Protein 1BLJ (pdb70)

InterPro domains:
  IPR000719 Protein kinase domain [PS50011] (235-488)
  IPR000980 SH2 domain [PF00017] (118-199)
  IPR000980 SH2 domain [PS50001] (118-214)
  IPR000980 SH2 domain [SM00252] (116-205)
  IPR001245 Serine-threonine/tyrosine-protein kinase, catalytic domain [PF07714] (235-483)
  IPR001245 Serine-threonine/tyrosine-protein kinase, catalytic domain [PR00109] (306-319)
  IPR001245 Serine-threonine/tyrosine-protein kinase, catalytic domain [PR00109] (344-362)
 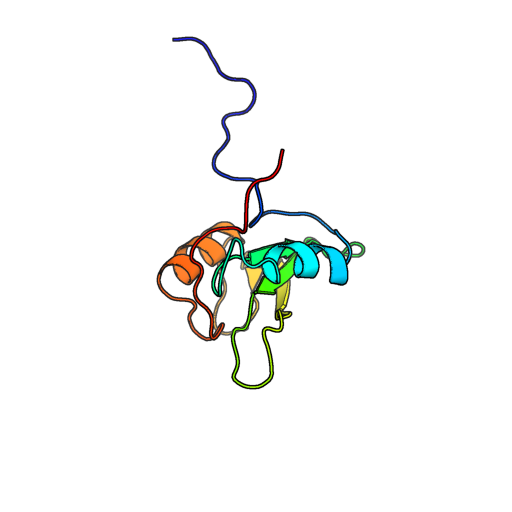 IPR001245 Serine-threonine/tyrosine-protein kinase, catalytic domain [PR00109] (391-401)
  IPR001245 Serine-threonine/tyrosine-protein kinase, catalytic domain [PR00109] (410-432)
  IPR001245 Serine-threonine/tyrosine-protein kinase, catalytic domain [PR00109] (455-477)
  IPR001452 SH3 domain [PF00018] (58-104)
  IPR001452 SH3 domain [PR00452] (55-65)
  IPR001452 SH3 domain [PR00452] (69-84)
  IPR001452 SH3 domain [PR00452] (85-94)
  IPR001452 SH3 domain [PR00452] (98-110)
  IPR001452 SH3 domain [PS50002] (52-112)
  IPR001452 SH3 domain [SM00326] (55-111)
  IPR011009 Protein kinase-like domain superfamily [SSF56112] (222-487)
  IPR017441 Protein kinase, ATP binding site [PS00107] (241-263)
  IPR020635 Tyrosine-protein kinase, catalytic domain [SM00219] (235-484)

GO terms:
  GO:0005515 protein binding (F, IPI)
  GO:0004713 protein tyrosine kinase activity (F, TAS)
  GO:0005829 cytosol (C, TAS)

Solvent-accessible surface area: 7079 Å² total; per-residue (Å²): 128,119,133,50,126,127,124,89,157,77,91,83,10,30,77,47,177,55,39,49,147,133,28,0,16,128,20,0,70,14,130,117,24,99,28,0,0,2,0,1,43,41,28,131,94,48,134,35,9,28,26,4,3,0,1,18,98,32,140,146,48,71,56,16,63,99,40,124,1,102,21,41,147,132,19,12,33,59,22,38,110,177,19,62,35,110,41,2,109,11,1,10,121,65,0,34,167,113,5,23,79,5,84,27,90,8,55,108,40,8,31,107,113,159

Radius of gyration: 14.32 Å; Cα contacts (8 Å, |Δi|>4): 219; chains: 1; bounding box: 44×38×30 Å

Foldseek 3Di:
DPPDDPPDDCAFAQEDEQDPPVVQFVQCLDPQHAFQAWHWYCDPVDDLKTWIWGQQDDPVDGGIDIFTWDQDPPQGTDRPVVDTHVHVVRQLVCQCVPPVPDNGGHPGHGGDDD

Structure (mmCIF, N/CA/C/O backbone):
data_1BLJ
#
_entry.id   1BLJ
#
_cell.length_a   1.000
_cell.length_b   1.000
_cell.length_c   1.000
_cell.angle_alpha   90.00
_cell.angle_beta   90.00
_cell.angle_gamma   90.00
#
_symmetry.space_group_name_H-M   'P 1'
#
loop_
_atom_site.group_PDB
_atom_site.id
_atom_site.type_symbol
_atom_site.label_atom_id
_atom_site.label_alt_id
_atom_site.label_comp_id
_atom_site.label_asym_id
_atom_site.label_entity_id
_atom_site.label_seq_id
_atom_site.pdbx_PDB_ins_code
_atom_site.Cartn_x
_atom_site.Cartn_y
_atom_site.Cartn_z
_atom_site.occupancy
_atom_site.B_iso_or_equiv
_atom_site.auth_seq_id
_atom_site.auth_comp_id
_atom_site.auth_asym_id
_atom_site.auth_atom_id
_atom_site.pdbx_PDB_model_num
ATOM 1 N N . GLY A 1 1 ? -28.475 14.464 -20.010 1.00 0.00 1 GLY A N 1
ATOM 2 C CA . GLY A 1 1 ? -29.057 13.341 -19.277 1.00 0.00 1 GLY A CA 1
ATOM 3 C C . GLY A 1 1 ? -28.910 13.501 -17.764 1.00 0.00 1 GLY A C 1
ATOM 4 O O . GLY A 1 1 ? -28.595 14.579 -17.274 1.00 0.00 1 GLY A O 1
ATOM 10 N N . SER A 1 2 ? -29.150 12.370 -17.066 1.00 0.00 2 SER A N 1
ATOM 11 C CA . SER A 1 2 ? -29.038 12.365 -15.610 1.00 0.00 2 SER A CA 1
ATOM 12 C C . SER A 1 2 ? -27.570 12.447 -15.183 1.00 0.00 2 SER A C 1
ATOM 13 O O . SER A 1 2 ? -26.657 12.012 -15.873 1.00 0.00 2 SER A O 1
ATOM 21 N N . VAL A 1 3 ? -27.440 13.036 -13.981 1.00 0.00 3 VAL A N 1
ATOM 22 C CA . VAL A 1 3 ? -26.155 13.200 -13.322 1.00 0.00 3 VAL A CA 1
ATOM 23 C C . VAL A 1 3 ? -25.901 11.920 -12.510 1.00 0.00 3 VAL A C 1
ATOM 24 O O . VAL A 1 3 ? -26.750 11.505 -11.730 1.00 0.00 3 VAL A O 1
ATOM 37 N N . ALA A 1 4 ? -24.720 11.313 -12.753 1.00 0.00 4 ALA A N 1
ATOM 38 C CA . ALA A 1 4 ? -24.384 10.093 -12.029 1.00 0.00 4 ALA A CA 1
ATOM 39 C C . ALA A 1 4 ? -23.688 10.486 -10.706 1.00 0.00 4 ALA A C 1
ATOM 40 O O . ALA A 1 4 ? -22.946 11.461 -10.658 1.00 0.00 4 ALA A O 1
ATOM 47 N N . PRO A 1 5 ? -23.955 9.709 -9.619 1.00 0.00 5 PRO A N 1
ATOM 48 C CA . PRO A 1 5 ? -23.339 9.995 -8.323 1.00 0.00 5 PRO A CA 1
ATOM 49 C C . PRO A 1 5 ? -21.852 9.595 -8.312 1.00 0.00 5 PRO A C 1
ATOM 50 O O . PRO A 1 5 ? -21.504 8.421 -8.354 1.00 0.00 5 PRO A O 1
ATOM 61 N N . VAL A 1 6 ? -21.022 10.659 -8.238 1.00 0.00 6 VAL A N 1
ATOM 62 C CA . VAL A 1 6 ? -19.566 10.553 -8.214 1.00 0.00 6 VAL A CA 1
ATOM 63 C C . VAL A 1 6 ? -19.053 10.039 -9.575 1.00 0.00 6 VAL A C 1
ATOM 64 O O . VAL A 1 6 ? -19.013 8.842 -9.830 1.00 0.00 6 VAL A O 1
ATOM 77 N N . GLU A 1 7 ? -18.657 11.019 -10.418 1.00 0.00 7 GLU A N 1
ATOM 78 C CA . GLU A 1 7 ? -18.124 10.704 -11.744 1.00 0.00 7 GLU A CA 1
ATOM 79 C C . GLU A 1 7 ? -16.728 10.052 -11.608 1.00 0.00 7 GLU A C 1
ATOM 80 O O . GLU A 1 7 ? -15.708 10.707 -11.433 1.00 0.00 7 GLU A O 1
ATOM 92 N N . THR A 1 8 ? -16.796 8.710 -11.692 1.00 0.00 8 THR A N 1
ATOM 93 C CA . THR A 1 8 ? -15.658 7.815 -11.545 1.00 0.00 8 THR A CA 1
ATOM 94 C C . THR A 1 8 ? -14.821 7.661 -12.832 1.00 0.00 8 THR A C 1
ATOM 95 O O . THR A 1 8 ? -15.327 7.715 -13.945 1.00 0.00 8 THR A O 1
ATOM 106 N N . LEU A 1 9 ? -13.506 7.470 -12.572 1.00 0.00 9 LEU A N 1
ATOM 107 C CA . LEU A 1 9 ? -12.497 7.296 -13.616 1.00 0.00 9 LEU A CA 1
ATOM 108 C C . LEU A 1 9 ? -11.934 5.864 -13.525 1.00 0.00 9 LEU A C 1
ATOM 109 O O . LEU A 1 9 ? -11.894 5.126 -14.501 1.00 0.00 9 LEU A O 1
ATOM 125 N N . GLU A 1 10 ? -11.515 5.547 -12.278 1.00 0.00 10 GLU A N 1
ATOM 126 C CA . GLU A 1 10 ? -10.951 4.246 -11.929 1.00 0.00 10 GLU A CA 1
ATOM 127 C C . GLU A 1 10 ? -11.316 3.952 -10.461 1.00 0.00 10 GLU A C 1
ATOM 128 O O . GLU A 1 10 ? -12.359 3.380 -10.174 1.00 0.00 10 GLU A O 1
ATOM 140 N N . VAL A 1 11 ? -10.380 4.368 -9.569 1.00 0.00 11 VAL A N 1
ATOM 141 C CA . VAL A 1 11 ? -10.430 4.218 -8.109 1.00 0.00 11 VAL A CA 1
ATOM 142 C C . VAL A 1 11 ? -10.592 2.746 -7.652 1.00 0.00 11 VAL A C 1
ATOM 143 O O . VAL A 1 11 ? -10.928 2.477 -6.503 1.00 0.00 11 VAL A O 1
ATOM 156 N N . GLU A 1 12 ? -10.328 1.831 -8.609 1.00 0.00 12 GLU A N 1
ATOM 157 C CA . GLU A 1 12 ? -10.430 0.401 -8.370 1.00 0.00 12 GLU A CA 1
ATOM 158 C C . GLU A 1 12 ? -9.133 -0.288 -8.801 1.00 0.00 12 GLU A C 1
ATOM 159 O O . GLU A 1 12 ? -8.625 -0.115 -9.902 1.00 0.00 12 GLU A O 1
ATOM 171 N N . LYS A 1 13 ? -8.665 -1.089 -7.829 1.00 0.00 13 LYS A N 1
ATOM 172 C CA . LYS A 1 13 ? -7.483 -1.922 -7.910 1.00 0.00 13 LYS A CA 1
ATOM 173 C C . LYS A 1 13 ? -6.195 -1.117 -7.968 1.00 0.00 13 LYS A C 1
ATOM 174 O O . LYS A 1 13 ? -5.387 -1.261 -7.058 1.00 0.00 13 LYS A O 1
ATOM 193 N N . TRP A 1 14 ? -5.989 -0.280 -9.023 1.00 0.00 14 TRP A N 1
ATOM 194 C CA . TRP A 1 14 ? -4.719 0.444 -9.014 1.00 0.00 14 TRP A CA 1
ATOM 195 C C . TRP A 1 14 ? -4.680 1.366 -7.802 1.00 0.00 14 TRP A C 1
ATOM 196 O O . TRP A 1 14 ? -3.735 1.337 -7.030 1.00 0.00 14 TRP A O 1
ATOM 217 N N . PHE A 1 15 ? -5.778 2.145 -7.656 1.00 0.00 15 PHE A N 1
ATOM 218 C CA . PHE A 1 15 ? -5.838 3.057 -6.523 1.00 0.00 15 PHE A CA 1
ATOM 219 C C . PHE A 1 15 ? -6.625 2.430 -5.366 1.00 0.00 15 PHE A C 1
ATOM 220 O O . PHE A 1 15 ? -7.846 2.478 -5.301 1.00 0.00 15 PHE A O 1
ATOM 237 N N . PHE A 1 16 ? -5.810 1.837 -4.469 1.00 0.00 16 PHE A N 1
ATOM 238 C CA . PHE A 1 16 ? -6.268 1.168 -3.257 1.00 0.00 16 PHE A CA 1
ATOM 239 C C . PHE A 1 16 ? -5.699 1.930 -2.052 1.00 0.00 16 PHE A C 1
ATOM 240 O O . PHE A 1 16 ? -4.979 2.911 -2.176 1.00 0.00 16 PHE A O 1
ATOM 257 N N . ARG A 1 17 ? -6.109 1.415 -0.880 1.00 0.00 17 ARG A N 1
ATOM 258 C CA . ARG A 1 17 ? -5.681 1.945 0.410 1.00 0.00 17 ARG A CA 1
ATOM 259 C C . ARG A 1 17 ? -4.789 0.908 1.088 1.00 0.00 17 ARG A C 1
ATOM 260 O O . ARG A 1 17 ? -4.400 -0.078 0.478 1.00 0.00 17 ARG A O 1
ATOM 281 N N . THR A 1 18 ? -4.493 1.221 2.363 1.00 0.00 18 THR A N 1
ATOM 282 C CA . THR A 1 18 ? -3.665 0.456 3.280 1.00 0.00 18 THR A CA 1
ATOM 283 C C . THR A 1 18 ? -4.307 -0.871 3.671 1.00 0.00 18 THR A C 1
ATOM 284 O O . THR A 1 18 ? -4.740 -1.103 4.794 1.00 0.00 18 THR A O 1
ATOM 295 N N . ILE A 1 19 ? -4.313 -1.725 2.647 1.00 0.00 19 ILE A N 1
ATOM 296 C CA . ILE A 1 19 ? -4.766 -3.094 2.781 1.00 0.00 19 ILE A CA 1
ATOM 297 C C . ILE A 1 19 ? -3.513 -3.786 3.307 1.00 0.00 19 ILE A C 1
ATOM 298 O O . ILE A 1 19 ? -2.426 -3.227 3.190 1.00 0.00 19 ILE A O 1
ATOM 314 N N . SER A 1 20 ? -3.656 -4.986 3.892 1.00 0.00 20 SER A N 1
ATOM 315 C CA . SER A 1 20 ? -2.394 -5.567 4.367 1.00 0.00 20 SER A CA 1
ATOM 316 C C . SER A 1 20 ? -1.508 -5.885 3.155 1.00 0.00 20 SER A C 1
ATOM 317 O O . SER A 1 20 ? -1.973 -6.070 2.038 1.00 0.00 20 SER A O 1
ATOM 325 N N . ARG A 1 21 ? -0.203 -5.923 3.458 1.00 0.00 21 ARG A N 1
ATOM 326 C CA . ARG A 1 21 ? 0.796 -6.235 2.446 1.00 0.00 21 ARG A CA 1
ATOM 327 C C . ARG A 1 21 ? 0.423 -7.551 1.730 1.00 0.00 21 ARG A C 1
ATOM 328 O O . ARG A 1 21 ? 0.375 -7.607 0.514 1.00 0.00 21 ARG A O 1
ATOM 349 N N . LYS A 1 22 ? 0.088 -8.583 2.540 1.00 0.00 22 LYS A N 1
ATOM 350 C CA . LYS A 1 22 ? -0.283 -9.839 1.898 1.00 0.00 22 LYS A CA 1
ATOM 351 C C . LYS A 1 22 ? -1.632 -9.823 1.183 1.00 0.00 22 LYS A C 1
ATOM 352 O O . LYS A 1 22 ? -1.927 -10.713 0.396 1.00 0.00 22 LYS A O 1
ATOM 371 N N . ASP A 1 23 ? -2.431 -8.786 1.491 1.00 0.00 23 ASP A N 1
ATOM 372 C CA . ASP A 1 23 ? -3.767 -8.752 0.933 1.00 0.00 23 ASP A CA 1
ATOM 373 C C . ASP A 1 23 ? -3.749 -8.295 -0.527 1.00 0.00 23 ASP A C 1
ATOM 374 O O . ASP A 1 23 ? -4.385 -8.843 -1.410 1.00 0.00 23 ASP A O 1
ATOM 383 N N . ALA A 1 24 ? -2.989 -7.220 -0.697 1.00 0.00 24 ALA A N 1
ATOM 384 C CA . ALA A 1 24 ? -2.820 -6.615 -2.011 1.00 0.00 24 ALA A CA 1
ATOM 385 C C . ALA A 1 24 ? -2.142 -7.597 -2.981 1.00 0.00 24 ALA A C 1
ATOM 386 O O . ALA A 1 24 ? -2.385 -7.630 -4.181 1.00 0.00 24 ALA A O 1
ATOM 393 N N . GLU A 1 25 ? -1.307 -8.422 -2.336 1.00 0.00 25 GLU A N 1
ATOM 394 C CA . GLU A 1 25 ? -0.521 -9.428 -2.993 1.00 0.00 25 GLU A CA 1
ATOM 395 C C . GLU A 1 25 ? -1.427 -10.607 -3.379 1.00 0.00 25 GLU A C 1
ATOM 396 O O . GLU A 1 25 ? -1.213 -11.245 -4.400 1.00 0.00 25 GLU A O 1
ATOM 408 N N . ARG A 1 26 ? -2.464 -10.836 -2.532 1.00 0.00 26 ARG A N 1
ATOM 409 C CA . ARG A 1 26 ? -3.385 -11.951 -2.745 1.00 0.00 26 ARG A CA 1
ATOM 410 C C . ARG A 1 26 ? -4.175 -11.771 -4.051 1.00 0.00 26 ARG A C 1
ATOM 411 O O . ARG A 1 26 ? -4.498 -12.724 -4.748 1.00 0.00 26 ARG A O 1
ATOM 432 N N . GLN A 1 27 ? -4.439 -10.474 -4.328 1.00 0.00 27 GLN A N 1
ATOM 433 C CA . GLN A 1 27 ? -5.229 -10.117 -5.511 1.00 0.00 27 GLN A CA 1
ATOM 434 C C . GLN A 1 27 ? -4.432 -10.161 -6.829 1.00 0.00 27 GLN A C 1
ATOM 435 O O . GLN A 1 27 ? -5.005 -10.362 -7.893 1.00 0.00 27 GLN A O 1
ATOM 449 N N . LEU A 1 28 ? -3.098 -9.981 -6.708 1.00 0.00 28 LEU A N 1
ATOM 450 C CA . LEU A 1 28 ? -2.247 -10.010 -7.897 1.00 0.00 28 LEU A CA 1
ATOM 451 C C . LEU A 1 28 ? -1.852 -11.451 -8.250 1.00 0.00 28 LEU A C 1
ATOM 452 O O . LEU A 1 28 ? -1.903 -11.848 -9.406 1.00 0.00 28 LEU A O 1
ATOM 468 N N . LEU A 1 29 ? -1.499 -12.209 -7.184 1.00 0.00 29 LEU A N 1
ATOM 469 C CA . LEU A 1 29 ? -1.088 -13.608 -7.286 1.00 0.00 29 LEU A CA 1
ATOM 470 C C . LEU A 1 29 ? -2.204 -14.498 -7.884 1.00 0.00 29 LEU A C 1
ATOM 471 O O . LEU A 1 29 ? -1.957 -15.648 -8.225 1.00 0.00 29 LEU A O 1
ATOM 487 N N . ALA A 1 30 ? -3.429 -13.935 -7.989 1.00 0.00 30 ALA A N 1
ATOM 488 C CA . ALA A 1 30 ? -4.533 -14.684 -8.574 1.00 0.00 30 ALA A CA 1
ATOM 489 C C . ALA A 1 30 ? -4.265 -14.911 -10.084 1.00 0.00 30 ALA A C 1
ATOM 490 O O . ALA A 1 30 ? -3.757 -14.030 -10.771 1.00 0.00 30 ALA A O 1
ATOM 497 N N . PRO A 1 31 ? -4.651 -16.124 -10.581 1.00 0.00 31 PRO A N 1
ATOM 498 C CA . PRO A 1 31 ? -4.476 -16.497 -11.989 1.00 0.00 31 PRO A CA 1
ATOM 499 C C . PRO A 1 31 ? -5.399 -15.737 -12.970 1.00 0.00 31 PRO A C 1
ATOM 500 O O . PRO A 1 31 ? -5.368 -15.942 -14.177 1.00 0.00 31 PRO A O 1
ATOM 511 N N . MET A 1 32 ? -6.218 -14.853 -12.363 1.00 0.00 32 MET A N 1
ATOM 512 C CA . MET A 1 32 ? -7.164 -14.014 -13.054 1.00 0.00 32 MET A CA 1
ATOM 513 C C . MET A 1 32 ? -6.478 -12.829 -13.768 1.00 0.00 32 MET A C 1
ATOM 514 O O . MET A 1 32 ? -7.021 -12.266 -14.712 1.00 0.00 32 MET A O 1
ATOM 528 N N . ASN A 1 33 ? -5.262 -12.495 -13.262 1.00 0.00 33 ASN A N 1
ATOM 529 C CA . ASN A 1 33 ? -4.464 -11.386 -13.799 1.00 0.00 33 ASN A CA 1
ATOM 530 C C . ASN A 1 33 ? -3.038 -11.846 -14.163 1.00 0.00 33 ASN A C 1
ATOM 531 O O . ASN A 1 33 ? -2.753 -13.032 -14.265 1.00 0.00 33 ASN A O 1
ATOM 542 N N . LYS A 1 34 ? -2.173 -10.826 -14.362 1.00 0.00 34 LYS A N 1
ATOM 543 C CA . LYS A 1 34 ? -0.778 -11.050 -14.733 1.00 0.00 34 LYS A CA 1
ATOM 544 C C . LYS A 1 34 ? -0.008 -9.728 -14.704 1.00 0.00 34 LYS A C 1
ATOM 545 O O . LYS A 1 34 ? -0.585 -8.654 -14.809 1.00 0.00 34 LYS A O 1
ATOM 564 N N . ALA A 1 35 ? 1.325 -9.901 -14.564 1.00 0.00 35 ALA A N 1
ATOM 565 C CA . ALA A 1 35 ? 2.353 -8.860 -14.522 1.00 0.00 35 ALA A CA 1
ATOM 566 C C . ALA A 1 35 ? 1.896 -7.578 -15.235 1.00 0.00 35 ALA A C 1
ATOM 567 O O . ALA A 1 35 ? 1.745 -7.534 -16.450 1.00 0.00 35 ALA A O 1
ATOM 574 N N . GLY A 1 36 ? 1.661 -6.564 -14.376 1.00 0.00 36 GLY A N 1
ATOM 575 C CA . GLY A 1 36 ? 1.181 -5.272 -14.826 1.00 0.00 36 GLY A CA 1
ATOM 576 C C . GLY A 1 36 ? -0.068 -4.856 -14.039 1.00 0.00 36 GLY A C 1
ATOM 577 O O . GLY A 1 36 ? -0.343 -3.682 -13.830 1.00 0.00 36 GLY A O 1
ATOM 581 N N . SER A 1 37 ? -0.810 -5.890 -13.601 1.00 0.00 37 SER A N 1
ATOM 582 C CA . SER A 1 37 ? -1.944 -5.686 -12.706 1.00 0.00 37 SER A CA 1
ATOM 583 C C . SER A 1 37 ? -1.266 -5.250 -11.392 1.00 0.00 37 SER A C 1
ATOM 584 O O . SER A 1 37 ? -0.332 -5.910 -10.942 1.00 0.00 37 SER A O 1
ATOM 592 N N . PHE A 1 38 ? -1.720 -4.101 -10.839 1.00 0.00 38 PHE A N 1
ATOM 593 C CA . PHE A 1 38 ? -1.095 -3.570 -9.621 1.00 0.00 38 PHE A CA 1
ATOM 594 C C . PHE A 1 38 ? -2.196 -3.151 -8.590 1.00 0.00 38 PHE A C 1
ATOM 595 O O . PHE A 1 38 ? -3.391 -3.113 -8.860 1.00 0.00 38 PHE A O 1
ATOM 612 N N . LEU A 1 39 ? -1.623 -2.806 -7.409 1.00 0.00 39 LEU A N 1
ATOM 613 C CA . LEU A 1 39 ? -2.191 -2.313 -6.147 1.00 0.00 39 LEU A CA 1
ATOM 614 C C . LEU A 1 39 ? -1.347 -1.153 -5.640 1.00 0.00 39 LEU A C 1
ATOM 615 O O . LEU A 1 39 ? -0.158 -1.367 -5.480 1.00 0.00 39 LEU A O 1
ATOM 631 N N . ILE A 1 40 ? -1.959 0.022 -5.317 1.00 0.00 40 ILE A N 1
ATOM 632 C CA . ILE A 1 40 ? -1.081 1.084 -4.806 1.00 0.00 40 ILE A CA 1
ATOM 633 C C . ILE A 1 40 ? -1.693 1.361 -3.387 1.00 0.00 40 ILE A C 1
ATOM 634 O O . ILE A 1 40 ? -2.574 2.186 -3.202 1.00 0.00 40 ILE A O 1
ATOM 650 N N . ARG A 1 41 ? -1.229 0.563 -2.398 1.00 0.00 41 ARG A N 1
ATOM 651 C CA . ARG A 1 41 ? -1.744 0.675 -1.033 1.00 0.00 41 ARG A CA 1
ATOM 652 C C . ARG A 1 41 ? -1.082 1.878 -0.325 1.00 0.00 41 ARG A C 1
ATOM 653 O O . ARG A 1 41 ? 0.030 2.245 -0.666 1.00 0.00 41 ARG A O 1
ATOM 674 N N . GLU A 1 42 ? -1.796 2.482 0.659 1.00 0.00 42 GLU A N 1
ATOM 675 C CA . GLU A 1 42 ? -1.225 3.650 1.352 1.00 0.00 42 GLU A CA 1
ATOM 676 C C . GLU A 1 42 ? -0.331 3.255 2.537 1.00 0.00 42 GLU A C 1
ATOM 677 O O . GLU A 1 42 ? -0.455 2.159 3.072 1.00 0.00 42 GLU A O 1
ATOM 689 N N . SER A 1 43 ? 0.583 4.193 2.926 1.00 0.00 43 SER A N 1
ATOM 690 C CA . SER A 1 43 ? 1.360 3.893 4.135 1.00 0.00 43 SER A CA 1
ATOM 691 C C . SER A 1 43 ? 0.401 4.311 5.288 1.00 0.00 43 SER A C 1
ATOM 692 O O . SER A 1 43 ? -0.079 5.430 5.301 1.00 0.00 43 SER A O 1
ATOM 700 N N . GLU A 1 44 ? 0.081 3.424 6.245 1.00 0.00 44 GLU A N 1
ATOM 701 C CA . GLU A 1 44 ? -0.890 3.880 7.262 1.00 0.00 44 GLU A CA 1
ATOM 702 C C . GLU A 1 44 ? -0.348 4.937 8.259 1.00 0.00 44 GLU A C 1
ATOM 703 O O . GLU A 1 44 ? -1.074 5.427 9.113 1.00 0.00 44 GLU A O 1
ATOM 715 N N . SER A 1 45 ? 0.942 5.269 8.082 1.00 0.00 45 SER A N 1
ATOM 716 C CA . SER A 1 45 ? 1.668 6.265 8.861 1.00 0.00 45 SER A CA 1
ATOM 717 C C . SER A 1 45 ? 2.205 7.347 7.903 1.00 0.00 45 SER A C 1
ATOM 718 O O . SER A 1 45 ? 3.156 8.059 8.202 1.00 0.00 45 SER A O 1
ATOM 726 N N . ASN A 1 46 ? 1.546 7.397 6.728 1.00 0.00 46 ASN A N 1
ATOM 727 C CA . ASN A 1 46 ? 1.961 8.257 5.642 1.00 0.00 46 ASN A CA 1
ATOM 728 C C . ASN A 1 46 ? 1.761 9.759 5.811 1.00 0.00 46 ASN A C 1
ATOM 729 O O . ASN A 1 46 ? 0.816 10.267 6.401 1.00 0.00 46 ASN A O 1
ATOM 740 N N . LYS A 1 47 ? 2.780 10.397 5.200 1.00 0.00 47 LYS A N 1
ATOM 741 C CA . LYS A 1 47 ? 2.890 11.826 4.992 1.00 0.00 47 LYS A CA 1
ATOM 742 C C . LYS A 1 47 ? 2.491 12.134 3.521 1.00 0.00 47 LYS A C 1
ATOM 743 O O . LYS A 1 47 ? 3.156 12.851 2.780 1.00 0.00 47 LYS A O 1
ATOM 762 N N . GLY A 1 48 ? 1.360 11.456 3.189 1.00 0.00 48 GLY A N 1
ATOM 763 C CA . GLY A 1 48 ? 0.670 11.426 1.900 1.00 0.00 48 GLY A CA 1
ATOM 764 C C . GLY A 1 48 ? 1.216 10.329 0.953 1.00 0.00 48 GLY A C 1
ATOM 765 O O . GLY A 1 48 ? 0.894 10.294 -0.229 1.00 0.00 48 GLY A O 1
ATOM 769 N N . ALA A 1 49 ? 2.053 9.446 1.554 1.00 0.00 49 ALA A N 1
ATOM 770 C CA . ALA A 1 49 ? 2.758 8.365 0.865 1.00 0.00 49 ALA A CA 1
ATOM 771 C C . ALA A 1 49 ? 1.880 7.138 0.610 1.00 0.00 49 ALA A C 1
ATOM 772 O O . ALA A 1 49 ? 0.896 6.879 1.290 1.00 0.00 49 ALA A O 1
ATOM 779 N N . PHE A 1 50 ? 2.360 6.400 -0.413 1.00 0.00 50 PHE A N 1
ATOM 780 C CA . PHE A 1 50 ? 1.741 5.165 -0.870 1.00 0.00 50 PHE A CA 1
ATOM 781 C C . PHE A 1 50 ? 2.839 4.060 -0.925 1.00 0.00 50 PHE A C 1
ATOM 782 O O . PHE A 1 50 ? 3.957 4.235 -0.458 1.00 0.00 50 PHE A O 1
ATOM 799 N N . SER A 1 51 ? 2.445 2.922 -1.525 1.00 0.00 51 SER A N 1
ATOM 800 C CA . SER A 1 51 ? 3.270 1.729 -1.728 1.00 0.00 51 SER A CA 1
ATOM 801 C C . SER A 1 51 ? 2.724 1.029 -2.975 1.00 0.00 51 SER A C 1
ATOM 802 O O . SER A 1 51 ? 1.682 1.442 -3.460 1.00 0.00 51 SER A O 1
ATOM 810 N N . LEU A 1 52 ? 3.411 -0.024 -3.478 1.00 0.00 52 LEU A N 1
ATOM 811 C CA . LEU A 1 52 ? 2.890 -0.633 -4.712 1.00 0.00 52 LEU A CA 1
ATOM 812 C C . LEU A 1 52 ? 3.370 -2.090 -4.872 1.00 0.00 52 LEU A C 1
ATOM 813 O O . LEU A 1 52 ? 4.535 -2.422 -4.700 1.00 0.00 52 LEU A O 1
ATOM 829 N N . SER A 1 53 ? 2.366 -2.915 -5.220 1.00 0.00 53 SER A N 1
ATOM 830 C CA . SER A 1 53 ? 2.488 -4.351 -5.423 1.00 0.00 53 SER A CA 1
ATOM 831 C C . SER A 1 53 ? 2.291 -4.641 -6.925 1.00 0.00 53 SER A C 1
ATOM 832 O O . SER A 1 53 ? 1.418 -4.057 -7.555 1.00 0.00 53 SER A O 1
ATOM 840 N N . VAL A 1 54 ? 3.136 -5.555 -7.464 1.00 0.00 54 VAL A N 1
ATOM 841 C CA . VAL A 1 54 ? 3.045 -5.901 -8.898 1.00 0.00 54 VAL A CA 1
ATOM 842 C C . VAL A 1 54 ? 3.271 -7.392 -9.038 1.00 0.00 54 VAL A C 1
ATOM 843 O O . VAL A 1 54 ? 4.086 -7.947 -8.323 1.00 0.00 54 VAL A O 1
ATOM 856 N N . LYS A 1 55 ? 2.560 -8.021 -9.996 1.00 0.00 55 LYS A N 1
ATOM 857 C CA . LYS A 1 55 ? 2.709 -9.468 -10.089 1.00 0.00 55 LYS A CA 1
ATOM 858 C C . LYS A 1 55 ? 3.986 -9.858 -10.881 1.00 0.00 55 LYS A C 1
ATOM 859 O O . LYS A 1 55 ? 3.955 -9.944 -12.102 1.00 0.00 55 LYS A O 1
ATOM 878 N N . ASP A 1 56 ? 5.099 -10.105 -10.147 1.00 0.00 56 ASP A N 1
ATOM 879 C CA . ASP A 1 56 ? 6.322 -10.507 -10.837 1.00 0.00 56 ASP A CA 1
ATOM 880 C C . ASP A 1 56 ? 6.265 -12.003 -11.200 1.00 0.00 56 ASP A C 1
ATOM 881 O O . ASP A 1 56 ? 6.237 -12.892 -10.365 1.00 0.00 56 ASP A O 1
ATOM 890 N N . ILE A 1 57 ? 6.237 -12.201 -12.532 1.00 0.00 57 ILE A N 1
ATOM 891 C CA . ILE A 1 57 ? 6.203 -13.540 -13.109 1.00 0.00 57 ILE A CA 1
ATOM 892 C C . ILE A 1 57 ? 7.619 -13.887 -13.594 1.00 0.00 57 ILE A C 1
ATOM 893 O O . ILE A 1 57 ? 7.970 -13.850 -14.767 1.00 0.00 57 ILE A O 1
ATOM 909 N N . THR A 1 58 ? 8.379 -14.207 -12.534 1.00 0.00 58 THR A N 1
ATOM 910 C CA . THR A 1 58 ? 9.785 -14.578 -12.568 1.00 0.00 58 THR A CA 1
ATOM 911 C C . THR A 1 58 ? 9.934 -16.098 -12.669 1.00 0.00 58 THR A C 1
ATOM 912 O O . THR A 1 58 ? 8.988 -16.852 -12.476 1.00 0.00 58 THR A O 1
ATOM 923 N N . THR A 1 59 ? 11.195 -16.497 -12.962 1.00 0.00 59 THR A N 1
ATOM 924 C CA . THR A 1 59 ? 11.501 -17.922 -13.080 1.00 0.00 59 THR A CA 1
ATOM 925 C C . THR A 1 59 ? 11.561 -18.620 -11.707 1.00 0.00 59 THR A C 1
ATOM 926 O O . THR A 1 59 ? 11.720 -19.832 -11.647 1.00 0.00 59 THR A O 1
ATOM 937 N N . GLN A 1 60 ? 11.434 -17.824 -10.617 1.00 0.00 60 GLN A N 1
ATOM 938 C CA . GLN A 1 60 ? 11.453 -18.434 -9.289 1.00 0.00 60 GLN A CA 1
ATOM 939 C C . GLN A 1 60 ? 10.075 -19.043 -8.953 1.00 0.00 60 GLN A C 1
ATOM 940 O O . GLN A 1 60 ? 9.983 -20.186 -8.521 1.00 0.00 60 GLN A O 1
ATOM 954 N N . GLY A 1 61 ? 9.022 -18.224 -9.181 1.00 0.00 61 GLY A N 1
ATOM 955 C CA . GLY A 1 61 ? 7.666 -18.702 -8.919 1.00 0.00 61 GLY A CA 1
ATOM 956 C C . GLY A 1 61 ? 6.717 -17.599 -8.441 1.00 0.00 61 GLY A C 1
ATOM 957 O O . GLY A 1 61 ? 6.661 -17.284 -7.261 1.00 0.00 61 GLY A O 1
ATOM 961 N N . GLU A 1 62 ? 5.978 -17.074 -9.449 1.00 0.00 62 GLU A N 1
ATOM 962 C CA . GLU A 1 62 ? 4.943 -16.029 -9.417 1.00 0.00 62 GLU A CA 1
ATOM 963 C C . GLU A 1 62 ? 4.889 -15.324 -8.022 1.00 0.00 62 GLU A C 1
ATOM 964 O O . GLU A 1 62 ? 4.188 -15.746 -7.111 1.00 0.00 62 GLU A O 1
ATOM 976 N N . VAL A 1 63 ? 5.683 -14.240 -7.920 1.00 0.00 63 VAL A N 1
ATOM 977 C CA . VAL A 1 63 ? 5.855 -13.463 -6.697 1.00 0.00 63 VAL A CA 1
ATOM 978 C C . VAL A 1 63 ? 5.305 -12.073 -6.960 1.00 0.00 63 VAL A C 1
ATOM 979 O O . VAL A 1 63 ? 5.313 -11.676 -8.105 1.00 0.00 63 VAL A O 1
ATOM 992 N N . VAL A 1 64 ? 4.844 -11.325 -5.936 1.00 0.00 64 VAL A N 1
ATOM 993 C CA . VAL A 1 64 ? 4.411 -9.957 -6.270 1.00 0.00 64 VAL A CA 1
ATOM 994 C C . VAL A 1 64 ? 5.728 -9.128 -6.364 1.00 0.00 64 VAL A C 1
ATOM 995 O O . VAL A 1 64 ? 6.755 -9.617 -6.787 1.00 0.00 64 VAL A O 1
ATOM 1008 N N . LYS A 1 65 ? 5.639 -7.871 -5.974 1.00 0.00 65 LYS A N 1
ATOM 1009 C CA . LYS A 1 65 ? 6.706 -6.877 -5.913 1.00 0.00 65 LYS A CA 1
ATOM 1010 C C . LYS A 1 65 ? 6.305 -5.869 -4.837 1.00 0.00 65 LYS A C 1
ATOM 1011 O O . LYS A 1 65 ? 5.173 -5.882 -4.381 1.00 0.00 65 LYS A O 1
ATOM 1030 N N . HIS A 1 66 ? 7.282 -5.014 -4.454 1.00 0.00 66 HIS A N 1
ATOM 1031 C CA . HIS A 1 66 ? 7.058 -3.977 -3.452 1.00 0.00 66 HIS A CA 1
ATOM 1032 C C . HIS A 1 66 ? 7.867 -2.710 -3.851 1.00 0.00 66 HIS A C 1
ATOM 1033 O O . HIS A 1 66 ? 9.052 -2.808 -4.147 1.00 0.00 66 HIS A O 1
ATOM 1047 N N . TYR A 1 67 ? 7.195 -1.530 -3.829 1.00 0.00 67 TYR A N 1
ATOM 1048 C CA . TYR A 1 67 ? 7.852 -0.247 -4.147 1.00 0.00 67 TYR A CA 1
ATOM 1049 C C . TYR A 1 67 ? 7.410 0.785 -3.091 1.00 0.00 67 TYR A C 1
ATOM 1050 O O . TYR A 1 67 ? 6.375 0.644 -2.450 1.00 0.00 67 TYR A O 1
ATOM 1068 N N . LYS A 1 68 ? 8.269 1.821 -2.962 1.00 0.00 68 LYS A N 1
ATOM 1069 C CA . LYS A 1 68 ? 8.082 2.902 -2.001 1.00 0.00 68 LYS A CA 1
ATOM 1070 C C . LYS A 1 68 ? 7.939 4.275 -2.693 1.00 0.00 68 LYS A C 1
ATOM 1071 O O . LYS A 1 68 ? 8.891 4.931 -3.095 1.00 0.00 68 LYS A O 1
ATOM 1090 N N . ILE A 1 69 ? 6.649 4.639 -2.779 1.00 0.00 69 ILE A N 1
ATOM 1091 C CA . ILE A 1 69 ? 6.175 5.902 -3.347 1.00 0.00 69 ILE A CA 1
ATOM 1092 C C . ILE A 1 69 ? 6.005 6.959 -2.254 1.00 0.00 69 ILE A C 1
ATOM 1093 O O . ILE A 1 69 ? 5.138 6.874 -1.395 1.00 0.00 69 ILE A O 1
ATOM 1109 N N . ARG A 1 70 ? 6.897 7.956 -2.366 1.00 0.00 70 ARG A N 1
ATOM 1110 C CA . ARG A 1 70 ? 6.883 9.095 -1.463 1.00 0.00 70 ARG A CA 1
ATOM 1111 C C . ARG A 1 70 ? 6.209 10.205 -2.227 1.00 0.00 70 ARG A C 1
ATOM 1112 O O . ARG A 1 70 ? 6.526 10.450 -3.376 1.00 0.00 70 ARG A O 1
ATOM 1133 N N . SER A 1 71 ? 5.281 10.833 -1.504 1.00 0.00 71 SER A N 1
ATOM 1134 C CA . SER A 1 71 ? 4.497 11.927 -2.034 1.00 0.00 71 SER A CA 1
ATOM 1135 C C . SER A 1 71 ? 5.216 13.238 -1.733 1.00 0.00 71 SER A C 1
ATOM 1136 O O . SER A 1 71 ? 5.415 13.608 -0.583 1.00 0.00 71 SER A O 1
ATOM 1144 N N . LEU A 1 72 ? 5.592 13.905 -2.831 1.00 0.00 72 LEU A N 1
ATOM 1145 C CA . LEU A 1 72 ? 6.304 15.162 -2.759 1.00 0.00 72 LEU A CA 1
ATOM 1146 C C . LEU A 1 72 ? 5.332 16.300 -3.015 1.00 0.00 72 LEU A C 1
ATOM 1147 O O . LEU A 1 72 ? 4.432 16.228 -3.841 1.00 0.00 72 LEU A O 1
ATOM 1163 N N . ASP A 1 73 ? 5.606 17.347 -2.233 1.00 0.00 73 ASP A N 1
ATOM 1164 C CA . ASP A 1 73 ? 4.822 18.574 -2.333 1.00 0.00 73 ASP A CA 1
ATOM 1165 C C . ASP A 1 73 ? 5.153 19.334 -3.633 1.00 0.00 73 ASP A C 1
ATOM 1166 O O . ASP A 1 73 ? 4.323 20.020 -4.216 1.00 0.00 73 ASP A O 1
ATOM 1175 N N . ASN A 1 74 ? 6.427 19.132 -4.032 1.00 0.00 74 ASN A N 1
ATOM 1176 C CA . ASN A 1 74 ? 7.000 19.756 -5.214 1.00 0.00 74 ASN A CA 1
ATOM 1177 C C . ASN A 1 74 ? 7.190 18.776 -6.393 1.00 0.00 74 ASN A C 1
ATOM 1178 O O . ASN A 1 74 ? 7.749 19.145 -7.419 1.00 0.00 74 ASN A O 1
ATOM 1189 N N . GLY A 1 75 ? 6.707 17.530 -6.208 1.00 0.00 75 GLY A N 1
ATOM 1190 C CA . GLY A 1 75 ? 6.892 16.565 -7.292 1.00 0.00 75 GLY A CA 1
ATOM 1191 C C . GLY A 1 75 ? 5.908 15.399 -7.348 1.00 0.00 75 GLY A C 1
ATOM 1192 O O . GLY A 1 75 ? 6.148 14.424 -8.036 1.00 0.00 75 GLY A O 1
ATOM 1196 N N . GLY A 1 76 ? 4.805 15.521 -6.603 1.00 0.00 76 GLY A N 1
ATOM 1197 C CA . GLY A 1 76 ? 3.779 14.489 -6.628 1.00 0.00 76 GLY A CA 1
ATOM 1198 C C . GLY A 1 76 ? 4.131 13.158 -5.965 1.00 0.00 76 GLY A C 1
ATOM 1199 O O . GLY A 1 76 ? 3.775 12.946 -4.818 1.00 0.00 76 GLY A O 1
ATOM 1203 N N . TYR A 1 77 ? 4.802 12.269 -6.749 1.00 0.00 77 TYR A N 1
ATOM 1204 C CA . TYR A 1 77 ? 5.189 10.939 -6.267 1.00 0.00 77 TYR A CA 1
ATOM 1205 C C . TYR A 1 77 ? 6.435 10.464 -7.003 1.00 0.00 77 TYR A C 1
ATOM 1206 O O . TYR A 1 77 ? 6.623 10.739 -8.179 1.00 0.00 77 TYR A O 1
ATOM 1224 N N . TYR A 1 78 ? 7.263 9.723 -6.234 1.00 0.00 78 TYR A N 1
ATOM 1225 C CA . TYR A 1 78 ? 8.462 9.148 -6.831 1.00 0.00 78 TYR A CA 1
ATOM 1226 C C . TYR A 1 78 ? 8.766 7.798 -6.152 1.00 0.00 78 TYR A C 1
ATOM 1227 O O . TYR A 1 78 ? 8.578 7.633 -4.955 1.00 0.00 78 TYR A O 1
ATOM 1245 N N . ILE A 1 79 ? 9.245 6.870 -6.998 1.00 0.00 79 ILE A N 1
ATOM 1246 C CA . ILE A 1 79 ? 9.677 5.519 -6.590 1.00 0.00 79 ILE A CA 1
ATOM 1247 C C . ILE A 1 79 ? 11.180 5.424 -6.808 1.00 0.00 79 ILE A C 1
ATOM 1248 O O . ILE A 1 79 ? 11.936 5.003 -5.941 1.00 0.00 79 ILE A O 1
ATOM 1264 N N . SER A 1 80 ? 11.540 5.884 -8.014 1.00 0.00 80 SER A N 1
ATOM 1265 C CA . SER A 1 80 ? 12.932 6.010 -8.390 1.00 0.00 80 SER A CA 1
ATOM 1266 C C . SER A 1 80 ? 13.071 7.536 -8.411 1.00 0.00 80 SER A C 1
ATOM 1267 O O . SER A 1 80 ? 12.267 8.192 -9.055 1.00 0.00 80 SER A O 1
ATOM 1275 N N . PRO A 1 81 ? 14.072 8.125 -7.705 1.00 0.00 81 PRO A N 1
ATOM 1276 C CA . PRO A 1 81 ? 14.191 9.585 -7.684 1.00 0.00 81 PRO A CA 1
ATOM 1277 C C . PRO A 1 81 ? 14.397 10.239 -9.064 1.00 0.00 81 PRO A C 1
ATOM 1278 O O . PRO A 1 81 ? 14.186 11.433 -9.239 1.00 0.00 81 PRO A O 1
ATOM 1289 N N . ARG A 1 82 ? 14.768 9.370 -10.030 1.00 0.00 82 ARG A N 1
ATOM 1290 C CA . ARG A 1 82 ? 14.962 9.783 -11.415 1.00 0.00 82 ARG A CA 1
ATOM 1291 C C . ARG A 1 82 ? 13.586 10.004 -12.092 1.00 0.00 82 ARG A C 1
ATOM 1292 O O . ARG A 1 82 ? 13.423 10.932 -12.873 1.00 0.00 82 ARG A O 1
ATOM 1313 N N . ILE A 1 83 ? 12.618 9.113 -11.740 1.00 0.00 83 ILE A N 1
ATOM 1314 C CA . ILE A 1 83 ? 11.245 9.223 -12.244 1.00 0.00 83 ILE A CA 1
ATOM 1315 C C . ILE A 1 83 ? 10.269 9.616 -11.122 1.00 0.00 83 ILE A C 1
ATOM 1316 O O . ILE A 1 83 ? 9.999 8.909 -10.151 1.00 0.00 83 ILE A O 1
ATOM 1332 N N . THR A 1 84 ? 9.757 10.823 -11.414 1.00 0.00 84 THR A N 1
ATOM 1333 C CA . THR A 1 84 ? 8.815 11.554 -10.596 1.00 0.00 84 THR A CA 1
ATOM 1334 C C . THR A 1 84 ? 7.639 11.959 -11.505 1.00 0.00 84 THR A C 1
ATOM 1335 O O . THR A 1 84 ? 7.793 12.155 -12.705 1.00 0.00 84 THR A O 1
ATOM 1346 N N . PHE A 1 85 ? 6.479 12.080 -10.838 1.00 0.00 85 PHE A N 1
ATOM 1347 C CA . PHE A 1 85 ? 5.218 12.413 -11.534 1.00 0.00 85 PHE A CA 1
ATOM 1348 C C . PHE A 1 85 ? 4.356 13.272 -10.590 1.00 0.00 85 PHE A C 1
ATOM 1349 O O . PHE A 1 85 ? 4.389 13.058 -9.392 1.00 0.00 85 PHE A O 1
ATOM 1366 N N . PRO A 1 86 ? 3.547 14.227 -11.150 1.00 0.00 86 PRO A N 1
ATOM 1367 C CA . PRO A 1 86 ? 2.729 15.147 -10.338 1.00 0.00 86 PRO A CA 1
ATOM 1368 C C . PRO A 1 86 ? 1.631 14.488 -9.476 1.00 0.00 86 PRO A C 1
ATOM 1369 O O . PRO A 1 86 ? 1.025 15.131 -8.628 1.00 0.00 86 PRO A O 1
ATOM 1380 N N . THR A 1 87 ? 1.427 13.183 -9.722 1.00 0.00 87 THR A N 1
ATOM 1381 C CA . THR A 1 87 ? 0.450 12.395 -8.980 1.00 0.00 87 THR A CA 1
ATOM 1382 C C . THR A 1 87 ? 0.714 10.942 -9.340 1.00 0.00 87 THR A C 1
ATOM 1383 O O . THR A 1 87 ? 1.434 10.645 -10.286 1.00 0.00 87 THR A O 1
ATOM 1394 N N . LEU A 1 88 ? 0.079 10.047 -8.546 1.00 0.00 88 LEU A N 1
ATOM 1395 C CA . LEU A 1 88 ? 0.257 8.644 -8.856 1.00 0.00 88 LEU A CA 1
ATOM 1396 C C . LEU A 1 88 ? -0.377 8.359 -10.216 1.00 0.00 88 LEU A C 1
ATOM 1397 O O . LEU A 1 88 ? 0.153 7.558 -10.954 1.00 0.00 88 LEU A O 1
ATOM 1413 N N . GLN A 1 89 ? -1.491 9.050 -10.557 1.00 0.00 89 GLN A N 1
ATOM 1414 C CA . GLN A 1 89 ? -2.143 8.672 -11.819 1.00 0.00 89 GLN A CA 1
ATOM 1415 C C . GLN A 1 89 ? -1.289 8.904 -13.074 1.00 0.00 89 GLN A C 1
ATOM 1416 O O . GLN A 1 89 ? -1.388 8.165 -14.041 1.00 0.00 89 GLN A O 1
ATOM 1430 N N . ALA A 1 90 ? -0.430 9.935 -12.984 1.00 0.00 90 ALA A N 1
ATOM 1431 C CA . ALA A 1 90 ? 0.489 10.234 -14.089 1.00 0.00 90 ALA A CA 1
ATOM 1432 C C . ALA A 1 90 ? 1.641 9.189 -14.136 1.00 0.00 90 ALA A C 1
ATOM 1433 O O . ALA A 1 90 ? 2.298 8.979 -15.146 1.00 0.00 90 ALA A O 1
ATOM 1440 N N . LEU A 1 91 ? 1.821 8.550 -12.966 1.00 0.00 91 LEU A N 1
ATOM 1441 C CA . LEU A 1 91 ? 2.791 7.489 -12.722 1.00 0.00 91 LEU A CA 1
ATOM 1442 C C . LEU A 1 91 ? 2.221 6.159 -13.267 1.00 0.00 91 LEU A C 1
ATOM 1443 O O . LEU A 1 91 ? 2.928 5.355 -13.858 1.00 0.00 91 LEU A O 1
ATOM 1459 N N . VAL A 1 92 ? 0.889 6.014 -13.089 1.00 0.00 92 VAL A N 1
ATOM 1460 C CA . VAL A 1 92 ? 0.148 4.840 -13.511 1.00 0.00 92 VAL A CA 1
ATOM 1461 C C . VAL A 1 92 ? -0.262 4.931 -15.004 1.00 0.00 92 VAL A C 1
ATOM 1462 O O . VAL A 1 92 ? -0.781 3.972 -15.550 1.00 0.00 92 VAL A O 1
ATOM 1475 N N . GLN A 1 93 ? 0.000 6.107 -15.635 1.00 0.00 93 GLN A N 1
ATOM 1476 C CA . GLN A 1 93 ? -0.357 6.342 -17.041 1.00 0.00 93 GLN A CA 1
ATOM 1477 C C . GLN A 1 93 ? 0.831 5.897 -17.916 1.00 0.00 93 GLN A C 1
ATOM 1478 O O . GLN A 1 93 ? 0.715 5.122 -18.860 1.00 0.00 93 GLN A O 1
ATOM 1492 N N . HIS A 1 94 ? 1.994 6.434 -17.480 1.00 0.00 94 HIS A N 1
ATOM 1493 C CA . HIS A 1 94 ? 3.269 6.188 -18.127 1.00 0.00 94 HIS A CA 1
ATOM 1494 C C . HIS A 1 94 ? 3.649 4.712 -17.996 1.00 0.00 94 HIS A C 1
ATOM 1495 O O . HIS A 1 94 ? 4.058 4.078 -18.959 1.00 0.00 94 HIS A O 1
ATOM 1509 N N . TYR A 1 95 ? 3.463 4.206 -16.756 1.00 0.00 95 TYR A N 1
ATOM 1510 C CA . TYR A 1 95 ? 3.796 2.809 -16.500 1.00 0.00 95 TYR A CA 1
ATOM 1511 C C . TYR A 1 95 ? 2.899 1.852 -17.285 1.00 0.00 95 TYR A C 1
ATOM 1512 O O . TYR A 1 95 ? 3.332 0.758 -17.619 1.00 0.00 95 TYR A O 1
ATOM 1530 N N . SER A 1 96 ? 1.655 2.314 -17.588 1.00 0.00 96 SER A N 1
ATOM 1531 C CA . SER A 1 96 ? 0.766 1.428 -18.351 1.00 0.00 96 SER A CA 1
ATOM 1532 C C . SER A 1 96 ? 1.381 0.975 -19.679 1.00 0.00 96 SER A C 1
ATOM 1533 O O . SER A 1 96 ? 1.254 -0.186 -20.044 1.00 0.00 96 SER A O 1
ATOM 1541 N N . LYS A 1 97 ? 2.036 1.928 -20.377 1.00 0.00 97 LYS A N 1
ATOM 1542 C CA . LYS A 1 97 ? 2.621 1.561 -21.678 1.00 0.00 97 LYS A CA 1
ATOM 1543 C C . LYS A 1 97 ? 4.120 1.359 -21.659 1.00 0.00 97 LYS A C 1
ATOM 1544 O O . LYS A 1 97 ? 4.706 0.840 -22.602 1.00 0.00 97 LYS A O 1
ATOM 1563 N N . LYS A 1 98 ? 4.690 1.757 -20.521 1.00 0.00 98 LYS A N 1
ATOM 1564 C CA . LYS A 1 98 ? 6.108 1.639 -20.345 1.00 0.00 98 LYS A CA 1
ATOM 1565 C C . LYS A 1 98 ? 6.411 1.791 -18.849 1.00 0.00 98 LYS A C 1
ATOM 1566 O O . LYS A 1 98 ? 6.519 2.893 -18.329 1.00 0.00 98 LYS A O 1
ATOM 1585 N N . GLY A 1 99 ? 6.578 0.605 -18.215 1.00 0.00 99 GLY A N 1
ATOM 1586 C CA . GLY A 1 99 ? 6.861 0.453 -16.784 1.00 0.00 99 GLY A CA 1
ATOM 1587 C C . GLY A 1 99 ? 8.025 1.320 -16.312 1.00 0.00 99 GLY A C 1
ATOM 1588 O O . GLY A 1 99 ? 8.086 1.787 -15.183 1.00 0.00 99 GLY A O 1
ATOM 1592 N N . ASP A 1 100 ? 8.946 1.467 -17.279 1.00 0.00 100 ASP A N 1
ATOM 1593 C CA . ASP A 1 100 ? 10.135 2.300 -17.137 1.00 0.00 100 ASP A CA 1
ATOM 1594 C C . ASP A 1 100 ? 10.982 1.990 -15.888 1.00 0.00 100 ASP A C 1
ATOM 1595 O O . ASP A 1 100 ? 11.142 2.798 -14.981 1.00 0.00 100 ASP A O 1
ATOM 1604 N N . GLY A 1 101 ? 11.520 0.762 -15.934 1.00 0.00 101 GLY A N 1
ATOM 1605 C CA . GLY A 1 101 ? 12.398 0.302 -14.856 1.00 0.00 101 GLY A CA 1
ATOM 1606 C C . GLY A 1 101 ? 11.697 -0.480 -13.740 1.00 0.00 101 GLY A C 1
ATOM 1607 O O . GLY A 1 101 ? 12.348 -1.093 -12.903 1.00 0.00 101 GLY A O 1
ATOM 1611 N N . LEU A 1 102 ? 10.347 -0.447 -13.777 1.00 0.00 102 LEU A N 1
ATOM 1612 C CA . LEU A 1 102 ? 9.552 -1.179 -12.790 1.00 0.00 102 LEU A CA 1
ATOM 1613 C C . LEU A 1 102 ? 9.636 -2.705 -13.032 1.00 0.00 102 LEU A C 1
ATOM 1614 O O . LEU A 1 102 ? 9.178 -3.491 -12.213 1.00 0.00 102 LEU A O 1
ATOM 1630 N N . CYS A 1 103 ? 10.212 -3.058 -14.210 1.00 0.00 103 CYS A N 1
ATOM 1631 C CA . CYS A 1 103 ? 10.395 -4.426 -14.697 1.00 0.00 103 CYS A CA 1
ATOM 1632 C C . CYS A 1 103 ? 9.056 -5.124 -15.015 1.00 0.00 103 CYS A C 1
ATOM 1633 O O . CYS A 1 103 ? 9.018 -6.283 -15.408 1.00 0.00 103 CYS A O 1
ATOM 1641 N N . GLN A 1 104 ? 7.975 -4.338 -14.846 1.00 0.00 104 GLN A N 1
ATOM 1642 C CA . GLN A 1 104 ? 6.619 -4.773 -15.085 1.00 0.00 104 GLN A CA 1
ATOM 1643 C C . GLN A 1 104 ? 5.804 -3.497 -15.247 1.00 0.00 104 GLN A C 1
ATOM 1644 O O . GLN A 1 104 ? 5.537 -2.750 -14.315 1.00 0.00 104 GLN A O 1
ATOM 1658 N N . LYS A 1 105 ? 5.450 -3.335 -16.522 1.00 0.00 105 LYS A N 1
ATOM 1659 C CA . LYS A 1 105 ? 4.642 -2.256 -17.021 1.00 0.00 105 LYS A CA 1
ATOM 1660 C C . LYS A 1 105 ? 3.201 -2.693 -16.801 1.00 0.00 105 LYS A C 1
ATOM 1661 O O . LYS A 1 105 ? 2.888 -3.873 -16.896 1.00 0.00 105 LYS A O 1
ATOM 1680 N N . LEU A 1 106 ? 2.355 -1.703 -16.486 1.00 0.00 106 LEU A N 1
ATOM 1681 C CA . LEU A 1 106 ? 0.980 -2.061 -16.148 1.00 0.00 106 LEU A CA 1
ATOM 1682 C C . LEU A 1 106 ? 0.190 -2.625 -17.327 1.00 0.00 106 LEU A C 1
ATOM 1683 O O . LEU A 1 106 ? 0.534 -2.440 -18.487 1.00 0.00 106 LEU A O 1
ATOM 1699 N N . THR A 1 107 ? -0.895 -3.322 -16.943 1.00 0.00 107 THR A N 1
ATOM 1700 C CA . THR A 1 107 ? -1.756 -3.914 -17.956 1.00 0.00 107 THR A CA 1
ATOM 1701 C C . THR A 1 107 ? -3.215 -3.733 -17.577 1.00 0.00 107 THR A C 1
ATOM 1702 O O . THR A 1 107 ? -3.942 -2.970 -18.201 1.00 0.00 107 THR A O 1
ATOM 1713 N N . LEU A 1 108 ? -3.579 -4.472 -16.513 1.00 0.00 108 LEU A N 1
ATOM 1714 C CA . LEU A 1 108 ? -4.967 -4.401 -16.068 1.00 0.00 108 LEU A CA 1
ATOM 1715 C C . LEU A 1 108 ? -5.022 -4.421 -14.534 1.00 0.00 108 LEU A C 1
ATOM 1716 O O . LEU A 1 108 ? -4.692 -5.434 -13.947 1.00 0.00 108 LEU A O 1
ATOM 1732 N N . PRO A 1 109 ? -5.449 -3.307 -13.893 1.00 0.00 109 PRO A N 1
ATOM 1733 C CA . PRO A 1 109 ? -5.564 -3.225 -12.433 1.00 0.00 109 PRO A CA 1
ATOM 1734 C C . PRO A 1 109 ? -6.476 -4.339 -11.878 1.00 0.00 109 PRO A C 1
ATOM 1735 O O . PRO A 1 109 ? -7.696 -4.239 -11.800 1.00 0.00 109 PRO A O 1
ATOM 1746 N N . CYS A 1 110 ? -5.729 -5.392 -11.491 1.00 0.00 110 CYS A N 1
ATOM 1747 C CA . CYS A 1 110 ? -6.209 -6.668 -10.967 1.00 0.00 110 CYS A CA 1
ATOM 1748 C C . CYS A 1 110 ? -7.531 -7.125 -11.633 1.00 0.00 110 CYS A C 1
ATOM 1749 O O . CYS A 1 110 ? -7.761 -6.913 -12.817 1.00 0.00 110 CYS A O 1
ATOM 1757 N N . VAL A 1 111 ? -8.359 -7.772 -10.792 1.00 0.00 111 VAL A N 1
ATOM 1758 C CA . VAL A 1 111 ? -9.669 -8.271 -11.178 1.00 0.00 111 VAL A CA 1
ATOM 1759 C C . VAL A 1 111 ? -10.675 -7.569 -10.257 1.00 0.00 111 VAL A C 1
ATOM 1760 O O . VAL A 1 111 ? -10.711 -7.814 -9.059 1.00 0.00 111 VAL A O 1
ATOM 1773 N N . ASN A 1 112 ? -11.474 -6.668 -10.875 1.00 0.00 112 ASN A N 1
ATOM 1774 C CA . ASN A 1 112 ? -12.479 -5.938 -10.099 1.00 0.00 112 ASN A CA 1
ATOM 1775 C C . ASN A 1 112 ? -13.527 -6.923 -9.531 1.00 0.00 112 ASN A C 1
ATOM 1776 O O . ASN A 1 112 ? -14.178 -7.662 -10.258 1.00 0.00 112 ASN A O 1
ATOM 1787 N N . LEU A 1 113 ? -13.599 -6.901 -8.184 1.00 0.00 113 LEU A N 1
ATOM 1788 C CA . LEU A 1 113 ? -14.509 -7.760 -7.431 1.00 0.00 113 LEU A CA 1
ATOM 1789 C C . LEU A 1 113 ? -15.271 -6.911 -6.403 1.00 0.00 113 LEU A C 1
ATOM 1790 O O . LEU A 1 113 ? -14.810 -6.665 -5.295 1.00 0.00 113 LEU A O 1
ATOM 1806 N N . ALA A 1 114 ? -16.460 -6.483 -6.873 1.00 0.00 114 ALA A N 1
ATOM 1807 C CA . ALA A 1 114 ? -17.357 -5.656 -6.074 1.00 0.00 114 ALA A CA 1
ATOM 1808 C C . ALA A 1 114 ? -18.775 -5.697 -6.686 1.00 0.00 114 ALA A C 1
ATOM 1809 O O . ALA A 1 114 ? -19.742 -5.764 -5.927 1.00 0.00 114 ALA A O 1
ATOM 1817 N N . GLY A 1 1 ? -23.772 9.986 -22.358 1.00 0.00 1 GLY A N 2
ATOM 1818 C CA . GLY A 1 1 ? -24.670 9.399 -21.369 1.00 0.00 1 GLY A CA 2
ATOM 1819 C C . GLY A 1 1 ? -24.580 7.877 -21.335 1.00 0.00 1 GLY A C 2
ATOM 1820 O O . GLY A 1 1 ? -23.929 7.271 -22.175 1.00 0.00 1 GLY A O 2
ATOM 1826 N N . SER A 1 2 ? -25.245 7.324 -20.294 1.00 0.00 2 SER A N 2
ATOM 1827 C CA . SER A 1 2 ? -25.326 5.884 -20.034 1.00 0.00 2 SER A CA 2
ATOM 1828 C C . SER A 1 2 ? -23.971 5.253 -19.643 1.00 0.00 2 SER A C 2
ATOM 1829 O O . SER A 1 2 ? -23.901 4.052 -19.413 1.00 0.00 2 SER A O 2
ATOM 1837 N N . VAL A 1 3 ? -22.915 6.095 -19.570 1.00 0.00 3 VAL A N 2
ATOM 1838 C CA . VAL A 1 3 ? -21.581 5.604 -19.227 1.00 0.00 3 VAL A CA 2
ATOM 1839 C C . VAL A 1 3 ? -21.366 5.557 -17.701 1.00 0.00 3 VAL A C 2
ATOM 1840 O O . VAL A 1 3 ? -20.749 4.635 -17.182 1.00 0.00 3 VAL A O 2
ATOM 1853 N N . ALA A 1 4 ? -21.918 6.601 -17.031 1.00 0.00 4 ALA A N 2
ATOM 1854 C CA . ALA A 1 4 ? -21.822 6.764 -15.580 1.00 0.00 4 ALA A CA 2
ATOM 1855 C C . ALA A 1 4 ? -20.357 7.105 -15.187 1.00 0.00 4 ALA A C 2
ATOM 1856 O O . ALA A 1 4 ? -19.417 6.736 -15.880 1.00 0.00 4 ALA A O 2
ATOM 1863 N N . PRO A 1 5 ? -20.177 7.827 -14.039 1.00 0.00 5 PRO A N 2
ATOM 1864 C CA . PRO A 1 5 ? -18.832 8.210 -13.586 1.00 0.00 5 PRO A CA 2
ATOM 1865 C C . PRO A 1 5 ? -17.950 7.026 -13.130 1.00 0.00 5 PRO A C 2
ATOM 1866 O O . PRO A 1 5 ? -16.756 7.179 -12.906 1.00 0.00 5 PRO A O 2
ATOM 1877 N N . VAL A 1 6 ? -18.607 5.848 -13.019 1.00 0.00 6 VAL A N 2
ATOM 1878 C CA . VAL A 1 6 ? -17.913 4.621 -12.639 1.00 0.00 6 VAL A CA 2
ATOM 1879 C C . VAL A 1 6 ? -17.238 4.028 -13.891 1.00 0.00 6 VAL A C 2
ATOM 1880 O O . VAL A 1 6 ? -16.101 3.578 -13.843 1.00 0.00 6 VAL A O 2
ATOM 1893 N N . GLU A 1 7 ? -18.020 4.080 -14.997 1.00 0.00 7 GLU A N 2
ATOM 1894 C CA . GLU A 1 7 ? -17.640 3.600 -16.326 1.00 0.00 7 GLU A CA 2
ATOM 1895 C C . GLU A 1 7 ? -17.048 2.179 -16.297 1.00 0.00 7 GLU A C 2
ATOM 1896 O O . GLU A 1 7 ? -17.768 1.197 -16.435 1.00 0.00 7 GLU A O 2
ATOM 1908 N N . THR A 1 8 ? -15.712 2.123 -16.119 1.00 0.00 8 THR A N 2
ATOM 1909 C CA . THR A 1 8 ? -15.043 0.826 -16.065 1.00 0.00 8 THR A CA 2
ATOM 1910 C C . THR A 1 8 ? -13.651 0.907 -15.402 1.00 0.00 8 THR A C 2
ATOM 1911 O O . THR A 1 8 ? -13.230 -0.023 -14.727 1.00 0.00 8 THR A O 2
ATOM 1922 N N . LEU A 1 9 ? -12.968 2.055 -15.616 1.00 0.00 9 LEU A N 2
ATOM 1923 C CA . LEU A 1 9 ? -11.640 2.238 -15.034 1.00 0.00 9 LEU A CA 2
ATOM 1924 C C . LEU A 1 9 ? -11.414 3.726 -14.712 1.00 0.00 9 LEU A C 2
ATOM 1925 O O . LEU A 1 9 ? -11.100 4.536 -15.576 1.00 0.00 9 LEU A O 2
ATOM 1941 N N . GLU A 1 10 ? -11.578 3.996 -13.400 1.00 0.00 10 GLU A N 2
ATOM 1942 C CA . GLU A 1 10 ? -11.404 5.323 -12.812 1.00 0.00 10 GLU A CA 2
ATOM 1943 C C . GLU A 1 10 ? -10.214 5.229 -11.834 1.00 0.00 10 GLU A C 2
ATOM 1944 O O . GLU A 1 10 ? -9.213 5.927 -11.948 1.00 0.00 10 GLU A O 2
ATOM 1956 N N . VAL A 1 11 ? -10.412 4.278 -10.897 1.00 0.00 11 VAL A N 2
ATOM 1957 C CA . VAL A 1 11 ? -9.446 3.949 -9.846 1.00 0.00 11 VAL A CA 2
ATOM 1958 C C . VAL A 1 11 ? -9.249 2.419 -9.731 1.00 0.00 11 VAL A C 2
ATOM 1959 O O . VAL A 1 11 ? -8.206 1.946 -9.299 1.00 0.00 11 VAL A O 2
ATOM 1972 N N . GLU A 1 12 ? -10.327 1.706 -10.136 1.00 0.00 12 GLU A N 2
ATOM 1973 C CA . GLU A 1 12 ? -10.559 0.269 -10.160 1.00 0.00 12 GLU A CA 2
ATOM 1974 C C . GLU A 1 12 ? -9.277 -0.574 -10.048 1.00 0.00 12 GLU A C 2
ATOM 1975 O O . GLU A 1 12 ? -8.545 -0.813 -11.000 1.00 0.00 12 GLU A O 2
ATOM 1987 N N . LYS A 1 13 ? -9.104 -0.989 -8.776 1.00 0.00 13 LYS A N 2
ATOM 1988 C CA . LYS A 1 13 ? -8.060 -1.838 -8.246 1.00 0.00 13 LYS A CA 2
ATOM 1989 C C . LYS A 1 13 ? -6.675 -1.196 -8.236 1.00 0.00 13 LYS A C 2
ATOM 1990 O O . LYS A 1 13 ? -5.876 -1.609 -7.408 1.00 0.00 13 LYS A O 2
ATOM 2009 N N . TRP A 1 14 ? -6.381 -0.208 -9.129 1.00 0.00 14 TRP A N 2
ATOM 2010 C CA . TRP A 1 14 ? -5.033 0.371 -9.060 1.00 0.00 14 TRP A CA 2
ATOM 2011 C C . TRP A 1 14 ? -4.840 1.138 -7.743 1.00 0.00 14 TRP A C 2
ATOM 2012 O O . TRP A 1 14 ? -3.764 1.129 -7.169 1.00 0.00 14 TRP A O 2
ATOM 2033 N N . PHE A 1 15 ? -5.939 1.772 -7.288 1.00 0.00 15 PHE A N 2
ATOM 2034 C CA . PHE A 1 15 ? -5.939 2.489 -6.013 1.00 0.00 15 PHE A CA 2
ATOM 2035 C C . PHE A 1 15 ? -6.696 1.587 -5.023 1.00 0.00 15 PHE A C 2
ATOM 2036 O O . PHE A 1 15 ? -7.849 1.256 -5.277 1.00 0.00 15 PHE A O 2
ATOM 2053 N N . PHE A 1 16 ? -6.027 1.201 -3.900 1.00 0.00 16 PHE A N 2
ATOM 2054 C CA . PHE A 1 16 ? -6.712 0.273 -2.988 1.00 0.00 16 PHE A CA 2
ATOM 2055 C C . PHE A 1 16 ? -6.451 0.532 -1.486 1.00 0.00 16 PHE A C 2
ATOM 2056 O O . PHE A 1 16 ? -6.840 -0.292 -0.666 1.00 0.00 16 PHE A O 2
ATOM 2073 N N . ARG A 1 17 ? -5.804 1.675 -1.150 1.00 0.00 17 ARG A N 2
ATOM 2074 C CA . ARG A 1 17 ? -5.531 2.000 0.262 1.00 0.00 17 ARG A CA 2
ATOM 2075 C C . ARG A 1 17 ? -4.620 0.956 0.939 1.00 0.00 17 ARG A C 2
ATOM 2076 O O . ARG A 1 17 ? -4.238 -0.052 0.365 1.00 0.00 17 ARG A O 2
ATOM 2097 N N . THR A 1 18 ? -4.309 1.309 2.203 1.00 0.00 18 THR A N 2
ATOM 2098 C CA . THR A 1 18 ? -3.470 0.583 3.144 1.00 0.00 18 THR A CA 2
ATOM 2099 C C . THR A 1 18 ? -4.079 -0.743 3.604 1.00 0.00 18 THR A C 2
ATOM 2100 O O . THR A 1 18 ? -4.429 -0.941 4.761 1.00 0.00 18 THR A O 2
ATOM 2111 N N . ILE A 1 19 ? -4.151 -1.642 2.614 1.00 0.00 19 ILE A N 2
ATOM 2112 C CA . ILE A 1 19 ? -4.598 -3.010 2.829 1.00 0.00 19 ILE A CA 2
ATOM 2113 C C . ILE A 1 19 ? -3.344 -3.696 3.375 1.00 0.00 19 ILE A C 2
ATOM 2114 O O . ILE A 1 19 ? -2.252 -3.156 3.228 1.00 0.00 19 ILE A O 2
ATOM 2130 N N . SER A 1 20 ? -3.497 -4.873 3.997 1.00 0.00 20 SER A N 2
ATOM 2131 C CA . SER A 1 20 ? -2.254 -5.474 4.490 1.00 0.00 20 SER A CA 2
ATOM 2132 C C . SER A 1 20 ? -1.354 -5.837 3.296 1.00 0.00 20 SER A C 2
ATOM 2133 O O . SER A 1 20 ? -1.802 -6.067 2.182 1.00 0.00 20 SER A O 2
ATOM 2141 N N . ARG A 1 21 ? -0.054 -5.875 3.624 1.00 0.00 21 ARG A N 2
ATOM 2142 C CA . ARG A 1 21 ? 0.971 -6.224 2.648 1.00 0.00 21 ARG A CA 2
ATOM 2143 C C . ARG A 1 21 ? 0.711 -7.635 2.083 1.00 0.00 21 ARG A C 2
ATOM 2144 O O . ARG A 1 21 ? 1.091 -7.953 0.973 1.00 0.00 21 ARG A O 2
ATOM 2165 N N . LYS A 1 22 ? 0.043 -8.473 2.900 1.00 0.00 22 LYS A N 2
ATOM 2166 C CA . LYS A 1 22 ? -0.278 -9.803 2.406 1.00 0.00 22 LYS A CA 2
ATOM 2167 C C . LYS A 1 22 ? -1.569 -9.813 1.606 1.00 0.00 22 LYS A C 2
ATOM 2168 O O . LYS A 1 22 ? -1.775 -10.676 0.764 1.00 0.00 22 LYS A O 2
ATOM 2187 N N . ASP A 1 23 ? -2.420 -8.815 1.923 1.00 0.00 23 ASP A N 2
ATOM 2188 C CA . ASP A 1 23 ? -3.725 -8.767 1.310 1.00 0.00 23 ASP A CA 2
ATOM 2189 C C . ASP A 1 23 ? -3.667 -8.339 -0.144 1.00 0.00 23 ASP A C 2
ATOM 2190 O O . ASP A 1 23 ? -4.185 -8.984 -1.039 1.00 0.00 23 ASP A O 2
ATOM 2199 N N . ALA A 1 24 ? -3.021 -7.195 -0.312 1.00 0.00 24 ALA A N 2
ATOM 2200 C CA . ALA A 1 24 ? -2.865 -6.626 -1.642 1.00 0.00 24 ALA A CA 2
ATOM 2201 C C . ALA A 1 24 ? -2.197 -7.643 -2.579 1.00 0.00 24 ALA A C 2
ATOM 2202 O O . ALA A 1 24 ? -2.619 -7.905 -3.699 1.00 0.00 24 ALA A O 2
ATOM 2209 N N . GLU A 1 25 ? -1.148 -8.230 -1.985 1.00 0.00 25 GLU A N 2
ATOM 2210 C CA . GLU A 1 25 ? -0.338 -9.219 -2.639 1.00 0.00 25 GLU A CA 2
ATOM 2211 C C . GLU A 1 25 ? -1.186 -10.474 -2.920 1.00 0.00 25 GLU A C 2
ATOM 2212 O O . GLU A 1 25 ? -0.947 -11.161 -3.899 1.00 0.00 25 GLU A O 2
ATOM 2224 N N . ARG A 1 26 ? -2.214 -10.716 -2.061 1.00 0.00 26 ARG A N 2
ATOM 2225 C CA . ARG A 1 26 ? -3.073 -11.891 -2.255 1.00 0.00 26 ARG A CA 2
ATOM 2226 C C . ARG A 1 26 ? -3.867 -11.739 -3.561 1.00 0.00 26 ARG A C 2
ATOM 2227 O O . ARG A 1 26 ? -4.139 -12.696 -4.275 1.00 0.00 26 ARG A O 2
ATOM 2248 N N . GLN A 1 27 ? -4.194 -10.446 -3.800 1.00 0.00 27 GLN A N 2
ATOM 2249 C CA . GLN A 1 27 ? -5.003 -10.092 -4.963 1.00 0.00 27 GLN A CA 2
ATOM 2250 C C . GLN A 1 27 ? -4.244 -10.221 -6.281 1.00 0.00 27 GLN A C 2
ATOM 2251 O O . GLN A 1 27 ? -4.791 -10.709 -7.264 1.00 0.00 27 GLN A O 2
ATOM 2265 N N . LEU A 1 28 ? -2.970 -9.774 -6.268 1.00 0.00 28 LEU A N 2
ATOM 2266 C CA . LEU A 1 28 ? -2.220 -9.861 -7.513 1.00 0.00 28 LEU A CA 2
ATOM 2267 C C . LEU A 1 28 ? -1.754 -11.300 -7.772 1.00 0.00 28 LEU A C 2
ATOM 2268 O O . LEU A 1 28 ? -1.817 -11.768 -8.898 1.00 0.00 28 LEU A O 2
ATOM 2284 N N . LEU A 1 29 ? -1.351 -11.992 -6.673 1.00 0.00 29 LEU A N 2
ATOM 2285 C CA . LEU A 1 29 ? -0.911 -13.385 -6.747 1.00 0.00 29 LEU A CA 2
ATOM 2286 C C . LEU A 1 29 ? -2.053 -14.309 -7.207 1.00 0.00 29 LEU A C 2
ATOM 2287 O O . LEU A 1 29 ? -1.802 -15.405 -7.694 1.00 0.00 29 LEU A O 2
ATOM 2303 N N . ALA A 1 30 ? -3.302 -13.816 -7.042 1.00 0.00 30 ALA A N 2
ATOM 2304 C CA . ALA A 1 30 ? -4.470 -14.586 -7.451 1.00 0.00 30 ALA A CA 2
ATOM 2305 C C . ALA A 1 30 ? -4.356 -14.960 -8.948 1.00 0.00 30 ALA A C 2
ATOM 2306 O O . ALA A 1 30 ? -3.876 -14.174 -9.760 1.00 0.00 30 ALA A O 2
ATOM 2313 N N . PRO A 1 31 ? -4.827 -16.196 -9.286 1.00 0.00 31 PRO A N 2
ATOM 2314 C CA . PRO A 1 31 ? -4.784 -16.713 -10.659 1.00 0.00 31 PRO A CA 2
ATOM 2315 C C . PRO A 1 31 ? -5.686 -15.962 -11.663 1.00 0.00 31 PRO A C 2
ATOM 2316 O O . PRO A 1 31 ? -5.723 -16.262 -12.849 1.00 0.00 31 PRO A O 2
ATOM 2327 N N . MET A 1 32 ? -6.402 -14.972 -11.096 1.00 0.00 32 MET A N 2
ATOM 2328 C CA . MET A 1 32 ? -7.319 -14.100 -11.790 1.00 0.00 32 MET A CA 2
ATOM 2329 C C . MET A 1 32 ? -6.587 -13.042 -12.643 1.00 0.00 32 MET A C 2
ATOM 2330 O O . MET A 1 32 ? -7.059 -12.640 -13.699 1.00 0.00 32 MET A O 2
ATOM 2344 N N . ASN A 1 33 ? -5.411 -12.627 -12.100 1.00 0.00 33 ASN A N 2
ATOM 2345 C CA . ASN A 1 33 ? -4.574 -11.588 -12.714 1.00 0.00 33 ASN A CA 2
ATOM 2346 C C . ASN A 1 33 ? -3.127 -12.078 -12.970 1.00 0.00 33 ASN A C 2
ATOM 2347 O O . ASN A 1 33 ? -2.740 -13.175 -12.587 1.00 0.00 33 ASN A O 2
ATOM 2358 N N . LYS A 1 34 ? -2.362 -11.177 -13.637 1.00 0.00 34 LYS A N 2
ATOM 2359 C CA . LYS A 1 34 ? -0.961 -11.431 -13.989 1.00 0.00 34 LYS A CA 2
ATOM 2360 C C . LYS A 1 34 ? -0.179 -10.109 -14.087 1.00 0.00 34 LYS A C 2
ATOM 2361 O O . LYS A 1 34 ? -0.765 -9.038 -14.119 1.00 0.00 34 LYS A O 2
ATOM 2380 N N . ALA A 1 35 ? 1.169 -10.248 -14.140 1.00 0.00 35 ALA A N 2
ATOM 2381 C CA . ALA A 1 35 ? 2.121 -9.131 -14.236 1.00 0.00 35 ALA A CA 2
ATOM 2382 C C . ALA A 1 35 ? 1.556 -7.956 -15.052 1.00 0.00 35 ALA A C 2
ATOM 2383 O O . ALA A 1 35 ? 1.183 -8.099 -16.210 1.00 0.00 35 ALA A O 2
ATOM 2390 N N . GLY A 1 36 ? 1.504 -6.808 -14.348 1.00 0.00 36 GLY A N 2
ATOM 2391 C CA . GLY A 1 36 ? 0.973 -5.574 -14.899 1.00 0.00 36 GLY A CA 2
ATOM 2392 C C . GLY A 1 36 ? -0.278 -5.132 -14.124 1.00 0.00 36 GLY A C 2
ATOM 2393 O O . GLY A 1 36 ? -0.621 -3.960 -14.046 1.00 0.00 36 GLY A O 2
ATOM 2397 N N . SER A 1 37 ? -0.938 -6.152 -13.541 1.00 0.00 37 SER A N 2
ATOM 2398 C CA . SER A 1 37 ? -2.063 -5.927 -12.644 1.00 0.00 37 SER A CA 2
ATOM 2399 C C . SER A 1 37 ? -1.409 -5.416 -11.340 1.00 0.00 37 SER A C 2
ATOM 2400 O O . SER A 1 37 ? -0.572 -6.091 -10.742 1.00 0.00 37 SER A O 2
ATOM 2408 N N . PHE A 1 38 ? -1.807 -4.169 -10.985 1.00 0.00 38 PHE A N 2
ATOM 2409 C CA . PHE A 1 38 ? -1.243 -3.479 -9.824 1.00 0.00 38 PHE A CA 2
ATOM 2410 C C . PHE A 1 38 ? -2.383 -2.945 -8.909 1.00 0.00 38 PHE A C 2
ATOM 2411 O O . PHE A 1 38 ? -3.545 -2.880 -9.289 1.00 0.00 38 PHE A O 2
ATOM 2428 N N . LEU A 1 39 ? -1.914 -2.521 -7.704 1.00 0.00 39 LEU A N 2
ATOM 2429 C CA . LEU A 1 39 ? -2.714 -1.892 -6.635 1.00 0.00 39 LEU A CA 2
ATOM 2430 C C . LEU A 1 39 ? -1.769 -0.808 -6.084 1.00 0.00 39 LEU A C 2
ATOM 2431 O O . LEU A 1 39 ? -0.609 -0.797 -6.474 1.00 0.00 39 LEU A O 2
ATOM 2447 N N . ILE A 1 40 ? -2.244 0.074 -5.164 1.00 0.00 40 ILE A N 2
ATOM 2448 C CA . ILE A 1 40 ? -1.216 1.003 -4.685 1.00 0.00 40 ILE A CA 2
ATOM 2449 C C . ILE A 1 40 ? -1.711 1.319 -3.250 1.00 0.00 40 ILE A C 2
ATOM 2450 O O . ILE A 1 40 ? -2.575 2.158 -3.013 1.00 0.00 40 ILE A O 2
ATOM 2466 N N . ARG A 1 41 ? -1.156 0.515 -2.313 1.00 0.00 41 ARG A N 2
ATOM 2467 C CA . ARG A 1 41 ? -1.548 0.618 -0.924 1.00 0.00 41 ARG A CA 2
ATOM 2468 C C . ARG A 1 41 ? -0.895 1.838 -0.278 1.00 0.00 41 ARG A C 2
ATOM 2469 O O . ARG A 1 41 ? 0.295 2.076 -0.435 1.00 0.00 41 ARG A O 2
ATOM 2490 N N . GLU A 1 42 ? -1.742 2.596 0.453 1.00 0.00 42 GLU A N 2
ATOM 2491 C CA . GLU A 1 42 ? -1.220 3.787 1.122 1.00 0.00 42 GLU A CA 2
ATOM 2492 C C . GLU A 1 42 ? -0.362 3.390 2.321 1.00 0.00 42 GLU A C 2
ATOM 2493 O O . GLU A 1 42 ? -0.511 2.308 2.865 1.00 0.00 42 GLU A O 2
ATOM 2505 N N . SER A 1 43 ? 0.562 4.298 2.678 1.00 0.00 43 SER A N 2
ATOM 2506 C CA . SER A 1 43 ? 1.340 4.029 3.871 1.00 0.00 43 SER A CA 2
ATOM 2507 C C . SER A 1 43 ? 0.538 4.685 5.006 1.00 0.00 43 SER A C 2
ATOM 2508 O O . SER A 1 43 ? 0.374 5.896 5.057 1.00 0.00 43 SER A O 2
ATOM 2516 N N . GLU A 1 44 ? 0.054 3.828 5.904 1.00 0.00 44 GLU A N 2
ATOM 2517 C CA . GLU A 1 44 ? -0.748 4.311 7.018 1.00 0.00 44 GLU A CA 2
ATOM 2518 C C . GLU A 1 44 ? 0.072 5.069 8.084 1.00 0.00 44 GLU A C 2
ATOM 2519 O O . GLU A 1 44 ? -0.440 5.899 8.823 1.00 0.00 44 GLU A O 2
ATOM 2531 N N . SER A 1 45 ? 1.369 4.729 8.094 1.00 0.00 45 SER A N 2
ATOM 2532 C CA . SER A 1 45 ? 2.353 5.250 9.028 1.00 0.00 45 SER A CA 2
ATOM 2533 C C . SER A 1 45 ? 2.932 6.634 8.643 1.00 0.00 45 SER A C 2
ATOM 2534 O O . SER A 1 45 ? 3.654 7.197 9.457 1.00 0.00 45 SER A O 2
ATOM 2542 N N . ASN A 1 46 ? 2.627 7.181 7.433 1.00 0.00 46 ASN A N 2
ATOM 2543 C CA . ASN A 1 46 ? 3.211 8.483 7.082 1.00 0.00 46 ASN A CA 2
ATOM 2544 C C . ASN A 1 46 ? 2.105 9.542 6.744 1.00 0.00 46 ASN A C 2
ATOM 2545 O O . ASN A 1 46 ? 0.916 9.353 6.965 1.00 0.00 46 ASN A O 2
ATOM 2556 N N . LYS A 1 47 ? 2.644 10.646 6.158 1.00 0.00 47 LYS A N 2
ATOM 2557 C CA . LYS A 1 47 ? 1.929 11.792 5.629 1.00 0.00 47 LYS A CA 2
ATOM 2558 C C . LYS A 1 47 ? 1.756 11.783 4.070 1.00 0.00 47 LYS A C 2
ATOM 2559 O O . LYS A 1 47 ? 2.470 12.453 3.335 1.00 0.00 47 LYS A O 2
ATOM 2578 N N . GLY A 1 48 ? 0.771 10.978 3.602 1.00 0.00 48 GLY A N 2
ATOM 2579 C CA . GLY A 1 48 ? 0.448 10.933 2.163 1.00 0.00 48 GLY A CA 2
ATOM 2580 C C . GLY A 1 48 ? 1.248 9.991 1.235 1.00 0.00 48 GLY A C 2
ATOM 2581 O O . GLY A 1 48 ? 1.027 9.993 0.030 1.00 0.00 48 GLY A O 2
ATOM 2585 N N . ALA A 1 49 ? 2.146 9.182 1.827 1.00 0.00 49 ALA A N 2
ATOM 2586 C CA . ALA A 1 49 ? 2.990 8.236 1.064 1.00 0.00 49 ALA A CA 2
ATOM 2587 C C . ALA A 1 49 ? 2.159 6.994 0.731 1.00 0.00 49 ALA A C 2
ATOM 2588 O O . ALA A 1 49 ? 1.132 6.751 1.346 1.00 0.00 49 ALA A O 2
ATOM 2595 N N . PHE A 1 50 ? 2.662 6.254 -0.278 1.00 0.00 50 PHE A N 2
ATOM 2596 C CA . PHE A 1 50 ? 2.020 5.043 -0.780 1.00 0.00 50 PHE A CA 2
ATOM 2597 C C . PHE A 1 50 ? 3.087 3.929 -0.958 1.00 0.00 50 PHE A C 2
ATOM 2598 O O . PHE A 1 50 ? 4.222 4.035 -0.508 1.00 0.00 50 PHE A O 2
ATOM 2615 N N . SER A 1 51 ? 2.639 2.860 -1.654 1.00 0.00 51 SER A N 2
ATOM 2616 C CA . SER A 1 51 ? 3.446 1.684 -2.001 1.00 0.00 51 SER A CA 2
ATOM 2617 C C . SER A 1 51 ? 2.773 1.008 -3.203 1.00 0.00 51 SER A C 2
ATOM 2618 O O . SER A 1 51 ? 1.566 1.123 -3.349 1.00 0.00 51 SER A O 2
ATOM 2626 N N . LEU A 1 52 ? 3.574 0.308 -4.031 1.00 0.00 52 LEU A N 2
ATOM 2627 C CA . LEU A 1 52 ? 3.026 -0.295 -5.247 1.00 0.00 52 LEU A CA 2
ATOM 2628 C C . LEU A 1 52 ? 3.335 -1.793 -5.371 1.00 0.00 52 LEU A C 2
ATOM 2629 O O . LEU A 1 52 ? 4.477 -2.227 -5.352 1.00 0.00 52 LEU A O 2
ATOM 2645 N N . SER A 1 53 ? 2.215 -2.533 -5.525 1.00 0.00 53 SER A N 2
ATOM 2646 C CA . SER A 1 53 ? 2.224 -3.979 -5.651 1.00 0.00 53 SER A CA 2
ATOM 2647 C C . SER A 1 53 ? 2.060 -4.336 -7.142 1.00 0.00 53 SER A C 2
ATOM 2648 O O . SER A 1 53 ? 1.206 -3.780 -7.817 1.00 0.00 53 SER A O 2
ATOM 2656 N N . VAL A 1 54 ? 2.913 -5.271 -7.620 1.00 0.00 54 VAL A N 2
ATOM 2657 C CA . VAL A 1 54 ? 2.847 -5.723 -9.022 1.00 0.00 54 VAL A CA 2
ATOM 2658 C C . VAL A 1 54 ? 3.180 -7.206 -9.037 1.00 0.00 54 VAL A C 2
ATOM 2659 O O . VAL A 1 54 ? 4.072 -7.602 -8.309 1.00 0.00 54 VAL A O 2
ATOM 2672 N N . LYS A 1 55 ? 2.508 -8.007 -9.897 1.00 0.00 55 LYS A N 2
ATOM 2673 C CA . LYS A 1 55 ? 2.872 -9.428 -9.844 1.00 0.00 55 LYS A CA 2
ATOM 2674 C C . LYS A 1 55 ? 4.178 -9.738 -10.612 1.00 0.00 55 LYS A C 2
ATOM 2675 O O . LYS A 1 55 ? 4.157 -9.757 -11.836 1.00 0.00 55 LYS A O 2
ATOM 2694 N N . ASP A 1 56 ? 5.304 -9.986 -9.871 1.00 0.00 56 ASP A N 2
ATOM 2695 C CA . ASP A 1 56 ? 6.502 -10.361 -10.641 1.00 0.00 56 ASP A CA 2
ATOM 2696 C C . ASP A 1 56 ? 6.360 -11.854 -10.991 1.00 0.00 56 ASP A C 2
ATOM 2697 O O . ASP A 1 56 ? 5.982 -12.662 -10.155 1.00 0.00 56 ASP A O 2
ATOM 2706 N N . ILE A 1 57 ? 6.652 -12.158 -12.272 1.00 0.00 57 ILE A N 2
ATOM 2707 C CA . ILE A 1 57 ? 6.546 -13.537 -12.755 1.00 0.00 57 ILE A CA 2
ATOM 2708 C C . ILE A 1 57 ? 7.900 -13.995 -13.326 1.00 0.00 57 ILE A C 2
ATOM 2709 O O . ILE A 1 57 ? 8.594 -13.262 -14.021 1.00 0.00 57 ILE A O 2
ATOM 2725 N N . THR A 1 58 ? 8.211 -15.259 -12.967 1.00 0.00 58 THR A N 2
ATOM 2726 C CA . THR A 1 58 ? 9.452 -15.915 -13.373 1.00 0.00 58 THR A CA 2
ATOM 2727 C C . THR A 1 58 ? 9.255 -17.436 -13.361 1.00 0.00 58 THR A C 2
ATOM 2728 O O . THR A 1 58 ? 8.255 -17.939 -12.861 1.00 0.00 58 THR A O 2
ATOM 2739 N N . THR A 1 59 ? 10.276 -18.138 -13.912 1.00 0.00 59 THR A N 2
ATOM 2740 C CA . THR A 1 59 ? 10.226 -19.602 -13.955 1.00 0.00 59 THR A CA 2
ATOM 2741 C C . THR A 1 59 ? 10.727 -20.239 -12.643 1.00 0.00 59 THR A C 2
ATOM 2742 O O . THR A 1 59 ? 11.035 -21.425 -12.601 1.00 0.00 59 THR A O 2
ATOM 2753 N N . GLN A 1 60 ? 10.795 -19.403 -11.581 1.00 0.00 60 GLN A N 2
ATOM 2754 C CA . GLN A 1 60 ? 11.230 -19.902 -10.274 1.00 0.00 60 GLN A CA 2
ATOM 2755 C C . GLN A 1 60 ? 10.184 -19.612 -9.169 1.00 0.00 60 GLN A C 2
ATOM 2756 O O . GLN A 1 60 ? 10.484 -19.745 -7.989 1.00 0.00 60 GLN A O 2
ATOM 2770 N N . GLY A 1 61 ? 8.959 -19.223 -9.604 1.00 0.00 61 GLY A N 2
ATOM 2771 C CA . GLY A 1 61 ? 7.870 -18.947 -8.666 1.00 0.00 61 GLY A CA 2
ATOM 2772 C C . GLY A 1 61 ? 7.283 -17.539 -8.817 1.00 0.00 61 GLY A C 2
ATOM 2773 O O . GLY A 1 61 ? 7.996 -16.546 -8.881 1.00 0.00 61 GLY A O 2
ATOM 2777 N N . GLU A 1 62 ? 5.933 -17.528 -8.848 1.00 0.00 62 GLU A N 2
ATOM 2778 C CA . GLU A 1 62 ? 5.179 -16.294 -8.981 1.00 0.00 62 GLU A CA 2
ATOM 2779 C C . GLU A 1 62 ? 5.180 -15.543 -7.631 1.00 0.00 62 GLU A C 2
ATOM 2780 O O . GLU A 1 62 ? 5.022 -16.138 -6.571 1.00 0.00 62 GLU A O 2
ATOM 2792 N N . VAL A 1 63 ? 5.379 -14.215 -7.748 1.00 0.00 63 VAL A N 2
ATOM 2793 C CA . VAL A 1 63 ? 5.439 -13.330 -6.593 1.00 0.00 63 VAL A CA 2
ATOM 2794 C C . VAL A 1 63 ? 4.653 -12.050 -6.940 1.00 0.00 63 VAL A C 2
ATOM 2795 O O . VAL A 1 63 ? 3.856 -12.011 -7.866 1.00 0.00 63 VAL A O 2
ATOM 2808 N N . VAL A 1 64 ? 4.947 -11.026 -6.118 1.00 0.00 64 VAL A N 2
ATOM 2809 C CA . VAL A 1 64 ? 4.433 -9.674 -6.249 1.00 0.00 64 VAL A CA 2
ATOM 2810 C C . VAL A 1 64 ? 5.700 -8.785 -6.199 1.00 0.00 64 VAL A C 2
ATOM 2811 O O . VAL A 1 64 ? 6.793 -9.301 -6.374 1.00 0.00 64 VAL A O 2
ATOM 2824 N N . LYS A 1 65 ? 5.529 -7.467 -6.036 1.00 0.00 65 LYS A N 2
ATOM 2825 C CA . LYS A 1 65 ? 6.605 -6.478 -5.955 1.00 0.00 65 LYS A CA 2
ATOM 2826 C C . LYS A 1 65 ? 6.158 -5.371 -4.996 1.00 0.00 65 LYS A C 2
ATOM 2827 O O . LYS A 1 65 ? 5.008 -5.335 -4.589 1.00 0.00 65 LYS A O 2
ATOM 2846 N N . HIS A 1 66 ? 7.120 -4.486 -4.652 1.00 0.00 66 HIS A N 2
ATOM 2847 C CA . HIS A 1 66 ? 6.850 -3.364 -3.755 1.00 0.00 66 HIS A CA 2
ATOM 2848 C C . HIS A 1 66 ? 7.694 -2.137 -4.211 1.00 0.00 66 HIS A C 2
ATOM 2849 O O . HIS A 1 66 ? 8.909 -2.252 -4.304 1.00 0.00 66 HIS A O 2
ATOM 2863 N N . TYR A 1 67 ? 7.042 -0.980 -4.480 1.00 0.00 67 TYR A N 2
ATOM 2864 C CA . TYR A 1 67 ? 7.788 0.235 -4.868 1.00 0.00 67 TYR A CA 2
ATOM 2865 C C . TYR A 1 67 ? 7.310 1.348 -3.937 1.00 0.00 67 TYR A C 2
ATOM 2866 O O . TYR A 1 67 ? 6.121 1.612 -3.831 1.00 0.00 67 TYR A O 2
ATOM 2884 N N . LYS A 1 68 ? 8.303 1.965 -3.271 1.00 0.00 68 LYS A N 2
ATOM 2885 C CA . LYS A 1 68 ? 8.041 3.029 -2.309 1.00 0.00 68 LYS A CA 2
ATOM 2886 C C . LYS A 1 68 ? 7.876 4.413 -2.954 1.00 0.00 68 LYS A C 2
ATOM 2887 O O . LYS A 1 68 ? 8.822 5.122 -3.277 1.00 0.00 68 LYS A O 2
ATOM 2906 N N . ILE A 1 69 ? 6.580 4.739 -3.081 1.00 0.00 69 ILE A N 2
ATOM 2907 C CA . ILE A 1 69 ? 6.201 6.054 -3.592 1.00 0.00 69 ILE A CA 2
ATOM 2908 C C . ILE A 1 69 ? 6.091 7.028 -2.401 1.00 0.00 69 ILE A C 2
ATOM 2909 O O . ILE A 1 69 ? 5.134 6.979 -1.643 1.00 0.00 69 ILE A O 2
ATOM 2925 N N . ARG A 1 70 ? 7.108 7.904 -2.275 1.00 0.00 70 ARG A N 2
ATOM 2926 C CA . ARG A 1 70 ? 7.028 8.918 -1.227 1.00 0.00 70 ARG A CA 2
ATOM 2927 C C . ARG A 1 70 ? 6.114 10.003 -1.799 1.00 0.00 70 ARG A C 2
ATOM 2928 O O . ARG A 1 70 ? 5.853 10.016 -2.992 1.00 0.00 70 ARG A O 2
ATOM 2949 N N . SER A 1 71 ? 5.645 10.872 -0.896 1.00 0.00 71 SER A N 2
ATOM 2950 C CA . SER A 1 71 ? 4.762 11.953 -1.320 1.00 0.00 71 SER A CA 2
ATOM 2951 C C . SER A 1 71 ? 5.433 13.289 -1.017 1.00 0.00 71 SER A C 2
ATOM 2952 O O . SER A 1 71 ? 5.744 13.614 0.122 1.00 0.00 71 SER A O 2
ATOM 2960 N N . LEU A 1 72 ? 5.637 14.029 -2.128 1.00 0.00 72 LEU A N 2
ATOM 2961 C CA . LEU A 1 72 ? 6.291 15.318 -2.110 1.00 0.00 72 LEU A CA 2
ATOM 2962 C C . LEU A 1 72 ? 5.259 16.412 -2.294 1.00 0.00 72 LEU A C 2
ATOM 2963 O O . LEU A 1 72 ? 4.416 16.378 -3.182 1.00 0.00 72 LEU A O 2
ATOM 2979 N N . ASP A 1 73 ? 5.421 17.382 -1.383 1.00 0.00 73 ASP A N 2
ATOM 2980 C CA . ASP A 1 73 ? 4.553 18.555 -1.362 1.00 0.00 73 ASP A CA 2
ATOM 2981 C C . ASP A 1 73 ? 4.622 19.366 -2.671 1.00 0.00 73 ASP A C 2
ATOM 2982 O O . ASP A 1 73 ? 3.678 20.050 -3.042 1.00 0.00 73 ASP A O 2
ATOM 2991 N N . ASN A 1 74 ? 5.794 19.229 -3.331 1.00 0.00 74 ASN A N 2
ATOM 2992 C CA . ASN A 1 74 ? 6.053 19.950 -4.570 1.00 0.00 74 ASN A CA 2
ATOM 2993 C C . ASN A 1 74 ? 6.385 19.025 -5.762 1.00 0.00 74 ASN A C 2
ATOM 2994 O O . ASN A 1 74 ? 6.778 19.499 -6.821 1.00 0.00 74 ASN A O 2
ATOM 3005 N N . GLY A 1 75 ? 6.213 17.703 -5.543 1.00 0.00 75 GLY A N 2
ATOM 3006 C CA . GLY A 1 75 ? 6.543 16.767 -6.623 1.00 0.00 75 GLY A CA 2
ATOM 3007 C C . GLY A 1 75 ? 5.695 15.498 -6.711 1.00 0.00 75 GLY A C 2
ATOM 3008 O O . GLY A 1 75 ? 6.084 14.540 -7.353 1.00 0.00 75 GLY A O 2
ATOM 3012 N N . GLY A 1 76 ? 4.533 15.515 -6.052 1.00 0.00 76 GLY A N 2
ATOM 3013 C CA . GLY A 1 76 ? 3.627 14.378 -6.121 1.00 0.00 76 GLY A CA 2
ATOM 3014 C C . GLY A 1 76 ? 4.122 13.088 -5.482 1.00 0.00 76 GLY A C 2
ATOM 3015 O O . GLY A 1 76 ? 3.893 12.846 -4.306 1.00 0.00 76 GLY A O 2
ATOM 3019 N N . TYR A 1 77 ? 4.790 12.269 -6.342 1.00 0.00 77 TYR A N 2
ATOM 3020 C CA . TYR A 1 77 ? 5.309 10.979 -5.911 1.00 0.00 77 TYR A CA 2
ATOM 3021 C C . TYR A 1 77 ? 6.559 10.618 -6.701 1.00 0.00 77 TYR A C 2
ATOM 3022 O O . TYR A 1 77 ? 6.692 10.890 -7.886 1.00 0.00 77 TYR A O 2
ATOM 3040 N N . TYR A 1 78 ? 7.456 9.957 -5.935 1.00 0.00 78 TYR A N 2
ATOM 3041 C CA . TYR A 1 78 ? 8.716 9.469 -6.504 1.00 0.00 78 TYR A CA 2
ATOM 3042 C C . TYR A 1 78 ? 8.991 8.033 -6.003 1.00 0.00 78 TYR A C 2
ATOM 3043 O O . TYR A 1 78 ? 8.866 7.746 -4.820 1.00 0.00 78 TYR A O 2
ATOM 3061 N N . ILE A 1 79 ? 9.367 7.169 -6.976 1.00 0.00 79 ILE A N 2
ATOM 3062 C CA . ILE A 1 79 ? 9.749 5.759 -6.734 1.00 0.00 79 ILE A CA 2
ATOM 3063 C C . ILE A 1 79 ? 11.277 5.595 -6.889 1.00 0.00 79 ILE A C 2
ATOM 3064 O O . ILE A 1 79 ? 11.870 4.569 -6.578 1.00 0.00 79 ILE A O 2
ATOM 3080 N N . SER A 1 80 ? 11.850 6.706 -7.377 1.00 0.00 80 SER A N 2
ATOM 3081 C CA . SER A 1 80 ? 13.258 6.968 -7.590 1.00 0.00 80 SER A CA 2
ATOM 3082 C C . SER A 1 80 ? 13.242 8.503 -7.647 1.00 0.00 80 SER A C 2
ATOM 3083 O O . SER A 1 80 ? 12.473 9.060 -8.418 1.00 0.00 80 SER A O 2
ATOM 3091 N N . PRO A 1 81 ? 14.062 9.200 -6.822 1.00 0.00 81 PRO A N 2
ATOM 3092 C CA . PRO A 1 81 ? 13.994 10.659 -6.789 1.00 0.00 81 PRO A CA 2
ATOM 3093 C C . PRO A 1 81 ? 14.252 11.397 -8.113 1.00 0.00 81 PRO A C 2
ATOM 3094 O O . PRO A 1 81 ? 13.866 12.551 -8.261 1.00 0.00 81 PRO A O 2
ATOM 3105 N N . ARG A 1 82 ? 14.873 10.671 -9.073 1.00 0.00 82 ARG A N 2
ATOM 3106 C CA . ARG A 1 82 ? 15.135 11.267 -10.382 1.00 0.00 82 ARG A CA 2
ATOM 3107 C C . ARG A 1 82 ? 13.856 11.275 -11.253 1.00 0.00 82 ARG A C 2
ATOM 3108 O O . ARG A 1 82 ? 13.641 12.171 -12.057 1.00 0.00 82 ARG A O 2
ATOM 3129 N N . ILE A 1 83 ? 13.035 10.221 -11.037 1.00 0.00 83 ILE A N 2
ATOM 3130 C CA . ILE A 1 83 ? 11.761 10.055 -11.736 1.00 0.00 83 ILE A CA 2
ATOM 3131 C C . ILE A 1 83 ? 10.603 10.232 -10.740 1.00 0.00 83 ILE A C 2
ATOM 3132 O O . ILE A 1 83 ? 10.230 9.366 -9.950 1.00 0.00 83 ILE A O 2
ATOM 3148 N N . THR A 1 84 ? 10.081 11.450 -10.907 1.00 0.00 84 THR A N 2
ATOM 3149 C CA . THR A 1 84 ? 8.991 11.976 -10.121 1.00 0.00 84 THR A CA 2
ATOM 3150 C C . THR A 1 84 ? 7.787 12.209 -11.056 1.00 0.00 84 THR A C 2
ATOM 3151 O O . THR A 1 84 ? 7.922 12.325 -12.268 1.00 0.00 84 THR A O 2
ATOM 3162 N N . PHE A 1 85 ? 6.614 12.260 -10.396 1.00 0.00 85 PHE A N 2
ATOM 3163 C CA . PHE A 1 85 ? 5.332 12.407 -11.095 1.00 0.00 85 PHE A CA 2
ATOM 3164 C C . PHE A 1 85 ? 4.409 13.227 -10.173 1.00 0.00 85 PHE A C 2
ATOM 3165 O O . PHE A 1 85 ? 4.480 13.058 -8.971 1.00 0.00 85 PHE A O 2
ATOM 3182 N N . PRO A 1 86 ? 3.524 14.104 -10.729 1.00 0.00 86 PRO A N 2
ATOM 3183 C CA . PRO A 1 86 ? 2.653 14.957 -9.897 1.00 0.00 86 PRO A CA 2
ATOM 3184 C C . PRO A 1 86 ? 1.594 14.209 -9.057 1.00 0.00 86 PRO A C 2
ATOM 3185 O O . PRO A 1 86 ? 1.018 14.767 -8.131 1.00 0.00 86 PRO A O 2
ATOM 3196 N N . THR A 1 87 ? 1.392 12.927 -9.411 1.00 0.00 87 THR A N 2
ATOM 3197 C CA . THR A 1 87 ? 0.437 12.080 -8.706 1.00 0.00 87 THR A CA 2
ATOM 3198 C C . THR A 1 87 ? 0.709 10.653 -9.154 1.00 0.00 87 THR A C 2
ATOM 3199 O O . THR A 1 87 ? 1.404 10.435 -10.142 1.00 0.00 87 THR A O 2
ATOM 3210 N N . LEU A 1 88 ? 0.112 9.682 -8.410 1.00 0.00 88 LEU A N 2
ATOM 3211 C CA . LEU A 1 88 ? 0.303 8.317 -8.857 1.00 0.00 88 LEU A CA 2
ATOM 3212 C C . LEU A 1 88 ? -0.307 8.169 -10.264 1.00 0.00 88 LEU A C 2
ATOM 3213 O O . LEU A 1 88 ? 0.261 7.457 -11.063 1.00 0.00 88 LEU A O 2
ATOM 3229 N N . GLN A 1 89 ? -1.437 8.861 -10.572 1.00 0.00 89 GLN A N 2
ATOM 3230 C CA . GLN A 1 89 ? -2.050 8.577 -11.889 1.00 0.00 89 GLN A CA 2
ATOM 3231 C C . GLN A 1 89 ? -1.148 8.869 -13.101 1.00 0.00 89 GLN A C 2
ATOM 3232 O O . GLN A 1 89 ? -1.216 8.175 -14.102 1.00 0.00 89 GLN A O 2
ATOM 3246 N N . ALA A 1 90 ? -0.281 9.884 -12.937 1.00 0.00 90 ALA A N 2
ATOM 3247 C CA . ALA A 1 90 ? 0.651 10.287 -14.000 1.00 0.00 90 ALA A CA 2
ATOM 3248 C C . ALA A 1 90 ? 1.865 9.330 -14.100 1.00 0.00 90 ALA A C 2
ATOM 3249 O O . ALA A 1 90 ? 2.684 9.395 -15.009 1.00 0.00 90 ALA A O 2
ATOM 3256 N N . LEU A 1 91 ? 1.909 8.450 -13.095 1.00 0.00 91 LEU A N 2
ATOM 3257 C CA . LEU A 1 91 ? 2.892 7.404 -12.912 1.00 0.00 91 LEU A CA 2
ATOM 3258 C C . LEU A 1 91 ? 2.267 6.072 -13.397 1.00 0.00 91 LEU A C 2
ATOM 3259 O O . LEU A 1 91 ? 2.936 5.243 -13.996 1.00 0.00 91 LEU A O 2
ATOM 3275 N N . VAL A 1 92 ? 0.942 5.928 -13.153 1.00 0.00 92 VAL A N 2
ATOM 3276 C CA . VAL A 1 92 ? 0.190 4.751 -13.548 1.00 0.00 92 VAL A CA 2
ATOM 3277 C C . VAL A 1 92 ? -0.191 4.842 -15.051 1.00 0.00 92 VAL A C 2
ATOM 3278 O O . VAL A 1 92 ? -0.640 3.873 -15.641 1.00 0.00 92 VAL A O 2
ATOM 3291 N N . GLN A 1 93 ? 0.034 6.058 -15.616 1.00 0.00 93 GLN A N 2
ATOM 3292 C CA . GLN A 1 93 ? -0.230 6.387 -17.013 1.00 0.00 93 GLN A CA 2
ATOM 3293 C C . GLN A 1 93 ? 1.034 5.995 -17.794 1.00 0.00 93 GLN A C 2
ATOM 3294 O O . GLN A 1 93 ? 1.006 5.325 -18.819 1.00 0.00 93 GLN A O 2
ATOM 3308 N N . HIS A 1 94 ? 2.144 6.462 -17.171 1.00 0.00 94 HIS A N 2
ATOM 3309 C CA . HIS A 1 94 ? 3.508 6.287 -17.634 1.00 0.00 94 HIS A CA 2
ATOM 3310 C C . HIS A 1 94 ? 3.790 4.800 -17.869 1.00 0.00 94 HIS A C 2
ATOM 3311 O O . HIS A 1 94 ? 4.157 4.380 -18.960 1.00 0.00 94 HIS A O 2
ATOM 3325 N N . TYR A 1 95 ? 3.547 4.036 -16.783 1.00 0.00 95 TYR A N 2
ATOM 3326 C CA . TYR A 1 95 ? 3.791 2.605 -16.859 1.00 0.00 95 TYR A CA 2
ATOM 3327 C C . TYR A 1 95 ? 2.729 1.851 -17.641 1.00 0.00 95 TYR A C 2
ATOM 3328 O O . TYR A 1 95 ? 2.960 0.700 -17.977 1.00 0.00 95 TYR A O 2
ATOM 3346 N N . SER A 1 96 ? 1.576 2.501 -17.946 1.00 0.00 96 SER A N 2
ATOM 3347 C CA . SER A 1 96 ? 0.631 1.734 -18.780 1.00 0.00 96 SER A CA 2
ATOM 3348 C C . SER A 1 96 ? 1.244 1.446 -20.178 1.00 0.00 96 SER A C 2
ATOM 3349 O O . SER A 1 96 ? 0.848 0.505 -20.852 1.00 0.00 96 SER A O 2
ATOM 3357 N N . LYS A 1 97 ? 2.235 2.293 -20.556 1.00 0.00 97 LYS A N 2
ATOM 3358 C CA . LYS A 1 97 ? 2.896 2.120 -21.851 1.00 0.00 97 LYS A CA 2
ATOM 3359 C C . LYS A 1 97 ? 4.064 1.106 -21.822 1.00 0.00 97 LYS A C 2
ATOM 3360 O O . LYS A 1 97 ? 4.224 0.330 -22.756 1.00 0.00 97 LYS A O 2
ATOM 3379 N N . LYS A 1 98 ? 4.875 1.151 -20.736 1.00 0.00 98 LYS A N 2
ATOM 3380 C CA . LYS A 1 98 ? 6.029 0.241 -20.671 1.00 0.00 98 LYS A CA 2
ATOM 3381 C C . LYS A 1 98 ? 6.559 0.088 -19.226 1.00 0.00 98 LYS A C 2
ATOM 3382 O O . LYS A 1 98 ? 6.011 0.618 -18.271 1.00 0.00 98 LYS A O 2
ATOM 3401 N N . GLY A 1 99 ? 7.649 -0.710 -19.137 1.00 0.00 99 GLY A N 2
ATOM 3402 C CA . GLY A 1 99 ? 8.336 -1.001 -17.878 1.00 0.00 99 GLY A CA 2
ATOM 3403 C C . GLY A 1 99 ? 9.716 -0.326 -17.860 1.00 0.00 99 GLY A C 2
ATOM 3404 O O . GLY A 1 99 ? 10.748 -0.950 -17.656 1.00 0.00 99 GLY A O 2
ATOM 3408 N N . ASP A 1 100 ? 9.630 1.005 -18.064 1.00 0.00 100 ASP A N 2
ATOM 3409 C CA . ASP A 1 100 ? 10.767 1.943 -18.140 1.00 0.00 100 ASP A CA 2
ATOM 3410 C C . ASP A 1 100 ? 11.562 2.134 -16.820 1.00 0.00 100 ASP A C 2
ATOM 3411 O O . ASP A 1 100 ? 12.459 2.962 -16.724 1.00 0.00 100 ASP A O 2
ATOM 3420 N N . GLY A 1 101 ? 11.196 1.329 -15.821 1.00 0.00 101 GLY A N 2
ATOM 3421 C CA . GLY A 1 101 ? 11.876 1.417 -14.534 1.00 0.00 101 GLY A CA 2
ATOM 3422 C C . GLY A 1 101 ? 11.360 0.387 -13.530 1.00 0.00 101 GLY A C 2
ATOM 3423 O O . GLY A 1 101 ? 12.050 0.000 -12.597 1.00 0.00 101 GLY A O 2
ATOM 3427 N N . LEU A 1 102 ? 10.106 -0.028 -13.792 1.00 0.00 102 LEU A N 2
ATOM 3428 C CA . LEU A 1 102 ? 9.422 -1.007 -12.964 1.00 0.00 102 LEU A CA 2
ATOM 3429 C C . LEU A 1 102 ? 9.979 -2.420 -13.206 1.00 0.00 102 LEU A C 2
ATOM 3430 O O . LEU A 1 102 ? 10.994 -2.804 -12.640 1.00 0.00 102 LEU A O 2
ATOM 3446 N N . CYS A 1 103 ? 9.253 -3.169 -14.057 1.00 0.00 103 CYS A N 2
ATOM 3447 C CA . CYS A 1 103 ? 9.643 -4.545 -14.363 1.00 0.00 103 CYS A CA 2
ATOM 3448 C C . CYS A 1 103 ? 8.751 -5.105 -15.479 1.00 0.00 103 CYS A C 2
ATOM 3449 O O . CYS A 1 103 ? 9.199 -5.743 -16.424 1.00 0.00 103 CYS A O 2
ATOM 3457 N N . GLN A 1 104 ? 7.453 -4.813 -15.278 1.00 0.00 104 GLN A N 2
ATOM 3458 C CA . GLN A 1 104 ? 6.388 -5.235 -16.151 1.00 0.00 104 GLN A CA 2
ATOM 3459 C C . GLN A 1 104 ? 5.319 -4.159 -16.026 1.00 0.00 104 GLN A C 2
ATOM 3460 O O . GLN A 1 104 ? 4.682 -3.968 -14.998 1.00 0.00 104 GLN A O 2
ATOM 3474 N N . LYS A 1 105 ? 5.191 -3.482 -17.180 1.00 0.00 105 LYS A N 2
ATOM 3475 C CA . LYS A 1 105 ? 4.246 -2.412 -17.421 1.00 0.00 105 LYS A CA 2
ATOM 3476 C C . LYS A 1 105 ? 2.859 -2.901 -17.032 1.00 0.00 105 LYS A C 2
ATOM 3477 O O . LYS A 1 105 ? 2.582 -4.092 -16.964 1.00 0.00 105 LYS A O 2
ATOM 3496 N N . LEU A 1 106 ? 2.012 -1.902 -16.817 1.00 0.00 106 LEU A N 2
ATOM 3497 C CA . LEU A 1 106 ? 0.668 -2.237 -16.383 1.00 0.00 106 LEU A CA 2
ATOM 3498 C C . LEU A 1 106 ? -0.106 -2.899 -17.530 1.00 0.00 106 LEU A C 2
ATOM 3499 O O . LEU A 1 106 ? 0.151 -2.636 -18.697 1.00 0.00 106 LEU A O 2
ATOM 3515 N N . THR A 1 107 ? -1.040 -3.776 -17.130 1.00 0.00 107 THR A N 2
ATOM 3516 C CA . THR A 1 107 ? -1.842 -4.479 -18.126 1.00 0.00 107 THR A CA 2
ATOM 3517 C C . THR A 1 107 ? -3.311 -4.321 -17.793 1.00 0.00 107 THR A C 2
ATOM 3518 O O . THR A 1 107 ? -4.072 -3.682 -18.507 1.00 0.00 107 THR A O 2
ATOM 3529 N N . LEU A 1 108 ? -3.646 -4.947 -16.650 1.00 0.00 108 LEU A N 2
ATOM 3530 C CA . LEU A 1 108 ? -5.033 -4.883 -16.201 1.00 0.00 108 LEU A CA 2
ATOM 3531 C C . LEU A 1 108 ? -5.049 -4.741 -14.674 1.00 0.00 108 LEU A C 2
ATOM 3532 O O . LEU A 1 108 ? -4.724 -5.686 -13.974 1.00 0.00 108 LEU A O 2
ATOM 3548 N N . PRO A 1 109 ? -5.451 -3.554 -14.160 1.00 0.00 109 PRO A N 2
ATOM 3549 C CA . PRO A 1 109 ? -5.490 -3.328 -12.722 1.00 0.00 109 PRO A CA 2
ATOM 3550 C C . PRO A 1 109 ? -6.683 -4.098 -12.122 1.00 0.00 109 PRO A C 2
ATOM 3551 O O . PRO A 1 109 ? -7.831 -3.674 -12.130 1.00 0.00 109 PRO A O 2
ATOM 3562 N N . CYS A 1 110 ? -6.219 -5.260 -11.622 1.00 0.00 110 CYS A N 2
ATOM 3563 C CA . CYS A 1 110 ? -6.812 -6.411 -10.943 1.00 0.00 110 CYS A CA 2
ATOM 3564 C C . CYS A 1 110 ? -8.349 -6.584 -11.057 1.00 0.00 110 CYS A C 2
ATOM 3565 O O . CYS A 1 110 ? -9.039 -5.983 -11.869 1.00 0.00 110 CYS A O 2
ATOM 3573 N N . VAL A 1 111 ? -8.825 -7.489 -10.173 1.00 0.00 111 VAL A N 2
ATOM 3574 C CA . VAL A 1 111 ? -10.239 -7.834 -10.071 1.00 0.00 111 VAL A CA 2
ATOM 3575 C C . VAL A 1 111 ? -10.418 -8.556 -8.722 1.00 0.00 111 VAL A C 2
ATOM 3576 O O . VAL A 1 111 ? -9.509 -9.215 -8.236 1.00 0.00 111 VAL A O 2
ATOM 3589 N N . ASN A 1 112 ? -11.622 -8.365 -8.146 1.00 0.00 112 ASN A N 2
ATOM 3590 C CA . ASN A 1 112 ? -11.965 -8.966 -6.855 1.00 0.00 112 ASN A CA 2
ATOM 3591 C C . ASN A 1 112 ? -12.659 -10.339 -7.031 1.00 0.00 112 ASN A C 2
ATOM 3592 O O . ASN A 1 112 ? -12.502 -11.239 -6.215 1.00 0.00 112 ASN A O 2
ATOM 3603 N N . LEU A 1 113 ? -13.424 -10.420 -8.145 1.00 0.00 113 LEU A N 2
ATOM 3604 C CA . LEU A 1 113 ? -14.185 -11.611 -8.526 1.00 0.00 113 LEU A CA 2
ATOM 3605 C C . LEU A 1 113 ? -15.231 -11.978 -7.449 1.00 0.00 113 LEU A C 2
ATOM 3606 O O . LEU A 1 113 ? -15.188 -13.032 -6.825 1.00 0.00 113 LEU A O 2
ATOM 3622 N N . ALA A 1 114 ? -16.167 -11.019 -7.288 1.00 0.00 114 ALA A N 2
ATOM 3623 C CA . ALA A 1 114 ? -17.249 -11.165 -6.319 1.00 0.00 114 ALA A CA 2
ATOM 3624 C C . ALA A 1 114 ? -18.364 -10.138 -6.614 1.00 0.00 114 ALA A C 2
ATOM 3625 O O . ALA A 1 114 ? -18.045 -8.985 -6.910 1.00 0.00 114 ALA A O 2
ATOM 3633 N N . GLY A 1 1 ? -29.410 12.434 -15.336 1.00 0.00 1 GLY A N 3
ATOM 3634 C CA . GLY A 1 1 ? -29.226 11.012 -15.065 1.00 0.00 1 GLY A CA 3
ATOM 3635 C C . GLY A 1 1 ? -29.366 10.151 -16.321 1.00 0.00 1 GLY A C 3
ATOM 3636 O O . GLY A 1 1 ? -29.556 10.660 -17.418 1.00 0.00 1 GLY A O 3
ATOM 3642 N N . SER A 1 2 ? -29.257 8.826 -16.070 1.00 0.00 2 SER A N 3
ATOM 3643 C CA . SER A 1 2 ? -29.355 7.766 -17.077 1.00 0.00 2 SER A CA 3
ATOM 3644 C C . SER A 1 2 ? -28.208 7.848 -18.102 1.00 0.00 2 SER A C 3
ATOM 3645 O O . SER A 1 2 ? -27.212 7.148 -17.998 1.00 0.00 2 SER A O 3
ATOM 3653 N N . VAL A 1 3 ? -28.422 8.740 -19.094 1.00 0.00 3 VAL A N 3
ATOM 3654 C CA . VAL A 1 3 ? -27.464 8.972 -20.173 1.00 0.00 3 VAL A CA 3
ATOM 3655 C C . VAL A 1 3 ? -26.140 9.576 -19.636 1.00 0.00 3 VAL A C 3
ATOM 3656 O O . VAL A 1 3 ? -25.076 9.401 -20.220 1.00 0.00 3 VAL A O 3
ATOM 3669 N N . ALA A 1 4 ? -26.281 10.288 -18.494 1.00 0.00 4 ALA A N 3
ATOM 3670 C CA . ALA A 1 4 ? -25.161 10.951 -17.834 1.00 0.00 4 ALA A CA 3
ATOM 3671 C C . ALA A 1 4 ? -24.069 9.926 -17.429 1.00 0.00 4 ALA A C 3
ATOM 3672 O O . ALA A 1 4 ? -24.374 8.791 -17.084 1.00 0.00 4 ALA A O 3
ATOM 3679 N N . PRO A 1 5 ? -22.778 10.376 -17.472 1.00 0.00 5 PRO A N 3
ATOM 3680 C CA . PRO A 1 5 ? -21.643 9.518 -17.122 1.00 0.00 5 PRO A CA 3
ATOM 3681 C C . PRO A 1 5 ? -21.591 9.207 -15.612 1.00 0.00 5 PRO A C 3
ATOM 3682 O O . PRO A 1 5 ? -21.505 10.099 -14.777 1.00 0.00 5 PRO A O 3
ATOM 3693 N N . VAL A 1 6 ? -21.656 7.886 -15.341 1.00 0.00 6 VAL A N 3
ATOM 3694 C CA . VAL A 1 6 ? -21.632 7.369 -13.976 1.00 0.00 6 VAL A CA 3
ATOM 3695 C C . VAL A 1 6 ? -20.182 7.083 -13.541 1.00 0.00 6 VAL A C 3
ATOM 3696 O O . VAL A 1 6 ? -19.329 6.692 -14.330 1.00 0.00 6 VAL A O 3
ATOM 3709 N N . GLU A 1 7 ? -19.984 7.315 -12.227 1.00 0.00 7 GLU A N 3
ATOM 3710 C CA . GLU A 1 7 ? -18.696 7.091 -11.579 1.00 0.00 7 GLU A CA 3
ATOM 3711 C C . GLU A 1 7 ? -18.442 5.575 -11.409 1.00 0.00 7 GLU A C 3
ATOM 3712 O O . GLU A 1 7 ? -19.150 4.879 -10.691 1.00 0.00 7 GLU A O 3
ATOM 3724 N N . THR A 1 8 ? -17.409 5.116 -12.148 1.00 0.00 8 THR A N 3
ATOM 3725 C CA . THR A 1 8 ? -17.026 3.701 -12.138 1.00 0.00 8 THR A CA 3
ATOM 3726 C C . THR A 1 8 ? -16.169 3.324 -10.919 1.00 0.00 8 THR A C 3
ATOM 3727 O O . THR A 1 8 ? -15.589 4.163 -10.246 1.00 0.00 8 THR A O 3
ATOM 3738 N N . LEU A 1 9 ? -16.104 1.989 -10.722 1.00 0.00 9 LEU A N 3
ATOM 3739 C CA . LEU A 1 9 ? -15.345 1.403 -9.626 1.00 0.00 9 LEU A CA 3
ATOM 3740 C C . LEU A 1 9 ? -13.856 1.201 -9.994 1.00 0.00 9 LEU A C 3
ATOM 3741 O O . LEU A 1 9 ? -13.156 0.443 -9.332 1.00 0.00 9 LEU A O 3
ATOM 3757 N N . GLU A 1 10 ? -13.392 1.906 -11.064 1.00 0.00 10 GLU A N 3
ATOM 3758 C CA . GLU A 1 10 ? -11.980 1.787 -11.444 1.00 0.00 10 GLU A CA 3
ATOM 3759 C C . GLU A 1 10 ? -11.097 2.613 -10.485 1.00 0.00 10 GLU A C 3
ATOM 3760 O O . GLU A 1 10 ? -9.878 2.602 -10.590 1.00 0.00 10 GLU A O 3
ATOM 3772 N N . VAL A 1 11 ? -11.764 3.323 -9.547 1.00 0.00 11 VAL A N 3
ATOM 3773 C CA . VAL A 1 11 ? -11.052 4.104 -8.540 1.00 0.00 11 VAL A CA 3
ATOM 3774 C C . VAL A 1 11 ? -10.288 3.161 -7.574 1.00 0.00 11 VAL A C 3
ATOM 3775 O O . VAL A 1 11 ? -9.356 3.559 -6.890 1.00 0.00 11 VAL A O 3
ATOM 3788 N N . GLU A 1 12 ? -10.760 1.896 -7.584 1.00 0.00 12 GLU A N 3
ATOM 3789 C CA . GLU A 1 12 ? -10.214 0.811 -6.792 1.00 0.00 12 GLU A CA 3
ATOM 3790 C C . GLU A 1 12 ? -9.097 0.127 -7.595 1.00 0.00 12 GLU A C 3
ATOM 3791 O O . GLU A 1 12 ? -8.744 0.512 -8.701 1.00 0.00 12 GLU A O 3
ATOM 3803 N N . LYS A 1 13 ? -8.586 -0.925 -6.930 1.00 0.00 13 LYS A N 3
ATOM 3804 C CA . LYS A 1 13 ? -7.598 -1.843 -7.454 1.00 0.00 13 LYS A CA 3
ATOM 3805 C C . LYS A 1 13 ? -6.242 -1.189 -7.684 1.00 0.00 13 LYS A C 3
ATOM 3806 O O . LYS A 1 13 ? -5.346 -1.459 -6.895 1.00 0.00 13 LYS A O 3
ATOM 3825 N N . TRP A 1 14 ? -6.061 -0.347 -8.745 1.00 0.00 14 TRP A N 3
ATOM 3826 C CA . TRP A 1 14 ? -4.720 0.258 -8.847 1.00 0.00 14 TRP A CA 3
ATOM 3827 C C . TRP A 1 14 ? -4.497 1.170 -7.635 1.00 0.00 14 TRP A C 3
ATOM 3828 O O . TRP A 1 14 ? -3.414 1.244 -7.082 1.00 0.00 14 TRP A O 3
ATOM 3849 N N . PHE A 1 15 ? -5.613 1.809 -7.239 1.00 0.00 15 PHE A N 3
ATOM 3850 C CA . PHE A 1 15 ? -5.627 2.665 -6.066 1.00 0.00 15 PHE A CA 3
ATOM 3851 C C . PHE A 1 15 ? -6.553 2.001 -5.034 1.00 0.00 15 PHE A C 3
ATOM 3852 O O . PHE A 1 15 ? -7.649 2.469 -4.745 1.00 0.00 15 PHE A O 3
ATOM 3869 N N . PHE A 1 16 ? -6.036 0.862 -4.502 1.00 0.00 16 PHE A N 3
ATOM 3870 C CA . PHE A 1 16 ? -6.798 0.079 -3.522 1.00 0.00 16 PHE A CA 3
ATOM 3871 C C . PHE A 1 16 ? -6.521 0.579 -2.090 1.00 0.00 16 PHE A C 3
ATOM 3872 O O . PHE A 1 16 ? -6.032 -0.161 -1.247 1.00 0.00 16 PHE A O 3
ATOM 3889 N N . ARG A 1 17 ? -6.874 1.876 -1.894 1.00 0.00 17 ARG A N 3
ATOM 3890 C CA . ARG A 1 17 ? -6.739 2.632 -0.645 1.00 0.00 17 ARG A CA 3
ATOM 3891 C C . ARG A 1 17 ? -5.474 2.285 0.150 1.00 0.00 17 ARG A C 3
ATOM 3892 O O . ARG A 1 17 ? -4.416 2.853 -0.063 1.00 0.00 17 ARG A O 3
ATOM 3913 N N . THR A 1 18 ? -5.693 1.351 1.092 1.00 0.00 18 THR A N 3
ATOM 3914 C CA . THR A 1 18 ? -4.677 0.855 1.996 1.00 0.00 18 THR A CA 3
ATOM 3915 C C . THR A 1 18 ? -5.195 -0.421 2.662 1.00 0.00 18 THR A C 3
ATOM 3916 O O . THR A 1 18 ? -5.931 -0.400 3.642 1.00 0.00 18 THR A O 3
ATOM 3927 N N . ILE A 1 19 ? -4.745 -1.522 2.058 1.00 0.00 19 ILE A N 3
ATOM 3928 C CA . ILE A 1 19 ? -5.039 -2.865 2.537 1.00 0.00 19 ILE A CA 3
ATOM 3929 C C . ILE A 1 19 ? -3.756 -3.261 3.298 1.00 0.00 19 ILE A C 3
ATOM 3930 O O . ILE A 1 19 ? -2.947 -2.388 3.585 1.00 0.00 19 ILE A O 3
ATOM 3946 N N . SER A 1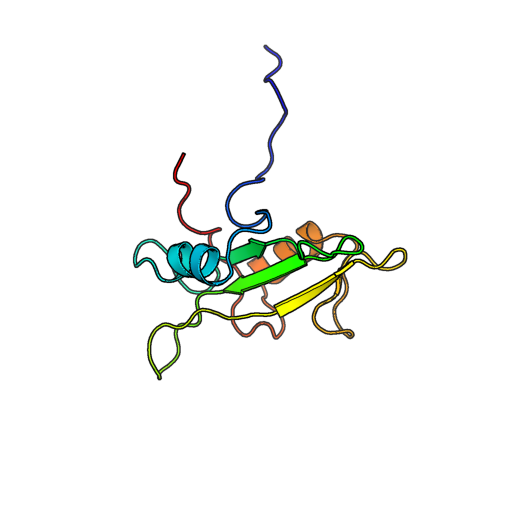 20 ? -3.575 -4.552 3.647 1.00 0.00 20 SER A N 3
ATOM 3947 C CA . SER A 1 20 ? -2.274 -4.886 4.249 1.00 0.00 20 SER A CA 3
ATOM 3948 C C . SER A 1 20 ? -1.360 -5.226 3.068 1.00 0.00 20 SER A C 3
ATOM 3949 O O . SER A 1 20 ? -1.846 -5.526 1.989 1.00 0.00 20 SER A O 3
ATOM 3957 N N . ARG A 1 21 ? -0.034 -5.201 3.300 1.00 0.00 21 ARG A N 3
ATOM 3958 C CA . ARG A 1 21 ? 0.865 -5.546 2.197 1.00 0.00 21 ARG A CA 3
ATOM 3959 C C . ARG A 1 21 ? 0.514 -6.953 1.644 1.00 0.00 21 ARG A C 3
ATOM 3960 O O . ARG A 1 21 ? 0.378 -7.155 0.447 1.00 0.00 21 ARG A O 3
ATOM 3981 N N . LYS A 1 22 ? 0.310 -7.873 2.612 1.00 0.00 22 LYS A N 3
ATOM 3982 C CA . LYS A 1 22 ? -0.045 -9.255 2.304 1.00 0.00 22 LYS A CA 3
ATOM 3983 C C . LYS A 1 22 ? -1.393 -9.403 1.592 1.00 0.00 22 LYS A C 3
ATOM 3984 O O . LYS A 1 22 ? -1.575 -10.273 0.749 1.00 0.00 22 LYS A O 3
ATOM 4003 N N . ASP A 1 23 ? -2.323 -8.502 1.979 1.00 0.00 23 ASP A N 3
ATOM 4004 C CA . ASP A 1 23 ? -3.652 -8.581 1.404 1.00 0.00 23 ASP A CA 3
ATOM 4005 C C . ASP A 1 23 ? -3.693 -8.024 -0.011 1.00 0.00 23 ASP A C 3
ATOM 4006 O O . ASP A 1 23 ? -4.505 -8.403 -0.839 1.00 0.00 23 ASP A O 3
ATOM 4015 N N . ALA A 1 24 ? -2.784 -7.089 -0.239 1.00 0.00 24 ALA A N 3
ATOM 4016 C CA . ALA A 1 24 ? -2.726 -6.487 -1.557 1.00 0.00 24 ALA A CA 3
ATOM 4017 C C . ALA A 1 24 ? -2.163 -7.520 -2.550 1.00 0.00 24 ALA A C 3
ATOM 4018 O O . ALA A 1 24 ? -2.698 -7.778 -3.617 1.00 0.00 24 ALA A O 3
ATOM 4025 N N . GLU A 1 25 ? -1.079 -8.133 -2.062 1.00 0.00 25 GLU A N 3
ATOM 4026 C CA . GLU A 1 25 ? -0.336 -9.152 -2.773 1.00 0.00 25 GLU A CA 3
ATOM 4027 C C . GLU A 1 25 ? -1.246 -10.357 -3.085 1.00 0.00 25 GLU A C 3
ATOM 4028 O O . GLU A 1 25 ? -1.061 -11.014 -4.097 1.00 0.00 25 GLU A O 3
ATOM 4040 N N . ARG A 1 26 ? -2.258 -10.585 -2.204 1.00 0.00 26 ARG A N 3
ATOM 4041 C CA . ARG A 1 26 ? -3.163 -11.721 -2.401 1.00 0.00 26 ARG A CA 3
ATOM 4042 C C . ARG A 1 26 ? -3.986 -11.528 -3.692 1.00 0.00 26 ARG A C 3
ATOM 4043 O O . ARG A 1 26 ? -4.369 -12.474 -4.367 1.00 0.00 26 ARG A O 3
ATOM 4064 N N . GLN A 1 27 ? -4.217 -10.225 -3.972 1.00 0.00 27 GLN A N 3
ATOM 4065 C CA . GLN A 1 27 ? -5.028 -9.840 -5.131 1.00 0.00 27 GLN A CA 3
ATOM 4066 C C . GLN A 1 27 ? -4.331 -10.077 -6.481 1.00 0.00 27 GLN A C 3
ATOM 4067 O O . GLN A 1 27 ? -4.961 -10.428 -7.472 1.00 0.00 27 GLN A O 3
ATOM 4081 N N . LEU A 1 28 ? -3.001 -9.857 -6.446 1.00 0.00 28 LEU A N 3
ATOM 4082 C CA . LEU A 1 28 ? -2.178 -9.970 -7.648 1.00 0.00 28 LEU A CA 3
ATOM 4083 C C . LEU A 1 28 ? -1.727 -11.412 -7.894 1.00 0.00 28 LEU A C 3
ATOM 4084 O O . LEU A 1 28 ? -1.625 -11.857 -9.030 1.00 0.00 28 LEU A O 3
ATOM 4100 N N . LEU A 1 29 ? -1.498 -12.110 -6.756 1.00 0.00 29 LEU A N 3
ATOM 4101 C CA . LEU A 1 29 ? -1.098 -13.509 -6.753 1.00 0.00 29 LEU A CA 3
ATOM 4102 C C . LEU A 1 29 ? -2.257 -14.392 -7.262 1.00 0.00 29 LEU A C 3
ATOM 4103 O O . LEU A 1 29 ? -2.034 -15.479 -7.779 1.00 0.00 29 LEU A O 3
ATOM 4119 N N . ALA A 1 30 ? -3.486 -13.851 -7.101 1.00 0.00 30 ALA A N 3
ATOM 4120 C CA . ALA A 1 30 ? -4.687 -14.542 -7.548 1.00 0.00 30 ALA A CA 3
ATOM 4121 C C . ALA A 1 30 ? -4.669 -14.679 -9.088 1.00 0.00 30 ALA A C 3
ATOM 4122 O O . ALA A 1 30 ? -4.202 -13.794 -9.797 1.00 0.00 30 ALA A O 3
ATOM 4129 N N . PRO A 1 31 ? -5.230 -15.821 -9.583 1.00 0.00 31 PRO A N 3
ATOM 4130 C CA . PRO A 1 31 ? -5.299 -16.117 -11.017 1.00 0.00 31 PRO A CA 3
ATOM 4131 C C . PRO A 1 31 ? -6.254 -15.215 -11.832 1.00 0.00 31 PRO A C 3
ATOM 4132 O O . PRO A 1 31 ? -6.467 -15.424 -13.019 1.00 0.00 31 PRO A O 3
ATOM 4143 N N . MET A 1 32 ? -6.811 -14.214 -11.121 1.00 0.00 32 MET A N 3
ATOM 4144 C CA . MET A 1 32 ? -7.719 -13.226 -11.660 1.00 0.00 32 MET A CA 3
ATOM 4145 C C . MET A 1 32 ? -7.063 -12.410 -12.802 1.00 0.00 32 MET A C 3
ATOM 4146 O O . MET A 1 32 ? -7.636 -12.201 -13.865 1.00 0.00 32 MET A O 3
ATOM 4160 N N . ASN A 1 33 ? -5.820 -11.987 -12.480 1.00 0.00 33 ASN A N 3
ATOM 4161 C CA . ASN A 1 33 ? -4.957 -11.202 -13.366 1.00 0.00 33 ASN A CA 3
ATOM 4162 C C . ASN A 1 33 ? -3.514 -11.736 -13.241 1.00 0.00 33 ASN A C 3
ATOM 4163 O O . ASN A 1 33 ? -3.285 -12.817 -12.713 1.00 0.00 33 ASN A O 3
ATOM 4174 N N . LYS A 1 34 ? -2.568 -10.920 -13.751 1.00 0.00 34 LYS A N 3
ATOM 4175 C CA . LYS A 1 34 ? -1.153 -11.275 -13.704 1.00 0.00 34 LYS A CA 3
ATOM 4176 C C . LYS A 1 34 ? -0.288 -10.013 -13.811 1.00 0.00 34 LYS A C 3
ATOM 4177 O O . LYS A 1 34 ? -0.786 -8.912 -13.634 1.00 0.00 34 LYS A O 3
ATOM 4196 N N . ALA A 1 35 ? 1.007 -10.238 -14.148 1.00 0.00 35 ALA A N 3
ATOM 4197 C CA . ALA A 1 35 ? 2.000 -9.176 -14.313 1.00 0.00 35 ALA A CA 3
ATOM 4198 C C . ALA A 1 35 ? 1.404 -7.969 -15.063 1.00 0.00 35 ALA A C 3
ATOM 4199 O O . ALA A 1 35 ? 0.989 -8.060 -16.212 1.00 0.00 35 ALA A O 3
ATOM 4206 N N . GLY A 1 36 ? 1.363 -6.853 -14.303 1.00 0.00 36 GLY A N 3
ATOM 4207 C CA . GLY A 1 36 ? 0.819 -5.603 -14.799 1.00 0.00 36 GLY A CA 3
ATOM 4208 C C . GLY A 1 36 ? -0.372 -5.114 -13.980 1.00 0.00 36 GLY A C 3
ATOM 4209 O O . GLY A 1 36 ? -0.613 -3.919 -13.862 1.00 0.00 36 GLY A O 3
ATOM 4213 N N . SER A 1 37 ? -1.095 -6.102 -13.409 1.00 0.00 37 SER A N 3
ATOM 4214 C CA . SER A 1 37 ? -2.137 -5.770 -12.444 1.00 0.00 37 SER A CA 3
ATOM 4215 C C . SER A 1 37 ? -1.312 -5.281 -11.239 1.00 0.00 37 SER A C 3
ATOM 4216 O O . SER A 1 37 ? -0.332 -5.922 -10.859 1.00 0.00 37 SER A O 3
ATOM 4224 N N . PHE A 1 38 ? -1.715 -4.092 -10.737 1.00 0.00 38 PHE A N 3
ATOM 4225 C CA . PHE A 1 38 ? -1.011 -3.460 -9.626 1.00 0.00 38 PHE A CA 3
ATOM 4226 C C . PHE A 1 38 ? -2.061 -2.948 -8.593 1.00 0.00 38 PHE A C 3
ATOM 4227 O O . PHE A 1 38 ? -3.269 -2.996 -8.802 1.00 0.00 38 PHE A O 3
ATOM 4244 N N . LEU A 1 39 ? -1.468 -2.429 -7.486 1.00 0.00 39 LEU A N 3
ATOM 4245 C CA . LEU A 1 39 ? -2.168 -1.813 -6.352 1.00 0.00 39 LEU A CA 3
ATOM 4246 C C . LEU A 1 39 ? -1.162 -0.803 -5.806 1.00 0.00 39 LEU A C 3
ATOM 4247 O O . LEU A 1 39 ? 0.025 -1.091 -5.825 1.00 0.00 39 LEU A O 3
ATOM 4263 N N . ILE A 1 40 ? -1.647 0.340 -5.287 1.00 0.00 40 ILE A N 3
ATOM 4264 C CA . ILE A 1 40 ? -0.680 1.312 -4.789 1.00 0.00 40 ILE A CA 3
ATOM 4265 C C . ILE A 1 40 ? -1.245 1.551 -3.353 1.00 0.00 40 ILE A C 3
ATOM 4266 O O . ILE A 1 40 ? -1.671 2.622 -2.941 1.00 0.00 40 ILE A O 3
ATOM 4282 N N . ARG A 1 41 ? -1.202 0.419 -2.611 1.00 0.00 41 ARG A N 3
ATOM 4283 C CA . ARG A 1 41 ? -1.794 0.382 -1.279 1.00 0.00 41 ARG A CA 3
ATOM 4284 C C . ARG A 1 41 ? -0.967 1.259 -0.334 1.00 0.00 41 ARG A C 3
ATOM 4285 O O . ARG A 1 41 ? 0.241 1.105 -0.221 1.00 0.00 41 ARG A O 3
ATOM 4306 N N . GLU A 1 42 ? -1.691 2.192 0.323 1.00 0.00 42 GLU A N 3
ATOM 4307 C CA . GLU A 1 42 ? -1.013 3.125 1.210 1.00 0.00 42 GLU A CA 3
ATOM 4308 C C . GLU A 1 42 ? -0.745 2.542 2.595 1.00 0.00 42 GLU A C 3
ATOM 4309 O O . GLU A 1 42 ? -1.307 1.543 3.026 1.00 0.00 42 GLU A O 3
ATOM 4321 N N . SER A 1 43 ? 0.197 3.257 3.228 1.00 0.00 43 SER A N 3
ATOM 4322 C CA . SER A 1 43 ? 0.599 2.981 4.592 1.00 0.00 43 SER A CA 3
ATOM 4323 C C . SER A 1 43 ? -0.246 3.981 5.394 1.00 0.00 43 SER A C 3
ATOM 4324 O O . SER A 1 43 ? 0.106 5.139 5.513 1.00 0.00 43 SER A O 3
ATOM 4332 N N . GLU A 1 44 ? -1.389 3.496 5.906 1.00 0.00 44 GLU A N 3
ATOM 4333 C CA . GLU A 1 44 ? -2.364 4.329 6.613 1.00 0.00 44 GLU A CA 3
ATOM 4334 C C . GLU A 1 44 ? -1.797 5.268 7.720 1.00 0.00 44 GLU A C 3
ATOM 4335 O O . GLU A 1 44 ? -2.435 6.242 8.100 1.00 0.00 44 GLU A O 3
ATOM 4347 N N . SER A 1 45 ? -0.582 4.942 8.194 1.00 0.00 45 SER A N 3
ATOM 4348 C CA . SER A 1 45 ? 0.123 5.668 9.241 1.00 0.00 45 SER A CA 3
ATOM 4349 C C . SER A 1 45 ? 0.629 7.063 8.813 1.00 0.00 45 SER A C 3
ATOM 4350 O O . SER A 1 45 ? 0.795 7.951 9.640 1.00 0.00 45 SER A O 3
ATOM 4358 N N . ASN A 1 46 ? 0.877 7.196 7.498 1.00 0.00 46 ASN A N 3
ATOM 4359 C CA . ASN A 1 46 ? 1.421 8.413 6.892 1.00 0.00 46 ASN A CA 3
ATOM 4360 C C . ASN A 1 46 ? 0.481 9.010 5.830 1.00 0.00 46 ASN A C 3
ATOM 4361 O O . ASN A 1 46 ? -0.468 8.388 5.370 1.00 0.00 46 ASN A O 3
ATOM 4372 N N . LYS A 1 47 ? 0.830 10.271 5.500 1.00 0.00 47 LYS A N 3
ATOM 4373 C CA . LYS A 1 47 ? 0.160 11.034 4.453 1.00 0.00 47 LYS A CA 3
ATOM 4374 C C . LYS A 1 47 ? 0.957 11.045 3.142 1.00 0.00 47 LYS A C 3
ATOM 4375 O O . LYS A 1 47 ? 0.533 11.618 2.146 1.00 0.00 47 LYS A O 3
ATOM 4394 N N . GLY A 1 48 ? 2.143 10.402 3.230 1.00 0.00 48 GLY A N 3
ATOM 4395 C CA . GLY A 1 48 ? 3.050 10.364 2.097 1.00 0.00 48 GLY A CA 3
ATOM 4396 C C . GLY A 1 48 ? 3.870 9.086 2.000 1.00 0.00 48 GLY A C 3
ATOM 4397 O O . GLY A 1 48 ? 5.084 9.118 1.847 1.00 0.00 48 GLY A O 3
ATOM 4401 N N . ALA A 1 49 ? 3.135 7.966 2.101 1.00 0.00 49 ALA A N 3
ATOM 4402 C CA . ALA A 1 49 ? 3.794 6.661 1.941 1.00 0.00 49 ALA A CA 3
ATOM 4403 C C . ALA A 1 49 ? 2.795 5.636 1.356 1.00 0.00 49 ALA A C 3
ATOM 4404 O O . ALA A 1 49 ? 1.768 5.324 1.941 1.00 0.00 49 ALA A O 3
ATOM 4411 N N . PHE A 1 50 ? 3.165 5.171 0.144 1.00 0.00 50 PHE A N 3
ATOM 4412 C CA . PHE A 1 50 ? 2.407 4.221 -0.662 1.00 0.00 50 PHE A CA 3
ATOM 4413 C C . PHE A 1 50 ? 3.353 3.049 -1.000 1.00 0.00 50 PHE A C 3
ATOM 4414 O O . PHE A 1 50 ? 4.571 3.194 -0.982 1.00 0.00 50 PHE A O 3
ATOM 4431 N N . SER A 1 51 ? 2.728 1.886 -1.288 1.00 0.00 51 SER A N 3
ATOM 4432 C CA . SER A 1 51 ? 3.471 0.665 -1.603 1.00 0.00 51 SER A CA 3
ATOM 4433 C C . SER A 1 51 ? 2.883 0.088 -2.912 1.00 0.00 51 SER A C 3
ATOM 4434 O O . SER A 1 51 ? 1.704 -0.244 -2.962 1.00 0.00 51 SER A O 3
ATOM 4442 N N . LEU A 1 52 ? 3.749 -0.029 -3.941 1.00 0.00 52 LEU A N 3
ATOM 4443 C CA . LEU A 1 52 ? 3.295 -0.519 -5.245 1.00 0.00 52 LEU A CA 3
ATOM 4444 C C . LEU A 1 52 ? 3.604 -2.010 -5.472 1.00 0.00 52 LEU A C 3
ATOM 4445 O O . LEU A 1 52 ? 4.729 -2.415 -5.737 1.00 0.00 52 LEU A O 3
ATOM 4461 N N . SER A 1 53 ? 2.497 -2.780 -5.371 1.00 0.00 53 SER A N 3
ATOM 4462 C CA . SER A 1 53 ? 2.481 -4.226 -5.538 1.00 0.00 53 SER A CA 3
ATOM 4463 C C . SER A 1 53 ? 2.254 -4.533 -7.033 1.00 0.00 53 SER A C 3
ATOM 4464 O O . SER A 1 53 ? 1.386 -3.943 -7.659 1.00 0.00 53 SER A O 3
ATOM 4472 N N . VAL A 1 54 ? 3.074 -5.470 -7.568 1.00 0.00 54 VAL A N 3
ATOM 4473 C CA . VAL A 1 54 ? 2.949 -5.866 -8.996 1.00 0.00 54 VAL A CA 3
ATOM 4474 C C . VAL A 1 54 ? 3.226 -7.352 -9.097 1.00 0.00 54 VAL A C 3
ATOM 4475 O O . VAL A 1 54 ? 4.100 -7.806 -8.398 1.00 0.00 54 VAL A O 3
ATOM 4488 N N . LYS A 1 55 ? 2.549 -8.101 -9.990 1.00 0.00 55 LYS A N 3
ATOM 4489 C CA . LYS A 1 55 ? 2.854 -9.542 -10.008 1.00 0.00 55 LYS A CA 3
ATOM 4490 C C . LYS A 1 55 ? 4.160 -9.884 -10.783 1.00 0.00 55 LYS A C 3
ATOM 4491 O O . LYS A 1 55 ? 4.133 -9.861 -12.007 1.00 0.00 55 LYS A O 3
ATOM 4510 N N . ASP A 1 56 ? 5.300 -10.200 -10.076 1.00 0.00 56 ASP A N 3
ATOM 4511 C CA . ASP A 1 56 ? 6.451 -10.578 -10.934 1.00 0.00 56 ASP A CA 3
ATOM 4512 C C . ASP A 1 56 ? 6.322 -12.042 -11.381 1.00 0.00 56 ASP A C 3
ATOM 4513 O O . ASP A 1 56 ? 6.132 -12.951 -10.582 1.00 0.00 56 ASP A O 3
ATOM 4522 N N . ILE A 1 57 ? 6.437 -12.175 -12.716 1.00 0.00 57 ILE A N 3
ATOM 4523 C CA . ILE A 1 57 ? 6.392 -13.476 -13.371 1.00 0.00 57 ILE A CA 3
ATOM 4524 C C . ILE A 1 57 ? 7.762 -13.707 -14.018 1.00 0.00 57 ILE A C 3
ATOM 4525 O O . ILE A 1 57 ? 8.026 -13.344 -15.156 1.00 0.00 57 ILE A O 3
ATOM 4541 N N . THR A 1 58 ? 8.599 -14.328 -13.169 1.00 0.00 58 THR A N 3
ATOM 4542 C CA . THR A 1 58 ? 9.976 -14.670 -13.504 1.00 0.00 58 THR A CA 3
ATOM 4543 C C . THR A 1 58 ? 9.961 -15.953 -14.352 1.00 0.00 58 THR A C 3
ATOM 4544 O O . THR A 1 58 ? 10.079 -15.936 -15.568 1.00 0.00 58 THR A O 3
ATOM 4555 N N . THR A 1 59 ? 9.785 -17.042 -13.593 1.00 0.00 59 THR A N 3
ATOM 4556 C CA . THR A 1 59 ? 9.677 -18.432 -14.025 1.00 0.00 59 THR A CA 3
ATOM 4557 C C . THR A 1 59 ? 10.018 -19.363 -12.860 1.00 0.00 59 THR A C 3
ATOM 4558 O O . THR A 1 59 ? 9.793 -20.565 -12.936 1.00 0.00 59 THR A O 3
ATOM 4569 N N . GLN A 1 60 ? 10.564 -18.752 -11.781 1.00 0.00 60 GLN A N 3
ATOM 4570 C CA . GLN A 1 60 ? 10.925 -19.528 -10.596 1.00 0.00 60 GLN A CA 3
ATOM 4571 C C . GLN A 1 60 ? 10.011 -19.177 -9.402 1.00 0.00 60 GLN A C 3
ATOM 4572 O O . GLN A 1 60 ? 10.265 -19.598 -8.282 1.00 0.00 60 GLN A O 3
ATOM 4586 N N . GLY A 1 61 ? 8.945 -18.392 -9.689 1.00 0.00 61 GLY A N 3
ATOM 4587 C CA . GLY A 1 61 ? 8.033 -18.029 -8.611 1.00 0.00 61 GLY A CA 3
ATOM 4588 C C . GLY A 1 61 ? 7.118 -16.855 -8.974 1.00 0.00 61 GLY A C 3
ATOM 4589 O O . GLY A 1 61 ? 7.567 -15.762 -9.293 1.00 0.00 61 GLY A O 3
ATOM 4593 N N . GLU A 1 62 ? 5.804 -17.148 -8.886 1.00 0.00 62 GLU A N 3
ATOM 4594 C CA . GLU A 1 62 ? 4.769 -16.162 -9.156 1.00 0.00 62 GLU A CA 3
ATOM 4595 C C . GLU A 1 62 ? 4.648 -15.295 -7.875 1.00 0.00 62 GLU A C 3
ATOM 4596 O O . GLU A 1 62 ? 3.924 -15.633 -6.948 1.00 0.00 62 GLU A O 3
ATOM 4608 N N . VAL A 1 63 ? 5.419 -14.186 -7.859 1.00 0.00 63 VAL A N 3
ATOM 4609 C CA . VAL A 1 63 ? 5.461 -13.310 -6.687 1.00 0.00 63 VAL A CA 3
ATOM 4610 C C . VAL A 1 63 ? 4.673 -12.027 -6.985 1.00 0.00 63 VAL A C 3
ATOM 4611 O O . VAL A 1 63 ? 3.792 -11.988 -7.833 1.00 0.00 63 VAL A O 3
ATOM 4624 N N . VAL A 1 64 ? 5.055 -10.992 -6.207 1.00 0.00 64 VAL A N 3
ATOM 4625 C CA . VAL A 1 64 ? 4.547 -9.641 -6.351 1.00 0.00 64 VAL A CA 3
ATOM 4626 C C . VAL A 1 64 ? 5.832 -8.763 -6.454 1.00 0.00 64 VAL A C 3
ATOM 4627 O O . VAL A 1 64 ? 6.912 -9.245 -6.763 1.00 0.00 64 VAL A O 3
ATOM 4640 N N . LYS A 1 65 ? 5.618 -7.466 -6.230 1.00 0.00 65 LYS A N 3
ATOM 4641 C CA . LYS A 1 65 ? 6.571 -6.351 -6.174 1.00 0.00 65 LYS A CA 3
ATOM 4642 C C . LYS A 1 65 ? 6.176 -5.445 -5.029 1.00 0.00 65 LYS A C 3
ATOM 4643 O O . LYS A 1 65 ? 5.154 -5.637 -4.394 1.00 0.00 65 LYS A O 3
ATOM 4662 N N . HIS A 1 66 ? 7.070 -4.449 -4.865 1.00 0.00 66 HIS A N 3
ATOM 4663 C CA . HIS A 1 66 ? 6.952 -3.388 -3.885 1.00 0.00 66 HIS A CA 3
ATOM 4664 C C . HIS A 1 66 ? 7.824 -2.172 -4.318 1.00 0.00 66 HIS A C 3
ATOM 4665 O O . HIS A 1 66 ? 9.013 -2.334 -4.561 1.00 0.00 66 HIS A O 3
ATOM 4679 N N . TYR A 1 67 ? 7.205 -0.970 -4.396 1.00 0.00 67 TYR A N 3
ATOM 4680 C CA . TYR A 1 67 ? 7.949 0.261 -4.716 1.00 0.00 67 TYR A CA 3
ATOM 4681 C C . TYR A 1 67 ? 7.421 1.350 -3.773 1.00 0.00 67 TYR A C 3
ATOM 4682 O O . TYR A 1 67 ? 6.223 1.589 -3.692 1.00 0.00 67 TYR A O 3
ATOM 4700 N N . LYS A 1 68 ? 8.384 1.973 -3.059 1.00 0.00 68 LYS A N 3
ATOM 4701 C CA . LYS A 1 68 ? 8.056 3.016 -2.091 1.00 0.00 68 LYS A CA 3
ATOM 4702 C C . LYS A 1 68 ? 7.984 4.431 -2.727 1.00 0.00 68 LYS A C 3
ATOM 4703 O O . LYS A 1 68 ? 8.948 5.071 -3.126 1.00 0.00 68 LYS A O 3
ATOM 4722 N N . ILE A 1 69 ? 6.712 4.833 -2.725 1.00 0.00 69 ILE A N 3
ATOM 4723 C CA . ILE A 1 69 ? 6.117 6.073 -3.191 1.00 0.00 69 ILE A CA 3
ATOM 4724 C C . ILE A 1 69 ? 5.715 7.018 -2.087 1.00 0.00 69 ILE A C 3
ATOM 4725 O O . ILE A 1 69 ? 4.849 6.748 -1.274 1.00 0.00 69 ILE A O 3
ATOM 4741 N N . ARG A 1 70 ? 6.420 8.151 -2.130 1.00 0.00 70 ARG A N 3
ATOM 4742 C CA . ARG A 1 70 ? 6.155 9.206 -1.183 1.00 0.00 70 ARG A CA 3
ATOM 4743 C C . ARG A 1 70 ? 5.305 10.198 -1.933 1.00 0.00 70 ARG A C 3
ATOM 4744 O O . ARG A 1 70 ? 5.246 10.162 -3.151 1.00 0.00 70 ARG A O 3
ATOM 4765 N N . SER A 1 71 ? 4.637 11.039 -1.133 1.00 0.00 71 SER A N 3
ATOM 4766 C CA . SER A 1 71 ? 3.777 12.072 -1.713 1.00 0.00 71 SER A CA 3
ATOM 4767 C C . SER A 1 71 ? 4.410 13.430 -1.402 1.00 0.00 71 SER A C 3
ATOM 4768 O O . SER A 1 71 ? 4.557 13.813 -0.246 1.00 0.00 71 SER A O 3
ATOM 4776 N N . LEU A 1 72 ? 4.772 14.121 -2.499 1.00 0.00 72 LEU A N 3
ATOM 4777 C CA . LEU A 1 72 ? 5.439 15.401 -2.419 1.00 0.00 72 LEU A CA 3
ATOM 4778 C C . LEU A 1 72 ? 4.488 16.513 -2.826 1.00 0.00 72 LEU A C 3
ATOM 4779 O O . LEU A 1 72 ? 3.737 16.419 -3.789 1.00 0.00 72 LEU A O 3
ATOM 4795 N N . ASP A 1 73 ? 4.604 17.571 -2.010 1.00 0.00 73 ASP A N 3
ATOM 4796 C CA . ASP A 1 73 ? 3.807 18.777 -2.232 1.00 0.00 73 ASP A CA 3
ATOM 4797 C C . ASP A 1 73 ? 4.287 19.530 -3.491 1.00 0.00 73 ASP A C 3
ATOM 4798 O O . ASP A 1 73 ? 3.527 20.203 -4.175 1.00 0.00 73 ASP A O 3
ATOM 4807 N N . ASN A 1 74 ? 5.600 19.337 -3.734 1.00 0.00 74 ASN A N 3
ATOM 4808 C CA . ASN A 1 74 ? 6.296 19.947 -4.854 1.00 0.00 74 ASN A CA 3
ATOM 4809 C C . ASN A 1 74 ? 6.593 18.947 -5.992 1.00 0.00 74 ASN A C 3
ATOM 4810 O O . ASN A 1 74 ? 7.271 19.286 -6.954 1.00 0.00 74 ASN A O 3
ATOM 4821 N N . GLY A 1 75 ? 6.076 17.710 -5.840 1.00 0.00 75 GLY A N 3
ATOM 4822 C CA . GLY A 1 75 ? 6.376 16.730 -6.885 1.00 0.00 75 GLY A CA 3
ATOM 4823 C C . GLY A 1 75 ? 5.532 15.449 -6.889 1.00 0.00 75 GLY A C 3
ATOM 4824 O O . GLY A 1 75 ? 6.035 14.390 -7.230 1.00 0.00 75 GLY A O 3
ATOM 4828 N N . GLY A 1 76 ? 4.255 15.579 -6.483 1.00 0.00 76 GLY A N 3
ATOM 4829 C CA . GLY A 1 76 ? 3.281 14.493 -6.496 1.00 0.00 76 GLY A CA 3
ATOM 4830 C C . GLY A 1 76 ? 3.679 13.179 -5.846 1.00 0.00 76 GLY A C 3
ATOM 4831 O O . GLY A 1 76 ? 3.359 12.948 -4.694 1.00 0.00 76 GLY A O 3
ATOM 4835 N N . TYR A 1 77 ? 4.348 12.319 -6.661 1.00 0.00 77 TYR A N 3
ATOM 4836 C CA . TYR A 1 77 ? 4.786 11.020 -6.160 1.00 0.00 77 TYR A CA 3
ATOM 4837 C C . TYR A 1 77 ? 6.067 10.597 -6.854 1.00 0.00 77 TYR A C 3
ATOM 4838 O O . TYR A 1 77 ? 6.227 10.736 -8.061 1.00 0.00 77 TYR A O 3
ATOM 4856 N N . TYR A 1 78 ? 6.952 10.044 -5.993 1.00 0.00 78 TYR A N 3
ATOM 4857 C CA . TYR A 1 78 ? 8.223 9.536 -6.502 1.00 0.00 78 TYR A CA 3
ATOM 4858 C C . TYR A 1 78 ? 8.464 8.110 -5.964 1.00 0.00 78 TYR A C 3
ATOM 4859 O O . TYR A 1 78 ? 8.464 7.886 -4.761 1.00 0.00 78 TYR A O 3
ATOM 4877 N N . ILE A 1 79 ? 8.643 7.164 -6.917 1.00 0.00 79 ILE A N 3
ATOM 4878 C CA . ILE A 1 79 ? 8.973 5.770 -6.553 1.00 0.00 79 ILE A CA 3
ATOM 4879 C C . ILE A 1 79 ? 10.499 5.743 -6.358 1.00 0.00 79 ILE A C 3
ATOM 4880 O O . ILE A 1 79 ? 11.021 5.408 -5.301 1.00 0.00 79 ILE A O 3
ATOM 4896 N N . SER A 1 80 ? 11.150 6.170 -7.457 1.00 0.00 80 SER A N 3
ATOM 4897 C CA . SER A 1 80 ? 12.593 6.342 -7.520 1.00 0.00 80 SER A CA 3
ATOM 4898 C C . SER A 1 80 ? 12.719 7.877 -7.562 1.00 0.00 80 SER A C 3
ATOM 4899 O O . SER A 1 80 ? 11.968 8.513 -8.288 1.00 0.00 80 SER A O 3
ATOM 4907 N N . PRO A 1 81 ? 13.652 8.491 -6.785 1.00 0.00 81 PRO A N 3
ATOM 4908 C CA . PRO A 1 81 ? 13.762 9.953 -6.786 1.00 0.00 81 PRO A CA 3
ATOM 4909 C C . PRO A 1 81 ? 14.135 10.583 -8.147 1.00 0.00 81 PRO A C 3
ATOM 4910 O O . PRO A 1 81 ? 13.925 11.767 -8.370 1.00 0.00 81 PRO A O 3
ATOM 4921 N N . ARG A 1 82 ? 14.649 9.710 -9.045 1.00 0.00 82 ARG A N 3
ATOM 4922 C CA . ARG A 1 82 ? 15.045 10.113 -10.394 1.00 0.00 82 ARG A CA 3
ATOM 4923 C C . ARG A 1 82 ? 13.818 10.281 -11.327 1.00 0.00 82 ARG A C 3
ATOM 4924 O O . ARG A 1 82 ? 13.906 10.889 -12.386 1.00 0.00 82 ARG A O 3
ATOM 4945 N N . ILE A 1 83 ? 12.680 9.718 -10.859 1.00 0.00 83 ILE A N 3
ATOM 4946 C CA . ILE A 1 83 ? 11.393 9.775 -11.547 1.00 0.00 83 ILE A CA 3
ATOM 4947 C C . ILE A 1 83 ? 10.257 10.080 -10.561 1.00 0.00 83 ILE A C 3
ATOM 4948 O O . ILE A 1 83 ? 9.806 9.274 -9.751 1.00 0.00 83 ILE A O 3
ATOM 4964 N N . THR A 1 84 ? 9.848 11.336 -10.775 1.00 0.00 84 THR A N 3
ATOM 4965 C CA . THR A 1 84 ? 8.809 12.019 -10.043 1.00 0.00 84 THR A CA 3
ATOM 4966 C C . THR A 1 84 ? 7.669 12.312 -11.037 1.00 0.00 84 THR A C 3
ATOM 4967 O O . THR A 1 84 ? 7.864 12.366 -12.246 1.00 0.00 84 THR A O 3
ATOM 4978 N N . PHE A 1 85 ? 6.483 12.492 -10.433 1.00 0.00 85 PHE A N 3
ATOM 4979 C CA . PHE A 1 85 ? 5.248 12.708 -11.199 1.00 0.00 85 PHE A CA 3
ATOM 4980 C C . PHE A 1 85 ? 4.343 13.681 -10.418 1.00 0.00 85 PHE A C 3
ATOM 4981 O O . PHE A 1 85 ? 4.513 13.825 -9.223 1.00 0.00 85 PHE A O 3
ATOM 4998 N N . PRO A 1 86 ? 3.370 14.351 -11.109 1.00 0.00 86 PRO A N 3
ATOM 4999 C CA . PRO A 1 86 ? 2.452 15.299 -10.445 1.00 0.00 86 PRO A CA 3
ATOM 5000 C C . PRO A 1 86 ? 1.402 14.606 -9.547 1.00 0.00 86 PRO A C 3
ATOM 5001 O O . PRO A 1 86 ? 0.776 15.226 -8.695 1.00 0.00 86 PRO A O 3
ATOM 5012 N N . THR A 1 87 ? 1.277 13.288 -9.773 1.00 0.00 87 THR A N 3
ATOM 5013 C CA . THR A 1 87 ? 0.396 12.407 -9.013 1.00 0.00 87 THR A CA 3
ATOM 5014 C C . THR A 1 87 ? 0.735 11.002 -9.486 1.00 0.00 87 THR A C 3
ATOM 5015 O O . THR A 1 87 ? 1.450 10.824 -10.466 1.00 0.00 87 THR A O 3
ATOM 5026 N N . LEU A 1 88 ? 0.169 10.009 -8.772 1.00 0.00 88 LEU A N 3
ATOM 5027 C CA . LEU A 1 88 ? 0.440 8.662 -9.216 1.00 0.00 88 LEU A CA 3
ATOM 5028 C C . LEU A 1 88 ? -0.235 8.422 -10.577 1.00 0.00 88 LEU A C 3
ATOM 5029 O O . LEU A 1 88 ? 0.269 7.606 -11.315 1.00 0.00 88 LEU A O 3
ATOM 5045 N N . GLN A 1 89 ? -1.336 9.132 -10.956 1.00 0.00 89 GLN A N 3
ATOM 5046 C CA . GLN A 1 89 ? -1.894 8.686 -12.259 1.00 0.00 89 GLN A CA 3
ATOM 5047 C C . GLN A 1 89 ? -0.914 8.763 -13.449 1.00 0.00 89 GLN A C 3
ATOM 5048 O O . GLN A 1 89 ? -0.952 7.911 -14.319 1.00 0.00 89 GLN A O 3
ATOM 5062 N N . ALA A 1 90 ? -0.040 9.785 -13.435 1.00 0.00 90 ALA A N 3
ATOM 5063 C CA . ALA A 1 90 ? 0.915 9.944 -14.537 1.00 0.00 90 ALA A CA 3
ATOM 5064 C C . ALA A 1 90 ? 1.994 8.842 -14.518 1.00 0.00 90 ALA A C 3
ATOM 5065 O O . ALA A 1 90 ? 2.579 8.480 -15.529 1.00 0.00 90 ALA A O 3
ATOM 5072 N N . LEU A 1 91 ? 2.202 8.335 -13.295 1.00 0.00 91 LEU A N 3
ATOM 5073 C CA . LEU A 1 91 ? 3.148 7.272 -13.016 1.00 0.00 91 LEU A CA 3
ATOM 5074 C C . LEU A 1 91 ? 2.554 5.946 -13.533 1.00 0.00 91 LEU A C 3
ATOM 5075 O O . LEU A 1 91 ? 3.240 5.124 -14.120 1.00 0.00 91 LEU A O 3
ATOM 5091 N N . VAL A 1 92 ? 1.229 5.823 -13.316 1.00 0.00 92 VAL A N 3
ATOM 5092 C CA . VAL A 1 92 ? 0.441 4.660 -13.684 1.00 0.00 92 VAL A CA 3
ATOM 5093 C C . VAL A 1 92 ? -0.092 4.763 -15.137 1.00 0.00 92 VAL A C 3
ATOM 5094 O O . VAL A 1 92 ? -0.705 3.827 -15.628 1.00 0.00 92 VAL A O 3
ATOM 5107 N N . GLN A 1 93 ? 0.186 5.921 -15.800 1.00 0.00 93 GLN A N 3
ATOM 5108 C CA . GLN A 1 93 ? -0.253 6.150 -17.184 1.00 0.00 93 GLN A CA 3
ATOM 5109 C C . GLN A 1 93 ? 0.889 5.681 -18.103 1.00 0.00 93 GLN A C 3
ATOM 5110 O O . GLN A 1 93 ? 0.749 4.863 -19.007 1.00 0.00 93 GLN A O 3
ATOM 5124 N N . HIS A 1 94 ? 2.049 6.265 -17.729 1.00 0.00 94 HIS A N 3
ATOM 5125 C CA . HIS A 1 94 ? 3.342 6.042 -18.349 1.00 0.00 94 HIS A CA 3
ATOM 5126 C C . HIS A 1 94 ? 3.673 4.549 -18.274 1.00 0.00 94 HIS A C 3
ATOM 5127 O O . HIS A 1 94 ? 4.240 3.966 -19.189 1.00 0.00 94 HIS A O 3
ATOM 5141 N N . TYR A 1 95 ? 3.242 3.979 -17.126 1.00 0.00 95 TYR A N 3
ATOM 5142 C CA . TYR A 1 95 ? 3.482 2.569 -16.885 1.00 0.00 95 TYR A CA 3
ATOM 5143 C C . TYR A 1 95 ? 2.527 1.666 -17.661 1.00 0.00 95 TYR A C 3
ATOM 5144 O O . TYR A 1 95 ? 2.870 0.530 -17.960 1.00 0.00 95 TYR A O 3
ATOM 5162 N N . SER A 1 96 ? 1.334 2.199 -18.003 1.00 0.00 96 SER A N 3
ATOM 5163 C CA . SER A 1 96 ? 0.422 1.362 -18.796 1.00 0.00 96 SER A CA 3
ATOM 5164 C C . SER A 1 96 ? 0.987 1.077 -20.207 1.00 0.00 96 SER A C 3
ATOM 5165 O O . SER A 1 96 ? 0.503 0.196 -20.909 1.00 0.00 96 SER A O 3
ATOM 5173 N N . LYS A 1 97 ? 2.032 1.857 -20.568 1.00 0.00 97 LYS A N 3
ATOM 5174 C CA . LYS A 1 97 ? 2.681 1.699 -21.865 1.00 0.00 97 LYS A CA 3
ATOM 5175 C C . LYS A 1 97 ? 4.046 1.010 -21.790 1.00 0.00 97 LYS A C 3
ATOM 5176 O O . LYS A 1 97 ? 4.313 0.054 -22.506 1.00 0.00 97 LYS A O 3
ATOM 5195 N N . LYS A 1 98 ? 4.884 1.570 -20.916 1.00 0.00 98 LYS A N 3
ATOM 5196 C CA . LYS A 1 98 ? 6.236 1.086 -20.696 1.00 0.00 98 LYS A CA 3
ATOM 5197 C C . LYS A 1 98 ? 6.394 0.600 -19.248 1.00 0.00 98 LYS A C 3
ATOM 5198 O O . LYS A 1 98 ? 5.559 0.856 -18.401 1.00 0.00 98 LYS A O 3
ATOM 5217 N N . GLY A 1 99 ? 7.498 -0.136 -19.017 1.00 0.00 99 GLY A N 3
ATOM 5218 C CA . GLY A 1 99 ? 7.808 -0.618 -17.671 1.00 0.00 99 GLY A CA 3
ATOM 5219 C C . GLY A 1 99 ? 8.548 0.481 -16.901 1.00 0.00 99 GLY A C 3
ATOM 5220 O O . GLY A 1 99 ? 8.267 0.802 -15.754 1.00 0.00 99 GLY A O 3
ATOM 5224 N N . ASP A 1 100 ? 9.512 1.018 -17.671 1.00 0.00 100 ASP A N 3
ATOM 5225 C CA . ASP A 1 100 ? 10.427 2.105 -17.337 1.00 0.00 100 ASP A CA 3
ATOM 5226 C C . ASP A 1 100 ? 10.940 2.056 -15.885 1.00 0.00 100 ASP A C 3
ATOM 5227 O O . ASP A 1 100 ? 10.684 2.920 -15.053 1.00 0.00 100 ASP A O 3
ATOM 5236 N N . GLY A 1 101 ? 11.685 0.960 -15.667 1.00 0.00 101 GLY A N 3
ATOM 5237 C CA . GLY A 1 101 ? 12.325 0.747 -14.371 1.00 0.00 101 GLY A CA 3
ATOM 5238 C C . GLY A 1 101 ? 11.719 -0.352 -13.501 1.00 0.00 101 GLY A C 3
ATOM 5239 O O . GLY A 1 101 ? 12.426 -0.950 -12.700 1.00 0.00 101 GLY A O 3
ATOM 5243 N N . LEU A 1 102 ? 10.402 -0.606 -13.682 1.00 0.00 102 LEU A N 3
ATOM 5244 C CA . LEU A 1 102 ? 9.797 -1.643 -12.840 1.00 0.00 102 LEU A CA 3
ATOM 5245 C C . LEU A 1 102 ? 10.109 -3.070 -13.328 1.00 0.00 102 LEU A C 3
ATOM 5246 O O . LEU A 1 102 ? 9.977 -4.031 -12.582 1.00 0.00 102 LEU A O 3
ATOM 5262 N N . CYS A 1 103 ? 10.483 -3.140 -14.626 1.00 0.00 103 CYS A N 3
ATOM 5263 C CA . CYS A 1 103 ? 10.794 -4.400 -15.311 1.00 0.00 103 CYS A CA 3
ATOM 5264 C C . CYS A 1 103 ? 9.512 -5.183 -15.685 1.00 0.00 103 CYS A C 3
ATOM 5265 O O . CYS A 1 103 ? 9.568 -6.206 -16.354 1.00 0.00 103 CYS A O 3
ATOM 5273 N N . GLN A 1 104 ? 8.370 -4.633 -15.211 1.00 0.00 104 GLN A N 3
ATOM 5274 C CA . GLN A 1 104 ? 7.041 -5.172 -15.422 1.00 0.00 104 GLN A CA 3
ATOM 5275 C C . GLN A 1 104 ? 6.105 -3.965 -15.352 1.00 0.00 104 GLN A C 3
ATOM 5276 O O . GLN A 1 104 ? 5.843 -3.384 -14.305 1.00 0.00 104 GLN A O 3
ATOM 5290 N N . LYS A 1 105 ? 5.653 -3.634 -16.569 1.00 0.00 105 LYS A N 3
ATOM 5291 C CA . LYS A 1 105 ? 4.740 -2.540 -16.839 1.00 0.00 105 LYS A CA 3
ATOM 5292 C C . LYS A 1 105 ? 3.350 -2.932 -16.350 1.00 0.00 105 LYS A C 3
ATOM 5293 O O . LYS A 1 105 ? 3.178 -3.994 -15.773 1.00 0.00 105 LYS A O 3
ATOM 5312 N N . LEU A 1 106 ? 2.382 -2.038 -16.633 1.00 0.00 106 LEU A N 3
ATOM 5313 C CA . LEU A 1 106 ? 1.001 -2.303 -16.222 1.00 0.00 106 LEU A CA 3
ATOM 5314 C C . LEU A 1 106 ? 0.215 -2.884 -17.390 1.00 0.00 106 LEU A C 3
ATOM 5315 O O . LEU A 1 106 ? 0.591 -2.749 -18.548 1.00 0.00 106 LEU A O 3
ATOM 5331 N N . THR A 1 107 ? -0.899 -3.522 -17.003 1.00 0.00 107 THR A N 3
ATOM 5332 C CA . THR A 1 107 ? -1.782 -4.102 -18.002 1.00 0.00 107 THR A CA 3
ATOM 5333 C C . THR A 1 107 ? -3.214 -3.818 -17.612 1.00 0.00 107 THR A C 3
ATOM 5334 O O . THR A 1 107 ? -3.879 -2.977 -18.201 1.00 0.00 107 THR A O 3
ATOM 5345 N N . LEU A 1 108 ? -3.627 -4.563 -16.569 1.00 0.00 108 LEU A N 3
ATOM 5346 C CA . LEU A 1 108 ? -4.993 -4.394 -16.093 1.00 0.00 108 LEU A CA 3
ATOM 5347 C C . LEU A 1 108 ? -4.989 -4.629 -14.585 1.00 0.00 108 LEU A C 3
ATOM 5348 O O . LEU A 1 108 ? -4.574 -5.696 -14.169 1.00 0.00 108 LEU A O 3
ATOM 5364 N N . PRO A 1 109 ? -5.458 -3.650 -13.768 1.00 0.00 109 PRO A N 3
ATOM 5365 C CA . PRO A 1 109 ? -5.491 -3.810 -12.316 1.00 0.00 109 PRO A CA 3
ATOM 5366 C C . PRO A 1 109 ? -6.366 -5.011 -11.907 1.00 0.00 109 PRO A C 3
ATOM 5367 O O . PRO A 1 109 ? -7.328 -5.362 -12.580 1.00 0.00 109 PRO A O 3
ATOM 5378 N N . CYS A 1 110 ? -5.928 -5.637 -10.793 1.00 0.00 110 CYS A N 3
ATOM 5379 C CA . CYS A 1 110 ? -6.604 -6.813 -10.233 1.00 0.00 110 CYS A CA 3
ATOM 5380 C C . CYS A 1 110 ? -8.136 -6.621 -10.170 1.00 0.00 110 CYS A C 3
ATOM 5381 O O . CYS A 1 110 ? -8.616 -5.617 -9.664 1.00 0.00 110 CYS A O 3
ATOM 5389 N N . VAL A 1 111 ? -8.870 -7.608 -10.727 1.00 0.00 111 VAL A N 3
ATOM 5390 C CA . VAL A 1 111 ? -10.327 -7.485 -10.750 1.00 0.00 111 VAL A CA 3
ATOM 5391 C C . VAL A 1 111 ? -10.902 -7.701 -9.340 1.00 0.00 111 VAL A C 3
ATOM 5392 O O . VAL A 1 111 ? -10.331 -8.359 -8.478 1.00 0.00 111 VAL A O 3
ATOM 5405 N N . ASN A 1 112 ? -12.085 -7.071 -9.187 1.00 0.00 112 ASN A N 3
ATOM 5406 C CA . ASN A 1 112 ? -12.825 -7.113 -7.935 1.00 0.00 112 ASN A CA 3
ATOM 5407 C C . ASN A 1 112 ? -13.460 -8.492 -7.699 1.00 0.00 112 ASN A C 3
ATOM 5408 O O . ASN A 1 112 ? -14.282 -8.978 -8.466 1.00 0.00 112 ASN A O 3
ATOM 5419 N N . LEU A 1 113 ? -13.005 -9.056 -6.562 1.00 0.00 113 LEU A N 3
ATOM 5420 C CA . LEU A 1 113 ? -13.455 -10.357 -6.087 1.00 0.00 113 LEU A CA 3
ATOM 5421 C C . LEU A 1 113 ? -13.162 -10.454 -4.576 1.00 0.00 113 LEU A C 3
ATOM 5422 O O . LEU A 1 113 ? -12.513 -11.374 -4.094 1.00 0.00 113 LEU A O 3
ATOM 5438 N N . ALA A 1 114 ? -13.679 -9.407 -3.890 1.00 0.00 114 ALA A N 3
ATOM 5439 C CA . ALA A 1 114 ? -13.551 -9.233 -2.441 1.00 0.00 114 ALA A CA 3
ATOM 5440 C C . ALA A 1 114 ? -12.105 -8.849 -2.039 1.00 0.00 114 ALA A C 3
ATOM 5441 O O . ALA A 1 114 ? -11.203 -9.674 -2.183 1.00 0.00 114 ALA A O 3
ATOM 5449 N N . GLY A 1 1 ? -27.142 14.853 -14.587 1.00 0.00 1 GLY A N 4
ATOM 5450 C CA . GLY A 1 1 ? -27.048 13.438 -14.243 1.00 0.00 1 GLY A CA 4
ATOM 5451 C C . GLY A 1 1 ? -28.414 12.751 -14.211 1.00 0.00 1 GLY A C 4
ATOM 5452 O O . GLY A 1 1 ? -29.436 13.375 -13.960 1.00 0.00 1 GLY A O 4
ATOM 5458 N N . SER A 1 2 ? -28.351 11.434 -14.487 1.00 0.00 2 SER A N 4
ATOM 5459 C CA . SER A 1 2 ? -29.547 10.596 -14.520 1.00 0.00 2 SER A CA 4
ATOM 5460 C C . SER A 1 2 ? -29.117 9.128 -14.646 1.00 0.00 2 SER A C 4
ATOM 5461 O O . SER A 1 2 ? -29.620 8.378 -15.473 1.00 0.00 2 SER A O 4
ATOM 5469 N N . VAL A 1 3 ? -28.143 8.777 -13.778 1.00 0.00 3 VAL A N 4
ATOM 5470 C CA . VAL A 1 3 ? -27.583 7.427 -13.779 1.00 0.00 3 VAL A CA 4
ATOM 5471 C C . VAL A 1 3 ? -27.575 6.838 -12.357 1.00 0.00 3 VAL A C 4
ATOM 5472 O O . VAL A 1 3 ? -27.874 7.497 -11.369 1.00 0.00 3 VAL A O 4
ATOM 5485 N N . ALA A 1 4 ? -27.197 5.542 -12.359 1.00 0.00 4 ALA A N 4
ATOM 5486 C CA . ALA A 1 4 ? -27.091 4.729 -11.152 1.00 0.00 4 ALA A CA 4
ATOM 5487 C C . ALA A 1 4 ? -25.814 3.856 -11.231 1.00 0.00 4 ALA A C 4
ATOM 5488 O O . ALA A 1 4 ? -24.911 4.039 -10.424 1.00 0.00 4 ALA A O 4
ATOM 5495 N N . PRO A 1 5 ? -25.727 2.899 -12.209 1.00 0.00 5 PRO A N 4
ATOM 5496 C CA . PRO A 1 5 ? -24.521 2.070 -12.326 1.00 0.00 5 PRO A CA 4
ATOM 5497 C C . PRO A 1 5 ? -23.331 2.878 -12.889 1.00 0.00 5 PRO A C 4
ATOM 5498 O O . PRO A 1 5 ? -23.342 3.326 -14.029 1.00 0.00 5 PRO A O 4
ATOM 5509 N N . VAL A 1 6 ? -22.322 3.022 -12.009 1.00 0.00 6 VAL A N 4
ATOM 5510 C CA . VAL A 1 6 ? -21.097 3.757 -12.321 1.00 0.00 6 VAL A CA 4
ATOM 5511 C C . VAL A 1 6 ? -19.931 2.768 -12.241 1.00 0.00 6 VAL A C 4
ATOM 5512 O O . VAL A 1 6 ? -19.287 2.464 -13.237 1.00 0.00 6 VAL A O 4
ATOM 5525 N N . GLU A 1 7 ? -19.721 2.285 -10.997 1.00 0.00 7 GLU A N 4
ATOM 5526 C CA . GLU A 1 7 ? -18.675 1.308 -10.701 1.00 0.00 7 GLU A CA 4
ATOM 5527 C C . GLU A 1 7 ? -17.287 1.777 -11.174 1.00 0.00 7 GLU A C 4
ATOM 5528 O O . GLU A 1 7 ? -16.691 1.232 -12.096 1.00 0.00 7 GLU A O 4
ATOM 5540 N N . THR A 1 8 ? -16.830 2.841 -10.486 1.00 0.00 8 THR A N 4
ATOM 5541 C CA . THR A 1 8 ? -15.534 3.430 -10.810 1.00 0.00 8 THR A CA 4
ATOM 5542 C C . THR A 1 8 ? -15.048 4.304 -9.632 1.00 0.00 8 THR A C 4
ATOM 5543 O O . THR A 1 8 ? -15.489 4.135 -8.503 1.00 0.00 8 THR A O 4
ATOM 5554 N N . LEU A 1 9 ? -14.131 5.235 -9.955 1.00 0.00 9 LEU A N 4
ATOM 5555 C CA . LEU A 1 9 ? -13.590 6.179 -8.985 1.00 0.00 9 LEU A CA 4
ATOM 5556 C C . LEU A 1 9 ? -12.607 5.493 -8.014 1.00 0.00 9 LEU A C 4
ATOM 5557 O O . LEU A 1 9 ? -11.404 5.496 -8.247 1.00 0.00 9 LEU A O 4
ATOM 5573 N N . GLU A 1 10 ? -13.174 4.923 -6.921 1.00 0.00 10 GLU A N 4
ATOM 5574 C CA . GLU A 1 10 ? -12.356 4.266 -5.902 1.00 0.00 10 GLU A CA 4
ATOM 5575 C C . GLU A 1 10 ? -12.877 2.857 -5.570 1.00 0.00 10 GLU A C 4
ATOM 5576 O O . GLU A 1 10 ? -12.327 2.192 -4.701 1.00 0.00 10 GLU A O 4
ATOM 5588 N N . VAL A 1 11 ? -13.940 2.413 -6.288 1.00 0.00 11 VAL A N 4
ATOM 5589 C CA . VAL A 1 11 ? -14.433 1.044 -6.067 1.00 0.00 11 VAL A CA 4
ATOM 5590 C C . VAL A 1 11 ? -13.348 0.026 -6.532 1.00 0.00 11 VAL A C 4
ATOM 5591 O O . VAL A 1 11 ? -13.267 -1.110 -6.080 1.00 0.00 11 VAL A O 4
ATOM 5604 N N . GLU A 1 12 ? -12.541 0.591 -7.465 1.00 0.00 12 GLU A N 4
ATOM 5605 C CA . GLU A 1 12 ? -11.392 0.094 -8.199 1.00 0.00 12 GLU A CA 4
ATOM 5606 C C . GLU A 1 12 ? -10.462 -0.768 -7.334 1.00 0.00 12 GLU A C 4
ATOM 5607 O O . GLU A 1 12 ? -10.492 -0.783 -6.109 1.00 0.00 12 GLU A O 4
ATOM 5619 N N . LYS A 1 13 ? -9.630 -1.489 -8.116 1.00 0.00 13 LYS A N 4
ATOM 5620 C CA . LYS A 1 13 ? -8.638 -2.394 -7.568 1.00 0.00 13 LYS A CA 4
ATOM 5621 C C . LYS A 1 13 ? -7.242 -1.792 -7.721 1.00 0.00 13 LYS A C 4
ATOM 5622 O O . LYS A 1 13 ? -6.381 -2.108 -6.905 1.00 0.00 13 LYS A O 4
ATOM 5641 N N . TRP A 1 14 ? -7.011 -0.922 -8.753 1.00 0.00 14 TRP A N 4
ATOM 5642 C CA . TRP A 1 14 ? -5.648 -0.363 -8.812 1.00 0.00 14 TRP A CA 4
ATOM 5643 C C . TRP A 1 14 ? -5.425 0.573 -7.610 1.00 0.00 14 TRP A C 4
ATOM 5644 O O . TRP A 1 14 ? -4.338 0.672 -7.063 1.00 0.00 14 TRP A O 4
ATOM 5665 N N . PHE A 1 15 ? -6.554 1.202 -7.216 1.00 0.00 15 PHE A N 4
ATOM 5666 C CA . PHE A 1 15 ? -6.582 2.145 -6.111 1.00 0.00 15 PHE A CA 4
ATOM 5667 C C . PHE A 1 15 ? -7.369 1.545 -4.925 1.00 0.00 15 PHE A C 4
ATOM 5668 O O . PHE A 1 15 ? -8.503 1.109 -5.066 1.00 0.00 15 PHE A O 4
ATOM 5685 N N . PHE A 1 16 ? -6.689 1.556 -3.758 1.00 0.00 16 PHE A N 4
ATOM 5686 C CA . PHE A 1 16 ? -7.230 1.067 -2.483 1.00 0.00 16 PHE A CA 4
ATOM 5687 C C . PHE A 1 16 ? -6.699 2.005 -1.385 1.00 0.00 16 PHE A C 4
ATOM 5688 O O . PHE A 1 16 ? -5.787 2.793 -1.608 1.00 0.00 16 PHE A O 4
ATOM 5705 N N . ARG A 1 17 ? -7.312 1.851 -0.185 1.00 0.00 17 ARG A N 4
ATOM 5706 C CA . ARG A 1 17 ? -6.885 2.673 0.942 1.00 0.00 17 ARG A CA 4
ATOM 5707 C C . ARG A 1 17 ? -5.494 2.295 1.456 1.00 0.00 17 ARG A C 4
ATOM 5708 O O . ARG A 1 17 ? -4.516 2.895 1.055 1.00 0.00 17 ARG A O 4
ATOM 5729 N N . THR A 1 18 ? -5.465 1.294 2.358 1.00 0.00 18 THR A N 4
ATOM 5730 C CA . THR A 1 18 ? -4.247 0.882 3.026 1.00 0.00 18 THR A CA 4
ATOM 5731 C C . THR A 1 18 ? -4.460 -0.518 3.605 1.00 0.00 18 THR A C 4
ATOM 5732 O O . THR A 1 18 ? -4.496 -0.738 4.808 1.00 0.00 18 THR A O 4
ATOM 5743 N N . ILE A 1 19 ? -4.628 -1.453 2.651 1.00 0.00 19 ILE A N 4
ATOM 5744 C CA . ILE A 1 19 ? -4.743 -2.866 3.003 1.00 0.00 19 ILE A CA 4
ATOM 5745 C C . ILE A 1 19 ? -3.310 -3.243 3.411 1.00 0.00 19 ILE A C 4
ATOM 5746 O O . ILE A 1 19 ? -2.385 -2.510 3.074 1.00 0.00 19 ILE A O 4
ATOM 5762 N N . SER A 1 20 ? -3.126 -4.367 4.124 1.00 0.00 20 SER A N 4
ATOM 5763 C CA . SER A 1 20 ? -1.720 -4.636 4.461 1.00 0.00 20 SER A CA 4
ATOM 5764 C C . SER A 1 20 ? -0.978 -5.059 3.182 1.00 0.00 20 SER A C 4
ATOM 5765 O O . SER A 1 20 ? -1.565 -5.510 2.207 1.00 0.00 20 SER A O 4
ATOM 5773 N N . ARG A 1 21 ? 0.351 -4.889 3.262 1.00 0.00 21 ARG A N 4
ATOM 5774 C CA . ARG A 1 21 ? 1.235 -5.214 2.153 1.00 0.00 21 ARG A CA 4
ATOM 5775 C C . ARG A 1 21 ? 1.021 -6.646 1.611 1.00 0.00 21 ARG A C 4
ATOM 5776 O O . ARG A 1 21 ? 1.051 -6.835 0.403 1.00 0.00 21 ARG A O 4
ATOM 5797 N N . LYS A 1 22 ? 0.775 -7.628 2.521 1.00 0.00 22 LYS A N 4
ATOM 5798 C CA . LYS A 1 22 ? 0.593 -9.003 2.068 1.00 0.00 22 LYS A CA 4
ATOM 5799 C C . LYS A 1 22 ? -0.757 -9.281 1.421 1.00 0.00 22 LYS A C 4
ATOM 5800 O O . LYS A 1 22 ? -0.913 -10.197 0.622 1.00 0.00 22 LYS A O 4
ATOM 5819 N N . ASP A 1 23 ? -1.730 -8.454 1.836 1.00 0.00 23 ASP A N 4
ATOM 5820 C CA . ASP A 1 23 ? -3.069 -8.654 1.338 1.00 0.00 23 ASP A CA 4
ATOM 5821 C C . ASP A 1 23 ? -3.161 -8.260 -0.131 1.00 0.00 23 ASP A C 4
ATOM 5822 O O . ASP A 1 23 ? -3.823 -8.872 -0.953 1.00 0.00 23 ASP A O 4
ATOM 5831 N N . ALA A 1 24 ? -2.437 -7.184 -0.402 1.00 0.00 24 ALA A N 4
ATOM 5832 C CA . ALA A 1 24 ? -2.406 -6.676 -1.756 1.00 0.00 24 ALA A CA 4
ATOM 5833 C C . ALA A 1 24 ? -1.685 -7.652 -2.710 1.00 0.00 24 ALA A C 4
ATOM 5834 O O . ALA A 1 24 ? -1.921 -7.675 -3.912 1.00 0.00 24 ALA A O 4
ATOM 5841 N N . GLU A 1 25 ? -0.818 -8.476 -2.094 1.00 0.00 25 GLU A N 4
ATOM 5842 C CA . GLU A 1 25 ? -0.094 -9.473 -2.859 1.00 0.00 25 GLU A CA 4
ATOM 5843 C C . GLU A 1 25 ? -1.022 -10.659 -3.174 1.00 0.00 25 GLU A C 4
ATOM 5844 O O . GLU A 1 25 ? -0.944 -11.259 -4.238 1.00 0.00 25 GLU A O 4
ATOM 5856 N N . ARG A 1 26 ? -1.934 -10.930 -2.206 1.00 0.00 26 ARG A N 4
ATOM 5857 C CA . ARG A 1 26 ? -2.845 -12.068 -2.318 1.00 0.00 26 ARG A CA 4
ATOM 5858 C C . ARG A 1 26 ? -3.757 -11.921 -3.549 1.00 0.00 26 ARG A C 4
ATOM 5859 O O . ARG A 1 26 ? -4.138 -12.881 -4.206 1.00 0.00 26 ARG A O 4
ATOM 5880 N N . GLN A 1 27 ? -4.039 -10.631 -3.801 1.00 0.00 27 GLN A N 4
ATOM 5881 C CA . GLN A 1 27 ? -4.900 -10.196 -4.886 1.00 0.00 27 GLN A CA 4
ATOM 5882 C C . GLN A 1 27 ? -4.312 -10.451 -6.268 1.00 0.00 27 GLN A C 4
ATOM 5883 O O . GLN A 1 27 ? -4.925 -11.079 -7.122 1.00 0.00 27 GLN A O 4
ATOM 5897 N N . LEU A 1 28 ? -3.092 -9.909 -6.431 1.00 0.00 28 LEU A N 4
ATOM 5898 C CA . LEU A 1 28 ? -2.435 -9.986 -7.721 1.00 0.00 28 LEU A CA 4
ATOM 5899 C C . LEU A 1 28 ? -2.058 -11.410 -8.078 1.00 0.00 28 LEU A C 4
ATOM 5900 O O . LEU A 1 28 ? -2.285 -11.837 -9.202 1.00 0.00 28 LEU A O 4
ATOM 5916 N N . LEU A 1 29 ? -1.547 -12.131 -7.049 1.00 0.00 29 LEU A N 4
ATOM 5917 C CA . LEU A 1 29 ? -1.111 -13.507 -7.225 1.00 0.00 29 LEU A CA 4
ATOM 5918 C C . LEU A 1 29 ? -2.260 -14.430 -7.681 1.00 0.00 29 LEU A C 4
ATOM 5919 O O . LEU A 1 29 ? -2.005 -15.536 -8.141 1.00 0.00 29 LEU A O 4
ATOM 5935 N N . ALA A 1 30 ? -3.523 -13.940 -7.553 1.00 0.00 30 ALA A N 4
ATOM 5936 C CA . ALA A 1 30 ? -4.661 -14.731 -8.024 1.00 0.00 30 ALA A CA 4
ATOM 5937 C C . ALA A 1 30 ? -4.465 -15.095 -9.522 1.00 0.00 30 ALA A C 4
ATOM 5938 O O . ALA A 1 30 ? -3.922 -14.314 -10.298 1.00 0.00 30 ALA A O 4
ATOM 5945 N N . PRO A 1 31 ? -4.945 -16.315 -9.903 1.00 0.00 31 PRO A N 4
ATOM 5946 C CA . PRO A 1 31 ? -4.839 -16.811 -11.279 1.00 0.00 31 PRO A CA 4
ATOM 5947 C C . PRO A 1 31 ? -5.723 -16.054 -12.292 1.00 0.00 31 PRO A C 4
ATOM 5948 O O . PRO A 1 31 ? -5.685 -16.294 -13.492 1.00 0.00 31 PRO A O 4
ATOM 5959 N N . MET A 1 32 ? -6.508 -15.128 -11.713 1.00 0.00 32 MET A N 4
ATOM 5960 C CA . MET A 1 32 ? -7.431 -14.276 -12.413 1.00 0.00 32 MET A CA 4
ATOM 5961 C C . MET A 1 32 ? -6.740 -13.077 -13.086 1.00 0.00 32 MET A C 4
ATOM 5962 O O . MET A 1 32 ? -7.189 -12.572 -14.108 1.00 0.00 32 MET A O 4
ATOM 5976 N N . ASN A 1 33 ? -5.630 -12.656 -12.430 1.00 0.00 33 ASN A N 4
ATOM 5977 C CA . ASN A 1 33 ? -4.854 -11.497 -12.876 1.00 0.00 33 ASN A CA 4
ATOM 5978 C C . ASN A 1 33 ? -3.415 -11.881 -13.254 1.00 0.00 33 ASN A C 4
ATOM 5979 O O . ASN A 1 33 ? -2.972 -13.012 -13.089 1.00 0.00 33 ASN A O 4
ATOM 5990 N N . LYS A 1 34 ? -2.727 -10.848 -13.784 1.00 0.00 34 LYS A N 4
ATOM 5991 C CA . LYS A 1 34 ? -1.361 -11.014 -14.259 1.00 0.00 34 LYS A CA 4
ATOM 5992 C C . LYS A 1 34 ? -0.579 -9.702 -14.194 1.00 0.00 34 LYS A C 4
ATOM 5993 O O . LYS A 1 34 ? -1.130 -8.622 -14.050 1.00 0.00 34 LYS A O 4
ATOM 6012 N N . ALA A 1 35 ? 0.747 -9.895 -14.338 1.00 0.00 35 ALA A N 4
ATOM 6013 C CA . ALA A 1 35 ? 1.771 -8.861 -14.340 1.00 0.00 35 ALA A CA 4
ATOM 6014 C C . ALA A 1 35 ? 1.279 -7.530 -14.918 1.00 0.00 35 ALA A C 4
ATOM 6015 O O . ALA A 1 35 ? 0.677 -7.436 -15.980 1.00 0.00 35 ALA A O 4
ATOM 6022 N N . GLY A 1 36 ? 1.590 -6.522 -14.090 1.00 0.00 36 GLY A N 4
ATOM 6023 C CA . GLY A 1 36 ? 1.237 -5.145 -14.351 1.00 0.00 36 GLY A CA 4
ATOM 6024 C C . GLY A 1 36 ? -0.053 -4.756 -13.637 1.00 0.00 36 GLY A C 4
ATOM 6025 O O . GLY A 1 36 ? -0.224 -3.603 -13.266 1.00 0.00 36 GLY A O 4
ATOM 6029 N N . SER A 1 37 ? -0.938 -5.775 -13.430 1.00 0.00 37 SER A N 4
ATOM 6030 C CA . SER A 1 37 ? -2.156 -5.574 -12.649 1.00 0.00 37 SER A CA 4
ATOM 6031 C C . SER A 1 37 ? -1.662 -5.069 -11.291 1.00 0.00 37 SER A C 4
ATOM 6032 O O . SER A 1 37 ? -0.523 -5.350 -10.906 1.00 0.00 37 SER A O 4
ATOM 6040 N N . PHE A 1 38 ? -2.576 -4.343 -10.597 1.00 0.00 38 PHE A N 4
ATOM 6041 C CA . PHE A 1 38 ? -2.060 -3.674 -9.420 1.00 0.00 38 PHE A CA 4
ATOM 6042 C C . PHE A 1 38 ? -3.091 -3.642 -8.270 1.00 0.00 38 PHE A C 4
ATOM 6043 O O . PHE A 1 38 ? -4.236 -4.076 -8.328 1.00 0.00 38 PHE A O 4
ATOM 6060 N N . LEU A 1 39 ? -2.491 -2.955 -7.273 1.00 0.00 39 LEU A N 4
ATOM 6061 C CA . LEU A 1 39 ? -2.861 -2.524 -5.939 1.00 0.00 39 LEU A CA 4
ATOM 6062 C C . LEU A 1 39 ? -2.016 -1.284 -5.603 1.00 0.00 39 LEU A C 4
ATOM 6063 O O . LEU A 1 39 ? -0.815 -1.350 -5.825 1.00 0.00 39 LEU A O 4
ATOM 6079 N N . ILE A 1 40 ? -2.618 -0.185 -5.050 1.00 0.00 40 ILE A N 4
ATOM 6080 C CA . ILE A 1 40 ? -1.660 0.858 -4.677 1.00 0.00 40 ILE A CA 4
ATOM 6081 C C . ILE A 1 40 ? -2.225 1.340 -3.282 1.00 0.00 40 ILE A C 4
ATOM 6082 O O . ILE A 1 40 ? -3.284 1.952 -3.210 1.00 0.00 40 ILE A O 4
ATOM 6098 N N . ARG A 1 41 ? -1.532 0.959 -2.177 1.00 0.00 41 ARG A N 4
ATOM 6099 C CA . ARG A 1 41 ? -1.911 1.341 -0.806 1.00 0.00 41 ARG A CA 4
ATOM 6100 C C . ARG A 1 41 ? -1.323 2.676 -0.413 1.00 0.00 41 ARG A C 4
ATOM 6101 O O . ARG A 1 41 ? -0.459 3.223 -1.075 1.00 0.00 41 ARG A O 4
ATOM 6122 N N . GLU A 1 42 ? -1.884 3.142 0.713 1.00 0.00 42 GLU A N 4
ATOM 6123 C CA . GLU A 1 42 ? -1.436 4.346 1.372 1.00 0.00 42 GLU A CA 4
ATOM 6124 C C . GLU A 1 42 ? -0.661 3.866 2.594 1.00 0.00 42 GLU A C 4
ATOM 6125 O O . GLU A 1 42 ? -0.951 2.814 3.150 1.00 0.00 42 GLU A O 4
ATOM 6137 N N . SER A 1 43 ? 0.372 4.632 2.941 1.00 0.00 43 SER A N 4
ATOM 6138 C CA . SER A 1 43 ? 1.093 4.287 4.150 1.00 0.00 43 SER A CA 4
ATOM 6139 C C . SER A 1 43 ? 0.241 4.957 5.233 1.00 0.00 43 SER A C 4
ATOM 6140 O O . SER A 1 43 ? 0.266 6.172 5.374 1.00 0.00 43 SER A O 4
ATOM 6148 N N . GLU A 1 44 ? -0.529 4.138 5.971 1.00 0.00 44 GLU A N 4
ATOM 6149 C CA . GLU A 1 44 ? -1.416 4.748 6.955 1.00 0.00 44 GLU A CA 4
ATOM 6150 C C . GLU A 1 44 ? -0.685 5.593 8.031 1.00 0.00 44 GLU A C 4
ATOM 6151 O O . GLU A 1 44 ? -1.300 6.398 8.718 1.00 0.00 44 GLU A O 4
ATOM 6163 N N . SER A 1 45 ? 0.644 5.381 8.123 1.00 0.00 45 SER A N 4
ATOM 6164 C CA . SER A 1 45 ? 1.472 6.067 9.101 1.00 0.00 45 SER A CA 4
ATOM 6165 C C . SER A 1 45 ? 2.079 7.406 8.620 1.00 0.00 45 SER A C 4
ATOM 6166 O O . SER A 1 45 ? 2.682 8.080 9.445 1.00 0.00 45 SER A O 4
ATOM 6174 N N . ASN A 1 46 ? 1.936 7.798 7.321 1.00 0.00 46 ASN A N 4
ATOM 6175 C CA . ASN A 1 46 ? 2.551 9.068 6.905 1.00 0.00 46 ASN A CA 4
ATOM 6176 C C . ASN A 1 46 ? 1.464 10.072 6.380 1.00 0.00 46 ASN A C 4
ATOM 6177 O O . ASN A 1 46 ? 0.267 9.876 6.549 1.00 0.00 46 ASN A O 4
ATOM 6188 N N . LYS A 1 47 ? 2.001 11.127 5.699 1.00 0.00 47 LYS A N 4
ATOM 6189 C CA . LYS A 1 47 ? 1.244 12.181 5.031 1.00 0.00 47 LYS A CA 4
ATOM 6190 C C . LYS A 1 47 ? 1.106 12.026 3.484 1.00 0.00 47 LYS A C 4
ATOM 6191 O O . LYS A 1 47 ? 1.649 12.826 2.731 1.00 0.00 47 LYS A O 4
ATOM 6210 N N . GLY A 1 48 ? 0.349 10.994 3.043 1.00 0.00 48 GLY A N 4
ATOM 6211 C CA . GLY A 1 48 ? 0.125 10.835 1.596 1.00 0.00 48 GLY A CA 4
ATOM 6212 C C . GLY A 1 48 ? 1.102 9.949 0.802 1.00 0.00 48 GLY A C 4
ATOM 6213 O O . GLY A 1 48 ? 0.992 9.864 -0.412 1.00 0.00 48 GLY A O 4
ATOM 6217 N N . ALA A 1 49 ? 2.007 9.268 1.527 1.00 0.00 49 ALA A N 4
ATOM 6218 C CA . ALA A 1 49 ? 3.010 8.367 0.899 1.00 0.00 49 ALA A CA 4
ATOM 6219 C C . ALA A 1 49 ? 2.297 7.060 0.582 1.00 0.00 49 ALA A C 4
ATOM 6220 O O . ALA A 1 49 ? 1.719 6.470 1.476 1.00 0.00 49 ALA A O 4
ATOM 6227 N N . PHE A 1 50 ? 2.315 6.650 -0.703 1.00 0.00 50 PHE A N 4
ATOM 6228 C CA . PHE A 1 50 ? 1.612 5.421 -1.089 1.00 0.00 50 PHE A CA 4
ATOM 6229 C C . PHE A 1 50 ? 2.617 4.233 -1.167 1.00 0.00 50 PHE A C 4
ATOM 6230 O O . PHE A 1 50 ? 3.755 4.335 -0.728 1.00 0.00 50 PHE A O 4
ATOM 6247 N N . SER A 1 51 ? 2.125 3.103 -1.730 1.00 0.00 51 SER A N 4
ATOM 6248 C CA . SER A 1 51 ? 2.876 1.853 -1.925 1.00 0.00 51 SER A CA 4
ATOM 6249 C C . SER A 1 51 ? 2.242 1.152 -3.151 1.00 0.00 51 SER A C 4
ATOM 6250 O O . SER A 1 51 ? 1.153 1.544 -3.545 1.00 0.00 51 SER A O 4
ATOM 6258 N N . LEU A 1 52 ? 2.907 0.121 -3.723 1.00 0.00 52 LEU A N 4
ATOM 6259 C CA . LEU A 1 52 ? 2.338 -0.539 -4.915 1.00 0.00 52 LEU A CA 4
ATOM 6260 C C . LEU A 1 52 ? 2.829 -1.987 -4.998 1.00 0.00 52 LEU A C 4
ATOM 6261 O O . LEU A 1 52 ? 3.999 -2.290 -4.824 1.00 0.00 52 LEU A O 4
ATOM 6277 N N . SER A 1 53 ? 1.825 -2.839 -5.267 1.00 0.00 53 SER A N 4
ATOM 6278 C CA . SER A 1 53 ? 1.972 -4.277 -5.427 1.00 0.00 53 SER A CA 4
ATOM 6279 C C . SER A 1 53 ? 1.552 -4.560 -6.877 1.00 0.00 53 SER A C 4
ATOM 6280 O O . SER A 1 53 ? 0.506 -4.110 -7.324 1.00 0.00 53 SER A O 4
ATOM 6288 N N . VAL A 1 54 ? 2.446 -5.275 -7.588 1.00 0.00 54 VAL A N 4
ATOM 6289 C CA . VAL A 1 54 ? 2.241 -5.644 -8.994 1.00 0.00 54 VAL A CA 4
ATOM 6290 C C . VAL A 1 54 ? 2.764 -7.072 -9.122 1.00 0.00 54 VAL A C 4
ATOM 6291 O O . VAL A 1 54 ? 3.765 -7.386 -8.498 1.00 0.00 54 VAL A O 4
ATOM 6304 N N . LYS A 1 55 ? 2.105 -7.906 -9.957 1.00 0.00 55 LYS A N 4
ATOM 6305 C CA . LYS A 1 55 ? 2.562 -9.304 -10.008 1.00 0.00 55 LYS A CA 4
ATOM 6306 C C . LYS A 1 55 ? 3.815 -9.554 -10.876 1.00 0.00 55 LYS A C 4
ATOM 6307 O O . LYS A 1 55 ? 3.701 -9.601 -12.094 1.00 0.00 55 LYS A O 4
ATOM 6326 N N . ASP A 1 56 ? 5.002 -9.766 -10.242 1.00 0.00 56 ASP A N 4
ATOM 6327 C CA . ASP A 1 56 ? 6.153 -10.050 -11.111 1.00 0.00 56 ASP A CA 4
ATOM 6328 C C . ASP A 1 56 ? 6.236 -11.559 -11.396 1.00 0.00 56 ASP A C 4
ATOM 6329 O O . ASP A 1 56 ? 6.493 -12.378 -10.527 1.00 0.00 56 ASP A O 4
ATOM 6338 N N . ILE A 1 57 ? 5.979 -11.858 -12.689 1.00 0.00 57 ILE A N 4
ATOM 6339 C CA . ILE A 1 57 ? 5.998 -13.232 -13.186 1.00 0.00 57 ILE A CA 4
ATOM 6340 C C . ILE A 1 57 ? 7.338 -13.503 -13.889 1.00 0.00 57 ILE A C 4
ATOM 6341 O O . ILE A 1 57 ? 7.848 -12.690 -14.651 1.00 0.00 57 ILE A O 4
ATOM 6357 N N . THR A 1 58 ? 7.863 -14.700 -13.560 1.00 0.00 58 THR A N 4
ATOM 6358 C CA . THR A 1 58 ? 9.149 -15.150 -14.085 1.00 0.00 58 THR A CA 4
ATOM 6359 C C . THR A 1 58 ? 9.208 -16.682 -14.070 1.00 0.00 58 THR A C 4
ATOM 6360 O O . THR A 1 58 ? 8.365 -17.341 -13.472 1.00 0.00 58 THR A O 4
ATOM 6371 N N . THR A 1 59 ? 10.265 -17.209 -14.737 1.00 0.00 59 THR A N 4
ATOM 6372 C CA . THR A 1 59 ? 10.448 -18.661 -14.789 1.00 0.00 59 THR A CA 4
ATOM 6373 C C . THR A 1 59 ? 11.088 -19.219 -13.505 1.00 0.00 59 THR A C 4
ATOM 6374 O O . THR A 1 59 ? 11.480 -20.379 -13.461 1.00 0.00 59 THR A O 4
ATOM 6385 N N . GLN A 1 60 ? 11.176 -18.355 -12.468 1.00 0.00 60 GLN A N 4
ATOM 6386 C CA . GLN A 1 60 ? 11.760 -18.801 -11.203 1.00 0.00 60 GLN A CA 4
ATOM 6387 C C . GLN A 1 60 ? 10.797 -18.602 -10.006 1.00 0.00 60 GLN A C 4
ATOM 6388 O O . GLN A 1 60 ? 11.228 -18.649 -8.861 1.00 0.00 60 GLN A O 4
ATOM 6402 N N . GLY A 1 61 ? 9.493 -18.390 -10.323 1.00 0.00 61 GLY A N 4
ATOM 6403 C CA . GLY A 1 61 ? 8.477 -18.230 -9.277 1.00 0.00 61 GLY A CA 4
ATOM 6404 C C . GLY A 1 61 ? 7.632 -16.948 -9.386 1.00 0.00 61 GLY A C 4
ATOM 6405 O O . GLY A 1 61 ? 8.135 -15.849 -9.580 1.00 0.00 61 GLY A O 4
ATOM 6409 N N . GLU A 1 62 ? 6.310 -17.176 -9.225 1.00 0.00 62 GLU A N 4
ATOM 6410 C CA . GLU A 1 62 ? 5.310 -16.127 -9.257 1.00 0.00 62 GLU A CA 4
ATOM 6411 C C . GLU A 1 62 ? 5.394 -15.302 -7.955 1.00 0.00 62 GLU A C 4
ATOM 6412 O O . GLU A 1 62 ? 5.340 -15.848 -6.858 1.00 0.00 62 GLU A O 4
ATOM 6424 N N . VAL A 1 63 ? 5.535 -13.971 -8.143 1.00 0.00 63 VAL A N 4
ATOM 6425 C CA . VAL A 1 63 ? 5.638 -13.059 -7.011 1.00 0.00 63 VAL A CA 4
ATOM 6426 C C . VAL A 1 63 ? 4.800 -11.815 -7.339 1.00 0.00 63 VAL A C 4
ATOM 6427 O O . VAL A 1 63 ? 3.963 -11.803 -8.234 1.00 0.00 63 VAL A O 4
ATOM 6440 N N . VAL A 1 64 ? 5.118 -10.781 -6.538 1.00 0.00 64 VAL A N 4
ATOM 6441 C CA . VAL A 1 64 ? 4.578 -9.439 -6.638 1.00 0.00 64 VAL A CA 4
ATOM 6442 C C . VAL A 1 64 ? 5.846 -8.564 -6.691 1.00 0.00 64 VAL A C 4
ATOM 6443 O O . VAL A 1 64 ? 6.915 -9.044 -7.035 1.00 0.00 64 VAL A O 4
ATOM 6456 N N . LYS A 1 65 ? 5.657 -7.284 -6.386 1.00 0.00 65 LYS A N 4
ATOM 6457 C CA . LYS A 1 65 ? 6.711 -6.268 -6.293 1.00 0.00 65 LYS A CA 4
ATOM 6458 C C . LYS A 1 65 ? 6.162 -5.116 -5.459 1.00 0.00 65 LYS A C 4
ATOM 6459 O O . LYS A 1 65 ? 5.198 -4.471 -5.845 1.00 0.00 65 LYS A O 4
ATOM 6478 N N . HIS A 1 66 ? 6.848 -4.892 -4.327 1.00 0.00 66 HIS A N 4
ATOM 6479 C CA . HIS A 1 66 ? 6.444 -3.868 -3.368 1.00 0.00 66 HIS A CA 4
ATOM 6480 C C . HIS A 1 66 ? 7.305 -2.604 -3.518 1.00 0.00 66 HIS A C 4
ATOM 6481 O O . HIS A 1 66 ? 8.332 -2.443 -2.871 1.00 0.00 66 HIS A O 4
ATOM 6495 N N . TYR A 1 67 ? 6.816 -1.723 -4.413 1.00 0.00 67 TYR A N 4
ATOM 6496 C CA . TYR A 1 67 ? 7.499 -0.463 -4.676 1.00 0.00 67 TYR A CA 4
ATOM 6497 C C . TYR A 1 67 ? 7.104 0.534 -3.573 1.00 0.00 67 TYR A C 4
ATOM 6498 O O . TYR A 1 67 ? 6.115 0.368 -2.870 1.00 0.00 67 TYR A O 4
ATOM 6516 N N . LYS A 1 68 ? 7.952 1.570 -3.489 1.00 0.00 68 LYS A N 4
ATOM 6517 C CA . LYS A 1 68 ? 7.809 2.619 -2.490 1.00 0.00 68 LYS A CA 4
ATOM 6518 C C . LYS A 1 68 ? 7.640 4.016 -3.128 1.00 0.00 68 LYS A C 4
ATOM 6519 O O . LYS A 1 68 ? 8.582 4.652 -3.586 1.00 0.00 68 LYS A O 4
ATOM 6538 N N . ILE A 1 69 ? 6.353 4.427 -3.131 1.00 0.00 69 ILE A N 4
ATOM 6539 C CA . ILE A 1 69 ? 5.915 5.723 -3.647 1.00 0.00 69 ILE A CA 4
ATOM 6540 C C . ILE A 1 69 ? 5.894 6.784 -2.531 1.00 0.00 69 ILE A C 4
ATOM 6541 O O . ILE A 1 69 ? 4.921 6.944 -1.808 1.00 0.00 69 ILE A O 4
ATOM 6557 N N . ARG A 1 70 ? 7.034 7.509 -2.452 1.00 0.00 70 ARG A N 4
ATOM 6558 C CA . ARG A 1 70 ? 7.140 8.581 -1.463 1.00 0.00 70 ARG A CA 4
ATOM 6559 C C . ARG A 1 70 ? 6.477 9.806 -2.064 1.00 0.00 70 ARG A C 4
ATOM 6560 O O . ARG A 1 70 ? 6.757 10.193 -3.187 1.00 0.00 70 ARG A O 4
ATOM 6581 N N . SER A 1 71 ? 5.588 10.360 -1.234 1.00 0.00 71 SER A N 4
ATOM 6582 C CA . SER A 1 71 ? 4.832 11.534 -1.620 1.00 0.00 71 SER A CA 4
ATOM 6583 C C . SER A 1 71 ? 5.635 12.792 -1.312 1.00 0.00 71 SER A C 4
ATOM 6584 O O . SER A 1 71 ? 5.958 13.081 -0.166 1.00 0.00 71 SER A O 4
ATOM 6592 N N . LEU A 1 72 ? 5.922 13.497 -2.421 1.00 0.00 72 LEU A N 4
ATOM 6593 C CA . LEU A 1 72 ? 6.671 14.736 -2.416 1.00 0.00 72 LEU A CA 4
ATOM 6594 C C . LEU A 1 72 ? 5.703 15.903 -2.498 1.00 0.00 72 LEU A C 4
ATOM 6595 O O . LEU A 1 72 ? 4.729 15.915 -3.243 1.00 0.00 72 LEU A O 4
ATOM 6611 N N . ASP A 1 73 ? 6.092 16.876 -1.667 1.00 0.00 73 ASP A N 4
ATOM 6612 C CA . ASP A 1 73 ? 5.360 18.127 -1.531 1.00 0.00 73 ASP A CA 4
ATOM 6613 C C . ASP A 1 73 ? 5.359 18.967 -2.823 1.00 0.00 73 ASP A C 4
ATOM 6614 O O . ASP A 1 73 ? 4.470 19.783 -3.036 1.00 0.00 73 ASP A O 4
ATOM 6623 N N . ASN A 1 74 ? 6.391 18.712 -3.659 1.00 0.00 74 ASN A N 4
ATOM 6624 C CA . ASN A 1 74 ? 6.550 19.471 -4.893 1.00 0.00 74 ASN A CA 4
ATOM 6625 C C . ASN A 1 74 ? 6.661 18.606 -6.163 1.00 0.00 74 ASN A C 4
ATOM 6626 O O . ASN A 1 74 ? 6.871 19.147 -7.241 1.00 0.00 74 ASN A O 4
ATOM 6637 N N . GLY A 1 75 ? 6.518 17.271 -6.008 1.00 0.00 75 GLY A N 4
ATOM 6638 C CA . GLY A 1 75 ? 6.661 16.427 -7.206 1.00 0.00 75 GLY A CA 4
ATOM 6639 C C . GLY A 1 75 ? 5.707 15.245 -7.349 1.00 0.00 75 GLY A C 4
ATOM 6640 O O . GLY A 1 75 ? 5.776 14.504 -8.317 1.00 0.00 75 GLY A O 4
ATOM 6644 N N . GLY A 1 76 ? 4.815 15.120 -6.363 1.00 0.00 76 GLY A N 4
ATOM 6645 C CA . GLY A 1 76 ? 3.824 14.056 -6.385 1.00 0.00 76 GLY A CA 4
ATOM 6646 C C . GLY A 1 76 ? 4.252 12.760 -5.711 1.00 0.00 76 GLY A C 4
ATOM 6647 O O . GLY A 1 76 ? 4.052 12.586 -4.519 1.00 0.00 76 GLY A O 4
ATOM 6651 N N . TYR A 1 77 ? 4.828 11.863 -6.550 1.00 0.00 77 TYR A N 4
ATOM 6652 C CA . TYR A 1 77 ? 5.268 10.549 -6.093 1.00 0.00 77 TYR A CA 4
ATOM 6653 C C . TYR A 1 77 ? 6.489 10.112 -6.875 1.00 0.00 77 TYR A C 4
ATOM 6654 O O . TYR A 1 77 ? 6.654 10.416 -8.048 1.00 0.00 77 TYR A O 4
ATOM 6672 N N . TYR A 1 78 ? 7.325 9.353 -6.130 1.00 0.00 78 TYR A N 4
ATOM 6673 C CA . TYR A 1 78 ? 8.521 8.794 -6.746 1.00 0.00 78 TYR A CA 4
ATOM 6674 C C . TYR A 1 78 ? 8.750 7.363 -6.247 1.00 0.00 78 TYR A C 4
ATOM 6675 O O . TYR A 1 78 ? 8.685 7.064 -5.063 1.00 0.00 78 TYR A O 4
ATOM 6693 N N . ILE A 1 79 ? 9.016 6.530 -7.268 1.00 0.00 79 ILE A N 4
ATOM 6694 C CA . ILE A 1 79 ? 9.331 5.101 -7.161 1.00 0.00 79 ILE A CA 4
ATOM 6695 C C . ILE A 1 79 ? 10.762 4.788 -7.605 1.00 0.00 79 ILE A C 4
ATOM 6696 O O . ILE A 1 79 ? 11.247 3.666 -7.527 1.00 0.00 79 ILE A O 4
ATOM 6712 N N . SER A 1 80 ? 11.387 5.888 -8.040 1.00 0.00 80 SER A N 4
ATOM 6713 C CA . SER A 1 80 ? 12.763 5.978 -8.452 1.00 0.00 80 SER A CA 4
ATOM 6714 C C . SER A 1 80 ? 13.016 7.487 -8.334 1.00 0.00 80 SER A C 4
ATOM 6715 O O . SER A 1 80 ? 12.232 8.258 -8.867 1.00 0.00 80 SER A O 4
ATOM 6723 N N . PRO A 1 81 ? 14.088 7.943 -7.634 1.00 0.00 81 PRO A N 4
ATOM 6724 C CA . PRO A 1 81 ? 14.296 9.386 -7.506 1.00 0.00 81 PRO A CA 4
ATOM 6725 C C . PRO A 1 81 ? 14.663 10.083 -8.838 1.00 0.00 81 PRO A C 4
ATOM 6726 O O . PRO A 1 81 ? 14.709 11.303 -8.932 1.00 0.00 81 PRO A O 4
ATOM 6737 N N . ARG A 1 82 ? 14.883 9.215 -9.852 1.00 0.00 82 ARG A N 4
ATOM 6738 C CA . ARG A 1 82 ? 15.197 9.618 -11.215 1.00 0.00 82 ARG A CA 4
ATOM 6739 C C . ARG A 1 82 ? 13.897 9.869 -12.024 1.00 0.00 82 ARG A C 4
ATOM 6740 O O . ARG A 1 82 ? 13.901 10.636 -12.979 1.00 0.00 82 ARG A O 4
ATOM 6761 N N . ILE A 1 83 ? 12.793 9.207 -11.579 1.00 0.00 83 ILE A N 4
ATOM 6762 C CA . ILE A 1 83 ? 11.476 9.368 -12.191 1.00 0.00 83 ILE A CA 4
ATOM 6763 C C . ILE A 1 83 ? 10.361 9.508 -11.125 1.00 0.00 83 ILE A C 4
ATOM 6764 O O . ILE A 1 83 ? 10.042 8.639 -10.313 1.00 0.00 83 ILE A O 4
ATOM 6780 N N . THR A 1 84 ? 9.808 10.726 -11.265 1.00 0.00 84 THR A N 4
ATOM 6781 C CA . THR A 1 84 ? 8.750 11.270 -10.438 1.00 0.00 84 THR A CA 4
ATOM 6782 C C . THR A 1 84 ? 7.568 11.628 -11.354 1.00 0.00 84 THR A C 4
ATOM 6783 O O . THR A 1 84 ? 7.718 11.841 -12.552 1.00 0.00 84 THR A O 4
ATOM 6794 N N . PHE A 1 85 ? 6.397 11.683 -10.692 1.00 0.00 85 PHE A N 4
ATOM 6795 C CA . PHE A 1 85 ? 5.121 11.956 -11.362 1.00 0.00 85 PHE A CA 4
ATOM 6796 C C . PHE A 1 85 ? 4.245 12.746 -10.362 1.00 0.00 85 PHE A C 4
ATOM 6797 O O . PHE A 1 85 ? 4.254 12.415 -9.188 1.00 0.00 85 PHE A O 4
ATOM 6814 N N . PRO A 1 86 ? 3.469 13.771 -10.833 1.00 0.00 86 PRO A N 4
ATOM 6815 C CA . PRO A 1 86 ? 2.655 14.635 -9.951 1.00 0.00 86 PRO A CA 4
ATOM 6816 C C . PRO A 1 86 ? 1.598 13.937 -9.064 1.00 0.00 86 PRO A C 4
ATOM 6817 O O . PRO A 1 86 ? 1.071 14.535 -8.135 1.00 0.00 86 PRO A O 4
ATOM 6828 N N . THR A 1 87 ? 1.343 12.657 -9.377 1.00 0.00 87 THR A N 4
ATOM 6829 C CA . THR A 1 87 ? 0.403 11.825 -8.627 1.00 0.00 87 THR A CA 4
ATOM 6830 C C . THR A 1 87 ? 0.583 10.415 -9.175 1.00 0.00 87 THR A C 4
ATOM 6831 O O . THR A 1 87 ? 1.326 10.203 -10.126 1.00 0.00 87 THR A O 4
ATOM 6842 N N . LEU A 1 88 ? -0.160 9.465 -8.564 1.00 0.00 88 LEU A N 4
ATOM 6843 C CA . LEU A 1 88 ? -0.051 8.126 -9.104 1.00 0.00 88 LEU A CA 4
ATOM 6844 C C . LEU A 1 88 ? -0.645 8.078 -10.526 1.00 0.00 88 LEU A C 4
ATOM 6845 O O . LEU A 1 88 ? -0.096 7.351 -11.327 1.00 0.00 88 LEU A O 4
ATOM 6861 N N . GLN A 1 89 ? -1.715 8.851 -10.872 1.00 0.00 89 GLN A N 4
ATOM 6862 C CA . GLN A 1 89 ? -2.253 8.572 -12.236 1.00 0.00 89 GLN A CA 4
ATOM 6863 C C . GLN A 1 89 ? -1.283 8.808 -13.418 1.00 0.00 89 GLN A C 4
ATOM 6864 O O . GLN A 1 89 ? -1.327 8.067 -14.389 1.00 0.00 89 GLN A O 4
ATOM 6878 N N . ALA A 1 90 ? -0.406 9.823 -13.308 1.00 0.00 90 ALA A N 4
ATOM 6879 C CA . ALA A 1 90 ? 0.547 10.075 -14.398 1.00 0.00 90 ALA A CA 4
ATOM 6880 C C . ALA A 1 90 ? 1.744 9.089 -14.352 1.00 0.00 90 ALA A C 4
ATOM 6881 O O . ALA A 1 90 ? 2.570 9.025 -15.254 1.00 0.00 90 ALA A O 4
ATOM 6888 N N . LEU A 1 91 ? 1.778 8.340 -13.237 1.00 0.00 91 LEU A N 4
ATOM 6889 C CA . LEU A 1 91 ? 2.775 7.315 -12.963 1.00 0.00 91 LEU A CA 4
ATOM 6890 C C . LEU A 1 91 ? 2.273 5.990 -13.574 1.00 0.00 91 LEU A C 4
ATOM 6891 O O . LEU A 1 91 ? 2.999 5.275 -14.249 1.00 0.00 91 LEU A O 4
ATOM 6907 N N . VAL A 1 92 ? 0.963 5.757 -13.345 1.00 0.00 92 VAL A N 4
ATOM 6908 C CA . VAL A 1 92 ? 0.236 4.591 -13.809 1.00 0.00 92 VAL A CA 4
ATOM 6909 C C . VAL A 1 92 ? -0.015 4.680 -15.337 1.00 0.00 92 VAL A C 4
ATOM 6910 O O . VAL A 1 92 ? -0.432 3.705 -15.936 1.00 0.00 92 VAL A O 4
ATOM 6923 N N . GLN A 1 93 ? 0.273 5.867 -15.939 1.00 0.00 93 GLN A N 4
ATOM 6924 C CA . GLN A 1 93 ? 0.034 6.088 -17.370 1.00 0.00 93 GLN A CA 4
ATOM 6925 C C . GLN A 1 93 ? 1.311 5.729 -18.153 1.00 0.00 93 GLN A C 4
ATOM 6926 O O . GLN A 1 93 ? 1.311 4.918 -19.076 1.00 0.00 93 GLN A O 4
ATOM 6940 N N . HIS A 1 94 ? 2.405 6.379 -17.696 1.00 0.00 94 HIS A N 4
ATOM 6941 C CA . HIS A 1 94 ? 3.720 6.209 -18.291 1.00 0.00 94 HIS A CA 4
ATOM 6942 C C . HIS A 1 94 ? 4.188 4.758 -18.139 1.00 0.00 94 HIS A C 4
ATOM 6943 O O . HIS A 1 94 ? 4.740 4.174 -19.063 1.00 0.00 94 HIS A O 4
ATOM 6957 N N . TYR A 1 95 ? 3.908 4.220 -16.933 1.00 0.00 95 TYR A N 4
ATOM 6958 C CA . TYR A 1 95 ? 4.312 2.850 -16.671 1.00 0.00 95 TYR A CA 4
ATOM 6959 C C . TYR A 1 95 ? 3.442 1.833 -17.417 1.00 0.00 95 TYR A C 4
ATOM 6960 O O . TYR A 1 95 ? 3.882 0.711 -17.625 1.00 0.00 95 TYR A O 4
ATOM 6978 N N . SER A 1 96 ? 2.216 2.239 -17.833 1.00 0.00 96 SER A N 4
ATOM 6979 C CA . SER A 1 96 ? 1.422 1.250 -18.574 1.00 0.00 96 SER A CA 4
ATOM 6980 C C . SER A 1 96 ? 2.089 0.817 -19.892 1.00 0.00 96 SER A C 4
ATOM 6981 O O . SER A 1 96 ? 1.985 -0.337 -20.280 1.00 0.00 96 SER A O 4
ATOM 6989 N N . LYS A 1 97 ? 2.761 1.783 -20.553 1.00 0.00 97 LYS A N 4
ATOM 6990 C CA . LYS A 1 97 ? 3.403 1.456 -21.833 1.00 0.00 97 LYS A CA 4
ATOM 6991 C C . LYS A 1 97 ? 4.940 1.293 -21.751 1.00 0.00 97 LYS A C 4
ATOM 6992 O O . LYS A 1 97 ? 5.531 0.622 -22.589 1.00 0.00 97 LYS A O 4
ATOM 7011 N N . LYS A 1 98 ? 5.551 1.901 -20.713 1.00 0.00 98 LYS A N 4
ATOM 7012 C CA . LYS A 1 98 ? 6.999 1.871 -20.580 1.00 0.00 98 LYS A CA 4
ATOM 7013 C C . LYS A 1 98 ? 7.391 1.838 -19.089 1.00 0.00 98 LYS A C 4
ATOM 7014 O O . LYS A 1 98 ? 7.259 2.816 -18.367 1.00 0.00 98 LYS A O 4
ATOM 7033 N N . GLY A 1 99 ? 7.915 0.649 -18.699 1.00 0.00 99 GLY A N 4
ATOM 7034 C CA . GLY A 1 99 ? 8.348 0.361 -17.329 1.00 0.00 99 GLY A CA 4
ATOM 7035 C C . GLY A 1 99 ? 9.412 1.314 -16.757 1.00 0.00 99 GLY A C 4
ATOM 7036 O O . GLY A 1 99 ? 9.377 1.653 -15.583 1.00 0.00 99 GLY A O 4
ATOM 7040 N N . ASP A 1 100 ? 10.364 1.695 -17.637 1.00 0.00 100 ASP A N 4
ATOM 7041 C CA . ASP A 1 100 ? 11.461 2.627 -17.339 1.00 0.00 100 ASP A CA 4
ATOM 7042 C C . ASP A 1 100 ? 12.184 2.375 -15.992 1.00 0.00 100 ASP A C 4
ATOM 7043 O O . ASP A 1 100 ? 12.661 3.303 -15.350 1.00 0.00 100 ASP A O 4
ATOM 7052 N N . GLY A 1 101 ? 12.241 1.088 -15.604 1.00 0.00 101 GLY A N 4
ATOM 7053 C CA . GLY A 1 101 ? 12.910 0.734 -14.347 1.00 0.00 101 GLY A CA 4
ATOM 7054 C C . GLY A 1 101 ? 12.163 -0.328 -13.536 1.00 0.00 101 GLY A C 4
ATOM 7055 O O . GLY A 1 101 ? 12.767 -1.161 -12.871 1.00 0.00 101 GLY A O 4
ATOM 7059 N N . LEU A 1 102 ? 10.819 -0.249 -13.651 1.00 0.00 102 LEU A N 4
ATOM 7060 C CA . LEU A 1 102 ? 9.908 -1.160 -12.959 1.00 0.00 102 LEU A CA 4
ATOM 7061 C C . LEU A 1 102 ? 10.250 -2.650 -13.214 1.00 0.00 102 LEU A C 4
ATOM 7062 O O . LEU A 1 102 ? 10.020 -3.486 -12.352 1.00 0.00 102 LEU A O 4
ATOM 7078 N N . CYS A 1 103 ? 10.797 -2.919 -14.424 1.00 0.00 103 CYS A N 4
ATOM 7079 C CA . CYS A 1 103 ? 11.208 -4.249 -14.901 1.00 0.00 103 CYS A CA 4
ATOM 7080 C C . CYS A 1 103 ? 10.026 -4.997 -15.550 1.00 0.00 103 CYS A C 4
ATOM 7081 O O . CYS A 1 103 ? 10.137 -5.598 -16.610 1.00 0.00 103 CYS A O 4
ATOM 7089 N N . GLN A 1 104 ? 8.898 -4.894 -14.825 1.00 0.00 104 GLN A N 4
ATOM 7090 C CA . GLN A 1 104 ? 7.604 -5.437 -15.171 1.00 0.00 104 GLN A CA 4
ATOM 7091 C C . GLN A 1 104 ? 6.676 -4.264 -14.909 1.00 0.00 104 GLN A C 4
ATOM 7092 O O . GLN A 1 104 ? 6.319 -3.932 -13.785 1.00 0.00 104 GLN A O 4
ATOM 7106 N N . LYS A 1 105 ? 6.373 -3.650 -16.060 1.00 0.00 105 LYS A N 4
ATOM 7107 C CA . LYS A 1 105 ? 5.543 -2.473 -16.142 1.00 0.00 105 LYS A CA 4
ATOM 7108 C C . LYS A 1 105 ? 4.133 -2.770 -15.599 1.00 0.00 105 LYS A C 4
ATOM 7109 O O . LYS A 1 105 ? 3.838 -3.826 -15.057 1.00 0.00 105 LYS A O 4
ATOM 7128 N N . LEU A 1 106 ? 3.294 -1.751 -15.806 1.00 0.00 106 LEU A N 4
ATOM 7129 C CA . LEU A 1 106 ? 1.908 -1.758 -15.363 1.00 0.00 106 LEU A CA 4
ATOM 7130 C C . LEU A 1 106 ? 0.942 -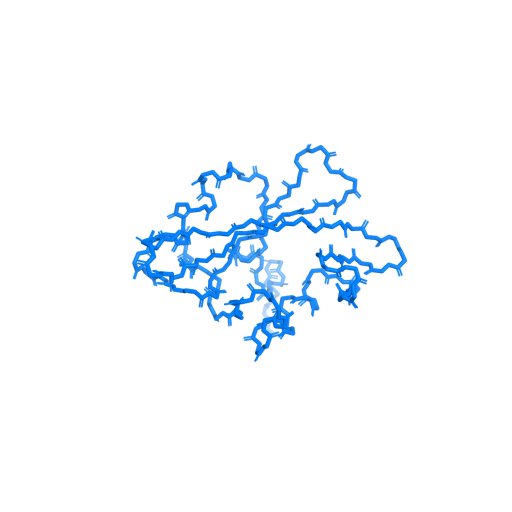2.108 -16.510 1.00 0.00 106 LEU A C 4
ATOM 7131 O O . LEU A 1 106 ? 1.263 -1.897 -17.670 1.00 0.00 106 LEU A O 4
ATOM 7147 N N . THR A 1 107 ? -0.237 -2.680 -16.153 1.00 0.00 107 THR A N 4
ATOM 7148 C CA . THR A 1 107 ? -1.177 -3.048 -17.221 1.00 0.00 107 THR A CA 4
ATOM 7149 C C . THR A 1 107 ? -2.651 -2.796 -16.855 1.00 0.00 107 THR A C 4
ATOM 7150 O O . THR A 1 107 ? -3.167 -1.721 -17.134 1.00 0.00 107 THR A O 4
ATOM 7161 N N . LEU A 1 108 ? -3.307 -3.812 -16.236 1.00 0.00 108 LEU A N 4
ATOM 7162 C CA . LEU A 1 108 ? -4.745 -3.681 -15.967 1.00 0.00 108 LEU A CA 4
ATOM 7163 C C . LEU A 1 108 ? -5.088 -4.028 -14.508 1.00 0.00 108 LEU A C 4
ATOM 7164 O O . LEU A 1 108 ? -4.691 -5.079 -14.037 1.00 0.00 108 LEU A O 4
ATOM 7180 N N . PRO A 1 109 ? -5.878 -3.156 -13.813 1.00 0.00 109 PRO A N 4
ATOM 7181 C CA . PRO A 1 109 ? -6.276 -3.381 -12.419 1.00 0.00 109 PRO A CA 4
ATOM 7182 C C . PRO A 1 109 ? -6.853 -4.780 -12.139 1.00 0.00 109 PRO A C 4
ATOM 7183 O O . PRO A 1 109 ? -7.577 -5.355 -12.943 1.00 0.00 109 PRO A O 4
ATOM 7194 N N . CYS A 1 110 ? -6.446 -5.278 -10.951 1.00 0.00 110 CYS A N 4
ATOM 7195 C CA . CYS A 1 110 ? -6.855 -6.596 -10.456 1.00 0.00 110 CYS A CA 4
ATOM 7196 C C . CYS A 1 110 ? -8.400 -6.754 -10.387 1.00 0.00 110 CYS A C 4
ATOM 7197 O O . CYS A 1 110 ? -9.137 -5.779 -10.455 1.00 0.00 110 CYS A O 4
ATOM 7205 N N . VAL A 1 111 ? -8.844 -8.026 -10.265 1.00 0.00 111 VAL A N 4
ATOM 7206 C CA . VAL A 1 111 ? -10.278 -8.309 -10.184 1.00 0.00 111 VAL A CA 4
ATOM 7207 C C . VAL A 1 111 ? -10.671 -8.354 -8.698 1.00 0.00 111 VAL A C 4
ATOM 7208 O O . VAL A 1 111 ? -9.838 -8.527 -7.815 1.00 0.00 111 VAL A O 4
ATOM 7221 N N . ASN A 1 112 ? -11.989 -8.182 -8.482 1.00 0.00 112 ASN A N 4
ATOM 7222 C CA . ASN A 1 112 ? -12.527 -8.199 -7.127 1.00 0.00 112 ASN A CA 4
ATOM 7223 C C . ASN A 1 112 ? -12.860 -9.646 -6.693 1.00 0.00 112 ASN A C 4
ATOM 7224 O O . ASN A 1 112 ? -12.238 -10.192 -5.792 1.00 0.00 112 ASN A O 4
ATOM 7235 N N . LEU A 1 113 ? -13.878 -10.197 -7.392 1.00 0.00 113 LEU A N 4
ATOM 7236 C CA . LEU A 1 113 ? -14.407 -11.545 -7.172 1.00 0.00 113 LEU A CA 4
ATOM 7237 C C . LEU A 1 113 ? -15.116 -11.667 -5.801 1.00 0.00 113 LEU A C 4
ATOM 7238 O O . LEU A 1 113 ? -14.534 -11.444 -4.747 1.00 0.00 113 LEU A O 4
ATOM 7254 N N . ALA A 1 114 ? -16.408 -12.050 -5.907 1.00 0.00 114 ALA A N 4
ATOM 7255 C CA . ALA A 1 114 ? -17.273 -12.247 -4.742 1.00 0.00 114 ALA A CA 4
ATOM 7256 C C . ALA A 1 114 ? -17.394 -10.966 -3.872 1.00 0.00 114 ALA A C 4
ATOM 7257 O O . ALA A 1 114 ? -17.252 -11.048 -2.651 1.00 0.00 114 ALA A O 4
ATOM 7265 N N . GLY A 1 1 ? -11.747 4.757 -22.835 1.00 0.00 1 GLY A N 5
ATOM 7266 C CA . GLY A 1 1 ? -13.155 5.027 -23.118 1.00 0.00 1 GLY A CA 5
ATOM 7267 C C . GLY A 1 1 ? -13.685 6.247 -22.366 1.00 0.00 1 GLY A C 5
ATOM 7268 O O . GLY A 1 1 ? -12.951 6.943 -21.677 1.00 0.00 1 GLY A O 5
ATOM 7274 N N . SER A 1 2 ? -15.009 6.445 -22.542 1.00 0.00 2 SER A N 5
ATOM 7275 C CA . SER A 1 2 ? -15.709 7.556 -21.899 1.00 0.00 2 SER A CA 5
ATOM 7276 C C . SER A 1 2 ? -15.857 7.320 -20.387 1.00 0.00 2 SER A C 5
ATOM 7277 O O . SER A 1 2 ? -15.937 8.250 -19.598 1.00 0.00 2 SER A O 5
ATOM 7285 N N . VAL A 1 3 ? -15.892 6.012 -20.049 1.00 0.00 3 VAL A N 5
ATOM 7286 C CA . VAL A 1 3 ? -16.033 5.551 -18.671 1.00 0.00 3 VAL A CA 5
ATOM 7287 C C . VAL A 1 3 ? -14.957 6.167 -17.759 1.00 0.00 3 VAL A C 5
ATOM 7288 O O . VAL A 1 3 ? -13.787 6.267 -18.102 1.00 0.00 3 VAL A O 5
ATOM 7301 N N . ALA A 1 4 ? -15.494 6.557 -16.587 1.00 0.00 4 ALA A N 5
ATOM 7302 C CA . ALA A 1 4 ? -14.827 7.197 -15.460 1.00 0.00 4 ALA A CA 5
ATOM 7303 C C . ALA A 1 4 ? -15.905 8.072 -14.781 1.00 0.00 4 ALA A C 5
ATOM 7304 O O . ALA A 1 4 ? -16.431 7.684 -13.746 1.00 0.00 4 ALA A O 5
ATOM 7311 N N . PRO A 1 5 ? -16.256 9.249 -15.389 1.00 0.00 5 PRO A N 5
ATOM 7312 C CA . PRO A 1 5 ? -17.324 10.082 -14.834 1.00 0.00 5 PRO A CA 5
ATOM 7313 C C . PRO A 1 5 ? -18.720 9.577 -15.269 1.00 0.00 5 PRO A C 5
ATOM 7314 O O . PRO A 1 5 ? -19.732 9.962 -14.700 1.00 0.00 5 PRO A O 5
ATOM 7325 N N . VAL A 1 6 ? -18.712 8.689 -16.296 1.00 0.00 6 VAL A N 5
ATOM 7326 C CA . VAL A 1 6 ? -19.950 8.113 -16.827 1.00 0.00 6 VAL A CA 5
ATOM 7327 C C . VAL A 1 6 ? -20.396 6.976 -15.888 1.00 0.00 6 VAL A C 5
ATOM 7328 O O . VAL A 1 6 ? -21.282 7.156 -15.062 1.00 0.00 6 VAL A O 5
ATOM 7341 N N . GLU A 1 7 ? -19.739 5.809 -16.066 1.00 0.00 7 GLU A N 5
ATOM 7342 C CA . GLU A 1 7 ? -19.998 4.645 -15.214 1.00 0.00 7 GLU A CA 5
ATOM 7343 C C . GLU A 1 7 ? -18.774 4.398 -14.333 1.00 0.00 7 GLU A C 5
ATOM 7344 O O . GLU A 1 7 ? -17.675 4.841 -14.648 1.00 0.00 7 GLU A O 5
ATOM 7356 N N . THR A 1 8 ? -19.049 3.681 -13.224 1.00 0.00 8 THR A N 5
ATOM 7357 C CA . THR A 1 8 ? -18.017 3.324 -12.253 1.00 0.00 8 THR A CA 5
ATOM 7358 C C . THR A 1 8 ? -17.342 4.578 -11.639 1.00 0.00 8 THR A C 5
ATOM 7359 O O . THR A 1 8 ? -18.011 5.564 -11.359 1.00 0.00 8 THR A O 5
ATOM 7370 N N . LEU A 1 9 ? -16.004 4.494 -11.450 1.00 0.00 9 LEU A N 5
ATOM 7371 C CA . LEU A 1 9 ? -15.267 5.611 -10.867 1.00 0.00 9 LEU A CA 5
ATOM 7372 C C . LEU A 1 9 ? -13.759 5.340 -11.023 1.00 0.00 9 LEU A C 5
ATOM 7373 O O . LEU A 1 9 ? -13.319 4.203 -11.141 1.00 0.00 9 LEU A O 5
ATOM 7389 N N . GLU A 1 10 ? -13.019 6.472 -11.012 1.00 0.00 10 GLU A N 5
ATOM 7390 C CA . GLU A 1 10 ? -11.567 6.470 -11.135 1.00 0.00 10 GLU A CA 5
ATOM 7391 C C . GLU A 1 10 ? -10.938 6.073 -9.784 1.00 0.00 10 GLU A C 5
ATOM 7392 O O . GLU A 1 10 ? -10.567 6.910 -8.970 1.00 0.00 10 GLU A O 5
ATOM 7404 N N . VAL A 1 11 ? -10.847 4.741 -9.621 1.00 0.00 11 VAL A N 5
ATOM 7405 C CA . VAL A 1 11 ? -10.273 4.133 -8.424 1.00 0.00 11 VAL A CA 5
ATOM 7406 C C . VAL A 1 11 ? -9.686 2.765 -8.814 1.00 0.00 11 VAL A C 5
ATOM 7407 O O . VAL A 1 11 ? -8.477 2.591 -8.906 1.00 0.00 11 VAL A O 5
ATOM 7420 N N . GLU A 1 12 ? -10.627 1.822 -9.044 1.00 0.00 12 GLU A N 5
ATOM 7421 C CA . GLU A 1 12 ? -10.309 0.456 -9.446 1.00 0.00 12 GLU A CA 5
ATOM 7422 C C . GLU A 1 12 ? -9.472 -0.243 -8.357 1.00 0.00 12 GLU A C 5
ATOM 7423 O O . GLU A 1 12 ? -9.465 0.133 -7.189 1.00 0.00 12 GLU A O 5
ATOM 7435 N N . LYS A 1 13 ? -8.774 -1.291 -8.835 1.00 0.00 13 LYS A N 5
ATOM 7436 C CA . LYS A 1 13 ? -7.905 -2.074 -7.976 1.00 0.00 13 LYS A CA 5
ATOM 7437 C C . LYS A 1 13 ? -6.503 -1.462 -7.978 1.00 0.00 13 LYS A C 5
ATOM 7438 O O . LYS A 1 13 ? -5.712 -1.777 -7.098 1.00 0.00 13 LYS A O 5
ATOM 7457 N N . TRP A 1 14 ? -6.218 -0.575 -8.974 1.00 0.00 14 TRP A N 5
ATOM 7458 C CA . TRP A 1 14 ? -4.889 0.032 -8.945 1.00 0.00 14 TRP A CA 5
ATOM 7459 C C . TRP A 1 14 ? -4.804 1.024 -7.769 1.00 0.00 14 TRP A C 5
ATOM 7460 O O . TRP A 1 14 ? -3.875 0.962 -6.978 1.00 0.00 14 TRP A O 5
ATOM 7481 N N . PHE A 1 15 ? -5.827 1.914 -7.663 1.00 0.00 15 PHE A N 5
ATOM 7482 C CA . PHE A 1 15 ? -5.806 2.889 -6.567 1.00 0.00 15 PHE A CA 5
ATOM 7483 C C . PHE A 1 15 ? -6.534 2.347 -5.318 1.00 0.00 15 PHE A C 5
ATOM 7484 O O . PHE A 1 15 ? -7.715 2.588 -5.092 1.00 0.00 15 PHE A O 5
ATOM 7501 N N . PHE A 1 16 ? -5.723 1.615 -4.519 1.00 0.00 16 PHE A N 5
ATOM 7502 C CA . PHE A 1 16 ? -6.170 1.001 -3.268 1.00 0.00 16 PHE A CA 5
ATOM 7503 C C . PHE A 1 16 ? -5.626 1.810 -2.084 1.00 0.00 16 PHE A C 5
ATOM 7504 O O . PHE A 1 16 ? -4.987 2.840 -2.249 1.00 0.00 16 PHE A O 5
ATOM 7521 N N . ARG A 1 17 ? -5.964 1.296 -0.885 1.00 0.00 17 ARG A N 5
ATOM 7522 C CA . ARG A 1 17 ? -5.531 1.889 0.379 1.00 0.00 17 ARG A CA 5
ATOM 7523 C C . ARG A 1 17 ? -4.628 0.891 1.108 1.00 0.00 17 ARG A C 5
ATOM 7524 O O . ARG A 1 17 ? -4.208 -0.112 0.550 1.00 0.00 17 ARG A O 5
ATOM 7545 N N . THR A 1 18 ? -4.359 1.276 2.373 1.00 0.00 18 THR A N 5
ATOM 7546 C CA . THR A 1 18 ? -3.538 0.593 3.350 1.00 0.00 18 THR A CA 5
ATOM 7547 C C . THR A 1 18 ? -4.127 -0.744 3.791 1.00 0.00 18 THR A C 5
ATOM 7548 O O . THR A 1 18 ? -4.566 -0.943 4.917 1.00 0.00 18 THR A O 5
ATOM 7559 N N . ILE A 1 19 ? -4.079 -1.641 2.809 1.00 0.00 19 ILE A N 5
ATOM 7560 C CA . ILE A 1 19 ? -4.475 -3.023 2.990 1.00 0.00 19 ILE A CA 5
ATOM 7561 C C . ILE A 1 19 ? -3.170 -3.666 3.434 1.00 0.00 19 ILE A C 5
ATOM 7562 O O . ILE A 1 19 ? -2.110 -3.109 3.165 1.00 0.00 19 ILE A O 5
ATOM 7578 N N . SER A 1 20 ? -3.238 -4.819 4.110 1.00 0.00 20 SER A N 5
ATOM 7579 C CA . SER A 1 20 ? -1.936 -5.368 4.508 1.00 0.00 20 SER A CA 5
ATOM 7580 C C . SER A 1 20 ? -1.144 -5.729 3.242 1.00 0.00 20 SER A C 5
ATOM 7581 O O . SER A 1 20 ? -1.696 -5.989 2.182 1.00 0.00 20 SER A O 5
ATOM 7589 N N . ARG A 1 21 ? 0.182 -5.710 3.431 1.00 0.00 21 ARG A N 5
ATOM 7590 C CA . ARG A 1 21 ? 1.112 -6.024 2.358 1.00 0.00 21 ARG A CA 5
ATOM 7591 C C . ARG A 1 21 ? 0.720 -7.330 1.641 1.00 0.00 21 ARG A C 5
ATOM 7592 O O . ARG A 1 21 ? 0.604 -7.363 0.426 1.00 0.00 21 ARG A O 5
ATOM 7613 N N . LYS A 1 22 ? 0.469 -8.376 2.464 1.00 0.00 22 LYS A N 5
ATOM 7614 C CA . LYS A 1 22 ? 0.101 -9.663 1.879 1.00 0.00 22 LYS A CA 5
ATOM 7615 C C . LYS A 1 22 ? -1.285 -9.716 1.240 1.00 0.00 22 LYS A C 5
ATOM 7616 O O . LYS A 1 22 ? -1.586 -10.623 0.476 1.00 0.00 22 LYS A O 5
ATOM 7635 N N . ASP A 1 23 ? -2.114 -8.719 1.599 1.00 0.00 23 ASP A N 5
ATOM 7636 C CA . ASP A 1 23 ? -3.479 -8.728 1.128 1.00 0.00 23 ASP A CA 5
ATOM 7637 C C . ASP A 1 23 ? -3.520 -8.307 -0.333 1.00 0.00 23 ASP A C 5
ATOM 7638 O O . ASP A 1 23 ? -4.103 -8.941 -1.194 1.00 0.00 23 ASP A O 5
ATOM 7647 N N . ALA A 1 24 ? -2.823 -7.191 -0.539 1.00 0.00 24 ALA A N 5
ATOM 7648 C CA . ALA A 1 24 ? -2.693 -6.605 -1.866 1.00 0.00 24 ALA A CA 5
ATOM 7649 C C . ALA A 1 24 ? -2.022 -7.594 -2.835 1.00 0.00 24 ALA A C 5
ATOM 7650 O O . ALA A 1 24 ? -2.299 -7.628 -4.030 1.00 0.00 24 ALA A O 5
ATOM 7657 N N . GLU A 1 25 ? -1.148 -8.408 -2.214 1.00 0.00 25 GLU A N 5
ATOM 7658 C CA . GLU A 1 25 ? -0.430 -9.430 -2.942 1.00 0.00 25 GLU A CA 5
ATOM 7659 C C . GLU A 1 25 ? -1.379 -10.592 -3.272 1.00 0.00 25 GLU A C 5
ATOM 7660 O O . GLU A 1 25 ? -1.273 -11.193 -4.328 1.00 0.00 25 GLU A O 5
ATOM 7672 N N . ARG A 1 26 ? -2.326 -10.861 -2.339 1.00 0.00 26 ARG A N 5
ATOM 7673 C CA . ARG A 1 26 ? -3.264 -11.973 -2.517 1.00 0.00 26 ARG A CA 5
ATOM 7674 C C . ARG A 1 26 ? -4.134 -11.763 -3.767 1.00 0.00 26 ARG A C 5
ATOM 7675 O O . ARG A 1 26 ? -4.475 -12.689 -4.494 1.00 0.00 26 ARG A O 5
ATOM 7696 N N . GLN A 1 27 ? -4.434 -10.460 -3.954 1.00 0.00 27 GLN A N 5
ATOM 7697 C CA . GLN A 1 27 ? -5.275 -10.015 -5.054 1.00 0.00 27 GLN A CA 5
ATOM 7698 C C . GLN A 1 27 ? -4.588 -10.179 -6.416 1.00 0.00 27 GLN A C 5
ATOM 7699 O O . GLN A 1 27 ? -5.185 -10.675 -7.366 1.00 0.00 27 GLN A O 5
ATOM 7713 N N . LEU A 1 28 ? -3.303 -9.768 -6.459 1.00 0.00 28 LEU A N 5
ATOM 7714 C CA . LEU A 1 28 ? -2.595 -9.853 -7.727 1.00 0.00 28 LEU A CA 5
ATOM 7715 C C . LEU A 1 28 ? -2.251 -11.293 -8.093 1.00 0.00 28 LEU A C 5
ATOM 7716 O O . LEU A 1 28 ? -2.458 -11.706 -9.226 1.00 0.00 28 LEU A O 5
ATOM 7732 N N . LEU A 1 29 ? -1.751 -12.027 -7.068 1.00 0.00 29 LEU A N 5
ATOM 7733 C CA . LEU A 1 29 ? -1.331 -13.417 -7.190 1.00 0.00 29 LEU A CA 5
ATOM 7734 C C . LEU A 1 29 ? -2.456 -14.331 -7.690 1.00 0.00 29 LEU A C 5
ATOM 7735 O O . LEU A 1 29 ? -2.187 -15.435 -8.152 1.00 0.00 29 LEU A O 5
ATOM 7751 N N . ALA A 1 30 ? -3.712 -13.838 -7.589 1.00 0.00 30 ALA A N 5
ATOM 7752 C CA . ALA A 1 30 ? -4.835 -14.618 -8.087 1.00 0.00 30 ALA A CA 5
ATOM 7753 C C . ALA A 1 30 ? -4.611 -14.932 -9.589 1.00 0.00 30 ALA A C 5
ATOM 7754 O O . ALA A 1 30 ? -4.099 -14.104 -10.334 1.00 0.00 30 ALA A O 5
ATOM 7761 N N . PRO A 1 31 ? -5.029 -16.162 -10.007 1.00 0.00 31 PRO A N 5
ATOM 7762 C CA . PRO A 1 31 ? -4.880 -16.620 -11.395 1.00 0.00 31 PRO A CA 5
ATOM 7763 C C . PRO A 1 31 ? -5.714 -15.830 -12.428 1.00 0.00 31 PRO A C 5
ATOM 7764 O O . PRO A 1 31 ? -5.679 -16.085 -13.625 1.00 0.00 31 PRO A O 5
ATOM 7775 N N . MET A 1 32 ? -6.456 -14.851 -11.876 1.00 0.00 32 MET A N 5
ATOM 7776 C CA . MET A 1 32 ? -7.312 -13.957 -12.608 1.00 0.00 32 MET A CA 5
ATOM 7777 C C . MET A 1 32 ? -6.520 -12.912 -13.422 1.00 0.00 32 MET A C 5
ATOM 7778 O O . MET A 1 32 ? -6.973 -12.454 -14.464 1.00 0.00 32 MET A O 5
ATOM 7792 N N . ASN A 1 33 ? -5.328 -12.566 -12.867 1.00 0.00 33 ASN A N 5
ATOM 7793 C CA . ASN A 1 33 ? -4.465 -11.539 -13.461 1.00 0.00 33 ASN A CA 5
ATOM 7794 C C . ASN A 1 33 ? -2.995 -11.992 -13.580 1.00 0.00 33 ASN A C 5
ATOM 7795 O O . ASN A 1 33 ? -2.626 -13.121 -13.277 1.00 0.00 33 ASN A O 5
ATOM 7806 N N . LYS A 1 34 ? -2.186 -11.010 -14.042 1.00 0.00 34 LYS A N 5
ATOM 7807 C CA . LYS A 1 34 ? -0.759 -11.227 -14.227 1.00 0.00 34 LYS A CA 5
ATOM 7808 C C . LYS A 1 34 ? -0.009 -9.896 -14.155 1.00 0.00 34 LYS A C 5
ATOM 7809 O O . LYS A 1 34 ? -0.601 -8.833 -14.033 1.00 0.00 34 LYS A O 5
ATOM 7828 N N . ALA A 1 35 ? 1.326 -10.048 -14.271 1.00 0.00 35 ALA A N 5
ATOM 7829 C CA . ALA A 1 35 ? 2.306 -8.969 -14.278 1.00 0.00 35 ALA A CA 5
ATOM 7830 C C . ALA A 1 35 ? 1.780 -7.755 -15.064 1.00 0.00 35 ALA A C 5
ATOM 7831 O O . ALA A 1 35 ? 1.510 -7.835 -16.257 1.00 0.00 35 ALA A O 5
ATOM 7838 N N . GLY A 1 36 ? 1.641 -6.647 -14.306 1.00 0.00 36 GLY A N 5
ATOM 7839 C CA . GLY A 1 36 ? 1.137 -5.399 -14.854 1.00 0.00 36 GLY A CA 5
ATOM 7840 C C . GLY A 1 36 ? -0.132 -4.951 -14.130 1.00 0.00 36 GLY A C 5
ATOM 7841 O O . GLY A 1 36 ? -0.421 -3.769 -14.000 1.00 0.00 36 GLY A O 5
ATOM 7845 N N . SER A 1 37 ? -0.876 -5.975 -13.664 1.00 0.00 37 SER A N 5
ATOM 7846 C CA . SER A 1 37 ? -2.034 -5.754 -12.813 1.00 0.00 37 SER A CA 5
ATOM 7847 C C . SER A 1 37 ? -1.385 -5.330 -11.481 1.00 0.00 37 SER A C 5
ATOM 7848 O O . SER A 1 37 ? -0.429 -5.972 -11.044 1.00 0.00 37 SER A O 5
ATOM 7856 N N . PHE A 1 38 ? -1.894 -4.203 -10.920 1.00 0.00 38 PHE A N 5
ATOM 7857 C CA . PHE A 1 38 ? -1.322 -3.624 -9.698 1.00 0.00 38 PHE A CA 5
ATOM 7858 C C . PHE A 1 38 ? -2.437 -3.331 -8.625 1.00 0.00 38 PHE A C 5
ATOM 7859 O O . PHE A 1 38 ? -3.632 -3.519 -8.828 1.00 0.00 38 PHE A O 5
ATOM 7876 N N . LEU A 1 39 ? -1.867 -2.833 -7.492 1.00 0.00 39 LEU A N 5
ATOM 7877 C CA . LEU A 1 39 ? -2.378 -2.340 -6.197 1.00 0.00 39 LEU A CA 5
ATOM 7878 C C . LEU A 1 39 ? -1.476 -1.184 -5.768 1.00 0.00 39 LEU A C 5
ATOM 7879 O O . LEU A 1 39 ? -0.273 -1.347 -5.885 1.00 0.00 39 LEU A O 5
ATOM 7895 N N . ILE A 1 40 ? -2.044 -0.078 -5.215 1.00 0.00 40 ILE A N 5
ATOM 7896 C CA . ILE A 1 40 ? -1.108 0.967 -4.777 1.00 0.00 40 ILE A CA 5
ATOM 7897 C C . ILE A 1 40 ? -1.684 1.283 -3.358 1.00 0.00 40 ILE A C 5
ATOM 7898 O O . ILE A 1 40 ? -2.647 2.021 -3.213 1.00 0.00 40 ILE A O 5
ATOM 7914 N N . ARG A 1 41 ? -1.107 0.627 -2.322 1.00 0.00 41 ARG A N 5
ATOM 7915 C CA . ARG A 1 41 ? -1.621 0.785 -0.964 1.00 0.00 41 ARG A CA 5
ATOM 7916 C C . ARG A 1 41 ? -1.047 2.046 -0.295 1.00 0.00 41 ARG A C 5
ATOM 7917 O O . ARG A 1 41 ? 0.109 2.381 -0.491 1.00 0.00 41 ARG A O 5
ATOM 7938 N N . GLU A 1 42 ? -1.914 2.729 0.493 1.00 0.00 42 GLU A N 5
ATOM 7939 C CA . GLU A 1 42 ? -1.467 3.946 1.188 1.00 0.00 42 GLU A CA 5
ATOM 7940 C C . GLU A 1 42 ? -0.608 3.575 2.398 1.00 0.00 42 GLU A C 5
ATOM 7941 O O . GLU A 1 42 ? -0.742 2.469 2.903 1.00 0.00 42 GLU A O 5
ATOM 7953 N N . SER A 1 43 ? 0.287 4.501 2.832 1.00 0.00 43 SER A N 5
ATOM 7954 C CA . SER A 1 43 ? 1.002 4.154 4.063 1.00 0.00 43 SER A CA 5
ATOM 7955 C C . SER A 1 43 ? 0.102 4.660 5.209 1.00 0.00 43 SER A C 5
ATOM 7956 O O . SER A 1 43 ? -0.493 5.726 5.136 1.00 0.00 43 SER A O 5
ATOM 7964 N N . GLU A 1 44 ? 0.030 3.840 6.260 1.00 0.00 44 GLU A N 5
ATOM 7965 C CA . GLU A 1 44 ? -0.814 4.166 7.405 1.00 0.00 44 GLU A CA 5
ATOM 7966 C C . GLU A 1 44 ? -0.002 4.814 8.561 1.00 0.00 44 GLU A C 5
ATOM 7967 O O . GLU A 1 44 ? -0.221 4.546 9.736 1.00 0.00 44 GLU A O 5
ATOM 7979 N N . SER A 1 45 ? 0.943 5.686 8.137 1.00 0.00 45 SER A N 5
ATOM 7980 C CA . SER A 1 45 ? 1.848 6.393 9.044 1.00 0.00 45 SER A CA 5
ATOM 7981 C C . SER A 1 45 ? 2.632 7.488 8.292 1.00 0.00 45 SER A C 5
ATOM 7982 O O . SER A 1 45 ? 3.689 7.926 8.730 1.00 0.00 45 SER A O 5
ATOM 7990 N N . ASN A 1 46 ? 2.069 7.886 7.137 1.00 0.00 46 ASN A N 5
ATOM 7991 C CA . ASN A 1 46 ? 2.723 8.837 6.249 1.00 0.00 46 ASN A CA 5
ATOM 7992 C C . ASN A 1 46 ? 2.150 10.257 6.222 1.00 0.00 46 ASN A C 5
ATOM 7993 O O . ASN A 1 46 ? 1.163 10.616 6.851 1.00 0.00 46 ASN A O 5
ATOM 8004 N N . LYS A 1 47 ? 2.912 11.011 5.401 1.00 0.00 47 LYS A N 5
ATOM 8005 C CA . LYS A 1 47 ? 2.643 12.379 5.007 1.00 0.00 47 LYS A CA 5
ATOM 8006 C C . LYS A 1 47 ? 2.022 12.465 3.590 1.00 0.00 47 LYS A C 5
ATOM 8007 O O . LYS A 1 47 ? 2.339 13.337 2.791 1.00 0.00 47 LYS A O 5
ATOM 8026 N N . GLY A 1 48 ? 1.115 11.488 3.348 1.00 0.00 48 GLY A N 5
ATOM 8027 C CA . GLY A 1 48 ? 0.402 11.357 2.076 1.00 0.00 48 GLY A CA 5
ATOM 8028 C C . GLY A 1 48 ? 1.045 10.344 1.115 1.00 0.00 48 GLY A C 5
ATOM 8029 O O . GLY A 1 48 ? 0.808 10.368 -0.089 1.00 0.00 48 GLY A O 5
ATOM 8033 N N . ALA A 1 49 ? 1.854 9.445 1.721 1.00 0.00 49 ALA A N 5
ATOM 8034 C CA . ALA A 1 49 ? 2.573 8.437 0.922 1.00 0.00 49 ALA A CA 5
ATOM 8035 C C . ALA A 1 49 ? 1.683 7.242 0.522 1.00 0.00 49 ALA A C 5
ATOM 8036 O O . ALA A 1 49 ? 0.532 7.111 0.913 1.00 0.00 49 ALA A O 5
ATOM 8043 N N . PHE A 1 50 ? 2.308 6.393 -0.314 1.00 0.00 50 PHE A N 5
ATOM 8044 C CA . PHE A 1 50 ? 1.685 5.182 -0.837 1.00 0.00 50 PHE A CA 5
ATOM 8045 C C . PHE A 1 50 ? 2.799 4.098 -0.944 1.00 0.00 50 PHE A C 5
ATOM 8046 O O . PHE A 1 50 ? 3.898 4.259 -0.429 1.00 0.00 50 PHE A O 5
ATOM 8063 N N . SER A 1 51 ? 2.441 2.992 -1.622 1.00 0.00 51 SER A N 5
ATOM 8064 C CA . SER A 1 51 ? 3.299 1.833 -1.891 1.00 0.00 51 SER A CA 5
ATOM 8065 C C . SER A 1 51 ? 2.701 1.126 -3.115 1.00 0.00 51 SER A C 5
ATOM 8066 O O . SER A 1 51 ? 1.687 1.591 -3.613 1.00 0.00 51 SER A O 5
ATOM 8074 N N . LEU A 1 52 ? 3.307 0.007 -3.578 1.00 0.00 52 LEU A N 5
ATOM 8075 C CA . LEU A 1 52 ? 2.748 -0.604 -4.795 1.00 0.00 52 LEU A CA 5
ATOM 8076 C C . LEU A 1 52 ? 3.181 -2.076 -4.911 1.00 0.00 52 LEU A C 5
ATOM 8077 O O . LEU A 1 52 ? 4.347 -2.404 -4.771 1.00 0.00 52 LEU A O 5
ATOM 8093 N N . SER A 1 53 ? 2.159 -2.926 -5.157 1.00 0.00 53 SER A N 5
ATOM 8094 C CA . SER A 1 53 ? 2.273 -4.376 -5.310 1.00 0.00 53 SER A CA 5
ATOM 8095 C C . SER A 1 53 ? 2.005 -4.682 -6.811 1.00 0.00 53 SER A C 5
ATOM 8096 O O . SER A 1 53 ? 1.050 -4.167 -7.376 1.00 0.00 53 SER A O 5
ATOM 8104 N N . VAL A 1 54 ? 2.891 -5.504 -7.431 1.00 0.00 54 VAL A N 5
ATOM 8105 C CA . VAL A 1 54 ? 2.783 -5.858 -8.864 1.00 0.00 54 VAL A CA 5
ATOM 8106 C C . VAL A 1 54 ? 3.136 -7.333 -9.009 1.00 0.00 54 VAL A C 5
ATOM 8107 O O . VAL A 1 54 ? 4.058 -7.754 -8.341 1.00 0.00 54 VAL A O 5
ATOM 8120 N N . LYS A 1 55 ? 2.480 -8.098 -9.917 1.00 0.00 55 LYS A N 5
ATOM 8121 C CA . LYS A 1 55 ? 2.836 -9.533 -9.932 1.00 0.00 55 LYS A CA 5
ATOM 8122 C C . LYS A 1 55 ? 4.146 -9.869 -10.686 1.00 0.00 55 LYS A C 5
ATOM 8123 O O . LYS A 1 55 ? 4.152 -9.868 -11.909 1.00 0.00 55 LYS A O 5
ATOM 8142 N N . ASP A 1 56 ? 5.251 -10.173 -9.932 1.00 0.00 56 ASP A N 5
ATOM 8143 C CA . ASP A 1 56 ? 6.479 -10.547 -10.650 1.00 0.00 56 ASP A CA 5
ATOM 8144 C C . ASP A 1 56 ? 6.436 -12.045 -11.010 1.00 0.00 56 ASP A C 5
ATOM 8145 O O . ASP A 1 56 ? 6.617 -12.925 -10.180 1.00 0.00 56 ASP A O 5
ATOM 8154 N N . ILE A 1 57 ? 6.190 -12.242 -12.321 1.00 0.00 57 ILE A N 5
ATOM 8155 C CA . ILE A 1 57 ? 6.123 -13.577 -12.905 1.00 0.00 57 ILE A CA 5
ATOM 8156 C C . ILE A 1 57 ? 7.493 -13.914 -13.516 1.00 0.00 57 ILE A C 5
ATOM 8157 O O . ILE A 1 57 ? 7.922 -13.351 -14.516 1.00 0.00 57 ILE A O 5
ATOM 8173 N N . THR A 1 58 ? 8.129 -14.875 -12.821 1.00 0.00 58 THR A N 5
ATOM 8174 C CA . THR A 1 58 ? 9.463 -15.355 -13.162 1.00 0.00 58 THR A CA 5
ATOM 8175 C C . THR A 1 58 ? 9.543 -16.867 -12.939 1.00 0.00 58 THR A C 5
ATOM 8176 O O . THR A 1 58 ? 8.664 -17.471 -12.336 1.00 0.00 58 THR A O 5
ATOM 8187 N N . THR A 1 59 ? 10.661 -17.442 -13.452 1.00 0.00 59 THR A N 5
ATOM 8188 C CA . THR A 1 59 ? 10.872 -18.883 -13.302 1.00 0.00 59 THR A CA 5
ATOM 8189 C C . THR A 1 59 ? 11.219 -19.264 -11.850 1.00 0.00 59 THR A C 5
ATOM 8190 O O . THR A 1 59 ? 11.297 -20.442 -11.526 1.00 0.00 59 THR A O 5
ATOM 8201 N N . GLN A 1 60 ? 11.423 -18.229 -10.997 1.00 0.00 60 GLN A N 5
ATOM 8202 C CA . GLN A 1 60 ? 11.723 -18.508 -9.593 1.00 0.00 60 GLN A CA 5
ATOM 8203 C C . GLN A 1 60 ? 10.423 -18.649 -8.762 1.00 0.00 60 GLN A C 5
ATOM 8204 O O . GLN A 1 60 ? 10.434 -19.205 -7.670 1.00 0.00 60 GLN A O 5
ATOM 8218 N N . GLY A 1 61 ? 9.318 -18.120 -9.340 1.00 0.00 61 GLY A N 5
ATOM 8219 C CA . GLY A 1 61 ? 8.018 -18.188 -8.684 1.00 0.00 61 GLY A CA 5
ATOM 8220 C C . GLY A 1 61 ? 7.170 -16.943 -8.964 1.00 0.00 61 GLY A C 5
ATOM 8221 O O . GLY A 1 61 ? 7.674 -15.836 -9.112 1.00 0.00 61 GLY A O 5
ATOM 8225 N N . GLU A 1 62 ? 5.846 -17.203 -9.019 1.00 0.00 62 GLU A N 5
ATOM 8226 C CA . GLU A 1 62 ? 4.877 -16.149 -9.255 1.00 0.00 62 GLU A CA 5
ATOM 8227 C C . GLU A 1 62 ? 4.664 -15.390 -7.925 1.00 0.00 62 GLU A C 5
ATOM 8228 O O . GLU A 1 62 ? 3.924 -15.820 -7.049 1.00 0.00 62 GLU A O 5
ATOM 8240 N N . VAL A 1 63 ? 5.380 -14.254 -7.833 1.00 0.00 63 VAL A N 5
ATOM 8241 C CA . VAL A 1 63 ? 5.351 -13.407 -6.647 1.00 0.00 63 VAL A CA 5
ATOM 8242 C C . VAL A 1 63 ? 4.647 -12.093 -7.019 1.00 0.00 63 VAL A C 5
ATOM 8243 O O . VAL A 1 63 ? 3.911 -12.003 -7.994 1.00 0.00 63 VAL A O 5
ATOM 8256 N N . VAL A 1 64 ? 4.949 -11.088 -6.169 1.00 0.00 64 VAL A N 5
ATOM 8257 C CA . VAL A 1 64 ? 4.494 -9.718 -6.330 1.00 0.00 64 VAL A CA 5
ATOM 8258 C C . VAL A 1 64 ? 5.802 -8.894 -6.366 1.00 0.00 64 VAL A C 5
ATOM 8259 O O . VAL A 1 64 ? 6.866 -9.441 -6.605 1.00 0.00 64 VAL A O 5
ATOM 8272 N N . LYS A 1 65 ? 5.674 -7.582 -6.166 1.00 0.00 65 LYS A N 5
ATOM 8273 C CA . LYS A 1 65 ? 6.807 -6.639 -6.144 1.00 0.00 65 LYS A CA 5
ATOM 8274 C C . LYS A 1 65 ? 6.396 -5.379 -5.377 1.00 0.00 65 LYS A C 5
ATOM 8275 O O . LYS A 1 65 ? 5.402 -4.756 -5.715 1.00 0.00 65 LYS A O 5
ATOM 8294 N N . HIS A 1 66 ? 7.225 -5.024 -4.372 1.00 0.00 66 HIS A N 5
ATOM 8295 C CA . HIS A 1 66 ? 6.948 -3.841 -3.560 1.00 0.00 66 HIS A CA 5
ATOM 8296 C C . HIS A 1 66 ? 7.853 -2.659 -3.974 1.00 0.00 66 HIS A C 5
ATOM 8297 O O . HIS A 1 66 ? 9.045 -2.819 -4.207 1.00 0.00 66 HIS A O 5
ATOM 8311 N N . TYR A 1 67 ? 7.198 -1.475 -4.047 1.00 0.00 67 TYR A N 5
ATOM 8312 C CA . TYR A 1 67 ? 7.854 -0.208 -4.397 1.00 0.00 67 TYR A CA 5
ATOM 8313 C C . TYR A 1 67 ? 7.421 0.833 -3.352 1.00 0.00 67 TYR A C 5
ATOM 8314 O O . TYR A 1 67 ? 6.389 0.693 -2.706 1.00 0.00 67 TYR A O 5
ATOM 8332 N N . LYS A 1 68 ? 8.275 1.873 -3.240 1.00 0.00 68 LYS A N 5
ATOM 8333 C CA . LYS A 1 68 ? 8.054 2.952 -2.283 1.00 0.00 68 LYS A CA 5
ATOM 8334 C C . LYS A 1 68 ? 7.765 4.298 -2.976 1.00 0.00 68 LYS A C 5
ATOM 8335 O O . LYS A 1 68 ? 8.627 4.908 -3.592 1.00 0.00 68 LYS A O 5
ATOM 8354 N N . ILE A 1 69 ? 6.489 4.710 -2.841 1.00 0.00 69 ILE A N 5
ATOM 8355 C CA . ILE A 1 69 ? 6.019 5.994 -3.356 1.00 0.00 69 ILE A CA 5
ATOM 8356 C C . ILE A 1 69 ? 5.862 6.981 -2.196 1.00 0.00 69 ILE A C 5
ATOM 8357 O O . ILE A 1 69 ? 5.024 6.842 -1.319 1.00 0.00 69 ILE A O 5
ATOM 8373 N N . ARG A 1 70 ? 6.750 7.976 -2.268 1.00 0.00 70 ARG A N 5
ATOM 8374 C CA . ARG A 1 70 ? 6.768 9.056 -1.306 1.00 0.00 70 ARG A CA 5
ATOM 8375 C C . ARG A 1 70 ? 6.145 10.264 -1.979 1.00 0.00 70 ARG A C 5
ATOM 8376 O O . ARG A 1 70 ? 6.490 10.585 -3.103 1.00 0.00 70 ARG A O 5
ATOM 8397 N N . SER A 1 71 ? 5.237 10.896 -1.229 1.00 0.00 71 SER A N 5
ATOM 8398 C CA . SER A 1 71 ? 4.577 12.100 -1.720 1.00 0.00 71 SER A CA 5
ATOM 8399 C C . SER A 1 71 ? 5.406 13.285 -1.207 1.00 0.00 71 SER A C 5
ATOM 8400 O O . SER A 1 71 ? 5.470 13.547 -0.010 1.00 0.00 71 SER A O 5
ATOM 8408 N N . LEU A 1 72 ? 6.048 13.958 -2.179 1.00 0.00 72 LEU A N 5
ATOM 8409 C CA . LEU A 1 72 ? 6.940 15.067 -1.879 1.00 0.00 72 LEU A CA 5
ATOM 8410 C C . LEU A 1 72 ? 6.231 16.408 -1.960 1.00 0.00 72 LEU A C 5
ATOM 8411 O O . LEU A 1 72 ? 5.208 16.608 -2.605 1.00 0.00 72 LEU A O 5
ATOM 8427 N N . ASP A 1 73 ? 6.945 17.295 -1.255 1.00 0.00 73 ASP A N 5
ATOM 8428 C CA . ASP A 1 73 ? 6.607 18.699 -1.085 1.00 0.00 73 ASP A CA 5
ATOM 8429 C C . ASP A 1 73 ? 6.535 19.488 -2.411 1.00 0.00 73 ASP A C 5
ATOM 8430 O O . ASP A 1 73 ? 5.867 20.510 -2.493 1.00 0.00 73 ASP A O 5
ATOM 8439 N N . ASN A 1 74 ? 7.248 18.960 -3.437 1.00 0.00 74 ASN A N 5
ATOM 8440 C CA . ASN A 1 74 ? 7.281 19.637 -4.737 1.00 0.00 74 ASN A CA 5
ATOM 8441 C C . ASN A 1 74 ? 5.995 19.441 -5.554 1.00 0.00 74 ASN A C 5
ATOM 8442 O O . ASN A 1 74 ? 5.699 20.185 -6.481 1.00 0.00 74 ASN A O 5
ATOM 8453 N N . GLY A 1 75 ? 5.267 18.397 -5.129 1.00 0.00 75 GLY A N 5
ATOM 8454 C CA . GLY A 1 75 ? 4.012 18.033 -5.762 1.00 0.00 75 GLY A CA 5
ATOM 8455 C C . GLY A 1 75 ? 4.270 16.921 -6.765 1.00 0.00 75 GLY A C 5
ATOM 8456 O O . GLY A 1 75 ? 4.279 17.118 -7.973 1.00 0.00 75 GLY A O 5
ATOM 8460 N N . GLY A 1 76 ? 4.500 15.745 -6.149 1.00 0.00 76 GLY A N 5
ATOM 8461 C CA . GLY A 1 76 ? 4.774 14.533 -6.877 1.00 0.00 76 GLY A CA 5
ATOM 8462 C C . GLY A 1 76 ? 4.867 13.321 -5.956 1.00 0.00 76 GLY A C 5
ATOM 8463 O O . GLY A 1 76 ? 4.685 13.389 -4.748 1.00 0.00 76 GLY A O 5
ATOM 8467 N N . TYR A 1 77 ? 5.152 12.216 -6.661 1.00 0.00 77 TYR A N 5
ATOM 8468 C CA . TYR A 1 77 ? 5.321 10.877 -6.119 1.00 0.00 77 TYR A CA 5
ATOM 8469 C C . TYR A 1 77 ? 6.471 10.238 -6.877 1.00 0.00 77 TYR A C 5
ATOM 8470 O O . TYR A 1 77 ? 6.424 10.080 -8.093 1.00 0.00 77 TYR A O 5
ATOM 8488 N N . TYR A 1 78 ? 7.494 9.885 -6.074 1.00 0.00 78 TYR A N 5
ATOM 8489 C CA . TYR A 1 78 ? 8.683 9.258 -6.648 1.00 0.00 78 TYR A CA 5
ATOM 8490 C C . TYR A 1 78 ? 8.836 7.820 -6.120 1.00 0.00 78 TYR A C 5
ATOM 8491 O O . TYR A 1 78 ? 8.504 7.517 -4.984 1.00 0.00 78 TYR A O 5
ATOM 8509 N N . ILE A 1 79 ? 9.375 6.985 -7.029 1.00 0.00 79 ILE A N 5
ATOM 8510 C CA . ILE A 1 79 ? 9.727 5.575 -6.743 1.00 0.00 79 ILE A CA 5
ATOM 8511 C C . ILE A 1 79 ? 11.238 5.449 -6.906 1.00 0.00 79 ILE A C 5
ATOM 8512 O O . ILE A 1 79 ? 11.940 4.855 -6.097 1.00 0.00 79 ILE A O 5
ATOM 8528 N N . SER A 1 80 ? 11.664 6.104 -7.995 1.00 0.00 80 SER A N 5
ATOM 8529 C CA . SER A 1 80 ? 13.065 6.282 -8.309 1.00 0.00 80 SER A CA 5
ATOM 8530 C C . SER A 1 80 ? 13.131 7.809 -8.211 1.00 0.00 80 SER A C 5
ATOM 8531 O O . SER A 1 80 ? 12.322 8.471 -8.846 1.00 0.00 80 SER A O 5
ATOM 8539 N N . PRO A 1 81 ? 14.058 8.389 -7.408 1.00 0.00 81 PRO A N 5
ATOM 8540 C CA . PRO A 1 81 ? 14.094 9.845 -7.267 1.00 0.00 81 PRO A CA 5
ATOM 8541 C C . PRO A 1 81 ? 14.329 10.627 -8.574 1.00 0.00 81 PRO A C 5
ATOM 8542 O O . PRO A 1 81 ? 14.048 11.815 -8.656 1.00 0.00 81 PRO A O 5
ATOM 8553 N N . ARG A 1 82 ? 14.805 9.876 -9.594 1.00 0.00 82 ARG A N 5
ATOM 8554 C CA . ARG A 1 82 ? 15.052 10.461 -10.910 1.00 0.00 82 ARG A CA 5
ATOM 8555 C C . ARG A 1 82 ? 13.728 10.688 -11.693 1.00 0.00 82 ARG A C 5
ATOM 8556 O O . ARG A 1 82 ? 13.682 11.491 -12.617 1.00 0.00 82 ARG A O 5
ATOM 8577 N N . ILE A 1 83 ? 12.667 9.958 -11.264 1.00 0.00 83 ILE A N 5
ATOM 8578 C CA . ILE A 1 83 ? 11.324 10.069 -11.839 1.00 0.00 83 ILE A CA 5
ATOM 8579 C C . ILE A 1 83 ? 10.264 10.300 -10.748 1.00 0.00 83 ILE A C 5
ATOM 8580 O O . ILE A 1 83 ? 10.109 9.555 -9.781 1.00 0.00 83 ILE A O 5
ATOM 8596 N N . THR A 1 84 ? 9.538 11.398 -11.037 1.00 0.00 84 THR A N 5
ATOM 8597 C CA . THR A 1 84 ? 8.472 11.853 -10.172 1.00 0.00 84 THR A CA 5
ATOM 8598 C C . THR A 1 84 ? 7.341 12.367 -11.077 1.00 0.00 84 THR A C 5
ATOM 8599 O O . THR A 1 84 ? 7.564 12.850 -12.182 1.00 0.00 84 THR A O 5
ATOM 8610 N N . PHE A 1 85 ? 6.133 12.214 -10.517 1.00 0.00 85 PHE A N 5
ATOM 8611 C CA . PHE A 1 85 ? 4.873 12.589 -11.187 1.00 0.00 85 PHE A CA 5
ATOM 8612 C C . PHE A 1 85 ? 3.920 13.178 -10.118 1.00 0.00 85 PHE A C 5
ATOM 8613 O O . PHE A 1 85 ? 3.887 12.666 -9.012 1.00 0.00 85 PHE A O 5
ATOM 8630 N N . PRO A 1 86 ? 3.115 14.235 -10.473 1.00 0.00 86 PRO A N 5
ATOM 8631 C CA . PRO A 1 86 ? 2.224 14.939 -9.520 1.00 0.00 86 PRO A CA 5
ATOM 8632 C C . PRO A 1 86 ? 1.252 14.070 -8.709 1.00 0.00 86 PRO A C 5
ATOM 8633 O O . PRO A 1 86 ? 0.791 14.466 -7.646 1.00 0.00 86 PRO A O 5
ATOM 8644 N N . THR A 1 87 ? 0.989 12.870 -9.242 1.00 0.00 87 THR A N 5
ATOM 8645 C CA . THR A 1 87 ? 0.121 11.929 -8.556 1.00 0.00 87 THR A CA 5
ATOM 8646 C C . THR A 1 87 ? 0.430 10.580 -9.137 1.00 0.00 87 THR A C 5
ATOM 8647 O O . THR A 1 87 ? 1.129 10.459 -10.138 1.00 0.00 87 THR A O 5
ATOM 8658 N N . LEU A 1 88 ? -0.161 9.568 -8.468 1.00 0.00 88 LEU A N 5
ATOM 8659 C CA . LEU A 1 88 ? 0.051 8.246 -8.996 1.00 0.00 88 LEU A CA 5
ATOM 8660 C C . LEU A 1 88 ? -0.536 8.168 -10.423 1.00 0.00 88 LEU A C 5
ATOM 8661 O O . LEU A 1 88 ? 0.075 7.523 -11.247 1.00 0.00 88 LEU A O 5
ATOM 8677 N N . GLN A 1 89 ? -1.659 8.870 -10.754 1.00 0.00 89 GLN A N 5
ATOM 8678 C CA . GLN A 1 89 ? -2.162 8.584 -12.128 1.00 0.00 89 GLN A CA 5
ATOM 8679 C C . GLN A 1 89 ? -1.167 8.867 -13.281 1.00 0.00 89 GLN A C 5
ATOM 8680 O O . GLN A 1 89 ? -1.146 8.125 -14.252 1.00 0.00 89 GLN A O 5
ATOM 8694 N N . ALA A 1 90 ? -0.349 9.929 -13.138 1.00 0.00 90 ALA A N 5
ATOM 8695 C CA . ALA A 1 90 ? 0.608 10.261 -14.201 1.00 0.00 90 ALA A CA 5
ATOM 8696 C C . ALA A 1 90 ? 1.819 9.297 -14.220 1.00 0.00 90 ALA A C 5
ATOM 8697 O O . ALA A 1 90 ? 2.561 9.211 -15.190 1.00 0.00 90 ALA A O 5
ATOM 8704 N N . LEU A 1 91 ? 1.956 8.580 -13.095 1.00 0.00 91 LEU A N 5
ATOM 8705 C CA . LEU A 1 91 ? 2.992 7.583 -12.868 1.00 0.00 91 LEU A CA 5
ATOM 8706 C C . LEU A 1 91 ? 2.541 6.233 -13.485 1.00 0.00 91 LEU A C 5
ATOM 8707 O O . LEU A 1 91 ? 3.292 5.553 -14.171 1.00 0.00 91 LEU A O 5
ATOM 8723 N N . VAL A 1 92 ? 1.246 5.936 -13.246 1.00 0.00 92 VAL A N 5
ATOM 8724 C CA . VAL A 1 92 ? 0.559 4.742 -13.706 1.00 0.00 92 VAL A CA 5
ATOM 8725 C C . VAL A 1 92 ? 0.113 4.891 -15.190 1.00 0.00 92 VAL A C 5
ATOM 8726 O O . VAL A 1 92 ? -0.420 3.961 -15.782 1.00 0.00 92 VAL A O 5
ATOM 8739 N N . GLN A 1 93 ? 0.371 6.098 -15.762 1.00 0.00 93 GLN A N 5
ATOM 8740 C CA . GLN A 1 93 ? 0.009 6.370 -17.156 1.00 0.00 93 GLN A CA 5
ATOM 8741 C C . GLN A 1 93 ? 1.210 5.985 -18.039 1.00 0.00 93 GLN A C 5
ATOM 8742 O O . GLN A 1 93 ? 1.113 5.252 -19.018 1.00 0.00 93 GLN A O 5
ATOM 8756 N N . HIS A 1 94 ? 2.357 6.534 -17.573 1.00 0.00 94 HIS A N 5
ATOM 8757 C CA . HIS A 1 94 ? 3.650 6.356 -18.212 1.00 0.00 94 HIS A CA 5
ATOM 8758 C C . HIS A 1 94 ? 4.045 4.878 -18.195 1.00 0.00 94 HIS A C 5
ATOM 8759 O O . HIS A 1 94 ? 4.486 4.324 -19.195 1.00 0.00 94 HIS A O 5
ATOM 8773 N N . TYR A 1 95 ? 3.825 4.277 -17.004 1.00 0.00 95 TYR A N 5
ATOM 8774 C CA . TYR A 1 95 ? 4.169 2.872 -16.843 1.00 0.00 95 TYR A CA 5
ATOM 8775 C C . TYR A 1 95 ? 3.226 1.948 -17.635 1.00 0.00 95 TYR A C 5
ATOM 8776 O O . TYR A 1 95 ? 3.617 0.836 -17.969 1.00 0.00 95 TYR A O 5
ATOM 8794 N N . SER A 1 96 ? 1.986 2.440 -17.929 1.00 0.00 96 SER A N 5
ATOM 8795 C CA . SER A 1 96 ? 1.070 1.588 -18.709 1.00 0.00 96 SER A CA 5
ATOM 8796 C C . SER A 1 96 ? 1.703 1.140 -20.045 1.00 0.00 96 SER A C 5
ATOM 8797 O O . SER A 1 96 ? 1.630 -0.026 -20.414 1.00 0.00 96 SER A O 5
ATOM 8805 N N . LYS A 1 97 ? 2.326 2.123 -20.731 1.00 0.00 97 LYS A N 5
ATOM 8806 C CA . LYS A 1 97 ? 2.925 1.815 -22.033 1.00 0.00 97 LYS A CA 5
ATOM 8807 C C . LYS A 1 97 ? 4.413 1.434 -21.952 1.00 0.00 97 LYS A C 5
ATOM 8808 O O . LYS A 1 97 ? 4.904 0.677 -22.779 1.00 0.00 97 LYS A O 5
ATOM 8827 N N . LYS A 1 98 ? 5.103 1.984 -20.934 1.00 0.00 98 LYS A N 5
ATOM 8828 C CA . LYS A 1 98 ? 6.510 1.733 -20.745 1.00 0.00 98 LYS A CA 5
ATOM 8829 C C . LYS A 1 98 ? 6.805 1.820 -19.240 1.00 0.00 98 LYS A C 5
ATOM 8830 O O . LYS A 1 98 ? 6.984 2.893 -18.683 1.00 0.00 98 LYS A O 5
ATOM 8849 N N . GLY A 1 99 ? 6.843 0.591 -18.649 1.00 0.00 99 GLY A N 5
ATOM 8850 C CA . GLY A 1 99 ? 7.079 0.299 -17.228 1.00 0.00 99 GLY A CA 5
ATOM 8851 C C . GLY A 1 99 ? 8.114 1.197 -16.539 1.00 0.00 99 GLY A C 5
ATOM 8852 O O . GLY A 1 99 ? 7.974 1.572 -15.383 1.00 0.00 99 GLY A O 5
ATOM 8856 N N . ASP A 1 100 ? 9.165 1.486 -17.332 1.00 0.00 100 ASP A N 5
ATOM 8857 C CA . ASP A 1 100 ? 10.260 2.372 -16.943 1.00 0.00 100 ASP A CA 5
ATOM 8858 C C . ASP A 1 100 ? 10.952 1.954 -15.630 1.00 0.00 100 ASP A C 5
ATOM 8859 O O . ASP A 1 100 ? 10.943 2.654 -14.623 1.00 0.00 100 ASP A O 5
ATOM 8868 N N . GLY A 1 101 ? 11.551 0.756 -15.735 1.00 0.00 101 GLY A N 5
ATOM 8869 C CA . GLY A 1 101 ? 12.292 0.177 -14.618 1.00 0.00 101 GLY A CA 5
ATOM 8870 C C . GLY A 1 101 ? 11.454 -0.725 -13.701 1.00 0.00 101 GLY A C 5
ATOM 8871 O O . GLY A 1 101 ? 11.995 -1.518 -12.942 1.00 0.00 101 GLY A O 5
ATOM 8875 N N . LEU A 1 102 ? 10.113 -0.586 -13.820 1.00 0.00 102 LEU A N 5
ATOM 8876 C CA . LEU A 1 102 ? 9.206 -1.393 -13.007 1.00 0.00 102 LEU A CA 5
ATOM 8877 C C . LEU A 1 102 ? 9.270 -2.892 -13.385 1.00 0.00 102 LEU A C 5
ATOM 8878 O O . LEU A 1 102 ? 8.833 -3.736 -12.613 1.00 0.00 102 LEU A O 5
ATOM 8894 N N . CYS A 1 103 ? 9.820 -3.146 -14.603 1.00 0.00 103 CYS A N 5
ATOM 8895 C CA . CYS A 1 103 ? 10.029 -4.453 -15.235 1.00 0.00 103 CYS A CA 5
ATOM 8896 C C . CYS A 1 103 ? 8.722 -5.107 -15.732 1.00 0.00 103 CYS A C 5
ATOM 8897 O O . CYS A 1 103 ? 8.671 -5.652 -16.827 1.00 0.00 103 CYS A O 5
ATOM 8905 N N . GLN A 1 104 ? 7.680 -5.017 -14.884 1.00 0.00 104 GLN A N 5
ATOM 8906 C CA . GLN A 1 104 ? 6.365 -5.539 -15.189 1.00 0.00 104 GLN A CA 5
ATOM 8907 C C . GLN A 1 104 ? 5.477 -4.317 -15.318 1.00 0.00 104 GLN A C 5
ATOM 8908 O O . GLN A 1 104 ? 4.850 -3.821 -14.389 1.00 0.00 104 GLN A O 5
ATOM 8922 N N . LYS A 1 105 ? 5.508 -3.882 -16.584 1.00 0.00 105 LYS A N 5
ATOM 8923 C CA . LYS A 1 105 ? 4.760 -2.755 -17.076 1.00 0.00 105 LYS A CA 5
ATOM 8924 C C . LYS A 1 105 ? 3.292 -3.053 -16.809 1.00 0.00 105 LYS A C 5
ATOM 8925 O O . LYS A 1 105 ? 2.860 -4.199 -16.812 1.00 0.00 105 LYS A O 5
ATOM 8944 N N . LEU A 1 106 ? 2.582 -1.953 -16.582 1.00 0.00 106 LEU A N 5
ATOM 8945 C CA . LEU A 1 106 ? 1.174 -2.089 -16.234 1.00 0.00 106 LEU A CA 5
ATOM 8946 C C . LEU A 1 106 ? 0.350 -2.636 -17.397 1.00 0.00 106 LEU A C 5
ATOM 8947 O O . LEU A 1 106 ? 0.688 -2.448 -18.559 1.00 0.00 106 LEU A O 5
ATOM 8963 N N . THR A 1 107 ? -0.736 -3.324 -17.012 1.00 0.00 107 THR A N 5
ATOM 8964 C CA . THR A 1 107 ? -1.607 -3.883 -18.033 1.00 0.00 107 THR A CA 5
ATOM 8965 C C . THR A 1 107 ? -3.054 -3.679 -17.649 1.00 0.00 107 THR A C 5
ATOM 8966 O O . THR A 1 107 ? -3.746 -2.852 -18.227 1.00 0.00 107 THR A O 5
ATOM 8977 N N . LEU A 1 108 ? -3.460 -4.473 -16.638 1.00 0.00 108 LEU A N 5
ATOM 8978 C CA . LEU A 1 108 ? -4.858 -4.374 -16.227 1.00 0.00 108 LEU A CA 5
ATOM 8979 C C . LEU A 1 108 ? -4.958 -4.598 -14.716 1.00 0.00 108 LEU A C 5
ATOM 8980 O O . LEU A 1 108 ? -4.576 -5.657 -14.256 1.00 0.00 108 LEU A O 5
ATOM 8996 N N . PRO A 1 109 ? -5.501 -3.623 -13.941 1.00 0.00 109 PRO A N 5
ATOM 8997 C CA . PRO A 1 109 ? -5.638 -3.785 -12.495 1.00 0.00 109 PRO A CA 5
ATOM 8998 C C . PRO A 1 109 ? -6.478 -5.025 -12.160 1.00 0.00 109 PRO A C 5
ATOM 8999 O O . PRO A 1 109 ? -7.342 -5.435 -12.926 1.00 0.00 109 PRO A O 5
ATOM 9010 N N . CYS A 1 110 ? -6.134 -5.606 -10.992 1.00 0.00 110 CYS A N 5
ATOM 9011 C CA . CYS A 1 110 ? -6.801 -6.814 -10.501 1.00 0.00 110 CYS A CA 5
ATOM 9012 C C . CYS A 1 110 ? -8.349 -6.743 -10.574 1.00 0.00 110 CYS A C 5
ATOM 9013 O O . CYS A 1 110 ? -8.936 -5.676 -10.710 1.00 0.00 110 CYS A O 5
ATOM 9021 N N . VAL A 1 111 ? -8.972 -7.942 -10.489 1.00 0.00 111 VAL A N 5
ATOM 9022 C CA . VAL A 1 111 ? -10.431 -8.029 -10.526 1.00 0.00 111 VAL A CA 5
ATOM 9023 C C . VAL A 1 111 ? -10.963 -7.314 -9.268 1.00 0.00 111 VAL A C 5
ATOM 9024 O O . VAL A 1 111 ? -10.502 -7.550 -8.160 1.00 0.00 111 VAL A O 5
ATOM 9037 N N . ASN A 1 112 ? -11.944 -6.415 -9.521 1.00 0.00 112 ASN A N 5
ATOM 9038 C CA . ASN A 1 112 ? -12.529 -5.613 -8.449 1.00 0.00 112 ASN A CA 5
ATOM 9039 C C . ASN A 1 112 ? -13.308 -6.461 -7.421 1.00 0.00 112 ASN A C 5
ATOM 9040 O O . ASN A 1 112 ? -13.250 -6.200 -6.225 1.00 0.00 112 ASN A O 5
ATOM 9051 N N . LEU A 1 113 ? -14.010 -7.477 -7.973 1.00 0.00 113 LEU A N 5
ATOM 9052 C CA . LEU A 1 113 ? -14.828 -8.419 -7.205 1.00 0.00 113 LEU A CA 5
ATOM 9053 C C . LEU A 1 113 ? -16.165 -7.776 -6.783 1.00 0.00 113 LEU A C 5
ATOM 9054 O O . LEU A 1 113 ? -16.293 -6.563 -6.679 1.00 0.00 113 LEU A O 5
ATOM 9070 N N . ALA A 1 114 ? -17.137 -8.691 -6.563 1.00 0.00 114 ALA A N 5
ATOM 9071 C CA . ALA A 1 114 ? -18.499 -8.344 -6.155 1.00 0.00 114 ALA A CA 5
ATOM 9072 C C . ALA A 1 114 ? -19.262 -7.620 -7.292 1.00 0.00 114 ALA A C 5
ATOM 9073 O O . ALA A 1 114 ? -19.361 -6.392 -7.267 1.00 0.00 114 ALA A O 5
ATOM 9081 N N . GLY A 1 1 ? -30.383 -8.181 -2.008 1.00 0.00 1 GLY A N 6
ATOM 9082 C CA . GLY A 1 1 ? -31.718 -7.603 -2.131 1.00 0.00 1 GLY A CA 6
ATOM 9083 C C . GLY A 1 1 ? -31.985 -7.047 -3.525 1.00 0.00 1 GLY A C 6
ATOM 9084 O O . GLY A 1 1 ? -31.474 -7.538 -4.522 1.00 0.00 1 GLY A O 6
ATOM 9090 N N . SER A 1 2 ? -32.815 -5.988 -3.508 1.00 0.00 2 SER A N 6
ATOM 9091 C CA . SER A 1 2 ? -33.213 -5.295 -4.725 1.00 0.00 2 SER A CA 6
ATOM 9092 C C . SER A 1 2 ? -32.107 -4.313 -5.142 1.00 0.00 2 SER A C 6
ATOM 9093 O O . SER A 1 2 ? -31.539 -3.606 -4.319 1.00 0.00 2 SER A O 6
ATOM 9101 N N . VAL A 1 3 ? -31.845 -4.332 -6.466 1.00 0.00 3 VAL A N 6
ATOM 9102 C CA . VAL A 1 3 ? -30.820 -3.484 -7.070 1.00 0.00 3 VAL A CA 6
ATOM 9103 C C . VAL A 1 3 ? -29.417 -3.974 -6.629 1.00 0.00 3 VAL A C 6
ATOM 9104 O O . VAL A 1 3 ? -28.952 -5.010 -7.086 1.00 0.00 3 VAL A O 6
ATOM 9117 N N . ALA A 1 4 ? -28.786 -3.193 -5.722 1.00 0.00 4 ALA A N 6
ATOM 9118 C CA . ALA A 1 4 ? -27.458 -3.530 -5.213 1.00 0.00 4 ALA A CA 6
ATOM 9119 C C . ALA A 1 4 ? -27.101 -2.541 -4.077 1.00 0.00 4 ALA A C 6
ATOM 9120 O O . ALA A 1 4 ? -27.678 -1.463 -4.004 1.00 0.00 4 ALA A O 6
ATOM 9127 N N . PRO A 1 5 ? -26.138 -2.939 -3.182 1.00 0.00 5 PRO A N 6
ATOM 9128 C CA . PRO A 1 5 ? -25.701 -2.067 -2.077 1.00 0.00 5 PRO A CA 6
ATOM 9129 C C . PRO A 1 5 ? -24.912 -0.812 -2.552 1.00 0.00 5 PRO A C 6
ATOM 9130 O O . PRO A 1 5 ? -25.270 -0.168 -3.530 1.00 0.00 5 PRO A O 6
ATOM 9141 N N . VAL A 1 6 ? -23.810 -0.514 -1.827 1.00 0.00 6 VAL A N 6
ATOM 9142 C CA . VAL A 1 6 ? -22.941 0.614 -2.159 1.00 0.00 6 VAL A CA 6
ATOM 9143 C C . VAL A 1 6 ? -21.755 0.109 -2.996 1.00 0.00 6 VAL A C 6
ATOM 9144 O O . VAL A 1 6 ? -21.222 0.829 -3.831 1.00 0.00 6 VAL A O 6
ATOM 9157 N N . GLU A 1 7 ? -21.388 -1.170 -2.729 1.00 0.00 7 GLU A N 6
ATOM 9158 C CA . GLU A 1 7 ? -20.289 -1.836 -3.426 1.00 0.00 7 GLU A CA 6
ATOM 9159 C C . GLU A 1 7 ? -20.761 -2.394 -4.781 1.00 0.00 7 GLU A C 6
ATOM 9160 O O . GLU A 1 7 ? -20.824 -3.591 -5.037 1.00 0.00 7 GLU A O 6
ATOM 9172 N N . THR A 1 8 ? -21.080 -1.397 -5.615 1.00 0.00 8 THR A N 6
ATOM 9173 C CA . THR A 1 8 ? -21.572 -1.541 -6.973 1.00 0.00 8 THR A CA 6
ATOM 9174 C C . THR A 1 8 ? -20.406 -1.430 -7.962 1.00 0.00 8 THR A C 6
ATOM 9175 O O . THR A 1 8 ? -20.288 -0.485 -8.731 1.00 0.00 8 THR A O 6
ATOM 9186 N N . LEU A 1 9 ? -19.550 -2.472 -7.839 1.00 0.00 9 LEU A N 6
ATOM 9187 C CA . LEU A 1 9 ? -18.315 -2.671 -8.604 1.00 0.00 9 LEU A CA 6
ATOM 9188 C C . LEU A 1 9 ? -17.342 -1.472 -8.471 1.00 0.00 9 LEU A C 6
ATOM 9189 O O . LEU A 1 9 ? -16.408 -1.316 -9.248 1.00 0.00 9 LEU A O 6
ATOM 9205 N N . GLU A 1 10 ? -17.617 -0.665 -7.424 1.00 0.00 10 GLU A N 6
ATOM 9206 C CA . GLU A 1 10 ? -16.859 0.526 -7.082 1.00 0.00 10 GLU A CA 6
ATOM 9207 C C . GLU A 1 10 ? -15.745 0.098 -6.112 1.00 0.00 10 GLU A C 6
ATOM 9208 O O . GLU A 1 10 ? -15.973 -0.097 -4.925 1.00 0.00 10 GLU A O 6
ATOM 9220 N N . VAL A 1 11 ? -14.540 -0.052 -6.699 1.00 0.00 11 VAL A N 6
ATOM 9221 C CA . VAL A 1 11 ? -13.385 -0.491 -5.917 1.00 0.00 11 VAL A CA 6
ATOM 9222 C C . VAL A 1 11 ? -12.135 0.338 -6.245 1.00 0.00 11 VAL A C 6
ATOM 9223 O O . VAL A 1 11 ? -11.432 0.784 -5.349 1.00 0.00 11 VAL A O 6
ATOM 9236 N N . GLU A 1 12 ? -11.899 0.511 -7.566 1.00 0.00 12 GLU A N 6
ATOM 9237 C CA . GLU A 1 12 ? -10.740 1.254 -8.063 1.00 0.00 12 GLU A CA 6
ATOM 9238 C C . GLU A 1 12 ? -9.465 0.597 -7.512 1.00 0.00 12 GLU A C 6
ATOM 9239 O O . GLU A 1 12 ? -8.776 1.081 -6.626 1.00 0.00 12 GLU A O 6
ATOM 9251 N N . LYS A 1 13 ? -9.255 -0.571 -8.137 1.00 0.00 13 LYS A N 6
ATOM 9252 C CA . LYS A 1 13 ? -8.200 -1.512 -7.841 1.00 0.00 13 LYS A CA 6
ATOM 9253 C C . LYS A 1 13 ? -6.797 -0.942 -8.035 1.00 0.00 13 LYS A C 6
ATOM 9254 O O . LYS A 1 13 ? -5.958 -1.202 -7.179 1.00 0.00 13 LYS A O 6
ATOM 9273 N N . TRP A 1 14 ? -6.529 -0.174 -9.133 1.00 0.00 14 TRP A N 6
ATOM 9274 C CA . TRP A 1 14 ? -5.155 0.351 -9.214 1.00 0.00 14 TRP A CA 6
ATOM 9275 C C . TRP A 1 14 ? -4.891 1.281 -8.039 1.00 0.00 14 TRP A C 6
ATOM 9276 O O . TRP A 1 14 ? -3.845 1.218 -7.411 1.00 0.00 14 TRP A O 6
ATOM 9297 N N . PHE A 1 15 ? -5.916 2.112 -7.761 1.00 0.00 15 PHE A N 6
ATOM 9298 C CA . PHE A 1 15 ? -5.789 3.049 -6.660 1.00 0.00 15 PHE A CA 6
ATOM 9299 C C . PHE A 1 15 ? -6.361 2.444 -5.364 1.00 0.00 15 PHE A C 6
ATOM 9300 O O . PHE A 1 15 ? -7.419 2.846 -4.894 1.00 0.00 15 PHE A O 6
ATOM 9317 N N . PHE A 1 16 ? -5.598 1.467 -4.804 1.00 0.00 16 PHE A N 6
ATOM 9318 C CA . PHE A 1 16 ? -6.046 0.831 -3.558 1.00 0.00 16 PHE A CA 6
ATOM 9319 C C . PHE A 1 16 ? -5.692 1.758 -2.372 1.00 0.00 16 PHE A C 6
ATOM 9320 O O . PHE A 1 16 ? -5.417 2.941 -2.533 1.00 0.00 16 PHE A O 6
ATOM 9337 N N . ARG A 1 17 ? -5.732 1.139 -1.179 1.00 0.00 17 ARG A N 6
ATOM 9338 C CA . ARG A 1 17 ? -5.425 1.825 0.070 1.00 0.00 17 ARG A CA 6
ATOM 9339 C C . ARG A 1 17 ? -4.529 0.917 0.914 1.00 0.00 17 ARG A C 6
ATOM 9340 O O . ARG A 1 17 ? -4.082 -0.133 0.479 1.00 0.00 17 ARG A O 6
ATOM 9361 N N . THR A 1 18 ? -4.331 1.428 2.140 1.00 0.00 18 THR A N 6
ATOM 9362 C CA . THR A 1 18 ? -3.578 0.874 3.247 1.00 0.00 18 THR A CA 6
ATOM 9363 C C . THR A 1 18 ? -4.197 -0.456 3.702 1.00 0.00 18 THR A C 6
ATOM 9364 O O . THR A 1 18 ? -4.861 -0.591 4.724 1.00 0.00 18 THR A O 6
ATOM 9375 N N . ILE A 1 19 ? -3.897 -1.410 2.818 1.00 0.00 19 ILE A N 6
ATOM 9376 C CA . ILE A 1 19 ? -4.258 -2.808 2.921 1.00 0.00 19 ILE A CA 6
ATOM 9377 C C . ILE A 1 19 ? -2.973 -3.442 3.434 1.00 0.00 19 ILE A C 6
ATOM 9378 O O . ILE A 1 19 ? -1.908 -2.844 3.315 1.00 0.00 19 ILE A O 6
ATOM 9394 N N . SER A 1 20 ? -3.079 -4.645 4.011 1.00 0.00 20 SER A N 6
ATOM 9395 C CA . SER A 1 20 ? -1.803 -5.202 4.473 1.00 0.00 20 SER A CA 6
ATOM 9396 C C . SER A 1 20 ? -1.004 -5.663 3.251 1.00 0.00 20 SER A C 6
ATOM 9397 O O . SER A 1 20 ? -1.543 -5.913 2.181 1.00 0.00 20 SER A O 6
ATOM 9405 N N . ARG A 1 21 ? 0.316 -5.765 3.488 1.00 0.00 21 ARG A N 6
ATOM 9406 C CA . ARG A 1 21 ? 1.217 -6.241 2.446 1.00 0.00 21 ARG A CA 6
ATOM 9407 C C . ARG A 1 21 ? 0.784 -7.661 1.995 1.00 0.00 21 ARG A C 6
ATOM 9408 O O . ARG A 1 21 ? 0.925 -8.038 0.844 1.00 0.00 21 ARG A O 6
ATOM 9429 N N . LYS A 1 22 ? 0.212 -8.405 2.970 1.00 0.00 22 LYS A N 6
ATOM 9430 C CA . LYS A 1 22 ? -0.284 -9.748 2.695 1.00 0.00 22 LYS A CA 6
ATOM 9431 C C . LYS A 1 22 ? -1.568 -9.752 1.866 1.00 0.00 22 LYS A C 6
ATOM 9432 O O . LYS A 1 22 ? -1.842 -10.694 1.134 1.00 0.00 22 LYS A O 6
ATOM 9451 N N . ASP A 1 23 ? -2.330 -8.651 2.032 1.00 0.00 23 ASP A N 6
ATOM 9452 C CA . ASP A 1 23 ? -3.607 -8.544 1.361 1.00 0.00 23 ASP A CA 6
ATOM 9453 C C . ASP A 1 23 ? -3.441 -8.192 -0.105 1.00 0.00 23 ASP A C 6
ATOM 9454 O O . ASP A 1 23 ? -3.972 -8.829 -0.998 1.00 0.00 23 ASP A O 6
ATOM 9463 N N . ALA A 1 24 ? -2.671 -7.127 -0.284 1.00 0.00 24 ALA A N 6
ATOM 9464 C CA . ALA A 1 24 ? -2.395 -6.638 -1.625 1.00 0.00 24 ALA A CA 6
ATOM 9465 C C . ALA A 1 24 ? -1.689 -7.724 -2.455 1.00 0.00 24 ALA A C 6
ATOM 9466 O O . ALA A 1 24 ? -1.944 -7.924 -3.634 1.00 0.00 24 ALA A O 6
ATOM 9473 N N . GLU A 1 25 ? -0.815 -8.454 -1.748 1.00 0.00 25 GLU A N 6
ATOM 9474 C CA . GLU A 1 25 ? -0.091 -9.516 -2.411 1.00 0.00 25 GLU A CA 6
ATOM 9475 C C . GLU A 1 25 ? -1.044 -10.693 -2.671 1.00 0.00 25 GLU A C 6
ATOM 9476 O O . GLU A 1 25 ? -0.844 -11.444 -3.611 1.00 0.00 25 GLU A O 6
ATOM 9488 N N . ARG A 1 26 ? -2.120 -10.795 -1.843 1.00 0.00 26 ARG A N 6
ATOM 9489 C CA . ARG A 1 26 ? -3.083 -11.880 -2.074 1.00 0.00 26 ARG A CA 6
ATOM 9490 C C . ARG A 1 26 ? -3.823 -11.614 -3.404 1.00 0.00 26 ARG A C 6
ATOM 9491 O O . ARG A 1 26 ? -4.194 -12.519 -4.139 1.00 0.00 26 ARG A O 6
ATOM 9512 N N . GLN A 1 27 ? -3.979 -10.288 -3.637 1.00 0.00 27 GLN A N 6
ATOM 9513 C CA . GLN A 1 27 ? -4.695 -9.778 -4.803 1.00 0.00 27 GLN A CA 6
ATOM 9514 C C . GLN A 1 27 ? -3.975 -10.064 -6.122 1.00 0.00 27 GLN A C 6
ATOM 9515 O O . GLN A 1 27 ? -4.559 -10.588 -7.062 1.00 0.00 27 GLN A O 6
ATOM 9529 N N . LEU A 1 28 ? -2.679 -9.687 -6.134 1.00 0.00 28 LEU A N 6
ATOM 9530 C CA . LEU A 1 28 ? -1.910 -9.852 -7.357 1.00 0.00 28 LEU A CA 6
ATOM 9531 C C . LEU A 1 28 ? -1.439 -11.296 -7.573 1.00 0.00 28 LEU A C 6
ATOM 9532 O O . LEU A 1 28 ? -1.369 -11.750 -8.707 1.00 0.00 28 LEU A O 6
ATOM 9548 N N . LEU A 1 29 ? -1.166 -12.018 -6.460 1.00 0.00 29 LEU A N 6
ATOM 9549 C CA . LEU A 1 29 ? -0.770 -13.412 -6.611 1.00 0.00 29 LEU A CA 6
ATOM 9550 C C . LEU A 1 29 ? -1.983 -14.265 -7.042 1.00 0.00 29 LEU A C 6
ATOM 9551 O O . LEU A 1 29 ? -1.813 -15.396 -7.475 1.00 0.00 29 LEU A O 6
ATOM 9567 N N . ALA A 1 30 ? -3.203 -13.676 -6.928 1.00 0.00 30 ALA A N 6
ATOM 9568 C CA . ALA A 1 30 ? -4.394 -14.405 -7.346 1.00 0.00 30 ALA A CA 6
ATOM 9569 C C . ALA A 1 30 ? -4.284 -14.766 -8.848 1.00 0.00 30 ALA A C 6
ATOM 9570 O O . ALA A 1 30 ? -3.778 -13.990 -9.654 1.00 0.00 30 ALA A O 6
ATOM 9577 N N . PRO A 1 31 ? -4.786 -15.986 -9.194 1.00 0.00 31 PRO A N 6
ATOM 9578 C CA . PRO A 1 31 ? -4.762 -16.481 -10.572 1.00 0.00 31 PRO A CA 6
ATOM 9579 C C . PRO A 1 31 ? -5.728 -15.742 -11.522 1.00 0.00 31 PRO A C 6
ATOM 9580 O O . PRO A 1 31 ? -5.780 -16.005 -12.716 1.00 0.00 31 PRO A O 6
ATOM 9591 N N . MET A 1 32 ? -6.474 -14.800 -10.907 1.00 0.00 32 MET A N 6
ATOM 9592 C CA . MET A 1 32 ? -7.441 -13.979 -11.590 1.00 0.00 32 MET A CA 6
ATOM 9593 C C . MET A 1 32 ? -6.779 -12.874 -12.442 1.00 0.00 32 MET A C 6
ATOM 9594 O O . MET A 1 32 ? -7.388 -12.364 -13.377 1.00 0.00 32 MET A O 6
ATOM 9608 N N . ASN A 1 33 ? -5.520 -12.537 -12.067 1.00 0.00 33 ASN A N 6
ATOM 9609 C CA . ASN A 1 33 ? -4.768 -11.487 -12.764 1.00 0.00 33 ASN A CA 6
ATOM 9610 C C . ASN A 1 33 ? -3.329 -11.939 -13.086 1.00 0.00 33 ASN A C 6
ATOM 9611 O O . ASN A 1 33 ? -2.837 -12.932 -12.563 1.00 0.00 33 ASN A O 6
ATOM 9622 N N . LYS A 1 34 ? -2.703 -11.135 -13.982 1.00 0.00 34 LYS A N 6
ATOM 9623 C CA . LYS A 1 34 ? -1.332 -11.384 -14.441 1.00 0.00 34 LYS A CA 6
ATOM 9624 C C . LYS A 1 34 ? -0.489 -10.109 -14.425 1.00 0.00 34 LYS A C 6
ATOM 9625 O O . LYS A 1 34 ? -1.019 -9.009 -14.474 1.00 0.00 34 LYS A O 6
ATOM 9644 N N . ALA A 1 35 ? 0.850 -10.336 -14.379 1.00 0.00 35 ALA A N 6
ATOM 9645 C CA . ALA A 1 35 ? 1.891 -9.297 -14.382 1.00 0.00 35 ALA A CA 6
ATOM 9646 C C . ALA A 1 35 ? 1.486 -8.089 -15.248 1.00 0.00 35 ALA A C 6
ATOM 9647 O O . ALA A 1 35 ? 1.361 -8.175 -16.464 1.00 0.00 35 ALA A O 6
ATOM 9654 N N . GLY A 1 36 ? 1.292 -6.984 -14.503 1.00 0.00 36 GLY A N 6
ATOM 9655 C CA . GLY A 1 36 ? 0.853 -5.706 -15.031 1.00 0.00 36 GLY A CA 6
ATOM 9656 C C . GLY A 1 36 ? -0.356 -5.224 -14.219 1.00 0.00 36 GLY A C 6
ATOM 9657 O O . GLY A 1 36 ? -0.652 -4.042 -14.102 1.00 0.00 36 GLY A O 6
ATOM 9661 N N . SER A 1 37 ? -1.035 -6.234 -13.642 1.00 0.00 37 SER A N 6
ATOM 9662 C CA . SER A 1 37 ? -2.124 -5.995 -12.715 1.00 0.00 37 SER A CA 6
ATOM 9663 C C . SER A 1 37 ? -1.408 -5.502 -11.449 1.00 0.00 37 SER A C 6
ATOM 9664 O O . SER A 1 37 ? -0.516 -6.164 -10.925 1.00 0.00 37 SER A O 6
ATOM 9672 N N . PHE A 1 38 ? -1.812 -4.276 -11.052 1.00 0.00 38 PHE A N 6
ATOM 9673 C CA . PHE A 1 38 ? -1.213 -3.620 -9.896 1.00 0.00 38 PHE A CA 6
ATOM 9674 C C . PHE A 1 38 ? -2.348 -3.152 -8.939 1.00 0.00 38 PHE A C 6
ATOM 9675 O O . PHE A 1 38 ? -3.536 -3.318 -9.191 1.00 0.00 38 PHE A O 6
ATOM 9692 N N . LEU A 1 39 ? -1.836 -2.528 -7.848 1.00 0.00 39 LEU A N 6
ATOM 9693 C CA . LEU A 1 39 ? -2.596 -1.901 -6.759 1.00 0.00 39 LEU A CA 6
ATOM 9694 C C . LEU A 1 39 ? -1.695 -0.733 -6.309 1.00 0.00 39 LEU A C 6
ATOM 9695 O O . LEU A 1 39 ? -0.562 -0.654 -6.756 1.00 0.00 39 LEU A O 6
ATOM 9711 N N . ILE A 1 40 ? -2.185 0.140 -5.399 1.00 0.00 40 ILE A N 6
ATOM 9712 C CA . ILE A 1 40 ? -1.228 1.160 -4.959 1.00 0.00 40 ILE A CA 6
ATOM 9713 C C . ILE A 1 40 ? -1.740 1.432 -3.511 1.00 0.00 40 ILE A C 6
ATOM 9714 O O . ILE A 1 40 ? -2.577 2.284 -3.252 1.00 0.00 40 ILE A O 6
ATOM 9730 N N . ARG A 1 41 ? -1.255 0.573 -2.587 1.00 0.00 41 ARG A N 6
ATOM 9731 C CA . ARG A 1 41 ? -1.662 0.639 -1.191 1.00 0.00 41 ARG A CA 6
ATOM 9732 C C . ARG A 1 41 ? -0.972 1.822 -0.499 1.00 0.00 41 ARG A C 6
ATOM 9733 O O . ARG A 1 41 ? -0.349 2.638 -1.163 1.00 0.00 41 ARG A O 6
ATOM 9754 N N . GLU A 1 42 ? -1.110 1.903 0.845 1.00 0.00 42 GLU A N 6
ATOM 9755 C CA . GLU A 1 42 ? -0.420 3.018 1.515 1.00 0.00 42 GLU A CA 6
ATOM 9756 C C . GLU A 1 42 ? 0.003 2.699 2.946 1.00 0.00 42 GLU A C 6
ATOM 9757 O O . GLU A 1 42 ? -0.270 1.648 3.514 1.00 0.00 42 GLU A O 6
ATOM 9769 N N . SER A 1 43 ? 0.745 3.712 3.439 1.00 0.00 43 SER A N 6
ATOM 9770 C CA . SER A 1 43 ? 1.264 3.759 4.790 1.00 0.00 43 SER A CA 6
ATOM 9771 C C . SER A 1 43 ? 0.293 4.682 5.547 1.00 0.00 43 SER A C 6
ATOM 9772 O O . SER A 1 43 ? 0.162 5.857 5.230 1.00 0.00 43 SER A O 6
ATOM 9780 N N . GLU A 1 44 ? -0.388 4.099 6.546 1.00 0.00 44 GLU A N 6
ATOM 9781 C CA . GLU A 1 44 ? -1.401 4.836 7.303 1.00 0.00 44 GLU A CA 6
ATOM 9782 C C . GLU A 1 44 ? -0.840 5.697 8.464 1.00 0.00 44 GLU A C 6
ATOM 9783 O O . GLU A 1 44 ? -1.490 5.904 9.481 1.00 0.00 44 GLU A O 6
ATOM 9795 N N . SER A 1 45 ? 0.386 6.193 8.231 1.00 0.00 45 SER A N 6
ATOM 9796 C CA . SER A 1 45 ? 1.119 7.026 9.176 1.00 0.00 45 SER A CA 6
ATOM 9797 C C . SER A 1 45 ? 1.436 8.406 8.573 1.00 0.00 45 SER A C 6
ATOM 9798 O O . SER A 1 45 ? 1.531 9.406 9.275 1.00 0.00 45 SER A O 6
ATOM 9806 N N . ASN A 1 46 ? 1.612 8.388 7.237 1.00 0.00 46 ASN A N 6
ATOM 9807 C CA . ASN A 1 46 ? 1.960 9.571 6.445 1.00 0.00 46 ASN A CA 6
ATOM 9808 C C . ASN A 1 46 ? 0.769 10.073 5.615 1.00 0.00 46 ASN A C 6
ATOM 9809 O O . ASN A 1 46 ? -0.283 9.453 5.523 1.00 0.00 46 ASN A O 6
ATOM 9820 N N . LYS A 1 47 ? 1.052 11.249 5.010 1.00 0.00 47 LYS A N 6
ATOM 9821 C CA . LYS A 1 47 ? 0.127 11.993 4.175 1.00 0.00 47 LYS A CA 6
ATOM 9822 C C . LYS A 1 47 ? 0.335 11.814 2.665 1.00 0.00 47 LYS A C 6
ATOM 9823 O O . LYS A 1 47 ? 0.532 12.768 1.922 1.00 0.00 47 LYS A O 6
ATOM 9842 N N . GLY A 1 48 ? 0.239 10.538 2.258 1.00 0.00 48 GLY A N 6
ATOM 9843 C CA . GLY A 1 48 ? 0.383 10.224 0.843 1.00 0.00 48 GLY A CA 6
ATOM 9844 C C . GLY A 1 48 ? 1.546 9.298 0.518 1.00 0.00 48 GLY A C 6
ATOM 9845 O O . GLY A 1 48 ? 1.959 9.208 -0.633 1.00 0.00 48 GLY A O 6
ATOM 9849 N N . ALA A 1 49 ? 2.083 8.637 1.575 1.00 0.00 49 ALA A N 6
ATOM 9850 C CA . ALA A 1 49 ? 3.160 7.679 1.258 1.00 0.00 49 ALA A CA 6
ATOM 9851 C C . ALA A 1 49 ? 2.522 6.323 0.876 1.00 0.00 49 ALA A C 6
ATOM 9852 O O . ALA A 1 49 ? 2.321 5.439 1.697 1.00 0.00 49 ALA A O 6
ATOM 9859 N N . PHE A 1 50 ? 2.215 6.234 -0.433 1.00 0.00 50 PHE A N 6
ATOM 9860 C CA . PHE A 1 50 ? 1.595 5.046 -0.998 1.00 0.00 50 PHE A CA 6
ATOM 9861 C C . PHE A 1 50 ? 2.703 3.976 -1.218 1.00 0.00 50 PHE A C 6
ATOM 9862 O O . PHE A 1 50 ? 3.853 4.157 -0.837 1.00 0.00 50 PHE A O 6
ATOM 9879 N N . SER A 1 51 ? 2.300 2.854 -1.845 1.00 0.00 51 SER A N 6
ATOM 9880 C CA . SER A 1 51 ? 3.224 1.758 -2.133 1.00 0.00 51 SER A CA 6
ATOM 9881 C C . SER A 1 51 ? 2.620 0.892 -3.248 1.00 0.00 51 SER A C 6
ATOM 9882 O O . SER A 1 51 ? 1.491 0.441 -3.146 1.00 0.00 51 SER A O 6
ATOM 9890 N N . LEU A 1 52 ? 3.428 0.691 -4.303 1.00 0.00 52 LEU A N 6
ATOM 9891 C CA . LEU A 1 52 ? 2.986 -0.069 -5.469 1.00 0.00 52 LEU A CA 6
ATOM 9892 C C . LEU A 1 52 ? 3.320 -1.569 -5.342 1.00 0.00 52 LEU A C 6
ATOM 9893 O O . LEU A 1 52 ? 4.265 -1.967 -4.673 1.00 0.00 52 LEU A O 6
ATOM 9909 N N . SER A 1 53 ? 2.450 -2.352 -6.019 1.00 0.00 53 SER A N 6
ATOM 9910 C CA . SER A 1 53 ? 2.529 -3.811 -6.065 1.00 0.00 53 SER A CA 6
ATOM 9911 C C . SER A 1 53 ? 2.227 -4.248 -7.503 1.00 0.00 53 SER A C 6
ATOM 9912 O O . SER A 1 53 ? 1.361 -3.683 -8.156 1.00 0.00 53 SER A O 6
ATOM 9920 N N . VAL A 1 54 ? 2.990 -5.270 -7.951 1.00 0.00 54 VAL A N 6
ATOM 9921 C CA . VAL A 1 54 ? 2.822 -5.838 -9.295 1.00 0.00 54 VAL A CA 6
ATOM 9922 C C . VAL A 1 54 ? 3.139 -7.320 -9.184 1.00 0.00 54 VAL A C 6
ATOM 9923 O O . VAL A 1 54 ? 4.041 -7.661 -8.442 1.00 0.00 54 VAL A O 6
ATOM 9936 N N . LYS A 1 55 ? 2.424 -8.174 -9.949 1.00 0.00 55 LYS A N 6
ATOM 9937 C CA . LYS A 1 55 ? 2.727 -9.606 -9.855 1.00 0.00 55 LYS A CA 6
ATOM 9938 C C . LYS A 1 55 ? 3.986 -9.941 -10.699 1.00 0.00 55 LYS A C 6
ATOM 9939 O O . LYS A 1 55 ? 3.845 -10.032 -11.913 1.00 0.00 55 LYS A O 6
ATOM 9958 N N . ASP A 1 56 ? 5.201 -10.133 -10.086 1.00 0.00 56 ASP A N 6
ATOM 9959 C CA . ASP A 1 56 ? 6.303 -10.431 -11.025 1.00 0.00 56 ASP A CA 6
ATOM 9960 C C . ASP A 1 56 ? 6.255 -11.914 -11.447 1.00 0.00 56 ASP A C 6
ATOM 9961 O O . ASP A 1 56 ? 6.496 -12.824 -10.666 1.00 0.00 56 ASP A O 6
ATOM 9970 N N . ILE A 1 57 ? 5.904 -12.082 -12.738 1.00 0.00 57 ILE A N 6
ATOM 9971 C CA . ILE A 1 57 ? 5.835 -13.411 -13.336 1.00 0.00 57 ILE A CA 6
ATOM 9972 C C . ILE A 1 57 ? 7.156 -13.668 -14.078 1.00 0.00 57 ILE A C 6
ATOM 9973 O O . ILE A 1 57 ? 7.454 -13.072 -15.106 1.00 0.00 57 ILE A O 6
ATOM 9989 N N . THR A 1 58 ? 7.903 -14.602 -13.461 1.00 0.00 58 THR A N 6
ATOM 9990 C CA . THR A 1 58 ? 9.216 -15.031 -13.926 1.00 0.00 58 THR A CA 6
ATOM 9991 C C . THR A 1 58 ? 9.299 -16.558 -13.858 1.00 0.00 58 THR A C 6
ATOM 9992 O O . THR A 1 58 ? 8.435 -17.207 -13.283 1.00 0.00 58 THR A O 6
ATOM 10003 N N . THR A 1 59 ? 10.393 -17.102 -14.456 1.00 0.00 59 THR A N 6
ATOM 10004 C CA . THR A 1 59 ? 10.567 -18.558 -14.435 1.00 0.00 59 THR A CA 6
ATOM 10005 C C . THR A 1 59 ? 10.970 -19.080 -13.039 1.00 0.00 59 THR A C 6
ATOM 10006 O O . THR A 1 59 ? 11.051 -20.285 -12.834 1.00 0.00 59 THR A O 6
ATOM 10017 N N . GLN A 1 60 ? 11.211 -18.136 -12.094 1.00 0.00 60 GLN A N 6
ATOM 10018 C CA . GLN A 1 60 ? 11.556 -18.558 -10.733 1.00 0.00 60 GLN A CA 6
ATOM 10019 C C . GLN A 1 60 ? 10.272 -18.948 -9.960 1.00 0.00 60 GLN A C 6
ATOM 10020 O O . GLN A 1 60 ? 10.248 -19.905 -9.195 1.00 0.00 60 GLN A O 6
ATOM 10034 N N . GLY A 1 61 ? 9.221 -18.143 -10.220 1.00 0.00 61 GLY A N 6
ATOM 10035 C CA . GLY A 1 61 ? 7.934 -18.361 -9.579 1.00 0.00 61 GLY A CA 6
ATOM 10036 C C . GLY A 1 61 ? 7.081 -17.093 -9.627 1.00 0.00 61 GLY A C 6
ATOM 10037 O O . GLY A 1 61 ? 7.562 -15.999 -9.893 1.00 0.00 61 GLY A O 6
ATOM 10041 N N . GLU A 1 62 ? 5.782 -17.327 -9.345 1.00 0.00 62 GLU A N 6
ATOM 10042 C CA . GLU A 1 62 ? 4.797 -16.263 -9.334 1.00 0.00 62 GLU A CA 6
ATOM 10043 C C . GLU A 1 62 ? 4.917 -15.468 -8.020 1.00 0.00 62 GLU A C 6
ATOM 10044 O O . GLU A 1 62 ? 4.548 -15.945 -6.953 1.00 0.00 62 GLU A O 6
ATOM 10056 N N . VAL A 1 63 ? 5.461 -14.242 -8.163 1.00 0.00 63 VAL A N 6
ATOM 10057 C CA . VAL A 1 63 ? 5.634 -13.363 -7.014 1.00 0.00 63 VAL A CA 6
ATOM 10058 C C . VAL A 1 63 ? 4.828 -12.088 -7.290 1.00 0.00 63 VAL A C 6
ATOM 10059 O O . VAL A 1 63 ? 4.013 -12.010 -8.199 1.00 0.00 63 VAL A O 6
ATOM 10072 N N . VAL A 1 64 ? 5.134 -11.114 -6.420 1.00 0.00 64 VAL A N 6
ATOM 10073 C CA . VAL A 1 64 ? 4.615 -9.762 -6.471 1.00 0.00 64 VAL A CA 6
ATOM 10074 C C . VAL A 1 64 ? 5.882 -8.886 -6.459 1.00 0.00 64 VAL A C 6
ATOM 10075 O O . VAL A 1 64 ? 6.967 -9.399 -6.684 1.00 0.00 64 VAL A O 6
ATOM 10088 N N . LYS A 1 65 ? 5.709 -7.576 -6.274 1.00 0.00 65 LYS A N 6
ATOM 10089 C CA . LYS A 1 65 ? 6.779 -6.592 -6.193 1.00 0.00 65 LYS A CA 6
ATOM 10090 C C . LYS A 1 65 ? 6.312 -5.513 -5.225 1.00 0.00 65 LYS A C 6
ATOM 10091 O O . LYS A 1 65 ? 5.130 -5.418 -4.928 1.00 0.00 65 LYS A O 6
ATOM 10110 N N . HIS A 1 66 ? 7.293 -4.724 -4.739 1.00 0.00 66 HIS A N 6
ATOM 10111 C CA . HIS A 1 66 ? 6.977 -3.664 -3.792 1.00 0.00 66 HIS A CA 6
ATOM 10112 C C . HIS A 1 66 ? 7.821 -2.417 -4.110 1.00 0.00 66 HIS A C 6
ATOM 10113 O O . HIS A 1 66 ? 9.003 -2.508 -4.416 1.00 0.00 66 HIS A O 6
ATOM 10127 N N . TYR A 1 67 ? 7.130 -1.264 -4.019 1.00 0.00 67 TYR A N 6
ATOM 10128 C CA . TYR A 1 67 ? 7.733 0.050 -4.247 1.00 0.00 67 TYR A CA 6
ATOM 10129 C C . TYR A 1 67 ? 7.079 0.980 -3.221 1.00 0.00 67 TYR A C 6
ATOM 10130 O O . TYR A 1 67 ? 6.092 0.614 -2.600 1.00 0.00 67 TYR A O 6
ATOM 10148 N N . LYS A 1 68 ? 7.669 2.179 -3.071 1.00 0.00 68 LYS A N 6
ATOM 10149 C CA . LYS A 1 68 ? 7.127 3.137 -2.111 1.00 0.00 68 LYS A CA 6
ATOM 10150 C C . LYS A 1 68 ? 7.053 4.549 -2.717 1.00 0.00 68 LYS A C 6
ATOM 10151 O O . LYS A 1 68 ? 8.043 5.252 -2.882 1.00 0.00 68 LYS A O 6
ATOM 10170 N N . ILE A 1 69 ? 5.809 4.899 -3.082 1.00 0.00 69 ILE A N 6
ATOM 10171 C CA . ILE A 1 69 ? 5.554 6.226 -3.615 1.00 0.00 69 ILE A CA 6
ATOM 10172 C C . ILE A 1 69 ? 5.366 7.202 -2.448 1.00 0.00 69 ILE A C 6
ATOM 10173 O O . ILE A 1 69 ? 4.427 7.095 -1.676 1.00 0.00 69 ILE A O 6
ATOM 10189 N N . ARG A 1 70 ? 6.314 8.149 -2.375 1.00 0.00 70 ARG A N 6
ATOM 10190 C CA . ARG A 1 70 ? 6.254 9.196 -1.372 1.00 0.00 70 ARG A CA 6
ATOM 10191 C C . ARG A 1 70 ? 5.268 10.237 -1.885 1.00 0.00 70 ARG A C 6
ATOM 10192 O O . ARG A 1 70 ? 4.751 10.106 -2.982 1.00 0.00 70 ARG A O 6
ATOM 10213 N N . SER A 1 71 ? 5.054 11.263 -1.050 1.00 0.00 71 SER A N 6
ATOM 10214 C CA . SER A 1 71 ? 4.131 12.315 -1.423 1.00 0.00 71 SER A CA 6
ATOM 10215 C C . SER A 1 71 ? 4.812 13.668 -1.236 1.00 0.00 71 SER A C 6
ATOM 10216 O O . SER A 1 71 ? 5.187 14.046 -0.132 1.00 0.00 71 SER A O 6
ATOM 10224 N N . LEU A 1 72 ? 4.927 14.368 -2.387 1.00 0.00 72 LEU A N 6
ATOM 10225 C CA . LEU A 1 72 ? 5.563 15.667 -2.450 1.00 0.00 72 LEU A CA 6
ATOM 10226 C C . LEU A 1 72 ? 4.550 16.725 -2.844 1.00 0.00 72 LEU A C 6
ATOM 10227 O O . LEU A 1 72 ? 3.788 16.594 -3.795 1.00 0.00 72 LEU A O 6
ATOM 10243 N N . ASP A 1 73 ? 4.639 17.787 -2.033 1.00 0.00 73 ASP A N 6
ATOM 10244 C CA . ASP A 1 73 ? 3.792 18.959 -2.232 1.00 0.00 73 ASP A CA 6
ATOM 10245 C C . ASP A 1 73 ? 4.133 19.676 -3.555 1.00 0.00 73 ASP A C 6
ATOM 10246 O O . ASP A 1 73 ? 3.298 20.320 -4.179 1.00 0.00 73 ASP A O 6
ATOM 10255 N N . ASN A 1 74 ? 5.418 19.490 -3.922 1.00 0.00 74 ASN A N 6
ATOM 10256 C CA . ASN A 1 74 ? 6.002 20.082 -5.114 1.00 0.00 74 ASN A CA 6
ATOM 10257 C C . ASN A 1 74 ? 6.319 19.052 -6.222 1.00 0.00 74 ASN A C 6
ATOM 10258 O O . ASN A 1 74 ? 6.924 19.399 -7.230 1.00 0.00 74 ASN A O 6
ATOM 10269 N N . GLY A 1 75 ? 5.896 17.791 -6.001 1.00 0.00 75 GLY A N 6
ATOM 10270 C CA . GLY A 1 75 ? 6.219 16.788 -7.021 1.00 0.00 75 GLY A CA 6
ATOM 10271 C C . GLY A 1 75 ? 5.396 15.495 -7.010 1.00 0.00 75 GLY A C 6
ATOM 10272 O O . GLY A 1 75 ? 5.875 14.458 -7.436 1.00 0.00 75 GLY A O 6
ATOM 10276 N N . GLY A 1 76 ? 4.157 15.586 -6.503 1.00 0.00 76 GLY A N 6
ATOM 10277 C CA . GLY A 1 76 ? 3.234 14.460 -6.499 1.00 0.00 76 GLY A CA 6
ATOM 10278 C C . GLY A 1 76 ? 3.668 13.203 -5.750 1.00 0.00 76 GLY A C 6
ATOM 10279 O O . GLY A 1 76 ? 3.361 13.035 -4.579 1.00 0.00 76 GLY A O 6
ATOM 10283 N N . TYR A 1 77 ? 4.374 12.324 -6.513 1.00 0.00 77 TYR A N 6
ATOM 10284 C CA . TYR A 1 77 ? 4.825 11.059 -5.947 1.00 0.00 77 TYR A CA 6
ATOM 10285 C C . TYR A 1 77 ? 6.157 10.659 -6.570 1.00 0.00 77 TYR A C 6
ATOM 10286 O O . TYR A 1 77 ? 6.409 10.866 -7.750 1.00 0.00 77 TYR A O 6
ATOM 10304 N N . TYR A 1 78 ? 6.984 10.049 -5.682 1.00 0.00 78 TYR A N 6
ATOM 10305 C CA . TYR A 1 78 ? 8.294 9.562 -6.138 1.00 0.00 78 TYR A CA 6
ATOM 10306 C C . TYR A 1 78 ? 8.629 8.185 -5.523 1.00 0.00 78 TYR A C 6
ATOM 10307 O O . TYR A 1 78 ? 8.554 7.979 -4.318 1.00 0.00 78 TYR A O 6
ATOM 10325 N N . ILE A 1 79 ? 9.006 7.269 -6.443 1.00 0.00 79 ILE A N 6
ATOM 10326 C CA . ILE A 1 79 ? 9.412 5.884 -6.137 1.00 0.00 79 ILE A CA 6
ATOM 10327 C C . ILE A 1 79 ? 10.951 5.758 -6.121 1.00 0.00 79 ILE A C 6
ATOM 10328 O O . ILE A 1 79 ? 11.524 4.853 -5.528 1.00 0.00 79 ILE A O 6
ATOM 10344 N N . SER A 1 80 ? 11.561 6.759 -6.776 1.00 0.00 80 SER A N 6
ATOM 10345 C CA . SER A 1 80 ? 12.998 6.946 -6.907 1.00 0.00 80 SER A CA 6
ATOM 10346 C C . SER A 1 80 ? 13.068 8.485 -7.032 1.00 0.00 80 SER A C 6
ATOM 10347 O O . SER A 1 80 ? 12.287 9.053 -7.783 1.00 0.00 80 SER A O 6
ATOM 10355 N N . PRO A 1 81 ? 13.970 9.190 -6.282 1.00 0.00 81 PRO A N 6
ATOM 10356 C CA . PRO A 1 81 ? 13.914 10.653 -6.289 1.00 0.00 81 PRO A CA 6
ATOM 10357 C C . PRO A 1 81 ? 14.126 11.403 -7.607 1.00 0.00 81 PRO A C 6
ATOM 10358 O O . PRO A 1 81 ? 13.636 12.516 -7.749 1.00 0.00 81 PRO A O 6
ATOM 10369 N N . ARG A 1 82 ? 14.820 10.758 -8.571 1.00 0.00 82 ARG A N 6
ATOM 10370 C CA . ARG A 1 82 ? 15.000 11.442 -9.865 1.00 0.00 82 ARG A CA 6
ATOM 10371 C C . ARG A 1 82 ? 13.798 11.181 -10.803 1.00 0.00 82 ARG A C 6
ATOM 10372 O O . ARG A 1 82 ? 13.625 11.878 -11.793 1.00 0.00 82 ARG A O 6
ATOM 10393 N N . ILE A 1 83 ? 12.988 10.157 -10.441 1.00 0.00 83 ILE A N 6
ATOM 10394 C CA . ILE A 1 83 ? 11.776 9.825 -11.194 1.00 0.00 83 ILE A CA 6
ATOM 10395 C C . ILE A 1 83 ? 10.549 10.053 -10.289 1.00 0.00 83 ILE A C 6
ATOM 10396 O O . ILE A 1 83 ? 10.066 9.207 -9.537 1.00 0.00 83 ILE A O 6
ATOM 10412 N N . THR A 1 84 ? 10.123 11.306 -10.483 1.00 0.00 84 THR A N 6
ATOM 10413 C CA . THR A 1 84 ? 9.001 11.922 -9.818 1.00 0.00 84 THR A CA 6
ATOM 10414 C C . THR A 1 84 ? 7.878 12.076 -10.861 1.00 0.00 84 THR A C 6
ATOM 10415 O O . THR A 1 84 ? 8.115 12.080 -12.063 1.00 0.00 84 THR A O 6
ATOM 10426 N N . PHE A 1 85 ? 6.656 12.200 -10.311 1.00 0.00 85 PHE A N 6
ATOM 10427 C CA . PHE A 1 85 ? 5.447 12.293 -11.140 1.00 0.00 85 PHE A CA 6
ATOM 10428 C C . PHE A 1 85 ? 4.470 13.248 -10.425 1.00 0.00 85 PHE A C 6
ATOM 10429 O O . PHE A 1 85 ? 4.380 13.205 -9.212 1.00 0.00 85 PHE A O 6
ATOM 10446 N N . PRO A 1 86 ? 3.718 14.103 -11.179 1.00 0.00 86 PRO A N 6
ATOM 10447 C CA . PRO A 1 86 ? 2.802 15.082 -10.563 1.00 0.00 86 PRO A CA 6
ATOM 10448 C C . PRO A 1 86 ? 1.620 14.464 -9.785 1.00 0.00 86 PRO A C 6
ATOM 10449 O O . PRO A 1 86 ? 0.933 15.140 -9.030 1.00 0.00 86 PRO A O 6
ATOM 10460 N N . THR A 1 87 ? 1.453 13.148 -10.003 1.00 0.00 87 THR A N 6
ATOM 10461 C CA . THR A 1 87 ? 0.425 12.343 -9.355 1.00 0.00 87 THR A CA 6
ATOM 10462 C C . THR A 1 87 ? 0.732 10.901 -9.724 1.00 0.00 87 THR A C 6
ATOM 10463 O O . THR A 1 87 ? 1.518 10.628 -10.625 1.00 0.00 87 THR A O 6
ATOM 10474 N N . LEU A 1 88 ? 0.049 9.988 -8.999 1.00 0.00 88 LEU A N 6
ATOM 10475 C CA . LEU A 1 88 ? 0.267 8.596 -9.323 1.00 0.00 88 LEU A CA 6
ATOM 10476 C C . LEU A 1 88 ? -0.284 8.302 -10.707 1.00 0.00 88 LEU A C 6
ATOM 10477 O O . LEU A 1 88 ? 0.277 7.475 -11.391 1.00 0.00 88 LEU A O 6
ATOM 10493 N N . GLN A 1 89 ? -1.370 8.992 -11.126 1.00 0.00 89 GLN A N 6
ATOM 10494 C CA . GLN A 1 89 ? -1.928 8.586 -12.424 1.00 0.00 89 GLN A CA 6
ATOM 10495 C C . GLN A 1 89 ? -1.000 8.844 -13.627 1.00 0.00 89 GLN A C 6
ATOM 10496 O O . GLN A 1 89 ? -1.070 8.157 -14.634 1.00 0.00 89 GLN A O 6
ATOM 10510 N N . ALA A 1 90 ? -0.110 9.835 -13.432 1.00 0.00 90 ALA A N 6
ATOM 10511 C CA . ALA A 1 90 ? 0.905 10.184 -14.439 1.00 0.00 90 ALA A CA 6
ATOM 10512 C C . ALA A 1 90 ? 2.110 9.200 -14.381 1.00 0.00 90 ALA A C 6
ATOM 10513 O O . ALA A 1 90 ? 2.989 9.178 -15.232 1.00 0.00 90 ALA A O 6
ATOM 10520 N N . LEU A 1 91 ? 2.074 8.399 -13.305 1.00 0.00 91 LEU A N 6
ATOM 10521 C CA . LEU A 1 91 ? 3.027 7.354 -12.964 1.00 0.00 91 LEU A CA 6
ATOM 10522 C C . LEU A 1 91 ? 2.472 6.007 -13.487 1.00 0.00 91 LEU A C 6
ATOM 10523 O O . LEU A 1 91 ? 3.205 5.180 -14.008 1.00 0.00 91 LEU A O 6
ATOM 10539 N N . VAL A 1 92 ? 1.131 5.861 -13.376 1.00 0.00 92 VAL A N 6
ATOM 10540 C CA . VAL A 1 92 ? 0.406 4.681 -13.816 1.00 0.00 92 VAL A CA 6
ATOM 10541 C C . VAL A 1 92 ? 0.163 4.748 -15.351 1.00 0.00 92 VAL A C 6
ATOM 10542 O O . VAL A 1 92 ? -0.311 3.790 -15.942 1.00 0.00 92 VAL A O 6
ATOM 10555 N N . GLN A 1 93 ? 0.531 5.917 -15.951 1.00 0.00 93 GLN A N 6
ATOM 10556 C CA . GLN A 1 93 ? 0.383 6.174 -17.385 1.00 0.00 93 GLN A CA 6
ATOM 10557 C C . GLN A 1 93 ? 1.683 5.708 -18.073 1.00 0.00 93 GLN A C 6
ATOM 10558 O O . GLN A 1 93 ? 1.680 4.992 -19.068 1.00 0.00 93 GLN A O 6
ATOM 10572 N N . HIS A 1 94 ? 2.794 6.161 -17.433 1.00 0.00 94 HIS A N 6
ATOM 10573 C CA . HIS A 1 94 ? 4.157 5.860 -17.857 1.00 0.00 94 HIS A CA 6
ATOM 10574 C C . HIS A 1 94 ? 4.359 4.340 -17.893 1.00 0.00 94 HIS A C 6
ATOM 10575 O O . HIS A 1 94 ? 4.865 3.775 -18.857 1.00 0.00 94 HIS A O 6
ATOM 10589 N N . TYR A 1 95 ? 3.898 3.732 -16.780 1.00 0.00 95 TYR A N 6
ATOM 10590 C CA . TYR A 1 95 ? 4.030 2.293 -16.650 1.00 0.00 95 TYR A CA 6
ATOM 10591 C C . TYR A 1 95 ? 2.998 1.519 -17.471 1.00 0.00 95 TYR A C 6
ATOM 10592 O O . TYR A 1 95 ? 3.172 0.328 -17.653 1.00 0.00 95 TYR A O 6
ATOM 10610 N N . SER A 1 96 ? 1.940 2.197 -17.978 1.00 0.00 96 SER A N 6
ATOM 10611 C CA . SER A 1 96 ? 1.018 1.422 -18.832 1.00 0.00 96 SER A CA 6
ATOM 10612 C C . SER A 1 96 ? 1.677 1.085 -20.199 1.00 0.00 96 SER A C 6
ATOM 10613 O O . SER A 1 96 ? 1.256 0.168 -20.893 1.00 0.00 96 SER A O 6
ATOM 10621 N N . LYS A 1 97 ? 2.728 1.868 -20.528 1.00 0.00 97 LYS A N 6
ATOM 10622 C CA . LYS A 1 97 ? 3.442 1.725 -21.798 1.00 0.00 97 LYS A CA 6
ATOM 10623 C C . LYS A 1 97 ? 4.570 0.676 -21.813 1.00 0.00 97 LYS A C 6
ATOM 10624 O O . LYS A 1 97 ? 4.747 -0.073 -22.766 1.00 0.00 97 LYS A O 6
ATOM 10643 N N . LYS A 1 98 ? 5.327 0.720 -20.709 1.00 0.00 98 LYS A N 6
ATOM 10644 C CA . LYS A 1 98 ? 6.483 -0.146 -20.482 1.00 0.00 98 LYS A CA 6
ATOM 10645 C C . LYS A 1 98 ? 6.846 -0.109 -18.980 1.00 0.00 98 LYS A C 6
ATOM 10646 O O . LYS A 1 98 ? 6.606 0.876 -18.298 1.00 0.00 98 LYS A O 6
ATOM 10665 N N . GLY A 1 99 ? 7.446 -1.227 -18.508 1.00 0.00 99 GLY A N 6
ATOM 10666 C CA . GLY A 1 99 ? 7.856 -1.365 -17.105 1.00 0.00 99 GLY A CA 6
ATOM 10667 C C . GLY A 1 99 ? 9.306 -0.908 -16.887 1.00 0.00 99 GLY A C 6
ATOM 10668 O O . GLY A 1 99 ? 10.110 -1.564 -16.238 1.00 0.00 99 GLY A O 6
ATOM 10672 N N . ASP A 1 100 ? 9.535 0.273 -17.492 1.00 0.00 100 ASP A N 6
ATOM 10673 C CA . ASP A 1 100 ? 10.769 1.044 -17.556 1.00 0.00 100 ASP A CA 6
ATOM 10674 C C . ASP A 1 100 ? 11.635 0.918 -16.301 1.00 0.00 100 ASP A C 6
ATOM 10675 O O . ASP A 1 100 ? 12.704 0.320 -16.257 1.00 0.00 100 ASP A O 6
ATOM 10684 N N . GLY A 1 101 ? 11.027 1.555 -15.309 1.00 0.00 101 GLY A N 6
ATOM 10685 C CA . GLY A 1 101 ? 11.552 1.675 -13.962 1.00 0.00 101 GLY A CA 6
ATOM 10686 C C . GLY A 1 101 ? 10.751 0.880 -12.931 1.00 0.00 101 GLY A C 6
ATOM 10687 O O . GLY A 1 101 ? 10.694 1.249 -11.767 1.00 0.00 101 GLY A O 6
ATOM 10691 N N . LEU A 1 102 ? 10.149 -0.222 -13.430 1.00 0.00 102 LEU A N 6
ATOM 10692 C CA . LEU A 1 102 ? 9.349 -1.144 -12.635 1.00 0.00 102 LEU A CA 6
ATOM 10693 C C . LEU A 1 102 ? 9.805 -2.581 -12.910 1.00 0.00 102 LEU A C 6
ATOM 10694 O O . LEU A 1 102 ? 10.773 -3.053 -12.327 1.00 0.00 102 LEU A O 6
ATOM 10710 N N . CYS A 1 103 ? 9.053 -3.246 -13.813 1.00 0.00 103 CYS A N 6
ATOM 10711 C CA . CYS A 1 103 ? 9.359 -4.629 -14.145 1.00 0.00 103 CYS A CA 6
ATOM 10712 C C . CYS A 1 103 ? 8.531 -5.098 -15.349 1.00 0.00 103 CYS A C 6
ATOM 10713 O O . CYS A 1 103 ? 9.050 -5.717 -16.268 1.00 0.00 103 CYS A O 6
ATOM 10721 N N . GLN A 1 104 ? 7.224 -4.760 -15.293 1.00 0.00 104 GLN A N 6
ATOM 10722 C CA . GLN A 1 104 ? 6.297 -5.167 -16.334 1.00 0.00 104 GLN A CA 6
ATOM 10723 C C . GLN A 1 104 ? 5.099 -4.221 -16.263 1.00 0.00 104 GLN A C 6
ATOM 10724 O O . GLN A 1 104 ? 4.392 -4.116 -15.269 1.00 0.00 104 GLN A O 6
ATOM 10738 N N . LYS A 1 105 ? 4.946 -3.564 -17.423 1.00 0.00 105 LYS A N 6
ATOM 10739 C CA . LYS A 1 105 ? 3.899 -2.610 -17.729 1.00 0.00 105 LYS A CA 6
ATOM 10740 C C . LYS A 1 105 ? 2.540 -3.176 -17.342 1.00 0.00 105 LYS A C 6
ATOM 10741 O O . LYS A 1 105 ? 2.325 -4.380 -17.240 1.00 0.00 105 LYS A O 6
ATOM 10760 N N . LEU A 1 106 ? 1.651 -2.203 -17.154 1.00 0.00 106 LEU A N 6
ATOM 10761 C CA . LEU A 1 106 ? 0.319 -2.539 -16.686 1.00 0.00 106 LEU A CA 6
ATOM 10762 C C . LEU A 1 106 ? -0.498 -3.230 -17.778 1.00 0.00 106 LEU A C 6
ATOM 10763 O O . LEU A 1 106 ? -0.332 -2.976 -18.964 1.00 0.00 106 LEU A O 6
ATOM 10779 N N . THR A 1 107 ? -1.371 -4.125 -17.286 1.00 0.00 107 THR A N 6
ATOM 10780 C CA . THR A 1 107 ? -2.233 -4.888 -18.179 1.00 0.00 107 THR A CA 6
ATOM 10781 C C . THR A 1 107 ? -3.686 -4.691 -17.780 1.00 0.00 107 THR A C 6
ATOM 10782 O O . THR A 1 107 ? -4.477 -4.082 -18.490 1.00 0.00 107 THR A O 6
ATOM 10793 N N . LEU A 1 108 ? -3.966 -5.242 -16.582 1.00 0.00 108 LEU A N 6
ATOM 10794 C CA . LEU A 1 108 ? -5.323 -5.158 -16.054 1.00 0.00 108 LEU A CA 6
ATOM 10795 C C . LEU A 1 108 ? -5.246 -4.896 -14.543 1.00 0.00 108 LEU A C 6
ATOM 10796 O O . LEU A 1 108 ? -4.891 -5.780 -13.787 1.00 0.00 108 LEU A O 6
ATOM 10812 N N . PRO A 1 109 ? -5.613 -3.683 -14.089 1.00 0.00 109 PRO A N 6
ATOM 10813 C CA . PRO A 1 109 ? -5.541 -3.368 -12.669 1.00 0.00 109 PRO A CA 6
ATOM 10814 C C . PRO A 1 109 ? -6.621 -4.150 -11.899 1.00 0.00 109 PRO A C 6
ATOM 10815 O O . PRO A 1 109 ? -7.803 -3.843 -11.939 1.00 0.00 109 PRO A O 6
ATOM 10826 N N . CYS A 1 110 ? -6.045 -5.165 -11.217 1.00 0.00 110 CYS A N 6
ATOM 10827 C CA . CYS A 1 110 ? -6.602 -6.209 -10.350 1.00 0.00 110 CYS A CA 6
ATOM 10828 C C . CYS A 1 110 ? -8.145 -6.277 -10.270 1.00 0.00 110 CYS A C 6
ATOM 10829 O O . CYS A 1 110 ? -8.823 -5.278 -10.097 1.00 0.00 110 CYS A O 6
ATOM 10837 N N . VAL A 1 111 ? -8.655 -7.523 -10.384 1.00 0.00 111 VAL A N 6
ATOM 10838 C CA . VAL A 1 111 ? -10.100 -7.741 -10.325 1.00 0.00 111 VAL A CA 6
ATOM 10839 C C . VAL A 1 111 ? -10.482 -8.027 -8.863 1.00 0.00 111 VAL A C 6
ATOM 10840 O O . VAL A 1 111 ? -9.671 -8.471 -8.061 1.00 0.00 111 VAL A O 6
ATOM 10853 N N . ASN A 1 112 ? -11.766 -7.728 -8.574 1.00 0.00 112 ASN A N 6
ATOM 10854 C CA . ASN A 1 112 ? -12.294 -7.942 -7.228 1.00 0.00 112 ASN A CA 6
ATOM 10855 C C . ASN A 1 112 ? -12.587 -9.435 -6.993 1.00 0.00 112 ASN A C 6
ATOM 10856 O O . ASN A 1 112 ? -12.086 -10.048 -6.060 1.00 0.00 112 ASN A O 6
ATOM 10867 N N . LEU A 1 113 ? -13.426 -9.959 -7.911 1.00 0.00 113 LEU A N 6
ATOM 10868 C CA . LEU A 1 113 ? -13.825 -11.363 -7.876 1.00 0.00 113 LEU A CA 6
ATOM 10869 C C . LEU A 1 113 ? -14.590 -11.714 -9.167 1.00 0.00 113 LEU A C 6
ATOM 10870 O O . LEU A 1 113 ? -15.729 -11.305 -9.365 1.00 0.00 113 LEU A O 6
ATOM 10886 N N . ALA A 1 114 ? -13.894 -12.492 -10.022 1.00 0.00 114 ALA A N 6
ATOM 10887 C CA . ALA A 1 114 ? -14.480 -12.921 -11.292 1.00 0.00 114 ALA A CA 6
ATOM 10888 C C . ALA A 1 114 ? -13.728 -14.152 -11.844 1.00 0.00 114 ALA A C 6
ATOM 10889 O O . ALA A 1 114 ? -14.355 -14.976 -12.510 1.00 0.00 114 ALA A O 6
ATOM 10897 N N . GLY A 1 1 ? -23.516 8.725 -14.382 1.00 0.00 1 GLY A N 7
ATOM 10898 C CA . GLY A 1 1 ? -23.771 8.504 -12.962 1.00 0.00 1 GLY A CA 7
ATOM 10899 C C . GLY A 1 1 ? -24.261 9.762 -12.245 1.00 0.00 1 GLY A C 7
ATOM 10900 O O . GLY A 1 1 ? -24.444 10.813 -12.845 1.00 0.00 1 GLY A O 7
ATOM 10906 N N . SER A 1 2 ? -24.462 9.563 -10.928 1.00 0.00 2 SER A N 7
ATOM 10907 C CA . SER A 1 2 ? -24.904 10.606 -10.009 1.00 0.00 2 SER A CA 7
ATOM 10908 C C . SER A 1 2 ? -26.399 10.933 -10.143 1.00 0.00 2 SER A C 7
ATOM 10909 O O . SER A 1 2 ? -26.837 12.013 -9.767 1.00 0.00 2 SER A O 7
ATOM 10917 N N . VAL A 1 3 ? -27.156 9.956 -10.689 1.00 0.00 3 VAL A N 7
ATOM 10918 C CA . VAL A 1 3 ? -28.611 10.118 -10.788 1.00 0.00 3 VAL A CA 7
ATOM 10919 C C . VAL A 1 3 ? -29.203 9.827 -9.383 1.00 0.00 3 VAL A C 7
ATOM 10920 O O . VAL A 1 3 ? -30.189 10.400 -8.936 1.00 0.00 3 VAL A O 7
ATOM 10933 N N . ALA A 1 4 ? -28.465 8.899 -8.740 1.00 0.00 4 ALA A N 7
ATOM 10934 C CA . ALA A 1 4 ? -28.658 8.403 -7.390 1.00 0.00 4 ALA A CA 7
ATOM 10935 C C . ALA A 1 4 ? -27.234 8.074 -6.881 1.00 0.00 4 ALA A C 7
ATOM 10936 O O . ALA A 1 4 ? -26.843 6.916 -6.817 1.00 0.00 4 ALA A O 7
ATOM 10943 N N . PRO A 1 5 ? -26.451 9.144 -6.542 1.00 0.00 5 PRO A N 7
ATOM 10944 C CA . PRO A 1 5 ? -25.064 8.973 -6.113 1.00 0.00 5 PRO A CA 7
ATOM 10945 C C . PRO A 1 5 ? -24.901 8.287 -4.744 1.00 0.00 5 PRO A C 7
ATOM 10946 O O . PRO A 1 5 ? -25.283 8.802 -3.702 1.00 0.00 5 PRO A O 7
ATOM 10957 N N . VAL A 1 6 ? -24.281 7.095 -4.863 1.00 0.00 6 VAL A N 7
ATOM 10958 C CA . VAL A 1 6 ? -23.946 6.191 -3.766 1.00 0.00 6 VAL A CA 7
ATOM 10959 C C . VAL A 1 6 ? -23.208 4.988 -4.392 1.00 0.00 6 VAL A C 7
ATOM 10960 O O . VAL A 1 6 ? -23.752 3.907 -4.571 1.00 0.00 6 VAL A O 7
ATOM 10973 N N . GLU A 1 7 ? -21.928 5.285 -4.722 1.00 0.00 7 GLU A N 7
ATOM 10974 C CA . GLU A 1 7 ? -21.006 4.344 -5.362 1.00 0.00 7 GLU A CA 7
ATOM 10975 C C . GLU A 1 7 ? -21.333 4.202 -6.865 1.00 0.00 7 GLU A C 7
ATOM 10976 O O . GLU A 1 7 ? -22.438 3.848 -7.256 1.00 0.00 7 GLU A O 7
ATOM 10988 N N . THR A 1 8 ? -20.300 4.529 -7.674 1.00 0.00 8 THR A N 7
ATOM 10989 C CA . THR A 1 8 ? -20.437 4.464 -9.130 1.00 0.00 8 THR A CA 7
ATOM 10990 C C . THR A 1 8 ? -19.065 4.389 -9.825 1.00 0.00 8 THR A C 7
ATOM 10991 O O . THR A 1 8 ? -18.653 5.283 -10.557 1.00 0.00 8 THR A O 7
ATOM 11002 N N . LEU A 1 9 ? -18.397 3.257 -9.536 1.00 0.00 9 LEU A N 7
ATOM 11003 C CA . LEU A 1 9 ? -17.079 2.994 -10.099 1.00 0.00 9 LEU A CA 7
ATOM 11004 C C . LEU A 1 9 ? -16.755 1.497 -9.914 1.00 0.00 9 LEU A C 7
ATOM 11005 O O . LEU A 1 9 ? -16.188 1.059 -8.922 1.00 0.00 9 LEU A O 7
ATOM 11021 N N . GLU A 1 10 ? -17.141 0.758 -10.974 1.00 0.00 10 GLU A N 7
ATOM 11022 C CA . GLU A 1 10 ? -16.977 -0.690 -11.057 1.00 0.00 10 GLU A CA 7
ATOM 11023 C C . GLU A 1 10 ? -15.538 -1.104 -11.449 1.00 0.00 10 GLU A C 7
ATOM 11024 O O . GLU A 1 10 ? -15.249 -2.288 -11.580 1.00 0.00 10 GLU A O 7
ATOM 11036 N N . VAL A 1 11 ? -14.663 -0.090 -11.632 1.00 0.00 11 VAL A N 7
ATOM 11037 C CA . VAL A 1 11 ? -13.275 -0.327 -12.011 1.00 0.00 11 VAL A CA 7
ATOM 11038 C C . VAL A 1 11 ? -12.425 -0.619 -10.755 1.00 0.00 11 VAL A C 7
ATOM 11039 O O . VAL A 1 11 ? -12.284 -1.766 -10.351 1.00 0.00 11 VAL A O 7
ATOM 11052 N N . GLU A 1 12 ? -11.869 0.471 -10.180 1.00 0.00 12 GLU A N 7
ATOM 11053 C CA . GLU A 1 12 ? -11.032 0.392 -8.983 1.00 0.00 12 GLU A CA 7
ATOM 11054 C C . GLU A 1 12 ? -9.782 -0.477 -9.245 1.00 0.00 12 GLU A C 7
ATOM 11055 O O . GLU A 1 12 ? -9.280 -0.624 -10.354 1.00 0.00 12 GLU A O 7
ATOM 11067 N N . LYS A 1 13 ? -9.338 -1.012 -8.094 1.00 0.00 13 LYS A N 7
ATOM 11068 C CA . LYS A 1 13 ? -8.279 -1.962 -7.928 1.00 0.00 13 LYS A CA 7
ATOM 11069 C C . LYS A 1 13 ? -6.892 -1.390 -8.065 1.00 0.00 13 LYS A C 7
ATOM 11070 O O . LYS A 1 13 ? -6.056 -1.757 -7.253 1.00 0.00 13 LYS A O 7
ATOM 11089 N N . TRP A 1 14 ? -6.636 -0.491 -9.056 1.00 0.00 14 TRP A N 7
ATOM 11090 C CA . TRP A 1 14 ? -5.265 0.018 -9.101 1.00 0.00 14 TRP A CA 7
ATOM 11091 C C . TRP A 1 14 ? -4.962 0.831 -7.847 1.00 0.00 14 TRP A C 7
ATOM 11092 O O . TRP A 1 14 ? -3.887 0.726 -7.278 1.00 0.00 14 TRP A O 7
ATOM 11113 N N . PHE A 1 15 ? -5.984 1.609 -7.435 1.00 0.00 15 PHE A N 7
ATOM 11114 C CA . PHE A 1 15 ? -5.850 2.429 -6.242 1.00 0.00 15 PHE A CA 7
ATOM 11115 C C . PHE A 1 15 ? -6.467 1.710 -5.023 1.00 0.00 15 PHE A C 7
ATOM 11116 O O . PHE A 1 15 ? -7.666 1.458 -4.977 1.00 0.00 15 PHE A O 7
ATOM 11133 N N . PHE A 1 16 ? -5.570 1.395 -4.055 1.00 0.00 16 PHE A N 7
ATOM 11134 C CA . PHE A 1 16 ? -5.942 0.719 -2.804 1.00 0.00 16 PHE A CA 7
ATOM 11135 C C . PHE A 1 16 ? -5.536 1.597 -1.608 1.00 0.00 16 PHE A C 7
ATOM 11136 O O . PHE A 1 16 ? -5.010 2.696 -1.739 1.00 0.00 16 PHE A O 7
ATOM 11153 N N . ARG A 1 17 ? -5.856 1.018 -0.435 1.00 0.00 17 ARG A N 7
ATOM 11154 C CA . ARG A 1 17 ? -5.578 1.613 0.867 1.00 0.00 17 ARG A CA 7
ATOM 11155 C C . ARG A 1 17 ? -4.578 0.725 1.624 1.00 0.00 17 ARG A C 7
ATOM 11156 O O . ARG A 1 17 ? -4.028 -0.226 1.090 1.00 0.00 17 ARG A O 7
ATOM 11177 N N . THR A 1 18 ? -4.391 1.132 2.890 1.00 0.00 18 THR A N 7
ATOM 11178 C CA . THR A 1 18 ? -3.522 0.524 3.882 1.00 0.00 18 THR A CA 7
ATOM 11179 C C . THR A 1 18 ? -4.049 -0.853 4.301 1.00 0.00 18 THR A C 7
ATOM 11180 O O . THR A 1 18 ? -4.643 -1.060 5.352 1.00 0.00 18 THR A O 7
ATOM 11191 N N . ILE A 1 19 ? -3.752 -1.759 3.365 1.00 0.00 19 ILE A N 7
ATOM 11192 C CA . ILE A 1 19 ? -4.037 -3.176 3.482 1.00 0.00 19 ILE A CA 7
ATOM 11193 C C . ILE A 1 19 ? -2.707 -3.772 3.934 1.00 0.00 19 ILE A C 7
ATOM 11194 O O . ILE A 1 19 ? -1.666 -3.142 3.782 1.00 0.00 19 ILE A O 7
ATOM 11210 N N . SER A 1 20 ? -2.761 -4.991 4.497 1.00 0.00 20 SER A N 7
ATOM 11211 C CA . SER A 1 20 ? -1.473 -5.551 4.911 1.00 0.00 20 SER A CA 7
ATOM 11212 C C . SER A 1 20 ? -0.710 -5.970 3.650 1.00 0.00 20 SER A C 7
ATOM 11213 O O . SER A 1 20 ? -1.274 -6.192 2.588 1.00 0.00 20 SER A O 7
ATOM 11221 N N . ARG A 1 21 ? 0.612 -6.069 3.851 1.00 0.00 21 ARG A N 7
ATOM 11222 C CA . ARG A 1 21 ? 1.512 -6.463 2.777 1.00 0.00 21 ARG A CA 7
ATOM 11223 C C . ARG A 1 21 ? 1.036 -7.762 2.096 1.00 0.00 21 ARG A C 7
ATOM 11224 O O . ARG A 1 21 ? 0.964 -7.835 0.879 1.00 0.00 21 ARG A O 7
ATOM 11245 N N . LYS A 1 22 ? 0.679 -8.755 2.948 1.00 0.00 22 LYS A N 7
ATOM 11246 C CA . LYS A 1 22 ? 0.225 -10.032 2.397 1.00 0.00 22 LYS A CA 7
ATOM 11247 C C . LYS A 1 22 ? -1.186 -10.021 1.832 1.00 0.00 22 LYS A C 7
ATOM 11248 O O . LYS A 1 22 ? -1.571 -10.908 1.081 1.00 0.00 22 LYS A O 7
ATOM 11267 N N . ASP A 1 23 ? -1.934 -8.977 2.232 1.00 0.00 23 ASP A N 7
ATOM 11268 C CA . ASP A 1 23 ? -3.310 -8.899 1.789 1.00 0.00 23 ASP A CA 7
ATOM 11269 C C . ASP A 1 23 ? -3.364 -8.431 0.340 1.00 0.00 23 ASP A C 7
ATOM 11270 O O . ASP A 1 23 ? -4.090 -8.939 -0.498 1.00 0.00 23 ASP A O 7
ATOM 11279 N N . ALA A 1 24 ? -2.540 -7.415 0.107 1.00 0.00 24 ALA A N 7
ATOM 11280 C CA . ALA A 1 24 ? -2.456 -6.863 -1.236 1.00 0.00 24 ALA A CA 7
ATOM 11281 C C . ALA A 1 24 ? -1.887 -7.940 -2.185 1.00 0.00 24 ALA A C 7
ATOM 11282 O O . ALA A 1 24 ? -2.332 -8.136 -3.307 1.00 0.00 24 ALA A O 7
ATOM 11289 N N . GLU A 1 25 ? -0.916 -8.677 -1.619 1.00 0.00 25 GLU A N 7
ATOM 11290 C CA . GLU A 1 25 ? -0.301 -9.757 -2.367 1.00 0.00 25 GLU A CA 7
ATOM 11291 C C . GLU A 1 25 ? -1.350 -10.848 -2.658 1.00 0.00 25 GLU A C 7
ATOM 11292 O O . GLU A 1 25 ? -1.320 -11.454 -3.715 1.00 0.00 25 GLU A O 7
ATOM 11304 N N . ARG A 1 26 ? -2.313 -11.031 -1.716 1.00 0.00 26 ARG A N 7
ATOM 11305 C CA . ARG A 1 26 ? -3.319 -12.080 -1.910 1.00 0.00 26 ARG A CA 7
ATOM 11306 C C . ARG A 1 26 ? -4.199 -11.754 -3.128 1.00 0.00 26 ARG A C 7
ATOM 11307 O O . ARG A 1 26 ? -4.740 -12.626 -3.795 1.00 0.00 26 ARG A O 7
ATOM 11328 N N . GLN A 1 27 ? -4.294 -10.427 -3.352 1.00 0.00 27 GLN A N 7
ATOM 11329 C CA . GLN A 1 27 ? -5.114 -9.917 -4.446 1.00 0.00 27 GLN A CA 7
ATOM 11330 C C . GLN A 1 27 ? -4.483 -10.144 -5.825 1.00 0.00 27 GLN A C 7
ATOM 11331 O O . GLN A 1 27 ? -5.031 -10.860 -6.655 1.00 0.00 27 GLN A O 7
ATOM 11345 N N . LEU A 1 28 ? -3.308 -9.508 -6.023 1.00 0.00 28 LEU A N 7
ATOM 11346 C CA . LEU A 1 28 ? -2.613 -9.612 -7.300 1.00 0.00 28 LEU A CA 7
ATOM 11347 C C . LEU A 1 28 ? -2.163 -11.038 -7.621 1.00 0.00 28 LEU A C 7
ATOM 11348 O O . LEU A 1 28 ? -2.124 -11.399 -8.790 1.00 0.00 28 LEU A O 7
ATOM 11364 N N . LEU A 1 29 ? -1.868 -11.853 -6.573 1.00 0.00 29 LEU A N 7
ATOM 11365 C CA . LEU A 1 29 ? -1.444 -13.216 -6.864 1.00 0.00 29 LEU A CA 7
ATOM 11366 C C . LEU A 1 29 ? -2.600 -14.059 -7.440 1.00 0.00 29 LEU A C 7
ATOM 11367 O O . LEU A 1 29 ? -2.355 -15.145 -7.948 1.00 0.00 29 LEU A O 7
ATOM 11383 N N . ALA A 1 30 ? -3.850 -13.531 -7.366 1.00 0.00 30 ALA A N 7
ATOM 11384 C CA . ALA A 1 30 ? -4.980 -14.266 -7.945 1.00 0.00 30 ALA A CA 7
ATOM 11385 C C . ALA A 1 30 ? -4.665 -14.612 -9.427 1.00 0.00 30 ALA A C 7
ATOM 11386 O O . ALA A 1 30 ? -4.245 -13.747 -10.187 1.00 0.00 30 ALA A O 7
ATOM 11393 N N . PRO A 1 31 ? -4.899 -15.900 -9.816 1.00 0.00 31 PRO A N 7
ATOM 11394 C CA . PRO A 1 31 ? -4.619 -16.382 -11.176 1.00 0.00 31 PRO A CA 7
ATOM 11395 C C . PRO A 1 31 ? -5.465 -15.736 -12.294 1.00 0.00 31 PRO A C 7
ATOM 11396 O O . PRO A 1 31 ? -5.296 -16.018 -13.473 1.00 0.00 31 PRO A O 7
ATOM 11407 N N . MET A 1 32 ? -6.371 -14.851 -11.838 1.00 0.00 32 MET A N 7
ATOM 11408 C CA . MET A 1 32 ? -7.277 -14.104 -12.670 1.00 0.00 32 MET A CA 7
ATOM 11409 C C . MET A 1 32 ? -6.600 -12.900 -13.367 1.00 0.00 32 MET A C 7
ATOM 11410 O O . MET A 1 32 ? -7.163 -12.322 -14.288 1.00 0.00 32 MET A O 7
ATOM 11424 N N . ASN A 1 33 ? -5.384 -12.549 -12.881 1.00 0.00 33 ASN A N 7
ATOM 11425 C CA . ASN A 1 33 ? -4.626 -11.423 -13.445 1.00 0.00 33 ASN A CA 7
ATOM 11426 C C . ASN A 1 33 ? -3.147 -11.804 -13.652 1.00 0.00 33 ASN A C 7
ATOM 11427 O O . ASN A 1 33 ? -2.736 -12.923 -13.371 1.00 0.00 33 ASN A O 7
ATOM 11438 N N . LYS A 1 34 ? -2.379 -10.805 -14.150 1.00 0.00 34 LYS A N 7
ATOM 11439 C CA . LYS A 1 34 ? -0.969 -11.040 -14.455 1.00 0.00 34 LYS A CA 7
ATOM 11440 C C . LYS A 1 34 ? -0.119 -9.773 -14.307 1.00 0.00 34 LYS A C 7
ATOM 11441 O O . LYS A 1 34 ? -0.622 -8.679 -14.103 1.00 0.00 34 LYS A O 7
ATOM 11460 N N . ALA A 1 35 ? 1.203 -10.012 -14.459 1.00 0.00 35 ALA A N 7
ATOM 11461 C CA . ALA A 1 35 ? 2.247 -8.995 -14.421 1.00 0.00 35 ALA A CA 7
ATOM 11462 C C . ALA A 1 35 ? 1.821 -7.734 -15.172 1.00 0.00 35 ALA A C 7
ATOM 11463 O O . ALA A 1 35 ? 1.512 -7.735 -16.359 1.00 0.00 35 ALA A O 7
ATOM 11470 N N . GLY A 1 36 ? 1.823 -6.670 -14.356 1.00 0.00 36 GLY A N 7
ATOM 11471 C CA . GLY A 1 36 ? 1.440 -5.361 -14.815 1.00 0.00 36 GLY A CA 7
ATOM 11472 C C . GLY A 1 36 ? 0.201 -4.882 -14.061 1.00 0.00 36 GLY A C 7
ATOM 11473 O O . GLY A 1 36 ? 0.138 -3.719 -13.731 1.00 0.00 36 GLY A O 7
ATOM 11477 N N . SER A 1 37 ? -0.771 -5.788 -13.774 1.00 0.00 37 SER A N 7
ATOM 11478 C CA . SER A 1 37 ? -1.962 -5.464 -12.979 1.00 0.00 37 SER A CA 7
ATOM 11479 C C . SER A 1 37 ? -1.485 -4.973 -11.600 1.00 0.00 37 SER A C 7
ATOM 11480 O O . SER A 1 37 ? -0.361 -5.285 -11.204 1.00 0.00 37 SER A O 7
ATOM 11488 N N . PHE A 1 38 ? -2.396 -4.230 -10.883 1.00 0.00 38 PHE A N 7
ATOM 11489 C CA . PHE A 1 38 ? -1.844 -3.625 -9.660 1.00 0.00 38 PHE A CA 7
ATOM 11490 C C . PHE A 1 38 ? -2.925 -3.501 -8.535 1.00 0.00 38 PHE A C 7
ATOM 11491 O O . PHE A 1 38 ? -4.060 -3.960 -8.610 1.00 0.00 38 PHE A O 7
ATOM 11508 N N . LEU A 1 39 ? -2.394 -2.709 -7.546 1.00 0.00 39 LEU A N 7
ATOM 11509 C CA . LEU A 1 39 ? -2.956 -2.131 -6.312 1.00 0.00 39 LEU A CA 7
ATOM 11510 C C . LEU A 1 39 ? -1.967 -1.021 -5.924 1.00 0.00 39 LEU A C 7
ATOM 11511 O O . LEU A 1 39 ? -0.852 -0.996 -6.435 1.00 0.00 39 LEU A O 7
ATOM 11527 N N . ILE A 1 40 ? -2.387 -0.123 -4.997 1.00 0.00 40 ILE A N 7
ATOM 11528 C CA . ILE A 1 40 ? -1.355 0.842 -4.622 1.00 0.00 40 ILE A CA 7
ATOM 11529 C C . ILE A 1 40 ? -1.806 1.153 -3.166 1.00 0.00 40 ILE A C 7
ATOM 11530 O O . ILE A 1 40 ? -2.585 2.052 -2.885 1.00 0.00 40 ILE A O 7
ATOM 11546 N N . ARG A 1 41 ? -1.332 0.262 -2.268 1.00 0.00 41 ARG A N 7
ATOM 11547 C CA . ARG A 1 41 ? -1.697 0.324 -0.858 1.00 0.00 41 ARG A CA 7
ATOM 11548 C C . ARG A 1 41 ? -1.042 1.546 -0.201 1.00 0.00 41 ARG A C 7
ATOM 11549 O O . ARG A 1 41 ? 0.044 1.937 -0.600 1.00 0.00 41 ARG A O 7
ATOM 11570 N N . GLU A 1 42 ? -1.730 2.136 0.810 1.00 0.00 42 GLU A N 7
ATOM 11571 C CA . GLU A 1 42 ? -1.138 3.320 1.445 1.00 0.00 42 GLU A CA 7
ATOM 11572 C C . GLU A 1 42 ? -0.378 2.946 2.721 1.00 0.00 42 GLU A C 7
ATOM 11573 O O . GLU A 1 42 ? -0.548 1.874 3.289 1.00 0.00 42 GLU A O 7
ATOM 11585 N N . SER A 1 43 ? 0.476 3.907 3.111 1.00 0.00 43 SER A N 7
ATOM 11586 C CA . SER A 1 43 ? 1.242 3.802 4.343 1.00 0.00 43 SER A CA 7
ATOM 11587 C C . SER A 1 43 ? 0.444 4.659 5.336 1.00 0.00 43 SER A C 7
ATOM 11588 O O . SER A 1 43 ? 0.412 5.872 5.245 1.00 0.00 43 SER A O 7
ATOM 11596 N N . GLU A 1 44 ? -0.217 3.966 6.272 1.00 0.00 44 GLU A N 7
ATOM 11597 C CA . GLU A 1 44 ? -1.092 4.607 7.249 1.00 0.00 44 GLU A CA 7
ATOM 11598 C C . GLU A 1 44 ? -0.429 5.659 8.181 1.00 0.00 44 GLU A C 7
ATOM 11599 O O . GLU A 1 44 ? -1.115 6.315 8.956 1.00 0.00 44 GLU A O 7
ATOM 11611 N N . SER A 1 45 ? 0.903 5.812 8.064 1.00 0.00 45 SER A N 7
ATOM 11612 C CA . SER A 1 45 ? 1.668 6.752 8.877 1.00 0.00 45 SER A CA 7
ATOM 11613 C C . SER A 1 45 ? 1.748 8.170 8.269 1.00 0.00 45 SER A C 7
ATOM 11614 O O . SER A 1 45 ? 2.010 9.139 8.969 1.00 0.00 45 SER A O 7
ATOM 11622 N N . ASN A 1 46 ? 1.526 8.233 6.944 1.00 0.00 46 ASN A N 7
ATOM 11623 C CA . ASN A 1 46 ? 1.625 9.465 6.157 1.00 0.00 46 ASN A CA 7
ATOM 11624 C C . ASN A 1 46 ? 0.350 9.743 5.339 1.00 0.00 46 ASN A C 7
ATOM 11625 O O . ASN A 1 46 ? -0.515 8.892 5.180 1.00 0.00 46 ASN A O 7
ATOM 11636 N N . LYS A 1 47 ? 0.315 10.997 4.836 1.00 0.00 47 LYS A N 7
ATOM 11637 C CA . LYS A 1 47 ? -0.766 11.474 3.979 1.00 0.00 47 LYS A CA 7
ATOM 11638 C C . LYS A 1 47 ? -0.433 11.489 2.473 1.00 0.00 47 LYS A C 7
ATOM 11639 O O . LYS A 1 47 ? -1.178 12.050 1.680 1.00 0.00 47 LYS A O 7
ATOM 11658 N N . GLY A 1 48 ? 0.711 10.869 2.114 1.00 0.00 48 GLY A N 7
ATOM 11659 C CA . GLY A 1 48 ? 1.074 10.857 0.700 1.00 0.00 48 GLY A CA 7
ATOM 11660 C C . GLY A 1 48 ? 2.045 9.741 0.303 1.00 0.00 48 GLY A C 7
ATOM 11661 O O . GLY A 1 48 ? 2.560 9.724 -0.807 1.00 0.00 48 GLY A O 7
ATOM 11665 N N . ALA A 1 49 ? 2.276 8.818 1.260 1.00 0.00 49 ALA A N 7
ATOM 11666 C CA . ALA A 1 49 ? 3.169 7.677 0.980 1.00 0.00 49 ALA A CA 7
ATOM 11667 C C . ALA A 1 49 ? 2.306 6.424 0.723 1.00 0.00 49 ALA A C 7
ATOM 11668 O O . ALA A 1 49 ? 1.380 6.119 1.462 1.00 0.00 49 ALA A O 7
ATOM 11675 N N . PHE A 1 50 ? 2.664 5.748 -0.384 1.00 0.00 50 PHE A N 7
ATOM 11676 C CA . PHE A 1 50 ? 1.969 4.561 -0.864 1.00 0.00 50 PHE A CA 7
ATOM 11677 C C . PHE A 1 50 ? 2.999 3.437 -1.146 1.00 0.00 50 PHE A C 7
ATOM 11678 O O . PHE A 1 50 ? 4.174 3.551 -0.818 1.00 0.00 50 PHE A O 7
ATOM 11695 N N . SER A 1 51 ? 2.486 2.346 -1.766 1.00 0.00 51 SER A N 7
ATOM 11696 C CA . SER A 1 51 ? 3.290 1.176 -2.130 1.00 0.00 51 SER A CA 7
ATOM 11697 C C . SER A 1 51 ? 2.566 0.386 -3.249 1.00 0.00 51 SER A C 7
ATOM 11698 O O . SER A 1 51 ? 1.566 -0.286 -3.027 1.00 0.00 51 SER A O 7
ATOM 11706 N N . LEU A 1 52 ? 3.151 0.511 -4.453 1.00 0.00 52 LEU A N 7
ATOM 11707 C CA . LEU A 1 52 ? 2.626 -0.111 -5.666 1.00 0.00 52 LEU A CA 7
ATOM 11708 C C . LEU A 1 52 ? 2.998 -1.590 -5.760 1.00 0.00 52 LEU A C 7
ATOM 11709 O O . LEU A 1 52 ? 4.151 -1.991 -5.797 1.00 0.00 52 LEU A O 7
ATOM 11725 N N . SER A 1 53 ? 1.895 -2.358 -5.803 1.00 0.00 53 SER A N 7
ATOM 11726 C CA . SER A 1 53 ? 1.944 -3.796 -5.915 1.00 0.00 53 SER A CA 7
ATOM 11727 C C . SER A 1 53 ? 1.683 -4.122 -7.380 1.00 0.00 53 SER A C 7
ATOM 11728 O O . SER A 1 53 ? 0.766 -3.593 -7.988 1.00 0.00 53 SER A O 7
ATOM 11736 N N . VAL A 1 54 ? 2.570 -4.993 -7.905 1.00 0.00 54 VAL A N 7
ATOM 11737 C CA . VAL A 1 54 ? 2.481 -5.439 -9.301 1.00 0.00 54 VAL A CA 7
ATOM 11738 C C . VAL A 1 54 ? 2.879 -6.916 -9.294 1.00 0.00 54 VAL A C 7
ATOM 11739 O O . VAL A 1 54 ? 3.713 -7.296 -8.490 1.00 0.00 54 VAL A O 7
ATOM 11752 N N . LYS A 1 55 ? 2.283 -7.734 -10.194 1.00 0.00 55 LYS A N 7
ATOM 11753 C CA . LYS A 1 55 ? 2.647 -9.160 -10.137 1.00 0.00 55 LYS A CA 7
ATOM 11754 C C . LYS A 1 55 ? 4.004 -9.487 -10.820 1.00 0.00 55 LYS A C 7
ATOM 11755 O O . LYS A 1 55 ? 4.058 -9.559 -12.041 1.00 0.00 55 LYS A O 7
ATOM 11774 N N . ASP A 1 56 ? 5.097 -9.703 -10.027 1.00 0.00 56 ASP A N 7
ATOM 11775 C CA . ASP A 1 56 ? 6.335 -10.052 -10.747 1.00 0.00 56 ASP A CA 7
ATOM 11776 C C . ASP A 1 56 ? 6.357 -11.567 -11.033 1.00 0.00 56 ASP A C 7
ATOM 11777 O O . ASP A 1 56 ? 6.517 -12.399 -10.153 1.00 0.00 56 ASP A O 7
ATOM 11786 N N . ILE A 1 57 ? 6.167 -11.861 -12.333 1.00 0.00 57 ILE A N 7
ATOM 11787 C CA . ILE A 1 57 ? 6.169 -13.244 -12.802 1.00 0.00 57 ILE A CA 7
ATOM 11788 C C . ILE A 1 57 ? 7.575 -13.598 -13.315 1.00 0.00 57 ILE A C 7
ATOM 11789 O O . ILE A 1 57 ? 7.906 -13.489 -14.489 1.00 0.00 57 ILE A O 7
ATOM 11805 N N . THR A 1 58 ? 8.354 -14.020 -12.305 1.00 0.00 58 THR A N 7
ATOM 11806 C CA . THR A 1 58 ? 9.743 -14.436 -12.451 1.00 0.00 58 THR A CA 7
ATOM 11807 C C . THR A 1 58 ? 9.801 -15.945 -12.709 1.00 0.00 58 THR A C 7
ATOM 11808 O O . THR A 1 58 ? 8.813 -16.650 -12.548 1.00 0.00 58 THR A O 7
ATOM 11819 N N . THR A 1 59 ? 11.014 -16.411 -13.101 1.00 0.00 59 THR A N 7
ATOM 11820 C CA . THR A 1 59 ? 11.158 -17.847 -13.359 1.00 0.00 59 THR A CA 7
ATOM 11821 C C . THR A 1 59 ? 11.107 -18.675 -12.056 1.00 0.00 59 THR A C 7
ATOM 11822 O O . THR A 1 59 ? 10.989 -19.892 -12.119 1.00 0.00 59 THR A O 7
ATOM 11833 N N . GLN A 1 60 ? 11.190 -17.982 -10.888 1.00 0.00 60 GLN A N 7
ATOM 11834 C CA . GLN A 1 60 ? 11.115 -18.715 -9.618 1.00 0.00 60 GLN A CA 7
ATOM 11835 C C . GLN A 1 60 ? 9.640 -18.978 -9.209 1.00 0.00 60 GLN A C 7
ATOM 11836 O O . GLN A 1 60 ? 9.367 -19.830 -8.373 1.00 0.00 60 GLN A O 7
ATOM 11850 N N . GLY A 1 61 ? 8.721 -18.207 -9.839 1.00 0.00 61 GLY A N 7
ATOM 11851 C CA . GLY A 1 61 ? 7.294 -18.346 -9.568 1.00 0.00 61 GLY A CA 7
ATOM 11852 C C . GLY A 1 61 ? 6.549 -17.017 -9.740 1.00 0.00 61 GLY A C 7
ATOM 11853 O O . GLY A 1 61 ? 7.128 -15.988 -10.062 1.00 0.00 61 GLY A O 7
ATOM 11857 N N . GLU A 1 62 ? 5.225 -17.110 -9.500 1.00 0.00 62 GLU A N 7
ATOM 11858 C CA . GLU A 1 62 ? 4.360 -15.950 -9.600 1.00 0.00 62 GLU A CA 7
ATOM 11859 C C . GLU A 1 62 ? 4.384 -15.195 -8.253 1.00 0.00 62 GLU A C 7
ATOM 11860 O O . GLU A 1 62 ? 3.938 -15.719 -7.239 1.00 0.00 62 GLU A O 7
ATOM 11872 N N . VAL A 1 63 ? 4.929 -13.959 -8.293 1.00 0.00 63 VAL A N 7
ATOM 11873 C CA . VAL A 1 63 ? 5.017 -13.144 -7.083 1.00 0.00 63 VAL A CA 7
ATOM 11874 C C . VAL A 1 63 ? 4.275 -11.818 -7.336 1.00 0.00 63 VAL A C 7
ATOM 11875 O O . VAL A 1 63 ? 3.541 -11.658 -8.300 1.00 0.00 63 VAL A O 7
ATOM 11888 N N . VAL A 1 64 ? 4.527 -10.897 -6.390 1.00 0.00 64 VAL A N 7
ATOM 11889 C CA . VAL A 1 64 ? 4.016 -9.535 -6.400 1.00 0.00 64 VAL A CA 7
ATOM 11890 C C . VAL A 1 64 ? 5.275 -8.645 -6.308 1.00 0.00 64 VAL A C 7
ATOM 11891 O O . VAL A 1 64 ? 6.379 -9.150 -6.446 1.00 0.00 64 VAL A O 7
ATOM 11904 N N . LYS A 1 65 ? 5.081 -7.329 -6.158 1.00 0.00 65 LYS A N 7
ATOM 11905 C CA . LYS A 1 65 ? 6.162 -6.348 -6.051 1.00 0.00 65 LYS A CA 7
ATOM 11906 C C . LYS A 1 65 ? 5.692 -5.233 -5.123 1.00 0.00 65 LYS A C 7
ATOM 11907 O O . LYS A 1 65 ? 4.537 -5.216 -4.730 1.00 0.00 65 LYS A O 7
ATOM 11926 N N . HIS A 1 66 ? 6.641 -4.334 -4.788 1.00 0.00 66 HIS A N 7
ATOM 11927 C CA . HIS A 1 66 ? 6.370 -3.195 -3.914 1.00 0.00 66 HIS A CA 7
ATOM 11928 C C . HIS A 1 66 ? 7.332 -2.045 -4.291 1.00 0.00 66 HIS A C 7
ATOM 11929 O O . HIS A 1 66 ? 8.544 -2.211 -4.225 1.00 0.00 66 HIS A O 7
ATOM 11943 N N . TYR A 1 67 ? 6.746 -0.895 -4.698 1.00 0.00 67 TYR A N 7
ATOM 11944 C CA . TYR A 1 67 ? 7.543 0.280 -5.071 1.00 0.00 67 TYR A CA 7
ATOM 11945 C C . TYR A 1 67 ? 7.082 1.422 -4.164 1.00 0.00 67 TYR A C 7
ATOM 11946 O O . TYR A 1 67 ? 5.908 1.762 -4.119 1.00 0.00 67 TYR A O 7
ATOM 11964 N N . LYS A 1 68 ? 8.081 1.987 -3.466 1.00 0.00 68 LYS A N 7
ATOM 11965 C CA . LYS A 1 68 ? 7.846 3.051 -2.498 1.00 0.00 68 LYS A CA 7
ATOM 11966 C C . LYS A 1 68 ? 7.549 4.433 -3.111 1.00 0.00 68 LYS A C 7
ATOM 11967 O O . LYS A 1 68 ? 8.412 5.272 -3.326 1.00 0.00 68 LYS A O 7
ATOM 11986 N N . ILE A 1 69 ? 6.242 4.620 -3.366 1.00 0.00 69 ILE A N 7
ATOM 11987 C CA . ILE A 1 69 ? 5.782 5.925 -3.846 1.00 0.00 69 ILE A CA 7
ATOM 11988 C C . ILE A 1 69 ? 5.779 6.929 -2.672 1.00 0.00 69 ILE A C 7
ATOM 11989 O O . ILE A 1 69 ? 4.931 6.865 -1.794 1.00 0.00 69 ILE A O 7
ATOM 12005 N N . ARG A 1 70 ? 6.775 7.840 -2.696 1.00 0.00 70 ARG A N 7
ATOM 12006 C CA . ARG A 1 70 ? 6.836 8.876 -1.668 1.00 0.00 70 ARG A CA 7
ATOM 12007 C C . ARG A 1 70 ? 5.974 10.028 -2.179 1.00 0.00 70 ARG A C 7
ATOM 12008 O O . ARG A 1 70 ? 5.432 9.973 -3.272 1.00 0.00 70 ARG A O 7
ATOM 12029 N N . SER A 1 71 ? 5.895 11.062 -1.329 1.00 0.00 71 SER A N 7
ATOM 12030 C CA . SER A 1 71 ? 5.137 12.251 -1.650 1.00 0.00 71 SER A CA 7
ATOM 12031 C C . SER A 1 71 ? 6.055 13.467 -1.504 1.00 0.00 71 SER A C 7
ATOM 12032 O O . SER A 1 71 ? 6.567 13.769 -0.432 1.00 0.00 71 SER A O 7
ATOM 12040 N N . LEU A 1 72 ? 6.208 14.140 -2.663 1.00 0.00 72 LEU A N 7
ATOM 12041 C CA . LEU A 1 72 ? 7.045 15.317 -2.802 1.00 0.00 72 LEU A CA 7
ATOM 12042 C C . LEU A 1 72 ? 6.166 16.548 -2.906 1.00 0.00 72 LEU A C 7
ATOM 12043 O O . LEU A 1 72 ? 5.172 16.591 -3.622 1.00 0.00 72 LEU A O 7
ATOM 12059 N N . ASP A 1 73 ? 6.630 17.534 -2.127 1.00 0.00 73 ASP A N 7
ATOM 12060 C CA . ASP A 1 73 ? 5.965 18.827 -2.036 1.00 0.00 73 ASP A CA 7
ATOM 12061 C C . ASP A 1 73 ? 5.842 19.551 -3.385 1.00 0.00 73 ASP A C 7
ATOM 12062 O O . ASP A 1 73 ? 4.951 20.372 -3.570 1.00 0.00 73 ASP A O 7
ATOM 12071 N N . ASN A 1 74 ? 6.772 19.202 -4.301 1.00 0.00 74 ASN A N 7
ATOM 12072 C CA . ASN A 1 74 ? 6.773 19.860 -5.600 1.00 0.00 74 ASN A CA 7
ATOM 12073 C C . ASN A 1 74 ? 7.017 18.908 -6.783 1.00 0.00 74 ASN A C 7
ATOM 12074 O O . ASN A 1 74 ? 7.623 19.278 -7.781 1.00 0.00 74 ASN A O 7
ATOM 12085 N N . GLY A 1 75 ? 6.499 17.674 -6.618 1.00 0.00 75 GLY A N 7
ATOM 12086 C CA . GLY A 1 75 ? 6.673 16.712 -7.717 1.00 0.00 75 GLY A CA 7
ATOM 12087 C C . GLY A 1 75 ? 5.627 15.601 -7.844 1.00 0.00 75 GLY A C 7
ATOM 12088 O O . GLY A 1 75 ? 5.539 14.928 -8.862 1.00 0.00 75 GLY A O 7
ATOM 12092 N N . GLY A 1 76 ? 4.840 15.475 -6.773 1.00 0.00 76 GLY A N 7
ATOM 12093 C CA . GLY A 1 76 ? 3.788 14.476 -6.682 1.00 0.00 76 GLY A CA 7
ATOM 12094 C C . GLY A 1 76 ? 4.209 13.228 -5.920 1.00 0.00 76 GLY A C 7
ATOM 12095 O O . GLY A 1 76 ? 4.170 13.184 -4.700 1.00 0.00 76 GLY A O 7
ATOM 12099 N N . TYR A 1 77 ? 4.600 12.220 -6.736 1.00 0.00 77 TYR A N 7
ATOM 12100 C CA . TYR A 1 77 ? 5.027 10.928 -6.218 1.00 0.00 77 TYR A CA 7
ATOM 12101 C C . TYR A 1 77 ? 6.145 10.385 -7.099 1.00 0.00 77 TYR A C 7
ATOM 12102 O O . TYR A 1 77 ? 6.133 10.514 -8.316 1.00 0.00 77 TYR A O 7
ATOM 12120 N N . TYR A 1 78 ? 7.087 9.743 -6.378 1.00 0.00 78 TYR A N 7
ATOM 12121 C CA . TYR A 1 78 ? 8.230 9.106 -7.042 1.00 0.00 78 TYR A CA 7
ATOM 12122 C C . TYR A 1 78 ? 8.442 7.704 -6.462 1.00 0.00 78 TYR A C 7
ATOM 12123 O O . TYR A 1 78 ? 8.277 7.505 -5.268 1.00 0.00 78 TYR A O 7
ATOM 12141 N N . ILE A 1 79 ? 8.827 6.763 -7.355 1.00 0.00 79 ILE A N 7
ATOM 12142 C CA . ILE A 1 79 ? 9.158 5.396 -6.866 1.00 0.00 79 ILE A CA 7
ATOM 12143 C C . ILE A 1 79 ? 10.672 5.237 -7.004 1.00 0.00 79 ILE A C 7
ATOM 12144 O O . ILE A 1 79 ? 11.368 4.765 -6.112 1.00 0.00 79 ILE A O 7
ATOM 12160 N N . SER A 1 80 ? 11.107 5.707 -8.188 1.00 0.00 80 SER A N 7
ATOM 12161 C CA . SER A 1 80 ? 12.504 5.766 -8.562 1.00 0.00 80 SER A CA 7
ATOM 12162 C C . SER A 1 80 ? 12.776 7.268 -8.416 1.00 0.00 80 SER A C 7
ATOM 12163 O O . SER A 1 80 ? 12.052 8.057 -9.004 1.00 0.00 80 SER A O 7
ATOM 12171 N N . PRO A 1 81 ? 13.800 7.689 -7.618 1.00 0.00 81 PRO A N 7
ATOM 12172 C CA . PRO A 1 81 ? 14.016 9.121 -7.404 1.00 0.00 81 PRO A CA 7
ATOM 12173 C C . PRO A 1 81 ? 14.395 9.957 -8.635 1.00 0.00 81 PRO A C 7
ATOM 12174 O O . PRO A 1 81 ? 14.321 11.178 -8.601 1.00 0.00 81 PRO A O 7
ATOM 12185 N N . ARG A 1 82 ? 14.760 9.248 -9.726 1.00 0.00 82 ARG A N 7
ATOM 12186 C CA . ARG A 1 82 ? 15.108 9.958 -10.963 1.00 0.00 82 ARG A CA 7
ATOM 12187 C C . ARG A 1 82 ? 13.829 10.351 -11.749 1.00 0.00 82 ARG A C 7
ATOM 12188 O O . ARG A 1 82 ? 13.889 11.095 -12.718 1.00 0.00 82 ARG A O 7
ATOM 12209 N N . ILE A 1 83 ? 12.679 9.812 -11.268 1.00 0.00 83 ILE A N 7
ATOM 12210 C CA . ILE A 1 83 ? 11.382 10.013 -11.904 1.00 0.00 83 ILE A CA 7
ATOM 12211 C C . ILE A 1 83 ? 10.222 10.121 -10.899 1.00 0.00 83 ILE A C 7
ATOM 12212 O O . ILE A 1 83 ? 9.947 9.277 -10.042 1.00 0.00 83 ILE A O 7
ATOM 12228 N N . THR A 1 84 ? 9.554 11.251 -11.187 1.00 0.00 84 THR A N 7
ATOM 12229 C CA . THR A 1 84 ? 8.396 11.726 -10.456 1.00 0.00 84 THR A CA 7
ATOM 12230 C C . THR A 1 84 ? 7.291 12.055 -11.474 1.00 0.00 84 THR A C 7
ATOM 12231 O O . THR A 1 84 ? 7.536 12.320 -12.646 1.00 0.00 84 THR A O 7
ATOM 12242 N N . PHE A 1 85 ? 6.071 12.015 -10.910 1.00 0.00 85 PHE A N 7
ATOM 12243 C CA . PHE A 1 85 ? 4.811 12.257 -11.613 1.00 0.00 85 PHE A CA 7
ATOM 12244 C C . PHE A 1 85 ? 3.923 13.021 -10.613 1.00 0.00 85 PHE A C 7
ATOM 12245 O O . PHE A 1 85 ? 3.953 12.696 -9.437 1.00 0.00 85 PHE A O 7
ATOM 12262 N N . PRO A 1 86 ? 3.118 14.023 -11.075 1.00 0.00 86 PRO A N 7
ATOM 12263 C CA . PRO A 1 86 ? 2.295 14.845 -10.169 1.00 0.00 86 PRO A CA 7
ATOM 12264 C C . PRO A 1 86 ? 1.221 14.074 -9.370 1.00 0.00 86 PRO A C 7
ATOM 12265 O O . PRO A 1 86 ? 0.598 14.614 -8.466 1.00 0.00 86 PRO A O 7
ATOM 12276 N N . THR A 1 87 ? 1.053 12.792 -9.742 1.00 0.00 87 THR A N 7
ATOM 12277 C CA . THR A 1 87 ? 0.099 11.929 -9.065 1.00 0.00 87 THR A CA 7
ATOM 12278 C C . THR A 1 87 ? 0.404 10.504 -9.490 1.00 0.00 87 THR A C 7
ATOM 12279 O O . THR A 1 87 ? 1.054 10.279 -10.506 1.00 0.00 87 THR A O 7
ATOM 12290 N N . LEU A 1 88 ? -0.126 9.545 -8.683 1.00 0.00 88 LEU A N 7
ATOM 12291 C CA . LEU A 1 88 ? 0.066 8.160 -9.070 1.00 0.00 88 LEU A CA 7
ATOM 12292 C C . LEU A 1 88 ? -0.546 7.938 -10.463 1.00 0.00 88 LEU A C 7
ATOM 12293 O O . LEU A 1 88 ? 0.034 7.227 -11.254 1.00 0.00 88 LEU A O 7
ATOM 12309 N N . GLN A 1 89 ? -1.704 8.568 -10.762 1.00 0.00 89 GLN A N 7
ATOM 12310 C CA . GLN A 1 89 ? -2.324 8.225 -12.052 1.00 0.00 89 GLN A CA 7
ATOM 12311 C C . GLN A 1 89 ? -1.468 8.562 -13.285 1.00 0.00 89 GLN A C 7
ATOM 12312 O O . GLN A 1 89 ? -1.469 7.821 -14.256 1.00 0.00 89 GLN A O 7
ATOM 12326 N N . ALA A 1 90 ? -0.715 9.677 -13.181 1.00 0.00 90 ALA A N 7
ATOM 12327 C CA . ALA A 1 90 ? 0.172 10.079 -14.283 1.00 0.00 90 ALA A CA 7
ATOM 12328 C C . ALA A 1 90 ? 1.440 9.186 -14.336 1.00 0.00 90 ALA A C 7
ATOM 12329 O O . ALA A 1 90 ? 2.209 9.192 -15.288 1.00 0.00 90 ALA A O 7
ATOM 12336 N N . LEU A 1 91 ? 1.599 8.437 -13.235 1.00 0.00 91 LEU A N 7
ATOM 12337 C CA . LEU A 1 91 ? 2.669 7.477 -13.030 1.00 0.00 91 LEU A CA 7
ATOM 12338 C C . LEU A 1 91 ? 2.217 6.117 -13.605 1.00 0.00 91 LEU A C 7
ATOM 12339 O O . LEU A 1 91 ? 2.975 5.430 -14.269 1.00 0.00 91 LEU A O 7
ATOM 12355 N N . VAL A 1 92 ? 0.925 5.795 -13.362 1.00 0.00 92 VAL A N 7
ATOM 12356 C CA . VAL A 1 92 ? 0.302 4.566 -13.811 1.00 0.00 92 VAL A CA 7
ATOM 12357 C C . VAL A 1 92 ? -0.029 4.641 -15.328 1.00 0.00 92 VAL A C 7
ATOM 12358 O O . VAL A 1 92 ? -0.338 3.632 -15.939 1.00 0.00 92 VAL A O 7
ATOM 12371 N N . GLN A 1 93 ? 0.080 5.870 -15.902 1.00 0.00 93 GLN A N 7
ATOM 12372 C CA . GLN A 1 93 ? -0.246 6.117 -17.309 1.00 0.00 93 GLN A CA 7
ATOM 12373 C C . GLN A 1 93 ? 1.019 5.906 -18.168 1.00 0.00 93 GLN A C 7
ATOM 12374 O O . GLN A 1 93 ? 1.051 5.100 -19.091 1.00 0.00 93 GLN A O 7
ATOM 12388 N N . HIS A 1 94 ? 2.059 6.677 -17.774 1.00 0.00 94 HIS A N 7
ATOM 12389 C CA . HIS A 1 94 ? 3.359 6.694 -18.427 1.00 0.00 94 HIS A CA 7
ATOM 12390 C C . HIS A 1 94 ? 3.972 5.297 -18.409 1.00 0.00 94 HIS A C 7
ATOM 12391 O O . HIS A 1 94 ? 4.488 4.804 -19.406 1.00 0.00 94 HIS A O 7
ATOM 12405 N N . TYR A 1 95 ? 3.853 4.701 -17.205 1.00 0.00 95 TYR A N 7
ATOM 12406 C CA . TYR A 1 95 ? 4.406 3.371 -17.028 1.00 0.00 95 TYR A CA 7
ATOM 12407 C C . TYR A 1 95 ? 3.623 2.306 -17.781 1.00 0.00 95 TYR A C 7
ATOM 12408 O O . TYR A 1 95 ? 4.180 1.255 -18.077 1.00 0.00 95 TYR A O 7
ATOM 12426 N N . SER A 1 96 ? 2.334 2.603 -18.098 1.00 0.00 96 SER A N 7
ATOM 12427 C CA . SER A 1 96 ? 1.621 1.589 -18.882 1.00 0.00 96 SER A CA 7
ATOM 12428 C C . SER A 1 96 ? 2.277 1.381 -20.259 1.00 0.00 96 SER A C 7
ATOM 12429 O O . SER A 1 96 ? 2.150 0.316 -20.849 1.00 0.00 96 SER A O 7
ATOM 12437 N N . LYS A 1 97 ? 2.978 2.440 -20.726 1.00 0.00 97 LYS A N 7
ATOM 12438 C CA . LYS A 1 97 ? 3.653 2.352 -22.019 1.00 0.00 97 LYS A CA 7
ATOM 12439 C C . LYS A 1 97 ? 5.104 1.846 -21.889 1.00 0.00 97 LYS A C 7
ATOM 12440 O O . LYS A 1 97 ? 5.597 1.151 -22.771 1.00 0.00 97 LYS A O 7
ATOM 12459 N N . LYS A 1 98 ? 5.759 2.212 -20.764 1.00 0.00 98 LYS A N 7
ATOM 12460 C CA . LYS A 1 98 ? 7.130 1.797 -20.541 1.00 0.00 98 LYS A CA 7
ATOM 12461 C C . LYS A 1 98 ? 7.426 1.878 -19.034 1.00 0.00 98 LYS A C 7
ATOM 12462 O O . LYS A 1 98 ? 7.572 2.956 -18.476 1.00 0.00 98 LYS A O 7
ATOM 12481 N N . GLY A 1 99 ? 7.533 0.671 -18.430 1.00 0.00 99 GLY A N 7
ATOM 12482 C CA . GLY A 1 99 ? 7.793 0.522 -16.998 1.00 0.00 99 GLY A CA 7
ATOM 12483 C C . GLY A 1 99 ? 9.045 1.250 -16.479 1.00 0.00 99 GLY A C 7
ATOM 12484 O O . GLY A 1 99 ? 9.015 1.892 -15.440 1.00 0.00 99 GLY A O 7
ATOM 12488 N N . ASP A 1 100 ? 10.142 1.098 -17.248 1.00 0.00 100 ASP A N 7
ATOM 12489 C CA . ASP A 1 100 ? 11.420 1.729 -16.910 1.00 0.00 100 ASP A CA 7
ATOM 12490 C C . ASP A 1 100 ? 11.939 1.307 -15.518 1.00 0.00 100 ASP A C 7
ATOM 12491 O O . ASP A 1 100 ? 12.031 2.091 -14.581 1.00 0.00 100 ASP A O 7
ATOM 12500 N N . GLY A 1 101 ? 12.276 0.005 -15.481 1.00 0.00 101 GLY A N 7
ATOM 12501 C CA . GLY A 1 101 ? 12.816 -0.603 -14.266 1.00 0.00 101 GLY A CA 7
ATOM 12502 C C . GLY A 1 101 ? 11.758 -1.125 -13.282 1.00 0.00 101 GLY A C 7
ATOM 12503 O O . GLY A 1 101 ? 12.073 -1.473 -12.151 1.00 0.00 101 GLY A O 7
ATOM 12507 N N . LEU A 1 102 ? 10.499 -1.189 -13.769 1.00 0.00 102 LEU A N 7
ATOM 12508 C CA . LEU A 1 102 ? 9.394 -1.671 -12.947 1.00 0.00 102 LEU A CA 7
ATOM 12509 C C . LEU A 1 102 ? 9.205 -3.201 -13.054 1.00 0.00 102 LEU A C 7
ATOM 12510 O O . LEU A 1 102 ? 8.197 -3.720 -12.601 1.00 0.00 102 LEU A O 7
ATOM 12526 N N . CYS A 1 103 ? 10.200 -3.885 -13.666 1.00 0.00 103 CYS A N 7
ATOM 12527 C CA . CYS A 1 103 ? 10.221 -5.344 -13.861 1.00 0.00 103 CYS A CA 7
ATOM 12528 C C . CYS A 1 103 ? 9.396 -5.796 -15.082 1.00 0.00 103 CYS A C 7
ATOM 12529 O O . CYS A 1 103 ? 9.867 -6.519 -15.952 1.00 0.00 103 CYS A O 7
ATOM 12537 N N . GLN A 1 104 ? 8.143 -5.311 -15.068 1.00 0.00 104 GLN A N 7
ATOM 12538 C CA . GLN A 1 104 ? 7.137 -5.571 -16.071 1.00 0.00 104 GLN A CA 7
ATOM 12539 C C . GLN A 1 104 ? 6.197 -4.387 -15.943 1.00 0.00 104 GLN A C 7
ATOM 12540 O O . GLN A 1 104 ? 5.550 -4.173 -14.926 1.00 0.00 104 GLN A O 7
ATOM 12554 N N . LYS A 1 105 ? 6.218 -3.632 -17.052 1.00 0.00 105 LYS A N 7
ATOM 12555 C CA . LYS A 1 105 ? 5.446 -2.428 -17.264 1.00 0.00 105 LYS A CA 7
ATOM 12556 C C . LYS A 1 105 ? 4.026 -2.599 -16.733 1.00 0.00 105 LYS A C 7
ATOM 12557 O O . LYS A 1 105 ? 3.441 -3.672 -16.750 1.00 0.00 105 LYS A O 7
ATOM 12576 N N . LEU A 1 106 ? 3.545 -1.455 -16.255 1.00 0.00 106 LEU A N 7
ATOM 12577 C CA . LEU A 1 106 ? 2.203 -1.379 -15.704 1.00 0.00 106 LEU A CA 7
ATOM 12578 C C . LEU A 1 106 ? 1.156 -1.720 -16.796 1.00 0.00 106 LEU A C 7
ATOM 12579 O O . LEU A 1 106 ? 1.413 -1.483 -17.967 1.00 0.00 106 LEU A O 7
ATOM 12595 N N . THR A 1 107 ? 0.008 -2.342 -16.401 1.00 0.00 107 THR A N 7
ATOM 12596 C CA . THR A 1 107 ? -0.983 -2.688 -17.438 1.00 0.00 107 THR A CA 7
ATOM 12597 C C . THR A 1 107 ? -2.439 -2.444 -17.034 1.00 0.00 107 THR A C 7
ATOM 12598 O O . THR A 1 107 ? -2.942 -1.343 -17.222 1.00 0.00 107 THR A O 7
ATOM 12609 N N . LEU A 1 108 ? -3.096 -3.502 -16.495 1.00 0.00 108 LEU A N 7
ATOM 12610 C CA . LEU A 1 108 ? -4.532 -3.373 -16.221 1.00 0.00 108 LEU A CA 7
ATOM 12611 C C . LEU A 1 108 ? -4.864 -3.729 -14.770 1.00 0.00 108 LEU A C 7
ATOM 12612 O O . LEU A 1 108 ? -4.465 -4.784 -14.309 1.00 0.00 108 LEU A O 7
ATOM 12628 N N . PRO A 1 109 ? -5.647 -2.864 -14.065 1.00 0.00 109 PRO A N 7
ATOM 12629 C CA . PRO A 1 109 ? -6.016 -3.114 -12.674 1.00 0.00 109 PRO A CA 7
ATOM 12630 C C . PRO A 1 109 ? -6.590 -4.521 -12.443 1.00 0.00 109 PRO A C 7
ATOM 12631 O O . PRO A 1 109 ? -7.431 -5.015 -13.183 1.00 0.00 109 PRO A O 7
ATOM 12642 N N . CYS A 1 110 ? -6.031 -5.123 -11.376 1.00 0.00 110 CYS A N 7
ATOM 12643 C CA . CYS A 1 110 ? -6.406 -6.475 -10.964 1.00 0.00 110 CYS A CA 7
ATOM 12644 C C . CYS A 1 110 ? -7.911 -6.600 -10.650 1.00 0.00 110 CYS A C 7
ATOM 12645 O O . CYS A 1 110 ? -8.585 -5.621 -10.360 1.00 0.00 110 CYS A O 7
ATOM 12653 N N . VAL A 1 111 ? -8.396 -7.857 -10.742 1.00 0.00 111 VAL A N 7
ATOM 12654 C CA . VAL A 1 111 ? -9.805 -8.112 -10.467 1.00 0.00 111 VAL A CA 7
ATOM 12655 C C . VAL A 1 111 ? -10.049 -7.967 -8.956 1.00 0.00 111 VAL A C 7
ATOM 12656 O O . VAL A 1 111 ? -11.101 -7.506 -8.531 1.00 0.00 111 VAL A O 7
ATOM 12669 N N . ASN A 1 112 ? -9.006 -8.378 -8.180 1.00 0.00 112 ASN A N 7
ATOM 12670 C CA . ASN A 1 112 ? -9.039 -8.297 -6.715 1.00 0.00 112 ASN A CA 7
ATOM 12671 C C . ASN A 1 112 ? -10.249 -9.074 -6.149 1.00 0.00 112 ASN A C 7
ATOM 12672 O O . ASN A 1 112 ? -10.904 -8.656 -5.204 1.00 0.00 112 ASN A O 7
ATOM 12683 N N . LEU A 1 113 ? -10.483 -10.224 -6.821 1.00 0.00 113 LEU A N 7
ATOM 12684 C CA . LEU A 1 113 ? -11.580 -11.155 -6.549 1.00 0.00 113 LEU A CA 7
ATOM 12685 C C . LEU A 1 113 ? -12.898 -10.633 -7.166 1.00 0.00 113 LEU A C 7
ATOM 12686 O O . LEU A 1 113 ? -13.519 -11.280 -7.999 1.00 0.00 113 LEU A O 7
ATOM 12702 N N . ALA A 1 114 ? -13.256 -9.418 -6.704 1.00 0.00 114 ALA A N 7
ATOM 12703 C CA . ALA A 1 114 ? -14.441 -8.699 -7.148 1.00 0.00 114 ALA A CA 7
ATOM 12704 C C . ALA A 1 114 ? -14.195 -7.183 -6.954 1.00 0.00 114 ALA A C 7
ATOM 12705 O O . ALA A 1 114 ? -14.095 -6.459 -7.946 1.00 0.00 114 ALA A O 7
ATOM 12713 N N . GLY A 1 1 ? -14.623 21.528 -23.357 1.00 0.00 1 GLY A N 8
ATOM 12714 C CA . GLY A 1 1 ? -15.053 22.309 -22.200 1.00 0.00 1 GLY A CA 8
ATOM 12715 C C . GLY A 1 1 ? -16.524 22.088 -21.853 1.00 0.00 1 GLY A C 8
ATOM 12716 O O . GLY A 1 1 ? -17.393 22.182 -22.709 1.00 0.00 1 GLY A O 8
ATOM 12722 N N . SER A 1 2 ? -16.735 21.773 -20.553 1.00 0.00 2 SER A N 8
ATOM 12723 C CA . SER A 1 2 ? -18.076 21.545 -20.014 1.00 0.00 2 SER A CA 8
ATOM 12724 C C . SER A 1 2 ? -18.734 20.299 -20.645 1.00 0.00 2 SER A C 8
ATOM 12725 O O . SER A 1 2 ? -19.891 20.310 -21.047 1.00 0.00 2 SER A O 8
ATOM 12733 N N . VAL A 1 3 ? -17.913 19.232 -20.695 1.00 0.00 3 VAL A N 8
ATOM 12734 C CA . VAL A 1 3 ? -18.347 17.960 -21.265 1.00 0.00 3 VAL A CA 8
ATOM 12735 C C . VAL A 1 3 ? -17.433 16.840 -20.735 1.00 0.00 3 VAL A C 8
ATOM 12736 O O . VAL A 1 3 ? -16.261 17.067 -20.459 1.00 0.00 3 VAL A O 8
ATOM 12749 N N . ALA A 1 4 ? -18.069 15.649 -20.613 1.00 0.00 4 ALA A N 8
ATOM 12750 C CA . ALA A 1 4 ? -17.498 14.384 -20.138 1.00 0.00 4 ALA A CA 8
ATOM 12751 C C . ALA A 1 4 ? -18.143 14.037 -18.777 1.00 0.00 4 ALA A C 8
ATOM 12752 O O . ALA A 1 4 ? -18.482 14.929 -18.011 1.00 0.00 4 ALA A O 8
ATOM 12759 N N . PRO A 1 5 ? -18.309 12.705 -18.507 1.00 0.00 5 PRO A N 8
ATOM 12760 C CA . PRO A 1 5 ? -18.900 12.231 -17.254 1.00 0.00 5 PRO A CA 8
ATOM 12761 C C . PRO A 1 5 ? -17.940 12.433 -16.058 1.00 0.00 5 PRO A C 8
ATOM 12762 O O . PRO A 1 5 ? -17.781 13.541 -15.560 1.00 0.00 5 PRO A O 8
ATOM 12773 N N . VAL A 1 6 ? -17.326 11.307 -15.629 1.00 0.00 6 VAL A N 8
ATOM 12774 C CA . VAL A 1 6 ? -16.396 11.281 -14.499 1.00 0.00 6 VAL A CA 8
ATOM 12775 C C . VAL A 1 6 ? -17.180 11.569 -13.195 1.00 0.00 6 VAL A C 8
ATOM 12776 O O . VAL A 1 6 ? -16.759 12.292 -12.301 1.00 0.00 6 VAL A O 8
ATOM 12789 N N . GLU A 1 7 ? -18.374 10.939 -13.202 1.00 0.00 7 GLU A N 8
ATOM 12790 C CA . GLU A 1 7 ? -19.348 10.993 -12.116 1.00 0.00 7 GLU A CA 8
ATOM 12791 C C . GLU A 1 7 ? -19.072 9.896 -11.066 1.00 0.00 7 GLU A C 8
ATOM 12792 O O . GLU A 1 7 ? -19.343 10.037 -9.881 1.00 0.00 7 GLU A O 8
ATOM 12804 N N . THR A 1 8 ? -18.507 8.804 -11.616 1.00 0.00 8 THR A N 8
ATOM 12805 C CA . THR A 1 8 ? -18.111 7.617 -10.873 1.00 0.00 8 THR A CA 8
ATOM 12806 C C . THR A 1 8 ? -16.644 7.732 -10.434 1.00 0.00 8 THR A C 8
ATOM 12807 O O . THR A 1 8 ? -15.831 8.361 -11.098 1.00 0.00 8 THR A O 8
ATOM 12818 N N . LEU A 1 9 ? -16.374 7.091 -9.278 1.00 0.00 9 LEU A N 8
ATOM 12819 C CA . LEU A 1 9 ? -15.027 7.078 -8.721 1.00 0.00 9 LEU A CA 8
ATOM 12820 C C . LEU A 1 9 ? -14.323 5.807 -9.235 1.00 0.00 9 LEU A C 8
ATOM 12821 O O . LEU A 1 9 ? -14.251 4.779 -8.572 1.00 0.00 9 LEU A O 8
ATOM 12837 N N . GLU A 1 10 ? -13.828 5.979 -10.477 1.00 0.00 10 GLU A N 8
ATOM 12838 C CA . GLU A 1 10 ? -13.121 4.954 -11.234 1.00 0.00 10 GLU A CA 8
ATOM 12839 C C . GLU A 1 10 ? -11.642 4.907 -10.790 1.00 0.00 10 GLU A C 8
ATOM 12840 O O . GLU A 1 10 ? -10.717 5.330 -11.472 1.00 0.00 10 GLU A O 8
ATOM 12852 N N . VAL A 1 11 ? -11.527 4.329 -9.579 1.00 0.00 11 VAL A N 8
ATOM 12853 C CA . VAL A 1 11 ? -10.271 4.129 -8.866 1.00 0.00 11 VAL A CA 8
ATOM 12854 C C . VAL A 1 11 ? -9.600 2.808 -9.288 1.00 0.00 11 VAL A C 8
ATOM 12855 O O . VAL A 1 11 ? -8.381 2.705 -9.359 1.00 0.00 11 VAL A O 8
ATOM 12868 N N . GLU A 1 12 ? -10.487 1.815 -9.547 1.00 0.00 12 GLU A N 8
ATOM 12869 C CA . GLU A 1 12 ? -10.096 0.465 -9.945 1.00 0.00 12 GLU A CA 8
ATOM 12870 C C . GLU A 1 12 ? -9.300 -0.192 -8.805 1.00 0.00 12 GLU A C 8
ATOM 12871 O O . GLU A 1 12 ? -9.361 0.226 -7.653 1.00 0.00 12 GLU A O 8
ATOM 12883 N N . LYS A 1 13 ? -8.544 -1.242 -9.190 1.00 0.00 13 LYS A N 8
ATOM 12884 C CA . LYS A 1 13 ? -7.719 -1.913 -8.196 1.00 0.00 13 LYS A CA 8
ATOM 12885 C C . LYS A 1 13 ? -6.354 -1.234 -8.136 1.00 0.00 13 LYS A C 8
ATOM 12886 O O . LYS A 1 13 ? -5.574 -1.539 -7.243 1.00 0.00 13 LYS A O 8
ATOM 12905 N N . TRP A 1 14 ? -6.084 -0.307 -9.101 1.00 0.00 14 TRP A N 8
ATOM 12906 C CA . TRP A 1 14 ? -4.790 0.363 -9.031 1.00 0.00 14 TRP A CA 8
ATOM 12907 C C . TRP A 1 14 ? -4.746 1.266 -7.804 1.00 0.00 14 TRP A C 8
ATOM 12908 O O . TRP A 1 14 ? -3.813 1.200 -7.018 1.00 0.00 14 TRP A O 8
ATOM 12929 N N . PHE A 1 15 ? -5.813 2.086 -7.657 1.00 0.00 15 PHE A N 8
ATOM 12930 C CA . PHE A 1 15 ? -5.839 2.984 -6.510 1.00 0.00 15 PHE A CA 8
ATOM 12931 C C . PHE A 1 15 ? -6.549 2.333 -5.308 1.00 0.00 15 PHE A C 8
ATOM 12932 O O . PHE A 1 15 ? -7.770 2.254 -5.251 1.00 0.00 15 PHE A O 8
ATOM 12949 N N . PHE A 1 16 ? -5.689 1.880 -4.359 1.00 0.00 16 PHE A N 8
ATOM 12950 C CA . PHE A 1 16 ? -6.108 1.234 -3.110 1.00 0.00 16 PHE A CA 8
ATOM 12951 C C . PHE A 1 16 ? -5.579 2.056 -1.921 1.00 0.00 16 PHE A C 8
ATOM 12952 O O . PHE A 1 16 ? -4.978 3.112 -2.065 1.00 0.00 16 PHE A O 8
ATOM 12969 N N . ARG A 1 17 ? -5.889 1.503 -0.736 1.00 0.00 17 ARG A N 8
ATOM 12970 C CA . ARG A 1 17 ? -5.479 2.057 0.547 1.00 0.00 17 ARG A CA 8
ATOM 12971 C C . ARG A 1 17 ? -4.535 1.050 1.207 1.00 0.00 17 ARG A C 8
ATOM 12972 O O . ARG A 1 17 ? -4.199 0.036 0.615 1.00 0.00 17 ARG A O 8
ATOM 12993 N N . THR A 1 18 ? -4.135 1.417 2.440 1.00 0.00 18 THR A N 8
ATOM 12994 C CA . THR A 1 18 ? -3.250 0.681 3.323 1.00 0.00 18 THR A CA 8
ATOM 12995 C C . THR A 1 18 ? -3.858 -0.635 3.800 1.00 0.00 18 THR A C 8
ATOM 12996 O O . THR A 1 18 ? -4.195 -0.834 4.961 1.00 0.00 18 THR A O 8
ATOM 13007 N N . ILE A 1 19 ? -3.947 -1.518 2.804 1.00 0.00 19 ILE A N 8
ATOM 13008 C CA . ILE A 1 19 ? -4.408 -2.876 2.998 1.00 0.00 19 ILE A CA 8
ATOM 13009 C C . ILE A 1 19 ? -3.163 -3.581 3.513 1.00 0.00 19 ILE A C 8
ATOM 13010 O O . ILE A 1 19 ? -2.064 -3.064 3.343 1.00 0.00 19 ILE A O 8
ATOM 13026 N N . SER A 1 20 ? -3.333 -4.751 4.144 1.00 0.00 20 SER A N 8
ATOM 13027 C CA . SER A 1 20 ? -2.092 -5.368 4.614 1.00 0.00 20 SER A CA 8
ATOM 13028 C C . SER A 1 20 ? -1.261 -5.779 3.390 1.00 0.00 20 SER A C 8
ATOM 13029 O O . SER A 1 20 ? -1.763 -5.985 2.293 1.00 0.00 20 SER A O 8
ATOM 13037 N N . ARG A 1 21 ? 0.042 -5.871 3.668 1.00 0.00 21 ARG A N 8
ATOM 13038 C CA . ARG A 1 21 ? 1.027 -6.247 2.671 1.00 0.00 21 ARG A CA 8
ATOM 13039 C C . ARG A 1 21 ? 0.600 -7.526 1.931 1.00 0.00 21 ARG A C 8
ATOM 13040 O O . ARG A 1 21 ? 0.590 -7.562 0.708 1.00 0.00 21 ARG A O 8
ATOM 13061 N N . LYS A 1 22 ? 0.205 -8.547 2.732 1.00 0.00 22 LYS A N 8
ATOM 13062 C CA . LYS A 1 22 ? -0.204 -9.801 2.107 1.00 0.00 22 LYS A CA 8
ATOM 13063 C C . LYS A 1 22 ? -1.579 -9.784 1.470 1.00 0.00 22 LYS A C 8
ATOM 13064 O O . LYS A 1 22 ? -1.925 -10.680 0.715 1.00 0.00 22 LYS A O 8
ATOM 13083 N N . ASP A 1 23 ? -2.340 -8.732 1.814 1.00 0.00 23 ASP A N 8
ATOM 13084 C CA . ASP A 1 23 ? -3.687 -8.645 1.287 1.00 0.00 23 ASP A CA 8
ATOM 13085 C C . ASP A 1 23 ? -3.659 -8.136 -0.154 1.00 0.00 23 ASP A C 8
ATOM 13086 O O . ASP A 1 23 ? -4.488 -8.467 -0.983 1.00 0.00 23 ASP A O 8
ATOM 13095 N N . ALA A 1 24 ? -2.663 -7.287 -0.391 1.00 0.00 24 ALA A N 8
ATOM 13096 C CA . ALA A 1 24 ? -2.488 -6.735 -1.726 1.00 0.00 24 ALA A CA 8
ATOM 13097 C C . ALA A 1 24 ? -1.795 -7.766 -2.634 1.00 0.00 24 ALA A C 8
ATOM 13098 O O . ALA A 1 24 ? -1.991 -7.793 -3.843 1.00 0.00 24 ALA A O 8
ATOM 13105 N N . GLU A 1 25 ? -1.005 -8.629 -1.953 1.00 0.00 25 GLU A N 8
ATOM 13106 C CA . GLU A 1 25 ? -0.309 -9.709 -2.630 1.00 0.00 25 GLU A CA 8
ATOM 13107 C C . GLU A 1 25 ? -1.328 -10.796 -3.006 1.00 0.00 25 GLU A C 8
ATOM 13108 O O . GLU A 1 25 ? -1.186 -11.454 -4.021 1.00 0.00 25 GLU A O 8
ATOM 13120 N N . ARG A 1 26 ? -2.377 -10.934 -2.156 1.00 0.00 26 ARG A N 8
ATOM 13121 C CA . ARG A 1 26 ? -3.387 -11.969 -2.392 1.00 0.00 26 ARG A CA 8
ATOM 13122 C C . ARG A 1 26 ? -4.157 -11.694 -3.691 1.00 0.00 26 ARG A C 8
ATOM 13123 O O . ARG A 1 26 ? -4.600 -12.593 -4.394 1.00 0.00 26 ARG A O 8
ATOM 13144 N N . GLN A 1 27 ? -4.261 -10.376 -3.945 1.00 0.00 27 GLN A N 8
ATOM 13145 C CA . GLN A 1 27 ? -4.986 -9.893 -5.108 1.00 0.00 27 GLN A CA 8
ATOM 13146 C C . GLN A 1 27 ? -4.272 -10.162 -6.424 1.00 0.00 27 GLN A C 8
ATOM 13147 O O . GLN A 1 27 ? -4.852 -10.654 -7.385 1.00 0.00 27 GLN A O 8
ATOM 13161 N N . LEU A 1 28 ? -2.974 -9.802 -6.395 1.00 0.00 28 LEU A N 8
ATOM 13162 C CA . LEU A 1 28 ? -2.191 -9.932 -7.606 1.00 0.00 28 LEU A CA 8
ATOM 13163 C C . LEU A 1 28 ? -1.801 -11.384 -7.886 1.00 0.00 28 LEU A C 8
ATOM 13164 O O . LEU A 1 28 ? -1.894 -11.818 -9.026 1.00 0.00 28 LEU A O 8
ATOM 13180 N N . LEU A 1 29 ? -1.426 -12.129 -6.813 1.00 0.00 29 LEU A N 8
ATOM 13181 C CA . LEU A 1 29 ? -1.060 -13.535 -6.961 1.00 0.00 29 LEU A CA 8
ATOM 13182 C C . LEU A 1 29 ? -2.260 -14.361 -7.465 1.00 0.00 29 LEU A C 8
ATOM 13183 O O . LEU A 1 29 ? -2.081 -15.459 -7.977 1.00 0.00 29 LEU A O 8
ATOM 13199 N N . ALA A 1 30 ? -3.482 -13.791 -7.313 1.00 0.00 30 ALA A N 8
ATOM 13200 C CA . ALA A 1 30 ? -4.655 -14.500 -7.801 1.00 0.00 30 ALA A CA 8
ATOM 13201 C C . ALA A 1 30 ? -4.513 -14.745 -9.324 1.00 0.00 30 ALA A C 8
ATOM 13202 O O . ALA A 1 30 ? -3.991 -13.907 -10.053 1.00 0.00 30 ALA A O 8
ATOM 13209 N N . PRO A 1 31 ? -5.003 -15.931 -9.782 1.00 0.00 31 PRO A N 8
ATOM 13210 C CA . PRO A 1 31 ? -4.947 -16.317 -11.196 1.00 0.00 31 PRO A CA 8
ATOM 13211 C C . PRO A 1 31 ? -5.866 -15.491 -12.127 1.00 0.00 31 PRO A C 8
ATOM 13212 O O . PRO A 1 31 ? -5.982 -15.760 -13.317 1.00 0.00 31 PRO A O 8
ATOM 13223 N N . MET A 1 32 ? -6.510 -14.480 -11.507 1.00 0.00 32 MET A N 8
ATOM 13224 C CA . MET A 1 32 ? -7.422 -13.572 -12.154 1.00 0.00 32 MET A CA 8
ATOM 13225 C C . MET A 1 32 ? -6.723 -12.658 -13.182 1.00 0.00 32 MET A C 8
ATOM 13226 O O . MET A 1 32 ? -7.269 -12.357 -14.236 1.00 0.00 32 MET A O 8
ATOM 13240 N N . ASN A 1 33 ? -5.485 -12.248 -12.803 1.00 0.00 33 ASN A N 8
ATOM 13241 C CA . ASN A 1 33 ? -4.660 -11.374 -13.644 1.00 0.00 33 ASN A CA 8
ATOM 13242 C C . ASN A 1 33 ? -3.189 -11.844 -13.634 1.00 0.00 33 ASN A C 8
ATOM 13243 O O . ASN A 1 33 ? -2.830 -12.865 -13.059 1.00 0.00 33 ASN A O 8
ATOM 13254 N N . LYS A 1 34 ? -2.382 -11.010 -14.322 1.00 0.00 34 LYS A N 8
ATOM 13255 C CA . LYS A 1 34 ? -0.947 -11.206 -14.485 1.00 0.00 34 LYS A CA 8
ATOM 13256 C C . LYS A 1 34 ? -0.220 -9.858 -14.378 1.00 0.00 34 LYS A C 8
ATOM 13257 O O . LYS A 1 34 ? -0.848 -8.808 -14.347 1.00 0.00 34 LYS A O 8
ATOM 13276 N N . ALA A 1 35 ? 1.130 -9.964 -14.332 1.00 0.00 35 ALA A N 8
ATOM 13277 C CA . ALA A 1 35 ? 2.066 -8.844 -14.256 1.00 0.00 35 ALA A CA 8
ATOM 13278 C C . ALA A 1 35 ? 1.533 -7.601 -14.988 1.00 0.00 35 ALA A C 8
ATOM 13279 O O . ALA A 1 35 ? 1.260 -7.620 -16.182 1.00 0.00 35 ALA A O 8
ATOM 13286 N N . GLY A 1 36 ? 1.385 -6.547 -14.164 1.00 0.00 36 GLY A N 8
ATOM 13287 C CA . GLY A 1 36 ? 0.857 -5.266 -14.603 1.00 0.00 36 GLY A CA 8
ATOM 13288 C C . GLY A 1 36 ? -0.402 -4.896 -13.818 1.00 0.00 36 GLY A C 8
ATOM 13289 O O . GLY A 1 36 ? -0.747 -3.735 -13.638 1.00 0.00 36 GLY A O 8
ATOM 13293 N N . SER A 1 37 ? -1.063 -5.965 -13.339 1.00 0.00 37 SER A N 8
ATOM 13294 C CA . SER A 1 37 ? -2.189 -5.802 -12.430 1.00 0.00 37 SER A CA 8
ATOM 13295 C C . SER A 1 37 ? -1.522 -5.364 -11.106 1.00 0.00 37 SER A C 8
ATOM 13296 O O . SER A 1 37 ? -0.677 -6.076 -10.569 1.00 0.00 37 SER A O 8
ATOM 13304 N N . PHE A 1 38 ? -1.911 -4.140 -10.662 1.00 0.00 38 PHE A N 8
ATOM 13305 C CA . PHE A 1 38 ? -1.312 -3.540 -9.466 1.00 0.00 38 PHE A CA 8
ATOM 13306 C C . PHE A 1 38 ? -2.387 -3.246 -8.369 1.00 0.00 38 PHE A C 8
ATOM 13307 O O . PHE A 1 38 ? -3.588 -3.416 -8.542 1.00 0.00 38 PHE A O 8
ATOM 13324 N N . LEU A 1 39 ? -1.786 -2.769 -7.249 1.00 0.00 39 LEU A N 8
ATOM 13325 C CA . LEU A 1 39 ? -2.286 -2.310 -5.947 1.00 0.00 39 LEU A CA 8
ATOM 13326 C C . LEU A 1 39 ? -1.440 -1.132 -5.482 1.00 0.00 39 LEU A C 8
ATOM 13327 O O . LEU A 1 39 ? -0.250 -1.343 -5.324 1.00 0.00 39 LEU A O 8
ATOM 13343 N N . ILE A 1 40 ? -2.038 0.053 -5.193 1.00 0.00 40 ILE A N 8
ATOM 13344 C CA . ILE A 1 40 ? -1.138 1.119 -4.727 1.00 0.00 40 ILE A CA 8
ATOM 13345 C C . ILE A 1 40 ? -1.714 1.379 -3.295 1.00 0.00 40 ILE A C 8
ATOM 13346 O O . ILE A 1 40 ? -2.678 2.106 -3.112 1.00 0.00 40 ILE A O 8
ATOM 13362 N N . ARG A 1 41 ? -1.127 0.677 -2.294 1.00 0.00 41 ARG A N 8
ATOM 13363 C CA . ARG A 1 41 ? -1.608 0.778 -0.920 1.00 0.00 41 ARG A CA 8
ATOM 13364 C C . ARG A 1 41 ? -0.944 1.964 -0.204 1.00 0.00 41 ARG A C 8
ATOM 13365 O O . ARG A 1 41 ? 0.238 2.211 -0.396 1.00 0.00 41 ARG A O 8
ATOM 13386 N N . GLU A 1 42 ? -1.745 2.687 0.622 1.00 0.00 42 GLU A N 8
ATOM 13387 C CA . GLU A 1 42 ? -1.150 3.833 1.328 1.00 0.00 42 GLU A CA 8
ATOM 13388 C C . GLU A 1 42 ? -0.164 3.347 2.408 1.00 0.00 42 GLU A C 8
ATOM 13389 O O . GLU A 1 42 ? -0.249 2.228 2.894 1.00 0.00 42 GLU A O 8
ATOM 13401 N N . SER A 1 43 ? 0.767 4.251 2.745 1.00 0.00 43 SER A N 8
ATOM 13402 C CA . SER A 1 43 ? 1.785 3.955 3.743 1.00 0.00 43 SER A CA 8
ATOM 13403 C C . SER A 1 43 ? 1.334 4.556 5.076 1.00 0.00 43 SER A C 8
ATOM 13404 O O . SER A 1 43 ? 2.029 5.417 5.574 1.00 0.00 43 SER A O 8
ATOM 13412 N N . GLU A 1 44 ? 0.232 4.026 5.663 1.00 0.00 44 GLU A N 8
ATOM 13413 C CA . GLU A 1 44 ? -0.478 4.457 6.892 1.00 0.00 44 GLU A CA 8
ATOM 13414 C C . GLU A 1 44 ? 0.322 5.368 7.872 1.00 0.00 44 GLU A C 8
ATOM 13415 O O . GLU A 1 44 ? -0.203 6.326 8.423 1.00 0.00 44 GLU A O 8
ATOM 13427 N N . SER A 1 45 ? 1.599 5.018 8.034 1.00 0.00 45 SER A N 8
ATOM 13428 C CA . SER A 1 45 ? 2.642 5.661 8.822 1.00 0.00 45 SER A CA 8
ATOM 13429 C C . SER A 1 45 ? 3.217 6.914 8.092 1.00 0.00 45 SER A C 8
ATOM 13430 O O . SER A 1 45 ? 4.337 7.328 8.361 1.00 0.00 45 SER A O 8
ATOM 13438 N N . ASN A 1 46 ? 2.406 7.487 7.180 1.00 0.00 46 ASN A N 8
ATOM 13439 C CA . ASN A 1 46 ? 2.841 8.582 6.315 1.00 0.00 46 ASN A CA 8
ATOM 13440 C C . ASN A 1 46 ? 2.087 9.913 6.367 1.00 0.00 46 ASN A C 8
ATOM 13441 O O . ASN A 1 46 ? 1.080 10.140 7.026 1.00 0.00 46 ASN A O 8
ATOM 13452 N N . LYS A 1 47 ? 2.734 10.743 5.514 1.00 0.00 47 LYS A N 8
ATOM 13453 C CA . LYS A 1 47 ? 2.366 12.059 5.063 1.00 0.00 47 LYS A CA 8
ATOM 13454 C C . LYS A 1 47 ? 1.743 11.997 3.647 1.00 0.00 47 LYS A C 8
ATOM 13455 O O . LYS A 1 47 ? 2.125 12.730 2.744 1.00 0.00 47 LYS A O 8
ATOM 13474 N N . GLY A 1 48 ? 0.781 11.049 3.531 1.00 0.00 48 GLY A N 8
ATOM 13475 C CA . GLY A 1 48 ? 0.031 10.790 2.301 1.00 0.00 48 GLY A CA 8
ATOM 13476 C C . GLY A 1 48 ? 0.755 9.894 1.275 1.00 0.00 48 GLY A C 8
ATOM 13477 O O . GLY A 1 48 ? 0.409 9.865 0.099 1.00 0.00 48 GLY A O 8
ATOM 13481 N N . ALA A 1 49 ? 1.755 9.150 1.791 1.00 0.00 49 ALA A N 8
ATOM 13482 C CA . ALA A 1 49 ? 2.558 8.254 0.942 1.00 0.00 49 ALA A CA 8
ATOM 13483 C C . ALA A 1 49 ? 1.830 6.907 0.645 1.00 0.00 49 ALA A C 8
ATOM 13484 O O . ALA A 1 49 ? 0.714 6.671 1.081 1.00 0.00 49 ALA A O 8
ATOM 13491 N N . PHE A 1 50 ? 2.514 6.064 -0.168 1.00 0.00 50 PHE A N 8
ATOM 13492 C CA . PHE A 1 50 ? 2.000 4.766 -0.626 1.00 0.00 50 PHE A CA 8
ATOM 13493 C C . PHE A 1 50 ? 3.180 3.763 -0.796 1.00 0.00 50 PHE A C 8
ATOM 13494 O O . PHE A 1 50 ? 4.314 4.001 -0.400 1.00 0.00 50 PHE A O 8
ATOM 13511 N N . SER A 1 51 ? 2.799 2.623 -1.421 1.00 0.00 51 SER A N 8
ATOM 13512 C CA . SER A 1 51 ? 3.621 1.473 -1.813 1.00 0.00 51 SER A CA 8
ATOM 13513 C C . SER A 1 51 ? 2.962 0.896 -3.077 1.00 0.00 51 SER A C 8
ATOM 13514 O O . SER A 1 51 ? 1.915 1.393 -3.469 1.00 0.00 51 SER A O 8
ATOM 13522 N N . LEU A 1 52 ? 3.552 -0.153 -3.694 1.00 0.00 52 LEU A N 8
ATOM 13523 C CA . LEU A 1 52 ? 2.890 -0.639 -4.912 1.00 0.00 52 LEU A CA 8
ATOM 13524 C C . LEU A 1 52 ? 3.272 -2.093 -5.221 1.00 0.00 52 LEU A C 8
ATOM 13525 O O . LEU A 1 52 ? 4.418 -2.433 -5.496 1.00 0.00 52 LEU A O 8
ATOM 13541 N N . SER A 1 53 ? 2.199 -2.908 -5.164 1.00 0.00 53 SER A N 8
ATOM 13542 C CA . SER A 1 53 ? 2.273 -4.330 -5.413 1.00 0.00 53 SER A CA 8
ATOM 13543 C C . SER A 1 53 ? 1.943 -4.573 -6.880 1.00 0.00 53 SER A C 8
ATOM 13544 O O . SER A 1 53 ? 1.009 -4.005 -7.425 1.00 0.00 53 SER A O 8
ATOM 13552 N N . VAL A 1 54 ? 2.800 -5.425 -7.476 1.00 0.00 54 VAL A N 8
ATOM 13553 C CA . VAL A 1 54 ? 2.695 -5.808 -8.882 1.00 0.00 54 VAL A CA 8
ATOM 13554 C C . VAL A 1 54 ? 3.039 -7.279 -8.954 1.00 0.00 54 VAL A C 8
ATOM 13555 O O . VAL A 1 54 ? 3.898 -7.711 -8.205 1.00 0.00 54 VAL A O 8
ATOM 13568 N N . LYS A 1 55 ? 2.395 -8.027 -9.874 1.00 0.00 55 LYS A N 8
ATOM 13569 C CA . LYS A 1 55 ? 2.770 -9.439 -9.915 1.00 0.00 55 LYS A CA 8
ATOM 13570 C C . LYS A 1 55 ? 4.087 -9.675 -10.687 1.00 0.00 55 LYS A C 8
ATOM 13571 O O . LYS A 1 55 ? 4.076 -9.607 -11.909 1.00 0.00 55 LYS A O 8
ATOM 13590 N N . ASP A 1 56 ? 5.215 -9.943 -9.961 1.00 0.00 56 ASP A N 8
ATOM 13591 C CA . ASP A 1 56 ? 6.416 -10.251 -10.756 1.00 0.00 56 ASP A CA 8
ATOM 13592 C C . ASP A 1 56 ? 6.321 -11.748 -11.129 1.00 0.00 56 ASP A C 8
ATOM 13593 O O . ASP A 1 56 ? 6.024 -12.593 -10.295 1.00 0.00 56 ASP A O 8
ATOM 13602 N N . ILE A 1 57 ? 6.531 -11.996 -12.438 1.00 0.00 57 ILE A N 8
ATOM 13603 C CA . ILE A 1 57 ? 6.455 -13.350 -12.989 1.00 0.00 57 ILE A CA 8
ATOM 13604 C C . ILE A 1 57 ? 7.819 -13.746 -13.576 1.00 0.00 57 ILE A C 8
ATOM 13605 O O . ILE A 1 57 ? 8.496 -12.960 -14.227 1.00 0.00 57 ILE A O 8
ATOM 13621 N N . THR A 1 58 ? 8.163 -15.018 -13.283 1.00 0.00 58 THR A N 8
ATOM 13622 C CA . THR A 1 58 ? 9.426 -15.610 -13.721 1.00 0.00 58 THR A CA 8
ATOM 13623 C C . THR A 1 58 ? 9.300 -17.140 -13.715 1.00 0.00 58 THR A C 8
ATOM 13624 O O . THR A 1 58 ? 8.340 -17.687 -13.183 1.00 0.00 58 THR A O 8
ATOM 13635 N N . THR A 1 59 ? 10.320 -17.809 -14.313 1.00 0.00 59 THR A N 8
ATOM 13636 C CA . THR A 1 59 ? 10.283 -19.275 -14.340 1.00 0.00 59 THR A CA 8
ATOM 13637 C C . THR A 1 59 ? 10.614 -19.895 -12.966 1.00 0.00 59 THR A C 8
ATOM 13638 O O . THR A 1 59 ? 10.542 -21.108 -12.805 1.00 0.00 59 THR A O 8
ATOM 13649 N N . GLN A 1 60 ? 10.971 -19.026 -11.987 1.00 0.00 60 GLN A N 8
ATOM 13650 C CA . GLN A 1 60 ? 11.267 -19.545 -10.648 1.00 0.00 60 GLN A CA 8
ATOM 13651 C C . GLN A 1 60 ? 9.954 -19.817 -9.873 1.00 0.00 60 GLN A C 8
ATOM 13652 O O . GLN A 1 60 ? 9.818 -20.807 -9.167 1.00 0.00 60 GLN A O 8
ATOM 13666 N N . GLY A 1 61 ? 9.010 -18.871 -10.062 1.00 0.00 61 GLY A N 8
ATOM 13667 C CA . GLY A 1 61 ? 7.707 -18.949 -9.415 1.00 0.00 61 GLY A CA 8
ATOM 13668 C C . GLY A 1 61 ? 7.010 -17.585 -9.440 1.00 0.00 61 GLY A C 8
ATOM 13669 O O . GLY A 1 61 ? 7.645 -16.551 -9.610 1.00 0.00 61 GLY A O 8
ATOM 13673 N N . GLU A 1 62 ? 5.671 -17.646 -9.264 1.00 0.00 62 GLU A N 8
ATOM 13674 C CA . GLU A 1 62 ? 4.865 -16.443 -9.258 1.00 0.00 62 GLU A CA 8
ATOM 13675 C C . GLU A 1 62 ? 5.002 -15.712 -7.910 1.00 0.00 62 GLU A C 8
ATOM 13676 O O . GLU A 1 62 ? 4.916 -16.319 -6.848 1.00 0.00 62 GLU A O 8
ATOM 13688 N N . VAL A 1 63 ? 5.224 -14.383 -8.025 1.00 0.00 63 VAL A N 8
ATOM 13689 C CA . VAL A 1 63 ? 5.386 -13.534 -6.854 1.00 0.00 63 VAL A CA 8
ATOM 13690 C C . VAL A 1 63 ? 4.625 -12.229 -7.126 1.00 0.00 63 VAL A C 8
ATOM 13691 O O . VAL A 1 63 ? 3.841 -12.115 -8.056 1.00 0.00 63 VAL A O 8
ATOM 13704 N N . VAL A 1 64 ? 4.936 -11.265 -6.245 1.00 0.00 64 VAL A N 8
ATOM 13705 C CA . VAL A 1 64 ? 4.436 -9.904 -6.301 1.00 0.00 64 VAL A CA 8
ATOM 13706 C C . VAL A 1 64 ? 5.713 -9.028 -6.243 1.00 0.00 64 VAL A C 8
ATOM 13707 O O . VAL A 1 64 ? 6.795 -9.532 -6.503 1.00 0.00 64 VAL A O 8
ATOM 13720 N N . LYS A 1 65 ? 5.550 -7.731 -5.964 1.00 0.00 65 LYS A N 8
ATOM 13721 C CA . LYS A 1 65 ? 6.612 -6.722 -5.840 1.00 0.00 65 LYS A CA 8
ATOM 13722 C C . LYS A 1 65 ? 6.114 -5.671 -4.845 1.00 0.00 65 LYS A C 8
ATOM 13723 O O . LYS A 1 65 ? 4.949 -5.713 -4.509 1.00 0.00 65 LYS A O 8
ATOM 13742 N N . HIS A 1 66 ? 7.004 -4.759 -4.383 1.00 0.00 66 HIS A N 8
ATOM 13743 C CA . HIS A 1 66 ? 6.654 -3.696 -3.435 1.00 0.00 66 HIS A CA 8
ATOM 13744 C C . HIS A 1 66 ? 7.572 -2.469 -3.662 1.00 0.00 66 HIS A C 8
ATOM 13745 O O . HIS A 1 66 ? 8.739 -2.490 -3.288 1.00 0.00 66 HIS A O 8
ATOM 13759 N N . TYR A 1 67 ? 6.998 -1.405 -4.275 1.00 0.00 67 TYR A N 8
ATOM 13760 C CA . TYR A 1 67 ? 7.773 -0.180 -4.513 1.00 0.00 67 TYR A CA 8
ATOM 13761 C C . TYR A 1 67 ? 7.515 0.800 -3.352 1.00 0.00 67 TYR A C 8
ATOM 13762 O O . TYR A 1 67 ? 6.682 0.559 -2.487 1.00 0.00 67 TYR A O 8
ATOM 13780 N N . LYS A 1 68 ? 8.290 1.910 -3.401 1.00 0.00 68 LYS A N 8
ATOM 13781 C CA . LYS A 1 68 ? 8.255 2.944 -2.365 1.00 0.00 68 LYS A CA 8
ATOM 13782 C C . LYS A 1 68 ? 7.917 4.359 -2.913 1.00 0.00 68 LYS A C 8
ATOM 13783 O O . LYS A 1 68 ? 8.761 5.196 -3.203 1.00 0.00 68 LYS A O 8
ATOM 13802 N N . ILE A 1 69 ? 6.594 4.560 -3.021 1.00 0.00 69 ILE A N 8
ATOM 13803 C CA . ILE A 1 69 ? 6.022 5.823 -3.480 1.00 0.00 69 ILE A CA 8
ATOM 13804 C C . ILE A 1 69 ? 5.759 6.789 -2.331 1.00 0.00 69 ILE A C 8
ATOM 13805 O O . ILE A 1 69 ? 4.969 6.543 -1.436 1.00 0.00 69 ILE A O 8
ATOM 13821 N N . ARG A 1 70 ? 6.481 7.908 -2.438 1.00 0.00 70 ARG A N 8
ATOM 13822 C CA . ARG A 1 70 ? 6.318 8.988 -1.485 1.00 0.00 70 ARG A CA 8
ATOM 13823 C C . ARG A 1 70 ? 5.341 9.972 -2.114 1.00 0.00 70 ARG A C 8
ATOM 13824 O O . ARG A 1 70 ? 4.997 9.840 -3.277 1.00 0.00 70 ARG A O 8
ATOM 13845 N N . SER A 1 71 ? 4.913 10.935 -1.285 1.00 0.00 71 SER A N 8
ATOM 13846 C CA . SER A 1 71 ? 4.025 11.987 -1.763 1.00 0.00 71 SER A CA 8
ATOM 13847 C C . SER A 1 71 ? 4.628 13.299 -1.251 1.00 0.00 71 SER A C 8
ATOM 13848 O O . SER A 1 71 ? 4.685 13.562 -0.055 1.00 0.00 71 SER A O 8
ATOM 13856 N N . LEU A 1 72 ? 5.111 14.056 -2.257 1.00 0.00 72 LEU A N 8
ATOM 13857 C CA . LEU A 1 72 ? 5.830 15.305 -2.061 1.00 0.00 72 LEU A CA 8
ATOM 13858 C C . LEU A 1 72 ? 4.941 16.517 -2.267 1.00 0.00 72 LEU A C 8
ATOM 13859 O O . LEU A 1 72 ? 3.871 16.474 -2.859 1.00 0.00 72 LEU A O 8
ATOM 13875 N N . ASP A 1 73 ? 5.567 17.588 -1.745 1.00 0.00 73 ASP A N 8
ATOM 13876 C CA . ASP A 1 73 ? 5.099 18.971 -1.697 1.00 0.00 73 ASP A CA 8
ATOM 13877 C C . ASP A 1 73 ? 4.395 19.459 -2.984 1.00 0.00 73 ASP A C 8
ATOM 13878 O O . ASP A 1 73 ? 3.389 20.154 -2.918 1.00 0.00 73 ASP A O 8
ATOM 13887 N N . ASN A 1 74 ? 4.963 19.060 -4.142 1.00 0.00 74 ASN A N 8
ATOM 13888 C CA . ASN A 1 74 ? 4.388 19.461 -5.432 1.00 0.00 74 ASN A CA 8
ATOM 13889 C C . ASN A 1 74 ? 2.981 18.870 -5.666 1.00 0.00 74 ASN A C 8
ATOM 13890 O O . ASN A 1 74 ? 2.119 19.457 -6.307 1.00 0.00 74 ASN A O 8
ATOM 13901 N N . GLY A 1 75 ? 2.848 17.680 -5.068 1.00 0.00 75 GLY A N 8
ATOM 13902 C CA . GLY A 1 75 ? 1.650 16.848 -5.082 1.00 0.00 75 GLY A CA 8
ATOM 13903 C C . GLY A 1 75 ? 1.887 15.579 -5.898 1.00 0.00 75 GLY A C 8
ATOM 13904 O O . GLY A 1 75 ? 0.971 14.871 -6.301 1.00 0.00 75 GLY A O 8
ATOM 13908 N N . GLY A 1 76 ? 3.197 15.356 -6.109 1.00 0.00 76 GLY A N 8
ATOM 13909 C CA . GLY A 1 76 ? 3.690 14.251 -6.873 1.00 0.00 76 GLY A CA 8
ATOM 13910 C C . GLY A 1 76 ? 3.971 13.029 -6.031 1.00 0.00 76 GLY A C 8
ATOM 13911 O O . GLY A 1 76 ? 3.660 12.955 -4.851 1.00 0.00 76 GLY A O 8
ATOM 13915 N N . TYR A 1 77 ? 4.594 12.089 -6.758 1.00 0.00 77 TYR A N 8
ATOM 13916 C CA . TYR A 1 77 ? 4.979 10.801 -6.212 1.00 0.00 77 TYR A CA 8
ATOM 13917 C C . TYR A 1 77 ? 6.251 10.345 -6.910 1.00 0.00 77 TYR A C 8
ATOM 13918 O O . TYR A 1 77 ? 6.367 10.395 -8.130 1.00 0.00 77 TYR A O 8
ATOM 13936 N N . TYR A 1 78 ? 7.183 9.886 -6.042 1.00 0.00 78 TYR A N 8
ATOM 13937 C CA . TYR A 1 78 ? 8.470 9.392 -6.540 1.00 0.00 78 TYR A CA 8
ATOM 13938 C C . TYR A 1 78 ? 8.763 7.978 -5.979 1.00 0.00 78 TYR A C 8
ATOM 13939 O O . TYR A 1 78 ? 8.539 7.692 -4.810 1.00 0.00 78 TYR A O 8
ATOM 13957 N N . ILE A 1 79 ? 9.278 7.140 -6.910 1.00 0.00 79 ILE A N 8
ATOM 13958 C CA . ILE A 1 79 ? 9.715 5.748 -6.694 1.00 0.00 79 ILE A CA 8
ATOM 13959 C C . ILE A 1 79 ? 11.256 5.623 -6.804 1.00 0.00 79 ILE A C 8
ATOM 13960 O O . ILE A 1 79 ? 11.867 4.624 -6.441 1.00 0.00 79 ILE A O 8
ATOM 13976 N N . SER A 1 80 ? 11.806 6.742 -7.294 1.00 0.00 80 SER A N 8
ATOM 13977 C CA . SER A 1 80 ? 13.206 7.091 -7.460 1.00 0.00 80 SER A CA 8
ATOM 13978 C C . SER A 1 80 ? 13.092 8.614 -7.562 1.00 0.00 80 SER A C 8
ATOM 13979 O O . SER A 1 80 ? 12.228 9.093 -8.284 1.00 0.00 80 SER A O 8
ATOM 13987 N N . PRO A 1 81 ? 13.935 9.402 -6.850 1.00 0.00 81 PRO A N 8
ATOM 13988 C CA . PRO A 1 81 ? 13.732 10.843 -6.902 1.00 0.00 81 PRO A CA 8
ATOM 13989 C C . PRO A 1 81 ? 13.884 11.531 -8.271 1.00 0.00 81 PRO A C 8
ATOM 13990 O O . PRO A 1 81 ? 13.402 12.642 -8.448 1.00 0.00 81 PRO A O 8
ATOM 14001 N N . ARG A 1 82 ? 14.524 10.818 -9.231 1.00 0.00 82 ARG A N 8
ATOM 14002 C CA . ARG A 1 82 ? 14.640 11.435 -10.569 1.00 0.00 82 ARG A CA 8
ATOM 14003 C C . ARG A 1 82 ? 13.307 11.276 -11.344 1.00 0.00 82 ARG A C 8
ATOM 14004 O O . ARG A 1 82 ? 12.869 12.172 -12.055 1.00 0.00 82 ARG A O 8
ATOM 14025 N N . ILE A 1 83 ? 12.698 10.085 -11.147 1.00 0.00 83 ILE A N 8
ATOM 14026 C CA . ILE A 1 83 ? 11.423 9.752 -11.777 1.00 0.00 83 ILE A CA 8
ATOM 14027 C C . ILE A 1 83 ? 10.267 10.066 -10.817 1.00 0.00 83 ILE A C 8
ATOM 14028 O O . ILE A 1 83 ? 9.790 9.249 -10.034 1.00 0.00 83 ILE A O 8
ATOM 14044 N N . THR A 1 84 ? 9.875 11.340 -10.985 1.00 0.00 84 THR A N 8
ATOM 14045 C CA . THR A 1 84 ? 8.786 11.945 -10.238 1.00 0.00 84 THR A CA 8
ATOM 14046 C C . THR A 1 84 ? 7.664 12.258 -11.239 1.00 0.00 84 THR A C 8
ATOM 14047 O O . THR A 1 84 ? 7.875 12.440 -12.434 1.00 0.00 84 THR A O 8
ATOM 14058 N N . PHE A 1 85 ? 6.469 12.300 -10.634 1.00 0.00 85 PHE A N 8
ATOM 14059 C CA . PHE A 1 85 ? 5.216 12.542 -11.352 1.00 0.00 85 PHE A CA 8
ATOM 14060 C C . PHE A 1 85 ? 4.370 13.493 -10.492 1.00 0.00 85 PHE A C 8
ATOM 14061 O O . PHE A 1 85 ? 4.565 13.510 -9.293 1.00 0.00 85 PHE A O 8
ATOM 14078 N N . PRO A 1 86 ? 3.441 14.288 -11.105 1.00 0.00 86 PRO A N 8
ATOM 14079 C CA . PRO A 1 86 ? 2.581 15.235 -10.364 1.00 0.00 86 PRO A CA 8
ATOM 14080 C C . PRO A 1 86 ? 1.402 14.570 -9.623 1.00 0.00 86 PRO A C 8
ATOM 14081 O O . PRO A 1 86 ? 0.594 15.241 -8.995 1.00 0.00 86 PRO A O 8
ATOM 14092 N N . THR A 1 87 ? 1.348 13.235 -9.752 1.00 0.00 87 THR A N 8
ATOM 14093 C CA . THR A 1 87 ? 0.345 12.394 -9.112 1.00 0.00 87 THR A CA 8
ATOM 14094 C C . THR A 1 87 ? 0.680 10.973 -9.533 1.00 0.00 87 THR A C 8
ATOM 14095 O O . THR A 1 87 ? 1.479 10.756 -10.437 1.00 0.00 87 THR A O 8
ATOM 14106 N N . LEU A 1 88 ? 0.017 10.014 -8.857 1.00 0.00 88 LEU A N 8
ATOM 14107 C CA . LEU A 1 88 ? 0.277 8.644 -9.240 1.00 0.00 88 LEU A CA 8
ATOM 14108 C C . LEU A 1 88 ? -0.301 8.378 -10.629 1.00 0.00 88 LEU A C 8
ATOM 14109 O O . LEU A 1 88 ? 0.240 7.529 -11.304 1.00 0.00 88 LEU A O 8
ATOM 14125 N N . GLN A 1 89 ? -1.371 9.099 -11.077 1.00 0.00 89 GLN A N 8
ATOM 14126 C CA . GLN A 1 89 ? -1.874 8.663 -12.399 1.00 0.00 89 GLN A CA 8
ATOM 14127 C C . GLN A 1 89 ? -0.859 8.783 -13.541 1.00 0.00 89 GLN A C 8
ATOM 14128 O O . GLN A 1 89 ? -0.835 7.943 -14.422 1.00 0.00 89 GLN A O 8
ATOM 14142 N N . ALA A 1 90 ? -0.018 9.831 -13.473 1.00 0.00 90 ALA A N 8
ATOM 14143 C CA . ALA A 1 90 ? 0.990 10.021 -14.522 1.00 0.00 90 ALA A CA 8
ATOM 14144 C C . ALA A 1 90 ? 2.122 8.963 -14.445 1.00 0.00 90 ALA A C 8
ATOM 14145 O O . ALA A 1 90 ? 2.950 8.828 -15.337 1.00 0.00 90 ALA A O 8
ATOM 14152 N N . LEU A 1 91 ? 2.094 8.238 -13.319 1.00 0.00 91 LEU A N 8
ATOM 14153 C CA . LEU A 1 91 ? 2.994 7.147 -12.992 1.00 0.00 91 LEU A CA 8
ATOM 14154 C C . LEU A 1 91 ? 2.339 5.832 -13.476 1.00 0.00 91 LEU A C 8
ATOM 14155 O O . LEU A 1 91 ? 3.000 4.962 -14.023 1.00 0.00 91 LEU A O 8
ATOM 14171 N N . VAL A 1 92 ? 1.000 5.763 -13.296 1.00 0.00 92 VAL A N 8
ATOM 14172 C CA . VAL A 1 92 ? 0.192 4.611 -13.679 1.00 0.00 92 VAL A CA 8
ATOM 14173 C C . VAL A 1 92 ? -0.094 4.614 -15.211 1.00 0.00 92 VAL A C 8
ATOM 14174 O O . VAL A 1 92 ? -0.410 3.584 -15.789 1.00 0.00 92 VAL A O 8
ATOM 14187 N N . GLN A 1 93 ? 0.063 5.822 -15.820 1.00 0.00 93 GLN A N 8
ATOM 14188 C CA . GLN A 1 93 ? -0.150 6.090 -17.247 1.00 0.00 93 GLN A CA 8
ATOM 14189 C C . GLN A 1 93 ? 1.122 5.663 -17.992 1.00 0.00 93 GLN A C 8
ATOM 14190 O O . GLN A 1 93 ? 1.099 5.014 -19.030 1.00 0.00 93 GLN A O 8
ATOM 14204 N N . HIS A 1 94 ? 2.232 6.086 -17.341 1.00 0.00 94 HIS A N 8
ATOM 14205 C CA . HIS A 1 94 ? 3.591 5.840 -17.778 1.00 0.00 94 HIS A CA 8
ATOM 14206 C C . HIS A 1 94 ? 3.809 4.332 -17.857 1.00 0.00 94 HIS A C 8
ATOM 14207 O O . HIS A 1 94 ? 4.349 3.816 -18.826 1.00 0.00 94 HIS A O 8
ATOM 14221 N N . TYR A 1 95 ? 3.311 3.667 -16.789 1.00 0.00 95 TYR A N 8
ATOM 14222 C CA . TYR A 1 95 ? 3.428 2.218 -16.739 1.00 0.00 95 TYR A CA 8
ATOM 14223 C C . TYR A 1 95 ? 2.381 1.528 -17.610 1.00 0.00 95 TYR A C 8
ATOM 14224 O O . TYR A 1 95 ? 2.553 0.372 -17.955 1.00 0.00 95 TYR A O 8
ATOM 14242 N N . SER A 1 96 ? 1.308 2.255 -17.992 1.00 0.00 96 SER A N 8
ATOM 14243 C CA . SER A 1 96 ? 0.357 1.591 -18.893 1.00 0.00 96 SER A CA 8
ATOM 14244 C C . SER A 1 96 ? 0.970 1.388 -20.310 1.00 0.00 96 SER A C 8
ATOM 14245 O O . SER A 1 96 ? 0.416 0.649 -21.112 1.00 0.00 96 SER A O 8
ATOM 14253 N N . LYS A 1 97 ? 2.132 2.055 -20.567 1.00 0.00 97 LYS A N 8
ATOM 14254 C CA . LYS A 1 97 ? 2.811 1.960 -21.863 1.00 0.00 97 LYS A CA 8
ATOM 14255 C C . LYS A 1 97 ? 4.214 1.303 -21.810 1.00 0.00 97 LYS A C 8
ATOM 14256 O O . LYS A 1 97 ? 4.502 0.380 -22.565 1.00 0.00 97 LYS A O 8
ATOM 14275 N N . LYS A 1 98 ? 5.071 1.819 -20.905 1.00 0.00 98 LYS A N 8
ATOM 14276 C CA . LYS A 1 98 ? 6.450 1.372 -20.760 1.00 0.00 98 LYS A CA 8
ATOM 14277 C C . LYS A 1 98 ? 6.740 0.931 -19.317 1.00 0.00 98 LYS A C 8
ATOM 14278 O O . LYS A 1 98 ? 6.184 1.470 -18.379 1.00 0.00 98 LYS A O 8
ATOM 14297 N N . GLY A 1 99 ? 7.659 -0.050 -19.199 1.00 0.00 99 GLY A N 8
ATOM 14298 C CA . GLY A 1 99 ? 8.113 -0.577 -17.910 1.00 0.00 99 GLY A CA 8
ATOM 14299 C C . GLY A 1 99 ? 9.559 -0.099 -17.728 1.00 0.00 99 GLY A C 8
ATOM 14300 O O . GLY A 1 99 ? 10.504 -0.863 -17.591 1.00 0.00 99 GLY A O 8
ATOM 14304 N N . ASP A 1 100 ? 9.621 1.246 -17.760 1.00 0.00 100 ASP A N 8
ATOM 14305 C CA . ASP A 1 100 ? 10.824 2.068 -17.718 1.00 0.00 100 ASP A CA 8
ATOM 14306 C C . ASP A 1 100 ? 11.535 2.152 -16.356 1.00 0.00 100 ASP A C 8
ATOM 14307 O O . ASP A 1 100 ? 12.393 3.003 -16.158 1.00 0.00 100 ASP A O 8
ATOM 14316 N N . GLY A 1 101 ? 11.158 1.257 -15.435 1.00 0.00 101 GLY A N 8
ATOM 14317 C CA . GLY A 1 101 ? 11.832 1.335 -14.138 1.00 0.00 101 GLY A CA 8
ATOM 14318 C C . GLY A 1 101 ? 11.398 0.278 -13.129 1.00 0.00 101 GLY A C 8
ATOM 14319 O O . GLY A 1 101 ? 12.107 -0.009 -12.172 1.00 0.00 101 GLY A O 8
ATOM 14323 N N . LEU A 1 102 ? 10.204 -0.283 -13.389 1.00 0.00 102 LEU A N 8
ATOM 14324 C CA . LEU A 1 102 ? 9.668 -1.295 -12.488 1.00 0.00 102 LEU A CA 8
ATOM 14325 C C . LEU A 1 102 ? 10.300 -2.676 -12.766 1.00 0.00 102 LEU A C 8
ATOM 14326 O O . LEU A 1 102 ? 11.366 -3.010 -12.264 1.00 0.00 102 LEU A O 8
ATOM 14342 N N . CYS A 1 103 ? 9.566 -3.443 -13.588 1.00 0.00 103 CYS A N 8
ATOM 14343 C CA . CYS A 1 103 ? 9.956 -4.793 -13.980 1.00 0.00 103 CYS A CA 8
ATOM 14344 C C . CYS A 1 103 ? 8.952 -5.332 -15.011 1.00 0.00 103 CYS A C 8
ATOM 14345 O O . CYS A 1 103 ? 9.312 -6.003 -15.969 1.00 0.00 103 CYS A O 8
ATOM 14353 N N . GLN A 1 104 ? 7.679 -4.977 -14.744 1.00 0.00 104 GLN A N 8
ATOM 14354 C CA . GLN A 1 104 ? 6.548 -5.343 -15.573 1.00 0.00 104 GLN A CA 8
ATOM 14355 C C . GLN A 1 104 ? 5.535 -4.228 -15.353 1.00 0.00 104 GLN A C 8
ATOM 14356 O O . GLN A 1 104 ? 4.949 -4.066 -14.290 1.00 0.00 104 GLN A O 8
ATOM 14370 N N . LYS A 1 105 ? 5.398 -3.471 -16.449 1.00 0.00 105 LYS A N 8
ATOM 14371 C CA . LYS A 1 105 ? 4.511 -2.334 -16.503 1.00 0.00 105 LYS A CA 8
ATOM 14372 C C . LYS A 1 105 ? 3.069 -2.836 -16.296 1.00 0.00 105 LYS A C 8
ATOM 14373 O O . LYS A 1 105 ? 2.784 -4.026 -16.284 1.00 0.00 105 LYS A O 8
ATOM 14392 N N . LEU A 1 106 ? 2.202 -1.829 -16.187 1.00 0.00 106 LEU A N 8
ATOM 14393 C CA . LEU A 1 106 ? 0.781 -2.051 -15.978 1.00 0.00 106 LEU A CA 8
ATOM 14394 C C . LEU A 1 106 ? 0.142 -2.730 -17.202 1.00 0.00 106 LEU A C 8
ATOM 14395 O O . LEU A 1 106 ? 0.622 -2.641 -18.324 1.00 0.00 106 LEU A O 8
ATOM 14411 N N . THR A 1 107 ? -0.975 -3.412 -16.904 1.00 0.00 107 THR A N 8
ATOM 14412 C CA . THR A 1 107 ? -1.722 -4.083 -17.962 1.00 0.00 107 THR A CA 8
ATOM 14413 C C . THR A 1 107 ? -3.204 -3.887 -17.704 1.00 0.00 107 THR A C 8
ATOM 14414 O O . THR A 1 107 ? -3.904 -3.186 -18.425 1.00 0.00 107 THR A O 8
ATOM 14425 N N . LEU A 1 108 ? -3.613 -4.554 -16.609 1.00 0.00 108 LEU A N 8
ATOM 14426 C CA . LEU A 1 108 ? -5.009 -4.484 -16.195 1.00 0.00 108 LEU A CA 8
ATOM 14427 C C . LEU A 1 108 ? -5.020 -4.455 -14.666 1.00 0.00 108 LEU A C 8
ATOM 14428 O O . LEU A 1 108 ? -4.660 -5.444 -14.051 1.00 0.00 108 LEU A O 8
ATOM 14444 N N . PRO A 1 109 ? -5.448 -3.329 -14.052 1.00 0.00 109 PRO A N 8
ATOM 14445 C CA . PRO A 1 109 ? -5.447 -3.219 -12.599 1.00 0.00 109 PRO A CA 8
ATOM 14446 C C . PRO A 1 109 ? -6.563 -4.075 -11.982 1.00 0.00 109 PRO A C 8
ATOM 14447 O O . PRO A 1 109 ? -7.704 -3.660 -11.813 1.00 0.00 109 PRO A O 8
ATOM 14458 N N . CYS A 1 110 ? -6.061 -5.286 -11.651 1.00 0.00 110 CYS A N 8
ATOM 14459 C CA . CYS A 1 110 ? -6.695 -6.458 -11.049 1.00 0.00 110 CYS A CA 8
ATOM 14460 C C . CYS A 1 110 ? -8.228 -6.541 -11.275 1.00 0.00 110 CYS A C 8
ATOM 14461 O O . CYS A 1 110 ? -8.774 -6.023 -12.241 1.00 0.00 110 CYS A O 8
ATOM 14469 N N . VAL A 1 111 ? -8.876 -7.244 -10.329 1.00 0.00 111 VAL A N 8
ATOM 14470 C CA . VAL A 1 111 ? -10.322 -7.411 -10.337 1.00 0.00 111 VAL A CA 8
ATOM 14471 C C . VAL A 1 111 ? -10.734 -7.480 -8.862 1.00 0.00 111 VAL A C 8
ATOM 14472 O O . VAL A 1 111 ? -10.216 -8.280 -8.093 1.00 0.00 111 VAL A O 8
ATOM 14485 N N . ASN A 1 112 ? -11.667 -6.574 -8.503 1.00 0.00 112 ASN A N 8
ATOM 14486 C CA . ASN A 1 112 ? -12.135 -6.534 -7.119 1.00 0.00 112 ASN A CA 8
ATOM 14487 C C . ASN A 1 112 ? -13.087 -7.708 -6.821 1.00 0.00 112 ASN A C 8
ATOM 14488 O O . ASN A 1 112 ? -13.135 -8.225 -5.712 1.00 0.00 112 ASN A O 8
ATOM 14499 N N . LEU A 1 113 ? -13.823 -8.080 -7.895 1.00 0.00 113 LEU A N 8
ATOM 14500 C CA . LEU A 1 113 ? -14.799 -9.166 -7.867 1.00 0.00 113 LEU A CA 8
ATOM 14501 C C . LEU A 1 113 ? -15.911 -8.873 -6.838 1.00 0.00 113 LEU A C 8
ATOM 14502 O O . LEU A 1 113 ? -15.923 -9.390 -5.728 1.00 0.00 113 LEU A O 8
ATOM 14518 N N . ALA A 1 114 ? -16.825 -7.999 -7.316 1.00 0.00 114 ALA A N 8
ATOM 14519 C CA . ALA A 1 114 ? -17.978 -7.523 -6.551 1.00 0.00 114 ALA A CA 8
ATOM 14520 C C . ALA A 1 114 ? -17.546 -6.487 -5.482 1.00 0.00 114 ALA A C 8
ATOM 14521 O O . ALA A 1 114 ? -16.547 -5.795 -5.697 1.00 0.00 114 ALA A O 8
ATOM 14529 N N . GLY A 1 1 ? -24.139 1.335 -29.364 1.00 0.00 1 GLY A N 9
ATOM 14530 C CA . GLY A 1 1 ? -23.916 1.349 -27.921 1.00 0.00 1 GLY A CA 9
ATOM 14531 C C . GLY A 1 1 ? -24.617 0.196 -27.204 1.00 0.00 1 GLY A C 9
ATOM 14532 O O . GLY A 1 1 ? -25.009 -0.787 -27.820 1.00 0.00 1 GLY A O 9
ATOM 14538 N N . SER A 1 2 ? -24.745 0.390 -25.875 1.00 0.00 2 SER A N 9
ATOM 14539 C CA . SER A 1 2 ? -25.384 -0.603 -25.015 1.00 0.00 2 SER A CA 9
ATOM 14540 C C . SER A 1 2 ? -25.764 0.067 -23.681 1.00 0.00 2 SER A C 9
ATOM 14541 O O . SER A 1 2 ? -25.216 1.097 -23.309 1.00 0.00 2 SER A O 9
ATOM 14549 N N . VAL A 1 3 ? -26.729 -0.592 -23.002 1.00 0.00 3 VAL A N 9
ATOM 14550 C CA . VAL A 1 3 ? -27.244 -0.133 -21.708 1.00 0.00 3 VAL A CA 9
ATOM 14551 C C . VAL A 1 3 ? -26.774 -1.077 -20.577 1.00 0.00 3 VAL A C 9
ATOM 14552 O O . VAL A 1 3 ? -27.509 -1.393 -19.647 1.00 0.00 3 VAL A O 9
ATOM 14565 N N . ALA A 1 4 ? -25.501 -1.501 -20.733 1.00 0.00 4 ALA A N 9
ATOM 14566 C CA . ALA A 1 4 ? -24.875 -2.407 -19.780 1.00 0.00 4 ALA A CA 9
ATOM 14567 C C . ALA A 1 4 ? -24.329 -1.605 -18.575 1.00 0.00 4 ALA A C 9
ATOM 14568 O O . ALA A 1 4 ? -23.883 -0.473 -18.728 1.00 0.00 4 ALA A O 9
ATOM 14575 N N . PRO A 1 5 ? -24.374 -2.231 -17.363 1.00 0.00 5 PRO A N 9
ATOM 14576 C CA . PRO A 1 5 ? -23.879 -1.589 -16.144 1.00 0.00 5 PRO A CA 9
ATOM 14577 C C . PRO A 1 5 ? -22.338 -1.558 -16.118 1.00 0.00 5 PRO A C 9
ATOM 14578 O O . PRO A 1 5 ? -21.679 -2.585 -16.220 1.00 0.00 5 PRO A O 9
ATOM 14589 N N . VAL A 1 6 ? -21.820 -0.318 -15.992 1.00 0.00 6 VAL A N 9
ATOM 14590 C CA . VAL A 1 6 ? -20.379 -0.083 -15.956 1.00 0.00 6 VAL A CA 9
ATOM 14591 C C . VAL A 1 6 ? -20.098 1.055 -14.962 1.00 0.00 6 VAL A C 9
ATOM 14592 O O . VAL A 1 6 ? -20.943 1.907 -14.716 1.00 0.00 6 VAL A O 9
ATOM 14605 N N . GLU A 1 7 ? -18.867 0.986 -14.409 1.00 0.00 7 GLU A N 9
ATOM 14606 C CA . GLU A 1 7 ? -18.365 1.946 -13.425 1.00 0.00 7 GLU A CA 9
ATOM 14607 C C . GLU A 1 7 ? -18.982 1.662 -12.042 1.00 0.00 7 GLU A C 9
ATOM 14608 O O . GLU A 1 7 ? -18.397 0.967 -11.220 1.00 0.00 7 GLU A O 9
ATOM 14620 N N . THR A 1 8 ? -20.201 2.224 -11.868 1.00 0.00 8 THR A N 9
ATOM 14621 C CA . THR A 1 8 ? -21.033 2.121 -10.667 1.00 0.00 8 THR A CA 9
ATOM 14622 C C . THR A 1 8 ? -20.252 1.897 -9.360 1.00 0.00 8 THR A C 9
ATOM 14623 O O . THR A 1 8 ? -20.228 0.800 -8.815 1.00 0.00 8 THR A O 9
ATOM 14634 N N . LEU A 1 9 ? -19.633 3.005 -8.897 1.00 0.00 9 LEU A N 9
ATOM 14635 C CA . LEU A 1 9 ? -18.846 2.983 -7.665 1.00 0.00 9 LEU A CA 9
ATOM 14636 C C . LEU A 1 9 ? -17.577 2.134 -7.887 1.00 0.00 9 LEU A C 9
ATOM 14637 O O . LEU A 1 9 ? -17.326 1.145 -7.209 1.00 0.00 9 LEU A O 9
ATOM 14653 N N . GLU A 1 10 ? -16.814 2.610 -8.894 1.00 0.00 10 GLU A N 9
ATOM 14654 C CA . GLU A 1 10 ? -15.577 1.964 -9.310 1.00 0.00 10 GLU A CA 9
ATOM 14655 C C . GLU A 1 10 ? -14.425 2.368 -8.357 1.00 0.00 10 GLU A C 9
ATOM 14656 O O . GLU A 1 10 ? -14.506 2.164 -7.152 1.00 0.00 10 GLU A O 9
ATOM 14668 N N . VAL A 1 11 ? -13.343 2.912 -8.973 1.00 0.00 11 VAL A N 9
ATOM 14669 C CA . VAL A 1 11 ? -12.105 3.373 -8.332 1.00 0.00 11 VAL A CA 9
ATOM 14670 C C . VAL A 1 11 ? -11.380 2.269 -7.517 1.00 0.00 11 VAL A C 9
ATOM 14671 O O . VAL A 1 11 ? -10.409 2.542 -6.818 1.00 0.00 11 VAL A O 9
ATOM 14684 N N . GLU A 1 12 ? -11.882 1.021 -7.658 1.00 0.00 12 GLU A N 9
ATOM 14685 C CA . GLU A 1 12 ? -11.324 -0.117 -6.946 1.00 0.00 12 GLU A CA 9
ATOM 14686 C C . GLU A 1 12 ? -10.092 -0.681 -7.667 1.00 0.00 12 GLU A C 9
ATOM 14687 O O . GLU A 1 12 ? -9.765 -0.393 -8.813 1.00 0.00 12 GLU A O 9
ATOM 14699 N N . LYS A 1 13 ? -9.478 -1.537 -6.834 1.00 0.00 13 LYS A N 9
ATOM 14700 C CA . LYS A 1 13 ? -8.329 -2.362 -7.079 1.00 0.00 13 LYS A CA 9
ATOM 14701 C C . LYS A 1 13 ? -7.043 -1.566 -7.240 1.00 0.00 13 LYS A C 9
ATOM 14702 O O . LYS A 1 13 ? -6.179 -1.692 -6.380 1.00 0.00 13 LYS A O 9
ATOM 14721 N N . TRP A 1 14 ? -6.905 -0.745 -8.319 1.00 0.00 14 TRP A N 9
ATOM 14722 C CA . TRP A 1 14 ? -5.605 -0.072 -8.385 1.00 0.00 14 TRP A CA 9
ATOM 14723 C C . TRP A 1 14 ? -5.384 0.978 -7.289 1.00 0.00 14 TRP A C 9
ATOM 14724 O O . TRP A 1 14 ? -4.278 1.110 -6.783 1.00 0.00 14 TRP A O 9
ATOM 14745 N N . PHE A 1 15 ? -6.480 1.684 -6.932 1.00 0.00 15 PHE A N 9
ATOM 14746 C CA . PHE A 1 15 ? -6.350 2.761 -5.953 1.00 0.00 15 PHE A CA 9
ATOM 14747 C C . PHE A 1 15 ? -7.130 2.469 -4.649 1.00 0.00 15 PHE A C 9
ATOM 14748 O O . PHE A 1 15 ? -8.262 2.894 -4.452 1.00 0.00 15 PHE A O 9
ATOM 14765 N N . PHE A 1 16 ? -6.419 1.720 -3.775 1.00 0.00 16 PHE A N 9
ATOM 14766 C CA . PHE A 1 16 ? -6.903 1.334 -2.446 1.00 0.00 16 PHE A CA 9
ATOM 14767 C C . PHE A 1 16 ? -6.267 2.290 -1.420 1.00 0.00 16 PHE A C 9
ATOM 14768 O O . PHE A 1 16 ? -5.275 2.949 -1.707 1.00 0.00 16 PHE A O 9
ATOM 14785 N N . ARG A 1 17 ? -6.896 2.321 -0.216 1.00 0.00 17 ARG A N 9
ATOM 14786 C CA . ARG A 1 17 ? -6.352 3.156 0.854 1.00 0.00 17 ARG A CA 9
ATOM 14787 C C . ARG A 1 17 ? -4.996 2.599 1.297 1.00 0.00 17 ARG A C 9
ATOM 14788 O O . ARG A 1 17 ? -3.947 3.107 0.933 1.00 0.00 17 ARG A O 9
ATOM 14809 N N . THR A 1 18 ? -5.110 1.537 2.116 1.00 0.00 18 THR A N 9
ATOM 14810 C CA . THR A 1 18 ? -3.945 0.881 2.671 1.00 0.00 18 THR A CA 9
ATOM 14811 C C . THR A 1 18 ? -4.341 -0.474 3.260 1.00 0.00 18 THR A C 9
ATOM 14812 O O . THR A 1 18 ? -4.569 -0.638 4.453 1.00 0.00 18 THR A O 9
ATOM 14823 N N . ILE A 1 19 ? -4.405 -1.431 2.317 1.00 0.00 19 ILE A N 9
ATOM 14824 C CA . ILE A 1 19 ? -4.682 -2.821 2.656 1.00 0.00 19 ILE A CA 9
ATOM 14825 C C . ILE A 1 19 ? -3.333 -3.359 3.158 1.00 0.00 19 ILE A C 9
ATOM 14826 O O . ILE A 1 19 ? -2.315 -2.701 2.979 1.00 0.00 19 ILE A O 9
ATOM 14842 N N . SER A 1 20 ? -3.324 -4.549 3.781 1.00 0.00 20 SER A N 9
ATOM 14843 C CA . SER A 1 20 ? -2.000 -5.005 4.223 1.00 0.00 20 SER A CA 9
ATOM 14844 C C . SER A 1 20 ? -1.182 -5.428 2.991 1.00 0.00 20 SER A C 9
ATOM 14845 O O . SER A 1 20 ? -1.715 -5.745 1.937 1.00 0.00 20 SER A O 9
ATOM 14853 N N . ARG A 1 21 ? 0.144 -5.423 3.211 1.00 0.00 21 ARG A N 9
ATOM 14854 C CA . ARG A 1 21 ? 1.112 -5.813 2.189 1.00 0.00 21 ARG A CA 9
ATOM 14855 C C . ARG A 1 21 ? 0.727 -7.181 1.581 1.00 0.00 21 ARG A C 9
ATOM 14856 O O . ARG A 1 21 ? 0.702 -7.364 0.373 1.00 0.00 21 ARG A O 9
ATOM 14877 N N . LYS A 1 22 ? 0.380 -8.092 2.518 1.00 0.00 22 LYS A N 9
ATOM 14878 C CA . LYS A 1 22 ? -0.026 -9.450 2.179 1.00 0.00 22 LYS A CA 9
ATOM 14879 C C . LYS A 1 22 ? -1.369 -9.540 1.451 1.00 0.00 22 LYS A C 9
ATOM 14880 O O . LYS A 1 22 ? -1.599 -10.435 0.646 1.00 0.00 22 LYS A O 9
ATOM 14899 N N . ASP A 1 23 ? -2.242 -8.568 1.785 1.00 0.00 23 ASP A N 9
ATOM 14900 C CA . ASP A 1 23 ? -3.571 -8.576 1.208 1.00 0.00 23 ASP A CA 9
ATOM 14901 C C . ASP A 1 23 ? -3.580 -8.039 -0.221 1.00 0.00 23 ASP A C 9
ATOM 14902 O O . ASP A 1 23 ? -4.453 -8.343 -1.017 1.00 0.00 23 ASP A O 9
ATOM 14911 N N . ALA A 1 24 ? -2.573 -7.220 -0.500 1.00 0.00 24 ALA A N 9
ATOM 14912 C CA . ALA A 1 24 ? -2.454 -6.650 -1.832 1.00 0.00 24 ALA A CA 9
ATOM 14913 C C . ALA A 1 24 ? -1.791 -7.653 -2.791 1.00 0.00 24 ALA A C 9
ATOM 14914 O O . ALA A 1 24 ? -2.015 -7.653 -3.997 1.00 0.00 24 ALA A O 9
ATOM 14921 N N . GLU A 1 25 ? -0.987 -8.523 -2.146 1.00 0.00 25 GLU A N 9
ATOM 14922 C CA . GLU A 1 25 ? -0.280 -9.580 -2.841 1.00 0.00 25 GLU A CA 9
ATOM 14923 C C . GLU A 1 25 ? -1.264 -10.714 -3.156 1.00 0.00 25 GLU A C 9
ATOM 14924 O O . GLU A 1 25 ? -1.153 -11.367 -4.181 1.00 0.00 25 GLU A O 9
ATOM 14936 N N . ARG A 1 26 ? -2.258 -10.887 -2.251 1.00 0.00 26 ARG A N 9
ATOM 14937 C CA . ARG A 1 26 ? -3.236 -11.961 -2.422 1.00 0.00 26 ARG A CA 9
ATOM 14938 C C . ARG A 1 26 ? -4.028 -11.801 -3.732 1.00 0.00 26 ARG A C 9
ATOM 14939 O O . ARG A 1 26 ? -4.350 -12.766 -4.417 1.00 0.00 26 ARG A O 9
ATOM 14960 N N . GLN A 1 27 ? -4.290 -10.507 -4.024 1.00 0.00 27 GLN A N 9
ATOM 14961 C CA . GLN A 1 27 ? -5.074 -10.155 -5.207 1.00 0.00 27 GLN A CA 9
ATOM 14962 C C . GLN A 1 27 ? -4.277 -10.271 -6.519 1.00 0.00 27 GLN A C 9
ATOM 14963 O O . GLN A 1 27 ? -4.790 -10.751 -7.524 1.00 0.00 27 GLN A O 9
ATOM 14977 N N . LEU A 1 28 ? -3.000 -9.824 -6.454 1.00 0.00 28 LEU A N 9
ATOM 14978 C CA . LEU A 1 28 ? -2.182 -9.845 -7.661 1.00 0.00 28 LEU A CA 9
ATOM 14979 C C . LEU A 1 28 ? -1.617 -11.221 -7.980 1.00 0.00 28 LEU A C 9
ATOM 14980 O O . LEU A 1 28 ? -1.328 -11.484 -9.133 1.00 0.00 28 LEU A O 9
ATOM 14996 N N . LEU A 1 29 ? -1.499 -12.091 -6.956 1.00 0.00 29 LEU A N 9
ATOM 14997 C CA . LEU A 1 29 ? -1.012 -13.442 -7.210 1.00 0.00 29 LEU A CA 9
ATOM 14998 C C . LEU A 1 29 ? -2.153 -14.310 -7.797 1.00 0.00 29 LEU A C 9
ATOM 14999 O O . LEU A 1 29 ? -1.935 -15.443 -8.201 1.00 0.00 29 LEU A O 9
ATOM 15015 N N . ALA A 1 30 ? -3.372 -13.726 -7.827 1.00 0.00 30 ALA A N 9
ATOM 15016 C CA . ALA A 1 30 ? -4.524 -14.436 -8.363 1.00 0.00 30 ALA A CA 9
ATOM 15017 C C . ALA A 1 30 ? -4.360 -14.651 -9.888 1.00 0.00 30 ALA A C 9
ATOM 15018 O O . ALA A 1 30 ? -3.839 -13.798 -10.600 1.00 0.00 30 ALA A O 9
ATOM 15025 N N . PRO A 1 31 ? -4.843 -15.835 -10.363 1.00 0.00 31 PRO A N 9
ATOM 15026 C CA . PRO A 1 31 ? -4.780 -16.195 -11.780 1.00 0.00 31 PRO A CA 9
ATOM 15027 C C . PRO A 1 31 ? -5.760 -15.399 -12.669 1.00 0.00 31 PRO A C 9
ATOM 15028 O O . PRO A 1 31 ? -5.767 -15.529 -13.886 1.00 0.00 31 PRO A O 9
ATOM 15039 N N . MET A 1 32 ? -6.575 -14.566 -11.987 1.00 0.00 32 MET A N 9
ATOM 15040 C CA . MET A 1 32 ? -7.558 -13.714 -12.618 1.00 0.00 32 MET A CA 9
ATOM 15041 C C . MET A 1 32 ? -6.899 -12.604 -13.457 1.00 0.00 32 MET A C 9
ATOM 15042 O O . MET A 1 32 ? -7.451 -12.117 -14.436 1.00 0.00 32 MET A O 9
ATOM 15056 N N . ASN A 1 33 ? -5.690 -12.249 -12.978 1.00 0.00 33 ASN A N 9
ATOM 15057 C CA . ASN A 1 33 ? -4.872 -11.207 -13.599 1.00 0.00 33 ASN A CA 9
ATOM 15058 C C . ASN A 1 33 ? -3.478 -11.747 -13.960 1.00 0.00 33 ASN A C 9
ATOM 15059 O O . ASN A 1 33 ? -3.225 -12.945 -13.940 1.00 0.00 33 ASN A O 9
ATOM 15070 N N . LYS A 1 34 ? -2.594 -10.786 -14.294 1.00 0.00 34 LYS A N 9
ATOM 15071 C CA . LYS A 1 34 ? -1.227 -11.124 -14.669 1.00 0.00 34 LYS A CA 9
ATOM 15072 C C . LYS A 1 34 ? -0.335 -9.881 -14.637 1.00 0.00 34 LYS A C 9
ATOM 15073 O O . LYS A 1 34 ? -0.802 -8.751 -14.646 1.00 0.00 34 LYS A O 9
ATOM 15092 N N . ALA A 1 35 ? 0.978 -10.198 -14.613 1.00 0.00 35 ALA A N 9
ATOM 15093 C CA . ALA A 1 35 ? 2.101 -9.276 -14.599 1.00 0.00 35 ALA A CA 9
ATOM 15094 C C . ALA A 1 35 ? 1.757 -7.918 -15.210 1.00 0.00 35 ALA A C 9
ATOM 15095 O O . ALA A 1 35 ? 1.569 -7.744 -16.408 1.00 0.00 35 ALA A O 9
ATOM 15102 N N . GLY A 1 36 ? 1.678 -6.997 -14.247 1.00 0.00 36 GLY A N 9
ATOM 15103 C CA . GLY A 1 36 ? 1.371 -5.624 -14.529 1.00 0.00 36 GLY A CA 9
ATOM 15104 C C . GLY A 1 36 ? 0.082 -5.149 -13.861 1.00 0.00 36 GLY A C 9
ATOM 15105 O O . GLY A 1 36 ? -0.106 -3.958 -13.756 1.00 0.00 36 GLY A O 9
ATOM 15109 N N . SER A 1 37 ? -0.790 -6.086 -13.414 1.00 0.00 37 SER A N 9
ATOM 15110 C CA . SER A 1 37 ? -2.002 -5.799 -12.634 1.00 0.00 37 SER A CA 9
ATOM 15111 C C . SER A 1 37 ? -1.502 -5.174 -11.314 1.00 0.00 37 SER A C 9
ATOM 15112 O O . SER A 1 37 ? -0.429 -5.568 -10.863 1.00 0.00 37 SER A O 9
ATOM 15120 N N . PHE A 1 38 ? -2.289 -4.214 -10.720 1.00 0.00 38 PHE A N 9
ATOM 15121 C CA . PHE A 1 38 ? -1.722 -3.541 -9.526 1.00 0.00 38 PHE A CA 9
ATOM 15122 C C . PHE A 1 38 ? -2.737 -3.571 -8.332 1.00 0.00 38 PHE A C 9
ATOM 15123 O O . PHE A 1 38 ? -3.854 -4.063 -8.373 1.00 0.00 38 PHE A O 9
ATOM 15140 N N . LEU A 1 39 ? -2.174 -2.851 -7.329 1.00 0.00 39 LEU A N 9
ATOM 15141 C CA . LEU A 1 39 ? -2.511 -2.377 -5.997 1.00 0.00 39 LEU A CA 9
ATOM 15142 C C . LEU A 1 39 ? -1.649 -1.133 -5.769 1.00 0.00 39 LEU A C 9
ATOM 15143 O O . LEU A 1 39 ? -0.563 -1.077 -6.328 1.00 0.00 39 LEU A O 9
ATOM 15159 N N . ILE A 1 40 ? -2.123 -0.145 -4.956 1.00 0.00 40 ILE A N 9
ATOM 15160 C CA . ILE A 1 40 ? -1.151 0.941 -4.783 1.00 0.00 40 ILE A CA 9
ATOM 15161 C C . ILE A 1 40 ? -1.482 1.473 -3.349 1.00 0.00 40 ILE A C 9
ATOM 15162 O O . ILE A 1 40 ? -1.718 2.643 -3.077 1.00 0.00 40 ILE A O 9
ATOM 15178 N N . ARG A 1 41 ? -1.450 0.465 -2.442 1.00 0.00 41 ARG A N 9
ATOM 15179 C CA . ARG A 1 41 ? -1.797 0.609 -1.031 1.00 0.00 41 ARG A CA 9
ATOM 15180 C C . ARG A 1 41 ? -0.743 1.446 -0.294 1.00 0.00 41 ARG A C 9
ATOM 15181 O O . ARG A 1 41 ? 0.446 1.258 -0.487 1.00 0.00 41 ARG A O 9
ATOM 15202 N N . GLU A 1 42 ? -1.239 2.354 0.574 1.00 0.00 42 GLU A N 9
ATOM 15203 C CA . GLU A 1 42 ? -0.368 3.253 1.331 1.00 0.00 42 GLU A CA 9
ATOM 15204 C C . GLU A 1 42 ? 0.156 2.626 2.626 1.00 0.00 42 GLU A C 9
ATOM 15205 O O . GLU A 1 42 ? -0.258 1.559 3.057 1.00 0.00 42 GLU A O 9
ATOM 15217 N N . SER A 1 43 ? 1.125 3.370 3.192 1.00 0.00 43 SER A N 9
ATOM 15218 C CA . SER A 1 43 ? 1.753 3.011 4.456 1.00 0.00 43 SER A CA 9
ATOM 15219 C C . SER A 1 43 ? 1.066 3.884 5.504 1.00 0.00 43 SER A C 9
ATOM 15220 O O . SER A 1 43 ? 1.701 4.797 5.984 1.00 0.00 43 SER A O 9
ATOM 15228 N N . GLU A 1 44 ? -0.203 3.576 5.853 1.00 0.00 44 GLU A N 9
ATOM 15229 C CA . GLU A 1 44 ? -1.095 4.318 6.767 1.00 0.00 44 GLU A CA 9
ATOM 15230 C C . GLU A 1 44 ? -0.413 5.308 7.768 1.00 0.00 44 GLU A C 9
ATOM 15231 O O . GLU A 1 44 ? -0.890 6.412 7.996 1.00 0.00 44 GLU A O 9
ATOM 15243 N N . SER A 1 45 ? 0.707 4.834 8.327 1.00 0.00 45 SER A N 9
ATOM 15244 C CA . SER A 1 45 ? 1.635 5.451 9.268 1.00 0.00 45 SER A CA 9
ATOM 15245 C C . SER A 1 45 ? 2.614 6.439 8.570 1.00 0.00 45 SER A C 9
ATOM 15246 O O . SER A 1 45 ? 3.684 6.734 9.089 1.00 0.00 45 SER A O 9
ATOM 15254 N N . ASN A 1 46 ? 2.203 6.930 7.387 1.00 0.00 46 ASN A N 9
ATOM 15255 C CA . ASN A 1 46 ? 3.024 7.792 6.540 1.00 0.00 46 ASN A CA 9
ATOM 15256 C C . ASN A 1 46 ? 2.593 9.266 6.469 1.00 0.00 46 ASN A C 9
ATOM 15257 O O . ASN A 1 46 ? 1.697 9.766 7.136 1.00 0.00 46 ASN A O 9
ATOM 15268 N N . LYS A 1 47 ? 3.369 9.872 5.541 1.00 0.00 47 LYS A N 9
ATOM 15269 C CA . LYS A 1 47 ? 3.282 11.232 5.050 1.00 0.00 47 LYS A CA 9
ATOM 15270 C C . LYS A 1 47 ? 2.572 11.304 3.691 1.00 0.00 47 LYS A C 9
ATOM 15271 O O . LYS A 1 47 ? 2.798 12.217 2.909 1.00 0.00 47 LYS A O 9
ATOM 15290 N N . GLY A 1 48 ? 1.714 10.289 3.481 1.00 0.00 48 GLY A N 9
ATOM 15291 C CA . GLY A 1 48 ? 0.982 10.114 2.237 1.00 0.00 48 GLY A CA 9
ATOM 15292 C C . GLY A 1 48 ? 1.780 9.206 1.284 1.00 0.00 48 GLY A C 9
ATOM 15293 O O . GLY A 1 48 ? 1.667 9.281 0.069 1.00 0.00 48 GLY A O 9
ATOM 15297 N N . ALA A 1 49 ? 2.570 8.314 1.930 1.00 0.00 49 ALA A N 9
ATOM 15298 C CA . ALA A 1 49 ? 3.413 7.381 1.157 1.00 0.00 49 ALA A CA 9
ATOM 15299 C C . ALA A 1 49 ? 2.613 6.178 0.614 1.00 0.00 49 ALA A C 9
ATOM 15300 O O . ALA A 1 49 ? 2.282 5.258 1.347 1.00 0.00 49 ALA A O 9
ATOM 15307 N N . PHE A 1 50 ? 2.356 6.214 -0.711 1.00 0.00 50 PHE A N 9
ATOM 15308 C CA . PHE A 1 50 ? 1.598 5.122 -1.333 1.00 0.00 50 PHE A CA 9
ATOM 15309 C C . PHE A 1 50 ? 2.571 3.937 -1.562 1.00 0.00 50 PHE A C 9
ATOM 15310 O O . PHE A 1 50 ? 3.767 4.087 -1.345 1.00 0.00 50 PHE A O 9
ATOM 15327 N N . SER A 1 51 ? 2.044 2.763 -1.991 1.00 0.00 51 SER A N 9
ATOM 15328 C CA . SER A 1 51 ? 2.939 1.617 -2.215 1.00 0.00 51 SER A CA 9
ATOM 15329 C C . SER A 1 51 ? 2.280 0.563 -3.144 1.00 0.00 51 SER A C 9
ATOM 15330 O O . SER A 1 51 ? 1.327 -0.126 -2.803 1.00 0.00 51 SER A O 9
ATOM 15338 N N . LEU A 1 52 ? 2.903 0.491 -4.332 1.00 0.00 52 LEU A N 9
ATOM 15339 C CA . LEU A 1 52 ? 2.516 -0.357 -5.452 1.00 0.00 52 LEU A CA 9
ATOM 15340 C C . LEU A 1 52 ? 3.024 -1.795 -5.313 1.00 0.00 52 LEU A C 9
ATOM 15341 O O . LEU A 1 52 ? 4.144 -2.069 -4.911 1.00 0.00 52 LEU A O 9
ATOM 15357 N N . SER A 1 53 ? 2.076 -2.677 -5.686 1.00 0.00 53 SER A N 9
ATOM 15358 C CA . SER A 1 53 ? 2.252 -4.119 -5.723 1.00 0.00 53 SER A CA 9
ATOM 15359 C C . SER A 1 53 ? 1.866 -4.501 -7.150 1.00 0.00 53 SER A C 9
ATOM 15360 O O . SER A 1 53 ? 0.865 -4.019 -7.656 1.00 0.00 53 SER A O 9
ATOM 15368 N N . VAL A 1 54 ? 2.720 -5.331 -7.778 1.00 0.00 54 VAL A N 9
ATOM 15369 C CA . VAL A 1 54 ? 2.488 -5.768 -9.164 1.00 0.00 54 VAL A CA 9
ATOM 15370 C C . VAL A 1 54 ? 2.801 -7.269 -9.198 1.00 0.00 54 VAL A C 9
ATOM 15371 O O . VAL A 1 54 ? 3.675 -7.672 -8.453 1.00 0.00 54 VAL A O 9
ATOM 15384 N N . LYS A 1 55 ? 2.132 -8.086 -10.061 1.00 0.00 55 LYS A N 9
ATOM 15385 C CA . LYS A 1 55 ? 2.478 -9.523 -10.016 1.00 0.00 55 LYS A CA 9
ATOM 15386 C C . LYS A 1 55 ? 3.786 -9.829 -10.788 1.00 0.00 55 LYS A C 9
ATOM 15387 O O . LYS A 1 55 ? 3.748 -9.919 -12.005 1.00 0.00 55 LYS A O 9
ATOM 15406 N N . ASP A 1 56 ? 4.936 -10.018 -10.084 1.00 0.00 56 ASP A N 9
ATOM 15407 C CA . ASP A 1 56 ? 6.114 -10.340 -10.899 1.00 0.00 56 ASP A CA 9
ATOM 15408 C C . ASP A 1 56 ? 6.077 -11.837 -11.278 1.00 0.00 56 ASP A C 9
ATOM 15409 O O . ASP A 1 56 ? 5.825 -12.711 -10.463 1.00 0.00 56 ASP A O 9
ATOM 15418 N N . ILE A 1 57 ? 6.283 -12.050 -12.594 1.00 0.00 57 ILE A N 9
ATOM 15419 C CA . ILE A 1 57 ? 6.297 -13.395 -13.160 1.00 0.00 57 ILE A CA 9
ATOM 15420 C C . ILE A 1 57 ? 7.682 -13.648 -13.777 1.00 0.00 57 ILE A C 9
ATOM 15421 O O . ILE A 1 57 ? 7.970 -13.307 -14.918 1.00 0.00 57 ILE A O 9
ATOM 15437 N N . THR A 1 58 ? 8.494 -14.275 -12.909 1.00 0.00 58 THR A N 9
ATOM 15438 C CA . THR A 1 58 ? 9.874 -14.653 -13.186 1.00 0.00 58 THR A CA 9
ATOM 15439 C C . THR A 1 58 ? 9.956 -16.171 -13.389 1.00 0.00 58 THR A C 9
ATOM 15440 O O . THR A 1 58 ? 9.000 -16.890 -13.123 1.00 0.00 58 THR A O 9
ATOM 15451 N N . THR A 1 59 ? 11.147 -16.634 -13.851 1.00 0.00 59 THR A N 9
ATOM 15452 C CA . THR A 1 59 ? 11.305 -18.078 -14.057 1.00 0.00 59 THR A CA 9
ATOM 15453 C C . THR A 1 59 ? 11.415 -18.850 -12.721 1.00 0.00 59 THR A C 9
ATOM 15454 O O . THR A 1 59 ? 11.456 -20.075 -12.719 1.00 0.00 59 THR A O 9
ATOM 15465 N N . GLN A 1 60 ? 11.456 -18.093 -11.598 1.00 0.00 60 GLN A N 9
ATOM 15466 C CA . GLN A 1 60 ? 11.528 -18.731 -10.280 1.00 0.00 60 GLN A CA 9
ATOM 15467 C C . GLN A 1 60 ? 10.126 -19.207 -9.821 1.00 0.00 60 GLN A C 9
ATOM 15468 O O . GLN A 1 60 ? 9.982 -20.196 -9.113 1.00 0.00 60 GLN A O 9
ATOM 15482 N N . GLY A 1 61 ? 9.119 -18.428 -10.271 1.00 0.00 61 GLY A N 9
ATOM 15483 C CA . GLY A 1 61 ? 7.723 -18.687 -9.950 1.00 0.00 61 GLY A CA 9
ATOM 15484 C C . GLY A 1 61 ? 6.972 -17.366 -9.770 1.00 0.00 61 GLY A C 9
ATOM 15485 O O . GLY A 1 61 ? 7.560 -16.292 -9.792 1.00 0.00 61 GLY A O 9
ATOM 15489 N N . GLU A 1 62 ? 5.642 -17.513 -9.584 1.00 0.00 62 GLU A N 9
ATOM 15490 C CA . GLU A 1 62 ? 4.768 -16.371 -9.400 1.00 0.00 62 GLU A CA 9
ATOM 15491 C C . GLU A 1 62 ? 5.042 -15.697 -8.049 1.00 0.00 62 GLU A C 9
ATOM 15492 O O . GLU A 1 62 ? 5.226 -16.335 -7.018 1.00 0.00 62 GLU A O 9
ATOM 15504 N N . VAL A 1 63 ? 5.052 -14.359 -8.159 1.00 0.00 63 VAL A N 9
ATOM 15505 C CA . VAL A 1 63 ? 5.323 -13.488 -7.036 1.00 0.00 63 VAL A CA 9
ATOM 15506 C C . VAL A 1 63 ? 4.655 -12.137 -7.368 1.00 0.00 63 VAL A C 9
ATOM 15507 O O . VAL A 1 63 ? 4.017 -11.984 -8.402 1.00 0.00 63 VAL A O 9
ATOM 15520 N N . VAL A 1 64 ? 4.805 -11.198 -6.420 1.00 0.00 64 VAL A N 9
ATOM 15521 C CA . VAL A 1 64 ? 4.310 -9.830 -6.544 1.00 0.00 64 VAL A CA 9
ATOM 15522 C C . VAL A 1 64 ? 5.579 -8.949 -6.511 1.00 0.00 64 VAL A C 9
ATOM 15523 O O . VAL A 1 64 ? 6.656 -9.472 -6.748 1.00 0.00 64 VAL A O 9
ATOM 15536 N N . LYS A 1 65 ? 5.444 -7.636 -6.285 1.00 0.00 65 LYS A N 9
ATOM 15537 C CA . LYS A 1 65 ? 6.569 -6.706 -6.197 1.00 0.00 65 LYS A CA 9
ATOM 15538 C C . LYS A 1 65 ? 6.153 -5.593 -5.233 1.00 0.00 65 LYS A C 9
ATOM 15539 O O . LYS A 1 65 ? 4.997 -5.522 -4.849 1.00 0.00 65 LYS A O 9
ATOM 15558 N N . HIS A 1 66 ? 7.141 -4.747 -4.858 1.00 0.00 66 HIS A N 9
ATOM 15559 C CA . HIS A 1 66 ? 6.870 -3.646 -3.938 1.00 0.00 66 HIS A CA 9
ATOM 15560 C C . HIS A 1 66 ? 7.697 -2.404 -4.324 1.00 0.00 66 HIS A C 9
ATOM 15561 O O . HIS A 1 66 ? 8.906 -2.468 -4.512 1.00 0.00 66 HIS A O 9
ATOM 15575 N N . TYR A 1 67 ? 6.954 -1.282 -4.426 1.00 0.00 67 TYR A N 9
ATOM 15576 C CA . TYR A 1 67 ? 7.522 0.024 -4.757 1.00 0.00 67 TYR A CA 9
ATOM 15577 C C . TYR A 1 67 ? 6.931 1.012 -3.744 1.00 0.00 67 TYR A C 9
ATOM 15578 O O . TYR A 1 67 ? 5.782 0.903 -3.339 1.00 0.00 67 TYR A O 9
ATOM 15596 N N . LYS A 1 68 ? 7.801 1.957 -3.368 1.00 0.00 68 LYS A N 9
ATOM 15597 C CA . LYS A 1 68 ? 7.500 2.965 -2.369 1.00 0.00 68 LYS A CA 9
ATOM 15598 C C . LYS A 1 68 ? 7.287 4.358 -2.966 1.00 0.00 68 LYS A C 9
ATOM 15599 O O . LYS A 1 68 ? 8.151 5.225 -2.937 1.00 0.00 68 LYS A O 9
ATOM 15618 N N . ILE A 1 69 ? 6.061 4.515 -3.501 1.00 0.00 69 ILE A N 9
ATOM 15619 C CA . ILE A 1 69 ? 5.695 5.830 -4.037 1.00 0.00 69 ILE A CA 9
ATOM 15620 C C . ILE A 1 69 ? 5.552 6.840 -2.877 1.00 0.00 69 ILE A C 9
ATOM 15621 O O . ILE A 1 69 ? 4.536 6.943 -2.207 1.00 0.00 69 ILE A O 9
ATOM 15637 N N . ARG A 1 70 ? 6.663 7.576 -2.726 1.00 0.00 70 ARG A N 9
ATOM 15638 C CA . ARG A 1 70 ? 6.799 8.607 -1.721 1.00 0.00 70 ARG A CA 9
ATOM 15639 C C . ARG A 1 70 ? 6.158 9.874 -2.238 1.00 0.00 70 ARG A C 9
ATOM 15640 O O . ARG A 1 70 ? 6.479 10.329 -3.320 1.00 0.00 70 ARG A O 9
ATOM 15661 N N . SER A 1 71 ? 5.255 10.394 -1.403 1.00 0.00 71 SER A N 9
ATOM 15662 C CA . SER A 1 71 ? 4.552 11.623 -1.733 1.00 0.00 71 SER A CA 9
ATOM 15663 C C . SER A 1 71 ? 5.379 12.783 -1.184 1.00 0.00 71 SER A C 9
ATOM 15664 O O . SER A 1 71 ? 5.692 12.844 0.000 1.00 0.00 71 SER A O 9
ATOM 15672 N N . LEU A 1 72 ? 5.706 13.683 -2.125 1.00 0.00 72 LEU A N 9
ATOM 15673 C CA . LEU A 1 72 ? 6.528 14.844 -1.842 1.00 0.00 72 LEU A CA 9
ATOM 15674 C C . LEU A 1 72 ? 5.726 16.135 -1.881 1.00 0.00 72 LEU A C 9
ATOM 15675 O O . LEU A 1 72 ? 4.682 16.278 -2.506 1.00 0.00 72 LEU A O 9
ATOM 15691 N N . ASP A 1 73 ? 6.397 17.061 -1.178 1.00 0.00 73 ASP A N 9
ATOM 15692 C CA . ASP A 1 73 ? 5.985 18.442 -0.995 1.00 0.00 73 ASP A CA 9
ATOM 15693 C C . ASP A 1 73 ? 5.968 19.240 -2.316 1.00 0.00 73 ASP A C 9
ATOM 15694 O O . ASP A 1 73 ? 5.298 20.257 -2.434 1.00 0.00 73 ASP A O 9
ATOM 15703 N N . ASN A 1 74 ? 6.739 18.711 -3.295 1.00 0.00 74 ASN A N 9
ATOM 15704 C CA . ASN A 1 74 ? 6.837 19.355 -4.605 1.00 0.00 74 ASN A CA 9
ATOM 15705 C C . ASN A 1 74 ? 5.563 19.173 -5.446 1.00 0.00 74 ASN A C 9
ATOM 15706 O O . ASN A 1 74 ? 5.279 19.928 -6.368 1.00 0.00 74 ASN A O 9
ATOM 15717 N N . GLY A 1 75 ? 4.831 18.126 -5.039 1.00 0.00 75 GLY A N 9
ATOM 15718 C CA . GLY A 1 75 ? 3.583 17.767 -5.681 1.00 0.00 75 GLY A CA 9
ATOM 15719 C C . GLY A 1 75 ? 3.836 16.675 -6.707 1.00 0.00 75 GLY A C 9
ATOM 15720 O O . GLY A 1 75 ? 3.847 16.902 -7.910 1.00 0.00 75 GLY A O 9
ATOM 15724 N N . GLY A 1 76 ? 4.056 15.482 -6.118 1.00 0.00 76 GLY A N 9
ATOM 15725 C CA . GLY A 1 76 ? 4.309 14.285 -6.878 1.00 0.00 76 GLY A CA 9
ATOM 15726 C C . GLY A 1 76 ? 4.490 13.055 -5.996 1.00 0.00 76 GLY A C 9
ATOM 15727 O O . GLY A 1 76 ? 4.251 13.050 -4.795 1.00 0.00 76 GLY A O 9
ATOM 15731 N N . TYR A 1 77 ? 4.928 12.026 -6.736 1.00 0.00 77 TYR A N 9
ATOM 15732 C CA . TYR A 1 77 ? 5.209 10.684 -6.263 1.00 0.00 77 TYR A CA 9
ATOM 15733 C C . TYR A 1 77 ? 6.452 10.208 -6.978 1.00 0.00 77 TYR A C 9
ATOM 15734 O O . TYR A 1 77 ? 6.544 10.286 -8.195 1.00 0.00 77 TYR A O 9
ATOM 15752 N N . TYR A 1 78 ? 7.378 9.683 -6.149 1.00 0.00 78 TYR A N 9
ATOM 15753 C CA . TYR A 1 78 ? 8.631 9.173 -6.697 1.00 0.00 78 TYR A CA 9
ATOM 15754 C C . TYR A 1 78 ? 8.880 7.737 -6.206 1.00 0.00 78 TYR A C 9
ATOM 15755 O O . TYR A 1 78 ? 8.644 7.402 -5.053 1.00 0.00 78 TYR A O 9
ATOM 15773 N N . ILE A 1 79 ? 9.371 6.941 -7.175 1.00 0.00 79 ILE A N 9
ATOM 15774 C CA . ILE A 1 79 ? 9.745 5.524 -6.959 1.00 0.00 79 ILE A CA 9
ATOM 15775 C C . ILE A 1 79 ? 11.262 5.340 -7.174 1.00 0.00 79 ILE A C 9
ATOM 15776 O O . ILE A 1 79 ? 11.880 4.391 -6.702 1.00 0.00 79 ILE A O 9
ATOM 15792 N N . SER A 1 80 ? 11.785 6.347 -7.891 1.00 0.00 80 SER A N 9
ATOM 15793 C CA . SER A 1 80 ? 13.177 6.570 -8.221 1.00 0.00 80 SER A CA 9
ATOM 15794 C C . SER A 1 80 ? 13.236 8.098 -8.094 1.00 0.00 80 SER A C 9
ATOM 15795 O O . SER A 1 80 ? 12.397 8.769 -8.676 1.00 0.00 80 SER A O 9
ATOM 15803 N N . PRO A 1 81 ? 14.193 8.673 -7.321 1.00 0.00 81 PRO A N 9
ATOM 15804 C CA . PRO A 1 81 ? 14.207 10.125 -7.144 1.00 0.00 81 PRO A CA 9
ATOM 15805 C C . PRO A 1 81 ? 14.451 10.941 -8.429 1.00 0.00 81 PRO A C 9
ATOM 15806 O O . PRO A 1 81 ? 14.248 12.148 -8.461 1.00 0.00 81 PRO A O 9
ATOM 15817 N N . ARG A 1 82 ? 14.853 10.197 -9.483 1.00 0.00 82 ARG A N 9
ATOM 15818 C CA . ARG A 1 82 ? 15.103 10.782 -10.795 1.00 0.00 82 ARG A CA 9
ATOM 15819 C C . ARG A 1 82 ? 13.784 10.961 -11.596 1.00 0.00 82 ARG A C 9
ATOM 15820 O O . ARG A 1 82 ? 13.728 11.754 -12.528 1.00 0.00 82 ARG A O 9
ATOM 15841 N N . ILE A 1 83 ? 12.735 10.201 -11.187 1.00 0.00 83 ILE A N 9
ATOM 15842 C CA . ILE A 1 83 ? 11.406 10.283 -11.801 1.00 0.00 83 ILE A CA 9
ATOM 15843 C C . ILE A 1 83 ? 10.313 10.436 -10.719 1.00 0.00 83 ILE A C 9
ATOM 15844 O O . ILE A 1 83 ? 10.144 9.638 -9.795 1.00 0.00 83 ILE A O 9
ATOM 15860 N N . THR A 1 84 ? 9.567 11.528 -10.978 1.00 0.00 84 THR A N 9
ATOM 15861 C CA . THR A 1 84 ? 8.461 11.929 -10.134 1.00 0.00 84 THR A CA 9
ATOM 15862 C C . THR A 1 84 ? 7.275 12.274 -11.054 1.00 0.00 84 THR A C 9
ATOM 15863 O O . THR A 1 84 ? 7.446 12.622 -12.216 1.00 0.00 84 THR A O 9
ATOM 15874 N N . PHE A 1 85 ? 6.083 12.150 -10.441 1.00 0.00 85 PHE A N 9
ATOM 15875 C CA . PHE A 1 85 ? 4.807 12.401 -11.137 1.00 0.00 85 PHE A CA 9
ATOM 15876 C C . PHE A 1 85 ? 3.775 12.958 -10.117 1.00 0.00 85 PHE A C 9
ATOM 15877 O O . PHE A 1 85 ? 3.666 12.415 -9.031 1.00 0.00 85 PHE A O 9
ATOM 15894 N N . PRO A 1 86 ? 2.978 14.011 -10.496 1.00 0.00 86 PRO A N 9
ATOM 15895 C CA . PRO A 1 86 ? 2.013 14.677 -9.587 1.00 0.00 86 PRO A CA 9
ATOM 15896 C C . PRO A 1 86 ? 1.012 13.778 -8.838 1.00 0.00 86 PRO A C 9
ATOM 15897 O O . PRO A 1 86 ? 0.509 14.137 -7.780 1.00 0.00 86 PRO A O 9
ATOM 15908 N N . THR A 1 87 ? 0.774 12.597 -9.422 1.00 0.00 87 THR A N 9
ATOM 15909 C CA . THR A 1 87 ? -0.123 11.618 -8.822 1.00 0.00 87 THR A CA 9
ATOM 15910 C C . THR A 1 87 ? 0.312 10.285 -9.382 1.00 0.00 87 THR A C 9
ATOM 15911 O O . THR A 1 87 ? 1.139 10.217 -10.285 1.00 0.00 87 THR A O 9
ATOM 15922 N N . LEU A 1 88 ? -0.308 9.225 -8.828 1.00 0.00 88 LEU A N 9
ATOM 15923 C CA . LEU A 1 88 ? 0.046 7.935 -9.368 1.00 0.00 88 LEU A CA 9
ATOM 15924 C C . LEU A 1 88 ? -0.377 7.859 -10.853 1.00 0.00 88 LEU A C 9
ATOM 15925 O O . LEU A 1 88 ? 0.355 7.245 -11.601 1.00 0.00 88 LEU A O 9
ATOM 15941 N N . GLN A 1 89 ? -1.502 8.495 -11.297 1.00 0.00 89 GLN A N 9
ATOM 15942 C CA . GLN A 1 89 ? -1.873 8.225 -12.716 1.00 0.00 89 GLN A CA 9
ATOM 15943 C C . GLN A 1 89 ? -0.865 8.666 -13.783 1.00 0.00 89 GLN A C 9
ATOM 15944 O O . GLN A 1 89 ? -0.705 7.977 -14.778 1.00 0.00 89 GLN A O 9
ATOM 15958 N N . ALA A 1 90 ? -0.197 9.810 -13.555 1.00 0.00 90 ALA A N 9
ATOM 15959 C CA . ALA A 1 90 ? 0.790 10.262 -14.546 1.00 0.00 90 ALA A CA 9
ATOM 15960 C C . ALA A 1 90 ? 2.017 9.315 -14.577 1.00 0.00 90 ALA A C 9
ATOM 15961 O O . ALA A 1 90 ? 2.782 9.259 -15.531 1.00 0.00 90 ALA A O 9
ATOM 15968 N N . LEU A 1 91 ? 2.121 8.569 -13.463 1.00 0.00 91 LEU A N 9
ATOM 15969 C CA . LEU A 1 91 ? 3.131 7.556 -13.240 1.00 0.00 91 LEU A CA 9
ATOM 15970 C C . LEU A 1 91 ? 2.651 6.238 -13.875 1.00 0.00 91 LEU A C 9
ATOM 15971 O O . LEU A 1 91 ? 3.435 5.489 -14.445 1.00 0.00 91 LEU A O 9
ATOM 15987 N N . VAL A 1 92 ? 1.317 6.015 -13.770 1.00 0.00 92 VAL A N 9
ATOM 15988 C CA . VAL A 1 92 ? 0.725 4.810 -14.300 1.00 0.00 92 VAL A CA 9
ATOM 15989 C C . VAL A 1 92 ? 0.463 4.920 -15.824 1.00 0.00 92 VAL A C 9
ATOM 15990 O O . VAL A 1 92 ? 0.168 3.924 -16.463 1.00 0.00 92 VAL A O 9
ATOM 16003 N N . GLN A 1 93 ? 0.583 6.158 -16.363 1.00 0.00 93 GLN A N 9
ATOM 16004 C CA . GLN A 1 93 ? 0.348 6.438 -17.783 1.00 0.00 93 GLN A CA 9
ATOM 16005 C C . GLN A 1 93 ? 1.576 5.966 -18.578 1.00 0.00 93 GLN A C 9
ATOM 16006 O O . GLN A 1 93 ? 1.490 5.239 -19.561 1.00 0.00 93 GLN A O 9
ATOM 16020 N N . HIS A 1 94 ? 2.727 6.418 -18.036 1.00 0.00 94 HIS A N 9
ATOM 16021 C CA . HIS A 1 94 ? 4.045 6.111 -18.568 1.00 0.00 94 HIS A CA 9
ATOM 16022 C C . HIS A 1 94 ? 4.272 4.591 -18.494 1.00 0.00 94 HIS A C 9
ATOM 16023 O O . HIS A 1 94 ? 4.795 3.964 -19.409 1.00 0.00 94 HIS A O 9
ATOM 16037 N N . TYR A 1 95 ? 3.800 4.059 -17.350 1.00 0.00 95 TYR A N 9
ATOM 16038 C CA . TYR A 1 95 ? 3.935 2.641 -17.078 1.00 0.00 95 TYR A CA 9
ATOM 16039 C C . TYR A 1 95 ? 2.894 1.797 -17.796 1.00 0.00 95 TYR A C 9
ATOM 16040 O O . TYR A 1 95 ? 3.123 0.610 -17.998 1.00 0.00 95 TYR A O 9
ATOM 16058 N N . SER A 1 96 ? 1.762 2.434 -18.192 1.00 0.00 96 SER A N 9
ATOM 16059 C CA . SER A 1 96 ? 0.775 1.645 -18.941 1.00 0.00 96 SER A CA 9
ATOM 16060 C C . SER A 1 96 ? 1.413 1.137 -20.262 1.00 0.00 96 SER A C 9
ATOM 16061 O O . SER A 1 96 ? 1.013 0.120 -20.814 1.00 0.00 96 SER A O 9
ATOM 16069 N N . LYS A 1 97 ? 2.440 1.905 -20.698 1.00 0.00 97 LYS A N 9
ATOM 16070 C CA . LYS A 1 97 ? 3.218 1.564 -21.882 1.00 0.00 97 LYS A CA 9
ATOM 16071 C C . LYS A 1 97 ? 4.403 0.647 -21.504 1.00 0.00 97 LYS A C 9
ATOM 16072 O O . LYS A 1 97 ? 4.441 -0.531 -21.837 1.00 0.00 97 LYS A O 9
ATOM 16091 N N . LYS A 1 98 ? 5.350 1.281 -20.783 1.00 0.00 98 LYS A N 9
ATOM 16092 C CA . LYS A 1 98 ? 6.573 0.626 -20.317 1.00 0.00 98 LYS A CA 9
ATOM 16093 C C . LYS A 1 98 ? 6.902 1.094 -18.880 1.00 0.00 98 LYS A C 9
ATOM 16094 O O . LYS A 1 98 ? 6.923 2.270 -18.542 1.00 0.00 98 LYS A O 9
ATOM 16113 N N . GLY A 1 99 ? 7.186 0.045 -18.092 1.00 0.00 99 GLY A N 9
ATOM 16114 C CA . GLY A 1 99 ? 7.489 0.100 -16.663 1.00 0.00 99 GLY A CA 9
ATOM 16115 C C . GLY A 1 99 ? 8.666 0.991 -16.246 1.00 0.00 99 GLY A C 9
ATOM 16116 O O . GLY A 1 99 ? 8.735 1.464 -15.120 1.00 0.00 99 GLY A O 9
ATOM 16120 N N . ASP A 1 100 ? 9.601 1.151 -17.197 1.00 0.00 100 ASP A N 9
ATOM 16121 C CA . ASP A 1 100 ? 10.793 1.980 -17.004 1.00 0.00 100 ASP A CA 9
ATOM 16122 C C . ASP A 1 100 ? 11.545 1.698 -15.680 1.00 0.00 100 ASP A C 9
ATOM 16123 O O . ASP A 1 100 ? 11.854 2.594 -14.904 1.00 0.00 100 ASP A O 9
ATOM 16132 N N . GLY A 1 101 ? 11.809 0.392 -15.493 1.00 0.00 101 GLY A N 9
ATOM 16133 C CA . GLY A 1 101 ? 12.533 -0.073 -14.304 1.00 0.00 101 GLY A CA 9
ATOM 16134 C C . GLY A 1 101 ? 11.703 -0.963 -13.371 1.00 0.00 101 GLY A C 9
ATOM 16135 O O . GLY A 1 101 ? 12.241 -1.678 -12.533 1.00 0.00 101 GLY A O 9
ATOM 16139 N N . LEU A 1 102 ? 10.370 -0.906 -13.580 1.00 0.00 102 LEU A N 9
ATOM 16140 C CA . LEU A 1 102 ? 9.414 -1.688 -12.793 1.00 0.00 102 LEU A CA 9
ATOM 16141 C C . LEU A 1 102 ? 9.646 -3.217 -12.922 1.00 0.00 102 LEU A C 9
ATOM 16142 O O . LEU A 1 102 ? 9.174 -3.971 -12.081 1.00 0.00 102 LEU A O 9
ATOM 16158 N N . CYS A 1 103 ? 10.378 -3.620 -13.995 1.00 0.00 103 CYS A N 9
ATOM 16159 C CA . CYS A 1 103 ? 10.733 -5.010 -14.335 1.00 0.00 103 CYS A CA 9
ATOM 16160 C C . CYS A 1 103 ? 9.642 -5.674 -15.200 1.00 0.00 103 CYS A C 9
ATOM 16161 O O . CYS A 1 103 ? 9.901 -6.401 -16.149 1.00 0.00 103 CYS A O 9
ATOM 16169 N N . GLN A 1 104 ? 8.416 -5.338 -14.776 1.00 0.00 104 GLN A N 9
ATOM 16170 C CA . GLN A 1 104 ? 7.144 -5.730 -15.329 1.00 0.00 104 GLN A CA 9
ATOM 16171 C C . GLN A 1 104 ? 6.294 -4.496 -15.066 1.00 0.00 104 GLN A C 9
ATOM 16172 O O . GLN A 1 104 ? 5.991 -4.148 -13.932 1.00 0.00 104 GLN A O 9
ATOM 16186 N N . LYS A 1 105 ? 6.002 -3.857 -16.206 1.00 0.00 105 LYS A N 9
ATOM 16187 C CA . LYS A 1 105 ? 5.229 -2.635 -16.304 1.00 0.00 105 LYS A CA 9
ATOM 16188 C C . LYS A 1 105 ? 3.861 -2.789 -15.649 1.00 0.00 105 LYS A C 9
ATOM 16189 O O . LYS A 1 105 ? 3.582 -3.723 -14.919 1.00 0.00 105 LYS A O 9
ATOM 16208 N N . LEU A 1 106 ? 3.021 -1.811 -16.003 1.00 0.00 106 LEU A N 9
ATOM 16209 C CA . LEU A 1 106 ? 1.650 -1.756 -15.533 1.00 0.00 106 LEU A CA 9
ATOM 16210 C C . LEU A 1 106 ? 0.697 -2.070 -16.706 1.00 0.00 106 LEU A C 9
ATOM 16211 O O . LEU A 1 106 ? 0.891 -1.587 -17.811 1.00 0.00 106 LEU A O 9
ATOM 16227 N N . THR A 1 107 ? -0.303 -2.937 -16.419 1.00 0.00 107 THR A N 9
ATOM 16228 C CA . THR A 1 107 ? -1.272 -3.368 -17.426 1.00 0.00 107 THR A CA 9
ATOM 16229 C C . THR A 1 107 ? -2.713 -3.123 -16.966 1.00 0.00 107 THR A C 9
ATOM 16230 O O . THR A 1 107 ? -3.412 -2.271 -17.498 1.00 0.00 107 THR A O 9
ATOM 16241 N N . LEU A 1 108 ? -3.112 -3.922 -15.956 1.00 0.00 108 LEU A N 9
ATOM 16242 C CA . LEU A 1 108 ? -4.481 -3.825 -15.423 1.00 0.00 108 LEU A CA 9
ATOM 16243 C C . LEU A 1 108 ? -4.427 -3.312 -13.971 1.00 0.00 108 LEU A C 9
ATOM 16244 O O . LEU A 1 108 ? -3.351 -3.138 -13.433 1.00 0.00 108 LEU A O 9
ATOM 16260 N N . PRO A 1 109 ? -5.586 -3.027 -13.321 1.00 0.00 109 PRO A N 9
ATOM 16261 C CA . PRO A 1 109 ? -5.556 -2.576 -11.932 1.00 0.00 109 PRO A CA 9
ATOM 16262 C C . PRO A 1 109 ? -5.976 -3.677 -10.937 1.00 0.00 109 PRO A C 9
ATOM 16263 O O . PRO A 1 109 ? -6.195 -3.407 -9.767 1.00 0.00 109 PRO A O 9
ATOM 16274 N N . CYS A 1 110 ? -6.081 -4.906 -11.493 1.00 0.00 110 CYS A N 9
ATOM 16275 C CA . CYS A 1 110 ? -6.479 -6.133 -10.797 1.00 0.00 110 CYS A CA 9
ATOM 16276 C C . CYS A 1 110 ? -8.005 -6.327 -10.862 1.00 0.00 110 CYS A C 9
ATOM 16277 O O . CYS A 1 110 ? -8.764 -5.377 -11.000 1.00 0.00 110 CYS A O 9
ATOM 16285 N N . VAL A 1 111 ? -8.384 -7.620 -10.761 1.00 0.00 111 VAL A N 9
ATOM 16286 C CA . VAL A 1 111 ? -9.771 -8.067 -10.836 1.00 0.00 111 VAL A CA 9
ATOM 16287 C C . VAL A 1 111 ? -10.615 -7.325 -9.784 1.00 0.00 111 VAL A C 9
ATOM 16288 O O . VAL A 1 111 ? -10.364 -7.390 -8.590 1.00 0.00 111 VAL A O 9
ATOM 16301 N N . ASN A 1 112 ? -11.618 -6.612 -10.341 1.00 0.00 112 ASN A N 9
ATOM 16302 C CA . ASN A 1 112 ? -12.559 -5.786 -9.588 1.00 0.00 112 ASN A CA 9
ATOM 16303 C C . ASN A 1 112 ? -13.768 -6.577 -9.077 1.00 0.00 112 ASN A C 9
ATOM 16304 O O . ASN A 1 112 ? -14.397 -6.177 -8.106 1.00 0.00 112 ASN A O 9
ATOM 16315 N N . LEU A 1 113 ? -14.045 -7.701 -9.779 1.00 0.00 113 LEU A N 9
ATOM 16316 C CA . LEU A 1 113 ? -15.197 -8.550 -9.464 1.00 0.00 113 LEU A CA 9
ATOM 16317 C C . LEU A 1 113 ? -16.512 -7.792 -9.782 1.00 0.00 113 LEU A C 9
ATOM 16318 O O . LEU A 1 113 ? -17.556 -8.030 -9.186 1.00 0.00 113 LEU A O 9
ATOM 16334 N N . ALA A 1 114 ? -16.375 -6.865 -10.755 1.00 0.00 114 ALA A N 9
ATOM 16335 C CA . ALA A 1 114 ? -17.481 -6.025 -11.204 1.00 0.00 114 ALA A CA 9
ATOM 16336 C C . ALA A 1 114 ? -17.177 -5.446 -12.606 1.00 0.00 114 ALA A C 9
ATOM 16337 O O . ALA A 1 114 ? -18.068 -4.830 -13.194 1.00 0.00 114 ALA A O 9
ATOM 16345 N N . GLY A 1 1 ? -23.384 5.655 -22.427 1.00 0.00 1 GLY A N 10
ATOM 16346 C CA . GLY A 1 1 ? -22.640 6.909 -22.496 1.00 0.00 1 GLY A CA 10
ATOM 16347 C C . GLY A 1 1 ? -21.186 6.759 -22.053 1.00 0.00 1 GLY A C 10
ATOM 16348 O O . GLY A 1 1 ? -20.667 5.660 -21.910 1.00 0.00 1 GLY A O 10
ATOM 16354 N N . SER A 1 2 ? -20.586 7.946 -21.845 1.00 0.00 2 SER A N 10
ATOM 16355 C CA . SER A 1 2 ? -19.196 8.053 -21.429 1.00 0.00 2 SER A CA 10
ATOM 16356 C C . SER A 1 2 ? -19.102 7.984 -19.895 1.00 0.00 2 SER A C 10
ATOM 16357 O O . SER A 1 2 ? -19.760 8.729 -19.180 1.00 0.00 2 SER A O 10
ATOM 16365 N N . VAL A 1 3 ? -18.248 7.039 -19.445 1.00 0.00 3 VAL A N 10
ATOM 16366 C CA . VAL A 1 3 ? -18.036 6.839 -18.012 1.00 0.00 3 VAL A CA 10
ATOM 16367 C C . VAL A 1 3 ? -17.160 7.968 -17.429 1.00 0.00 3 VAL A C 10
ATOM 16368 O O . VAL A 1 3 ? -16.275 8.504 -18.081 1.00 0.00 3 VAL A O 10
ATOM 16381 N N . ALA A 1 4 ? -17.492 8.282 -16.162 1.00 0.00 4 ALA A N 10
ATOM 16382 C CA . ALA A 1 4 ? -16.799 9.323 -15.410 1.00 0.00 4 ALA A CA 10
ATOM 16383 C C . ALA A 1 4 ? -17.073 9.161 -13.897 1.00 0.00 4 ALA A C 10
ATOM 16384 O O . ALA A 1 4 ? -16.138 9.215 -13.107 1.00 0.00 4 ALA A O 10
ATOM 16391 N N . PRO A 1 5 ? -18.363 8.942 -13.481 1.00 0.00 5 PRO A N 10
ATOM 16392 C CA . PRO A 1 5 ? -18.673 8.757 -12.058 1.00 0.00 5 PRO A CA 10
ATOM 16393 C C . PRO A 1 5 ? -18.227 7.392 -11.479 1.00 0.00 5 PRO A C 10
ATOM 16394 O O . PRO A 1 5 ? -18.464 7.098 -10.315 1.00 0.00 5 PRO A O 10
ATOM 16405 N N . VAL A 1 6 ? -17.585 6.581 -12.353 1.00 0.00 6 VAL A N 10
ATOM 16406 C CA . VAL A 1 6 ? -17.115 5.248 -11.991 1.00 0.00 6 VAL A CA 10
ATOM 16407 C C . VAL A 1 6 ? -16.037 5.316 -10.887 1.00 0.00 6 VAL A C 10
ATOM 16408 O O . VAL A 1 6 ? -16.260 4.829 -9.786 1.00 0.00 6 VAL A O 10
ATOM 16421 N N . GLU A 1 7 ? -14.883 5.941 -11.226 1.00 0.00 7 GLU A N 10
ATOM 16422 C CA . GLU A 1 7 ? -13.756 6.111 -10.298 1.00 0.00 7 GLU A CA 10
ATOM 16423 C C . GLU A 1 7 ? -13.125 4.763 -9.859 1.00 0.00 7 GLU A C 10
ATOM 16424 O O . GLU A 1 7 ? -13.717 3.694 -9.949 1.00 0.00 7 GLU A O 10
ATOM 16436 N N . THR A 1 8 ? -11.869 4.898 -9.377 1.00 0.00 8 THR A N 10
ATOM 16437 C CA . THR A 1 8 ? -11.083 3.763 -8.889 1.00 0.00 8 THR A CA 10
ATOM 16438 C C . THR A 1 8 ? -11.370 3.443 -7.399 1.00 0.00 8 THR A C 10
ATOM 16439 O O . THR A 1 8 ? -10.561 2.835 -6.707 1.00 0.00 8 THR A O 10
ATOM 16450 N N . LEU A 1 9 ? -12.564 3.890 -6.953 1.00 0.00 9 LEU A N 10
ATOM 16451 C CA . LEU A 1 9 ? -13.006 3.715 -5.575 1.00 0.00 9 LEU A CA 10
ATOM 16452 C C . LEU A 1 9 ? -13.394 2.248 -5.298 1.00 0.00 9 LEU A C 10
ATOM 16453 O O . LEU A 1 9 ? -12.971 1.652 -4.313 1.00 0.00 9 LEU A O 10
ATOM 16469 N N . GLU A 1 10 ? -14.229 1.724 -6.220 1.00 0.00 10 GLU A N 10
ATOM 16470 C CA . GLU A 1 10 ? -14.718 0.351 -6.130 1.00 0.00 10 GLU A CA 10
ATOM 16471 C C . GLU A 1 10 ? -14.542 -0.314 -7.503 1.00 0.00 10 GLU A C 10
ATOM 16472 O O . GLU A 1 10 ? -14.547 0.345 -8.532 1.00 0.00 10 GLU A O 10
ATOM 16484 N N . VAL A 1 11 ? -14.348 -1.648 -7.416 1.00 0.00 11 VAL A N 10
ATOM 16485 C CA . VAL A 1 11 ? -14.147 -2.598 -8.516 1.00 0.00 11 VAL A CA 10
ATOM 16486 C C . VAL A 1 11 ? -12.705 -2.573 -9.068 1.00 0.00 11 VAL A C 10
ATOM 16487 O O . VAL A 1 11 ? -12.206 -3.584 -9.549 1.00 0.00 11 VAL A O 10
ATOM 16500 N N . GLU A 1 12 ? -12.069 -1.387 -8.961 1.00 0.00 12 GLU A N 10
ATOM 16501 C CA . GLU A 1 12 ? -10.695 -1.180 -9.420 1.00 0.00 12 GLU A CA 10
ATOM 16502 C C . GLU A 1 12 ? -9.724 -1.589 -8.306 1.00 0.00 12 GLU A C 10
ATOM 16503 O O . GLU A 1 12 ? -10.114 -1.793 -7.161 1.00 0.00 12 GLU A O 10
ATOM 16515 N N . LYS A 1 13 ? -8.442 -1.697 -8.732 1.00 0.00 13 LYS A N 10
ATOM 16516 C CA . LYS A 1 13 ? -7.407 -2.106 -7.796 1.00 0.00 13 LYS A CA 10
ATOM 16517 C C . LYS A 1 13 ? -6.106 -1.330 -7.998 1.00 0.00 13 LYS A C 10
ATOM 16518 O O . LYS A 1 13 ? -5.208 -1.522 -7.185 1.00 0.00 13 LYS A O 10
ATOM 16537 N N . TRP A 1 14 ? -5.976 -0.462 -9.051 1.00 0.00 14 TRP A N 10
ATOM 16538 C CA . TRP A 1 14 ? -4.670 0.231 -9.123 1.00 0.00 14 TRP A CA 10
ATOM 16539 C C . TRP A 1 14 ? -4.480 1.081 -7.869 1.00 0.00 14 TRP A C 10
ATOM 16540 O O . TRP A 1 14 ? -3.409 1.130 -7.282 1.00 0.00 14 TRP A O 10
ATOM 16561 N N . PHE A 1 15 ? -5.622 1.689 -7.486 1.00 0.00 15 PHE A N 10
ATOM 16562 C CA . PHE A 1 15 ? -5.667 2.535 -6.312 1.00 0.00 15 PHE A CA 10
ATOM 16563 C C . PHE A 1 15 ? -6.494 1.874 -5.195 1.00 0.00 15 PHE A C 10
ATOM 16564 O O . PHE A 1 15 ? -7.544 1.285 -5.417 1.00 0.00 15 PHE A O 10
ATOM 16581 N N . PHE A 1 16 ? -5.926 2.021 -3.983 1.00 0.00 16 PHE A N 10
ATOM 16582 C CA . PHE A 1 16 ? -6.527 1.529 -2.746 1.00 0.00 16 PHE A CA 10
ATOM 16583 C C . PHE A 1 16 ? -6.084 2.488 -1.634 1.00 0.00 16 PHE A C 10
ATOM 16584 O O . PHE A 1 16 ? -5.123 3.231 -1.798 1.00 0.00 16 PHE A O 10
ATOM 16601 N N . ARG A 1 17 ? -6.837 2.442 -0.508 1.00 0.00 17 ARG A N 10
ATOM 16602 C CA . ARG A 1 17 ? -6.457 3.291 0.623 1.00 0.00 17 ARG A CA 10
ATOM 16603 C C . ARG A 1 17 ? -5.092 2.842 1.145 1.00 0.00 17 ARG A C 10
ATOM 16604 O O . ARG A 1 17 ? -4.075 3.456 0.873 1.00 0.00 17 ARG A O 10
ATOM 16625 N N . THR A 1 18 ? -5.161 1.730 1.899 1.00 0.00 18 THR A N 10
ATOM 16626 C CA . THR A 1 18 ? -3.990 1.132 2.507 1.00 0.00 18 THR A CA 10
ATOM 16627 C C . THR A 1 18 ? -4.331 -0.277 2.979 1.00 0.00 18 THR A C 10
ATOM 16628 O O . THR A 1 18 ? -4.555 -0.537 4.156 1.00 0.00 18 THR A O 10
ATOM 16639 N N . ILE A 1 19 ? -4.361 -1.166 1.971 1.00 0.00 19 ILE A N 10
ATOM 16640 C CA . ILE A 1 19 ? -4.589 -2.571 2.271 1.00 0.00 19 ILE A CA 10
ATOM 16641 C C . ILE A 1 19 ? -3.225 -3.080 2.727 1.00 0.00 19 ILE A C 10
ATOM 16642 O O . ILE A 1 19 ? -2.199 -2.495 2.394 1.00 0.00 19 ILE A O 10
ATOM 16658 N N . SER A 1 20 ? -3.242 -4.176 3.494 1.00 0.00 20 SER A N 10
ATOM 16659 C CA . SER A 1 20 ? -1.929 -4.672 3.895 1.00 0.00 20 SER A CA 10
ATOM 16660 C C . SER A 1 20 ? -1.190 -5.167 2.645 1.00 0.00 20 SER A C 10
ATOM 16661 O O . SER A 1 20 ? -1.778 -5.505 1.628 1.00 0.00 20 SER A O 10
ATOM 16669 N N . ARG A 1 21 ? 0.141 -5.183 2.790 1.00 0.00 21 ARG A N 10
ATOM 16670 C CA . ARG A 1 21 ? 0.993 -5.622 1.694 1.00 0.00 21 ARG A CA 10
ATOM 16671 C C . ARG A 1 21 ? 0.603 -7.053 1.262 1.00 0.00 21 ARG A C 10
ATOM 16672 O O . ARG A 1 21 ? 0.393 -7.298 0.084 1.00 0.00 21 ARG A O 10
ATOM 16693 N N . LYS A 1 22 ? 0.454 -7.953 2.273 1.00 0.00 22 LYS A N 10
ATOM 16694 C CA . LYS A 1 22 ? 0.057 -9.327 1.941 1.00 0.00 22 LYS A CA 10
ATOM 16695 C C . LYS A 1 22 ? -1.306 -9.425 1.288 1.00 0.00 22 LYS A C 10
ATOM 16696 O O . LYS A 1 22 ? -1.589 -10.371 0.563 1.00 0.00 22 LYS A O 10
ATOM 16715 N N . ASP A 1 23 ? -2.140 -8.409 1.594 1.00 0.00 23 ASP A N 10
ATOM 16716 C CA . ASP A 1 23 ? -3.484 -8.468 1.062 1.00 0.00 23 ASP A CA 10
ATOM 16717 C C . ASP A 1 23 ? -3.466 -8.161 -0.432 1.00 0.00 23 ASP A C 10
ATOM 16718 O O . ASP A 1 23 ? -4.042 -8.849 -1.251 1.00 0.00 23 ASP A O 10
ATOM 16727 N N . ALA A 1 24 ? -2.743 -7.082 -0.723 1.00 0.00 24 ALA A N 10
ATOM 16728 C CA . ALA A 1 24 ? -2.552 -6.608 -2.090 1.00 0.00 24 ALA A CA 10
ATOM 16729 C C . ALA A 1 24 ? -1.847 -7.679 -2.936 1.00 0.00 24 ALA A C 10
ATOM 16730 O O . ALA A 1 24 ? -2.093 -7.829 -4.126 1.00 0.00 24 ALA A O 10
ATOM 16737 N N . GLU A 1 25 ? -0.981 -8.428 -2.222 1.00 0.00 25 GLU A N 10
ATOM 16738 C CA . GLU A 1 25 ? -0.271 -9.525 -2.840 1.00 0.00 25 GLU A CA 10
ATOM 16739 C C . GLU A 1 25 ? -1.274 -10.647 -3.150 1.00 0.00 25 GLU A C 10
ATOM 16740 O O . GLU A 1 25 ? -1.175 -11.284 -4.184 1.00 0.00 25 GLU A O 10
ATOM 16752 N N . ARG A 1 26 ? -2.262 -10.830 -2.239 1.00 0.00 26 ARG A N 10
ATOM 16753 C CA . ARG A 1 26 ? -3.241 -11.902 -2.428 1.00 0.00 26 ARG A CA 10
ATOM 16754 C C . ARG A 1 26 ? -4.069 -11.639 -3.708 1.00 0.00 26 ARG A C 10
ATOM 16755 O O . ARG A 1 26 ? -4.462 -12.545 -4.432 1.00 0.00 26 ARG A O 10
ATOM 16776 N N . GLN A 1 27 ? -4.266 -10.316 -3.923 1.00 0.00 27 GLN A N 10
ATOM 16777 C CA . GLN A 1 27 ? -5.055 -9.817 -5.043 1.00 0.00 27 GLN A CA 10
ATOM 16778 C C . GLN A 1 27 ? -4.396 -10.073 -6.401 1.00 0.00 27 GLN A C 10
ATOM 16779 O O . GLN A 1 27 ? -5.029 -10.549 -7.335 1.00 0.00 27 GLN A O 10
ATOM 16793 N N . LEU A 1 28 ? -3.088 -9.729 -6.441 1.00 0.00 28 LEU A N 10
ATOM 16794 C CA . LEU A 1 28 ? -2.347 -9.876 -7.686 1.00 0.00 28 LEU A CA 10
ATOM 16795 C C . LEU A 1 28 ? -1.978 -11.339 -7.968 1.00 0.00 28 LEU A C 10
ATOM 16796 O O . LEU A 1 28 ? -2.022 -11.772 -9.111 1.00 0.00 28 LEU A O 10
ATOM 16812 N N . LEU A 1 29 ? -1.662 -12.079 -6.873 1.00 0.00 29 LEU A N 10
ATOM 16813 C CA . LEU A 1 29 ? -1.328 -13.497 -6.950 1.00 0.00 29 LEU A CA 10
ATOM 16814 C C . LEU A 1 29 ? -2.527 -14.299 -7.498 1.00 0.00 29 LEU A C 10
ATOM 16815 O O . LEU A 1 29 ? -2.354 -15.415 -7.972 1.00 0.00 29 LEU A O 10
ATOM 16831 N N . ALA A 1 30 ? -3.735 -13.686 -7.412 1.00 0.00 30 ALA A N 10
ATOM 16832 C CA . ALA A 1 30 ? -4.924 -14.347 -7.923 1.00 0.00 30 ALA A CA 10
ATOM 16833 C C . ALA A 1 30 ? -4.794 -14.565 -9.452 1.00 0.00 30 ALA A C 10
ATOM 16834 O O . ALA A 1 30 ? -4.259 -13.725 -10.166 1.00 0.00 30 ALA A O 10
ATOM 16841 N N . PRO A 1 31 ? -5.334 -15.725 -9.931 1.00 0.00 31 PRO A N 10
ATOM 16842 C CA . PRO A 1 31 ? -5.295 -16.096 -11.349 1.00 0.00 31 PRO A CA 10
ATOM 16843 C C . PRO A 1 31 ? -6.182 -15.241 -12.281 1.00 0.00 31 PRO A C 10
ATOM 16844 O O . PRO A 1 31 ? -6.299 -15.507 -13.472 1.00 0.00 31 PRO A O 10
ATOM 16855 N N . MET A 1 32 ? -6.801 -14.213 -11.667 1.00 0.00 32 MET A N 10
ATOM 16856 C CA . MET A 1 32 ? -7.668 -13.283 -12.353 1.00 0.00 32 MET A CA 10
ATOM 16857 C C . MET A 1 32 ? -6.913 -12.448 -13.403 1.00 0.00 32 MET A C 10
ATOM 16858 O O . MET A 1 32 ? -7.400 -12.214 -14.503 1.00 0.00 32 MET A O 10
ATOM 16872 N N . ASN A 1 33 ? -5.707 -12.016 -12.973 1.00 0.00 33 ASN A N 10
ATOM 16873 C CA . ASN A 1 33 ? -4.838 -11.192 -13.815 1.00 0.00 33 ASN A CA 10
ATOM 16874 C C . ASN A 1 33 ? -3.402 -11.767 -13.840 1.00 0.00 33 ASN A C 10
ATOM 16875 O O . ASN A 1 33 ? -3.162 -12.911 -13.477 1.00 0.00 33 ASN A O 10
ATOM 16886 N N . LYS A 1 34 ? -2.475 -10.902 -14.302 1.00 0.00 34 LYS A N 10
ATOM 16887 C CA . LYS A 1 34 ? -1.067 -11.273 -14.420 1.00 0.00 34 LYS A CA 10
ATOM 16888 C C . LYS A 1 34 ? -0.194 -10.008 -14.408 1.00 0.00 34 LYS A C 10
ATOM 16889 O O . LYS A 1 34 ? -0.718 -8.905 -14.414 1.00 0.00 34 LYS A O 10
ATOM 16908 N N . ALA A 1 35 ? 1.147 -10.227 -14.403 1.00 0.00 35 ALA A N 10
ATOM 16909 C CA . ALA A 1 35 ? 2.170 -9.172 -14.406 1.00 0.00 35 ALA A CA 10
ATOM 16910 C C . ALA A 1 35 ? 1.711 -7.917 -15.177 1.00 0.00 35 ALA A C 10
ATOM 16911 O O . ALA A 1 35 ? 1.557 -7.927 -16.393 1.00 0.00 35 ALA A O 10
ATOM 16918 N N . GLY A 1 36 ? 1.498 -6.859 -14.362 1.00 0.00 36 GLY A N 10
ATOM 16919 C CA . GLY A 1 36 ? 1.025 -5.565 -14.830 1.00 0.00 36 GLY A CA 10
ATOM 16920 C C . GLY A 1 36 ? -0.199 -5.106 -14.026 1.00 0.00 36 GLY A C 10
ATOM 16921 O O . GLY A 1 36 ? -0.474 -3.924 -13.865 1.00 0.00 36 GLY A O 10
ATOM 16925 N N . SER A 1 37 ? -0.930 -6.118 -13.524 1.00 0.00 37 SER A N 10
ATOM 16926 C CA . SER A 1 37 ? -2.038 -5.854 -12.617 1.00 0.00 37 SER A CA 10
ATOM 16927 C C . SER A 1 37 ? -1.330 -5.433 -11.312 1.00 0.00 37 SER A C 10
ATOM 16928 O O . SER A 1 37 ? -0.505 -6.175 -10.779 1.00 0.00 37 SER A O 10
ATOM 16936 N N . PHE A 1 38 ? -1.658 -4.187 -10.888 1.00 0.00 38 PHE A N 10
ATOM 16937 C CA . PHE A 1 38 ? -1.035 -3.589 -9.704 1.00 0.00 38 PHE A CA 10
ATOM 16938 C C . PHE A 1 38 ? -2.111 -3.220 -8.635 1.00 0.00 38 PHE A C 10
ATOM 16939 O O . PHE A 1 38 ? -3.316 -3.311 -8.834 1.00 0.00 38 PHE A O 10
ATOM 16956 N N . LEU A 1 39 ? -1.500 -2.782 -7.506 1.00 0.00 39 LEU A N 10
ATOM 16957 C CA . LEU A 1 39 ? -2.001 -2.303 -6.213 1.00 0.00 39 LEU A CA 10
ATOM 16958 C C . LEU A 1 39 ? -1.118 -1.177 -5.695 1.00 0.00 39 LEU A C 10
ATOM 16959 O O . LEU A 1 39 ? 0.065 -1.429 -5.552 1.00 0.00 39 LEU A O 10
ATOM 16975 N N . ILE A 1 40 ? -1.686 0.009 -5.342 1.00 0.00 40 ILE A N 10
ATOM 16976 C CA . ILE A 1 40 ? -0.778 1.041 -4.816 1.00 0.00 40 ILE A CA 10
ATOM 16977 C C . ILE A 1 40 ? -1.420 1.363 -3.415 1.00 0.00 40 ILE A C 10
ATOM 16978 O O . ILE A 1 40 ? -2.288 2.213 -3.265 1.00 0.00 40 ILE A O 10
ATOM 16994 N N . ARG A 1 41 ? -1.008 0.571 -2.399 1.00 0.00 41 ARG A N 10
ATOM 16995 C CA . ARG A 1 41 ? -1.541 0.712 -1.044 1.00 0.00 41 ARG A CA 10
ATOM 16996 C C . ARG A 1 41 ? -0.752 1.789 -0.284 1.00 0.00 41 ARG A C 10
ATOM 16997 O O . ARG A 1 41 ? 0.458 1.867 -0.441 1.00 0.00 41 ARG A O 10
ATOM 17018 N N . GLU A 1 42 ? -1.466 2.599 0.541 1.00 0.00 42 GLU A N 10
ATOM 17019 C CA . GLU A 1 42 ? -0.749 3.653 1.266 1.00 0.00 42 GLU A CA 10
ATOM 17020 C C . GLU A 1 42 ? -0.083 3.116 2.531 1.00 0.00 42 GLU A C 10
ATOM 17021 O O . GLU A 1 42 ? -0.444 2.082 3.072 1.00 0.00 42 GLU A O 10
ATOM 17033 N N . SER A 1 43 ? 0.926 3.895 2.940 1.00 0.00 43 SER A N 10
ATOM 17034 C CA . SER A 1 43 ? 1.612 3.627 4.184 1.00 0.00 43 SER A CA 10
ATOM 17035 C C . SER A 1 43 ? 0.752 4.344 5.226 1.00 0.00 43 SER A C 10
ATOM 17036 O O . SER A 1 43 ? 0.830 5.559 5.357 1.00 0.00 43 SER A O 10
ATOM 17044 N N . GLU A 1 44 ? -0.066 3.569 5.961 1.00 0.00 44 GLU A N 10
ATOM 17045 C CA . GLU A 1 44 ? -0.941 4.236 6.917 1.00 0.00 44 GLU A CA 10
ATOM 17046 C C . GLU A 1 44 ? -0.185 5.007 8.034 1.00 0.00 44 GLU A C 10
ATOM 17047 O O . GLU A 1 44 ? -0.769 5.822 8.734 1.00 0.00 44 GLU A O 10
ATOM 17059 N N . SER A 1 45 ? 1.130 4.721 8.148 1.00 0.00 45 SER A N 10
ATOM 17060 C CA . SER A 1 45 ? 1.970 5.350 9.161 1.00 0.00 45 SER A CA 10
ATOM 17061 C C . SER A 1 45 ? 2.503 6.747 8.762 1.00 0.00 45 SER A C 10
ATOM 17062 O O . SER A 1 45 ? 2.982 7.457 9.639 1.00 0.00 45 SER A O 10
ATOM 17070 N N . ASN A 1 46 ? 2.432 7.139 7.460 1.00 0.00 46 ASN A N 10
ATOM 17071 C CA . ASN A 1 46 ? 2.945 8.457 7.085 1.00 0.00 46 ASN A CA 10
ATOM 17072 C C . ASN A 1 46 ? 1.785 9.315 6.472 1.00 0.00 46 ASN A C 10
ATOM 17073 O O . ASN A 1 46 ? 0.638 8.899 6.391 1.00 0.00 46 ASN A O 10
ATOM 17084 N N . LYS A 1 47 ? 2.221 10.520 6.033 1.00 0.00 47 LYS A N 10
ATOM 17085 C CA . LYS A 1 47 ? 1.416 11.510 5.332 1.00 0.00 47 LYS A CA 10
ATOM 17086 C C . LYS A 1 47 ? 1.621 11.547 3.787 1.00 0.00 47 LYS A C 10
ATOM 17087 O O . LYS A 1 47 ? 2.299 12.438 3.289 1.00 0.00 47 LYS A O 10
ATOM 17106 N N . GLY A 1 48 ? 1.012 10.579 3.054 1.00 0.00 48 GLY A N 10
ATOM 17107 C CA . GLY A 1 48 ? 1.099 10.600 1.578 1.00 0.00 48 GLY A CA 10
ATOM 17108 C C . GLY A 1 48 ? 2.015 9.575 0.879 1.00 0.00 48 GLY A C 10
ATOM 17109 O O . GLY A 1 48 ? 2.055 9.513 -0.342 1.00 0.00 48 GLY A O 10
ATOM 17113 N N . ALA A 1 49 ? 2.743 8.790 1.687 1.00 0.00 49 ALA A N 10
ATOM 17114 C CA . ALA A 1 49 ? 3.657 7.762 1.146 1.00 0.00 49 ALA A CA 10
ATOM 17115 C C . ALA A 1 49 ? 2.818 6.534 0.793 1.00 0.00 49 ALA A C 10
ATOM 17116 O O . ALA A 1 49 ? 1.956 6.147 1.567 1.00 0.00 49 ALA A O 10
ATOM 17123 N N . PHE A 1 50 ? 3.073 5.979 -0.404 1.00 0.00 50 PHE A N 10
ATOM 17124 C CA . PHE A 1 50 ? 2.355 4.799 -0.861 1.00 0.00 50 PHE A CA 10
ATOM 17125 C C . PHE A 1 50 ? 3.369 3.649 -1.039 1.00 0.00 50 PHE A C 10
ATOM 17126 O O . PHE A 1 50 ? 4.526 3.750 -0.651 1.00 0.00 50 PHE A O 10
ATOM 17143 N N . SER A 1 51 ? 2.858 2.550 -1.629 1.00 0.00 51 SER A N 10
ATOM 17144 C CA . SER A 1 51 ? 3.650 1.349 -1.881 1.00 0.00 51 SER A CA 10
ATOM 17145 C C . SER A 1 51 ? 2.938 0.541 -2.965 1.00 0.00 51 SER A C 10
ATOM 17146 O O . SER A 1 51 ? 1.723 0.443 -2.942 1.00 0.00 51 SER A O 10
ATOM 17154 N N . LEU A 1 52 ? 3.726 -0.048 -3.890 1.00 0.00 52 LEU A N 10
ATOM 17155 C CA . LEU A 1 52 ? 3.133 -0.753 -5.033 1.00 0.00 52 LEU A CA 10
ATOM 17156 C C . LEU A 1 52 ? 3.582 -2.225 -5.150 1.00 0.00 52 LEU A C 10
ATOM 17157 O O . LEU A 1 52 ? 4.750 -2.568 -5.030 1.00 0.00 52 LEU A O 10
ATOM 17173 N N . SER A 1 53 ? 2.538 -3.054 -5.379 1.00 0.00 53 SER A N 10
ATOM 17174 C CA . SER A 1 53 ? 2.633 -4.499 -5.562 1.00 0.00 53 SER A CA 10
ATOM 17175 C C . SER A 1 53 ? 2.307 -4.774 -7.032 1.00 0.00 53 SER A C 10
ATOM 17176 O O . SER A 1 53 ? 1.413 -4.166 -7.603 1.00 0.00 53 SER A O 10
ATOM 17184 N N . VAL A 1 54 ? 3.099 -5.708 -7.597 1.00 0.00 54 VAL A N 10
ATOM 17185 C CA . VAL A 1 54 ? 2.925 -6.112 -9.000 1.00 0.00 54 VAL A CA 10
ATOM 17186 C C . VAL A 1 54 ? 3.147 -7.617 -9.054 1.00 0.00 54 VAL A C 10
ATOM 17187 O O . VAL A 1 54 ? 3.906 -8.133 -8.258 1.00 0.00 54 VAL A O 10
ATOM 17200 N N . LYS A 1 55 ? 2.493 -8.306 -10.002 1.00 0.00 55 LYS A N 10
ATOM 17201 C CA . LYS A 1 55 ? 2.696 -9.758 -10.045 1.00 0.00 55 LYS A CA 10
ATOM 17202 C C . LYS A 1 55 ? 4.010 -10.180 -10.780 1.00 0.00 55 LYS A C 10
ATOM 17203 O O . LYS A 1 55 ? 4.052 -10.115 -12.002 1.00 0.00 55 LYS A O 10
ATOM 17222 N N . ASP A 1 56 ? 5.079 -10.605 -10.029 1.00 0.00 56 ASP A N 10
ATOM 17223 C CA . ASP A 1 56 ? 6.283 -11.086 -10.736 1.00 0.00 56 ASP A CA 10
ATOM 17224 C C . ASP A 1 56 ? 6.070 -12.537 -11.207 1.00 0.00 56 ASP A C 10
ATOM 17225 O O . ASP A 1 56 ? 5.949 -13.464 -10.416 1.00 0.00 56 ASP A O 10
ATOM 17234 N N . ILE A 1 57 ? 6.031 -12.665 -12.552 1.00 0.00 57 ILE A N 10
ATOM 17235 C CA . ILE A 1 57 ? 5.872 -13.977 -13.186 1.00 0.00 57 ILE A CA 10
ATOM 17236 C C . ILE A 1 57 ? 7.223 -14.370 -13.804 1.00 0.00 57 ILE A C 10
ATOM 17237 O O . ILE A 1 57 ? 7.460 -14.359 -15.004 1.00 0.00 57 ILE A O 10
ATOM 17253 N N . THR A 1 58 ? 8.067 -14.700 -12.810 1.00 0.00 58 THR A N 10
ATOM 17254 C CA . THR A 1 58 ? 9.460 -15.100 -12.946 1.00 0.00 58 THR A CA 10
ATOM 17255 C C . THR A 1 58 ? 9.586 -16.626 -12.883 1.00 0.00 58 THR A C 10
ATOM 17256 O O . THR A 1 58 ? 8.652 -17.325 -12.509 1.00 0.00 58 THR A O 10
ATOM 17267 N N . THR A 1 59 ? 10.811 -17.097 -13.236 1.00 0.00 59 THR A N 10
ATOM 17268 C CA . THR A 1 59 ? 11.066 -18.541 -13.210 1.00 0.00 59 THR A CA 10
ATOM 17269 C C . THR A 1 59 ? 11.156 -19.098 -11.773 1.00 0.00 59 THR A C 10
ATOM 17270 O O . THR A 1 59 ? 11.277 -20.303 -11.588 1.00 0.00 59 THR A O 10
ATOM 17281 N N . GLN A 1 60 ? 11.089 -18.188 -10.770 1.00 0.00 60 GLN A N 10
ATOM 17282 C CA . GLN A 1 60 ? 11.121 -18.646 -9.378 1.00 0.00 60 GLN A CA 10
ATOM 17283 C C . GLN A 1 60 ? 9.721 -19.155 -8.957 1.00 0.00 60 GLN A C 10
ATOM 17284 O O . GLN A 1 60 ? 9.586 -20.079 -8.166 1.00 0.00 60 GLN A O 10
ATOM 17298 N N . GLY A 1 61 ? 8.708 -18.486 -9.549 1.00 0.00 61 GLY A N 10
ATOM 17299 C CA . GLY A 1 61 ? 7.311 -18.806 -9.297 1.00 0.00 61 GLY A CA 10
ATOM 17300 C C . GLY A 1 61 ? 6.457 -17.539 -9.358 1.00 0.00 61 GLY A C 10
ATOM 17301 O O . GLY A 1 61 ? 6.940 -16.448 -9.637 1.00 0.00 61 GLY A O 10
ATOM 17305 N N . GLU A 1 62 ? 5.157 -17.755 -9.072 1.00 0.00 62 GLU A N 10
ATOM 17306 C CA . GLU A 1 62 ? 4.173 -16.693 -9.067 1.00 0.00 62 GLU A CA 10
ATOM 17307 C C . GLU A 1 62 ? 4.269 -15.959 -7.709 1.00 0.00 62 GLU A C 10
ATOM 17308 O O . GLU A 1 62 ? 3.701 -16.373 -6.706 1.00 0.00 62 GLU A O 10
ATOM 17320 N N . VAL A 1 63 ? 5.043 -14.853 -7.760 1.00 0.00 63 VAL A N 10
ATOM 17321 C CA . VAL A 1 63 ? 5.335 -13.995 -6.619 1.00 0.00 63 VAL A CA 10
ATOM 17322 C C . VAL A 1 63 ? 4.932 -12.590 -7.040 1.00 0.00 63 VAL A C 10
ATOM 17323 O O . VAL A 1 63 ? 4.869 -12.351 -8.225 1.00 0.00 63 VAL A O 10
ATOM 17336 N N . VAL A 1 64 ? 4.669 -11.689 -6.083 1.00 0.00 64 VAL A N 10
ATOM 17337 C CA . VAL A 1 64 ? 4.319 -10.302 -6.412 1.00 0.00 64 VAL A CA 10
ATOM 17338 C C . VAL A 1 64 ? 5.651 -9.488 -6.341 1.00 0.00 64 VAL A C 10
ATOM 17339 O O . VAL A 1 64 ? 6.693 -10.083 -6.564 1.00 0.00 64 VAL A O 10
ATOM 17352 N N . LYS A 1 65 ? 5.597 -8.151 -6.136 1.00 0.00 65 LYS A N 10
ATOM 17353 C CA . LYS A 1 65 ? 6.751 -7.246 -5.907 1.00 0.00 65 LYS A CA 10
ATOM 17354 C C . LYS A 1 65 ? 6.290 -6.188 -4.907 1.00 0.00 65 LYS A C 10
ATOM 17355 O O . LYS A 1 65 ? 5.137 -6.174 -4.502 1.00 0.00 65 LYS A O 10
ATOM 17374 N N . HIS A 1 66 ? 7.250 -5.309 -4.575 1.00 0.00 66 HIS A N 10
ATOM 17375 C CA . HIS A 1 66 ? 7.086 -4.213 -3.635 1.00 0.00 66 HIS A CA 10
ATOM 17376 C C . HIS A 1 66 ? 7.927 -2.993 -4.073 1.00 0.00 66 HIS A C 10
ATOM 17377 O O . HIS A 1 66 ? 9.044 -3.127 -4.554 1.00 0.00 66 HIS A O 10
ATOM 17391 N N . TYR A 1 67 ? 7.317 -1.811 -3.847 1.00 0.00 67 TYR A N 10
ATOM 17392 C CA . TYR A 1 67 ? 7.928 -0.505 -4.108 1.00 0.00 67 TYR A CA 10
ATOM 17393 C C . TYR A 1 67 ? 7.350 0.441 -3.049 1.00 0.00 67 TYR A C 10
ATOM 17394 O O . TYR A 1 67 ? 6.398 0.088 -2.363 1.00 0.00 67 TYR A O 10
ATOM 17412 N N . LYS A 1 68 ? 7.952 1.647 -2.953 1.00 0.00 68 LYS A N 10
ATOM 17413 C CA . LYS A 1 68 ? 7.482 2.622 -1.983 1.00 0.00 68 LYS A CA 10
ATOM 17414 C C . LYS A 1 68 ? 7.547 4.070 -2.498 1.00 0.00 68 LYS A C 10
ATOM 17415 O O . LYS A 1 68 ? 8.553 4.761 -2.417 1.00 0.00 68 LYS A O 10
ATOM 17434 N N . ILE A 1 69 ? 6.380 4.471 -3.041 1.00 0.00 69 ILE A N 10
ATOM 17435 C CA . ILE A 1 69 ? 6.188 5.833 -3.524 1.00 0.00 69 ILE A CA 10
ATOM 17436 C C . ILE A 1 69 ? 6.171 6.801 -2.326 1.00 0.00 69 ILE A C 10
ATOM 17437 O O . ILE A 1 69 ? 5.644 6.514 -1.262 1.00 0.00 69 ILE A O 10
ATOM 17453 N N . ARG A 1 70 ? 6.814 7.949 -2.570 1.00 0.00 70 ARG A N 10
ATOM 17454 C CA . ARG A 1 70 ? 6.879 9.004 -1.567 1.00 0.00 70 ARG A CA 10
ATOM 17455 C C . ARG A 1 70 ? 5.833 10.052 -1.929 1.00 0.00 70 ARG A C 10
ATOM 17456 O O . ARG A 1 70 ? 5.070 9.872 -2.867 1.00 0.00 70 ARG A O 10
ATOM 17477 N N . SER A 1 71 ? 5.849 11.141 -1.138 1.00 0.00 71 SER A N 10
ATOM 17478 C CA . SER A 1 71 ? 4.922 12.225 -1.355 1.00 0.00 71 SER A CA 10
ATOM 17479 C C . SER A 1 71 ? 5.678 13.549 -1.260 1.00 0.00 71 SER A C 10
ATOM 17480 O O . SER A 1 71 ? 6.240 13.886 -0.226 1.00 0.00 71 SER A O 10
ATOM 17488 N N . LEU A 1 72 ? 5.637 14.272 -2.400 1.00 0.00 72 LEU A N 10
ATOM 17489 C CA . LEU A 1 72 ? 6.300 15.554 -2.536 1.00 0.00 72 LEU A CA 10
ATOM 17490 C C . LEU A 1 72 ? 5.272 16.651 -2.768 1.00 0.00 72 LEU A C 10
ATOM 17491 O O . LEU A 1 72 ? 4.335 16.530 -3.547 1.00 0.00 72 LEU A O 10
ATOM 17507 N N . ASP A 1 73 ? 5.559 17.728 -2.024 1.00 0.00 73 ASP A N 10
ATOM 17508 C CA . ASP A 1 73 ? 4.745 18.939 -2.062 1.00 0.00 73 ASP A CA 10
ATOM 17509 C C . ASP A 1 73 ? 4.779 19.613 -3.447 1.00 0.00 73 ASP A C 10
ATOM 17510 O O . ASP A 1 73 ? 3.830 20.259 -3.872 1.00 0.00 73 ASP A O 10
ATOM 17519 N N . ASN A 1 74 ? 5.937 19.401 -4.105 1.00 0.00 74 ASN A N 10
ATOM 17520 C CA . ASN A 1 74 ? 6.211 19.973 -5.415 1.00 0.00 74 ASN A CA 10
ATOM 17521 C C . ASN A 1 74 ? 6.379 18.912 -6.520 1.00 0.00 74 ASN A C 10
ATOM 17522 O O . ASN A 1 74 ? 6.710 19.241 -7.653 1.00 0.00 74 ASN A O 10
ATOM 17533 N N . GLY A 1 75 ? 6.137 17.640 -6.143 1.00 0.00 75 GLY A N 10
ATOM 17534 C CA . GLY A 1 75 ? 6.322 16.574 -7.125 1.00 0.00 75 GLY A CA 10
ATOM 17535 C C . GLY A 1 75 ? 5.465 15.324 -6.928 1.00 0.00 75 GLY A C 10
ATOM 17536 O O . GLY A 1 75 ? 5.844 14.251 -7.368 1.00 0.00 75 GLY A O 10
ATOM 17540 N N . GLY A 1 76 ? 4.324 15.502 -6.242 1.00 0.00 76 GLY A N 10
ATOM 17541 C CA . GLY A 1 76 ? 3.347 14.433 -6.031 1.00 0.00 76 GLY A CA 10
ATOM 17542 C C . GLY A 1 76 ? 3.830 13.114 -5.421 1.00 0.00 76 GLY A C 10
ATOM 17543 O O . GLY A 1 76 ? 3.649 12.890 -4.235 1.00 0.00 76 GLY A O 10
ATOM 17547 N N . TYR A 1 77 ? 4.412 12.250 -6.296 1.00 0.00 77 TYR A N 10
ATOM 17548 C CA . TYR A 1 77 ? 4.909 10.945 -5.871 1.00 0.00 77 TYR A CA 10
ATOM 17549 C C . TYR A 1 77 ? 6.155 10.592 -6.669 1.00 0.00 77 TYR A C 10
ATOM 17550 O O . TYR A 1 77 ? 6.276 10.899 -7.847 1.00 0.00 77 TYR A O 10
ATOM 17568 N N . TYR A 1 78 ? 7.061 9.900 -5.944 1.00 0.00 78 TYR A N 10
ATOM 17569 C CA . TYR A 1 78 ? 8.287 9.437 -6.608 1.00 0.00 78 TYR A CA 10
ATOM 17570 C C . TYR A 1 78 ? 8.704 8.047 -6.075 1.00 0.00 78 TYR A C 10
ATOM 17571 O O . TYR A 1 78 ? 8.664 7.786 -4.881 1.00 0.00 78 TYR A O 10
ATOM 17589 N N . ILE A 1 79 ? 9.101 7.194 -7.049 1.00 0.00 79 ILE A N 10
ATOM 17590 C CA . ILE A 1 79 ? 9.592 5.811 -6.830 1.00 0.00 79 ILE A CA 10
ATOM 17591 C C . ILE A 1 79 ? 11.040 5.629 -7.319 1.00 0.00 79 ILE A C 10
ATOM 17592 O O . ILE A 1 79 ? 11.633 4.563 -7.216 1.00 0.00 79 ILE A O 10
ATOM 17608 N N . SER A 1 80 ? 11.547 6.754 -7.827 1.00 0.00 80 SER A N 10
ATOM 17609 C CA . SER A 1 80 ? 12.897 6.939 -8.310 1.00 0.00 80 SER A CA 10
ATOM 17610 C C . SER A 1 80 ? 13.026 8.463 -8.227 1.00 0.00 80 SER A C 10
ATOM 17611 O O . SER A 1 80 ? 12.175 9.158 -8.760 1.00 0.00 80 SER A O 10
ATOM 17619 N N . PRO A 1 81 ? 14.061 9.015 -7.540 1.00 0.00 81 PRO A N 10
ATOM 17620 C CA . PRO A 1 81 ? 14.146 10.472 -7.431 1.00 0.00 81 PRO A CA 10
ATOM 17621 C C . PRO A 1 81 ? 14.395 11.193 -8.777 1.00 0.00 81 PRO A C 10
ATOM 17622 O O . PRO A 1 81 ? 14.259 12.404 -8.892 1.00 0.00 81 PRO A O 10
ATOM 17633 N N . ARG A 1 82 ? 14.715 10.345 -9.781 1.00 0.00 82 ARG A N 10
ATOM 17634 C CA . ARG A 1 82 ? 14.949 10.763 -11.157 1.00 0.00 82 ARG A CA 10
ATOM 17635 C C . ARG A 1 82 ? 13.602 10.926 -11.911 1.00 0.00 82 ARG A C 10
ATOM 17636 O O . ARG A 1 82 ? 13.504 11.709 -12.849 1.00 0.00 82 ARG A O 10
ATOM 17657 N N . ILE A 1 83 ? 12.578 10.167 -11.435 1.00 0.00 83 ILE A N 10
ATOM 17658 C CA . ILE A 1 83 ? 11.216 10.220 -11.974 1.00 0.00 83 ILE A CA 10
ATOM 17659 C C . ILE A 1 83 ? 10.169 10.341 -10.841 1.00 0.00 83 ILE A C 10
ATOM 17660 O O . ILE A 1 83 ? 9.861 9.441 -10.058 1.00 0.00 83 ILE A O 10
ATOM 17676 N N . THR A 1 84 ? 9.658 11.578 -10.900 1.00 0.00 84 THR A N 10
ATOM 17677 C CA . THR A 1 84 ? 8.659 12.158 -10.034 1.00 0.00 84 THR A CA 10
ATOM 17678 C C . THR A 1 84 ? 7.422 12.415 -10.914 1.00 0.00 84 THR A C 10
ATOM 17679 O O . THR A 1 84 ? 7.525 12.515 -12.131 1.00 0.00 84 THR A O 10
ATOM 17690 N N . PHE A 1 85 ? 6.267 12.516 -10.229 1.00 0.00 85 PHE A N 10
ATOM 17691 C CA . PHE A 1 85 ? 4.990 12.693 -10.948 1.00 0.00 85 PHE A CA 10
ATOM 17692 C C . PHE A 1 85 ? 4.027 13.540 -10.090 1.00 0.00 85 PHE A C 10
ATOM 17693 O O . PHE A 1 85 ? 3.998 13.380 -8.883 1.00 0.00 85 PHE A O 10
ATOM 17710 N N . PRO A 1 86 ? 3.191 14.415 -10.729 1.00 0.00 86 PRO A N 10
ATOM 17711 C CA . PRO A 1 86 ? 2.265 15.295 -9.989 1.00 0.00 86 PRO A CA 10
ATOM 17712 C C . PRO A 1 86 ? 1.205 14.558 -9.137 1.00 0.00 86 PRO A C 10
ATOM 17713 O O . PRO A 1 86 ? 0.602 15.130 -8.239 1.00 0.00 86 PRO A O 10
ATOM 17724 N N . THR A 1 87 ? 1.051 13.259 -9.460 1.0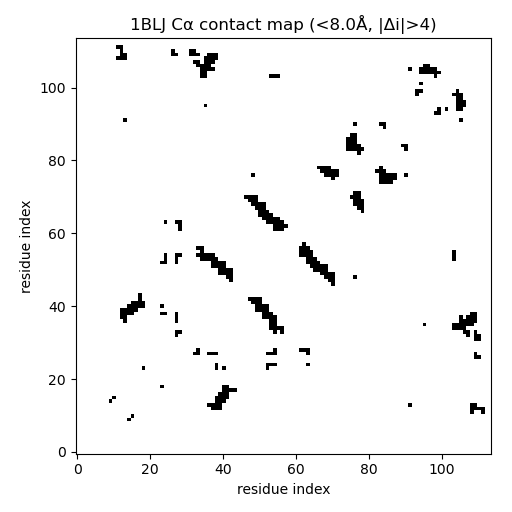0 0.00 87 THR A N 10
ATOM 17725 C CA . THR A 1 87 ? 0.140 12.344 -8.777 1.00 0.00 87 THR A CA 10
ATOM 17726 C C . THR A 1 87 ? 0.522 10.955 -9.261 1.00 0.00 87 THR A C 10
ATOM 17727 O O . THR A 1 87 ? 1.279 10.798 -10.212 1.00 0.00 87 THR A O 10
ATOM 17738 N N . LEU A 1 88 ? -0.070 9.950 -8.583 1.00 0.00 88 LEU A N 10
ATOM 17739 C CA . LEU A 1 88 ? 0.231 8.604 -9.012 1.00 0.00 88 LEU A CA 10
ATOM 17740 C C . LEU A 1 88 ? -0.384 8.334 -10.381 1.00 0.00 88 LEU A C 10
ATOM 17741 O O . LEU A 1 88 ? 0.169 7.523 -11.093 1.00 0.00 88 LEU A O 10
ATOM 17757 N N . GLN A 1 89 ? -1.496 9.012 -10.775 1.00 0.00 89 GLN A N 10
ATOM 17758 C CA . GLN A 1 89 ? -2.032 8.581 -12.086 1.00 0.00 89 GLN A CA 10
ATOM 17759 C C . GLN A 1 89 ? -1.044 8.759 -13.253 1.00 0.00 89 GLN A C 10
ATOM 17760 O O . GLN A 1 89 ? -0.994 7.935 -14.151 1.00 0.00 89 GLN A O 10
ATOM 17774 N N . ALA A 1 90 ? -0.258 9.853 -13.178 1.00 0.00 90 ALA A N 10
ATOM 17775 C CA . ALA A 1 90 ? 0.718 10.123 -14.236 1.00 0.00 90 ALA A CA 10
ATOM 17776 C C . ALA A 1 90 ? 1.899 9.129 -14.196 1.00 0.00 90 ALA A C 10
ATOM 17777 O O . ALA A 1 90 ? 2.677 9.009 -15.132 1.00 0.00 90 ALA A O 10
ATOM 17784 N N . LEU A 1 91 ? 1.976 8.437 -13.053 1.00 0.00 91 LEU A N 10
ATOM 17785 C CA . LEU A 1 91 ? 2.964 7.404 -12.804 1.00 0.00 91 LEU A CA 10
ATOM 17786 C C . LEU A 1 91 ? 2.411 6.080 -13.372 1.00 0.00 91 LEU A C 10
ATOM 17787 O O . LEU A 1 91 ? 3.123 5.319 -14.007 1.00 0.00 91 LEU A O 10
ATOM 17803 N N . VAL A 1 92 ? 1.090 5.880 -13.164 1.00 0.00 92 VAL A N 10
ATOM 17804 C CA . VAL A 1 92 ? 0.391 4.682 -13.606 1.00 0.00 92 VAL A CA 10
ATOM 17805 C C . VAL A 1 92 ? 0.131 4.721 -15.143 1.00 0.00 92 VAL A C 10
ATOM 17806 O O . VAL A 1 92 ? -0.059 3.687 -15.768 1.00 0.00 92 VAL A O 10
ATOM 17819 N N . GLN A 1 93 ? 0.175 5.962 -15.704 1.00 0.00 93 GLN A N 10
ATOM 17820 C CA . GLN A 1 93 ? -0.059 6.233 -17.128 1.00 0.00 93 GLN A CA 10
ATOM 17821 C C . GLN A 1 93 ? 1.253 5.956 -17.884 1.00 0.00 93 GLN A C 10
ATOM 17822 O O . GLN A 1 93 ? 1.315 5.259 -18.893 1.00 0.00 93 GLN A O 10
ATOM 17836 N N . HIS A 1 94 ? 2.318 6.542 -17.290 1.00 0.00 94 HIS A N 10
ATOM 17837 C CA . HIS A 1 94 ? 3.659 6.411 -17.834 1.00 0.00 94 HIS A CA 10
ATOM 17838 C C . HIS A 1 94 ? 4.081 4.936 -17.789 1.00 0.00 94 HIS A C 10
ATOM 17839 O O . HIS A 1 94 ? 4.794 4.446 -18.655 1.00 0.00 94 HIS A O 10
ATOM 17853 N N . TYR A 1 95 ? 3.547 4.263 -16.745 1.00 0.00 95 TYR A N 10
ATOM 17854 C CA . TYR A 1 95 ? 3.827 2.843 -16.550 1.00 0.00 95 TYR A CA 10
ATOM 17855 C C . TYR A 1 95 ? 2.938 1.980 -17.450 1.00 0.00 95 TYR A C 10
ATOM 17856 O O . TYR A 1 95 ? 3.298 0.854 -17.767 1.00 0.00 95 TYR A O 10
ATOM 17874 N N . SER A 1 96 ? 1.791 2.569 -17.879 1.00 0.00 96 SER A N 10
ATOM 17875 C CA . SER A 1 96 ? 0.923 1.836 -18.808 1.00 0.00 96 SER A CA 10
ATOM 17876 C C . SER A 1 96 ? 1.572 1.704 -20.205 1.00 0.00 96 SER A C 10
ATOM 17877 O O . SER A 1 96 ? 0.988 1.104 -21.096 1.00 0.00 96 SER A O 10
ATOM 17885 N N . LYS A 1 97 ? 2.789 2.279 -20.354 1.00 0.00 97 LYS A N 10
ATOM 17886 C CA . LYS A 1 97 ? 3.511 2.168 -21.629 1.00 0.00 97 LYS A CA 10
ATOM 17887 C C . LYS A 1 97 ? 4.720 1.215 -21.559 1.00 0.00 97 LYS A C 10
ATOM 17888 O O . LYS A 1 97 ? 4.878 0.385 -22.445 1.00 0.00 97 LYS A O 10
ATOM 17907 N N . LYS A 1 98 ? 5.556 1.332 -20.504 1.00 0.00 98 LYS A N 10
ATOM 17908 C CA . LYS A 1 98 ? 6.703 0.407 -20.461 1.00 0.00 98 LYS A CA 10
ATOM 17909 C C . LYS A 1 98 ? 7.256 0.203 -19.057 1.00 0.00 98 LYS A C 10
ATOM 17910 O O . LYS A 1 98 ? 8.340 -0.338 -18.873 1.00 0.00 98 LYS A O 10
ATOM 17929 N N . GLY A 1 99 ? 6.471 0.674 -18.078 1.00 0.00 99 GLY A N 10
ATOM 17930 C CA . GLY A 1 99 ? 6.847 0.577 -16.664 1.00 0.00 99 GLY A CA 10
ATOM 17931 C C . GLY A 1 99 ? 7.925 1.599 -16.250 1.00 0.00 99 GLY A C 10
ATOM 17932 O O . GLY A 1 99 ? 8.128 1.886 -15.079 1.00 0.00 99 GLY A O 10
ATOM 17936 N N . ASP A 1 100 ? 8.608 2.100 -17.300 1.00 0.00 100 ASP A N 10
ATOM 17937 C CA . ASP A 1 100 ? 9.680 3.096 -17.281 1.00 0.00 100 ASP A CA 10
ATOM 17938 C C . ASP A 1 100 ? 10.829 2.801 -16.289 1.00 0.00 100 ASP A C 10
ATOM 17939 O O . ASP A 1 100 ? 11.587 3.697 -15.937 1.00 0.00 100 ASP A O 10
ATOM 17948 N N . GLY A 1 101 ? 10.936 1.530 -15.862 1.00 0.00 101 GLY A N 10
ATOM 17949 C CA . GLY A 1 101 ? 12.022 1.216 -14.927 1.00 0.00 101 GLY A CA 10
ATOM 17950 C C . GLY A 1 101 ? 11.672 0.195 -13.847 1.00 0.00 101 GLY A C 10
ATOM 17951 O O . GLY A 1 101 ? 12.547 -0.224 -13.098 1.00 0.00 101 GLY A O 10
ATOM 17955 N N . LEU A 1 102 ? 10.375 -0.180 -13.788 1.00 0.00 102 LEU A N 10
ATOM 17956 C CA . LEU A 1 102 ? 9.966 -1.162 -12.785 1.00 0.00 102 LEU A CA 10
ATOM 17957 C C . LEU A 1 102 ? 10.548 -2.551 -13.111 1.00 0.00 102 LEU A C 10
ATOM 17958 O O . LEU A 1 102 ? 11.624 -2.909 -12.648 1.00 0.00 102 LEU A O 10
ATOM 17974 N N . CYS A 1 103 ? 9.776 -3.301 -13.927 1.00 0.00 103 CYS A N 10
ATOM 17975 C CA . CYS A 1 103 ? 10.177 -4.657 -14.297 1.00 0.00 103 CYS A CA 10
ATOM 17976 C C . CYS A 1 103 ? 9.149 -5.262 -15.271 1.00 0.00 103 CYS A C 10
ATOM 17977 O O . CYS A 1 103 ? 9.498 -5.851 -16.287 1.00 0.00 103 CYS A O 10
ATOM 17985 N N . GLN A 1 104 ? 7.866 -5.075 -14.893 1.00 0.00 104 GLN A N 10
ATOM 17986 C CA . GLN A 1 104 ? 6.742 -5.564 -15.676 1.00 0.00 104 GLN A CA 10
ATOM 17987 C C . GLN A 1 104 ? 5.653 -4.513 -15.545 1.00 0.00 104 GLN A C 10
ATOM 17988 O O . GLN A 1 104 ? 4.966 -4.368 -14.543 1.00 0.00 104 GLN A O 10
ATOM 18002 N N . LYS A 1 105 ? 5.573 -3.816 -16.683 1.00 0.00 105 LYS A N 10
ATOM 18003 C CA . LYS A 1 105 ? 4.651 -2.741 -16.923 1.00 0.00 105 LYS A CA 10
ATOM 18004 C C . LYS A 1 105 ? 3.200 -3.217 -16.754 1.00 0.00 105 LYS A C 10
ATOM 18005 O O . LYS A 1 105 ? 2.864 -4.391 -16.856 1.00 0.00 105 LYS A O 10
ATOM 18024 N N . LEU A 1 106 ? 2.397 -2.181 -16.467 1.00 0.00 106 LEU A N 10
ATOM 18025 C CA . LEU A 1 106 ? 0.968 -2.292 -16.188 1.00 0.00 106 LEU A CA 10
ATOM 18026 C C . LEU A 1 106 ? 0.185 -2.959 -17.339 1.00 0.00 106 LEU A C 10
ATOM 18027 O O . LEU A 1 106 ? 0.526 -2.819 -18.505 1.00 0.00 106 LEU A O 10
ATOM 18043 N N . THR A 1 107 ? -0.886 -3.682 -16.945 1.00 0.00 107 THR A N 10
ATOM 18044 C CA . THR A 1 107 ? -1.734 -4.346 -17.941 1.00 0.00 107 THR A CA 10
ATOM 18045 C C . THR A 1 107 ? -3.200 -4.104 -17.635 1.00 0.00 107 THR A C 10
ATOM 18046 O O . THR A 1 107 ? -3.890 -3.363 -18.324 1.00 0.00 107 THR A O 10
ATOM 18057 N N . LEU A 1 108 ? -3.614 -4.789 -16.557 1.00 0.00 108 LEU A N 10
ATOM 18058 C CA . LEU A 1 108 ? -5.003 -4.682 -16.135 1.00 0.00 108 LEU A CA 10
ATOM 18059 C C . LEU A 1 108 ? -5.011 -4.524 -14.616 1.00 0.00 108 LEU A C 10
ATOM 18060 O O . LEU A 1 108 ? -4.707 -5.465 -13.909 1.00 0.00 108 LEU A O 10
ATOM 18076 N N . PRO A 1 109 ? -5.382 -3.335 -14.106 1.00 0.00 109 PRO A N 10
ATOM 18077 C CA . PRO A 1 109 ? -5.391 -3.115 -12.665 1.00 0.00 109 PRO A CA 10
ATOM 18078 C C . PRO A 1 109 ? -6.555 -3.907 -12.052 1.00 0.00 109 PRO A C 10
ATOM 18079 O O . PRO A 1 109 ? -7.707 -3.503 -12.099 1.00 0.00 109 PRO A O 10
ATOM 18090 N N . CYS A 1 110 ? -6.097 -5.052 -11.499 1.00 0.00 110 CYS A N 10
ATOM 18091 C CA . CYS A 1 110 ? -6.810 -6.146 -10.831 1.00 0.00 110 CYS A CA 10
ATOM 18092 C C . CYS A 1 110 ? -8.334 -5.942 -10.630 1.00 0.00 110 CYS A C 10
ATOM 18093 O O . CYS A 1 110 ? -8.802 -4.868 -10.282 1.00 0.00 110 CYS A O 10
ATOM 18101 N N . VAL A 1 111 ? -9.074 -7.051 -10.863 1.00 0.00 111 VAL A N 10
ATOM 18102 C CA . VAL A 1 111 ? -10.532 -7.034 -10.722 1.00 0.00 111 VAL A CA 10
ATOM 18103 C C . VAL A 1 111 ? -10.899 -6.979 -9.220 1.00 0.00 111 VAL A C 10
ATOM 18104 O O . VAL A 1 111 ? -10.695 -5.963 -8.574 1.00 0.00 111 VAL A O 10
ATOM 18117 N N . ASN A 1 112 ? -11.462 -8.086 -8.687 1.00 0.00 112 ASN A N 10
ATOM 18118 C CA . ASN A 1 112 ? -11.825 -8.093 -7.268 1.00 0.00 112 ASN A CA 10
ATOM 18119 C C . ASN A 1 112 ? -11.859 -9.534 -6.729 1.00 0.00 112 ASN A C 10
ATOM 18120 O O . ASN A 1 112 ? -11.112 -9.891 -5.826 1.00 0.00 112 ASN A O 10
ATOM 18131 N N . LEU A 1 113 ? -12.776 -10.321 -7.333 1.00 0.00 113 LEU A N 10
ATOM 18132 C CA . LEU A 1 113 ? -12.942 -11.717 -6.938 1.00 0.00 113 LEU A CA 10
ATOM 18133 C C . LEU A 1 113 ? -13.614 -12.513 -8.075 1.00 0.00 113 LEU A C 10
ATOM 18134 O O . LEU A 1 113 ? -14.495 -12.021 -8.770 1.00 0.00 113 LEU A O 10
ATOM 18150 N N . ALA A 1 114 ? -13.128 -13.764 -8.210 1.00 0.00 114 ALA A N 10
ATOM 18151 C CA . ALA A 1 114 ? -13.628 -14.692 -9.223 1.00 0.00 114 ALA A CA 10
ATOM 18152 C C . ALA A 1 114 ? -13.441 -16.150 -8.746 1.00 0.00 114 ALA A C 10
ATOM 18153 O O . ALA A 1 114 ? -12.506 -16.413 -7.987 1.00 0.00 114 ALA A O 10
ATOM 18161 N N . GLY A 1 1 ? -21.290 9.725 -18.352 1.00 0.00 1 GLY A N 11
ATOM 18162 C CA . GLY A 1 1 ? -20.426 10.669 -17.649 1.00 0.00 1 GLY A CA 11
ATOM 18163 C C . GLY A 1 1 ? -20.902 12.111 -17.797 1.00 0.00 1 GLY A C 11
ATOM 18164 O O . GLY A 1 1 ? -21.815 12.406 -18.557 1.00 0.00 1 GLY A O 11
ATOM 18170 N N . SER A 1 2 ? -20.220 12.973 -17.019 1.00 0.00 2 SER A N 11
ATOM 18171 C CA . SER A 1 2 ? -20.532 14.399 -16.997 1.00 0.00 2 SER A CA 11
ATOM 18172 C C . SER A 1 2 ? -19.563 15.102 -16.040 1.00 0.00 2 SER A C 11
ATOM 18173 O O . SER A 1 2 ? -18.845 16.031 -16.382 1.00 0.00 2 SER A O 11
ATOM 18181 N N . VAL A 1 3 ? -19.632 14.551 -14.813 1.00 0.00 3 VAL A N 11
ATOM 18182 C CA . VAL A 1 3 ? -18.863 14.981 -13.660 1.00 0.00 3 VAL A CA 11
ATOM 18183 C C . VAL A 1 3 ? -19.089 13.977 -12.514 1.00 0.00 3 VAL A C 11
ATOM 18184 O O . VAL A 1 3 ? -18.145 13.454 -11.939 1.00 0.00 3 VAL A O 11
ATOM 18197 N N . ALA A 1 4 ? -20.400 13.743 -12.257 1.00 0.00 4 ALA A N 11
ATOM 18198 C CA . ALA A 1 4 ? -20.888 12.835 -11.219 1.00 0.00 4 ALA A CA 11
ATOM 18199 C C . ALA A 1 4 ? -20.715 13.485 -9.823 1.00 0.00 4 ALA A C 11
ATOM 18200 O O . ALA A 1 4 ? -19.795 14.260 -9.593 1.00 0.00 4 ALA A O 11
ATOM 18207 N N . PRO A 1 5 ? -21.651 13.148 -8.882 1.00 0.00 5 PRO A N 11
ATOM 18208 C CA . PRO A 1 5 ? -21.617 13.697 -7.521 1.00 0.00 5 PRO A CA 11
ATOM 18209 C C . PRO A 1 5 ? -20.531 13.079 -6.613 1.00 0.00 5 PRO A C 11
ATOM 18210 O O . PRO A 1 5 ? -20.385 13.461 -5.458 1.00 0.00 5 PRO A O 11
ATOM 18221 N N . VAL A 1 6 ? -19.795 12.110 -7.196 1.00 0.00 6 VAL A N 11
ATOM 18222 C CA . VAL A 1 6 ? -18.727 11.424 -6.482 1.00 0.00 6 VAL A CA 11
ATOM 18223 C C . VAL A 1 6 ? -17.674 10.980 -7.507 1.00 0.00 6 VAL A C 11
ATOM 18224 O O . VAL A 1 6 ? -17.984 10.640 -8.644 1.00 0.00 6 VAL A O 11
ATOM 18237 N N . GLU A 1 7 ? -16.418 11.018 -7.014 1.00 0.00 7 GLU A N 11
ATOM 18238 C CA . GLU A 1 7 ? -15.254 10.633 -7.806 1.00 0.00 7 GLU A CA 11
ATOM 18239 C C . GLU A 1 7 ? -15.030 9.106 -7.729 1.00 0.00 7 GLU A C 11
ATOM 18240 O O . GLU A 1 7 ? -15.971 8.319 -7.745 1.00 0.00 7 GLU A O 11
ATOM 18252 N N . THR A 1 8 ? -13.738 8.736 -7.633 1.00 0.00 8 THR A N 11
ATOM 18253 C CA . THR A 1 8 ? -13.349 7.334 -7.541 1.00 0.00 8 THR A CA 11
ATOM 18254 C C . THR A 1 8 ? -13.547 6.783 -6.116 1.00 0.00 8 THR A C 11
ATOM 18255 O O . THR A 1 8 ? -13.160 7.394 -5.127 1.00 0.00 8 THR A O 11
ATOM 18266 N N . LEU A 1 9 ? -14.192 5.602 -6.099 1.00 0.00 9 LEU A N 11
ATOM 18267 C CA . LEU A 1 9 ? -14.456 4.887 -4.855 1.00 0.00 9 LEU A CA 11
ATOM 18268 C C . LEU A 1 9 ? -13.281 3.915 -4.653 1.00 0.00 9 LEU A C 11
ATOM 18269 O O . LEU A 1 9 ? -12.333 3.903 -5.429 1.00 0.00 9 LEU A O 11
ATOM 18285 N N . GLU A 1 10 ? -13.400 3.082 -3.599 1.00 0.00 10 GLU A N 11
ATOM 18286 C CA . GLU A 1 10 ? -12.356 2.105 -3.295 1.00 0.00 10 GLU A CA 11
ATOM 18287 C C . GLU A 1 10 ? -12.552 0.817 -4.133 1.00 0.00 10 GLU A C 11
ATOM 18288 O O . GLU A 1 10 ? -12.048 -0.244 -3.789 1.00 0.00 10 GLU A O 11
ATOM 18300 N N . VAL A 1 11 ? -13.304 0.972 -5.250 1.00 0.00 11 VAL A N 11
ATOM 18301 C CA . VAL A 1 11 ? -13.596 -0.112 -6.183 1.00 0.00 11 VAL A CA 11
ATOM 18302 C C . VAL A 1 11 ? -12.386 -0.371 -7.101 1.00 0.00 11 VAL A C 11
ATOM 18303 O O . VAL A 1 11 ? -12.041 -1.509 -7.396 1.00 0.00 11 VAL A O 11
ATOM 18316 N N . GLU A 1 12 ? -11.774 0.765 -7.514 1.00 0.00 12 GLU A N 11
ATOM 18317 C CA . GLU A 1 12 ? -10.598 0.749 -8.375 1.00 0.00 12 GLU A CA 11
ATOM 18318 C C . GLU A 1 12 ? -9.432 0.157 -7.582 1.00 0.00 12 GLU A C 11
ATOM 18319 O O . GLU A 1 12 ? -9.091 0.601 -6.495 1.00 0.00 12 GLU A O 11
ATOM 18331 N N . LYS A 1 13 ? -8.860 -0.877 -8.221 1.00 0.00 13 LYS A N 11
ATOM 18332 C CA . LYS A 1 13 ? -7.768 -1.623 -7.628 1.00 0.00 13 LYS A CA 11
ATOM 18333 C C . LYS A 1 13 ? -6.462 -0.846 -7.623 1.00 0.00 13 LYS A C 11
ATOM 18334 O O . LYS A 1 13 ? -5.731 -0.953 -6.645 1.00 0.00 13 LYS A O 11
ATOM 18353 N N . TRP A 1 14 ? -6.178 -0.067 -8.706 1.00 0.00 14 TRP A N 11
ATOM 18354 C CA . TRP A 1 14 ? -4.882 0.619 -8.679 1.00 0.00 14 TRP A CA 11
ATOM 18355 C C . TRP A 1 14 ? -4.748 1.553 -7.476 1.00 0.00 14 TRP A C 11
ATOM 18356 O O . TRP A 1 14 ? -3.688 1.604 -6.872 1.00 0.00 14 TRP A O 11
ATOM 18377 N N . PHE A 1 15 ? -5.863 2.236 -7.130 1.00 0.00 15 PHE A N 11
ATOM 18378 C CA . PHE A 1 15 ? -5.810 3.156 -5.998 1.00 0.00 15 PHE A CA 11
ATOM 18379 C C . PHE A 1 15 ? -6.617 2.637 -4.793 1.00 0.00 15 PHE A C 11
ATOM 18380 O O . PHE A 1 15 ? -7.712 3.093 -4.485 1.00 0.00 15 PHE A O 11
ATOM 18397 N N . PHE A 1 16 ? -5.959 1.656 -4.132 1.00 0.00 16 PHE A N 11
ATOM 18398 C CA . PHE A 1 16 ? -6.468 1.011 -2.922 1.00 0.00 16 PHE A CA 11
ATOM 18399 C C . PHE A 1 16 ? -5.939 1.814 -1.719 1.00 0.00 16 PHE A C 11
ATOM 18400 O O . PHE A 1 16 ? -4.771 2.177 -1.687 1.00 0.00 16 PHE A O 11
ATOM 18417 N N . ARG A 1 17 ? -6.866 2.081 -0.762 1.00 0.00 17 ARG A N 11
ATOM 18418 C CA . ARG A 1 17 ? -6.560 2.845 0.456 1.00 0.00 17 ARG A CA 11
ATOM 18419 C C . ARG A 1 17 ? -5.217 2.442 1.078 1.00 0.00 17 ARG A C 11
ATOM 18420 O O . ARG A 1 17 ? -4.221 3.132 0.945 1.00 0.00 17 ARG A O 11
ATOM 18441 N N . THR A 1 18 ? -5.288 1.294 1.767 1.00 0.00 18 THR A N 11
ATOM 18442 C CA . THR A 1 18 ? -4.149 0.699 2.439 1.00 0.00 18 THR A CA 11
ATOM 18443 C C . THR A 1 18 ? -4.572 -0.663 2.986 1.00 0.00 18 THR A C 11
ATOM 18444 O O . THR A 1 18 ? -4.854 -0.831 4.167 1.00 0.00 18 THR A O 11
ATOM 18455 N N . ILE A 1 19 ? -4.604 -1.620 2.049 1.00 0.00 19 ILE A N 11
ATOM 18456 C CA . ILE A 1 19 ? -4.939 -2.983 2.430 1.00 0.00 19 ILE A CA 11
ATOM 18457 C C . ILE A 1 19 ? -3.676 -3.552 3.096 1.00 0.00 19 ILE A C 11
ATOM 18458 O O . ILE A 1 19 ? -2.590 -3.000 2.950 1.00 0.00 19 ILE A O 11
ATOM 18474 N N . SER A 1 20 ? -3.850 -4.675 3.813 1.00 0.00 20 SER A N 11
ATOM 18475 C CA . SER A 1 20 ? -2.654 -5.246 4.432 1.00 0.00 20 SER A CA 11
ATOM 18476 C C . SER A 1 20 ? -1.703 -5.724 3.325 1.00 0.00 20 SER A C 11
ATOM 18477 O O . SER A 1 20 ? -2.103 -6.045 2.216 1.00 0.00 20 SER A O 11
ATOM 18485 N N . ARG A 1 21 ? -0.419 -5.750 3.708 1.00 0.00 21 ARG A N 11
ATOM 18486 C CA . ARG A 1 21 ? 0.644 -6.175 2.802 1.00 0.00 21 ARG A CA 11
ATOM 18487 C C . ARG A 1 21 ? 0.299 -7.535 2.163 1.00 0.00 21 ARG A C 11
ATOM 18488 O O . ARG A 1 21 ? 0.315 -7.687 0.949 1.00 0.00 21 ARG A O 11
ATOM 18509 N N . LYS A 1 22 ? -0.051 -8.483 3.062 1.00 0.00 22 LYS A N 11
ATOM 18510 C CA . LYS A 1 22 ? -0.409 -9.823 2.607 1.00 0.00 22 LYS A CA 11
ATOM 18511 C C . LYS A 1 22 ? -1.674 -9.857 1.757 1.00 0.00 22 LYS A C 11
ATOM 18512 O O . LYS A 1 22 ? -1.842 -10.726 0.913 1.00 0.00 22 LYS A O 11
ATOM 18531 N N . ASP A 1 23 ? -2.551 -8.869 2.031 1.00 0.00 23 ASP A N 11
ATOM 18532 C CA . ASP A 1 23 ? -3.821 -8.849 1.343 1.00 0.00 23 ASP A CA 11
ATOM 18533 C C . ASP A 1 23 ? -3.663 -8.457 -0.118 1.00 0.00 23 ASP A C 11
ATOM 18534 O O . ASP A 1 23 ? -4.150 -9.110 -1.023 1.00 0.00 23 ASP A O 11
ATOM 18543 N N . ALA A 1 24 ? -2.942 -7.355 -0.281 1.00 0.00 24 ALA A N 11
ATOM 18544 C CA . ALA A 1 24 ? -2.643 -6.820 -1.604 1.00 0.00 24 ALA A CA 11
ATOM 18545 C C . ALA A 1 24 ? -1.892 -7.880 -2.434 1.00 0.00 24 ALA A C 11
ATOM 18546 O O . ALA A 1 24 ? -2.106 -8.057 -3.628 1.00 0.00 24 ALA A O 11
ATOM 18553 N N . GLU A 1 25 ? -1.037 -8.608 -1.693 1.00 0.00 25 GLU A N 11
ATOM 18554 C CA . GLU A 1 25 ? -0.276 -9.678 -2.302 1.00 0.00 25 GLU A CA 11
ATOM 18555 C C . GLU A 1 25 ? -1.230 -10.837 -2.664 1.00 0.00 25 GLU A C 11
ATOM 18556 O O . GLU A 1 25 ? -1.035 -11.487 -3.675 1.00 0.00 25 GLU A O 11
ATOM 18568 N N . ARG A 1 26 ? -2.297 -11.036 -1.848 1.00 0.00 26 ARG A N 11
ATOM 18569 C CA . ARG A 1 26 ? -3.221 -12.146 -2.110 1.00 0.00 26 ARG A CA 11
ATOM 18570 C C . ARG A 1 26 ? -3.992 -11.914 -3.427 1.00 0.00 26 ARG A C 11
ATOM 18571 O O . ARG A 1 26 ? -4.303 -12.835 -4.172 1.00 0.00 26 ARG A O 11
ATOM 18592 N N . GLN A 1 27 ? -4.259 -10.603 -3.635 1.00 0.00 27 GLN A N 11
ATOM 18593 C CA . GLN A 1 27 ? -5.026 -10.139 -4.787 1.00 0.00 27 GLN A CA 11
ATOM 18594 C C . GLN A 1 27 ? -4.259 -10.273 -6.102 1.00 0.00 27 GLN A C 11
ATOM 18595 O O . GLN A 1 27 ? -4.802 -10.729 -7.102 1.00 0.00 27 GLN A O 11
ATOM 18609 N N . LEU A 1 28 ? -2.975 -9.853 -6.044 1.00 0.00 28 LEU A N 11
ATOM 18610 C CA . LEU A 1 28 ? -2.178 -9.918 -7.257 1.00 0.00 28 LEU A CA 11
ATOM 18611 C C . LEU A 1 28 ? -1.735 -11.349 -7.561 1.00 0.00 28 LEU A C 11
ATOM 18612 O O . LEU A 1 28 ? -1.723 -11.739 -8.717 1.00 0.00 28 LEU A O 11
ATOM 18628 N N . LEU A 1 29 ? -1.442 -12.122 -6.487 1.00 0.00 29 LEU A N 11
ATOM 18629 C CA . LEU A 1 29 ? -1.048 -13.521 -6.632 1.00 0.00 29 LEU A CA 11
ATOM 18630 C C . LEU A 1 29 ? -2.228 -14.385 -7.121 1.00 0.00 29 LEU A C 11
ATOM 18631 O O . LEU A 1 29 ? -2.036 -15.524 -7.526 1.00 0.00 29 LEU A O 11
ATOM 18647 N N . ALA A 1 30 ? -3.445 -13.795 -7.068 1.00 0.00 30 ALA A N 11
ATOM 18648 C CA . ALA A 1 30 ? -4.631 -14.500 -7.531 1.00 0.00 30 ALA A CA 11
ATOM 18649 C C . ALA A 1 30 ? -4.479 -14.826 -9.033 1.00 0.00 30 ALA A C 11
ATOM 18650 O O . ALA A 1 30 ? -3.871 -14.075 -9.787 1.00 0.00 30 ALA A O 11
ATOM 18657 N N . PRO A 1 31 ? -5.070 -15.978 -9.447 1.00 0.00 31 PRO A N 11
ATOM 18658 C CA . PRO A 1 31 ? -5.013 -16.429 -10.837 1.00 0.00 31 PRO A CA 11
ATOM 18659 C C . PRO A 1 31 ? -5.810 -15.572 -11.838 1.00 0.00 31 PRO A C 11
ATOM 18660 O O . PRO A 1 31 ? -5.877 -15.883 -13.020 1.00 0.00 31 PRO A O 11
ATOM 18671 N N . MET A 1 32 ? -6.399 -14.482 -11.302 1.00 0.00 32 MET A N 11
ATOM 18672 C CA . MET A 1 32 ? -7.177 -13.547 -12.082 1.00 0.00 32 MET A CA 11
ATOM 18673 C C . MET A 1 32 ? -6.340 -12.871 -13.188 1.00 0.00 32 MET A C 11
ATOM 18674 O O . MET A 1 32 ? -6.755 -12.794 -14.337 1.00 0.00 32 MET A O 11
ATOM 18688 N N . ASN A 1 33 ? -5.146 -12.403 -12.756 1.00 0.00 33 ASN A N 11
ATOM 18689 C CA . ASN A 1 33 ? -4.222 -11.703 -13.659 1.00 0.00 33 ASN A CA 11
ATOM 18690 C C . ASN A 1 33 ? -2.788 -12.253 -13.534 1.00 0.00 33 ASN A C 11
ATOM 18691 O O . ASN A 1 33 ? -2.480 -13.138 -12.744 1.00 0.00 33 ASN A O 11
ATOM 18702 N N . LYS A 1 34 ? -1.954 -11.637 -14.398 1.00 0.00 34 LYS A N 11
ATOM 18703 C CA . LYS A 1 34 ? -0.529 -11.911 -14.545 1.00 0.00 34 LYS A CA 11
ATOM 18704 C C . LYS A 1 34 ? 0.286 -10.628 -14.318 1.00 0.00 34 LYS A C 11
ATOM 18705 O O . LYS A 1 34 ? -0.262 -9.540 -14.202 1.00 0.00 34 LYS A O 11
ATOM 18724 N N . ALA A 1 35 ? 1.624 -10.846 -14.284 1.00 0.00 35 ALA A N 11
ATOM 18725 C CA . ALA A 1 35 ? 2.667 -9.839 -14.129 1.00 0.00 35 ALA A CA 11
ATOM 18726 C C . ALA A 1 35 ? 2.248 -8.541 -14.789 1.00 0.00 35 ALA A C 11
ATOM 18727 O O . ALA A 1 35 ? 1.972 -8.446 -15.978 1.00 0.00 35 ALA A O 11
ATOM 18734 N N . GLY A 1 36 ? 2.214 -7.574 -13.872 1.00 0.00 36 GLY A N 11
ATOM 18735 C CA . GLY A 1 36 ? 1.758 -6.258 -14.147 1.00 0.00 36 GLY A CA 11
ATOM 18736 C C . GLY A 1 36 ? 0.698 -6.107 -13.078 1.00 0.00 36 GLY A C 11
ATOM 18737 O O . GLY A 1 36 ? 1.017 -5.529 -12.062 1.00 0.00 36 GLY A O 11
ATOM 18741 N N . SER A 1 37 ? -0.537 -6.650 -13.299 1.00 0.00 37 SER A N 11
ATOM 18742 C CA . SER A 1 37 ? -1.659 -6.669 -12.312 1.00 0.00 37 SER A CA 11
ATOM 18743 C C . SER A 1 37 ? -1.285 -5.835 -11.049 1.00 0.00 37 SER A C 11
ATOM 18744 O O . SER A 1 37 ? -0.434 -6.264 -10.265 1.00 0.00 37 SER A O 11
ATOM 18752 N N . PHE A 1 38 ? -1.938 -4.674 -10.875 1.00 0.00 38 PHE A N 11
ATOM 18753 C CA . PHE A 1 38 ? -1.491 -3.770 -9.798 1.00 0.00 38 PHE A CA 11
ATOM 18754 C C . PHE A 1 38 ? -2.571 -3.341 -8.777 1.00 0.00 38 PHE A C 11
ATOM 18755 O O . PHE A 1 38 ? -3.766 -3.591 -8.881 1.00 0.00 38 PHE A O 11
ATOM 18772 N N . LEU A 1 39 ? -1.954 -2.586 -7.822 1.00 0.00 39 LEU A N 11
ATOM 18773 C CA . LEU A 1 39 ? -2.544 -1.877 -6.678 1.00 0.00 39 LEU A CA 11
ATOM 18774 C C . LEU A 1 39 ? -1.535 -0.759 -6.317 1.00 0.00 39 LEU A C 11
ATOM 18775 O O . LEU A 1 39 ? -0.455 -0.698 -6.889 1.00 0.00 39 LEU A O 11
ATOM 18791 N N . ILE A 1 40 ? -1.908 0.094 -5.324 1.00 0.00 40 ILE A N 11
ATOM 18792 C CA . ILE A 1 40 ? -0.901 1.081 -4.922 1.00 0.00 40 ILE A CA 11
ATOM 18793 C C . ILE A 1 40 ? -1.417 1.426 -3.470 1.00 0.00 40 ILE A C 11
ATOM 18794 O O . ILE A 1 40 ? -2.009 2.459 -3.189 1.00 0.00 40 ILE A O 11
ATOM 18810 N N . ARG A 1 41 ? -1.218 0.426 -2.576 1.00 0.00 41 ARG A N 11
ATOM 18811 C CA . ARG A 1 41 ? -1.685 0.482 -1.182 1.00 0.00 41 ARG A CA 11
ATOM 18812 C C . ARG A 1 41 ? -0.886 1.518 -0.355 1.00 0.00 41 ARG A C 11
ATOM 18813 O O . ARG A 1 41 ? 0.331 1.574 -0.469 1.00 0.00 41 ARG A O 11
ATOM 18834 N N . GLU A 1 42 ? -1.601 2.319 0.488 1.00 0.00 42 GLU A N 11
ATOM 18835 C CA . GLU A 1 42 ? -0.888 3.344 1.274 1.00 0.00 42 GLU A CA 11
ATOM 18836 C C . GLU A 1 42 ? -0.248 2.750 2.525 1.00 0.00 42 GLU A C 11
ATOM 18837 O O . GLU A 1 42 ? -0.621 1.678 2.981 1.00 0.00 42 GLU A O 11
ATOM 18849 N N . SER A 1 43 ? 0.745 3.508 3.040 1.00 0.00 43 SER A N 11
ATOM 18850 C CA . SER A 1 43 ? 1.336 3.082 4.304 1.00 0.00 43 SER A CA 11
ATOM 18851 C C . SER A 1 43 ? 0.390 3.693 5.348 1.00 0.00 43 SER A C 11
ATOM 18852 O O . SER A 1 43 ? 0.221 4.902 5.362 1.00 0.00 43 SER A O 11
ATOM 18860 N N . GLU A 1 44 ? -0.239 2.867 6.201 1.00 0.00 44 GLU A N 11
ATOM 18861 C CA . GLU A 1 44 ? -1.180 3.464 7.156 1.00 0.00 44 GLU A CA 11
ATOM 18862 C C . GLU A 1 44 ? -0.485 4.133 8.385 1.00 0.00 44 GLU A C 11
ATOM 18863 O O . GLU A 1 44 ? -0.934 4.008 9.519 1.00 0.00 44 GLU A O 11
ATOM 18875 N N . SER A 1 45 ? 0.618 4.856 8.099 1.00 0.00 45 SER A N 11
ATOM 18876 C CA . SER A 1 45 ? 1.415 5.547 9.105 1.00 0.00 45 SER A CA 11
ATOM 18877 C C . SER A 1 45 ? 2.304 6.623 8.453 1.00 0.00 45 SER A C 11
ATOM 18878 O O . SER A 1 45 ? 3.260 7.099 9.054 1.00 0.00 45 SER A O 11
ATOM 18886 N N . ASN A 1 46 ? 1.954 6.970 7.196 1.00 0.00 46 ASN A N 11
ATOM 18887 C CA . ASN A 1 46 ? 2.742 7.909 6.407 1.00 0.00 46 ASN A CA 11
ATOM 18888 C C . ASN A 1 46 ? 2.168 9.325 6.285 1.00 0.00 46 ASN A C 11
ATOM 18889 O O . ASN A 1 46 ? 1.113 9.682 6.792 1.00 0.00 46 ASN A O 11
ATOM 18900 N N . LYS A 1 47 ? 3.009 10.080 5.542 1.00 0.00 47 LYS A N 11
ATOM 18901 C CA . LYS A 1 47 ? 2.781 11.451 5.126 1.00 0.00 47 LYS A CA 11
ATOM 18902 C C . LYS A 1 47 ? 2.303 11.588 3.669 1.00 0.00 47 LYS A C 11
ATOM 18903 O O . LYS A 1 47 ? 2.544 12.589 3.007 1.00 0.00 47 LYS A O 11
ATOM 18922 N N . GLY A 1 48 ? 1.595 10.533 3.225 1.00 0.00 48 GLY A N 11
ATOM 18923 C CA . GLY A 1 48 ? 1.074 10.465 1.865 1.00 0.00 48 GLY A CA 11
ATOM 18924 C C . GLY A 1 48 ? 1.849 9.454 1.014 1.00 0.00 48 GLY A C 11
ATOM 18925 O O . GLY A 1 48 ? 1.892 9.543 -0.208 1.00 0.00 48 GLY A O 11
ATOM 18929 N N . ALA A 1 49 ? 2.461 8.491 1.747 1.00 0.00 49 ALA A N 11
ATOM 18930 C CA . ALA A 1 49 ? 3.230 7.431 1.074 1.00 0.00 49 ALA A CA 11
ATOM 18931 C C . ALA A 1 49 ? 2.300 6.331 0.516 1.00 0.00 49 ALA A C 11
ATOM 18932 O O . ALA A 1 49 ? 1.132 6.215 0.860 1.00 0.00 49 ALA A O 11
ATOM 18939 N N . PHE A 1 50 ? 2.900 5.541 -0.391 1.00 0.00 50 PHE A N 11
ATOM 18940 C CA . PHE A 1 50 ? 2.179 4.458 -1.055 1.00 0.00 50 PHE A CA 11
ATOM 18941 C C . PHE A 1 50 ? 3.139 3.263 -1.294 1.00 0.00 50 PHE A C 11
ATOM 18942 O O . PHE A 1 50 ? 4.316 3.318 -0.963 1.00 0.00 50 PHE A O 11
ATOM 18959 N N . SER A 1 51 ? 2.568 2.187 -1.888 1.00 0.00 51 SER A N 11
ATOM 18960 C CA . SER A 1 51 ? 3.328 0.965 -2.169 1.00 0.00 51 SER A CA 11
ATOM 18961 C C . SER A 1 51 ? 2.705 0.207 -3.365 1.00 0.00 51 SER A C 11
ATOM 18962 O O . SER A 1 51 ? 1.640 -0.394 -3.267 1.00 0.00 51 SER A O 11
ATOM 18970 N N . LEU A 1 52 ? 3.460 0.266 -4.482 1.00 0.00 52 LEU A N 11
ATOM 18971 C CA . LEU A 1 52 ? 3.069 -0.349 -5.748 1.00 0.00 52 LEU A CA 11
ATOM 18972 C C . LEU A 1 52 ? 3.404 -1.852 -5.796 1.00 0.00 52 LEU A C 11
ATOM 18973 O O . LEU A 1 52 ? 4.552 -2.276 -5.838 1.00 0.00 52 LEU A O 11
ATOM 18989 N N . SER A 1 53 ? 2.293 -2.613 -5.808 1.00 0.00 53 SER A N 11
ATOM 18990 C CA . SER A 1 53 ? 2.325 -4.064 -5.851 1.00 0.00 53 SER A CA 11
ATOM 18991 C C . SER A 1 53 ? 2.089 -4.482 -7.299 1.00 0.00 53 SER A C 11
ATOM 18992 O O . SER A 1 53 ? 1.162 -3.995 -7.928 1.00 0.00 53 SER A O 11
ATOM 19000 N N . VAL A 1 54 ? 2.978 -5.385 -7.790 1.00 0.00 54 VAL A N 11
ATOM 19001 C CA . VAL A 1 54 ? 2.892 -5.863 -9.185 1.00 0.00 54 VAL A CA 11
ATOM 19002 C C . VAL A 1 54 ? 3.149 -7.407 -9.164 1.00 0.00 54 VAL A C 11
ATOM 19003 O O . VAL A 1 54 ? 3.887 -7.809 -8.287 1.00 0.00 54 VAL A O 11
ATOM 19016 N N . LYS A 1 55 ? 2.593 -8.292 -10.053 1.00 0.00 55 LYS A N 11
ATOM 19017 C CA . LYS A 1 55 ? 2.940 -9.739 -9.875 1.00 0.00 55 LYS A CA 11
ATOM 19018 C C . LYS A 1 55 ? 4.339 -10.162 -10.460 1.00 0.00 55 LYS A C 11
ATOM 19019 O O . LYS A 1 55 ? 4.434 -10.205 -11.679 1.00 0.00 55 LYS A O 11
ATOM 19038 N N . ASP A 1 56 ? 5.416 -10.515 -9.645 1.00 0.00 56 ASP A N 11
ATOM 19039 C CA . ASP A 1 56 ? 6.580 -11.000 -10.455 1.00 0.00 56 ASP A CA 11
ATOM 19040 C C . ASP A 1 56 ? 6.302 -12.467 -10.863 1.00 0.00 56 ASP A C 11
ATOM 19041 O O . ASP A 1 56 ? 5.696 -13.245 -10.136 1.00 0.00 56 ASP A O 11
ATOM 19050 N N . ILE A 1 57 ? 6.777 -12.748 -12.093 1.00 0.00 57 ILE A N 11
ATOM 19051 C CA . ILE A 1 57 ? 6.667 -14.075 -12.690 1.00 0.00 57 ILE A CA 11
ATOM 19052 C C . ILE A 1 57 ? 8.030 -14.425 -13.303 1.00 0.00 57 ILE A C 11
ATOM 19053 O O . ILE A 1 57 ? 8.355 -14.095 -14.436 1.00 0.00 57 ILE A O 11
ATOM 19069 N N . THR A 1 58 ? 8.782 -15.114 -12.426 1.00 0.00 58 THR A N 11
ATOM 19070 C CA . THR A 1 58 ? 10.140 -15.591 -12.656 1.00 0.00 58 THR A CA 11
ATOM 19071 C C . THR A 1 58 ? 10.161 -17.122 -12.589 1.00 0.00 58 THR A C 11
ATOM 19072 O O . THR A 1 58 ? 9.186 -17.751 -12.193 1.00 0.00 58 THR A O 11
ATOM 19083 N N . THR A 1 59 ? 11.333 -17.688 -12.968 1.00 0.00 59 THR A N 11
ATOM 19084 C CA . THR A 1 59 ? 11.466 -19.147 -12.934 1.00 0.00 59 THR A CA 11
ATOM 19085 C C . THR A 1 59 ? 11.688 -19.684 -11.502 1.00 0.00 59 THR A C 11
ATOM 19086 O O . THR A 1 59 ? 11.816 -20.887 -11.311 1.00 0.00 59 THR A O 11
ATOM 19097 N N . GLN A 1 60 ? 11.727 -18.756 -10.513 1.00 0.00 60 GLN A N 11
ATOM 19098 C CA . GLN A 1 60 ? 11.908 -19.170 -9.115 1.00 0.00 60 GLN A CA 11
ATOM 19099 C C . GLN A 1 60 ? 10.552 -19.300 -8.378 1.00 0.00 60 GLN A C 11
ATOM 19100 O O . GLN A 1 60 ? 10.506 -19.741 -7.236 1.00 0.00 60 GLN A O 11
ATOM 19114 N N . GLY A 1 61 ? 9.470 -18.896 -9.085 1.00 0.00 61 GLY A N 11
ATOM 19115 C CA . GLY A 1 61 ? 8.119 -18.956 -8.533 1.00 0.00 61 GLY A CA 11
ATOM 19116 C C . GLY A 1 61 ? 7.423 -17.591 -8.578 1.00 0.00 61 GLY A C 11
ATOM 19117 O O . GLY A 1 61 ? 8.051 -16.544 -8.670 1.00 0.00 61 GLY A O 11
ATOM 19121 N N . GLU A 1 62 ? 6.080 -17.683 -8.504 1.00 0.00 62 GLU A N 11
ATOM 19122 C CA . GLU A 1 62 ? 5.207 -16.535 -8.533 1.00 0.00 62 GLU A CA 11
ATOM 19123 C C . GLU A 1 62 ? 5.238 -15.816 -7.177 1.00 0.00 62 GLU A C 11
ATOM 19124 O O . GLU A 1 62 ? 5.234 -16.420 -6.109 1.00 0.00 62 GLU A O 11
ATOM 19136 N N . VAL A 1 63 ? 5.272 -14.485 -7.333 1.00 0.00 63 VAL A N 11
ATOM 19137 C CA . VAL A 1 63 ? 5.358 -13.545 -6.229 1.00 0.00 63 VAL A CA 11
ATOM 19138 C C . VAL A 1 63 ? 4.710 -12.224 -6.723 1.00 0.00 63 VAL A C 11
ATOM 19139 O O . VAL A 1 63 ? 4.091 -12.191 -7.775 1.00 0.00 63 VAL A O 11
ATOM 19152 N N . VAL A 1 64 ? 4.872 -11.164 -5.918 1.00 0.00 64 VAL A N 11
ATOM 19153 C CA . VAL A 1 64 ? 4.377 -9.817 -6.204 1.00 0.00 64 VAL A CA 11
ATOM 19154 C C . VAL A 1 64 ? 5.621 -8.895 -6.114 1.00 0.00 64 VAL A C 11
ATOM 19155 O O . VAL A 1 64 ? 6.718 -9.423 -6.113 1.00 0.00 64 VAL A O 11
ATOM 19168 N N . LYS A 1 65 ? 5.441 -7.554 -6.138 1.00 0.00 65 LYS A N 11
ATOM 19169 C CA . LYS A 1 65 ? 6.508 -6.548 -5.949 1.00 0.00 65 LYS A CA 11
ATOM 19170 C C . LYS A 1 65 ? 5.946 -5.548 -4.946 1.00 0.00 65 LYS A C 11
ATOM 19171 O O . LYS A 1 65 ? 4.793 -5.646 -4.565 1.00 0.00 65 LYS A O 11
ATOM 19190 N N . HIS A 1 66 ? 6.822 -4.599 -4.594 1.00 0.00 66 HIS A N 11
ATOM 19191 C CA . HIS A 1 66 ? 6.585 -3.511 -3.662 1.00 0.00 66 HIS A CA 11
ATOM 19192 C C . HIS A 1 66 ? 7.592 -2.355 -3.915 1.00 0.00 66 HIS A C 11
ATOM 19193 O O . HIS A 1 66 ? 8.667 -2.328 -3.324 1.00 0.00 66 HIS A O 11
ATOM 19207 N N . TYR A 1 67 ? 7.200 -1.417 -4.809 1.00 0.00 67 TYR A N 11
ATOM 19208 C CA . TYR A 1 67 ? 8.035 -0.243 -5.091 1.00 0.00 67 TYR A CA 11
ATOM 19209 C C . TYR A 1 67 ? 7.467 0.870 -4.194 1.00 0.00 67 TYR A C 11
ATOM 19210 O O . TYR A 1 67 ? 6.309 1.246 -4.317 1.00 0.00 67 TYR A O 11
ATOM 19228 N N . LYS A 1 68 ? 8.333 1.366 -3.298 1.00 0.00 68 LYS A N 11
ATOM 19229 C CA . LYS A 1 68 ? 7.908 2.376 -2.339 1.00 0.00 68 LYS A CA 11
ATOM 19230 C C . LYS A 1 68 ? 7.699 3.793 -2.929 1.00 0.00 68 LYS A C 11
ATOM 19231 O O . LYS A 1 68 ? 8.635 4.488 -3.302 1.00 0.00 68 LYS A O 11
ATOM 19250 N N . ILE A 1 69 ? 6.397 4.172 -2.991 1.00 0.00 69 ILE A N 11
ATOM 19251 C CA . ILE A 1 69 ? 6.027 5.529 -3.401 1.00 0.00 69 ILE A CA 11
ATOM 19252 C C . ILE A 1 69 ? 6.000 6.440 -2.168 1.00 0.00 69 ILE A C 11
ATOM 19253 O O . ILE A 1 69 ? 5.716 6.051 -1.043 1.00 0.00 69 ILE A O 11
ATOM 19269 N N . ARG A 1 70 ? 6.365 7.682 -2.500 1.00 0.00 70 ARG A N 11
ATOM 19270 C CA . ARG A 1 70 ? 6.431 8.766 -1.545 1.00 0.00 70 ARG A CA 11
ATOM 19271 C C . ARG A 1 70 ? 5.616 9.914 -2.114 1.00 0.00 70 ARG A C 11
ATOM 19272 O O . ARG A 1 70 ? 5.088 9.830 -3.209 1.00 0.00 70 ARG A O 11
ATOM 19293 N N . SER A 1 71 ? 5.575 10.975 -1.299 1.00 0.00 71 SER A N 11
ATOM 19294 C CA . SER A 1 71 ? 4.866 12.187 -1.639 1.00 0.00 71 SER A CA 11
ATOM 19295 C C . SER A 1 71 ? 5.799 13.344 -1.271 1.00 0.00 71 SER A C 11
ATOM 19296 O O . SER A 1 71 ? 6.132 13.562 -0.112 1.00 0.00 71 SER A O 11
ATOM 19304 N N . LEU A 1 72 ? 6.199 14.038 -2.357 1.00 0.00 72 LEU A N 11
ATOM 19305 C CA . LEU A 1 72 ? 7.150 15.137 -2.311 1.00 0.00 72 LEU A CA 11
ATOM 19306 C C . LEU A 1 72 ? 6.467 16.476 -2.503 1.00 0.00 72 LEU A C 11
ATOM 19307 O O . LEU A 1 72 ? 5.341 16.587 -2.972 1.00 0.00 72 LEU A O 11
ATOM 19323 N N . ASP A 1 73 ? 7.311 17.451 -2.122 1.00 0.00 73 ASP A N 11
ATOM 19324 C CA . ASP A 1 73 ? 7.076 18.892 -2.122 1.00 0.00 73 ASP A CA 11
ATOM 19325 C C . ASP A 1 73 ? 6.296 19.422 -3.344 1.00 0.00 73 ASP A C 11
ATOM 19326 O O . ASP A 1 73 ? 5.410 20.255 -3.201 1.00 0.00 73 ASP A O 11
ATOM 19335 N N . ASN A 1 74 ? 6.658 18.899 -4.536 1.00 0.00 74 ASN A N 11
ATOM 19336 C CA . ASN A 1 74 ? 5.991 19.330 -5.770 1.00 0.00 74 ASN A CA 11
ATOM 19337 C C . ASN A 1 74 ? 4.496 18.950 -5.804 1.00 0.00 74 ASN A C 11
ATOM 19338 O O . ASN A 1 74 ? 3.655 19.636 -6.373 1.00 0.00 74 ASN A O 11
ATOM 19349 N N . GLY A 1 75 ? 4.268 17.817 -5.130 1.00 0.00 75 GLY A N 11
ATOM 19350 C CA . GLY A 1 75 ? 2.966 17.179 -4.966 1.00 0.00 75 GLY A CA 11
ATOM 19351 C C . GLY A 1 75 ? 2.911 15.877 -5.765 1.00 0.00 75 GLY A C 11
ATOM 19352 O O . GLY A 1 75 ? 1.854 15.331 -6.059 1.00 0.00 75 GLY A O 11
ATOM 19356 N N . GLY A 1 76 ? 4.142 15.432 -6.091 1.00 0.00 76 GLY A N 11
ATOM 19357 C CA . GLY A 1 76 ? 4.338 14.245 -6.874 1.00 0.00 76 GLY A CA 11
ATOM 19358 C C . GLY A 1 76 ? 4.455 12.994 -6.032 1.00 0.00 76 GLY A C 11
ATOM 19359 O O . GLY A 1 76 ? 4.156 12.955 -4.846 1.00 0.00 76 GLY A O 11
ATOM 19363 N N . TYR A 1 77 ? 4.931 11.985 -6.771 1.00 0.00 77 TYR A N 11
ATOM 19364 C CA . TYR A 1 77 ? 5.121 10.665 -6.213 1.00 0.00 77 TYR A CA 11
ATOM 19365 C C . TYR A 1 77 ? 6.244 9.989 -6.972 1.00 0.00 77 TYR A C 11
ATOM 19366 O O . TYR A 1 77 ? 6.205 9.852 -8.190 1.00 0.00 77 TYR A O 11
ATOM 19384 N N . TYR A 1 78 ? 7.226 9.566 -6.154 1.00 0.00 78 TYR A N 11
ATOM 19385 C CA . TYR A 1 78 ? 8.375 8.877 -6.743 1.00 0.00 78 TYR A CA 11
ATOM 19386 C C . TYR A 1 78 ? 8.461 7.436 -6.225 1.00 0.00 78 TYR A C 11
ATOM 19387 O O . TYR A 1 78 ? 8.352 7.213 -5.028 1.00 0.00 78 TYR A O 11
ATOM 19405 N N . ILE A 1 79 ? 8.651 6.483 -7.169 1.00 0.00 79 ILE A N 11
ATOM 19406 C CA . ILE A 1 79 ? 8.862 5.078 -6.725 1.00 0.00 79 ILE A CA 11
ATOM 19407 C C . ILE A 1 79 ? 10.391 4.898 -6.694 1.00 0.00 79 ILE A C 11
ATOM 19408 O O . ILE A 1 79 ? 10.996 4.383 -5.759 1.00 0.00 79 ILE A O 11
ATOM 19424 N N . SER A 1 80 ? 10.939 5.424 -7.807 1.00 0.00 80 SER A N 11
ATOM 19425 C CA . SER A 1 80 ? 12.357 5.510 -8.085 1.00 0.00 80 SER A CA 11
ATOM 19426 C C . SER A 1 80 ? 12.525 7.035 -8.048 1.00 0.00 80 SER A C 11
ATOM 19427 O O . SER A 1 80 ? 11.833 7.732 -8.772 1.00 0.00 80 SER A O 11
ATOM 19435 N N . PRO A 1 81 ? 13.422 7.560 -7.173 1.00 0.00 81 PRO A N 11
ATOM 19436 C CA . PRO A 1 81 ? 13.605 9.005 -7.049 1.00 0.00 81 PRO A CA 11
ATOM 19437 C C . PRO A 1 81 ? 14.100 9.694 -8.328 1.00 0.00 81 PRO A C 11
ATOM 19438 O O . PRO A 1 81 ? 14.050 10.911 -8.445 1.00 0.00 81 PRO A O 11
ATOM 19449 N N . ARG A 1 82 ? 14.529 8.843 -9.287 1.00 0.00 82 ARG A N 11
ATOM 19450 C CA . ARG A 1 82 ? 14.980 9.343 -10.584 1.00 0.00 82 ARG A CA 11
ATOM 19451 C C . ARG A 1 82 ? 13.758 9.755 -11.453 1.00 0.00 82 ARG A C 11
ATOM 19452 O O . ARG A 1 82 ? 13.867 10.608 -12.324 1.00 0.00 82 ARG A O 11
ATOM 19473 N N . ILE A 1 83 ? 12.602 9.110 -11.146 1.00 0.00 83 ILE A N 11
ATOM 19474 C CA . ILE A 1 83 ? 11.325 9.372 -11.810 1.00 0.00 83 ILE A CA 11
ATOM 19475 C C . ILE A 1 83 ? 10.187 9.642 -10.803 1.00 0.00 83 ILE A C 11
ATOM 19476 O O . ILE A 1 83 ? 9.788 8.828 -9.969 1.00 0.00 83 ILE A O 11
ATOM 19492 N N . THR A 1 84 ? 9.698 10.878 -11.032 1.00 0.00 84 THR A N 11
ATOM 19493 C CA . THR A 1 84 ? 8.614 11.468 -10.275 1.00 0.00 84 THR A CA 11
ATOM 19494 C C . THR A 1 84 ? 7.633 12.090 -11.275 1.00 0.00 84 THR A C 11
ATOM 19495 O O . THR A 1 84 ? 7.991 12.569 -12.345 1.00 0.00 84 THR A O 11
ATOM 19506 N N . PHE A 1 85 ? 6.380 12.043 -10.811 1.00 0.00 85 PHE A N 11
ATOM 19507 C CA . PHE A 1 85 ? 5.217 12.550 -11.551 1.00 0.00 85 PHE A CA 11
ATOM 19508 C C . PHE A 1 85 ? 4.395 13.394 -10.561 1.00 0.00 85 PHE A C 11
ATOM 19509 O O . PHE A 1 85 ? 4.452 13.126 -9.373 1.00 0.00 85 PHE A O 11
ATOM 19526 N N . PRO A 1 86 ? 3.635 14.420 -11.057 1.00 0.00 86 PRO A N 11
ATOM 19527 C CA . PRO A 1 86 ? 2.850 15.326 -10.194 1.00 0.00 86 PRO A CA 11
ATOM 19528 C C . PRO A 1 86 ? 1.670 14.670 -9.456 1.00 0.00 86 PRO A C 11
ATOM 19529 O O . PRO A 1 86 ? 0.955 15.317 -8.704 1.00 0.00 86 PRO A O 11
ATOM 19540 N N . THR A 1 87 ? 1.504 13.370 -9.727 1.00 0.00 87 THR A N 11
ATOM 19541 C CA . THR A 1 87 ? 0.477 12.571 -9.090 1.00 0.00 87 THR A CA 11
ATOM 19542 C C . THR A 1 87 ? 0.766 11.135 -9.478 1.00 0.00 87 THR A C 11
ATOM 19543 O O . THR A 1 87 ? 1.482 10.877 -10.439 1.00 0.00 87 THR A O 11
ATOM 19554 N N . LEU A 1 88 ? 0.164 10.207 -8.701 1.00 0.00 88 LEU A N 11
ATOM 19555 C CA . LEU A 1 88 ? 0.393 8.822 -9.055 1.00 0.00 88 LEU A CA 11
ATOM 19556 C C . LEU A 1 88 ? -0.253 8.536 -10.401 1.00 0.00 88 LEU A C 11
ATOM 19557 O O . LEU A 1 88 ? 0.275 7.724 -11.127 1.00 0.00 88 LEU A O 11
ATOM 19573 N N . GLN A 1 89 ? -1.379 9.214 -10.735 1.00 0.00 89 GLN A N 11
ATOM 19574 C CA . GLN A 1 89 ? -2.023 8.840 -12.002 1.00 0.00 89 GLN A CA 11
ATOM 19575 C C . GLN A 1 89 ? -1.173 9.154 -13.236 1.00 0.00 89 GLN A C 11
ATOM 19576 O O . GLN A 1 89 ? -1.243 8.454 -14.230 1.00 0.00 89 GLN A O 11
ATOM 19590 N N . ALA A 1 90 ? -0.342 10.205 -13.087 1.00 0.00 90 ALA A N 11
ATOM 19591 C CA . ALA A 1 90 ? 0.590 10.580 -14.159 1.00 0.00 90 ALA A CA 11
ATOM 19592 C C . ALA A 1 90 ? 1.750 9.547 -14.244 1.00 0.00 90 ALA A C 11
ATOM 19593 O O . ALA A 1 90 ? 2.461 9.436 -15.235 1.00 0.00 90 ALA A O 11
ATOM 19600 N N . LEU A 1 91 ? 1.885 8.812 -13.127 1.00 0.00 91 LEU A N 11
ATOM 19601 C CA . LEU A 1 91 ? 2.847 7.734 -12.953 1.00 0.00 91 LEU A CA 11
ATOM 19602 C C . LEU A 1 91 ? 2.227 6.442 -13.537 1.00 0.00 91 LEU A C 11
ATOM 19603 O O . LEU A 1 91 ? 2.896 5.667 -14.206 1.00 0.00 91 LEU A O 11
ATOM 19619 N N . VAL A 1 92 ? 0.901 6.288 -13.302 1.00 0.00 92 VAL A N 11
ATOM 19620 C CA . VAL A 1 92 ? 0.150 5.138 -13.765 1.00 0.00 92 VAL A CA 11
ATOM 19621 C C . VAL A 1 92 ? -0.264 5.318 -15.257 1.00 0.00 92 VAL A C 11
ATOM 19622 O O . VAL A 1 92 ? -0.777 4.390 -15.865 1.00 0.00 92 VAL A O 11
ATOM 19635 N N . GLN A 1 93 ? -0.004 6.540 -15.808 1.00 0.00 93 GLN A N 11
ATOM 19636 C CA . GLN A 1 93 ? -0.335 6.873 -17.199 1.00 0.00 93 GLN A CA 11
ATOM 19637 C C . GLN A 1 93 ? 0.898 6.560 -18.071 1.00 0.00 93 GLN A C 11
ATOM 19638 O O . GLN A 1 93 ? 0.838 5.871 -19.086 1.00 0.00 93 GLN A O 11
ATOM 19652 N N . HIS A 1 94 ? 2.033 7.102 -17.568 1.00 0.00 94 HIS A N 11
ATOM 19653 C CA . HIS A 1 94 ? 3.321 6.947 -18.227 1.00 0.00 94 HIS A CA 11
ATOM 19654 C C . HIS A 1 94 ? 3.669 5.462 -18.327 1.00 0.00 94 HIS A C 11
ATOM 19655 O O . HIS A 1 94 ? 4.092 4.974 -19.366 1.00 0.00 94 HIS A O 11
ATOM 19669 N N . TYR A 1 95 ? 3.421 4.787 -17.188 1.00 0.00 95 TYR A N 11
ATOM 19670 C CA . TYR A 1 95 ? 3.701 3.364 -17.119 1.00 0.00 95 TYR A CA 11
ATOM 19671 C C . TYR A 1 95 ? 2.655 2.525 -17.884 1.00 0.00 95 TYR A C 11
ATOM 19672 O O . TYR A 1 95 ? 2.936 1.382 -18.230 1.00 0.00 95 TYR A O 11
ATOM 19690 N N . SER A 1 96 ? 1.454 3.124 -18.150 1.00 0.00 96 SER A N 11
ATOM 19691 C CA . SER A 1 96 ? 0.429 2.384 -18.912 1.00 0.00 96 SER A CA 11
ATOM 19692 C C . SER A 1 96 ? 0.961 1.979 -20.296 1.00 0.00 96 SER A C 11
ATOM 19693 O O . SER A 1 96 ? 0.468 1.020 -20.873 1.00 0.00 96 SER A O 11
ATOM 19701 N N . LYS A 1 97 ? 1.957 2.748 -20.795 1.00 0.00 97 LYS A N 11
ATOM 19702 C CA . LYS A 1 97 ? 2.569 2.422 -22.089 1.00 0.00 97 LYS A CA 11
ATOM 19703 C C . LYS A 1 97 ? 4.040 1.996 -21.955 1.00 0.00 97 LYS A C 11
ATOM 19704 O O . LYS A 1 97 ? 4.483 1.094 -22.656 1.00 0.00 97 LYS A O 11
ATOM 19723 N N . LYS A 1 98 ? 4.762 2.647 -21.022 1.00 0.00 98 LYS A N 11
ATOM 19724 C CA . LYS A 1 98 ? 6.164 2.332 -20.845 1.00 0.00 98 LYS A CA 11
ATOM 19725 C C . LYS A 1 98 ? 6.528 2.566 -19.366 1.00 0.00 98 LYS A C 11
ATOM 19726 O O . LYS A 1 98 ? 6.694 3.690 -18.909 1.00 0.00 98 LYS A O 11
ATOM 19745 N N . GLY A 1 99 ? 6.646 1.406 -18.675 1.00 0.00 99 GLY A N 11
ATOM 19746 C CA . GLY A 1 99 ? 6.961 1.298 -17.244 1.00 0.00 99 GLY A CA 11
ATOM 19747 C C . GLY A 1 99 ? 8.189 2.103 -16.825 1.00 0.00 99 GLY A C 11
ATOM 19748 O O . GLY A 1 99 ? 8.299 2.615 -15.720 1.00 0.00 99 GLY A O 11
ATOM 19752 N N . ASP A 1 100 ? 9.114 2.128 -17.799 1.00 0.00 100 ASP A N 11
ATOM 19753 C CA . ASP A 1 100 ? 10.371 2.876 -17.705 1.00 0.00 100 ASP A CA 11
ATOM 19754 C C . ASP A 1 100 ? 11.268 2.519 -16.487 1.00 0.00 100 ASP A C 11
ATOM 19755 O O . ASP A 1 100 ? 12.191 3.248 -16.144 1.00 0.00 100 ASP A O 11
ATOM 19764 N N . GLY A 1 101 ? 10.973 1.367 -15.861 1.00 0.00 101 GLY A N 11
ATOM 19765 C CA . GLY A 1 101 ? 11.776 0.977 -14.701 1.00 0.00 101 GLY A CA 11
ATOM 19766 C C . GLY A 1 101 ? 11.098 -0.056 -13.797 1.00 0.00 101 GLY A C 11
ATOM 19767 O O . GLY A 1 101 ? 11.728 -0.633 -12.919 1.00 0.00 101 GLY A O 11
ATOM 19771 N N . LEU A 1 102 ? 9.791 -0.270 -14.062 1.00 0.00 102 LEU A N 11
ATOM 19772 C CA . LEU A 1 102 ? 9.014 -1.230 -13.286 1.00 0.00 102 LEU A CA 11
ATOM 19773 C C . LEU A 1 102 ? 9.440 -2.685 -13.562 1.00 0.00 102 LEU A C 11
ATOM 19774 O O . LEU A 1 102 ? 9.224 -3.570 -12.743 1.00 0.00 102 LEU A O 11
ATOM 19790 N N . CYS A 1 103 ? 10.016 -2.863 -14.770 1.00 0.00 103 CYS A N 11
ATOM 19791 C CA . CYS A 1 103 ? 10.493 -4.140 -15.314 1.00 0.00 103 CYS A CA 11
ATOM 19792 C C . CYS A 1 103 ? 9.367 -4.861 -16.085 1.00 0.00 103 CYS A C 11
ATOM 19793 O O . CYS A 1 103 ? 9.600 -5.606 -17.027 1.00 0.00 103 CYS A O 11
ATOM 19801 N N . GLN A 1 104 ? 8.139 -4.566 -15.610 1.00 0.00 104 GLN A N 11
ATOM 19802 C CA . GLN A 1 104 ? 6.903 -5.087 -16.149 1.00 0.00 104 GLN A CA 11
ATOM 19803 C C . GLN A 1 104 ? 5.906 -3.953 -15.997 1.00 0.00 104 GLN A C 11
ATOM 19804 O O . GLN A 1 104 ? 5.329 -3.688 -14.948 1.00 0.00 104 GLN A O 11
ATOM 19818 N N . LYS A 1 105 ? 5.785 -3.314 -17.166 1.00 0.00 105 LYS A N 11
ATOM 19819 C CA . LYS A 1 105 ? 4.938 -2.180 -17.371 1.00 0.00 105 LYS A CA 11
ATOM 19820 C C . LYS A 1 105 ? 3.471 -2.586 -17.268 1.00 0.00 105 LYS A C 11
ATOM 19821 O O . LYS A 1 105 ? 3.085 -3.733 -17.464 1.00 0.00 105 LYS A O 11
ATOM 19840 N N . LEU A 1 106 ? 2.704 -1.545 -16.913 1.00 0.00 106 LEU A N 11
ATOM 19841 C CA . LEU A 1 106 ? 1.285 -1.715 -16.644 1.00 0.00 106 LEU A CA 11
ATOM 19842 C C . LEU A 1 106 ? 0.457 -2.368 -17.769 1.00 0.00 106 LEU A C 11
ATOM 19843 O O . LEU A 1 106 ? 0.399 -1.921 -18.908 1.00 0.00 106 LEU A O 11
ATOM 19859 N N . THR A 1 107 ? -0.181 -3.468 -17.308 1.00 0.00 107 THR A N 11
ATOM 19860 C CA . THR A 1 107 ? -1.066 -4.315 -18.091 1.00 0.00 107 THR A CA 11
ATOM 19861 C C . THR A 1 107 ? -2.510 -4.009 -17.713 1.00 0.00 107 THR A C 11
ATOM 19862 O O . THR A 1 107 ? -3.228 -3.327 -18.431 1.00 0.00 107 THR A O 11
ATOM 19873 N N . LEU A 1 108 ? -2.870 -4.543 -16.533 1.00 0.00 108 LEU A N 11
ATOM 19874 C CA . LEU A 1 108 ? -4.214 -4.363 -15.993 1.00 0.00 108 LEU A CA 11
ATOM 19875 C C . LEU A 1 108 ? -4.081 -4.161 -14.477 1.00 0.00 108 LEU A C 11
ATOM 19876 O O . LEU A 1 108 ? -3.269 -4.830 -13.862 1.00 0.00 108 LEU A O 11
ATOM 19892 N N . PRO A 1 109 ? -4.858 -3.232 -13.861 1.00 0.00 109 PRO A N 11
ATOM 19893 C CA . PRO A 1 109 ? -4.771 -3.060 -12.413 1.00 0.00 109 PRO A CA 11
ATOM 19894 C C . PRO A 1 109 ? -5.747 -4.029 -11.706 1.00 0.00 109 PRO A C 11
ATOM 19895 O O . PRO A 1 109 ? -6.898 -3.709 -11.441 1.00 0.00 109 PRO A O 11
ATOM 19906 N N . CYS A 1 110 ? -5.183 -5.222 -11.413 1.00 0.00 110 CYS A N 11
ATOM 19907 C CA . CYS A 1 110 ? -5.861 -6.341 -10.738 1.00 0.00 110 CYS A CA 11
ATOM 19908 C C . CYS A 1 110 ? -7.277 -6.618 -11.319 1.00 0.00 110 CYS A C 11
ATOM 19909 O O . CYS A 1 110 ? -7.523 -6.378 -12.495 1.00 0.00 110 CYS A O 11
ATOM 19917 N N . VAL A 1 111 ? -8.172 -7.134 -10.437 1.00 0.00 111 VAL A N 11
ATOM 19918 C CA . VAL A 1 111 ? -9.561 -7.462 -10.782 1.00 0.00 111 VAL A CA 11
ATOM 19919 C C . VAL A 1 111 ? -10.427 -7.187 -9.517 1.00 0.00 111 VAL A C 11
ATOM 19920 O O . VAL A 1 111 ? -10.635 -6.041 -9.140 1.00 0.00 111 VAL A O 11
ATOM 19933 N N . ASN A 1 112 ? -10.914 -8.282 -8.885 1.00 0.00 112 ASN A N 11
ATOM 19934 C CA . ASN A 1 112 ? -11.736 -8.209 -7.675 1.00 0.00 112 ASN A CA 11
ATOM 19935 C C . ASN A 1 112 ? -11.937 -9.623 -7.085 1.00 0.00 112 ASN A C 11
ATOM 19936 O O . ASN A 1 112 ? -12.552 -10.503 -7.673 1.00 0.00 112 ASN A O 11
ATOM 19947 N N . LEU A 1 113 ? -11.347 -9.753 -5.879 1.00 0.00 113 LEU A N 11
ATOM 19948 C CA . LEU A 1 113 ? -11.359 -10.982 -5.096 1.00 0.00 113 LEU A CA 11
ATOM 19949 C C . LEU A 1 113 ? -12.422 -10.891 -3.985 1.00 0.00 113 LEU A C 11
ATOM 19950 O O . LEU A 1 113 ? -12.647 -9.833 -3.409 1.00 0.00 113 LEU A O 11
ATOM 19966 N N . ALA A 1 114 ? -13.052 -12.058 -3.735 1.00 0.00 114 ALA A N 11
ATOM 19967 C CA . ALA A 1 114 ? -14.090 -12.150 -2.710 1.00 0.00 114 ALA A CA 11
ATOM 19968 C C . ALA A 1 114 ? -13.513 -11.999 -1.277 1.00 0.00 114 ALA A C 11
ATOM 19969 O O . ALA A 1 114 ? -12.351 -12.348 -1.050 1.00 0.00 114 ALA A O 11
ATOM 19977 N N . GLY A 1 1 ? -17.213 17.291 -17.946 1.00 0.00 1 GLY A N 12
ATOM 19978 C CA . GLY A 1 1 ? -18.300 16.600 -18.630 1.00 0.00 1 GLY A CA 12
ATOM 19979 C C . GLY A 1 1 ? -18.589 15.228 -18.021 1.00 0.00 1 GLY A C 12
ATOM 19980 O O . GLY A 1 1 ? -17.937 14.804 -17.076 1.00 0.00 1 GLY A O 12
ATOM 19986 N N . SER A 1 2 ? -19.603 14.574 -18.624 1.00 0.00 2 SER A N 12
ATOM 19987 C CA . SER A 1 2 ? -20.022 13.247 -18.180 1.00 0.00 2 SER A CA 12
ATOM 19988 C C . SER A 1 2 ? -20.752 12.565 -19.355 1.00 0.00 2 SER A C 12
ATOM 19989 O O . SER A 1 2 ? -20.236 12.549 -20.465 1.00 0.00 2 SER A O 12
ATOM 19997 N N . VAL A 1 3 ? -21.956 12.016 -19.058 1.00 0.00 3 VAL A N 12
ATOM 19998 C CA . VAL A 1 3 ? -22.827 11.330 -20.020 1.00 0.00 3 VAL A CA 12
ATOM 19999 C C . VAL A 1 3 ? -22.044 10.397 -20.970 1.00 0.00 3 VAL A C 12
ATOM 20000 O O . VAL A 1 3 ? -22.141 10.460 -22.189 1.00 0.00 3 VAL A O 12
ATOM 20013 N N . ALA A 1 4 ? -21.271 9.524 -20.293 1.00 0.00 4 ALA A N 12
ATOM 20014 C CA . ALA A 1 4 ? -20.428 8.547 -20.966 1.00 0.00 4 ALA A CA 12
ATOM 20015 C C . ALA A 1 4 ? -20.093 7.392 -19.993 1.00 0.00 4 ALA A C 12
ATOM 20016 O O . ALA A 1 4 ? -20.469 6.257 -20.256 1.00 0.00 4 ALA A O 12
ATOM 20023 N N . PRO A 1 5 ? -19.383 7.677 -18.853 1.00 0.00 5 PRO A N 12
ATOM 20024 C CA . PRO A 1 5 ? -19.059 6.616 -17.891 1.00 0.00 5 PRO A CA 12
ATOM 20025 C C . PRO A 1 5 ? -20.307 6.040 -17.190 1.00 0.00 5 PRO A C 12
ATOM 20026 O O . PRO A 1 5 ? -21.022 6.726 -16.470 1.00 0.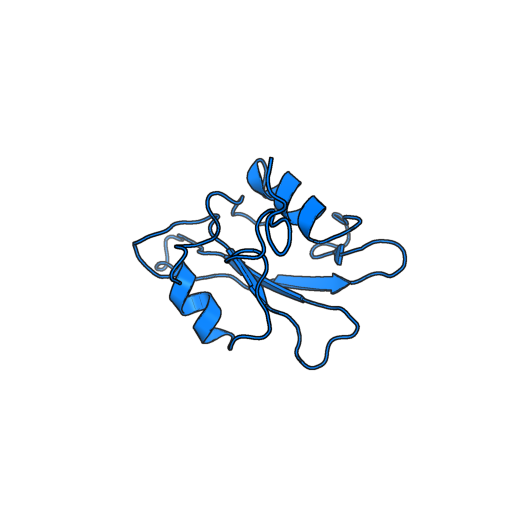00 5 PRO A O 12
ATOM 20037 N N . VAL A 1 6 ? -20.498 4.734 -17.460 1.00 0.00 6 VAL A N 12
ATOM 20038 C CA . VAL A 1 6 ? -21.606 3.964 -16.906 1.00 0.00 6 VAL A CA 12
ATOM 20039 C C . VAL A 1 6 ? -21.096 3.177 -15.684 1.00 0.00 6 VAL A C 12
ATOM 20040 O O . VAL A 1 6 ? -20.142 2.416 -15.776 1.00 0.00 6 VAL A O 12
ATOM 20053 N N . GLU A 1 7 ? -21.776 3.433 -14.542 1.00 0.00 7 GLU A N 12
ATOM 20054 C CA . GLU A 1 7 ? -21.482 2.805 -13.245 1.00 0.00 7 GLU A CA 12
ATOM 20055 C C . GLU A 1 7 ? -19.985 2.838 -12.842 1.00 0.00 7 GLU A C 12
ATOM 20056 O O . GLU A 1 7 ? -19.499 2.009 -12.081 1.00 0.00 7 GLU A O 12
ATOM 20068 N N . THR A 1 8 ? -19.304 3.859 -13.398 1.00 0.00 8 THR A N 12
ATOM 20069 C CA . THR A 1 8 ? -17.880 4.072 -13.180 1.00 0.00 8 THR A CA 12
ATOM 20070 C C . THR A 1 8 ? -17.632 5.087 -12.051 1.00 0.00 8 THR A C 12
ATOM 20071 O O . THR A 1 8 ? -18.266 6.133 -11.976 1.00 0.00 8 THR A O 12
ATOM 20082 N N . LEU A 1 9 ? -16.678 4.694 -11.185 1.00 0.00 9 LEU A N 12
ATOM 20083 C CA . LEU A 1 9 ? -16.303 5.515 -10.040 1.00 0.00 9 LEU A CA 12
ATOM 20084 C C . LEU A 1 9 ? -14.784 5.336 -9.850 1.00 0.00 9 LEU A C 12
ATOM 20085 O O . LEU A 1 9 ? -14.047 5.210 -10.819 1.00 0.00 9 LEU A O 12
ATOM 20101 N N . GLU A 1 10 ? -14.374 5.319 -8.568 1.00 0.00 10 GLU A N 12
ATOM 20102 C CA . GLU A 1 10 ? -12.982 5.129 -8.187 1.00 0.00 10 GLU A CA 12
ATOM 20103 C C . GLU A 1 10 ? -12.985 4.146 -7.009 1.00 0.00 10 GLU A C 12
ATOM 20104 O O . GLU A 1 10 ? -12.651 4.445 -5.869 1.00 0.00 10 GLU A O 12
ATOM 20116 N N . VAL A 1 11 ? -13.438 2.947 -7.414 1.00 0.00 11 VAL A N 12
ATOM 20117 C CA . VAL A 1 11 ? -13.555 1.785 -6.547 1.00 0.00 11 VAL A CA 12
ATOM 20118 C C . VAL A 1 11 ? -12.779 0.616 -7.184 1.00 0.00 11 VAL A C 12
ATOM 20119 O O . VAL A 1 11 ? -13.059 -0.549 -6.934 1.00 0.00 11 VAL A O 12
ATOM 20132 N N . GLU A 1 12 ? -11.799 1.035 -8.025 1.00 0.00 12 GLU A N 12
ATOM 20133 C CA . GLU A 1 12 ? -10.929 0.150 -8.786 1.00 0.00 12 GLU A CA 12
ATOM 20134 C C . GLU A 1 12 ? -9.961 -0.587 -7.837 1.00 0.00 12 GLU A C 12
ATOM 20135 O O . GLU A 1 12 ? -10.106 -0.560 -6.621 1.00 0.00 12 GLU A O 12
ATOM 20147 N N . LYS A 1 13 ? -8.965 -1.245 -8.468 1.00 0.00 13 LYS A N 12
ATOM 20148 C CA . LYS A 1 13 ? -7.981 -2.002 -7.704 1.00 0.00 13 LYS A CA 12
ATOM 20149 C C . LYS A 1 13 ? -6.621 -1.312 -7.704 1.00 0.00 13 LYS A C 12
ATOM 20150 O O . LYS A 1 13 ? -5.828 -1.590 -6.810 1.00 0.00 13 LYS A O 12
ATOM 20169 N N . TRP A 1 14 ? -6.348 -0.417 -8.696 1.00 0.00 14 TRP A N 12
ATOM 20170 C CA . TRP A 1 14 ? -5.015 0.192 -8.643 1.00 0.00 14 TRP A CA 12
ATOM 20171 C C . TRP A 1 14 ? -4.843 1.063 -7.387 1.00 0.00 14 TRP A C 12
ATOM 20172 O O . TRP A 1 14 ? -3.765 1.091 -6.814 1.00 0.00 14 TRP A O 12
ATOM 20193 N N . PHE A 1 15 ? -5.951 1.721 -6.960 1.00 0.00 15 PHE A N 12
ATOM 20194 C CA . PHE A 1 15 ? -5.891 2.580 -5.775 1.00 0.00 15 PHE A CA 12
ATOM 20195 C C . PHE A 1 15 ? -6.731 2.018 -4.610 1.00 0.00 15 PHE A C 12
ATOM 20196 O O . PHE A 1 15 ? -7.898 1.689 -4.761 1.00 0.00 15 PHE A O 12
ATOM 20213 N N . PHE A 1 16 ? -6.042 1.949 -3.446 1.00 0.00 16 PHE A N 12
ATOM 20214 C CA . PHE A 1 16 ? -6.603 1.472 -2.179 1.00 0.00 16 PHE A CA 12
ATOM 20215 C C . PHE A 1 16 ? -6.033 2.340 -1.049 1.00 0.00 16 PHE A C 12
ATOM 20216 O O . PHE A 1 16 ? -5.037 3.031 -1.219 1.00 0.00 16 PHE A O 12
ATOM 20233 N N . ARG A 1 17 ? -6.734 2.251 0.110 1.00 0.00 17 ARG A N 12
ATOM 20234 C CA . ARG A 1 17 ? -6.306 2.970 1.311 1.00 0.00 17 ARG A CA 12
ATOM 20235 C C . ARG A 1 17 ? -4.930 2.456 1.752 1.00 0.00 17 ARG A C 12
ATOM 20236 O O . ARG A 1 17 ? -3.911 3.075 1.497 1.00 0.00 17 ARG A O 12
ATOM 20257 N N . THR A 1 18 ? -4.995 1.295 2.428 1.00 0.00 18 THR A N 12
ATOM 20258 C CA . THR A 1 18 ? -3.818 0.617 2.943 1.00 0.00 18 THR A CA 12
ATOM 20259 C C . THR A 1 18 ? -4.207 -0.795 3.376 1.00 0.00 18 THR A C 12
ATOM 20260 O O . THR A 1 18 ? -4.350 -1.108 4.553 1.00 0.00 18 THR A O 12
ATOM 20271 N N . ILE A 1 19 ? -4.383 -1.630 2.335 1.00 0.00 19 ILE A N 12
ATOM 20272 C CA . ILE A 1 19 ? -4.680 -3.034 2.588 1.00 0.00 19 ILE A CA 12
ATOM 20273 C C . ILE A 1 19 ? -3.335 -3.618 3.022 1.00 0.00 19 ILE A C 12
ATOM 20274 O O . ILE A 1 19 ? -2.300 -3.083 2.651 1.00 0.00 19 ILE A O 12
ATOM 20290 N N . SER A 1 20 ? -3.355 -4.714 3.792 1.00 0.00 20 SER A N 12
ATOM 20291 C CA . SER A 1 20 ? -2.026 -5.197 4.192 1.00 0.00 20 SER A CA 12
ATOM 20292 C C . SER A 1 20 ? -1.319 -5.830 2.983 1.00 0.00 20 SER A C 12
ATOM 20293 O O . SER A 1 20 ? -1.912 -6.176 1.973 1.00 0.00 20 SER A O 12
ATOM 20301 N N . ARG A 1 21 ? 0.001 -5.944 3.177 1.00 0.00 21 ARG A N 12
ATOM 20302 C CA . ARG A 1 21 ? 0.903 -6.513 2.187 1.00 0.00 21 ARG A CA 12
ATOM 20303 C C . ARG A 1 21 ? 0.384 -7.868 1.663 1.00 0.00 21 ARG A C 12
ATOM 20304 O O . ARG A 1 21 ? 0.244 -8.066 0.467 1.00 0.00 21 ARG A O 12
ATOM 20325 N N . LYS A 1 22 ? 0.058 -8.778 2.609 1.00 0.00 22 LYS A N 12
ATOM 20326 C CA . LYS A 1 22 ? -0.402 -10.094 2.153 1.00 0.00 22 LYS A CA 12
ATOM 20327 C C . LYS A 1 22 ? -1.736 -10.071 1.401 1.00 0.00 22 LYS A C 12
ATOM 20328 O O . LYS A 1 22 ? -2.046 -10.977 0.641 1.00 0.00 22 LYS A O 12
ATOM 20347 N N . ASP A 1 23 ? -2.502 -8.996 1.673 1.00 0.00 23 ASP A N 12
ATOM 20348 C CA . ASP A 1 23 ? -3.821 -8.868 1.088 1.00 0.00 23 ASP A CA 12
ATOM 20349 C C . ASP A 1 23 ? -3.760 -8.416 -0.367 1.00 0.00 23 ASP A C 12
ATOM 20350 O O . ASP A 1 23 ? -4.425 -8.937 -1.249 1.00 0.00 23 ASP A O 12
ATOM 20359 N N . ALA A 1 24 ? -2.916 -7.409 -0.548 1.00 0.00 24 ALA A N 12
ATOM 20360 C CA . ALA A 1 24 ? -2.707 -6.830 -1.868 1.00 0.00 24 ALA A CA 12
ATOM 20361 C C . ALA A 1 24 ? -2.084 -7.858 -2.817 1.00 0.00 24 ALA A C 12
ATOM 20362 O O . ALA A 1 24 ? -2.359 -7.908 -4.009 1.00 0.00 24 ALA A O 12
ATOM 20369 N N . GLU A 1 25 ? -1.255 -8.694 -2.169 1.00 0.00 25 GLU A N 12
ATOM 20370 C CA . GLU A 1 25 ? -0.558 -9.762 -2.841 1.00 0.00 25 GLU A CA 12
ATOM 20371 C C . GLU A 1 25 ? -1.542 -10.899 -3.113 1.00 0.00 25 GLU A C 12
ATOM 20372 O O . GLU A 1 25 ? -1.388 -11.617 -4.086 1.00 0.00 25 GLU A O 12
ATOM 20384 N N . ARG A 1 26 ? -2.582 -11.021 -2.246 1.00 0.00 26 ARG A N 12
ATOM 20385 C CA . ARG A 1 26 ? -3.554 -12.094 -2.484 1.00 0.00 26 ARG A CA 12
ATOM 20386 C C . ARG A 1 26 ? -4.329 -11.782 -3.776 1.00 0.00 26 ARG A C 12
ATOM 20387 O O . ARG A 1 26 ? -4.761 -12.659 -4.512 1.00 0.00 26 ARG A O 12
ATOM 20408 N N . GLN A 1 27 ? -4.444 -10.450 -3.981 1.00 0.00 27 GLN A N 12
ATOM 20409 C CA . GLN A 1 27 ? -5.165 -9.924 -5.130 1.00 0.00 27 GLN A CA 12
ATOM 20410 C C . GLN A 1 27 ? -4.403 -10.083 -6.446 1.00 0.00 27 GLN A C 12
ATOM 20411 O O . GLN A 1 27 ? -4.955 -10.558 -7.431 1.00 0.00 27 GLN A O 12
ATOM 20425 N N . LEU A 1 28 ? -3.110 -9.677 -6.419 1.00 0.00 28 LEU A N 12
ATOM 20426 C CA . LEU A 1 28 ? -2.357 -9.766 -7.665 1.00 0.00 28 LEU A CA 12
ATOM 20427 C C . LEU A 1 28 ? -1.936 -11.205 -7.983 1.00 0.00 28 LEU A C 12
ATOM 20428 O O . LEU A 1 28 ? -1.968 -11.594 -9.142 1.00 0.00 28 LEU A O 12
ATOM 20444 N N . LEU A 1 29 ? -1.609 -11.999 -6.932 1.00 0.00 29 LEU A N 12
ATOM 20445 C CA . LEU A 1 29 ? -1.228 -13.390 -7.168 1.00 0.00 29 LEU A CA 12
ATOM 20446 C C . LEU A 1 29 ? -2.433 -14.228 -7.650 1.00 0.00 29 LEU A C 12
ATOM 20447 O O . LEU A 1 29 ? -2.267 -15.356 -8.097 1.00 0.00 29 LEU A O 12
ATOM 20463 N N . ALA A 1 30 ? -3.642 -13.631 -7.541 1.00 0.00 30 ALA A N 12
ATOM 20464 C CA . ALA A 1 30 ? -4.854 -14.302 -7.991 1.00 0.00 30 ALA A CA 12
ATOM 20465 C C . ALA A 1 30 ? -4.773 -14.549 -9.515 1.00 0.00 30 ALA A C 12
ATOM 20466 O O . ALA A 1 30 ? -4.137 -13.801 -10.249 1.00 0.00 30 ALA A O 12
ATOM 20473 N N . PRO A 1 31 ? -5.465 -15.632 -9.967 1.00 0.00 31 PRO A N 12
ATOM 20474 C CA . PRO A 1 31 ? -5.505 -16.008 -11.382 1.00 0.00 31 PRO A CA 12
ATOM 20475 C C . PRO A 1 31 ? -6.317 -15.049 -12.282 1.00 0.00 31 PRO A C 12
ATOM 20476 O O . PRO A 1 31 ? -6.498 -15.287 -13.470 1.00 0.00 31 PRO A O 12
ATOM 20487 N N . MET A 1 32 ? -6.792 -13.961 -11.643 1.00 0.00 32 MET A N 12
ATOM 20488 C CA . MET A 1 32 ? -7.581 -12.934 -12.271 1.00 0.00 32 MET A CA 12
ATOM 20489 C C . MET A 1 32 ? -6.780 -12.104 -13.299 1.00 0.00 32 MET A C 12
ATOM 20490 O O . MET A 1 32 ? -7.298 -11.745 -14.350 1.00 0.00 32 MET A O 12
ATOM 20504 N N . ASN A 1 33 ? -5.501 -11.825 -12.937 1.00 0.00 33 ASN A N 12
ATOM 20505 C CA . ASN A 1 33 ? -4.616 -11.021 -13.792 1.00 0.00 33 ASN A CA 12
ATOM 20506 C C . ASN A 1 33 ? -3.167 -11.591 -13.794 1.00 0.00 33 ASN A C 12
ATOM 20507 O O . ASN A 1 33 ? -2.945 -12.766 -13.533 1.00 0.00 33 ASN A O 12
ATOM 20518 N N . LYS A 1 34 ? -2.207 -10.688 -14.116 1.00 0.00 34 LYS A N 12
ATOM 20519 C CA . LYS A 1 34 ? -0.782 -11.016 -14.206 1.00 0.00 34 LYS A CA 12
ATOM 20520 C C . LYS A 1 34 ? 0.045 -9.714 -14.231 1.00 0.00 34 LYS A C 12
ATOM 20521 O O . LYS A 1 34 ? -0.515 -8.630 -14.132 1.00 0.00 34 LYS A O 12
ATOM 20540 N N . ALA A 1 35 ? 1.384 -9.873 -14.402 1.00 0.00 35 ALA A N 12
ATOM 20541 C CA . ALA A 1 35 ? 2.347 -8.768 -14.460 1.00 0.00 35 ALA A CA 12
ATOM 20542 C C . ALA A 1 35 ? 1.759 -7.534 -15.163 1.00 0.00 35 ALA A C 12
ATOM 20543 O O . ALA A 1 35 ? 1.409 -7.564 -16.335 1.00 0.00 35 ALA A O 12
ATOM 20550 N N . GLY A 1 36 ? 1.647 -6.475 -14.334 1.00 0.00 36 GLY A N 12
ATOM 20551 C CA . GLY A 1 36 ? 1.084 -5.204 -14.747 1.00 0.00 36 GLY A CA 12
ATOM 20552 C C . GLY A 1 36 ? -0.070 -4.834 -13.816 1.00 0.00 36 GLY A C 12
ATOM 20553 O O . GLY A 1 36 ? -0.156 -3.719 -13.339 1.00 0.00 36 GLY A O 12
ATOM 20557 N N . SER A 1 37 ? -0.960 -5.809 -13.543 1.00 0.00 37 SER A N 12
ATOM 20558 C CA . SER A 1 37 ? -2.045 -5.536 -12.599 1.00 0.00 37 SER A CA 12
ATOM 20559 C C . SER A 1 37 ? -1.413 -5.067 -11.265 1.00 0.00 37 SER A C 12
ATOM 20560 O O . SER A 1 37 ? -0.482 -5.686 -10.752 1.00 0.00 37 SER A O 12
ATOM 20568 N N . PHE A 1 38 ? -1.969 -3.927 -10.775 1.00 0.00 38 PHE A N 12
ATOM 20569 C CA . PHE A 1 38 ? -1.486 -3.329 -9.536 1.00 0.00 38 PHE A CA 12
ATOM 20570 C C . PHE A 1 38 ? -2.633 -3.231 -8.480 1.00 0.00 38 PHE A C 12
ATOM 20571 O O . PHE A 1 38 ? -3.811 -3.502 -8.680 1.00 0.00 38 PHE A O 12
ATOM 20588 N N . LEU A 1 39 ? -2.054 -2.727 -7.370 1.00 0.00 39 LEU A N 12
ATOM 20589 C CA . LEU A 1 39 ? -2.402 -2.286 -6.037 1.00 0.00 39 LEU A CA 12
ATOM 20590 C C . LEU A 1 39 ? -1.494 -1.106 -5.712 1.00 0.00 39 LEU A C 12
ATOM 20591 O O . LEU A 1 39 ? -0.351 -1.100 -6.146 1.00 0.00 39 LEU A O 12
ATOM 20607 N N . ILE A 1 40 ? -2.011 -0.137 -4.918 1.00 0.00 40 ILE A N 12
ATOM 20608 C CA . ILE A 1 40 ? -1.057 0.910 -4.550 1.00 0.00 40 ILE A CA 12
ATOM 20609 C C . ILE A 1 40 ? -1.618 1.230 -3.125 1.00 0.00 40 ILE A C 12
ATOM 20610 O O . ILE A 1 40 ? -2.513 2.043 -2.932 1.00 0.00 40 ILE A O 12
ATOM 20626 N N . ARG A 1 41 ? -1.109 0.436 -2.152 1.00 0.00 41 ARG A N 12
ATOM 20627 C CA . ARG A 1 41 ? -1.563 0.509 -0.766 1.00 0.00 41 ARG A CA 12
ATOM 20628 C C . ARG A 1 41 ? -0.699 1.507 0.012 1.00 0.00 41 ARG A C 12
ATOM 20629 O O . ARG A 1 41 ? 0.498 1.586 -0.218 1.00 0.00 41 ARG A O 12
ATOM 20650 N N . GLU A 1 42 ? -1.348 2.263 0.939 1.00 0.00 42 GLU A N 12
ATOM 20651 C CA . GLU A 1 42 ? -0.576 3.288 1.643 1.00 0.00 42 GLU A CA 12
ATOM 20652 C C . GLU A 1 42 ? 0.306 2.739 2.771 1.00 0.00 42 GLU A C 12
ATOM 20653 O O . GLU A 1 42 ? 0.050 1.700 3.368 1.00 0.00 42 GLU A O 12
ATOM 20665 N N . SER A 1 43 ? 1.364 3.541 3.013 1.00 0.00 43 SER A N 12
ATOM 20666 C CA . SER A 1 43 ? 2.286 3.264 4.105 1.00 0.00 43 SER A CA 12
ATOM 20667 C C . SER A 1 43 ? 1.571 3.881 5.315 1.00 0.00 43 SER A C 12
ATOM 20668 O O . SER A 1 43 ? 1.716 5.055 5.596 1.00 0.00 43 SER A O 12
ATOM 20676 N N . GLU A 1 44 ? 0.774 3.041 5.999 1.00 0.00 44 GLU A N 12
ATOM 20677 C CA . GLU A 1 44 ? -0.065 3.465 7.125 1.00 0.00 44 GLU A CA 12
ATOM 20678 C C . GLU A 1 44 ? 0.622 4.333 8.220 1.00 0.00 44 GLU A C 12
ATOM 20679 O O . GLU A 1 44 ? -0.061 4.893 9.066 1.00 0.00 44 GLU A O 12
ATOM 20691 N N . SER A 1 45 ? 1.965 4.443 8.174 1.00 0.00 45 SER A N 12
ATOM 20692 C CA . SER A 1 45 ? 2.750 5.247 9.105 1.00 0.00 45 SER A CA 12
ATOM 20693 C C . SER A 1 45 ? 2.631 6.766 8.828 1.00 0.00 45 SER A C 12
ATOM 20694 O O . SER A 1 45 ? 2.615 7.590 9.735 1.00 0.00 45 SER A O 12
ATOM 20702 N N . ASN A 1 46 ? 2.583 7.070 7.518 1.00 0.00 46 ASN A N 12
ATOM 20703 C CA . ASN A 1 46 ? 2.522 8.429 6.976 1.00 0.00 46 ASN A CA 12
ATOM 20704 C C . ASN A 1 46 ? 1.130 8.739 6.401 1.00 0.00 46 ASN A C 12
ATOM 20705 O O . ASN A 1 46 ? 0.348 7.853 6.088 1.00 0.00 46 ASN A O 12
ATOM 20716 N N . LYS A 1 47 ? 0.889 10.057 6.299 1.00 0.00 47 LYS A N 12
ATOM 20717 C CA . LYS A 1 47 ? -0.335 10.591 5.722 1.00 0.00 47 LYS A CA 12
ATOM 20718 C C . LYS A 1 47 ? -0.130 11.057 4.269 1.00 0.00 47 LYS A C 12
ATOM 20719 O O . LYS A 1 47 ? -0.289 12.233 3.963 1.00 0.00 47 LYS A O 12
ATOM 20738 N N . GLY A 1 48 ? 0.245 10.081 3.408 1.00 0.00 48 GLY A N 12
ATOM 20739 C CA . GLY A 1 48 ? 0.444 10.440 2.003 1.00 0.00 48 GLY A CA 12
ATOM 20740 C C . GLY A 1 48 ? 1.359 9.516 1.204 1.00 0.00 48 GLY A C 12
ATOM 20741 O O . GLY A 1 48 ? 1.273 9.472 -0.014 1.00 0.00 48 GLY A O 12
ATOM 20745 N N . ALA A 1 49 ? 2.229 8.793 1.935 1.00 0.00 49 ALA A N 12
ATOM 20746 C CA . ALA A 1 49 ? 3.179 7.864 1.291 1.00 0.00 49 ALA A CA 12
ATOM 20747 C C . ALA A 1 49 ? 2.472 6.529 1.015 1.00 0.00 49 ALA A C 12
ATOM 20748 O O . ALA A 1 49 ? 1.574 6.140 1.748 1.00 0.00 49 ALA A O 12
ATOM 20755 N N . PHE A 1 50 ? 2.911 5.873 -0.082 1.00 0.00 50 PHE A N 12
ATOM 20756 C CA . PHE A 1 50 ? 2.324 4.606 -0.505 1.00 0.00 50 PHE A CA 12
ATOM 20757 C C . PHE A 1 50 ? 3.421 3.532 -0.714 1.00 0.00 50 PHE A C 12
ATOM 20758 O O . PHE A 1 50 ? 4.588 3.701 -0.381 1.00 0.00 50 PHE A O 12
ATOM 20775 N N . SER A 1 51 ? 2.919 2.422 -1.300 1.00 0.00 51 SER A N 12
ATOM 20776 C CA . SER A 1 51 ? 3.628 1.211 -1.715 1.00 0.00 51 SER A CA 12
ATOM 20777 C C . SER A 1 51 ? 2.960 0.768 -3.032 1.00 0.00 51 SER A C 12
ATOM 20778 O O . SER A 1 51 ? 1.855 1.209 -3.313 1.00 0.00 51 SER A O 12
ATOM 20786 N N . LEU A 1 52 ? 3.623 -0.109 -3.812 1.00 0.00 52 LEU A N 12
ATOM 20787 C CA . LEU A 1 52 ? 3.005 -0.528 -5.076 1.00 0.00 52 LEU A CA 12
ATOM 20788 C C . LEU A 1 52 ? 3.352 -1.987 -5.375 1.00 0.00 52 LEU A C 12
ATOM 20789 O O . LEU A 1 52 ? 4.485 -2.355 -5.666 1.00 0.00 52 LEU A O 12
ATOM 20805 N N . SER A 1 53 ? 2.257 -2.766 -5.302 1.00 0.00 53 SER A N 12
ATOM 20806 C CA . SER A 1 53 ? 2.307 -4.184 -5.554 1.00 0.00 53 SER A CA 12
ATOM 20807 C C . SER A 1 53 ? 1.900 -4.413 -7.002 1.00 0.00 53 SER A C 12
ATOM 20808 O O . SER A 1 53 ? 0.885 -3.915 -7.466 1.00 0.00 53 SER A O 12
ATOM 20816 N N . VAL A 1 54 ? 2.783 -5.173 -7.678 1.00 0.00 54 VAL A N 12
ATOM 20817 C CA . VAL A 1 54 ? 2.598 -5.544 -9.088 1.00 0.00 54 VAL A CA 12
ATOM 20818 C C . VAL A 1 54 ? 2.952 -7.031 -9.163 1.00 0.00 54 VAL A C 12
ATOM 20819 O O . VAL A 1 54 ? 3.728 -7.464 -8.335 1.00 0.00 54 VAL A O 12
ATOM 20832 N N . LYS A 1 55 ? 2.424 -7.802 -10.133 1.00 0.00 55 LYS A N 12
ATOM 20833 C CA . LYS A 1 55 ? 2.778 -9.236 -10.139 1.00 0.00 55 LYS A CA 12
ATOM 20834 C C . LYS A 1 55 ? 4.133 -9.555 -10.835 1.00 0.00 55 LYS A C 12
ATOM 20835 O O . LYS A 1 55 ? 4.195 -9.444 -12.051 1.00 0.00 55 LYS A O 12
ATOM 20854 N N . ASP A 1 56 ? 5.222 -9.938 -10.090 1.00 0.00 56 ASP A N 12
ATOM 20855 C CA . ASP A 1 56 ? 6.453 -10.265 -10.835 1.00 0.00 56 ASP A CA 12
ATOM 20856 C C . ASP A 1 56 ? 6.425 -11.757 -11.214 1.00 0.00 56 ASP A C 12
ATOM 20857 O O . ASP A 1 56 ? 6.340 -12.639 -10.374 1.00 0.00 56 ASP A O 12
ATOM 20866 N N . ILE A 1 57 ? 6.477 -11.964 -12.546 1.00 0.00 57 ILE A N 12
ATOM 20867 C CA . ILE A 1 57 ? 6.474 -13.322 -13.081 1.00 0.00 57 ILE A CA 12
ATOM 20868 C C . ILE A 1 57 ? 7.927 -13.842 -13.056 1.00 0.00 57 ILE A C 12
ATOM 20869 O O . ILE A 1 57 ? 8.832 -13.238 -13.621 1.00 0.00 57 ILE A O 12
ATOM 20885 N N . THR A 1 58 ? 8.079 -14.998 -12.374 1.00 0.00 58 THR A N 12
ATOM 20886 C CA . THR A 1 58 ? 9.383 -15.644 -12.213 1.00 0.00 58 THR A CA 12
ATOM 20887 C C . THR A 1 58 ? 9.272 -17.156 -12.452 1.00 0.00 58 THR A C 12
ATOM 20888 O O . THR A 1 58 ? 8.191 -17.720 -12.566 1.00 0.00 58 THR A O 12
ATOM 20899 N N . THR A 1 59 ? 10.480 -17.765 -12.507 1.00 0.00 59 THR A N 12
ATOM 20900 C CA . THR A 1 59 ? 10.618 -19.204 -12.730 1.00 0.00 59 THR A CA 12
ATOM 20901 C C . THR A 1 59 ? 10.696 -20.001 -11.416 1.00 0.00 59 THR A C 12
ATOM 20902 O O . THR A 1 59 ? 10.850 -21.216 -11.455 1.00 0.00 59 THR A O 12
ATOM 20913 N N . GLN A 1 60 ? 10.595 -19.295 -10.263 1.00 0.00 60 GLN A N 12
ATOM 20914 C CA . GLN A 1 60 ? 10.660 -19.992 -8.974 1.00 0.00 60 GLN A CA 12
ATOM 20915 C C . GLN A 1 60 ? 9.474 -19.581 -8.086 1.00 0.00 60 GLN A C 12
ATOM 20916 O O . GLN A 1 60 ? 9.633 -19.056 -6.991 1.00 0.00 60 GLN A O 12
ATOM 20930 N N . GLY A 1 61 ? 8.280 -19.871 -8.646 1.00 0.00 61 GLY A N 12
ATOM 20931 C CA . GLY A 1 61 ? 7.027 -19.551 -7.972 1.00 0.00 61 GLY A CA 12
ATOM 20932 C C . GLY A 1 61 ? 6.715 -18.063 -8.142 1.00 0.00 61 GLY A C 12
ATOM 20933 O O . GLY A 1 61 ? 7.349 -17.215 -7.531 1.00 0.00 61 GLY A O 12
ATOM 20937 N N . GLU A 1 62 ? 5.705 -17.812 -9.004 1.00 0.00 62 GLU A N 12
ATOM 20938 C CA . GLU A 1 62 ? 5.233 -16.473 -9.382 1.00 0.00 62 GLU A CA 12
ATOM 20939 C C . GLU A 1 62 ? 5.043 -15.603 -8.114 1.00 0.00 62 GLU A C 12
ATOM 20940 O O . GLU A 1 62 ? 4.596 -16.098 -7.086 1.00 0.00 62 GLU A O 12
ATOM 20952 N N . VAL A 1 63 ? 5.404 -14.305 -8.232 1.00 0.00 63 VAL A N 12
ATOM 20953 C CA . VAL A 1 63 ? 5.320 -13.395 -7.094 1.00 0.00 63 VAL A CA 12
ATOM 20954 C C . VAL A 1 63 ? 4.556 -12.117 -7.512 1.00 0.00 63 VAL A C 12
ATOM 20955 O O . VAL A 1 63 ? 3.833 -12.064 -8.500 1.00 0.00 63 VAL A O 12
ATOM 20968 N N . VAL A 1 64 ? 4.815 -11.107 -6.659 1.00 0.00 64 VAL A N 12
ATOM 20969 C CA . VAL A 1 64 ? 4.359 -9.732 -6.714 1.00 0.00 64 VAL A CA 12
ATOM 20970 C C . VAL A 1 64 ? 5.652 -8.893 -6.501 1.00 0.00 64 VAL A C 12
ATOM 20971 O O . VAL A 1 64 ? 6.724 -9.466 -6.588 1.00 0.00 64 VAL A O 12
ATOM 20984 N N . LYS A 1 65 ? 5.548 -7.559 -6.316 1.00 0.00 65 LYS A N 12
ATOM 20985 C CA . LYS A 1 65 ? 6.681 -6.647 -6.017 1.00 0.00 65 LYS A CA 12
ATOM 20986 C C . LYS A 1 65 ? 6.178 -5.566 -5.064 1.00 0.00 65 LYS A C 12
ATOM 20987 O O . LYS A 1 65 ? 5.026 -5.591 -4.661 1.00 0.00 65 LYS A O 12
ATOM 21006 N N . HIS A 1 66 ? 7.097 -4.633 -4.751 1.00 0.00 66 HIS A N 12
ATOM 21007 C CA . HIS A 1 66 ? 6.836 -3.518 -3.854 1.00 0.00 66 HIS A CA 12
ATOM 21008 C C . HIS A 1 66 ? 7.728 -2.308 -4.233 1.00 0.00 66 HIS A C 12
ATOM 21009 O O . HIS A 1 66 ? 8.941 -2.388 -4.097 1.00 0.00 66 HIS A O 12
ATOM 21023 N N . TYR A 1 67 ? 7.103 -1.200 -4.697 1.00 0.00 67 TYR A N 12
ATOM 21024 C CA . TYR A 1 67 ? 7.880 0.001 -5.038 1.00 0.00 67 TYR A CA 12
ATOM 21025 C C . TYR A 1 67 ? 7.494 1.102 -4.045 1.00 0.00 67 TYR A C 12
ATOM 21026 O O . TYR A 1 67 ? 6.323 1.274 -3.725 1.00 0.00 67 TYR A O 12
ATOM 21044 N N . LYS A 1 68 ? 8.545 1.819 -3.578 1.00 0.00 68 LYS A N 12
ATOM 21045 C CA . LYS A 1 68 ? 8.333 2.894 -2.611 1.00 0.00 68 LYS A CA 12
ATOM 21046 C C . LYS A 1 68 ? 8.038 4.237 -3.305 1.00 0.00 68 LYS A C 12
ATOM 21047 O O . LYS A 1 68 ? 8.846 4.809 -4.022 1.00 0.00 68 LYS A O 12
ATOM 21066 N N . ILE A 1 69 ? 6.811 4.680 -3.010 1.00 0.00 69 ILE A N 12
ATOM 21067 C CA . ILE A 1 69 ? 6.202 5.920 -3.461 1.00 0.00 69 ILE A CA 12
ATOM 21068 C C . ILE A 1 69 ? 6.080 6.938 -2.325 1.00 0.00 69 ILE A C 12
ATOM 21069 O O . ILE A 1 69 ? 5.185 6.875 -1.496 1.00 0.00 69 ILE A O 12
ATOM 21085 N N . ARG A 1 70 ? 7.041 7.879 -2.337 1.00 0.00 70 ARG A N 12
ATOM 21086 C CA . ARG A 1 70 ? 7.012 8.965 -1.373 1.00 0.00 70 ARG A CA 12
ATOM 21087 C C . ARG A 1 70 ? 6.000 9.961 -1.912 1.00 0.00 70 ARG A C 12
ATOM 21088 O O . ARG A 1 70 ? 5.660 9.908 -3.082 1.00 0.00 70 ARG A O 12
ATOM 21109 N N . SER A 1 71 ? 5.540 10.837 -1.012 1.00 0.00 71 SER A N 12
ATOM 21110 C CA . SER A 1 71 ? 4.571 11.848 -1.407 1.00 0.00 71 SER A CA 12
ATOM 21111 C C . SER A 1 71 ? 5.178 13.223 -1.160 1.00 0.00 71 SER A C 12
ATOM 21112 O O . SER A 1 71 ? 5.451 13.608 -0.029 1.00 0.00 71 SER A O 12
ATOM 21120 N N . LEU A 1 72 ? 5.370 13.929 -2.290 1.00 0.00 72 LEU A N 12
ATOM 21121 C CA . LEU A 1 72 ? 5.979 15.240 -2.282 1.00 0.00 72 LEU A CA 12
ATOM 21122 C C . LEU A 1 72 ? 4.920 16.299 -2.516 1.00 0.00 72 LEU A C 12
ATOM 21123 O O . LEU A 1 72 ? 4.049 16.178 -3.369 1.00 0.00 72 LEU A O 12
ATOM 21139 N N . ASP A 1 73 ? 5.083 17.342 -1.691 1.00 0.00 73 ASP A N 12
ATOM 21140 C CA . ASP A 1 73 ? 4.190 18.494 -1.766 1.00 0.00 73 ASP A CA 12
ATOM 21141 C C . ASP A 1 73 ? 4.385 19.261 -3.089 1.00 0.00 73 ASP A C 12
ATOM 21142 O O . ASP A 1 73 ? 3.464 19.847 -3.643 1.00 0.00 73 ASP A O 12
ATOM 21151 N N . ASN A 1 74 ? 5.653 19.181 -3.546 1.00 0.00 74 ASN A N 12
ATOM 21152 C CA . ASN A 1 74 ? 6.096 19.843 -4.764 1.00 0.00 74 ASN A CA 12
ATOM 21153 C C . ASN A 1 74 ? 6.339 18.869 -5.936 1.00 0.00 74 ASN A C 12
ATOM 21154 O O . ASN A 1 74 ? 6.837 19.273 -6.980 1.00 0.00 74 ASN A O 12
ATOM 21165 N N . GLY A 1 75 ? 5.985 17.585 -5.721 1.00 0.00 75 GLY A N 12
ATOM 21166 C CA . GLY A 1 75 ? 6.239 16.625 -6.797 1.00 0.00 75 GLY A CA 12
ATOM 21167 C C . GLY A 1 75 ? 5.425 15.328 -6.764 1.00 0.00 75 GLY A C 12
ATOM 21168 O O . GLY A 1 75 ? 5.859 14.318 -7.295 1.00 0.00 75 GLY A O 12
ATOM 21172 N N . GLY A 1 76 ? 4.253 15.390 -6.112 1.00 0.00 76 GLY A N 12
ATOM 21173 C CA . GLY A 1 76 ? 3.328 14.263 -6.052 1.00 0.00 76 GLY A CA 12
ATOM 21174 C C . GLY A 1 76 ? 3.850 12.950 -5.480 1.00 0.00 76 GLY A C 12
ATOM 21175 O O . GLY A 1 76 ? 3.644 12.671 -4.311 1.00 0.00 76 GLY A O 12
ATOM 21179 N N . TYR A 1 77 ? 4.495 12.149 -6.375 1.00 0.00 77 TYR A N 12
ATOM 21180 C CA . TYR A 1 77 ? 5.043 10.853 -5.991 1.00 0.00 77 TYR A CA 12
ATOM 21181 C C . TYR A 1 77 ? 6.287 10.551 -6.808 1.00 0.00 77 TYR A C 12
ATOM 21182 O O . TYR A 1 77 ? 6.383 10.850 -7.991 1.00 0.00 77 TYR A O 12
ATOM 21200 N N . TYR A 1 78 ? 7.224 9.914 -6.071 1.00 0.00 78 TYR A N 12
ATOM 21201 C CA . TYR A 1 78 ? 8.485 9.507 -6.695 1.00 0.00 78 TYR A CA 12
ATOM 21202 C C . TYR A 1 78 ? 8.895 8.084 -6.238 1.00 0.00 78 TYR A C 12
ATOM 21203 O O . TYR A 1 78 ? 8.854 7.759 -5.056 1.00 0.00 78 TYR A O 12
ATOM 21221 N N . ILE A 1 79 ? 9.278 7.272 -7.259 1.00 0.00 79 ILE A N 12
ATOM 21222 C CA . ILE A 1 79 ? 9.763 5.886 -7.103 1.00 0.00 79 ILE A CA 12
ATOM 21223 C C . ILE A 1 79 ? 11.306 5.828 -7.210 1.00 0.00 79 ILE A C 12
ATOM 21224 O O . ILE A 1 79 ? 11.947 4.860 -6.817 1.00 0.00 79 ILE A O 12
ATOM 21240 N N . SER A 1 80 ? 11.844 6.943 -7.732 1.00 0.00 80 SER A N 12
ATOM 21241 C CA . SER A 1 80 ? 13.267 7.233 -7.884 1.00 0.00 80 SER A CA 12
ATOM 21242 C C . SER A 1 80 ? 13.179 8.777 -8.019 1.00 0.00 80 SER A C 12
ATOM 21243 O O . SER A 1 80 ? 12.279 9.269 -8.687 1.00 0.00 80 SER A O 12
ATOM 21251 N N . PRO A 1 81 ? 14.066 9.572 -7.360 1.00 0.00 81 PRO A N 12
ATOM 21252 C CA . PRO A 1 81 ? 13.873 11.023 -7.363 1.00 0.00 81 PRO A CA 12
ATOM 21253 C C . PRO A 1 81 ? 13.961 11.786 -8.691 1.00 0.00 81 PRO A C 12
ATOM 21254 O O . PRO A 1 81 ? 13.507 12.920 -8.778 1.00 0.00 81 PRO A O 12
ATOM 21265 N N . ARG A 1 82 ? 14.517 11.114 -9.720 1.00 0.00 82 ARG A N 12
ATOM 21266 C CA . ARG A 1 82 ? 14.627 11.752 -11.039 1.00 0.00 82 ARG A CA 12
ATOM 21267 C C . ARG A 1 82 ? 13.380 11.489 -11.919 1.00 0.00 82 ARG A C 12
ATOM 21268 O O . ARG A 1 82 ? 13.213 12.089 -12.973 1.00 0.00 82 ARG A O 12
ATOM 21289 N N . ILE A 1 83 ? 12.531 10.567 -11.420 1.00 0.00 83 ILE A N 12
ATOM 21290 C CA . ILE A 1 83 ? 11.271 10.179 -12.054 1.00 0.00 83 ILE A CA 12
ATOM 21291 C C . ILE A 1 83 ? 10.148 10.340 -11.014 1.00 0.00 83 ILE A C 12
ATOM 21292 O O . ILE A 1 83 ? 9.719 9.426 -10.316 1.00 0.00 83 ILE A O 12
ATOM 21308 N N . THR A 1 84 ? 9.748 11.622 -11.009 1.00 0.00 84 THR A N 12
ATOM 21309 C CA . THR A 1 84 ? 8.726 12.203 -10.159 1.00 0.00 84 THR A CA 12
ATOM 21310 C C . THR A 1 84 ? 7.471 12.426 -11.028 1.00 0.00 84 THR A C 12
ATOM 21311 O O . THR A 1 84 ? 7.555 12.517 -12.248 1.00 0.00 84 THR A O 12
ATOM 21322 N N . PHE A 1 85 ? 6.322 12.512 -10.325 1.00 0.00 85 PHE A N 12
ATOM 21323 C CA . PHE A 1 85 ? 5.025 12.656 -11.011 1.00 0.00 85 PHE A CA 12
ATOM 21324 C C . PHE A 1 85 ? 4.051 13.443 -10.115 1.00 0.00 85 PHE A C 12
ATOM 21325 O O . PHE A 1 85 ? 4.094 13.293 -8.911 1.00 0.00 85 PHE A O 12
ATOM 21342 N N . PRO A 1 86 ? 3.131 14.258 -10.717 1.00 0.00 86 PRO A N 12
ATOM 21343 C CA . PRO A 1 86 ? 2.174 15.070 -9.942 1.00 0.00 86 PRO A CA 12
ATOM 21344 C C . PRO A 1 86 ? 1.132 14.270 -9.123 1.00 0.00 86 PRO A C 12
ATOM 21345 O O . PRO A 1 86 ? 0.394 14.837 -8.327 1.00 0.00 86 PRO A O 12
ATOM 21356 N N . THR A 1 87 ? 1.119 12.944 -9.356 1.00 0.00 87 THR A N 12
ATOM 21357 C CA . THR A 1 87 ? 0.228 12.012 -8.665 1.00 0.00 87 THR A CA 12
ATOM 21358 C C . THR A 1 87 ? 0.589 10.621 -9.182 1.00 0.00 87 THR A C 12
ATOM 21359 O O . THR A 1 87 ? 1.398 10.483 -10.094 1.00 0.00 87 THR A O 12
ATOM 21370 N N . LEU A 1 88 ? -0.071 9.596 -8.592 1.00 0.00 88 LEU A N 12
ATOM 21371 C CA . LEU A 1 88 ? 0.206 8.258 -9.088 1.00 0.00 88 LEU A CA 12
ATOM 21372 C C . LEU A 1 88 ? -0.308 8.123 -10.527 1.00 0.00 88 LEU A C 12
ATOM 21373 O O . LEU A 1 88 ? 0.304 7.379 -11.266 1.00 0.00 88 LEU A O 12
ATOM 21389 N N . GLN A 1 89 ? -1.400 8.831 -10.937 1.00 0.00 89 GLN A N 12
ATOM 21390 C CA . GLN A 1 89 ? -1.867 8.498 -12.308 1.00 0.00 89 GLN A CA 12
ATOM 21391 C C . GLN A 1 89 ? -0.842 8.728 -13.427 1.00 0.00 89 GLN A C 12
ATOM 21392 O O . GLN A 1 89 ? -0.797 7.967 -14.381 1.00 0.00 89 GLN A O 12
ATOM 21406 N N . ALA A 1 90 ? -0.020 9.780 -13.264 1.00 0.00 90 ALA A N 12
ATOM 21407 C CA . ALA A 1 90 ? 0.979 10.081 -14.291 1.00 0.00 90 ALA A CA 12
ATOM 21408 C C . ALA A 1 90 ? 2.181 9.102 -14.248 1.00 0.00 90 ALA A C 12
ATOM 21409 O O . ALA A 1 90 ? 3.066 9.135 -15.090 1.00 0.00 90 ALA A O 12
ATOM 21416 N N . LEU A 1 91 ? 2.135 8.245 -13.216 1.00 0.00 91 LEU A N 12
ATOM 21417 C CA . LEU A 1 91 ? 3.087 7.185 -12.934 1.00 0.00 91 LEU A CA 12
ATOM 21418 C C . LEU A 1 91 ? 2.471 5.852 -13.436 1.00 0.00 91 LEU A C 12
ATOM 21419 O O . LEU A 1 91 ? 3.168 4.986 -13.953 1.00 0.00 91 LEU A O 12
ATOM 21435 N N . VAL A 1 92 ? 1.124 5.749 -13.293 1.00 0.00 92 VAL A N 12
ATOM 21436 C CA . VAL A 1 92 ? 0.355 4.595 -13.727 1.00 0.00 92 VAL A CA 12
ATOM 21437 C C . VAL A 1 92 ? 0.092 4.700 -15.259 1.00 0.00 92 VAL A C 12
ATOM 21438 O O . VAL A 1 92 ? -0.373 3.758 -15.886 1.00 0.00 92 VAL A O 12
ATOM 21451 N N . GLN A 1 93 ? 0.431 5.902 -15.809 1.00 0.00 93 GLN A N 12
ATOM 21452 C CA . GLN A 1 93 ? 0.302 6.208 -17.231 1.00 0.00 93 GLN A CA 12
ATOM 21453 C C . GLN A 1 93 ? 1.672 5.879 -17.857 1.00 0.00 93 GLN A C 12
ATOM 21454 O O . GLN A 1 93 ? 1.793 5.286 -18.926 1.00 0.00 93 GLN A O 12
ATOM 21468 N N . HIS A 1 94 ? 2.694 6.298 -17.056 1.00 0.00 94 HIS A N 12
ATOM 21469 C CA . HIS A 1 94 ? 4.101 6.118 -17.384 1.00 0.00 94 HIS A CA 12
ATOM 21470 C C . HIS A 1 94 ? 4.354 4.654 -17.746 1.00 0.00 94 HIS A C 12
ATOM 21471 O O . HIS A 1 94 ? 4.925 4.349 -18.785 1.00 0.00 94 HIS A O 12
ATOM 21485 N N . TYR A 1 95 ? 3.851 3.775 -16.844 1.00 0.00 95 TYR A N 12
ATOM 21486 C CA . TYR A 1 95 ? 4.029 2.346 -17.080 1.00 0.00 95 TYR A CA 12
ATOM 21487 C C . TYR A 1 95 ? 2.954 1.741 -17.972 1.00 0.00 95 TYR A C 12
ATOM 21488 O O . TYR A 1 95 ? 3.145 0.628 -18.434 1.00 0.00 95 TYR A O 12
ATOM 21506 N N . SER A 1 96 ? 1.842 2.480 -18.234 1.00 0.00 96 SER A N 12
ATOM 21507 C CA . SER A 1 96 ? 0.838 1.908 -19.150 1.00 0.00 96 SER A CA 12
ATOM 21508 C C . SER A 1 96 ? 1.417 1.692 -20.568 1.00 0.00 96 SER A C 12
ATOM 21509 O O . SER A 1 96 ? 0.792 1.004 -21.365 1.00 0.00 96 SER A O 12
ATOM 21517 N N . LYS A 1 97 ? 2.610 2.281 -20.849 1.00 0.00 97 LYS A N 12
ATOM 21518 C CA . LYS A 1 97 ? 3.230 2.095 -22.172 1.00 0.00 97 LYS A CA 12
ATOM 21519 C C . LYS A 1 97 ? 4.463 1.189 -22.144 1.00 0.00 97 LYS A C 12
ATOM 21520 O O . LYS A 1 97 ? 4.553 0.268 -22.948 1.00 0.00 97 LYS A O 12
ATOM 21539 N N . LYS A 1 98 ? 5.392 1.447 -21.207 1.00 0.00 98 LYS A N 12
ATOM 21540 C CA . LYS A 1 98 ? 6.570 0.581 -21.154 1.00 0.00 98 LYS A CA 12
ATOM 21541 C C . LYS A 1 98 ? 6.994 0.382 -19.698 1.00 0.00 98 LYS A C 12
ATOM 21542 O O . LYS A 1 98 ? 6.391 0.906 -18.774 1.00 0.00 98 LYS A O 12
ATOM 21561 N N . GLY A 1 99 ? 8.067 -0.417 -19.553 1.00 0.00 99 GLY A N 12
ATOM 21562 C CA . GLY A 1 99 ? 8.626 -0.732 -18.242 1.00 0.00 99 GLY A CA 12
ATOM 21563 C C . GLY A 1 99 ? 9.852 0.142 -18.023 1.00 0.00 99 GLY A C 12
ATOM 21564 O O . GLY A 1 99 ? 10.971 -0.307 -17.810 1.00 0.00 99 GLY A O 12
ATOM 21568 N N . ASP A 1 100 ? 9.502 1.441 -18.083 1.00 0.00 100 ASP A N 12
ATOM 21569 C CA . ASP A 1 100 ? 10.440 2.556 -17.951 1.00 0.00 100 ASP A CA 12
ATOM 21570 C C . ASP A 1 100 ? 10.874 2.832 -16.489 1.00 0.00 100 ASP A C 12
ATOM 21571 O O . ASP A 1 100 ? 11.317 3.920 -16.144 1.00 0.00 100 ASP A O 12
ATOM 21580 N N . GLY A 1 101 ? 10.697 1.797 -15.649 1.00 0.00 101 GLY A N 12
ATOM 21581 C CA . GLY A 1 101 ? 11.062 1.944 -14.247 1.00 0.00 101 GLY A CA 12
ATOM 21582 C C . GLY A 1 101 ? 10.756 0.698 -13.409 1.00 0.00 101 GLY A C 12
ATOM 21583 O O . GLY A 1 101 ? 11.327 0.516 -12.341 1.00 0.00 101 GLY A O 12
ATOM 21587 N N . LEU A 1 102 ? 9.842 -0.143 -13.946 1.00 0.00 102 LEU A N 12
ATOM 21588 C CA . LEU A 1 102 ? 9.421 -1.361 -13.271 1.00 0.00 102 LEU A CA 12
ATOM 21589 C C . LEU A 1 102 ? 9.872 -2.590 -14.054 1.00 0.00 102 LEU A C 12
ATOM 21590 O O . LEU A 1 102 ? 10.151 -2.554 -15.246 1.00 0.00 102 LEU A O 12
ATOM 21606 N N . CYS A 1 103 ? 9.876 -3.684 -13.271 1.00 0.00 103 CYS A N 12
ATOM 21607 C CA . CYS A 1 103 ? 10.233 -5.014 -13.748 1.00 0.00 103 CYS A CA 12
ATOM 21608 C C . CYS A 1 103 ? 8.972 -5.771 -14.225 1.00 0.00 103 CYS A C 12
ATOM 21609 O O . CYS A 1 103 ? 8.626 -6.843 -13.747 1.00 0.00 103 CYS A O 12
ATOM 21617 N N . GLN A 1 104 ? 8.337 -5.081 -15.203 1.00 0.00 104 GLN A N 12
ATOM 21618 C CA . GLN A 1 104 ? 7.138 -5.439 -15.953 1.00 0.00 104 GLN A CA 12
ATOM 21619 C C . GLN A 1 104 ? 6.164 -4.275 -15.833 1.00 0.00 104 GLN A C 12
ATOM 21620 O O . GLN A 1 104 ? 5.800 -3.814 -14.758 1.00 0.00 104 GLN A O 12
ATOM 21634 N N . LYS A 1 105 ? 5.792 -3.856 -17.059 1.00 0.00 105 LYS A N 12
ATOM 21635 C CA . LYS A 1 105 ? 4.896 -2.748 -17.274 1.00 0.00 105 LYS A CA 12
ATOM 21636 C C . LYS A 1 105 ? 3.429 -3.159 -17.062 1.00 0.00 105 LYS A C 12
ATOM 21637 O O . LYS A 1 105 ? 3.069 -4.322 -16.928 1.00 0.00 105 LYS A O 12
ATOM 21656 N N . LEU A 1 106 ? 2.636 -2.078 -17.037 1.00 0.00 106 LEU A N 12
ATOM 21657 C CA . LEU A 1 106 ? 1.201 -2.131 -16.798 1.00 0.00 106 LEU A CA 12
ATOM 21658 C C . LEU A 1 106 ? 0.377 -2.739 -17.942 1.00 0.00 106 LEU A C 12
ATOM 21659 O O . LEU A 1 106 ? 0.627 -2.554 -19.124 1.00 0.00 106 LEU A O 12
ATOM 21675 N N . THR A 1 107 ? -0.641 -3.488 -17.474 1.00 0.00 107 THR A N 12
ATOM 21676 C CA . THR A 1 107 ? -1.576 -4.141 -18.382 1.00 0.00 107 THR A CA 12
ATOM 21677 C C . THR A 1 107 ? -2.987 -3.705 -18.038 1.00 0.00 107 THR A C 12
ATOM 21678 O O . THR A 1 107 ? -3.587 -2.872 -18.704 1.00 0.00 107 THR A O 12
ATOM 21689 N N . LEU A 1 108 ? -3.455 -4.327 -16.939 1.00 0.00 108 LEU A N 12
ATOM 21690 C CA . LEU A 1 108 ? -4.798 -4.080 -16.451 1.00 0.00 108 LEU A CA 12
ATOM 21691 C C . LEU A 1 108 ? -4.791 -4.312 -14.938 1.00 0.00 108 LEU A C 12
ATOM 21692 O O . LEU A 1 108 ? -4.364 -5.373 -14.517 1.00 0.00 108 LEU A O 12
ATOM 21708 N N . PRO A 1 109 ? -5.273 -3.336 -14.125 1.00 0.00 109 PRO A N 12
ATOM 21709 C CA . PRO A 1 109 ? -5.329 -3.497 -12.671 1.00 0.00 109 PRO A CA 12
ATOM 21710 C C . PRO A 1 109 ? -6.419 -4.522 -12.324 1.00 0.00 109 PRO A C 12
ATOM 21711 O O . PRO A 1 109 ? -7.429 -4.615 -13.011 1.00 0.00 109 PRO A O 12
ATOM 21722 N N . CYS A 1 110 ? -6.120 -5.305 -11.264 1.00 0.00 110 CYS A N 12
ATOM 21723 C CA . CYS A 1 110 ? -7.003 -6.367 -10.768 1.00 0.00 110 CYS A CA 12
ATOM 21724 C C . CYS A 1 110 ? -8.514 -6.018 -10.806 1.00 0.00 110 CYS A C 12
ATOM 21725 O O . CYS A 1 110 ? -8.910 -4.861 -10.764 1.00 0.00 110 CYS A O 12
ATOM 21733 N N . VAL A 1 111 ? -9.332 -7.084 -10.891 1.00 0.00 111 VAL A N 12
ATOM 21734 C CA . VAL A 1 111 ? -10.783 -6.897 -10.909 1.00 0.00 111 VAL A CA 12
ATOM 21735 C C . VAL A 1 111 ? -11.251 -6.658 -9.460 1.00 0.00 111 VAL A C 12
ATOM 21736 O O . VAL A 1 111 ? -10.652 -7.161 -8.516 1.00 0.00 111 VAL A O 12
ATOM 21749 N N . ASN A 1 112 ? -12.342 -5.866 -9.341 1.00 0.00 112 ASN A N 12
ATOM 21750 C CA . ASN A 1 112 ? -12.894 -5.551 -8.021 1.00 0.00 112 ASN A CA 12
ATOM 21751 C C . ASN A 1 112 ? -13.442 -6.822 -7.334 1.00 0.00 112 ASN A C 12
ATOM 21752 O O . ASN A 1 112 ? -14.388 -7.458 -7.781 1.00 0.00 112 ASN A O 12
ATOM 21763 N N . LEU A 1 113 ? -12.751 -7.116 -6.215 1.00 0.00 113 LEU A N 12
ATOM 21764 C CA . LEU A 1 113 ? -13.016 -8.270 -5.367 1.00 0.00 113 LEU A CA 12
ATOM 21765 C C . LEU A 1 113 ? -12.399 -8.009 -3.981 1.00 0.00 113 LEU A C 12
ATOM 21766 O O . LEU A 1 113 ? -11.302 -7.479 -3.872 1.00 0.00 113 LEU A O 12
ATOM 21782 N N . ALA A 1 114 ? -13.161 -8.399 -2.936 1.00 0.00 114 ALA A N 12
ATOM 21783 C CA . ALA A 1 114 ? -12.699 -8.194 -1.560 1.00 0.00 114 ALA A CA 12
ATOM 21784 C C . ALA A 1 114 ? -11.442 -9.043 -1.231 1.00 0.00 114 ALA A C 12
ATOM 21785 O O . ALA A 1 114 ? -11.541 -10.270 -1.192 1.00 0.00 114 ALA A O 12
ATOM 21793 N N . GLY A 1 1 ? -25.463 5.064 -20.189 1.00 0.00 1 GLY A N 13
ATOM 21794 C CA . GLY A 1 1 ? -24.567 6.123 -19.735 1.00 0.00 1 GLY A CA 13
ATOM 21795 C C . GLY A 1 1 ? -24.948 6.670 -18.358 1.00 0.00 1 GLY A C 13
ATOM 21796 O O . GLY A 1 1 ? -25.887 6.200 -17.728 1.00 0.00 1 GLY A O 13
ATOM 21802 N N . SER A 1 2 ? -24.153 7.680 -17.943 1.00 0.00 2 SER A N 13
ATOM 21803 C CA . SER A 1 2 ? -24.361 8.330 -16.650 1.00 0.00 2 SER A CA 13
ATOM 21804 C C . SER A 1 2 ? -25.384 9.465 -16.779 1.00 0.00 2 SER A C 13
ATOM 21805 O O . SER A 1 2 ? -25.623 10.014 -17.848 1.00 0.00 2 SER A O 13
ATOM 21813 N N . VAL A 1 3 ? -25.954 9.766 -15.595 1.00 0.00 3 VAL A N 13
ATOM 21814 C CA . VAL A 1 3 ? -26.940 10.831 -15.448 1.00 0.00 3 VAL A CA 13
ATOM 21815 C C . VAL A 1 3 ? -26.199 12.171 -15.274 1.00 0.00 3 VAL A C 13
ATOM 21816 O O . VAL A 1 3 ? -26.344 13.107 -16.048 1.00 0.00 3 VAL A O 13
ATOM 21829 N N . ALA A 1 4 ? -25.390 12.159 -14.196 1.00 0.00 4 ALA A N 13
ATOM 21830 C CA . ALA A 1 4 ? -24.561 13.284 -13.794 1.00 0.00 4 ALA A CA 13
ATOM 21831 C C . ALA A 1 4 ? -23.161 12.719 -13.463 1.00 0.00 4 ALA A C 13
ATOM 21832 O O . ALA A 1 4 ? -22.970 12.130 -12.406 1.00 0.00 4 ALA A O 13
ATOM 21839 N N . PRO A 1 5 ? -22.181 12.897 -14.397 1.00 0.00 5 PRO A N 13
ATOM 21840 C CA . PRO A 1 5 ? -20.828 12.384 -14.173 1.00 0.00 5 PRO A CA 13
ATOM 21841 C C . PRO A 1 5 ? -20.099 13.198 -13.090 1.00 0.00 5 PRO A C 13
ATOM 21842 O O . PRO A 1 5 ? -19.788 14.370 -13.260 1.00 0.00 5 PRO A O 13
ATOM 21853 N N . VAL A 1 6 ? -19.871 12.475 -11.973 1.00 0.00 6 VAL A N 13
ATOM 21854 C CA . VAL A 1 6 ? -19.216 13.026 -10.794 1.00 0.00 6 VAL A CA 13
ATOM 21855 C C . VAL A 1 6 ? -18.343 11.926 -10.167 1.00 0.00 6 VAL A C 13
ATOM 21856 O O . VAL A 1 6 ? -18.762 10.786 -10.006 1.00 0.00 6 VAL A O 13
ATOM 21869 N N . GLU A 1 7 ? -17.110 12.357 -9.830 1.00 0.00 7 GLU A N 13
ATOM 21870 C CA . GLU A 1 7 ? -16.118 11.491 -9.191 1.00 0.00 7 GLU A CA 13
ATOM 21871 C C . GLU A 1 7 ? -16.361 11.441 -7.667 1.00 0.00 7 GLU A C 13
ATOM 21872 O O . GLU A 1 7 ? -16.716 12.438 -7.052 1.00 0.00 7 GLU A O 13
ATOM 21884 N N . THR A 1 8 ? -16.171 10.227 -7.102 1.00 0.00 8 THR A N 13
ATOM 21885 C CA . THR A 1 8 ? -16.404 10.069 -5.662 1.00 0.00 8 THR A CA 13
ATOM 21886 C C . THR A 1 8 ? -15.825 8.760 -5.094 1.00 0.00 8 THR A C 13
ATOM 21887 O O . THR A 1 8 ? -15.230 8.742 -4.022 1.00 0.00 8 THR A O 13
ATOM 21898 N N . LEU A 1 9 ? -16.046 7.675 -5.863 1.00 0.00 9 LEU A N 13
ATOM 21899 C CA . LEU A 1 9 ? -15.580 6.354 -5.459 1.00 0.00 9 LEU A CA 13
ATOM 21900 C C . LEU A 1 9 ? -14.126 6.146 -5.926 1.00 0.00 9 LEU A C 13
ATOM 21901 O O . LEU A 1 9 ? -13.517 6.993 -6.568 1.00 0.00 9 LEU A O 13
ATOM 21917 N N . GLU A 1 10 ? -13.638 4.949 -5.546 1.00 0.00 10 GLU A N 13
ATOM 21918 C CA . GLU A 1 10 ? -12.297 4.495 -5.876 1.00 0.00 10 GLU A CA 13
ATOM 21919 C C . GLU A 1 10 ? -12.300 3.941 -7.303 1.00 0.00 10 GLU A C 13
ATOM 21920 O O . GLU A 1 10 ? -13.317 3.503 -7.826 1.00 0.00 10 GLU A O 13
ATOM 21932 N N . VAL A 1 11 ? -11.085 3.983 -7.887 1.00 0.00 11 VAL A N 13
ATOM 21933 C CA . VAL A 1 11 ? -10.895 3.471 -9.246 1.00 0.00 11 VAL A CA 13
ATOM 21934 C C . VAL A 1 11 ? -11.014 1.931 -9.255 1.00 0.00 11 VAL A C 13
ATOM 21935 O O . VAL A 1 11 ? -11.477 1.324 -10.211 1.00 0.00 11 VAL A O 13
ATOM 21948 N N . GLU A 1 12 ? -10.529 1.386 -8.113 1.00 0.00 12 GLU A N 13
ATOM 21949 C CA . GLU A 1 12 ? -10.476 -0.024 -7.778 1.00 0.00 12 GLU A CA 13
ATOM 21950 C C . GLU A 1 12 ? -9.234 -0.696 -8.358 1.00 0.00 12 GLU A C 13
ATOM 21951 O O . GLU A 1 12 ? -8.886 -0.598 -9.529 1.00 0.00 12 GLU A O 13
ATOM 21963 N N . LYS A 1 13 ? -8.601 -1.366 -7.377 1.00 0.00 13 LYS A N 13
ATOM 21964 C CA . LYS A 1 13 ? -7.407 -2.156 -7.512 1.00 0.00 13 LYS A CA 13
ATOM 21965 C C . LYS A 1 13 ? -6.163 -1.303 -7.721 1.00 0.00 13 LYS A C 13
ATOM 21966 O O . LYS A 1 13 ? -5.259 -1.442 -6.907 1.00 0.00 13 LYS A O 13
ATOM 21985 N N . TRP A 1 14 ? -6.082 -0.421 -8.771 1.00 0.00 14 TRP A N 13
ATOM 21986 C CA . TRP A 1 14 ? -4.812 0.334 -8.823 1.00 0.00 14 TRP A CA 13
ATOM 21987 C C . TRP A 1 14 ? -4.767 1.265 -7.600 1.00 0.00 14 TRP A C 13
ATOM 21988 O O . TRP A 1 14 ? -3.778 1.320 -6.888 1.00 0.00 14 TRP A O 13
ATOM 22009 N N . PHE A 1 15 ? -5.918 1.945 -7.396 1.00 0.00 15 PHE A N 13
ATOM 22010 C CA . PHE A 1 15 ? -6.103 2.819 -6.242 1.00 0.00 15 PHE A CA 13
ATOM 22011 C C . PHE A 1 15 ? -7.150 2.131 -5.345 1.00 0.00 15 PHE A C 13
ATOM 22012 O O . PHE A 1 15 ? -8.352 2.187 -5.571 1.00 0.00 15 PHE A O 13
ATOM 22029 N N . PHE A 1 16 ? -6.562 1.449 -4.337 1.00 0.00 16 PHE A N 13
ATOM 22030 C CA . PHE A 1 16 ? -7.300 0.639 -3.374 1.00 0.00 16 PHE A CA 13
ATOM 22031 C C . PHE A 1 16 ? -6.956 1.054 -1.926 1.00 0.00 16 PHE A C 13
ATOM 22032 O O . PHE A 1 16 ? -6.751 0.217 -1.053 1.00 0.00 16 PHE A O 13
ATOM 22049 N N . ARG A 1 17 ? -6.882 2.393 -1.766 1.00 0.00 17 ARG A N 13
ATOM 22050 C CA . ARG A 1 17 ? -6.626 3.107 -0.516 1.00 0.00 17 ARG A CA 13
ATOM 22051 C C . ARG A 1 17 ? -5.414 2.669 0.329 1.00 0.00 17 ARG A C 13
ATOM 22052 O O . ARG A 1 17 ? -4.393 3.337 0.326 1.00 0.00 17 ARG A O 13
ATOM 22073 N N . THR A 1 18 ? -5.604 1.569 1.099 1.00 0.00 18 THR A N 13
ATOM 22074 C CA . THR A 1 18 ? -4.591 1.105 2.039 1.00 0.00 18 THR A CA 13
ATOM 22075 C C . THR A 1 18 ? -5.033 -0.203 2.710 1.00 0.00 18 THR A C 13
ATOM 22076 O O . THR A 1 18 ? -5.393 -0.262 3.881 1.00 0.00 18 THR A O 13
ATOM 22087 N N . ILE A 1 19 ? -4.986 -1.244 1.868 1.00 0.00 19 ILE A N 13
ATOM 22088 C CA . ILE A 1 19 ? -5.241 -2.610 2.318 1.00 0.00 19 ILE A CA 13
ATOM 22089 C C . ILE A 1 19 ? -3.868 -3.027 2.869 1.00 0.00 19 ILE A C 13
ATOM 22090 O O . ILE A 1 19 ? -2.888 -2.338 2.590 1.00 0.00 19 ILE A O 13
ATOM 22106 N N . SER A 1 20 ? -3.783 -4.143 3.622 1.00 0.00 20 SER A N 13
ATOM 22107 C CA . SER A 1 20 ? -2.425 -4.447 4.100 1.00 0.00 20 SER A CA 13
ATOM 22108 C C . SER A 1 20 ? -1.555 -4.877 2.909 1.00 0.00 20 SER A C 13
ATOM 22109 O O . SER A 1 20 ? -2.025 -5.319 1.868 1.00 0.00 20 SER A O 13
ATOM 22117 N N . ARG A 1 21 ? -0.252 -4.704 3.156 1.00 0.00 21 ARG A N 13
ATOM 22118 C CA . ARG A 1 21 ? 0.790 -5.014 2.192 1.00 0.00 21 ARG A CA 13
ATOM 22119 C C . ARG A 1 21 ? 0.612 -6.411 1.552 1.00 0.00 21 ARG A C 13
ATOM 22120 O O . ARG A 1 21 ? 0.660 -6.537 0.337 1.00 0.00 21 ARG A O 13
ATOM 22141 N N . LYS A 1 22 ? 0.369 -7.438 2.410 1.00 0.00 22 LYS A N 13
ATOM 22142 C CA . LYS A 1 22 ? 0.215 -8.800 1.879 1.00 0.00 22 LYS A CA 13
ATOM 22143 C C . LYS A 1 22 ? -1.137 -9.071 1.223 1.00 0.00 22 LYS A C 13
ATOM 22144 O O . LYS A 1 22 ? -1.284 -10.005 0.445 1.00 0.00 22 LYS A O 13
ATOM 22163 N N . ASP A 1 23 ? -2.119 -8.233 1.598 1.00 0.00 23 ASP A N 13
ATOM 22164 C CA . ASP A 1 23 ? -3.451 -8.428 1.060 1.00 0.00 23 ASP A CA 13
ATOM 22165 C C . ASP A 1 23 ? -3.470 -8.142 -0.439 1.00 0.00 23 ASP A C 13
ATOM 22166 O O . ASP A 1 23 ? -3.959 -8.902 -1.255 1.00 0.00 23 ASP A O 13
ATOM 22175 N N . ALA A 1 24 ? -2.879 -7.000 -0.743 1.00 0.00 24 ALA A N 13
ATOM 22176 C CA . ALA A 1 24 ? -2.750 -6.535 -2.115 1.00 0.00 24 ALA A CA 13
ATOM 22177 C C . ALA A 1 24 ? -2.010 -7.557 -2.996 1.00 0.00 24 ALA A C 13
ATOM 22178 O O . ALA A 1 24 ? -2.310 -7.729 -4.170 1.00 0.00 24 ALA A O 13
ATOM 22185 N N . GLU A 1 25 ? -1.057 -8.237 -2.332 1.00 0.00 25 GLU A N 13
ATOM 22186 C CA . GLU A 1 25 ? -0.264 -9.263 -2.981 1.00 0.00 25 GLU A CA 13
ATOM 22187 C C . GLU A 1 25 ? -1.139 -10.506 -3.242 1.00 0.00 25 GLU A C 13
ATOM 22188 O O . GLU A 1 25 ? -0.998 -11.156 -4.267 1.00 0.00 25 GLU A O 13
ATOM 22200 N N . ARG A 1 26 ? -2.070 -10.771 -2.284 1.00 0.00 26 ARG A N 13
ATOM 22201 C CA . ARG A 1 26 ? -2.962 -11.935 -2.371 1.00 0.00 26 ARG A CA 13
ATOM 22202 C C . ARG A 1 26 ? -3.785 -11.881 -3.674 1.00 0.00 26 ARG A C 13
ATOM 22203 O O . ARG A 1 26 ? -4.047 -12.882 -4.330 1.00 0.00 26 ARG A O 13
ATOM 22224 N N . GLN A 1 27 ? -4.135 -10.616 -3.990 1.00 0.00 27 GLN A N 13
ATOM 22225 C CA . GLN A 1 27 ? -4.949 -10.317 -5.160 1.00 0.00 27 GLN A CA 13
ATOM 22226 C C . GLN A 1 27 ? -4.166 -10.434 -6.475 1.00 0.00 27 GLN A C 13
ATOM 22227 O O . GLN A 1 27 ? -4.662 -10.985 -7.449 1.00 0.00 27 GLN A O 13
ATOM 22241 N N . LEU A 1 28 ? -2.920 -9.907 -6.458 1.00 0.00 28 LEU A N 13
ATOM 22242 C CA . LEU A 1 28 ? -2.121 -9.966 -7.682 1.00 0.00 28 LEU A CA 13
ATOM 22243 C C . LEU A 1 28 ? -1.707 -11.405 -8.021 1.00 0.00 28 LEU A C 13
ATOM 22244 O O . LEU A 1 28 ? -1.601 -11.766 -9.183 1.00 0.00 28 LEU A O 13
ATOM 22260 N N . LEU A 1 29 ? -1.510 -12.193 -6.940 1.00 0.00 29 LEU A N 13
ATOM 22261 C CA . LEU A 1 29 ? -1.125 -13.598 -7.035 1.00 0.00 29 LEU A CA 13
ATOM 22262 C C . LEU A 1 29 ? -2.288 -14.460 -7.563 1.00 0.00 29 LEU A C 13
ATOM 22263 O O . LEU A 1 29 ? -2.091 -15.614 -7.918 1.00 0.00 29 LEU A O 13
ATOM 22279 N N . ALA A 1 30 ? -3.497 -13.852 -7.597 1.00 0.00 30 ALA A N 13
ATOM 22280 C CA . ALA A 1 30 ? -4.656 -14.562 -8.123 1.00 0.00 30 ALA A CA 13
ATOM 22281 C C . ALA A 1 30 ? -4.491 -14.700 -9.653 1.00 0.00 30 ALA A C 13
ATOM 22282 O O . ALA A 1 30 ? -3.976 -13.805 -10.311 1.00 0.00 30 ALA A O 13
ATOM 22289 N N . PRO A 1 31 ? -4.965 -15.853 -10.203 1.00 0.00 31 PRO A N 13
ATOM 22290 C CA . PRO A 1 31 ? -4.879 -16.130 -11.639 1.00 0.00 31 PRO A CA 13
ATOM 22291 C C . PRO A 1 31 ? -5.791 -15.262 -12.531 1.00 0.00 31 PRO A C 13
ATOM 22292 O O . PRO A 1 31 ? -5.854 -15.442 -13.741 1.00 0.00 31 PRO A O 13
ATOM 22303 N N . MET A 1 32 ? -6.495 -14.321 -11.866 1.00 0.00 32 MET A N 13
ATOM 22304 C CA . MET A 1 32 ? -7.398 -13.397 -12.515 1.00 0.00 32 MET A CA 13
ATOM 22305 C C . MET A 1 32 ? -6.654 -12.420 -13.449 1.00 0.00 32 MET A C 13
ATOM 22306 O O . MET A 1 32 ? -7.098 -12.122 -14.551 1.00 0.00 32 MET A O 13
ATOM 22320 N N . ASN A 1 33 ? -5.503 -11.954 -12.919 1.00 0.00 33 ASN A N 13
ATOM 22321 C CA . ASN A 1 33 ? -4.635 -11.017 -13.638 1.00 0.00 33 ASN A CA 13
ATOM 22322 C C . ASN A 1 33 ? -3.166 -11.475 -13.526 1.00 0.00 33 ASN A C 13
ATOM 22323 O O . ASN A 1 33 ? -2.804 -12.281 -12.676 1.00 0.00 33 ASN A O 13
ATOM 22334 N N . LYS A 1 34 ? -2.361 -10.905 -14.448 1.00 0.00 34 LYS A N 13
ATOM 22335 C CA . LYS A 1 34 ? -0.929 -11.200 -14.541 1.00 0.00 34 LYS A CA 13
ATOM 22336 C C . LYS A 1 34 ? -0.115 -9.898 -14.540 1.00 0.00 34 LYS A C 13
ATOM 22337 O O . LYS A 1 34 ? -0.682 -8.812 -14.576 1.00 0.00 34 LYS A O 13
ATOM 22356 N N . ALA A 1 35 ? 1.232 -10.083 -14.514 1.00 0.00 35 ALA A N 13
ATOM 22357 C CA . ALA A 1 35 ? 2.249 -9.032 -14.530 1.00 0.00 35 ALA A CA 13
ATOM 22358 C C . ALA A 1 35 ? 1.760 -7.754 -15.224 1.00 0.00 35 ALA A C 13
ATOM 22359 O O . ALA A 1 35 ? 1.524 -7.724 -16.423 1.00 0.00 35 ALA A O 13
ATOM 22366 N N . GLY A 1 36 ? 1.616 -6.722 -14.369 1.00 0.00 36 GLY A N 13
ATOM 22367 C CA . GLY A 1 36 ? 1.125 -5.425 -14.794 1.00 0.00 36 GLY A CA 13
ATOM 22368 C C . GLY A 1 36 ? -0.062 -4.995 -13.929 1.00 0.00 36 GLY A C 13
ATOM 22369 O O . GLY A 1 36 ? -0.317 -3.816 -13.717 1.00 0.00 36 GLY A O 13
ATOM 22373 N N . SER A 1 37 ? -0.780 -6.026 -13.440 1.00 0.00 37 SER A N 13
ATOM 22374 C CA . SER A 1 37 ? -1.845 -5.780 -12.476 1.00 0.00 37 SER A CA 13
ATOM 22375 C C . SER A 1 37 ? -1.090 -5.333 -11.208 1.00 0.00 37 SER A C 13
ATOM 22376 O O . SER A 1 37 ? -0.191 -6.022 -10.728 1.00 0.00 37 SER A O 13
ATOM 22384 N N . PHE A 1 38 ? -1.478 -4.128 -10.740 1.00 0.00 38 PHE A N 13
ATOM 22385 C CA . PHE A 1 38 ? -0.839 -3.546 -9.566 1.00 0.00 38 PHE A CA 13
ATOM 22386 C C . PHE A 1 38 ? -1.935 -3.188 -8.518 1.00 0.00 38 PHE A C 13
ATOM 22387 O O . PHE A 1 38 ? -3.135 -3.305 -8.744 1.00 0.00 38 PHE A O 13
ATOM 22404 N N . LEU A 1 39 ? -1.367 -2.719 -7.379 1.00 0.00 39 LEU A N 13
ATOM 22405 C CA . LEU A 1 39 ? -1.993 -2.267 -6.135 1.00 0.00 39 LEU A CA 13
ATOM 22406 C C . LEU A 1 39 ? -1.163 -1.118 -5.502 1.00 0.00 39 LEU A C 13
ATOM 22407 O O . LEU A 1 39 ? -0.060 -1.404 -5.075 1.00 0.00 39 LEU A O 13
ATOM 22423 N N . ILE A 1 40 ? -1.718 0.130 -5.352 1.00 0.00 40 ILE A N 13
ATOM 22424 C CA . ILE A 1 40 ? -0.921 1.211 -4.737 1.00 0.00 40 ILE A CA 13
ATOM 22425 C C . ILE A 1 40 ? -1.616 1.512 -3.325 1.00 0.00 40 ILE A C 13
ATOM 22426 O O . ILE A 1 40 ? -2.697 2.085 -3.261 1.00 0.00 40 ILE A O 13
ATOM 22442 N N . ARG A 1 41 ? -0.990 1.047 -2.209 1.00 0.00 41 ARG A N 13
ATOM 22443 C CA . ARG A 1 41 ? -1.446 1.165 -0.801 1.00 0.00 41 ARG A CA 13
ATOM 22444 C C . ARG A 1 41 ? -0.728 2.186 0.047 1.00 0.00 41 ARG A C 13
ATOM 22445 O O . ARG A 1 41 ? 0.473 2.114 0.251 1.00 0.00 41 ARG A O 13
ATOM 22466 N N . GLU A 1 42 ? -1.585 3.070 0.595 1.00 0.00 42 GLU A N 13
ATOM 22467 C CA . GLU A 1 42 ? -1.098 4.098 1.485 1.00 0.00 42 GLU A CA 13
ATOM 22468 C C . GLU A 1 42 ? -0.652 3.467 2.799 1.00 0.00 42 GLU A C 13
ATOM 22469 O O . GLU A 1 42 ? -1.250 2.532 3.313 1.00 0.00 42 GLU A O 13
ATOM 22481 N N . SER A 1 43 ? 0.480 4.006 3.268 1.00 0.00 43 SER A N 13
ATOM 22482 C CA . SER A 1 43 ? 1.014 3.584 4.552 1.00 0.00 43 SER A CA 13
ATOM 22483 C C . SER A 1 43 ? 0.241 4.448 5.548 1.00 0.00 43 SER A C 13
ATOM 22484 O O . SER A 1 43 ? 0.817 5.384 6.059 1.00 0.00 43 SER A O 13
ATOM 22492 N N . GLU A 1 44 ? -1.039 4.070 5.805 1.00 0.00 44 GLU A N 13
ATOM 22493 C CA . GLU A 1 44 ? -2.080 4.763 6.589 1.00 0.00 44 GLU A CA 13
ATOM 22494 C C . GLU A 1 44 ? -1.581 5.858 7.591 1.00 0.00 44 GLU A C 13
ATOM 22495 O O . GLU A 1 44 ? -2.175 6.921 7.709 1.00 0.00 44 GLU A O 13
ATOM 22507 N N . SER A 1 45 ? -0.470 5.543 8.268 1.00 0.00 45 SER A N 13
ATOM 22508 C CA . SER A 1 45 ? 0.283 6.322 9.248 1.00 0.00 45 SER A CA 13
ATOM 22509 C C . SER A 1 45 ? 1.169 7.437 8.610 1.00 0.00 45 SER A C 13
ATOM 22510 O O . SER A 1 45 ? 1.985 8.048 9.289 1.00 0.00 45 SER A O 13
ATOM 22518 N N . ASN A 1 46 ? 0.978 7.665 7.296 1.00 0.00 46 ASN A N 13
ATOM 22519 C CA . ASN A 1 46 ? 1.785 8.584 6.496 1.00 0.00 46 ASN A CA 13
ATOM 22520 C C . ASN A 1 46 ? 1.130 9.923 6.128 1.00 0.00 46 ASN A C 13
ATOM 22521 O O . ASN A 1 46 ? -0.005 10.236 6.463 1.00 0.00 46 ASN A O 13
ATOM 22532 N N . LYS A 1 47 ? 1.997 10.670 5.402 1.00 0.00 47 LYS A N 13
ATOM 22533 C CA . LYS A 1 47 ? 1.730 11.971 4.819 1.00 0.00 47 LYS A CA 13
ATOM 22534 C C . LYS A 1 47 ? 1.417 11.941 3.316 1.00 0.00 47 LYS A C 13
ATOM 22535 O O . LYS A 1 47 ? 1.754 12.867 2.591 1.00 0.00 47 LYS A O 13
ATOM 22554 N N . GLY A 1 48 ? 0.749 10.849 2.903 1.00 0.00 48 GLY A N 13
ATOM 22555 C CA . GLY A 1 48 ? 0.397 10.666 1.501 1.00 0.00 48 GLY A CA 13
ATOM 22556 C C . GLY A 1 48 ? 1.308 9.646 0.817 1.00 0.00 48 GLY A C 13
ATOM 22557 O O . GLY A 1 48 ? 1.413 9.606 -0.399 1.00 0.00 48 GLY A O 13
ATOM 22561 N N . ALA A 1 49 ? 1.949 8.810 1.662 1.00 0.00 49 ALA A N 13
ATOM 22562 C CA . ALA A 1 49 ? 2.836 7.780 1.093 1.00 0.00 49 ALA A CA 13
ATOM 22563 C C . ALA A 1 49 ? 2.005 6.581 0.570 1.00 0.00 49 ALA A C 13
ATOM 22564 O O . ALA A 1 49 ? 0.813 6.485 0.822 1.00 0.00 49 ALA A O 13
ATOM 22571 N N . PHE A 1 50 ? 2.698 5.710 -0.195 1.00 0.00 50 PHE A N 13
ATOM 22572 C CA . PHE A 1 50 ? 2.090 4.510 -0.786 1.00 0.00 50 PHE A CA 13
ATOM 22573 C C . PHE A 1 50 ? 3.134 3.363 -0.831 1.00 0.00 50 PHE A C 13
ATOM 22574 O O . PHE A 1 50 ? 4.271 3.509 -0.401 1.00 0.00 50 PHE A O 13
ATOM 22591 N N . SER A 1 51 ? 2.654 2.226 -1.387 1.00 0.00 51 SER A N 13
ATOM 22592 C CA . SER A 1 51 ? 3.410 0.988 -1.593 1.00 0.00 51 SER A CA 13
ATOM 22593 C C . SER A 1 51 ? 2.846 0.393 -2.894 1.00 0.00 51 SER A C 13
ATOM 22594 O O . SER A 1 51 ? 1.650 0.510 -3.087 1.00 0.00 51 SER A O 13
ATOM 22602 N N . LEU A 1 52 ? 3.670 -0.245 -3.751 1.00 0.00 52 LEU A N 13
ATOM 22603 C CA . LEU A 1 52 ? 3.097 -0.765 -5.003 1.00 0.00 52 LEU A CA 13
ATOM 22604 C C . LEU A 1 52 ? 3.587 -2.197 -5.280 1.00 0.00 52 LEU A C 13
ATOM 22605 O O . LEU A 1 52 ? 4.762 -2.474 -5.486 1.00 0.00 52 LEU A O 13
ATOM 22621 N N . SER A 1 53 ? 2.557 -3.063 -5.251 1.00 0.00 53 SER A N 13
ATOM 22622 C CA . SER A 1 53 ? 2.667 -4.491 -5.463 1.00 0.00 53 SER A CA 13
ATOM 22623 C C . SER A 1 53 ? 2.407 -4.757 -6.957 1.00 0.00 53 SER A C 13
ATOM 22624 O O . SER A 1 53 ? 1.478 -4.204 -7.527 1.00 0.00 53 SER A O 13
ATOM 22632 N N . VAL A 1 54 ? 3.291 -5.594 -7.559 1.00 0.00 54 VAL A N 13
ATOM 22633 C CA . VAL A 1 54 ? 3.170 -5.946 -8.991 1.00 0.00 54 VAL A CA 13
ATOM 22634 C C . VAL A 1 54 ? 3.485 -7.415 -9.135 1.00 0.00 54 VAL A C 13
ATOM 22635 O O . VAL A 1 54 ? 4.384 -7.904 -8.480 1.00 0.00 54 VAL A O 13
ATOM 22648 N N . LYS A 1 55 ? 2.788 -8.090 -10.059 1.00 0.00 55 LYS A N 13
ATOM 22649 C CA . LYS A 1 55 ? 3.021 -9.523 -10.184 1.00 0.00 55 LYS A CA 13
ATOM 22650 C C . LYS A 1 55 ? 4.302 -9.865 -10.981 1.00 0.00 55 LYS A C 13
ATOM 22651 O O . LYS A 1 55 ? 4.294 -9.796 -12.204 1.00 0.00 55 LYS A O 13
ATOM 22670 N N . ASP A 1 56 ? 5.402 -10.232 -10.248 1.00 0.00 56 ASP A N 13
ATOM 22671 C CA . ASP A 1 56 ? 6.579 -10.638 -11.039 1.00 0.00 56 ASP A CA 13
ATOM 22672 C C . ASP A 1 56 ? 6.426 -12.125 -11.386 1.00 0.00 56 ASP A C 13
ATOM 22673 O O . ASP A 1 56 ? 6.161 -12.958 -10.528 1.00 0.00 56 ASP A O 13
ATOM 22682 N N . ILE A 1 57 ? 6.592 -12.394 -12.692 1.00 0.00 57 ILE A N 13
ATOM 22683 C CA . ILE A 1 57 ? 6.476 -13.757 -13.202 1.00 0.00 57 ILE A CA 13
ATOM 22684 C C . ILE A 1 57 ? 7.846 -14.210 -13.717 1.00 0.00 57 ILE A C 13
ATOM 22685 O O . ILE A 1 57 ? 8.164 -14.203 -14.899 1.00 0.00 57 ILE A O 13
ATOM 22701 N N . THR A 1 58 ? 8.612 -14.587 -12.679 1.00 0.00 58 THR A N 13
ATOM 22702 C CA . THR A 1 58 ? 9.984 -15.064 -12.773 1.00 0.00 58 THR A CA 13
ATOM 22703 C C . THR A 1 58 ? 10.011 -16.600 -12.773 1.00 0.00 58 THR A C 13
ATOM 22704 O O . THR A 1 58 ? 9.010 -17.263 -12.531 1.00 0.00 58 THR A O 13
ATOM 22715 N N . THR A 1 59 ? 11.230 -17.119 -13.058 1.00 0.00 59 THR A N 13
ATOM 22716 C CA . THR A 1 59 ? 11.422 -18.567 -13.097 1.00 0.00 59 THR A CA 13
ATOM 22717 C C . THR A 1 59 ? 11.427 -19.194 -11.694 1.00 0.00 59 THR A C 13
ATOM 22718 O O . THR A 1 59 ? 11.405 -20.413 -11.580 1.00 0.00 59 THR A O 13
ATOM 22729 N N . GLN A 1 60 ? 11.456 -18.343 -10.639 1.00 0.00 60 GLN A N 13
ATOM 22730 C CA . GLN A 1 60 ? 11.468 -18.899 -9.279 1.00 0.00 60 GLN A CA 13
ATOM 22731 C C . GLN A 1 60 ? 10.091 -18.738 -8.597 1.00 0.00 60 GLN A C 13
ATOM 22732 O O . GLN A 1 60 ? 9.975 -18.299 -7.460 1.00 0.00 60 GLN A O 13
ATOM 22746 N N . GLY A 1 61 ? 9.070 -19.143 -9.386 1.00 0.00 61 GLY A N 13
ATOM 22747 C CA . GLY A 1 61 ? 7.680 -19.097 -8.944 1.00 0.00 61 GLY A CA 13
ATOM 22748 C C . GLY A 1 61 ? 7.051 -17.714 -9.131 1.00 0.00 61 GLY A C 13
ATOM 22749 O O . GLY A 1 61 ? 7.740 -16.711 -9.264 1.00 0.00 61 GLY A O 13
ATOM 22753 N N . GLU A 1 62 ? 5.700 -17.726 -9.130 1.00 0.00 62 GLU A N 13
ATOM 22754 C CA . GLU A 1 62 ? 4.944 -16.498 -9.294 1.00 0.00 62 GLU A CA 13
ATOM 22755 C C . GLU A 1 62 ? 4.925 -15.720 -7.956 1.00 0.00 62 GLU A C 13
ATOM 22756 O O . GLU A 1 62 ? 4.524 -16.240 -6.921 1.00 0.00 62 GLU A O 13
ATOM 22768 N N . VAL A 1 63 ? 5.390 -14.455 -8.054 1.00 0.00 63 VAL A N 13
ATOM 22769 C CA . VAL A 1 63 ? 5.488 -13.571 -6.897 1.00 0.00 63 VAL A CA 13
ATOM 22770 C C . VAL A 1 63 ? 4.797 -12.248 -7.242 1.00 0.00 63 VAL A C 13
ATOM 22771 O O . VAL A 1 63 ? 4.114 -12.113 -8.248 1.00 0.00 63 VAL A O 13
ATOM 22784 N N . VAL A 1 64 ? 5.037 -11.292 -6.321 1.00 0.00 64 VAL A N 13
ATOM 22785 C CA . VAL A 1 64 ? 4.595 -9.914 -6.461 1.00 0.00 64 VAL A CA 13
ATOM 22786 C C . VAL A 1 64 ? 5.924 -9.117 -6.503 1.00 0.00 64 VAL A C 13
ATOM 22787 O O . VAL A 1 64 ? 6.966 -9.666 -6.830 1.00 0.00 64 VAL A O 13
ATOM 22800 N N . LYS A 1 65 ? 5.817 -7.825 -6.203 1.00 0.00 65 LYS A N 13
ATOM 22801 C CA . LYS A 1 65 ? 6.920 -6.861 -6.127 1.00 0.00 65 LYS A CA 13
ATOM 22802 C C . LYS A 1 65 ? 6.556 -5.803 -5.088 1.00 0.00 65 LYS A C 13
ATOM 22803 O O . LYS A 1 65 ? 5.464 -5.829 -4.547 1.00 0.00 65 LYS A O 13
ATOM 22822 N N . HIS A 1 66 ? 7.523 -4.889 -4.834 1.00 0.00 66 HIS A N 13
ATOM 22823 C CA . HIS A 1 66 ? 7.311 -3.814 -3.876 1.00 0.00 66 HIS A CA 13
ATOM 22824 C C . HIS A 1 66 ? 8.202 -2.615 -4.234 1.00 0.00 66 HIS A C 13
ATOM 22825 O O . HIS A 1 66 ? 9.419 -2.735 -4.309 1.00 0.00 66 HIS A O 13
ATOM 22839 N N . TYR A 1 67 ? 7.521 -1.465 -4.433 1.00 0.00 67 TYR A N 13
ATOM 22840 C CA . TYR A 1 67 ? 8.200 -0.208 -4.749 1.00 0.00 67 TYR A CA 13
ATOM 22841 C C . TYR A 1 67 ? 7.666 0.843 -3.771 1.00 0.00 67 TYR A C 13
ATOM 22842 O O . TYR A 1 67 ? 6.460 0.999 -3.627 1.00 0.00 67 TYR A O 13
ATOM 22860 N N . LYS A 1 68 ? 8.613 1.536 -3.104 1.00 0.00 68 LYS A N 13
ATOM 22861 C CA . LYS A 1 68 ? 8.188 2.580 -2.175 1.00 0.00 68 LYS A CA 13
ATOM 22862 C C . LYS A 1 68 ? 7.720 3.812 -2.959 1.00 0.00 68 LYS A C 13
ATOM 22863 O O . LYS A 1 68 ? 8.123 4.051 -4.085 1.00 0.00 68 LYS A O 13
ATOM 22882 N N . ILE A 1 69 ? 6.832 4.549 -2.282 1.00 0.00 69 ILE A N 13
ATOM 22883 C CA . ILE A 1 69 ? 6.204 5.780 -2.744 1.00 0.00 69 ILE A CA 13
ATOM 22884 C C . ILE A 1 69 ? 5.998 6.782 -1.624 1.00 0.00 69 ILE A C 13
ATOM 22885 O O . ILE A 1 69 ? 5.482 6.501 -0.555 1.00 0.00 69 ILE A O 13
ATOM 22901 N N . ARG A 1 70 ? 6.503 7.970 -1.986 1.00 0.00 70 ARG A N 13
ATOM 22902 C CA . ARG A 1 70 ? 6.442 9.143 -1.155 1.00 0.00 70 ARG A CA 13
ATOM 22903 C C . ARG A 1 70 ? 5.651 10.153 -1.944 1.00 0.00 70 ARG A C 13
ATOM 22904 O O . ARG A 1 70 ? 5.498 10.065 -3.154 1.00 0.00 70 ARG A O 13
ATOM 22925 N N . SER A 1 71 ? 5.172 11.095 -1.140 1.00 0.00 71 SER A N 13
ATOM 22926 C CA . SER A 1 71 ? 4.363 12.196 -1.616 1.00 0.00 71 SER A CA 13
ATOM 22927 C C . SER A 1 71 ? 5.119 13.486 -1.319 1.00 0.00 71 SER A C 13
ATOM 22928 O O . SER A 1 71 ? 5.346 13.840 -0.168 1.00 0.00 71 SER A O 13
ATOM 22936 N N . LEU A 1 72 ? 5.498 14.150 -2.426 1.00 0.00 72 LEU A N 13
ATOM 22937 C CA . LEU A 1 72 ? 6.273 15.370 -2.362 1.00 0.00 72 LEU A CA 13
ATOM 22938 C C . LEU A 1 72 ? 5.372 16.565 -2.609 1.00 0.00 72 LEU A C 13
ATOM 22939 O O . LEU A 1 72 ? 4.507 16.568 -3.478 1.00 0.00 72 LEU A O 13
ATOM 22955 N N . ASP A 1 73 ? 5.664 17.575 -1.778 1.00 0.00 73 ASP A N 13
ATOM 22956 C CA . ASP A 1 73 ? 4.942 18.841 -1.854 1.00 0.00 73 ASP A CA 13
ATOM 22957 C C . ASP A 1 73 ? 5.266 19.593 -3.162 1.00 0.00 73 ASP A C 13
ATOM 22958 O O . ASP A 1 73 ? 4.447 20.314 -3.716 1.00 0.00 73 ASP A O 13
ATOM 22967 N N . ASN A 1 74 ? 6.517 19.341 -3.601 1.00 0.00 74 ASN A N 13
ATOM 22968 C CA . ASN A 1 74 ? 7.073 19.954 -4.796 1.00 0.00 74 ASN A CA 13
ATOM 22969 C C . ASN A 1 74 ? 7.250 18.967 -5.970 1.00 0.00 74 ASN A C 13
ATOM 22970 O O . ASN A 1 74 ? 7.801 19.329 -7.003 1.00 0.00 74 ASN A O 13
ATOM 22981 N N . GLY A 1 75 ? 6.766 17.722 -5.773 1.00 0.00 75 GLY A N 13
ATOM 22982 C CA . GLY A 1 75 ? 6.949 16.744 -6.849 1.00 0.00 75 GLY A CA 13
ATOM 22983 C C . GLY A 1 75 ? 5.966 15.572 -6.893 1.00 0.00 75 GLY A C 13
ATOM 22984 O O . GLY A 1 75 ? 6.289 14.522 -7.424 1.00 0.00 75 GLY A O 13
ATOM 22988 N N . GLY A 1 76 ? 4.772 15.778 -6.317 1.00 0.00 76 GLY A N 13
ATOM 22989 C CA . GLY A 1 76 ? 3.721 14.768 -6.355 1.00 0.00 76 GLY A CA 13
ATOM 22990 C C . GLY A 1 76 ? 4.036 13.436 -5.692 1.00 0.00 76 GLY A C 13
ATOM 22991 O O . GLY A 1 76 ? 3.718 13.225 -4.532 1.00 0.00 76 GLY A O 13
ATOM 22995 N N . TYR A 1 77 ? 4.642 12.546 -6.521 1.00 0.00 77 TYR A N 13
ATOM 22996 C CA . TYR A 1 77 ? 5.019 11.217 -6.065 1.00 0.00 77 TYR A CA 13
ATOM 22997 C C . TYR A 1 77 ? 6.227 10.765 -6.854 1.00 0.00 77 TYR A C 13
ATOM 22998 O O . TYR A 1 77 ? 6.408 11.082 -8.023 1.00 0.00 77 TYR A O 13
ATOM 23016 N N . TYR A 1 78 ? 7.024 9.979 -6.109 1.00 0.00 78 TYR A N 13
ATOM 23017 C CA . TYR A 1 78 ? 8.208 9.398 -6.726 1.00 0.00 78 TYR A CA 13
ATOM 23018 C C . TYR A 1 78 ? 8.389 7.959 -6.221 1.00 0.00 78 TYR A C 13
ATOM 23019 O O . TYR A 1 78 ? 8.349 7.706 -5.022 1.00 0.00 78 TYR A O 13
ATOM 23037 N N . ILE A 1 79 ? 8.557 7.032 -7.196 1.00 0.00 79 ILE A N 13
ATOM 23038 C CA . ILE A 1 79 ? 8.828 5.633 -6.828 1.00 0.00 79 ILE A CA 13
ATOM 23039 C C . ILE A 1 79 ? 10.354 5.524 -6.736 1.00 0.00 79 ILE A C 13
ATOM 23040 O O . ILE A 1 79 ? 10.924 5.350 -5.665 1.00 0.00 79 ILE A O 13
ATOM 23056 N N . SER A 1 80 ? 10.974 5.671 -7.926 1.00 0.00 80 SER A N 13
ATOM 23057 C CA . SER A 1 80 ? 12.428 5.707 -7.994 1.00 0.00 80 SER A CA 13
ATOM 23058 C C . SER A 1 80 ? 12.702 7.227 -7.879 1.00 0.00 80 SER A C 13
ATOM 23059 O O . SER A 1 80 ? 11.965 8.008 -8.464 1.00 0.00 80 SER A O 13
ATOM 23067 N N . PRO A 1 81 ? 13.739 7.670 -7.117 1.00 0.00 81 PRO A N 13
ATOM 23068 C CA . PRO A 1 81 ? 13.961 9.110 -6.941 1.00 0.00 81 PRO A CA 13
ATOM 23069 C C . PRO A 1 81 ? 14.287 9.920 -8.204 1.00 0.00 81 PRO A C 13
ATOM 23070 O O . PRO A 1 81 ? 14.085 11.127 -8.241 1.00 0.00 81 PRO A O 13
ATOM 23081 N N . ARG A 1 82 ? 14.748 9.192 -9.244 1.00 0.00 82 ARG A N 13
ATOM 23082 C CA . ARG A 1 82 ? 15.068 9.855 -10.511 1.00 0.00 82 ARG A CA 13
ATOM 23083 C C . ARG A 1 82 ? 13.818 10.009 -11.406 1.00 0.00 82 ARG A C 13
ATOM 23084 O O . ARG A 1 82 ? 13.871 10.657 -12.443 1.00 0.00 82 ARG A O 13
ATOM 23105 N N . ILE A 1 83 ? 12.703 9.389 -10.945 1.00 0.00 83 ILE A N 13
ATOM 23106 C CA . ILE A 1 83 ? 11.414 9.454 -11.624 1.00 0.00 83 ILE A CA 13
ATOM 23107 C C . ILE A 1 83 ? 10.338 9.978 -10.648 1.00 0.00 83 ILE A C 13
ATOM 23108 O O . ILE A 1 83 ? 9.957 9.340 -9.670 1.00 0.00 83 ILE A O 13
ATOM 23124 N N . THR A 1 84 ? 9.884 11.186 -11.028 1.00 0.00 84 THR A N 13
ATOM 23125 C CA . THR A 1 84 ? 8.899 11.946 -10.266 1.00 0.00 84 THR A CA 13
ATOM 23126 C C . THR A 1 84 ? 7.743 12.326 -11.212 1.00 0.00 84 THR A C 13
ATOM 23127 O O . THR A 1 84 ? 7.924 12.507 -12.410 1.00 0.00 84 THR A O 13
ATOM 23138 N N . PHE A 1 85 ? 6.555 12.419 -10.576 1.00 0.00 85 PHE A N 13
ATOM 23139 C CA . PHE A 1 85 ? 5.280 12.656 -11.282 1.00 0.00 85 PHE A CA 13
ATOM 23140 C C . PHE A 1 85 ? 4.411 13.541 -10.370 1.00 0.00 85 PHE A C 13
ATOM 23141 O O . PHE A 1 85 ? 4.514 13.424 -9.163 1.00 0.00 85 PHE A O 13
ATOM 23158 N N . PRO A 1 86 ? 3.542 14.423 -10.945 1.00 0.00 86 PRO A N 13
ATOM 23159 C CA . PRO A 1 86 ? 2.716 15.336 -10.134 1.00 0.00 86 PRO A CA 13
ATOM 23160 C C . PRO A 1 86 ? 1.612 14.647 -9.306 1.00 0.00 86 PRO A C 13
ATOM 23161 O O . PRO A 1 86 ? 1.022 15.248 -8.416 1.00 0.00 86 PRO A O 13
ATOM 23172 N N . THR A 1 87 ? 1.385 13.364 -9.635 1.00 0.00 87 THR A N 13
ATOM 23173 C CA . THR A 1 87 ? 0.393 12.557 -8.935 1.00 0.00 87 THR A CA 13
ATOM 23174 C C . THR A 1 87 ? 0.695 11.105 -9.267 1.00 0.00 87 THR A C 13
ATOM 23175 O O . THR A 1 87 ? 1.399 10.804 -10.226 1.00 0.00 87 THR A O 13
ATOM 23186 N N . LEU A 1 88 ? 0.098 10.216 -8.437 1.00 0.00 88 LEU A N 13
ATOM 23187 C CA . LEU A 1 88 ? 0.303 8.808 -8.708 1.00 0.00 88 LEU A CA 13
ATOM 23188 C C . LEU A 1 88 ? -0.307 8.478 -10.066 1.00 0.00 88 LEU A C 13
ATOM 23189 O O . LEU A 1 88 ? 0.261 7.700 -10.798 1.00 0.00 88 LEU A O 13
ATOM 23205 N N . GLN A 1 89 ? -1.453 9.100 -10.420 1.00 0.00 89 GLN A N 13
ATOM 23206 C CA . GLN A 1 89 ? -2.038 8.645 -11.685 1.00 0.00 89 GLN A CA 13
ATOM 23207 C C . GLN A 1 89 ? -1.146 8.908 -12.911 1.00 0.00 89 GLN A C 13
ATOM 23208 O O . GLN A 1 89 ? -1.141 8.126 -13.845 1.00 0.00 89 GLN A O 13
ATOM 23222 N N . ALA A 1 90 ? -0.363 10.004 -12.823 1.00 0.00 90 ALA A N 13
ATOM 23223 C CA . ALA A 1 90 ? 0.579 10.362 -13.893 1.00 0.00 90 ALA A CA 13
ATOM 23224 C C . ALA A 1 90 ? 1.793 9.386 -13.938 1.00 0.00 90 ALA A C 13
ATOM 23225 O O . ALA A 1 90 ? 2.566 9.346 -14.886 1.00 0.00 90 ALA A O 13
ATOM 23232 N N . LEU A 1 91 ? 1.888 8.621 -12.840 1.00 0.00 91 LEU A N 13
ATOM 23233 C CA . LEU A 1 91 ? 2.870 7.586 -12.566 1.00 0.00 91 LEU A CA 13
ATOM 23234 C C . LEU A 1 91 ? 2.352 6.240 -13.132 1.00 0.00 91 LEU A C 13
ATOM 23235 O O . LEU A 1 91 ? 3.053 5.543 -13.852 1.00 0.00 91 LEU A O 13
ATOM 23251 N N . VAL A 1 92 ? 1.070 5.952 -12.818 1.00 0.00 92 VAL A N 13
ATOM 23252 C CA . VAL A 1 92 ? 0.369 4.742 -13.223 1.00 0.00 92 VAL A CA 13
ATOM 23253 C C . VAL A 1 92 ? -0.080 4.821 -14.709 1.00 0.00 92 VAL A C 13
ATOM 23254 O O . VAL A 1 92 ? -0.502 3.828 -15.283 1.00 0.00 92 VAL A O 13
ATOM 23267 N N . GLN A 1 93 ? 0.068 6.042 -15.295 1.00 0.00 93 GLN A N 13
ATOM 23268 C CA . GLN A 1 93 ? -0.297 6.322 -16.683 1.00 0.00 93 GLN A CA 13
ATOM 23269 C C . GLN A 1 93 ? 0.895 5.904 -17.558 1.00 0.00 93 GLN A C 13
ATOM 23270 O O . GLN A 1 93 ? 0.785 5.221 -18.572 1.00 0.00 93 GLN A O 13
ATOM 23284 N N . HIS A 1 94 ? 2.062 6.366 -17.038 1.00 0.00 94 HIS A N 13
ATOM 23285 C CA . HIS A 1 94 ? 3.353 6.123 -17.650 1.00 0.00 94 HIS A CA 13
ATOM 23286 C C . HIS A 1 94 ? 3.567 4.618 -17.778 1.00 0.00 94 HIS A C 13
ATOM 23287 O O . HIS A 1 94 ? 3.932 4.121 -18.832 1.00 0.00 94 HIS A O 13
ATOM 23301 N N . TYR A 1 95 ? 3.257 3.931 -16.656 1.00 0.00 95 TYR A N 13
ATOM 23302 C CA . TYR A 1 95 ? 3.424 2.481 -16.633 1.00 0.00 95 TYR A CA 13
ATOM 23303 C C . TYR A 1 95 ? 2.340 1.765 -17.427 1.00 0.00 95 TYR A C 13
ATOM 23304 O O . TYR A 1 95 ? 2.504 0.595 -17.739 1.00 0.00 95 TYR A O 13
ATOM 23322 N N . SER A 1 96 ? 1.244 2.492 -17.758 1.00 0.00 96 SER A N 13
ATOM 23323 C CA . SER A 1 96 ? 0.228 1.843 -18.604 1.00 0.00 96 SER A CA 13
ATOM 23324 C C . SER A 1 96 ? 0.711 1.710 -20.062 1.00 0.00 96 SER A C 13
ATOM 23325 O O . SER A 1 96 ? 0.048 1.079 -20.877 1.00 0.00 96 SER A O 13
ATOM 23333 N N . LYS A 1 97 ? 1.893 2.307 -20.334 1.00 0.00 97 LYS A N 13
ATOM 23334 C CA . LYS A 1 97 ? 2.504 2.213 -21.661 1.00 0.00 97 LYS A CA 13
ATOM 23335 C C . LYS A 1 97 ? 3.928 1.670 -21.592 1.00 0.00 97 LYS A C 13
ATOM 23336 O O . LYS A 1 97 ? 4.251 0.631 -22.156 1.00 0.00 97 LYS A O 13
ATOM 23355 N N . LYS A 1 98 ? 4.735 2.435 -20.859 1.00 0.00 98 LYS A N 13
ATOM 23356 C CA . LYS A 1 98 ? 6.135 2.116 -20.661 1.00 0.00 98 LYS A CA 13
ATOM 23357 C C . LYS A 1 98 ? 6.432 2.142 -19.147 1.00 0.00 98 LYS A C 13
ATOM 23358 O O . LYS A 1 98 ? 6.502 3.196 -18.526 1.00 0.00 98 LYS A O 13
ATOM 23377 N N . GLY A 1 99 ? 6.627 0.915 -18.604 1.00 0.00 99 GLY A N 13
ATOM 23378 C CA . GLY A 1 99 ? 6.944 0.729 -17.181 1.00 0.00 99 GLY A CA 13
ATOM 23379 C C . GLY A 1 99 ? 8.174 1.518 -16.743 1.00 0.00 99 GLY A C 13
ATOM 23380 O O . GLY A 1 99 ? 8.322 1.950 -15.612 1.00 0.00 99 GLY A O 13
ATOM 23384 N N . ASP A 1 100 ? 9.056 1.638 -17.746 1.00 0.00 100 ASP A N 13
ATOM 23385 C CA . ASP A 1 100 ? 10.313 2.365 -17.613 1.00 0.00 100 ASP A CA 13
ATOM 23386 C C . ASP A 1 100 ? 11.146 1.900 -16.401 1.00 0.00 100 ASP A C 13
ATOM 23387 O O . ASP A 1 100 ? 11.542 2.671 -15.535 1.00 0.00 100 ASP A O 13
ATOM 23396 N N . GLY A 1 101 ? 11.366 0.573 -16.423 1.00 0.00 101 GLY A N 13
ATOM 23397 C CA . GLY A 1 101 ? 12.158 -0.072 -15.380 1.00 0.00 101 GLY A CA 13
ATOM 23398 C C . GLY A 1 101 ? 11.354 -0.540 -14.160 1.00 0.00 101 GLY A C 13
ATOM 23399 O O . GLY A 1 101 ? 11.865 -0.565 -13.046 1.00 0.00 101 GLY A O 13
ATOM 23403 N N . LEU A 1 102 ? 10.082 -0.916 -14.430 1.00 0.00 102 LEU A N 13
ATOM 23404 C CA . LEU A 1 102 ? 9.185 -1.421 -13.387 1.00 0.00 102 LEU A CA 13
ATOM 23405 C C . LEU A 1 102 ? 9.091 -2.958 -13.415 1.00 0.00 102 LEU A C 13
ATOM 23406 O O . LEU A 1 102 ? 8.207 -3.517 -12.786 1.00 0.00 102 LEU A O 13
ATOM 23422 N N . CYS A 1 103 ? 10.012 -3.606 -14.162 1.00 0.00 103 CYS A N 13
ATOM 23423 C CA . CYS A 1 103 ? 10.069 -5.065 -14.300 1.00 0.00 103 CYS A CA 13
ATOM 23424 C C . CYS A 1 103 ? 9.097 -5.584 -15.377 1.00 0.00 103 CYS A C 13
ATOM 23425 O O . CYS A 1 103 ? 9.497 -6.279 -16.302 1.00 0.00 103 CYS A O 13
ATOM 23433 N N . GLN A 1 104 ? 7.815 -5.194 -15.199 1.00 0.00 104 GLN A N 13
ATOM 23434 C CA . GLN A 1 104 ? 6.740 -5.574 -16.102 1.00 0.00 104 GLN A CA 13
ATOM 23435 C C . GLN A 1 104 ? 5.625 -4.554 -15.884 1.00 0.00 104 GLN A C 13
ATOM 23436 O O . GLN A 1 104 ? 4.930 -4.518 -14.876 1.00 0.00 104 GLN A O 13
ATOM 23450 N N . LYS A 1 105 ? 5.544 -3.728 -16.938 1.00 0.00 105 LYS A N 13
ATOM 23451 C CA . LYS A 1 105 ? 4.619 -2.632 -17.055 1.00 0.00 105 LYS A CA 13
ATOM 23452 C C . LYS A 1 105 ? 3.161 -3.107 -16.967 1.00 0.00 105 LYS A C 13
ATOM 23453 O O . LYS A 1 105 ? 2.826 -4.263 -17.204 1.00 0.00 105 LYS A O 13
ATOM 23472 N N . LEU A 1 106 ? 2.343 -2.112 -16.567 1.00 0.00 106 LEU A N 13
ATOM 23473 C CA . LEU A 1 106 ? 0.921 -2.351 -16.331 1.00 0.00 106 LEU A CA 13
ATOM 23474 C C . LEU A 1 106 ? 0.204 -2.952 -17.547 1.00 0.00 106 LEU A C 13
ATOM 23475 O O . LEU A 1 106 ? 0.506 -2.669 -18.700 1.00 0.00 106 LEU A O 13
ATOM 23491 N N . THR A 1 107 ? -0.765 -3.805 -17.191 1.00 0.00 107 THR A N 13
ATOM 23492 C CA . THR A 1 107 ? -1.588 -4.444 -18.204 1.00 0.00 107 THR A CA 13
ATOM 23493 C C . THR A 1 107 ? -3.016 -4.102 -17.901 1.00 0.00 107 THR A C 13
ATOM 23494 O O . THR A 1 107 ? -3.684 -3.361 -18.611 1.00 0.00 107 THR A O 13
ATOM 23505 N N . LEU A 1 108 ? -3.394 -4.691 -16.754 1.00 0.00 108 LEU A N 13
ATOM 23506 C CA . LEU A 1 108 ? -4.740 -4.496 -16.266 1.00 0.00 108 LEU A CA 13
ATOM 23507 C C . LEU A 1 108 ? -4.699 -4.579 -14.743 1.00 0.00 108 LEU A C 13
ATOM 23508 O O . LEU A 1 108 ? -4.307 -5.611 -14.225 1.00 0.00 108 LEU A O 13
ATOM 23524 N N . PRO A 1 109 ? -5.107 -3.501 -14.025 1.00 0.00 109 PRO A N 13
ATOM 23525 C CA . PRO A 1 109 ? -5.159 -3.522 -12.562 1.00 0.00 109 PRO A CA 13
ATOM 23526 C C . PRO A 1 109 ? -6.009 -4.720 -12.121 1.00 0.00 109 PRO A C 13
ATOM 23527 O O . PRO A 1 109 ? -6.945 -5.095 -12.818 1.00 0.00 109 PRO A O 13
ATOM 23538 N N . CYS A 1 110 ? -5.603 -5.311 -10.977 1.00 0.00 110 CYS A N 13
ATOM 23539 C CA . CYS A 1 110 ? -6.275 -6.491 -10.409 1.00 0.00 110 CYS A CA 13
ATOM 23540 C C . CYS A 1 110 ? -7.821 -6.478 -10.566 1.00 0.00 110 CYS A C 13
ATOM 23541 O O . CYS A 1 110 ? -8.427 -5.434 -10.763 1.00 0.00 110 CYS A O 13
ATOM 23549 N N . VAL A 1 111 ? -8.406 -7.694 -10.445 1.00 0.00 111 VAL A N 13
ATOM 23550 C CA . VAL A 1 111 ? -9.848 -7.913 -10.582 1.00 0.00 111 VAL A CA 13
ATOM 23551 C C . VAL A 1 111 ? -10.647 -6.959 -9.661 1.00 0.00 111 VAL A C 13
ATOM 23552 O O . VAL A 1 111 ? -10.874 -7.200 -8.483 1.00 0.00 111 VAL A O 13
ATOM 23565 N N . ASN A 1 112 ? -11.057 -5.855 -10.312 1.00 0.00 112 ASN A N 13
ATOM 23566 C CA . ASN A 1 112 ? -11.817 -4.779 -9.689 1.00 0.00 112 ASN A CA 13
ATOM 23567 C C . ASN A 1 112 ? -13.318 -5.121 -9.692 1.00 0.00 112 ASN A C 13
ATOM 23568 O O . ASN A 1 112 ? -14.079 -4.761 -10.580 1.00 0.00 112 ASN A O 13
ATOM 23579 N N . LEU A 1 113 ? -13.666 -5.855 -8.615 1.00 0.00 113 LEU A N 13
ATOM 23580 C CA . LEU A 1 113 ? -15.033 -6.311 -8.391 1.00 0.00 113 LEU A CA 13
ATOM 23581 C C . LEU A 1 113 ? -15.896 -5.171 -7.814 1.00 0.00 113 LEU A C 13
ATOM 23582 O O . LEU A 1 113 ? -16.058 -5.029 -6.608 1.00 0.00 113 LEU A O 13
ATOM 23598 N N . ALA A 1 114 ? -16.427 -4.383 -8.772 1.00 0.00 114 ALA A N 13
ATOM 23599 C CA . ALA A 1 114 ? -17.281 -3.241 -8.467 1.00 0.00 114 ALA A CA 13
ATOM 23600 C C . ALA A 1 114 ? -18.766 -3.649 -8.573 1.00 0.00 114 ALA A C 13
ATOM 23601 O O . ALA A 1 114 ? -19.173 -4.134 -9.630 1.00 0.00 114 ALA A O 13
ATOM 23609 N N . GLY A 1 1 ? -29.198 2.064 -9.340 1.00 0.00 1 GLY A N 14
ATOM 23610 C CA . GLY A 1 1 ? -30.546 1.512 -9.383 1.00 0.00 1 GLY A CA 14
ATOM 23611 C C . GLY A 1 1 ? -31.364 2.085 -10.529 1.00 0.00 1 GLY A C 14
ATOM 23612 O O . GLY A 1 1 ? -30.932 2.976 -11.248 1.00 0.00 1 GLY A O 14
ATOM 23618 N N . SER A 1 2 ? -32.572 1.497 -10.619 1.00 0.00 2 SER A N 14
ATOM 23619 C CA . SER A 1 2 ? -33.594 1.811 -11.610 1.00 0.00 2 SER A CA 14
ATOM 23620 C C . SER A 1 2 ? -33.780 3.332 -11.773 1.00 0.00 2 SER A C 14
ATOM 23621 O O . SER A 1 2 ? -33.426 3.896 -12.800 1.00 0.00 2 SER A O 14
ATOM 23629 N N . VAL A 1 3 ? -34.355 3.955 -10.716 1.00 0.00 3 VAL A N 14
ATOM 23630 C CA . VAL A 1 3 ? -34.567 5.402 -10.749 1.00 0.00 3 VAL A CA 14
ATOM 23631 C C . VAL A 1 3 ? -33.289 6.143 -10.293 1.00 0.00 3 VAL A C 14
ATOM 23632 O O . VAL A 1 3 ? -32.945 7.198 -10.811 1.00 0.00 3 VAL A O 14
ATOM 23645 N N . ALA A 1 4 ? -32.612 5.510 -9.306 1.00 0.00 4 ALA A N 14
ATOM 23646 C CA . ALA A 1 4 ? -31.385 6.066 -8.749 1.00 0.00 4 ALA A CA 14
ATOM 23647 C C . ALA A 1 4 ? -30.720 4.997 -7.850 1.00 0.00 4 ALA A C 14
ATOM 23648 O O . ALA A 1 4 ? -31.388 4.094 -7.361 1.00 0.00 4 ALA A O 14
ATOM 23655 N N . PRO A 1 5 ? -29.370 5.117 -7.662 1.00 0.00 5 PRO A N 14
ATOM 23656 C CA . PRO A 1 5 ? -28.609 4.187 -6.816 1.00 0.00 5 PRO A CA 14
ATOM 23657 C C . PRO A 1 5 ? -28.767 4.555 -5.312 1.00 0.00 5 PRO A C 14
ATOM 23658 O O . PRO A 1 5 ? -29.877 4.682 -4.813 1.00 0.00 5 PRO A O 14
ATOM 23669 N N . VAL A 1 6 ? -27.614 4.728 -4.641 1.00 0.00 6 VAL A N 14
ATOM 23670 C CA . VAL A 1 6 ? -27.533 5.081 -3.224 1.00 0.00 6 VAL A CA 14
ATOM 23671 C C . VAL A 1 6 ? -26.054 5.363 -2.885 1.00 0.00 6 VAL A C 14
ATOM 23672 O O . VAL A 1 6 ? -25.725 6.236 -2.092 1.00 0.00 6 VAL A O 14
ATOM 23685 N N . GLU A 1 7 ? -25.206 4.565 -3.568 1.00 0.00 7 GLU A N 14
ATOM 23686 C CA . GLU A 1 7 ? -23.755 4.624 -3.457 1.00 0.00 7 GLU A CA 14
ATOM 23687 C C . GLU A 1 7 ? -23.112 4.729 -4.849 1.00 0.00 7 GLU A C 14
ATOM 23688 O O . GLU A 1 7 ? -23.728 4.451 -5.871 1.00 0.00 7 GLU A O 14
ATOM 23700 N N . THR A 1 8 ? -21.840 5.170 -4.797 1.00 0.00 8 THR A N 14
ATOM 23701 C CA . THR A 1 8 ? -21.038 5.337 -6.010 1.00 0.00 8 THR A CA 14
ATOM 23702 C C . THR A 1 8 ? -19.534 5.527 -5.702 1.00 0.00 8 THR A C 14
ATOM 23703 O O . THR A 1 8 ? -18.716 5.667 -6.602 1.00 0.00 8 THR A O 14
ATOM 23714 N N . LEU A 1 9 ? -19.221 5.529 -4.385 1.00 0.00 9 LEU A N 14
ATOM 23715 C CA . LEU A 1 9 ? -17.844 5.680 -3.928 1.00 0.00 9 LEU A CA 14
ATOM 23716 C C . LEU A 1 9 ? -17.224 4.276 -3.871 1.00 0.00 9 LEU A C 14
ATOM 23717 O O . LEU A 1 9 ? -17.066 3.664 -2.821 1.00 0.00 9 LEU A O 14
ATOM 23733 N N . GLU A 1 10 ? -16.910 3.830 -5.101 1.00 0.00 10 GLU A N 14
ATOM 23734 C CA . GLU A 1 10 ? -16.326 2.525 -5.358 1.00 0.00 10 GLU A CA 14
ATOM 23735 C C . GLU A 1 10 ? -15.159 2.706 -6.336 1.00 0.00 10 GLU A C 14
ATOM 23736 O O . GLU A 1 10 ? -15.096 2.129 -7.414 1.00 0.00 10 GLU A O 14
ATOM 23748 N N . VAL A 1 11 ? -14.240 3.571 -5.842 1.00 0.00 11 VAL A N 14
ATOM 23749 C CA . VAL A 1 11 ? -12.996 3.932 -6.530 1.00 0.00 11 VAL A CA 14
ATOM 23750 C C . VAL A 1 11 ? -12.209 2.643 -6.812 1.00 0.00 11 VAL A C 14
ATOM 23751 O O . VAL A 1 11 ? -11.933 2.276 -7.945 1.00 0.00 11 VAL A O 14
ATOM 23764 N N . GLU A 1 12 ? -11.888 2.003 -5.671 1.00 0.00 12 GLU A N 14
ATOM 23765 C CA . GLU A 1 12 ? -11.198 0.732 -5.648 1.00 0.00 12 GLU A CA 14
ATOM 23766 C C . GLU A 1 12 ? -9.936 0.687 -6.517 1.00 0.00 12 GLU A C 14
ATOM 23767 O O . GLU A 1 12 ? -9.024 1.495 -6.429 1.00 0.00 12 GLU A O 14
ATOM 23779 N N . LYS A 1 13 ? -9.993 -0.374 -7.313 1.00 0.00 13 LYS A N 14
ATOM 23780 C CA . LYS A 1 13 ? -9.045 -0.928 -8.232 1.00 0.00 13 LYS A CA 14
ATOM 23781 C C . LYS A 1 13 ? -8.002 0.056 -8.767 1.00 0.00 13 LYS A C 14
ATOM 23782 O O . LYS A 1 13 ? -8.182 0.882 -9.650 1.00 0.00 13 LYS A O 14
ATOM 23801 N N . TRP A 1 14 ? -6.879 -0.240 -8.103 1.00 0.00 14 TRP A N 14
ATOM 23802 C CA . TRP A 1 14 ? -5.524 0.249 -8.124 1.00 0.00 14 TRP A CA 14
ATOM 23803 C C . TRP A 1 14 ? -5.209 1.174 -6.952 1.00 0.00 14 TRP A C 14
ATOM 23804 O O . TRP A 1 14 ? -4.095 1.162 -6.448 1.00 0.00 14 TRP A O 14
ATOM 23825 N N . PHE A 1 15 ? -6.234 1.939 -6.526 1.00 0.00 15 PHE A N 14
ATOM 23826 C CA . PHE A 1 15 ? -6.057 2.890 -5.434 1.00 0.00 15 PHE A CA 14
ATOM 23827 C C . PHE A 1 15 ? -6.919 2.535 -4.204 1.00 0.00 15 PHE A C 14
ATOM 23828 O O . PHE A 1 15 ? -7.991 3.083 -3.971 1.00 0.00 15 PHE A O 14
ATOM 23845 N N . PHE A 1 16 ? -6.345 1.588 -3.428 1.00 0.00 16 PHE A N 14
ATOM 23846 C CA . PHE A 1 16 ? -6.946 1.110 -2.184 1.00 0.00 16 PHE A CA 14
ATOM 23847 C C . PHE A 1 16 ? -6.246 1.814 -1.011 1.00 0.00 16 PHE A C 14
ATOM 23848 O O . PHE A 1 16 ? -5.192 2.422 -1.168 1.00 0.00 16 PHE A O 14
ATOM 23865 N N . ARG A 1 17 ? -6.898 1.661 0.164 1.00 0.00 17 ARG A N 14
ATOM 23866 C CA . ARG A 1 17 ? -6.337 2.181 1.409 1.00 0.00 17 ARG A CA 14
ATOM 23867 C C . ARG A 1 17 ? -5.164 1.267 1.843 1.00 0.00 17 ARG A C 14
ATOM 23868 O O . ARG A 1 17 ? -4.537 0.608 1.022 1.00 0.00 17 ARG A O 14
ATOM 23889 N N . THR A 1 18 ? -4.896 1.254 3.158 1.00 0.00 18 THR A N 14
ATOM 23890 C CA . THR A 1 18 ? -3.814 0.460 3.705 1.00 0.00 18 THR A CA 14
ATOM 23891 C C . THR A 1 18 ? -4.294 -0.951 4.008 1.00 0.00 18 THR A C 14
ATOM 23892 O O . THR A 1 18 ? -4.558 -1.338 5.139 1.00 0.00 18 THR A O 14
ATOM 23903 N N . ILE A 1 19 ? -4.390 -1.689 2.890 1.00 0.00 19 ILE A N 14
ATOM 23904 C CA . ILE A 1 19 ? -4.715 -3.107 2.968 1.00 0.00 19 ILE A CA 14
ATOM 23905 C C . ILE A 1 19 ? -3.434 -3.735 3.531 1.00 0.00 19 ILE A C 14
ATOM 23906 O O . ILE A 1 19 ? -2.409 -3.059 3.555 1.00 0.00 19 ILE A O 14
ATOM 23922 N N . SER A 1 20 ? -3.469 -5.001 3.988 1.00 0.00 20 SER A N 14
ATOM 23923 C CA . SER A 1 20 ? -2.154 -5.466 4.467 1.00 0.00 20 SER A CA 14
ATOM 23924 C C . SER A 1 20 ? -1.252 -5.654 3.245 1.00 0.00 20 SER A C 14
ATOM 23925 O O . SER A 1 20 ? -1.709 -5.827 2.121 1.00 0.00 20 SER A O 14
ATOM 23933 N N . ARG A 1 21 ? 0.056 -5.620 3.532 1.00 0.00 21 ARG A N 14
ATOM 23934 C CA . ARG A 1 21 ? 0.989 -5.780 2.435 1.00 0.00 21 ARG A CA 14
ATOM 23935 C C . ARG A 1 21 ? 0.794 -7.124 1.694 1.00 0.00 21 ARG A C 14
ATOM 23936 O O . ARG A 1 21 ? 0.910 -7.151 0.476 1.00 0.00 21 ARG A O 14
ATOM 23957 N N . LYS A 1 22 ? 0.442 -8.215 2.435 1.00 0.00 22 LYS A N 14
ATOM 23958 C CA . LYS A 1 22 ? 0.240 -9.468 1.719 1.00 0.00 22 LYS A CA 14
ATOM 23959 C C . LYS A 1 22 ? -1.147 -9.581 1.096 1.00 0.00 22 LYS A C 14
ATOM 23960 O O . LYS A 1 22 ? -1.408 -10.470 0.299 1.00 0.00 22 LYS A O 14
ATOM 23979 N N . ASP A 1 23 ? -2.032 -8.658 1.531 1.00 0.00 23 ASP A N 14
ATOM 23980 C CA . ASP A 1 23 ? -3.389 -8.716 1.029 1.00 0.00 23 ASP A CA 14
ATOM 23981 C C . ASP A 1 23 ? -3.414 -8.306 -0.438 1.00 0.00 23 ASP A C 14
ATOM 23982 O O . ASP A 1 23 ? -4.046 -8.910 -1.290 1.00 0.00 23 ASP A O 14
ATOM 23991 N N . ALA A 1 24 ? -2.666 -7.226 -0.653 1.00 0.00 24 ALA A N 14
ATOM 23992 C CA . ALA A 1 24 ? -2.515 -6.653 -1.977 1.00 0.00 24 ALA A CA 14
ATOM 23993 C C . ALA A 1 24 ? -1.860 -7.665 -2.937 1.00 0.00 24 ALA A C 14
ATOM 23994 O O . ALA A 1 24 ? -2.139 -7.708 -4.130 1.00 0.00 24 ALA A O 14
ATOM 24001 N N . GLU A 1 25 ? -1.000 -8.489 -2.299 1.00 0.00 25 GLU A N 14
ATOM 24002 C CA . GLU A 1 25 ? -0.296 -9.546 -2.993 1.00 0.00 25 GLU A CA 14
ATOM 24003 C C . GLU A 1 25 ? -1.260 -10.712 -3.264 1.00 0.00 25 GLU A C 14
ATOM 24004 O O . GLU A 1 25 ? -1.153 -11.369 -4.285 1.00 0.00 25 GLU A O 14
ATOM 24016 N N . ARG A 1 26 ? -2.226 -10.923 -2.339 1.00 0.00 26 ARG A N 14
ATOM 24017 C CA . ARG A 1 26 ? -3.153 -12.045 -2.500 1.00 0.00 26 ARG A CA 14
ATOM 24018 C C . ARG A 1 26 ? -4.018 -11.855 -3.751 1.00 0.00 26 ARG A C 14
ATOM 24019 O O . ARG A 1 26 ? -4.370 -12.798 -4.450 1.00 0.00 26 ARG A O 14
ATOM 24040 N N . GLN A 1 27 ? -4.297 -10.553 -3.975 1.00 0.00 27 GLN A N 14
ATOM 24041 C CA . GLN A 1 27 ? -5.122 -10.158 -5.108 1.00 0.00 27 GLN A CA 14
ATOM 24042 C C . GLN A 1 27 ? -4.378 -10.276 -6.446 1.00 0.00 27 GLN A C 14
ATOM 24043 O O . GLN A 1 27 ? -4.934 -10.755 -7.425 1.00 0.00 27 GLN A O 14
ATOM 24057 N N . LEU A 1 28 ? -3.100 -9.830 -6.449 1.00 0.00 28 LEU A N 14
ATOM 24058 C CA . LEU A 1 28 ? -2.351 -9.866 -7.706 1.00 0.00 28 LEU A CA 14
ATOM 24059 C C . LEU A 1 28 ? -1.874 -11.274 -8.071 1.00 0.00 28 LEU A C 14
ATOM 24060 O O . LEU A 1 28 ? -1.823 -11.609 -9.243 1.00 0.00 28 LEU A O 14
ATOM 24076 N N . LEU A 1 29 ? -1.584 -12.084 -7.031 1.00 0.00 29 LEU A N 14
ATOM 24077 C CA . LEU A 1 29 ? -1.170 -13.467 -7.242 1.00 0.00 29 LEU A CA 14
ATOM 24078 C C . LEU A 1 29 ? -2.381 -14.311 -7.718 1.00 0.00 29 LEU A C 14
ATOM 24079 O O . LEU A 1 29 ? -2.218 -15.399 -8.253 1.00 0.00 29 LEU A O 14
ATOM 24095 N N . ALA A 1 30 ? -3.595 -13.749 -7.491 1.00 0.00 30 ALA A N 14
ATOM 24096 C CA . ALA A 1 30 ? -4.831 -14.410 -7.891 1.00 0.00 30 ALA A CA 14
ATOM 24097 C C . ALA A 1 30 ? -4.865 -14.602 -9.422 1.00 0.00 30 ALA A C 14
ATOM 24098 O O . ALA A 1 30 ? -4.277 -13.836 -10.177 1.00 0.00 30 ALA A O 14
ATOM 24105 N N . PRO A 1 31 ? -5.602 -15.665 -9.851 1.00 0.00 31 PRO A N 14
ATOM 24106 C CA . PRO A 1 31 ? -5.766 -15.986 -11.269 1.00 0.00 31 PRO A CA 14
ATOM 24107 C C . PRO A 1 31 ? -6.627 -14.979 -12.064 1.00 0.00 31 PRO A C 14
ATOM 24108 O O . PRO A 1 31 ? -6.889 -15.172 -13.245 1.00 0.00 31 PRO A O 14
ATOM 24119 N N . MET A 1 32 ? -7.047 -13.904 -11.356 1.00 0.00 32 MET A N 14
ATOM 24120 C CA . MET A 1 32 ? -7.849 -12.836 -11.908 1.00 0.00 32 MET A CA 14
ATOM 24121 C C . MET A 1 32 ? -7.156 -12.166 -13.116 1.00 0.00 32 MET A C 14
ATOM 24122 O O . MET A 1 32 ? -7.763 -11.942 -14.155 1.00 0.00 32 MET A O 14
ATOM 24136 N N . ASN A 1 33 ? -5.851 -11.884 -12.896 1.00 0.00 33 ASN A N 14
ATOM 24137 C CA . ASN A 1 33 ? -4.996 -11.248 -13.900 1.00 0.00 33 ASN A CA 14
ATOM 24138 C C . ASN A 1 33 ? -3.542 -11.730 -13.733 1.00 0.00 33 ASN A C 14
ATOM 24139 O O . ASN A 1 33 ? -3.230 -12.575 -12.905 1.00 0.00 33 ASN A O 14
ATOM 24150 N N . LYS A 1 34 ? -2.698 -11.122 -14.590 1.00 0.00 34 LYS A N 14
ATOM 24151 C CA . LYS A 1 34 ? -1.265 -11.383 -14.668 1.00 0.00 34 LYS A CA 14
ATOM 24152 C C . LYS A 1 34 ? -0.470 -10.072 -14.554 1.00 0.00 34 LYS A C 14
ATOM 24153 O O . LYS A 1 34 ? -1.037 -8.989 -14.489 1.00 0.00 34 LYS A O 14
ATOM 24172 N N . ALA A 1 35 ? 0.874 -10.253 -14.559 1.00 0.00 35 ALA A N 14
ATOM 24173 C CA . ALA A 1 35 ? 1.889 -9.211 -14.503 1.00 0.00 35 ALA A CA 14
ATOM 24174 C C . ALA A 1 35 ? 1.417 -7.912 -15.155 1.00 0.00 35 ALA A C 14
ATOM 24175 O O . ALA A 1 35 ? 1.059 -7.841 -16.325 1.00 0.00 35 ALA A O 14
ATOM 24182 N N . GLY A 1 36 ? 1.450 -6.908 -14.271 1.00 0.00 36 GLY A N 14
ATOM 24183 C CA . GLY A 1 36 ? 1.028 -5.577 -14.614 1.00 0.00 36 GLY A CA 14
ATOM 24184 C C . GLY A 1 36 ? -0.354 -5.261 -14.005 1.00 0.00 36 GLY A C 14
ATOM 24185 O O . GLY A 1 36 ? -0.852 -4.168 -14.133 1.00 0.00 36 GLY A O 14
ATOM 24189 N N . SER A 1 37 ? -1.003 -6.258 -13.369 1.00 0.00 37 SER A N 14
ATOM 24190 C CA . SER A 1 37 ? -2.228 -6.009 -12.602 1.00 0.00 37 SER A CA 14
ATOM 24191 C C . SER A 1 37 ? -1.703 -5.306 -11.321 1.00 0.00 37 SER A C 14
ATOM 24192 O O . SER A 1 37 ? -0.622 -5.678 -10.864 1.00 0.00 37 SER A O 14
ATOM 24200 N N . PHE A 1 38 ? -2.469 -4.309 -10.777 1.00 0.00 38 PHE A N 14
ATOM 24201 C CA . PHE A 1 38 ? -1.895 -3.575 -9.629 1.00 0.00 38 PHE A CA 14
ATOM 24202 C C . PHE A 1 38 ? -2.861 -3.495 -8.421 1.00 0.00 38 PHE A C 14
ATOM 24203 O O . PHE A 1 38 ? -4.013 -3.902 -8.407 1.00 0.00 38 PHE A O 14
ATOM 24220 N N . LEU A 1 39 ? -2.201 -2.784 -7.477 1.00 0.00 39 LEU A N 14
ATOM 24221 C CA . LEU A 1 39 ? -2.496 -2.278 -6.153 1.00 0.00 39 LEU A CA 14
ATOM 24222 C C . LEU A 1 39 ? -1.560 -1.075 -5.934 1.00 0.00 39 LEU A C 14
ATOM 24223 O O . LEU A 1 39 ? -0.514 -1.006 -6.559 1.00 0.00 39 LEU A O 14
ATOM 24239 N N . ILE A 1 40 ? -1.963 -0.149 -5.031 1.00 0.00 40 ILE A N 14
ATOM 24240 C CA . ILE A 1 40 ? -1.016 0.934 -4.745 1.00 0.00 40 ILE A CA 14
ATOM 24241 C C . ILE A 1 40 ? -1.520 1.367 -3.323 1.00 0.00 40 ILE A C 14
ATOM 24242 O O . ILE A 1 40 ? -1.971 2.472 -3.065 1.00 0.00 40 ILE A O 14
ATOM 24258 N N . ARG A 1 41 ? -1.447 0.361 -2.419 1.00 0.00 41 ARG A N 14
ATOM 24259 C CA . ARG A 1 41 ? -1.945 0.457 -1.045 1.00 0.00 41 ARG A CA 14
ATOM 24260 C C . ARG A 1 41 ? -1.097 1.409 -0.171 1.00 0.00 41 ARG A C 14
ATOM 24261 O O . ARG A 1 41 ? 0.119 1.299 -0.102 1.00 0.00 41 ARG A O 14
ATOM 24282 N N . GLU A 1 42 ? -1.822 2.334 0.511 1.00 0.00 42 GLU A N 14
ATOM 24283 C CA . GLU A 1 42 ? -1.168 3.334 1.367 1.00 0.00 42 GLU A CA 14
ATOM 24284 C C . GLU A 1 42 ? -0.322 2.706 2.478 1.00 0.00 42 GLU A C 14
ATOM 24285 O O . GLU A 1 42 ? -0.579 1.589 2.915 1.00 0.00 42 GLU A O 14
ATOM 24297 N N . SER A 1 43 ? 0.716 3.476 2.884 1.00 0.00 43 SER A N 14
ATOM 24298 C CA . SER A 1 43 ? 1.507 2.990 4.010 1.00 0.00 43 SER A CA 14
ATOM 24299 C C . SER A 1 43 ? 0.799 3.548 5.256 1.00 0.00 43 SER A C 14
ATOM 24300 O O . SER A 1 43 ? 0.308 4.668 5.264 1.00 0.00 43 SER A O 14
ATOM 24308 N N . GLU A 1 44 ? 0.753 2.710 6.293 1.00 0.00 44 GLU A N 14
ATOM 24309 C CA . GLU A 1 44 ? 0.081 3.100 7.530 1.00 0.00 44 GLU A CA 14
ATOM 24310 C C . GLU A 1 44 ? 1.081 3.565 8.612 1.00 0.00 44 GLU A C 14
ATOM 24311 O O . GLU A 1 44 ? 0.981 3.229 9.786 1.00 0.00 44 GLU A O 14
ATOM 24323 N N . SER A 1 45 ? 2.043 4.372 8.118 1.00 0.00 45 SER A N 14
ATOM 24324 C CA . SER A 1 45 ? 3.123 4.935 8.922 1.00 0.00 45 SER A CA 14
ATOM 24325 C C . SER A 1 45 ? 3.889 5.998 8.112 1.00 0.00 45 SER A C 14
ATOM 24326 O O . SER A 1 45 ? 5.043 6.304 8.392 1.00 0.00 45 SER A O 14
ATOM 24334 N N . ASN A 1 46 ? 3.191 6.526 7.087 1.00 0.00 46 ASN A N 14
ATOM 24335 C CA . ASN A 1 46 ? 3.794 7.467 6.157 1.00 0.00 46 ASN A CA 14
ATOM 24336 C C . ASN A 1 46 ? 3.329 8.928 6.253 1.00 0.00 46 ASN A C 14
ATOM 24337 O O . ASN A 1 46 ? 2.509 9.351 7.058 1.00 0.00 46 ASN A O 14
ATOM 24348 N N . LYS A 1 47 ? 3.976 9.615 5.291 1.00 0.00 47 LYS A N 14
ATOM 24349 C CA . LYS A 1 47 ? 3.849 11.005 4.908 1.00 0.00 47 LYS A CA 14
ATOM 24350 C C . LYS A 1 47 ? 2.985 11.197 3.653 1.00 0.00 47 LYS A C 14
ATOM 24351 O O . LYS A 1 47 ? 3.124 12.177 2.933 1.00 0.00 47 LYS A O 14
ATOM 24370 N N . GLY A 1 48 ? 2.089 10.211 3.461 1.00 0.00 48 GLY A N 14
ATOM 24371 C CA . GLY A 1 48 ? 1.207 10.162 2.306 1.00 0.00 48 GLY A CA 14
ATOM 24372 C C . GLY A 1 48 ? 1.778 9.204 1.254 1.00 0.00 48 GLY A C 14
ATOM 24373 O O . GLY A 1 48 ? 1.490 9.306 0.067 1.00 0.00 48 GLY A O 14
ATOM 24377 N N . ALA A 1 49 ? 2.595 8.255 1.775 1.00 0.00 49 ALA A N 14
ATOM 24378 C CA . ALA A 1 49 ? 3.237 7.270 0.891 1.00 0.00 49 ALA A CA 14
ATOM 24379 C C . ALA A 1 49 ? 2.261 6.131 0.501 1.00 0.00 49 ALA A C 14
ATOM 24380 O O . ALA A 1 49 ? 1.136 6.041 0.973 1.00 0.00 49 ALA A O 14
ATOM 24387 N N . PHE A 1 50 ? 2.757 5.276 -0.416 1.00 0.00 50 PHE A N 14
ATOM 24388 C CA . PHE A 1 50 ? 1.948 4.181 -0.955 1.00 0.00 50 PHE A CA 14
ATOM 24389 C C . PHE A 1 50 ? 2.854 2.946 -1.222 1.00 0.00 50 PHE A C 14
ATOM 24390 O O . PHE A 1 50 ? 4.055 2.996 -0.994 1.00 0.00 50 PHE A O 14
ATOM 24407 N N . SER A 1 51 ? 2.218 1.840 -1.702 1.00 0.00 51 SER A N 14
ATOM 24408 C CA . SER A 1 51 ? 2.941 0.586 -1.979 1.00 0.00 51 SER A CA 14
ATOM 24409 C C . SER A 1 51 ? 2.327 -0.144 -3.199 1.00 0.00 51 SER A C 14
ATOM 24410 O O . SER A 1 51 ? 1.324 -0.844 -3.100 1.00 0.00 51 SER A O 14
ATOM 24418 N N . LEU A 1 52 ? 3.015 0.052 -4.344 1.00 0.00 52 LEU A N 14
ATOM 24419 C CA . LEU A 1 52 ? 2.600 -0.533 -5.617 1.00 0.00 52 LEU A CA 14
ATOM 24420 C C . LEU A 1 52 ? 3.021 -1.995 -5.731 1.00 0.00 52 LEU A C 14
ATOM 24421 O O . LEU A 1 52 ? 4.185 -2.334 -5.901 1.00 0.00 52 LEU A O 14
ATOM 24437 N N . SER A 1 53 ? 1.965 -2.823 -5.641 1.00 0.00 53 SER A N 14
ATOM 24438 C CA . SER A 1 53 ? 2.104 -4.256 -5.764 1.00 0.00 53 SER A CA 14
ATOM 24439 C C . SER A 1 53 ? 1.723 -4.573 -7.204 1.00 0.00 53 SER A C 14
ATOM 24440 O O . SER A 1 53 ? 0.724 -4.082 -7.706 1.00 0.00 53 SER A O 14
ATOM 24448 N N . VAL A 1 54 ? 2.610 -5.355 -7.843 1.00 0.00 54 VAL A N 14
ATOM 24449 C CA . VAL A 1 54 ? 2.416 -5.756 -9.245 1.00 0.00 54 VAL A CA 14
ATOM 24450 C C . VAL A 1 54 ? 2.781 -7.239 -9.304 1.00 0.00 54 VAL A C 14
ATOM 24451 O O . VAL A 1 54 ? 3.688 -7.619 -8.584 1.00 0.00 54 VAL A O 14
ATOM 24464 N N . LYS A 1 55 ? 2.128 -8.063 -10.163 1.00 0.00 55 LYS A N 14
ATOM 24465 C CA . LYS A 1 55 ? 2.521 -9.485 -10.124 1.00 0.00 55 LYS A CA 14
ATOM 24466 C C . LYS A 1 55 ? 3.831 -9.771 -10.900 1.00 0.00 55 LYS A C 14
ATOM 24467 O O . LYS A 1 55 ? 3.813 -9.775 -12.124 1.00 0.00 55 LYS A O 14
ATOM 24486 N N . ASP A 1 56 ? 4.956 -10.033 -10.177 1.00 0.00 56 ASP A N 14
ATOM 24487 C CA . ASP A 1 56 ? 6.154 -10.379 -10.955 1.00 0.00 56 ASP A CA 14
ATOM 24488 C C . ASP A 1 56 ? 6.048 -11.865 -11.368 1.00 0.00 56 ASP A C 14
ATOM 24489 O O . ASP A 1 56 ? 5.697 -12.737 -10.587 1.00 0.00 56 ASP A O 14
ATOM 24498 N N . ILE A 1 57 ? 6.331 -12.059 -12.672 1.00 0.00 57 ILE A N 14
ATOM 24499 C CA . ILE A 1 57 ? 6.301 -13.385 -13.285 1.00 0.00 57 ILE A CA 14
ATOM 24500 C C . ILE A 1 57 ? 7.703 -13.706 -13.828 1.00 0.00 57 ILE A C 14
ATOM 24501 O O . ILE A 1 57 ? 8.323 -12.923 -14.535 1.00 0.00 57 ILE A O 14
ATOM 24517 N N . THR A 1 58 ? 8.137 -14.923 -13.432 1.00 0.00 58 THR A N 14
ATOM 24518 C CA . THR A 1 58 ? 9.446 -15.455 -13.792 1.00 0.00 58 THR A CA 14
ATOM 24519 C C . THR A 1 58 ? 9.384 -16.989 -13.799 1.00 0.00 58 THR A C 14
ATOM 24520 O O . THR A 1 58 ? 8.409 -17.581 -13.351 1.00 0.00 58 THR A O 14
ATOM 24531 N N . THR A 1 59 ? 10.478 -17.610 -14.310 1.00 0.00 59 THR A N 14
ATOM 24532 C CA . THR A 1 59 ? 10.504 -19.077 -14.340 1.00 0.00 59 THR A CA 14
ATOM 24533 C C . THR A 1 59 ? 10.778 -19.678 -12.943 1.00 0.00 59 THR A C 14
ATOM 24534 O O . THR A 1 59 ? 10.732 -20.891 -12.777 1.00 0.00 59 THR A O 14
ATOM 24545 N N . GLN A 1 60 ? 11.057 -18.788 -11.955 1.00 0.00 60 GLN A N 14
ATOM 24546 C CA . GLN A 1 60 ? 11.302 -19.267 -10.590 1.00 0.00 60 GLN A CA 14
ATOM 24547 C C . GLN A 1 60 ? 9.975 -19.446 -9.808 1.00 0.00 60 GLN A C 14
ATOM 24548 O O . GLN A 1 60 ? 9.941 -20.107 -8.778 1.00 0.00 60 GLN A O 14
ATOM 24562 N N . GLY A 1 61 ? 8.901 -18.825 -10.350 1.00 0.00 61 GLY A N 14
ATOM 24563 C CA . GLY A 1 61 ? 7.576 -18.896 -9.740 1.00 0.00 61 GLY A CA 14
ATOM 24564 C C . GLY A 1 61 ? 6.915 -17.517 -9.674 1.00 0.00 61 GLY A C 14
ATOM 24565 O O . GLY A 1 61 ? 7.577 -16.486 -9.695 1.00 0.00 61 GLY A O 14
ATOM 24569 N N . GLU A 1 62 ? 5.567 -17.571 -9.588 1.00 0.00 62 GLU A N 14
ATOM 24570 C CA . GLU A 1 62 ? 4.750 -16.374 -9.515 1.00 0.00 62 GLU A CA 14
ATOM 24571 C C . GLU A 1 62 ? 4.928 -15.699 -8.143 1.00 0.00 62 GLU A C 14
ATOM 24572 O O . GLU A 1 62 ? 4.983 -16.339 -7.098 1.00 0.00 62 GLU A O 14
ATOM 24584 N N . VAL A 1 63 ? 5.019 -14.361 -8.249 1.00 0.00 63 VAL A N 14
ATOM 24585 C CA . VAL A 1 63 ? 5.248 -13.486 -7.116 1.00 0.00 63 VAL A CA 14
ATOM 24586 C C . VAL A 1 63 ? 4.585 -12.129 -7.458 1.00 0.00 63 VAL A C 14
ATOM 24587 O O . VAL A 1 63 ? 3.923 -11.990 -8.479 1.00 0.00 63 VAL A O 14
ATOM 24600 N N . VAL A 1 64 ? 4.779 -11.168 -6.535 1.00 0.00 64 VAL A N 14
ATOM 24601 C CA . VAL A 1 64 ? 4.289 -9.798 -6.653 1.00 0.00 64 VAL A CA 14
ATOM 24602 C C . VAL A 1 64 ? 5.544 -8.890 -6.615 1.00 0.00 64 VAL A C 14
ATOM 24603 O O . VAL A 1 64 ? 6.638 -9.369 -6.867 1.00 0.00 64 VAL A O 14
ATOM 24616 N N . LYS A 1 65 ? 5.350 -7.584 -6.372 1.00 0.00 65 LYS A N 14
ATOM 24617 C CA . LYS A 1 65 ? 6.395 -6.566 -6.276 1.00 0.00 65 LYS A CA 14
ATOM 24618 C C . LYS A 1 65 ? 5.914 -5.515 -5.262 1.00 0.00 65 LYS A C 14
ATOM 24619 O O . LYS A 1 65 ? 4.789 -5.611 -4.799 1.00 0.00 65 LYS A O 14
ATOM 24638 N N . HIS A 1 66 ? 6.798 -4.533 -4.939 1.00 0.00 66 HIS A N 14
ATOM 24639 C CA . HIS A 1 66 ? 6.476 -3.466 -3.986 1.00 0.00 66 HIS A CA 14
ATOM 24640 C C . HIS A 1 66 ? 7.322 -2.207 -4.292 1.00 0.00 66 HIS A C 14
ATOM 24641 O O . HIS A 1 66 ? 8.542 -2.287 -4.337 1.00 0.00 66 HIS A O 14
ATOM 24655 N N . TYR A 1 67 ? 6.632 -1.056 -4.485 1.00 0.00 67 TYR A N 14
ATOM 24656 C CA . TYR A 1 67 ? 7.330 0.214 -4.749 1.00 0.00 67 TYR A CA 14
ATOM 24657 C C . TYR A 1 67 ? 6.736 1.260 -3.801 1.00 0.00 67 TYR A C 14
ATOM 24658 O O . TYR A 1 67 ? 5.540 1.511 -3.782 1.00 0.00 67 TYR A O 14
ATOM 24676 N N . LYS A 1 68 ? 7.663 1.829 -3.009 1.00 0.00 68 LYS A N 14
ATOM 24677 C CA . LYS A 1 68 ? 7.340 2.801 -1.978 1.00 0.00 68 LYS A CA 14
ATOM 24678 C C . LYS A 1 68 ? 7.168 4.234 -2.520 1.00 0.00 68 LYS A C 14
ATOM 24679 O O . LYS A 1 68 ? 7.989 5.116 -2.298 1.00 0.00 68 LYS A O 14
ATOM 24698 N N . ILE A 1 69 ? 6.029 4.392 -3.226 1.00 0.00 69 ILE A N 14
ATOM 24699 C CA . ILE A 1 69 ? 5.630 5.689 -3.773 1.00 0.00 69 ILE A CA 14
ATOM 24700 C C . ILE A 1 69 ? 5.480 6.757 -2.689 1.00 0.00 69 ILE A C 14
ATOM 24701 O O . ILE A 1 69 ? 4.599 6.722 -1.847 1.00 0.00 69 ILE A O 14
ATOM 24717 N N . ARG A 1 70 ? 6.416 7.716 -2.796 1.00 0.00 70 ARG A N 14
ATOM 24718 C CA . ARG A 1 70 ? 6.421 8.849 -1.900 1.00 0.00 70 ARG A CA 14
ATOM 24719 C C . ARG A 1 70 ? 5.373 9.829 -2.410 1.00 0.00 70 ARG A C 14
ATOM 24720 O O . ARG A 1 70 ? 4.778 9.647 -3.463 1.00 0.00 70 ARG A O 14
ATOM 24741 N N . SER A 1 71 ? 5.212 10.867 -1.588 1.00 0.00 71 SER A N 14
ATOM 24742 C CA . SER A 1 71 ? 4.269 11.915 -1.882 1.00 0.00 71 SER A CA 14
ATOM 24743 C C . SER A 1 71 ? 4.971 13.235 -1.604 1.00 0.00 71 SER A C 14
ATOM 24744 O O . SER A 1 71 ? 5.293 13.563 -0.468 1.00 0.00 71 SER A O 14
ATOM 24752 N N . LEU A 1 72 ? 5.188 13.946 -2.719 1.00 0.00 72 LEU A N 14
ATOM 24753 C CA . LEU A 1 72 ? 5.889 15.209 -2.696 1.00 0.00 72 LEU A CA 14
ATOM 24754 C C . LEU A 1 72 ? 4.896 16.341 -2.892 1.00 0.00 72 LEU A C 14
ATOM 24755 O O . LEU A 1 72 ? 4.000 16.295 -3.729 1.00 0.00 72 LEU A O 14
ATOM 24771 N N . ASP A 1 73 ? 5.150 17.355 -2.053 1.00 0.00 73 ASP A N 14
ATOM 24772 C CA . ASP A 1 73 ? 4.339 18.569 -2.063 1.00 0.00 73 ASP A CA 14
ATOM 24773 C C . ASP A 1 73 ? 4.474 19.340 -3.391 1.00 0.00 73 ASP A C 14
ATOM 24774 O O . ASP A 1 73 ? 3.554 20.011 -3.840 1.00 0.00 73 ASP A O 14
ATOM 24783 N N . ASN A 1 74 ? 5.680 19.176 -3.973 1.00 0.00 74 ASN A N 14
ATOM 24784 C CA . ASN A 1 74 ? 6.046 19.842 -5.214 1.00 0.00 74 ASN A CA 14
ATOM 24785 C C . ASN A 1 74 ? 6.345 18.865 -6.372 1.00 0.00 74 ASN A C 14
ATOM 24786 O O . ASN A 1 74 ? 6.798 19.281 -7.430 1.00 0.00 74 ASN A O 14
ATOM 24797 N N . GLY A 1 75 ? 6.075 17.566 -6.125 1.00 0.00 75 GLY A N 14
ATOM 24798 C CA . GLY A 1 75 ? 6.367 16.577 -7.168 1.00 0.00 75 GLY A CA 14
ATOM 24799 C C . GLY A 1 75 ? 5.432 15.367 -7.235 1.00 0.00 75 GLY A C 14
ATOM 24800 O O . GLY A 1 75 ? 5.758 14.373 -7.865 1.00 0.00 75 GLY A O 14
ATOM 24804 N N . GLY A 1 76 ? 4.276 15.498 -6.562 1.00 0.00 76 GLY A N 14
ATOM 24805 C CA . GLY A 1 76 ? 3.244 14.466 -6.565 1.00 0.00 76 GLY A CA 14
ATOM 24806 C C . GLY A 1 76 ? 3.611 13.119 -5.941 1.00 0.00 76 GLY A C 14
ATOM 24807 O O . GLY A 1 76 ? 3.305 12.866 -4.786 1.00 0.00 76 GLY A O 14
ATOM 24811 N N . TYR A 1 77 ? 4.249 12.270 -6.788 1.00 0.00 77 TYR A N 14
ATOM 24812 C CA . TYR A 1 77 ? 4.673 10.931 -6.400 1.00 0.00 77 TYR A CA 14
ATOM 24813 C C . TYR A 1 77 ? 5.929 10.573 -7.167 1.00 0.00 77 TYR A C 14
ATOM 24814 O O . TYR A 1 77 ? 6.076 10.866 -8.346 1.00 0.00 77 TYR A O 14
ATOM 24832 N N . TYR A 1 78 ? 6.814 9.895 -6.413 1.00 0.00 78 TYR A N 14
ATOM 24833 C CA . TYR A 1 78 ? 8.047 9.433 -7.037 1.00 0.00 78 TYR A CA 14
ATOM 24834 C C . TYR A 1 78 ? 8.480 8.109 -6.393 1.00 0.00 78 TYR A C 14
ATOM 24835 O O . TYR A 1 78 ? 8.165 7.786 -5.255 1.00 0.00 78 TYR A O 14
ATOM 24853 N N . ILE A 1 79 ? 9.225 7.391 -7.246 1.00 0.00 79 ILE A N 14
ATOM 24854 C CA . ILE A 1 79 ? 9.808 6.078 -6.959 1.00 0.00 79 ILE A CA 14
ATOM 24855 C C . ILE A 1 79 ? 11.281 6.106 -7.338 1.00 0.00 79 ILE A C 14
ATOM 24856 O O . ILE A 1 79 ? 12.156 5.880 -6.512 1.00 0.00 79 ILE A O 14
ATOM 24872 N N . SER A 1 80 ? 11.500 6.431 -8.620 1.00 0.00 80 SER A N 14
ATOM 24873 C CA . SER A 1 80 ? 12.864 6.611 -9.093 1.00 0.00 80 SER A CA 14
ATOM 24874 C C . SER A 1 80 ? 13.002 8.141 -9.025 1.00 0.00 80 SER A C 14
ATOM 24875 O O . SER A 1 80 ? 12.158 8.835 -9.566 1.00 0.00 80 SER A O 14
ATOM 24883 N N . PRO A 1 81 ? 14.048 8.688 -8.347 1.00 0.00 81 PRO A N 14
ATOM 24884 C CA . PRO A 1 81 ? 14.163 10.142 -8.236 1.00 0.00 81 PRO A CA 14
ATOM 24885 C C . PRO A 1 81 ? 14.361 10.889 -9.569 1.00 0.00 81 PRO A C 14
ATOM 24886 O O . PRO A 1 81 ? 14.197 12.099 -9.653 1.00 0.00 81 PRO A O 14
ATOM 24897 N N . ARG A 1 82 ? 14.679 10.083 -10.605 1.00 0.00 82 ARG A N 14
ATOM 24898 C CA . ARG A 1 82 ? 14.860 10.609 -11.953 1.00 0.00 82 ARG A CA 14
ATOM 24899 C C . ARG A 1 82 ? 13.487 10.810 -12.647 1.00 0.00 82 ARG A C 14
ATOM 24900 O O . ARG A 1 82 ? 13.357 11.595 -13.579 1.00 0.00 82 ARG A O 14
ATOM 24921 N N . ILE A 1 83 ? 12.482 10.071 -12.111 1.00 0.00 83 ILE A N 14
ATOM 24922 C CA . ILE A 1 83 ? 11.097 10.116 -12.574 1.00 0.00 83 ILE A CA 14
ATOM 24923 C C . ILE A 1 83 ? 10.093 10.214 -11.390 1.00 0.00 83 ILE A C 14
ATOM 24924 O O . ILE A 1 83 ? 9.815 9.306 -10.603 1.00 0.00 83 ILE A O 14
ATOM 24940 N N . THR A 1 84 ? 9.580 11.452 -11.405 1.00 0.00 84 THR A N 14
ATOM 24941 C CA . THR A 1 84 ? 8.595 12.000 -10.498 1.00 0.00 84 THR A CA 14
ATOM 24942 C C . THR A 1 84 ? 7.365 12.293 -11.380 1.00 0.00 84 THR A C 14
ATOM 24943 O O . THR A 1 84 ? 7.484 12.426 -12.594 1.00 0.00 84 THR A O 14
ATOM 24954 N N . PHE A 1 85 ? 6.198 12.385 -10.720 1.00 0.00 85 PHE A N 14
ATOM 24955 C CA . PHE A 1 85 ? 4.945 12.581 -11.462 1.00 0.00 85 PHE A CA 14
ATOM 24956 C C . PHE A 1 85 ? 3.982 13.406 -10.593 1.00 0.00 85 PHE A C 14
ATOM 24957 O O . PHE A 1 85 ? 3.958 13.221 -9.391 1.00 0.00 85 PHE A O 14
ATOM 24974 N N . PRO A 1 86 ? 3.150 14.299 -11.207 1.00 0.00 86 PRO A N 14
ATOM 24975 C CA . PRO A 1 86 ? 2.226 15.146 -10.433 1.00 0.00 86 PRO A CA 14
ATOM 24976 C C . PRO A 1 86 ? 1.136 14.360 -9.677 1.00 0.00 86 PRO A C 14
ATOM 24977 O O . PRO A 1 86 ? 0.543 14.851 -8.724 1.00 0.00 86 PRO A O 14
ATOM 24988 N N . THR A 1 87 ? 0.935 13.114 -10.143 1.00 0.00 87 THR A N 14
ATOM 24989 C CA . THR A 1 87 ? -0.031 12.207 -9.539 1.00 0.00 87 THR A CA 14
ATOM 24990 C C . THR A 1 87 ? 0.411 10.805 -9.911 1.00 0.00 87 THR A C 14
ATOM 24991 O O . THR A 1 87 ? 1.231 10.608 -10.801 1.00 0.00 87 THR A O 14
ATOM 25002 N N . LEU A 1 88 ? -0.209 9.835 -9.203 1.00 0.00 88 LEU A N 14
ATOM 25003 C CA . LEU A 1 88 ? 0.130 8.466 -9.515 1.00 0.00 88 LEU A CA 14
ATOM 25004 C C . LEU A 1 88 ? -0.353 8.126 -10.924 1.00 0.00 88 LEU A C 14
ATOM 25005 O O . LEU A 1 88 ? 0.324 7.347 -11.562 1.00 0.00 88 LEU A O 14
ATOM 25021 N N . GLN A 1 89 ? -1.479 8.707 -11.441 1.00 0.00 89 GLN A N 14
ATOM 25022 C CA . GLN A 1 89 ? -1.859 8.181 -12.778 1.00 0.00 89 GLN A CA 14
ATOM 25023 C C . GLN A 1 89 ? -0.817 8.405 -13.879 1.00 0.00 89 GLN A C 14
ATOM 25024 O O . GLN A 1 89 ? -0.649 7.556 -14.738 1.00 0.00 89 GLN A O 14
ATOM 25038 N N . ALA A 1 90 ? -0.120 9.552 -13.807 1.00 0.00 90 ALA A N 14
ATOM 25039 C CA . ALA A 1 90 ? 0.908 9.835 -14.816 1.00 0.00 90 ALA A CA 14
ATOM 25040 C C . ALA A 1 90 ? 2.112 8.865 -14.693 1.00 0.00 90 ALA A C 14
ATOM 25041 O O . ALA A 1 90 ? 2.930 8.718 -15.591 1.00 0.00 90 ALA A O 14
ATOM 25048 N N . LEU A 1 91 ? 2.145 8.220 -13.516 1.00 0.00 91 LEU A N 14
ATOM 25049 C CA . LEU A 1 91 ? 3.122 7.213 -13.155 1.00 0.00 91 LEU A CA 14
ATOM 25050 C C . LEU A 1 91 ? 2.617 5.861 -13.697 1.00 0.00 91 LEU A C 14
ATOM 25051 O O . LEU A 1 91 ? 3.366 5.107 -14.300 1.00 0.00 91 LEU A O 14
ATOM 25067 N N . VAL A 1 92 ? 1.297 5.629 -13.500 1.00 0.00 92 VAL A N 14
ATOM 25068 C CA . VAL A 1 92 ? 0.648 4.401 -13.916 1.00 0.00 92 VAL A CA 14
ATOM 25069 C C . VAL A 1 92 ? 0.360 4.396 -15.447 1.00 0.00 92 VAL A C 14
ATOM 25070 O O . VAL A 1 92 ? -0.051 3.380 -15.981 1.00 0.00 92 VAL A O 14
ATOM 25083 N N . GLN A 1 93 ? 0.600 5.556 -16.118 1.00 0.00 93 GLN A N 14
ATOM 25084 C CA . GLN A 1 93 ? 0.340 5.744 -17.552 1.00 0.00 93 GLN A CA 14
ATOM 25085 C C . GLN A 1 93 ? 1.606 5.384 -18.351 1.00 0.00 93 GLN A C 14
ATOM 25086 O O . GLN A 1 93 ? 1.606 4.556 -19.257 1.00 0.00 93 GLN A O 14
ATOM 25100 N N . HIS A 1 94 ? 2.692 6.065 -17.919 1.00 0.00 94 HIS A N 14
ATOM 25101 C CA . HIS A 1 94 ? 4.018 5.931 -18.499 1.00 0.00 94 HIS A CA 14
ATOM 25102 C C . HIS A 1 94 ? 4.501 4.492 -18.331 1.00 0.00 94 HIS A C 14
ATOM 25103 O O . HIS A 1 94 ? 5.107 3.906 -19.216 1.00 0.00 94 HIS A O 14
ATOM 25117 N N . TYR A 1 95 ? 4.149 3.975 -17.139 1.00 0.00 95 TYR A N 14
ATOM 25118 C CA . TYR A 1 95 ? 4.527 2.623 -16.776 1.00 0.00 95 TYR A CA 14
ATOM 25119 C C . TYR A 1 95 ? 3.756 1.555 -17.541 1.00 0.00 95 TYR A C 14
ATOM 25120 O O . TYR A 1 95 ? 4.275 0.465 -17.747 1.00 0.00 95 TYR A O 14
ATOM 25138 N N . SER A 1 96 ? 2.512 1.897 -17.957 1.00 0.00 96 SER A N 14
ATOM 25139 C CA . SER A 1 96 ? 1.761 0.888 -18.715 1.00 0.00 96 SER A CA 14
ATOM 25140 C C . SER A 1 96 ? 2.485 0.480 -20.011 1.00 0.00 96 SER A C 14
ATOM 25141 O O . SER A 1 96 ? 2.358 -0.646 -20.472 1.00 0.00 96 SER A O 14
ATOM 25149 N N . LYS A 1 97 ? 3.247 1.453 -20.556 1.00 0.00 97 LYS A N 14
ATOM 25150 C CA . LYS A 1 97 ? 3.987 1.200 -21.792 1.00 0.00 97 LYS A CA 14
ATOM 25151 C C . LYS A 1 97 ? 5.471 0.862 -21.540 1.00 0.00 97 LYS A C 14
ATOM 25152 O O . LYS A 1 97 ? 6.076 0.114 -22.302 1.00 0.00 97 LYS A O 14
ATOM 25171 N N . LYS A 1 98 ? 6.016 1.424 -20.442 1.00 0.00 98 LYS A N 14
ATOM 25172 C CA . LYS A 1 98 ? 7.404 1.192 -20.096 1.00 0.00 98 LYS A CA 14
ATOM 25173 C C . LYS A 1 98 ? 7.560 1.425 -18.583 1.00 0.00 98 LYS A C 14
ATOM 25174 O O . LYS A 1 98 ? 7.541 2.557 -18.118 1.00 0.00 98 LYS A O 14
ATOM 25193 N N . GLY A 1 99 ? 7.761 0.296 -17.859 1.00 0.00 99 GLY A N 14
ATOM 25194 C CA . GLY A 1 99 ? 7.936 0.303 -16.400 1.00 0.00 99 GLY A CA 14
ATOM 25195 C C . GLY A 1 99 ? 8.971 1.325 -15.878 1.00 0.00 99 GLY A C 14
ATOM 25196 O O . GLY A 1 99 ? 8.924 1.764 -14.738 1.00 0.00 99 GLY A O 14
ATOM 25200 N N . ASP A 1 100 ? 9.912 1.634 -16.797 1.00 0.00 100 ASP A N 14
ATOM 25201 C CA . ASP A 1 100 ? 11.014 2.593 -16.681 1.00 0.00 100 ASP A CA 14
ATOM 25202 C C . ASP A 1 100 ? 11.683 2.638 -15.293 1.00 0.00 100 ASP A C 14
ATOM 25203 O O . ASP A 1 100 ? 12.036 3.690 -14.778 1.00 0.00 100 ASP A O 14
ATOM 25212 N N . GLY A 1 101 ? 11.850 1.429 -14.740 1.00 0.00 101 GLY A N 14
ATOM 25213 C CA . GLY A 1 101 ? 12.469 1.316 -13.420 1.00 0.00 101 GLY A CA 14
ATOM 25214 C C . GLY A 1 101 ? 11.821 0.237 -12.559 1.00 0.00 101 GLY A C 14
ATOM 25215 O O . GLY A 1 101 ? 12.431 -0.296 -11.642 1.00 0.00 101 GLY A O 14
ATOM 25219 N N . LEU A 1 102 ? 10.554 -0.055 -12.916 1.00 0.00 102 LEU A N 14
ATOM 25220 C CA . LEU A 1 102 ? 9.794 -1.058 -12.188 1.00 0.00 102 LEU A CA 14
ATOM 25221 C C . LEU A 1 102 ? 10.345 -2.472 -12.425 1.00 0.00 102 LEU A C 14
ATOM 25222 O O . LEU A 1 102 ? 10.411 -3.273 -11.503 1.00 0.00 102 LEU A O 14
ATOM 25238 N N . CYS A 1 103 ? 10.707 -2.720 -13.705 1.00 0.00 103 CYS A N 14
ATOM 25239 C CA . CYS A 1 103 ? 11.232 -4.002 -14.204 1.00 0.00 103 CYS A CA 14
ATOM 25240 C C . CYS A 1 103 ? 10.089 -4.858 -14.794 1.00 0.00 103 CYS A C 14
ATOM 25241 O O . CYS A 1 103 ? 10.249 -5.595 -15.758 1.00 0.00 103 CYS A O 14
ATOM 25249 N N . GLN A 1 104 ? 8.936 -4.682 -14.124 1.00 0.00 104 GLN A N 14
ATOM 25250 C CA . GLN A 1 104 ? 7.663 -5.296 -14.413 1.00 0.00 104 GLN A CA 14
ATOM 25251 C C . GLN A 1 104 ? 6.736 -4.103 -14.535 1.00 0.00 104 GLN A C 14
ATOM 25252 O O . GLN A 1 104 ? 6.316 -3.487 -13.563 1.00 0.00 104 GLN A O 14
ATOM 25266 N N . LYS A 1 105 ? 6.500 -3.821 -15.821 1.00 0.00 105 LYS A N 14
ATOM 25267 C CA . LYS A 1 105 ? 5.669 -2.727 -16.279 1.00 0.00 105 LYS A CA 14
ATOM 25268 C C . LYS A 1 105 ? 4.238 -2.859 -15.729 1.00 0.00 105 LYS A C 14
ATOM 25269 O O . LYS A 1 105 ? 3.971 -3.583 -14.780 1.00 0.00 105 LYS A O 14
ATOM 25288 N N . LEU A 1 106 ? 3.334 -2.132 -16.392 1.00 0.00 106 LEU A N 14
ATOM 25289 C CA . LEU A 1 106 ? 1.958 -2.117 -15.920 1.00 0.00 106 LEU A CA 14
ATOM 25290 C C . LEU A 1 106 ? 0.922 -2.464 -17.014 1.00 0.00 106 LEU A C 14
ATOM 25291 O O . LEU A 1 106 ? 1.170 -2.331 -18.203 1.00 0.00 106 LEU A O 14
ATOM 25307 N N . THR A 1 107 ? -0.241 -2.962 -16.509 1.00 0.00 107 THR A N 14
ATOM 25308 C CA . THR A 1 107 ? -1.374 -3.382 -17.340 1.00 0.00 107 THR A CA 14
ATOM 25309 C C . THR A 1 107 ? -2.742 -3.079 -16.685 1.00 0.00 107 THR A C 14
ATOM 25310 O O . THR A 1 107 ? -3.352 -2.056 -16.972 1.00 0.00 107 THR A O 14
ATOM 25321 N N . LEU A 1 108 ? -3.203 -4.009 -15.811 1.00 0.00 108 LEU A N 14
ATOM 25322 C CA . LEU A 1 108 ? -4.534 -3.850 -15.191 1.00 0.00 108 LEU A CA 14
ATOM 25323 C C . LEU A 1 108 ? -4.427 -3.340 -13.735 1.00 0.00 108 LEU A C 14
ATOM 25324 O O . LEU A 1 108 ? -3.334 -3.215 -13.213 1.00 0.00 108 LEU A O 14
ATOM 25340 N N . PRO A 1 109 ? -5.584 -3.014 -13.082 1.00 0.00 109 PRO A N 14
ATOM 25341 C CA . PRO A 1 109 ? -5.584 -2.579 -11.684 1.00 0.00 109 PRO A CA 14
ATOM 25342 C C . PRO A 1 109 ? -6.161 -3.661 -10.737 1.00 0.00 109 PRO A C 14
ATOM 25343 O O . PRO A 1 109 ? -6.588 -3.377 -9.623 1.00 0.00 109 PRO A O 14
ATOM 25354 N N . CYS A 1 110 ? -6.177 -4.903 -11.289 1.00 0.00 110 CYS A N 14
ATOM 25355 C CA . CYS A 1 110 ? -6.657 -6.119 -10.623 1.00 0.00 110 CYS A CA 14
ATOM 25356 C C . CYS A 1 110 ? -8.166 -6.365 -10.822 1.00 0.00 110 CYS A C 14
ATOM 25357 O O . CYS A 1 110 ? -8.876 -6.728 -9.892 1.00 0.00 110 CYS A O 14
ATOM 25365 N N . VAL A 1 111 ? -8.598 -6.151 -12.088 1.00 0.00 111 VAL A N 14
ATOM 25366 C CA . VAL A 1 111 ? -9.988 -6.326 -12.519 1.00 0.00 111 VAL A CA 14
ATOM 25367 C C . VAL A 1 111 ? -10.910 -5.484 -11.600 1.00 0.00 111 VAL A C 14
ATOM 25368 O O . VAL A 1 111 ? -10.574 -4.349 -11.284 1.00 0.00 111 VAL A O 14
ATOM 25381 N N . ASN A 1 112 ? -12.054 -6.076 -11.192 1.00 0.00 112 ASN A N 14
ATOM 25382 C CA . ASN A 1 112 ? -13.010 -5.395 -10.320 1.00 0.00 112 ASN A CA 14
ATOM 25383 C C . ASN A 1 112 ? -14.084 -6.400 -9.858 1.00 0.00 112 ASN A C 14
ATOM 25384 O O . ASN A 1 112 ? -14.371 -7.387 -10.526 1.00 0.00 112 ASN A O 14
ATOM 25395 N N . LEU A 1 113 ? -14.633 -6.077 -8.671 1.00 0.00 113 LEU A N 14
ATOM 25396 C CA . LEU A 1 113 ? -15.677 -6.871 -8.033 1.00 0.00 113 LEU A CA 14
ATOM 25397 C C . LEU A 1 113 ? -17.077 -6.359 -8.444 1.00 0.00 113 LEU A C 14
ATOM 25398 O O . LEU A 1 113 ? -18.045 -7.109 -8.488 1.00 0.00 113 LEU A O 14
ATOM 25414 N N . ALA A 1 114 ? -17.101 -5.039 -8.742 1.00 0.00 114 ALA A N 14
ATOM 25415 C CA . ALA A 1 114 ? -18.314 -4.347 -9.164 1.00 0.00 114 ALA A CA 14
ATOM 25416 C C . ALA A 1 114 ? -17.957 -3.342 -10.287 1.00 0.00 114 ALA A C 14
ATOM 25417 O O . ALA A 1 114 ? -17.548 -3.792 -11.358 1.00 0.00 114 ALA A O 14
ATOM 25425 N N . GLY A 1 1 ? -32.232 1.164 -5.449 1.00 0.00 1 GLY A N 15
ATOM 25426 C CA . GLY A 1 1 ? -32.846 2.466 -5.692 1.00 0.00 1 GLY A CA 15
ATOM 25427 C C . GLY A 1 1 ? -33.251 2.662 -7.150 1.00 0.00 1 GLY A C 15
ATOM 25428 O O . GLY A 1 1 ? -33.097 1.783 -7.988 1.00 0.00 1 GLY A O 15
ATOM 25434 N N . SER A 1 2 ? -33.775 3.881 -7.371 1.00 0.00 2 SER A N 15
ATOM 25435 C CA . SER A 1 2 ? -34.234 4.319 -8.681 1.00 0.00 2 SER A CA 15
ATOM 25436 C C . SER A 1 2 ? -33.030 4.684 -9.570 1.00 0.00 2 SER A C 15
ATOM 25437 O O . SER A 1 2 ? -32.602 3.899 -10.407 1.00 0.00 2 SER A O 15
ATOM 25445 N N . VAL A 1 3 ? -32.515 5.914 -9.338 1.00 0.00 3 VAL A N 15
ATOM 25446 C CA . VAL A 1 3 ? -31.372 6.392 -10.115 1.00 0.00 3 VAL A CA 15
ATOM 25447 C C . VAL A 1 3 ? -30.083 5.659 -9.691 1.00 0.00 3 VAL A C 15
ATOM 25448 O O . VAL A 1 3 ? -29.813 5.452 -8.514 1.00 0.00 3 VAL A O 15
ATOM 25461 N N . ALA A 1 4 ? -29.322 5.276 -10.737 1.00 0.00 4 ALA A N 15
ATOM 25462 C CA . ALA A 1 4 ? -28.066 4.561 -10.542 1.00 0.00 4 ALA A CA 15
ATOM 25463 C C . ALA A 1 4 ? -27.165 4.801 -11.773 1.00 0.00 4 ALA A C 15
ATOM 25464 O O . ALA A 1 4 ? -27.146 3.999 -12.699 1.00 0.00 4 ALA A O 15
ATOM 25471 N N . PRO A 1 5 ? -26.409 5.938 -11.762 1.00 0.00 5 PRO A N 15
ATOM 25472 C CA . PRO A 1 5 ? -25.529 6.273 -12.885 1.00 0.00 5 PRO A CA 15
ATOM 25473 C C . PRO A 1 5 ? -24.229 5.445 -12.934 1.00 0.00 5 PRO A C 15
ATOM 25474 O O . PRO A 1 5 ? -23.557 5.401 -13.956 1.00 0.00 5 PRO A O 15
ATOM 25485 N N . VAL A 1 6 ? -23.930 4.786 -11.788 1.00 0.00 6 VAL A N 15
ATOM 25486 C CA . VAL A 1 6 ? -22.746 3.934 -11.635 1.00 0.00 6 VAL A CA 15
ATOM 25487 C C . VAL A 1 6 ? -21.481 4.690 -12.091 1.00 0.00 6 VAL A C 15
ATOM 25488 O O . VAL A 1 6 ? -20.759 4.273 -12.989 1.00 0.00 6 VAL A O 15
ATOM 25501 N N . GLU A 1 7 ? -21.281 5.830 -11.386 1.00 0.00 7 GLU A N 15
ATOM 25502 C CA . GLU A 1 7 ? -20.157 6.732 -11.636 1.00 0.00 7 GLU A CA 15
ATOM 25503 C C . GLU A 1 7 ? -18.821 5.979 -11.681 1.00 0.00 7 GLU A C 15
ATOM 25504 O O . GLU A 1 7 ? -18.151 5.936 -12.705 1.00 0.00 7 GLU A O 15
ATOM 25516 N N . THR A 1 8 ? -18.500 5.388 -10.506 1.00 0.00 8 THR A N 15
ATOM 25517 C CA . THR A 1 8 ? -17.289 4.583 -10.342 1.00 0.00 8 THR A CA 15
ATOM 25518 C C . THR A 1 8 ? -16.029 5.264 -10.922 1.00 0.00 8 THR A C 15
ATOM 25519 O O . THR A 1 8 ? -15.507 4.883 -11.962 1.00 0.00 8 THR A O 15
ATOM 25530 N N . LEU A 1 9 ? -15.581 6.286 -10.161 1.00 0.00 9 LEU A N 15
ATOM 25531 C CA . LEU A 1 9 ? -14.409 7.077 -10.532 1.00 0.00 9 LEU A CA 15
ATOM 25532 C C . LEU A 1 9 ? -13.176 6.161 -10.690 1.00 0.00 9 LEU A C 15
ATOM 25533 O O . LEU A 1 9 ? -12.469 6.211 -11.688 1.00 0.00 9 LEU A O 15
ATOM 25549 N N . GLU A 1 10 ? -12.990 5.328 -9.644 1.00 0.00 10 GLU A N 15
ATOM 25550 C CA . GLU A 1 10 ? -11.909 4.348 -9.608 1.00 0.00 10 GLU A CA 15
ATOM 25551 C C . GLU A 1 10 ? -12.562 2.974 -9.385 1.00 0.00 10 GLU A C 15
ATOM 25552 O O . GLU A 1 10 ? -13.298 2.503 -10.242 1.00 0.00 10 GLU A O 15
ATOM 25564 N N . VAL A 1 11 ? -12.265 2.366 -8.214 1.00 0.00 11 VAL A N 15
ATOM 25565 C CA . VAL A 1 11 ? -12.780 1.055 -7.803 1.00 0.00 11 VAL A CA 15
ATOM 25566 C C . VAL A 1 11 ? -12.326 -0.102 -8.728 1.00 0.00 11 VAL A C 15
ATOM 25567 O O . VAL A 1 11 ? -12.865 -1.202 -8.664 1.00 0.00 11 VAL A O 15
ATOM 25580 N N . GLU A 1 12 ? -11.295 0.203 -9.550 1.00 0.00 12 GLU A N 15
ATOM 25581 C CA . GLU A 1 12 ? -10.705 -0.766 -10.478 1.00 0.00 12 GLU A CA 15
ATOM 25582 C C . GLU A 1 12 ? -9.404 -1.333 -9.896 1.00 0.00 12 GLU A C 15
ATOM 25583 O O . GLU A 1 12 ? -8.512 -1.767 -10.605 1.00 0.00 12 GLU A O 15
ATOM 25595 N N . LYS A 1 13 ? -9.358 -1.258 -8.556 1.00 0.00 13 LYS A N 15
ATOM 25596 C CA . LYS A 1 13 ? -8.292 -1.752 -7.707 1.00 0.00 13 LYS A CA 15
ATOM 25597 C C . LYS A 1 13 ? -6.955 -1.020 -7.839 1.00 0.00 13 LYS A C 15
ATOM 25598 O O . LYS A 1 13 ? -6.096 -1.305 -7.013 1.00 0.00 13 LYS A O 15
ATOM 25617 N N . TRP A 1 14 ? -6.739 -0.091 -8.816 1.00 0.00 14 TRP A N 15
ATOM 25618 C CA . TRP A 1 14 ? -5.391 0.508 -8.797 1.00 0.00 14 TRP A CA 15
ATOM 25619 C C . TRP A 1 14 ? -5.166 1.335 -7.519 1.00 0.00 14 TRP A C 15
ATOM 25620 O O . TRP A 1 14 ? -4.057 1.390 -7.013 1.00 0.00 14 TRP A O 15
ATOM 25641 N N . PHE A 1 15 ? -6.273 1.911 -6.996 1.00 0.00 15 PHE A N 15
ATOM 25642 C CA . PHE A 1 15 ? -6.180 2.703 -5.771 1.00 0.00 15 PHE A CA 15
ATOM 25643 C C . PHE A 1 15 ? -6.819 1.951 -4.581 1.00 0.00 15 PHE A C 15
ATOM 25644 O O . PHE A 1 15 ? -8.032 1.926 -4.412 1.00 0.00 15 PHE A O 15
ATOM 25661 N N . PHE A 1 16 ? -5.913 1.343 -3.772 1.00 0.00 16 PHE A N 15
ATOM 25662 C CA . PHE A 1 16 ? -6.273 0.567 -2.577 1.00 0.00 16 PHE A CA 15
ATOM 25663 C C . PHE A 1 16 ? -5.757 1.308 -1.325 1.00 0.00 16 PHE A C 15
ATOM 25664 O O . PHE A 1 16 ? -4.825 2.098 -1.393 1.00 0.00 16 PHE A O 15
ATOM 25681 N N . ARG A 1 17 ? -6.418 1.020 -0.183 1.00 0.00 17 ARG A N 15
ATOM 25682 C CA . ARG A 1 17 ? -5.967 1.606 1.083 1.00 0.00 17 ARG A CA 15
ATOM 25683 C C . ARG A 1 17 ? -4.727 0.826 1.557 1.00 0.00 17 ARG A C 15
ATOM 25684 O O . ARG A 1 17 ? -4.151 0.045 0.812 1.00 0.00 17 ARG A O 15
ATOM 25705 N N . THR A 1 18 ? -4.361 1.077 2.825 1.00 0.00 18 THR A N 15
ATOM 25706 C CA . THR A 1 18 ? -3.232 0.430 3.479 1.00 0.00 18 THR A CA 15
ATOM 25707 C C . THR A 1 18 ? -3.658 -0.971 3.912 1.00 0.00 18 THR A C 15
ATOM 25708 O O . THR A 1 18 ? -3.909 -1.270 5.073 1.00 0.00 18 THR A O 15
ATOM 25719 N N . ILE A 1 19 ? -3.724 -1.797 2.862 1.00 0.00 19 ILE A N 15
ATOM 25720 C CA . ILE A 1 19 ? -4.076 -3.194 3.007 1.00 0.00 19 ILE A CA 15
ATOM 25721 C C . ILE A 1 19 ? -2.789 -3.856 3.519 1.00 0.00 19 ILE A C 15
ATOM 25722 O O . ILE A 1 19 ? -1.734 -3.233 3.507 1.00 0.00 19 ILE A O 15
ATOM 25738 N N . SER A 1 20 ? -2.879 -5.116 3.973 1.00 0.00 20 SER A N 15
ATOM 25739 C CA . SER A 1 20 ? -1.604 -5.692 4.421 1.00 0.00 20 SER A CA 15
ATOM 25740 C C . SER A 1 20 ? -0.746 -5.979 3.180 1.00 0.00 20 SER A C 15
ATOM 25741 O O . SER A 1 20 ? -1.244 -6.097 2.069 1.00 0.00 20 SER A O 15
ATOM 25749 N N . ARG A 1 21 ? 0.571 -6.091 3.432 1.00 0.00 21 ARG A N 15
ATOM 25750 C CA . ARG A 1 21 ? 1.499 -6.408 2.347 1.00 0.00 21 ARG A CA 15
ATOM 25751 C C . ARG A 1 21 ? 1.071 -7.732 1.672 1.00 0.00 21 ARG A C 15
ATOM 25752 O O . ARG A 1 21 ? 1.109 -7.872 0.459 1.00 0.00 21 ARG A O 15
ATOM 25773 N N . LYS A 1 22 ? 0.608 -8.649 2.554 1.00 0.00 22 LYS A N 15
ATOM 25774 C CA . LYS A 1 22 ? 0.123 -9.958 2.142 1.00 0.00 22 LYS A CA 15
ATOM 25775 C C . LYS A 1 22 ? -1.232 -9.914 1.445 1.00 0.00 22 LYS A C 15
ATOM 25776 O O . LYS A 1 22 ? -1.553 -10.780 0.640 1.00 0.00 22 LYS A O 15
ATOM 25795 N N . ASP A 1 23 ? -2.019 -8.882 1.813 1.00 0.00 23 ASP A N 15
ATOM 25796 C CA . ASP A 1 23 ? -3.357 -8.806 1.269 1.00 0.00 23 ASP A CA 15
ATOM 25797 C C . ASP A 1 23 ? -3.347 -8.363 -0.182 1.00 0.00 23 ASP A C 15
ATOM 25798 O O . ASP A 1 23 ? -3.976 -8.941 -1.051 1.00 0.00 23 ASP A O 15
ATOM 25807 N N . ALA A 1 24 ? -2.593 -7.290 -0.384 1.00 0.00 24 ALA A N 15
ATOM 25808 C CA . ALA A 1 24 ? -2.450 -6.742 -1.725 1.00 0.00 24 ALA A CA 15
ATOM 25809 C C . ALA A 1 24 ? -1.822 -7.809 -2.649 1.00 0.00 24 ALA A C 15
ATOM 25810 O O . ALA A 1 24 ? -2.133 -7.938 -3.826 1.00 0.00 24 ALA A O 15
ATOM 25817 N N . GLU A 1 25 ? -0.947 -8.596 -1.993 1.00 0.00 25 GLU A N 15
ATOM 25818 C CA . GLU A 1 25 ? -0.289 -9.698 -2.661 1.00 0.00 25 GLU A CA 15
ATOM 25819 C C . GLU A 1 25 ? -1.342 -10.749 -3.043 1.00 0.00 25 GLU A C 15
ATOM 25820 O O . GLU A 1 25 ? -1.276 -11.297 -4.129 1.00 0.00 25 GLU A O 15
ATOM 25832 N N . ARG A 1 26 ? -2.337 -10.972 -2.143 1.00 0.00 26 ARG A N 15
ATOM 25833 C CA . ARG A 1 26 ? -3.363 -11.989 -2.403 1.00 0.00 26 ARG A CA 15
ATOM 25834 C C . ARG A 1 26 ? -4.153 -11.643 -3.685 1.00 0.00 26 ARG A C 15
ATOM 25835 O O . ARG A 1 26 ? -4.580 -12.503 -4.447 1.00 0.00 26 ARG A O 15
ATOM 25856 N N . GLN A 1 27 ? -4.288 -10.306 -3.849 1.00 0.00 27 GLN A N 15
ATOM 25857 C CA . GLN A 1 27 ? -5.043 -9.730 -4.956 1.00 0.00 27 GLN A CA 15
ATOM 25858 C C . GLN A 1 27 ? -4.389 -9.973 -6.322 1.00 0.00 27 GLN A C 15
ATOM 25859 O O . GLN A 1 27 ? -5.028 -10.442 -7.255 1.00 0.00 27 GLN A O 15
ATOM 25873 N N . LEU A 1 28 ? -3.085 -9.625 -6.383 1.00 0.00 28 LEU A N 15
ATOM 25874 C CA . LEU A 1 28 ? -2.389 -9.771 -7.658 1.00 0.00 28 LEU A CA 15
ATOM 25875 C C . LEU A 1 28 ? -2.009 -11.233 -7.945 1.00 0.00 28 LEU A C 15
ATOM 25876 O O . LEU A 1 28 ? -1.941 -11.638 -9.098 1.00 0.00 28 LEU A O 15
ATOM 25892 N N . LEU A 1 29 ? -1.805 -12.005 -6.846 1.00 0.00 29 LEU A N 15
ATOM 25893 C CA . LEU A 1 29 ? -1.483 -13.424 -6.940 1.00 0.00 29 LEU A CA 15
ATOM 25894 C C . LEU A 1 29 ? -2.694 -14.225 -7.463 1.00 0.00 29 LEU A C 15
ATOM 25895 O O . LEU A 1 29 ? -2.543 -15.357 -7.905 1.00 0.00 29 LEU A O 15
ATOM 25911 N N . ALA A 1 30 ? -3.887 -13.578 -7.401 1.00 0.00 30 ALA A N 15
ATOM 25912 C CA . ALA A 1 30 ? -5.125 -14.184 -7.889 1.00 0.00 30 ALA A CA 15
ATOM 25913 C C . ALA A 1 30 ? -4.960 -14.551 -9.377 1.00 0.00 30 ALA A C 15
ATOM 25914 O O . ALA A 1 30 ? -4.359 -13.805 -10.140 1.00 0.00 30 ALA A O 15
ATOM 25921 N N . PRO A 1 31 ? -5.536 -15.720 -9.775 1.00 0.00 31 PRO A N 15
ATOM 25922 C CA . PRO A 1 31 ? -5.452 -16.210 -11.154 1.00 0.00 31 PRO A CA 15
ATOM 25923 C C . PRO A 1 31 ? -6.207 -15.366 -12.205 1.00 0.00 31 PRO A C 15
ATOM 25924 O O . PRO A 1 31 ? -6.212 -15.683 -13.389 1.00 0.00 31 PRO A O 15
ATOM 25935 N N . MET A 1 32 ? -6.831 -14.280 -11.707 1.00 0.00 32 MET A N 15
ATOM 25936 C CA . MET A 1 32 ? -7.607 -13.363 -12.513 1.00 0.00 32 MET A CA 15
ATOM 25937 C C . MET A 1 32 ? -6.740 -12.406 -13.363 1.00 0.00 32 MET A C 15
ATOM 25938 O O . MET A 1 32 ? -7.176 -11.958 -14.417 1.00 0.00 32 MET A O 15
ATOM 25952 N N . ASN A 1 33 ? -5.506 -12.133 -12.874 1.00 0.00 33 ASN A N 15
ATOM 25953 C CA . ASN A 1 33 ? -4.585 -11.253 -13.611 1.00 0.00 33 ASN A CA 15
ATOM 25954 C C . ASN A 1 33 ? -3.112 -11.688 -13.415 1.00 0.00 33 ASN A C 15
ATOM 25955 O O . ASN A 1 33 ? -2.787 -12.586 -12.649 1.00 0.00 33 ASN A O 15
ATOM 25966 N N . LYS A 1 34 ? -2.264 -10.978 -14.196 1.00 0.00 34 LYS A N 15
ATOM 25967 C CA . LYS A 1 34 ? -0.813 -11.167 -14.238 1.00 0.00 34 LYS A CA 15
ATOM 25968 C C . LYS A 1 34 ? -0.123 -9.807 -14.264 1.00 0.00 34 LYS A C 15
ATOM 25969 O O . LYS A 1 34 ? -0.743 -8.757 -14.194 1.00 0.00 34 LYS A O 15
ATOM 25988 N N . ALA A 1 35 ? 1.206 -9.947 -14.388 1.00 0.00 35 ALA A N 15
ATOM 25989 C CA . ALA A 1 35 ? 2.173 -8.854 -14.455 1.00 0.00 35 ALA A CA 15
ATOM 25990 C C . ALA A 1 35 ? 1.612 -7.669 -15.255 1.00 0.00 35 ALA A C 15
ATOM 25991 O O . ALA A 1 35 ? 1.308 -7.761 -16.438 1.00 0.00 35 ALA A O 15
ATOM 25998 N N . GLY A 1 36 ? 1.493 -6.571 -14.492 1.00 0.00 36 GLY A N 15
ATOM 25999 C CA . GLY A 1 36 ? 0.974 -5.316 -14.991 1.00 0.00 36 GLY A CA 15
ATOM 26000 C C . GLY A 1 36 ? -0.269 -4.889 -14.215 1.00 0.00 36 GLY A C 15
ATOM 26001 O O . GLY A 1 36 ? -0.569 -3.712 -14.060 1.00 0.00 36 GLY A O 15
ATOM 26005 N N . SER A 1 37 ? -0.977 -5.922 -13.719 1.00 0.00 37 SER A N 15
ATOM 26006 C CA . SER A 1 37 ? -2.099 -5.685 -12.829 1.00 0.00 37 SER A CA 15
ATOM 26007 C C . SER A 1 37 ? -1.418 -5.241 -11.523 1.00 0.00 37 SER A C 15
ATOM 26008 O O . SER A 1 37 ? -0.526 -5.918 -11.016 1.00 0.00 37 SER A O 15
ATOM 26016 N N . PHE A 1 38 ? -1.845 -4.040 -11.071 1.00 0.00 38 PHE A N 15
ATOM 26017 C CA . PHE A 1 38 ? -1.272 -3.417 -9.879 1.00 0.00 38 PHE A CA 15
ATOM 26018 C C . PHE A 1 38 ? -2.423 -2.969 -8.929 1.00 0.00 38 PHE A C 15
ATOM 26019 O O . PHE A 1 38 ? -3.606 -3.102 -9.226 1.00 0.00 38 PHE A O 15
ATOM 26036 N N . LEU A 1 39 ? -1.951 -2.405 -7.784 1.00 0.00 39 LEU A N 15
ATOM 26037 C CA . LEU A 1 39 ? -2.753 -1.819 -6.695 1.00 0.00 39 LEU A CA 15
ATOM 26038 C C . LEU A 1 39 ? -1.875 -0.652 -6.183 1.00 0.00 39 LEU A C 15
ATOM 26039 O O . LEU A 1 39 ? -0.779 -0.483 -6.702 1.00 0.00 39 LEU A O 15
ATOM 26055 N N . ILE A 1 40 ? -2.330 0.127 -5.162 1.00 0.00 40 ILE A N 15
ATOM 26056 C CA . ILE A 1 40 ? -1.351 1.132 -4.714 1.00 0.00 40 ILE A CA 15
ATOM 26057 C C . ILE A 1 40 ? -1.775 1.344 -3.231 1.00 0.00 40 ILE A C 15
ATOM 26058 O O . ILE A 1 40 ? -2.541 2.229 -2.873 1.00 0.00 40 ILE A O 15
ATOM 26074 N N . ARG A 1 41 ? -1.268 0.403 -2.401 1.00 0.00 41 ARG A N 15
ATOM 26075 C CA . ARG A 1 41 ? -1.613 0.361 -0.988 1.00 0.00 41 ARG A CA 15
ATOM 26076 C C . ARG A 1 41 ? -0.831 1.435 -0.203 1.00 0.00 41 ARG A C 15
ATOM 26077 O O . ARG A 1 41 ? 0.393 1.461 -0.209 1.00 0.00 41 ARG A O 15
ATOM 26098 N N . GLU A 1 42 ? -1.617 2.310 0.476 1.00 0.00 42 GLU A N 15
ATOM 26099 C CA . GLU A 1 42 ? -1.032 3.421 1.236 1.00 0.00 42 GLU A CA 15
ATOM 26100 C C . GLU A 1 42 ? -0.069 2.972 2.355 1.00 0.00 42 GLU A C 15
ATOM 26101 O O . GLU A 1 42 ? -0.135 1.847 2.835 1.00 0.00 42 GLU A O 15
ATOM 26113 N N . SER A 1 43 ? 0.846 3.911 2.708 1.00 0.00 43 SER A N 15
ATOM 26114 C CA . SER A 1 43 ? 1.802 3.669 3.781 1.00 0.00 43 SER A CA 15
ATOM 26115 C C . SER A 1 43 ? 1.210 4.381 5.011 1.00 0.00 43 SER A C 15
ATOM 26116 O O . SER A 1 43 ? 1.327 5.584 5.172 1.00 0.00 43 SER A O 15
ATOM 26124 N N . GLU A 1 44 ? 0.559 3.567 5.857 1.00 0.00 44 GLU A N 15
ATOM 26125 C CA . GLU A 1 44 ? -0.135 4.054 7.049 1.00 0.00 44 GLU A CA 15
ATOM 26126 C C . GLU A 1 44 ? 0.707 4.936 8.003 1.00 0.00 44 GLU A C 15
ATOM 26127 O O . GLU A 1 44 ? 0.163 5.700 8.789 1.00 0.00 44 GLU A O 15
ATOM 26139 N N . SER A 1 45 ? 2.038 4.814 7.877 1.00 0.00 45 SER A N 15
ATOM 26140 C CA . SER A 1 45 ? 2.990 5.551 8.693 1.00 0.00 45 SER A CA 15
ATOM 26141 C C . SER A 1 45 ? 3.028 7.062 8.373 1.00 0.00 45 SER A C 15
ATOM 26142 O O . SER A 1 45 ? 3.324 7.881 9.234 1.00 0.00 45 SER A O 15
ATOM 26150 N N . ASN A 1 46 ? 2.736 7.382 7.095 1.00 0.00 46 ASN A N 15
ATOM 26151 C CA . ASN A 1 46 ? 2.760 8.751 6.578 1.00 0.00 46 ASN A CA 15
ATOM 26152 C C . ASN A 1 46 ? 1.375 9.184 6.065 1.00 0.00 46 ASN A C 15
ATOM 26153 O O . ASN A 1 46 ? 0.499 8.374 5.794 1.00 0.00 46 ASN A O 15
ATOM 26164 N N . LYS A 1 47 ? 1.259 10.527 5.951 1.00 0.00 47 LYS A N 15
ATOM 26165 C CA . LYS A 1 47 ? 0.048 11.178 5.463 1.00 0.00 47 LYS A CA 15
ATOM 26166 C C . LYS A 1 47 ? 0.137 11.606 3.989 1.00 0.00 47 LYS A C 15
ATOM 26167 O O . LYS A 1 47 ? -0.216 12.715 3.609 1.00 0.00 47 LYS A O 15
ATOM 26186 N N . GLY A 1 48 ? 0.624 10.643 3.182 1.00 0.00 48 GLY A N 15
ATOM 26187 C CA . GLY A 1 48 ? 0.741 10.942 1.756 1.00 0.00 48 GLY A CA 15
ATOM 26188 C C . GLY A 1 48 ? 1.539 9.931 0.939 1.00 0.00 48 GLY A C 15
ATOM 26189 O O . GLY A 1 48 ? 1.456 9.923 -0.282 1.00 0.00 48 GLY A O 15
ATOM 26193 N N . ALA A 1 49 ? 2.314 9.096 1.658 1.00 0.00 49 ALA A N 15
ATOM 26194 C CA . ALA A 1 49 ? 3.123 8.084 0.963 1.00 0.00 49 ALA A CA 15
ATOM 26195 C C . ALA A 1 49 ? 2.278 6.814 0.780 1.00 0.00 49 ALA A C 15
ATOM 26196 O O . ALA A 1 49 ? 1.338 6.565 1.524 1.00 0.00 49 ALA A O 15
ATOM 26203 N N . PHE A 1 50 ? 2.668 6.048 -0.257 1.00 0.00 50 PHE A N 15
ATOM 26204 C CA . PHE A 1 50 ? 1.982 4.818 -0.618 1.00 0.00 50 PHE A CA 15
ATOM 26205 C C . PHE A 1 50 ? 3.032 3.702 -0.828 1.00 0.00 50 PHE A C 15
ATOM 26206 O O . PHE A 1 50 ? 4.175 3.792 -0.395 1.00 0.00 50 PHE A O 15
ATOM 26223 N N . SER A 1 51 ? 2.556 2.660 -1.543 1.00 0.00 51 SER A N 15
ATOM 26224 C CA . SER A 1 51 ? 3.325 1.488 -1.952 1.00 0.00 51 SER A CA 15
ATOM 26225 C C . SER A 1 51 ? 2.726 1.034 -3.290 1.00 0.00 51 SER A C 15
ATOM 26226 O O . SER A 1 51 ? 1.572 1.341 -3.554 1.00 0.00 51 SER A O 15
ATOM 26234 N N . LEU A 1 52 ? 3.515 0.298 -4.105 1.00 0.00 52 LEU A N 15
ATOM 26235 C CA . LEU A 1 52 ? 3.001 -0.116 -5.416 1.00 0.00 52 LEU A CA 15
ATOM 26236 C C . LEU A 1 52 ? 3.294 -1.601 -5.714 1.00 0.00 52 LEU A C 15
ATOM 26237 O O . LEU A 1 52 ? 4.418 -2.008 -5.982 1.00 0.00 52 LEU A O 15
ATOM 26253 N N . SER A 1 53 ? 2.178 -2.367 -5.665 1.00 0.00 53 SER A N 15
ATOM 26254 C CA . SER A 1 53 ? 2.202 -3.805 -5.889 1.00 0.00 53 SER A CA 15
ATOM 26255 C C . SER A 1 53 ? 1.928 -4.108 -7.352 1.00 0.00 53 SER A C 15
ATOM 26256 O O . SER A 1 53 ? 1.138 -3.456 -8.018 1.00 0.00 53 SER A O 15
ATOM 26264 N N . VAL A 1 54 ? 2.663 -5.157 -7.776 1.00 0.00 54 VAL A N 15
ATOM 26265 C CA . VAL A 1 54 ? 2.616 -5.663 -9.144 1.00 0.00 54 VAL A CA 15
ATOM 26266 C C . VAL A 1 54 ? 2.976 -7.127 -9.091 1.00 0.00 54 VAL A C 15
ATOM 26267 O O . VAL A 1 54 ? 3.793 -7.491 -8.265 1.00 0.00 54 VAL A O 15
ATOM 26280 N N . LYS A 1 55 ? 2.387 -7.931 -10.000 1.00 0.00 55 LYS A N 15
ATOM 26281 C CA . LYS A 1 55 ? 2.737 -9.349 -10.002 1.00 0.00 55 LYS A CA 15
ATOM 26282 C C . LYS A 1 55 ? 4.086 -9.580 -10.730 1.00 0.00 55 LYS A C 15
ATOM 26283 O O . LYS A 1 55 ? 4.100 -9.489 -11.951 1.00 0.00 55 LYS A O 15
ATOM 26302 N N . ASP A 1 56 ? 5.205 -9.880 -10.001 1.00 0.00 56 ASP A N 15
ATOM 26303 C CA . ASP A 1 56 ? 6.412 -10.103 -10.812 1.00 0.00 56 ASP A CA 15
ATOM 26304 C C . ASP A 1 56 ? 6.502 -11.571 -11.268 1.00 0.00 56 ASP A C 15
ATOM 26305 O O . ASP A 1 56 ? 6.560 -12.490 -10.466 1.00 0.00 56 ASP A O 15
ATOM 26314 N N . ILE A 1 57 ? 6.476 -11.729 -12.617 1.00 0.00 57 ILE A N 15
ATOM 26315 C CA . ILE A 1 57 ? 6.602 -13.070 -13.194 1.00 0.00 57 ILE A CA 15
ATOM 26316 C C . ILE A 1 57 ? 8.103 -13.352 -13.389 1.00 0.00 57 ILE A C 15
ATOM 26317 O O . ILE A 1 57 ? 8.826 -12.598 -14.032 1.00 0.00 57 ILE A O 15
ATOM 26333 N N . THR A 1 58 ? 8.500 -14.486 -12.778 1.00 0.00 58 THR A N 15
ATOM 26334 C CA . THR A 1 58 ? 9.890 -14.925 -12.812 1.00 0.00 58 THR A CA 15
ATOM 26335 C C . THR A 1 58 ? 9.952 -16.454 -12.713 1.00 0.00 58 THR A C 15
ATOM 26336 O O . THR A 1 58 ? 8.961 -17.114 -12.419 1.00 0.00 58 THR A O 15
ATOM 26347 N N . THR A 1 59 ? 11.180 -16.978 -12.963 1.00 0.00 59 THR A N 15
ATOM 26348 C CA . THR A 1 59 ? 11.373 -18.428 -12.883 1.00 0.00 59 THR A CA 15
ATOM 26349 C C . THR A 1 59 ? 11.348 -18.932 -11.429 1.00 0.00 59 THR A C 15
ATOM 26350 O O . THR A 1 59 ? 11.346 -20.134 -11.192 1.00 0.00 59 THR A O 15
ATOM 26361 N N . GLN A 1 60 ? 11.320 -17.974 -10.474 1.00 0.00 60 GLN A N 15
ATOM 26362 C CA . GLN A 1 60 ? 11.273 -18.356 -9.062 1.00 0.00 60 GLN A CA 15
ATOM 26363 C C . GLN A 1 60 ? 9.827 -18.305 -8.505 1.00 0.00 60 GLN A C 15
ATOM 26364 O O . GLN A 1 60 ? 9.621 -18.289 -7.297 1.00 0.00 60 GLN A O 15
ATOM 26378 N N . GLY A 1 61 ? 8.856 -18.292 -9.453 1.00 0.00 61 GLY A N 15
ATOM 26379 C CA . GLY A 1 61 ? 7.434 -18.275 -9.123 1.00 0.00 61 GLY A CA 15
ATOM 26380 C C . GLY A 1 61 ? 6.732 -16.977 -9.535 1.00 0.00 61 GLY A C 15
ATOM 26381 O O . GLY A 1 61 ? 7.349 -15.963 -9.837 1.00 0.00 61 GLY A O 15
ATOM 26385 N N . GLU A 1 62 ? 5.386 -17.089 -9.526 1.00 0.00 62 GLU A N 15
ATOM 26386 C CA . GLU A 1 62 ? 4.504 -15.992 -9.862 1.00 0.00 62 GLU A CA 15
ATOM 26387 C C . GLU A 1 62 ? 4.356 -15.164 -8.561 1.00 0.00 62 GLU A C 15
ATOM 26388 O O . GLU A 1 62 ? 3.511 -15.461 -7.725 1.00 0.00 62 GLU A O 15
ATOM 26400 N N . VAL A 1 63 ? 5.221 -14.134 -8.420 1.00 0.00 63 VAL A N 15
ATOM 26401 C CA . VAL A 1 63 ? 5.221 -13.331 -7.201 1.00 0.00 63 VAL A CA 15
ATOM 26402 C C . VAL A 1 63 ? 4.468 -12.015 -7.447 1.00 0.00 63 VAL A C 15
ATOM 26403 O O . VAL A 1 63 ? 3.690 -11.867 -8.380 1.00 0.00 63 VAL A O 15
ATOM 26416 N N . VAL A 1 64 ? 4.788 -11.090 -6.526 1.00 0.00 64 VAL A N 15
ATOM 26417 C CA . VAL A 1 64 ? 4.307 -9.724 -6.479 1.00 0.00 64 VAL A CA 15
ATOM 26418 C C . VAL A 1 64 ? 5.578 -8.857 -6.253 1.00 0.00 64 VAL A C 15
ATOM 26419 O O . VAL A 1 64 ? 6.674 -9.366 -6.420 1.00 0.00 64 VAL A O 15
ATOM 26432 N N . LYS A 1 65 ? 5.352 -7.559 -5.965 1.00 0.00 65 LYS A N 15
ATOM 26433 C CA . LYS A 1 65 ? 6.209 -6.409 -5.617 1.00 0.00 65 LYS A CA 15
ATOM 26434 C C . LYS A 1 65 ? 5.431 -5.427 -4.735 1.00 0.00 65 LYS A C 15
ATOM 26435 O O . LYS A 1 65 ? 4.251 -5.588 -4.469 1.00 0.00 65 LYS A O 15
ATOM 26454 N N . HIS A 1 66 ? 6.248 -4.458 -4.277 1.00 0.00 66 HIS A N 15
ATOM 26455 C CA . HIS A 1 66 ? 5.916 -3.302 -3.441 1.00 0.00 66 HIS A CA 15
ATOM 26456 C C . HIS A 1 66 ? 7.036 -2.230 -3.580 1.00 0.00 66 HIS A C 15
ATOM 26457 O O . HIS A 1 66 ? 8.113 -2.400 -3.022 1.00 0.00 66 HIS A O 15
ATOM 26471 N N . TYR A 1 67 ? 6.735 -1.133 -4.322 1.00 0.00 67 TYR A N 15
ATOM 26472 C CA . TYR A 1 67 ? 7.711 -0.044 -4.498 1.00 0.00 67 TYR A CA 15
ATOM 26473 C C . TYR A 1 67 ? 7.214 1.164 -3.698 1.00 0.00 67 TYR A C 15
ATOM 26474 O O . TYR A 1 67 ? 6.050 1.530 -3.771 1.00 0.00 67 TYR A O 15
ATOM 26492 N N . LYS A 1 68 ? 8.159 1.756 -2.945 1.00 0.00 68 LYS A N 15
ATOM 26493 C CA . LYS A 1 68 ? 7.832 2.908 -2.118 1.00 0.00 68 LYS A CA 15
ATOM 26494 C C . LYS A 1 68 ? 7.793 4.234 -2.918 1.00 0.00 68 LYS A C 15
ATOM 26495 O O . LYS A 1 68 ? 8.758 4.696 -3.511 1.00 0.00 68 LYS A O 15
ATOM 26514 N N . ILE A 1 69 ? 6.562 4.769 -2.856 1.00 0.00 69 ILE A N 15
ATOM 26515 C CA . ILE A 1 69 ? 6.048 6.022 -3.402 1.00 0.00 69 ILE A CA 15
ATOM 26516 C C . ILE A 1 69 ? 5.932 7.101 -2.323 1.00 0.00 69 ILE A C 15
ATOM 26517 O O . ILE A 1 69 ? 5.060 7.077 -1.467 1.00 0.00 69 ILE A O 15
ATOM 26533 N N . ARG A 1 70 ? 6.888 8.039 -2.429 1.00 0.00 70 ARG A N 15
ATOM 26534 C CA . ARG A 1 70 ? 6.920 9.193 -1.554 1.00 0.00 70 ARG A CA 15
ATOM 26535 C C . ARG A 1 70 ? 5.908 10.181 -2.102 1.00 0.00 70 ARG A C 15
ATOM 26536 O O . ARG A 1 70 ? 5.372 9.982 -3.179 1.00 0.00 70 ARG A O 15
ATOM 26557 N N . SER A 1 71 ? 5.685 11.234 -1.307 1.00 0.00 71 SER A N 15
ATOM 26558 C CA . SER A 1 71 ? 4.754 12.275 -1.683 1.00 0.00 71 SER A CA 15
ATOM 26559 C C . SER A 1 71 ? 5.446 13.622 -1.492 1.00 0.00 71 SER A C 15
ATOM 26560 O O . SER A 1 71 ? 5.834 13.988 -0.390 1.00 0.00 71 SER A O 15
ATOM 26568 N N . LEU A 1 72 ? 5.577 14.325 -2.637 1.00 0.00 72 LEU A N 15
ATOM 26569 C CA . LEU A 1 72 ? 6.232 15.616 -2.697 1.00 0.00 72 LEU A CA 15
ATOM 26570 C C . LEU A 1 72 ? 5.227 16.710 -3.025 1.00 0.00 72 LEU A C 15
ATOM 26571 O O . LEU A 1 72 ? 4.353 16.574 -3.873 1.00 0.00 72 LEU A O 15
ATOM 26587 N N . ASP A 1 73 ? 5.452 17.807 -2.286 1.00 0.00 73 ASP A N 15
ATOM 26588 C CA . ASP A 1 73 ? 4.636 19.008 -2.440 1.00 0.00 73 ASP A CA 15
ATOM 26589 C C . ASP A 1 73 ? 4.884 19.684 -3.802 1.00 0.00 73 ASP A C 15
ATOM 26590 O O . ASP A 1 73 ? 4.006 20.311 -4.383 1.00 0.00 73 ASP A O 15
ATOM 26599 N N . ASN A 1 74 ? 6.140 19.488 -4.255 1.00 0.00 74 ASN A N 15
ATOM 26600 C CA . ASN A 1 74 ? 6.625 20.054 -5.504 1.00 0.00 74 ASN A CA 15
ATOM 26601 C C . ASN A 1 74 ? 6.857 18.997 -6.605 1.00 0.00 74 ASN A C 15
ATOM 26602 O O . ASN A 1 74 ? 7.349 19.320 -7.681 1.00 0.00 74 ASN A O 15
ATOM 26613 N N . GLY A 1 75 ? 6.487 17.737 -6.296 1.00 0.00 75 GLY A N 15
ATOM 26614 C CA . GLY A 1 75 ? 6.724 16.692 -7.294 1.00 0.00 75 GLY A CA 15
ATOM 26615 C C . GLY A 1 75 ? 5.826 15.456 -7.217 1.00 0.00 75 GLY A C 15
ATOM 26616 O O . GLY A 1 75 ? 6.186 14.404 -7.716 1.00 0.00 75 GLY A O 15
ATOM 26620 N N . GLY A 1 76 ? 4.661 15.619 -6.574 1.00 0.00 76 GLY A N 15
ATOM 26621 C CA . GLY A 1 76 ? 3.679 14.544 -6.490 1.00 0.00 76 GLY A CA 15
ATOM 26622 C C . GLY A 1 76 ? 4.098 13.253 -5.789 1.00 0.00 76 GLY A C 15
ATOM 26623 O O . GLY A 1 76 ? 3.813 13.073 -4.615 1.00 0.00 76 GLY A O 15
ATOM 26627 N N . TYR A 1 77 ? 4.750 12.356 -6.584 1.00 0.00 77 TYR A N 15
ATOM 26628 C CA . TYR A 1 77 ? 5.193 11.055 -6.081 1.00 0.00 77 TYR A CA 15
ATOM 26629 C C . TYR A 1 77 ? 6.478 10.642 -6.786 1.00 0.00 77 TYR A C 15
ATOM 26630 O O . TYR A 1 77 ? 6.712 10.967 -7.942 1.00 0.00 77 TYR A O 15
ATOM 26648 N N . TYR A 1 78 ? 7.292 9.891 -6.007 1.00 0.00 78 TYR A N 15
ATOM 26649 C CA . TYR A 1 78 ? 8.551 9.381 -6.565 1.00 0.00 78 TYR A CA 15
ATOM 26650 C C . TYR A 1 78 ? 8.839 7.948 -6.048 1.00 0.00 78 TYR A C 15
ATOM 26651 O O . TYR A 1 78 ? 8.829 7.700 -4.850 1.00 0.00 78 TYR A O 15
ATOM 26669 N N . ILE A 1 79 ? 9.069 7.031 -7.028 1.00 0.00 79 ILE A N 15
ATOM 26670 C CA . ILE A 1 79 ? 9.423 5.617 -6.753 1.00 0.00 79 ILE A CA 15
ATOM 26671 C C . ILE A 1 79 ? 10.951 5.404 -6.870 1.00 0.00 79 ILE A C 15
ATOM 26672 O O . ILE A 1 79 ? 11.505 4.383 -6.487 1.00 0.00 79 ILE A O 15
ATOM 26688 N N . SER A 1 80 ? 11.573 6.470 -7.393 1.00 0.00 80 SER A N 15
ATOM 26689 C CA . SER A 1 80 ? 13.003 6.636 -7.570 1.00 0.00 80 SER A CA 15
ATOM 26690 C C . SER A 1 80 ? 13.116 8.159 -7.656 1.00 0.00 80 SER A C 15
ATOM 26691 O O . SER A 1 80 ? 12.315 8.778 -8.342 1.00 0.00 80 SER A O 15
ATOM 26699 N N . PRO A 1 81 ? 14.101 8.788 -6.967 1.00 0.00 81 PRO A N 15
ATOM 26700 C CA . PRO A 1 81 ? 14.138 10.242 -6.996 1.00 0.00 81 PRO A CA 15
ATOM 26701 C C . PRO A 1 81 ? 14.383 10.912 -8.358 1.00 0.00 81 PRO A C 15
ATOM 26702 O O . PRO A 1 81 ? 14.021 12.070 -8.528 1.00 0.00 81 PRO A O 15
ATOM 26713 N N . ARG A 1 82 ? 14.947 10.146 -9.327 1.00 0.00 82 ARG A N 15
ATOM 26714 C CA . ARG A 1 82 ? 15.158 10.776 -10.645 1.00 0.00 82 ARG A CA 15
ATOM 26715 C C . ARG A 1 82 ? 13.858 10.732 -11.485 1.00 0.00 82 ARG A C 15
ATOM 26716 O O . ARG A 1 82 ? 13.688 11.505 -12.419 1.00 0.00 82 ARG A O 15
ATOM 26737 N N . ILE A 1 83 ? 12.966 9.781 -11.100 1.00 0.00 83 ILE A N 15
ATOM 26738 C CA . ILE A 1 83 ? 11.674 9.606 -11.762 1.00 0.00 83 ILE A CA 15
ATOM 26739 C C . ILE A 1 83 ? 10.532 9.938 -10.771 1.00 0.00 83 ILE A C 15
ATOM 26740 O O . ILE A 1 83 ? 10.039 9.129 -9.989 1.00 0.00 83 ILE A O 15
ATOM 26756 N N . THR A 1 84 ? 10.169 11.224 -10.927 1.00 0.00 84 THR A N 15
ATOM 26757 C CA . THR A 1 84 ? 9.138 11.911 -10.165 1.00 0.00 84 THR A CA 15
ATOM 26758 C C . THR A 1 84 ? 7.955 12.194 -11.119 1.00 0.00 84 THR A C 15
ATOM 26759 O O . THR A 1 84 ? 8.129 12.324 -12.326 1.00 0.00 84 THR A O 15
ATOM 26770 N N . PHE A 1 85 ? 6.757 12.273 -10.499 1.00 0.00 85 PHE A N 15
ATOM 26771 C CA . PHE A 1 85 ? 5.504 12.441 -11.265 1.00 0.00 85 PHE A CA 15
ATOM 26772 C C . PHE A 1 85 ? 4.536 13.325 -10.458 1.00 0.00 85 PHE A C 15
ATOM 26773 O O . PHE A 1 85 ? 4.470 13.194 -9.250 1.00 0.00 85 PHE A O 15
ATOM 26790 N N . PRO A 1 86 ? 3.744 14.207 -11.142 1.00 0.00 86 PRO A N 15
ATOM 26791 C CA . PRO A 1 86 ? 2.827 15.132 -10.452 1.00 0.00 86 PRO A CA 15
ATOM 26792 C C . PRO A 1 86 ? 1.725 14.463 -9.603 1.00 0.00 86 PRO A C 15
ATOM 26793 O O . PRO A 1 86 ? 1.149 15.086 -8.719 1.00 0.00 86 PRO A O 15
ATOM 26804 N N . THR A 1 87 ? 1.493 13.168 -9.897 1.00 0.00 87 THR A N 15
ATOM 26805 C CA . THR A 1 87 ? 0.502 12.376 -9.175 1.00 0.00 87 THR A CA 15
ATOM 26806 C C . THR A 1 87 ? 0.742 10.923 -9.559 1.00 0.00 87 THR A C 15
ATOM 26807 O O . THR A 1 87 ? 1.527 10.630 -10.456 1.00 0.00 87 THR A O 15
ATOM 26818 N N . LEU A 1 88 ? 0.000 10.024 -8.865 1.00 0.00 88 LEU A N 15
ATOM 26819 C CA . LEU A 1 88 ? 0.143 8.628 -9.221 1.00 0.00 88 LEU A CA 15
ATOM 26820 C C . LEU A 1 88 ? -0.351 8.419 -10.666 1.00 0.00 88 LEU A C 15
ATOM 26821 O O . LEU A 1 88 ? 0.231 7.598 -11.346 1.00 0.00 88 LEU A O 15
ATOM 26837 N N . GLN A 1 89 ? -1.390 9.156 -11.152 1.00 0.00 89 GLN A N 15
ATOM 26838 C CA . GLN A 1 89 ? -1.829 8.745 -12.511 1.00 0.00 89 GLN A CA 15
ATOM 26839 C C . GLN A 1 89 ? -0.781 8.907 -13.615 1.00 0.00 89 GLN A C 15
ATOM 26840 O O . GLN A 1 89 ? -0.717 8.083 -14.510 1.00 0.00 89 GLN A O 15
ATOM 26854 N N . ALA A 1 90 ? 0.046 9.961 -13.510 1.00 0.00 90 ALA A N 15
ATOM 26855 C CA . ALA A 1 90 ? 1.076 10.177 -14.530 1.00 0.00 90 ALA A CA 15
ATOM 26856 C C . ALA A 1 90 ? 2.201 9.108 -14.469 1.00 0.00 90 ALA A C 15
ATOM 26857 O O . ALA A 1 90 ? 3.054 9.009 -15.341 1.00 0.00 90 ALA A O 15
ATOM 26864 N N . LEU A 1 91 ? 2.121 8.326 -13.385 1.00 0.00 91 LEU A N 15
ATOM 26865 C CA . LEU A 1 91 ? 2.987 7.213 -13.053 1.00 0.00 91 LEU A CA 15
ATOM 26866 C C . LEU A 1 91 ? 2.303 5.907 -13.540 1.00 0.00 91 LEU A C 15
ATOM 26867 O O . LEU A 1 91 ? 2.946 5.035 -14.109 1.00 0.00 91 LEU A O 15
ATOM 26883 N N . VAL A 1 92 ? 0.961 5.848 -13.340 1.00 0.00 92 VAL A N 15
ATOM 26884 C CA . VAL A 1 92 ? 0.140 4.713 -13.738 1.00 0.00 92 VAL A CA 15
ATOM 26885 C C . VAL A 1 92 ? -0.175 4.763 -15.265 1.00 0.00 92 VAL A C 15
ATOM 26886 O O . VAL A 1 92 ? -0.673 3.797 -15.821 1.00 0.00 92 VAL A O 15
ATOM 26899 N N . GLN A 1 93 ? 0.157 5.921 -15.898 1.00 0.00 93 GLN A N 15
ATOM 26900 C CA . GLN A 1 93 ? -0.064 6.201 -17.322 1.00 0.00 93 GLN A CA 15
ATOM 26901 C C . GLN A 1 93 ? 1.169 5.716 -18.100 1.00 0.00 93 GLN A C 15
ATOM 26902 O O . GLN A 1 93 ? 1.103 5.002 -19.096 1.00 0.00 93 GLN A O 15
ATOM 26916 N N . HIS A 1 94 ? 2.302 6.168 -17.513 1.00 0.00 94 HIS A N 15
ATOM 26917 C CA . HIS A 1 94 ? 3.648 5.920 -17.990 1.00 0.00 94 HIS A CA 15
ATOM 26918 C C . HIS A 1 94 ? 3.904 4.420 -18.052 1.00 0.00 94 HIS A C 15
ATOM 26919 O O . HIS A 1 94 ? 4.376 3.905 -19.056 1.00 0.00 94 HIS A O 15
ATOM 26933 N N . TYR A 1 95 ? 3.528 3.757 -16.937 1.00 0.00 95 TYR A N 15
ATOM 26934 C CA . TYR A 1 95 ? 3.737 2.315 -16.863 1.00 0.00 95 TYR A CA 15
ATOM 26935 C C . TYR A 1 95 ? 2.734 1.538 -17.710 1.00 0.00 95 TYR A C 15
ATOM 26936 O O . TYR A 1 95 ? 3.016 0.406 -18.080 1.00 0.00 95 TYR A O 15
ATOM 26954 N N . SER A 1 96 ? 1.578 2.178 -18.034 1.00 0.00 96 SER A N 15
ATOM 26955 C CA . SER A 1 96 ? 0.615 1.447 -18.872 1.00 0.00 96 SER A CA 15
ATOM 26956 C C . SER A 1 96 ? 1.213 1.043 -20.231 1.00 0.00 96 SER A C 15
ATOM 26957 O O . SER A 1 96 ? 0.787 0.048 -20.804 1.00 0.00 96 SER A O 15
ATOM 26965 N N . LYS A 1 97 ? 2.189 1.849 -20.718 1.00 0.00 97 LYS A N 15
ATOM 26966 C CA . LYS A 1 97 ? 2.836 1.527 -21.995 1.00 0.00 97 LYS A CA 15
ATOM 26967 C C . LYS A 1 97 ? 4.330 1.244 -21.843 1.00 0.00 97 LYS A C 15
ATOM 26968 O O . LYS A 1 97 ? 4.930 0.667 -22.744 1.00 0.00 97 LYS A O 15
ATOM 26987 N N . LYS A 1 98 ? 4.908 1.607 -20.678 1.00 0.00 98 LYS A N 15
ATOM 26988 C CA . LYS A 1 98 ? 6.313 1.347 -20.488 1.00 0.00 98 LYS A CA 15
ATOM 26989 C C . LYS A 1 98 ? 6.638 1.517 -18.991 1.00 0.00 98 LYS A C 15
ATOM 26990 O O . LYS A 1 98 ? 6.759 2.623 -18.480 1.00 0.00 98 LYS A O 15
ATOM 27009 N N . GLY A 1 99 ? 6.798 0.336 -18.346 1.00 0.00 99 GLY A N 15
ATOM 27010 C CA . GLY A 1 99 ? 7.079 0.178 -16.916 1.00 0.00 99 GLY A CA 15
ATOM 27011 C C . GLY A 1 99 ? 8.254 1.016 -16.414 1.00 0.00 99 GLY A C 15
ATOM 27012 O O . GLY A 1 99 ? 8.310 1.445 -15.271 1.00 0.00 99 GLY A O 15
ATOM 27016 N N . ASP A 1 100 ? 9.196 1.182 -17.356 1.00 0.00 100 ASP A N 15
ATOM 27017 C CA . ASP A 1 100 ? 10.395 1.988 -17.151 1.00 0.00 100 ASP A CA 15
ATOM 27018 C C . ASP A 1 100 ? 11.146 1.662 -15.845 1.00 0.00 100 ASP A C 15
ATOM 27019 O O . ASP A 1 100 ? 11.254 2.464 -14.926 1.00 0.00 100 ASP A O 15
ATOM 27028 N N . GLY A 1 101 ? 11.653 0.421 -15.852 1.00 0.00 101 GLY A N 15
ATOM 27029 C CA . GLY A 1 101 ? 12.443 -0.057 -14.715 1.00 0.00 101 GLY A CA 15
ATOM 27030 C C . GLY A 1 101 ? 11.642 -0.745 -13.602 1.00 0.00 101 GLY A C 15
ATOM 27031 O O . GLY A 1 101 ? 12.216 -1.275 -12.659 1.00 0.00 101 GLY A O 15
ATOM 27035 N N . LEU A 1 102 ? 10.298 -0.733 -13.759 1.00 0.00 102 LEU A N 15
ATOM 27036 C CA . LEU A 1 102 ? 9.426 -1.392 -12.784 1.00 0.00 102 LEU A CA 15
ATOM 27037 C C . LEU A 1 102 ? 9.518 -2.930 -12.914 1.00 0.00 102 LEU A C 15
ATOM 27038 O O . LEU A 1 102 ? 8.966 -3.656 -12.097 1.00 0.00 102 LEU A O 15
ATOM 27054 N N . CYS A 1 103 ? 10.215 -3.369 -13.992 1.00 0.00 103 CYS A N 15
ATOM 27055 C CA . CYS A 1 103 ? 10.442 -4.769 -14.339 1.00 0.00 103 CYS A CA 15
ATOM 27056 C C . CYS A 1 103 ? 9.152 -5.500 -14.759 1.00 0.00 103 CYS A C 15
ATOM 27057 O O . CYS A 1 103 ? 9.190 -6.672 -15.102 1.00 0.00 103 CYS A O 15
ATOM 27065 N N . GLN A 1 104 ? 8.038 -4.727 -14.731 1.00 0.00 104 GLN A N 15
ATOM 27066 C CA . GLN A 1 104 ? 6.705 -5.185 -15.055 1.00 0.00 104 GLN A CA 15
ATOM 27067 C C . GLN A 1 104 ? 5.866 -3.921 -15.236 1.00 0.00 104 GLN A C 15
ATOM 27068 O O . GLN A 1 104 ? 5.618 -3.155 -14.313 1.00 0.00 104 GLN A O 15
ATOM 27082 N N . LYS A 1 105 ? 5.463 -3.778 -16.504 1.00 0.00 105 LYS A N 15
ATOM 27083 C CA . LYS A 1 105 ? 4.651 -2.681 -16.981 1.00 0.00 105 LYS A CA 15
ATOM 27084 C C . LYS A 1 105 ? 3.174 -3.088 -16.882 1.00 0.00 105 LYS A C 15
ATOM 27085 O O . LYS A 1 105 ? 2.835 -4.260 -16.954 1.00 0.00 105 LYS A O 15
ATOM 27104 N N . LEU A 1 106 ? 2.336 -2.043 -16.709 1.00 0.00 106 LEU A N 15
ATOM 27105 C CA . LEU A 1 106 ? 0.900 -2.237 -16.473 1.00 0.00 106 LEU A CA 15
ATOM 27106 C C . LEU A 1 106 ? 0.126 -2.856 -17.634 1.00 0.00 106 LEU A C 15
ATOM 27107 O O . LEU A 1 106 ? 0.493 -2.767 -18.798 1.00 0.00 106 LEU A O 15
ATOM 27123 N N . THR A 1 107 ? -0.994 -3.474 -17.208 1.00 0.00 107 THR A N 15
ATOM 27124 C CA . THR A 1 107 ? -1.898 -4.116 -18.150 1.00 0.00 107 THR A CA 15
ATOM 27125 C C . THR A 1 107 ? -3.342 -3.874 -17.740 1.00 0.00 107 THR A C 15
ATOM 27126 O O . THR A 1 107 ? -4.048 -3.087 -18.359 1.00 0.00 107 THR A O 15
ATOM 27137 N N . LEU A 1 108 ? -3.722 -4.583 -16.654 1.00 0.00 108 LEU A N 15
ATOM 27138 C CA . LEU A 1 108 ? -5.101 -4.454 -16.180 1.00 0.00 108 LEU A CA 15
ATOM 27139 C C . LEU A 1 108 ? -5.116 -4.398 -14.643 1.00 0.00 108 LEU A C 15
ATOM 27140 O O . LEU A 1 108 ? -4.772 -5.371 -13.998 1.00 0.00 108 LEU A O 15
ATOM 27156 N N . PRO A 1 109 ? -5.558 -3.269 -14.043 1.00 0.00 109 PRO A N 15
ATOM 27157 C CA . PRO A 1 109 ? -5.579 -3.152 -12.588 1.00 0.00 109 PRO A CA 15
ATOM 27158 C C . PRO A 1 109 ? -6.689 -4.045 -11.981 1.00 0.00 109 PRO A C 15
ATOM 27159 O O . PRO A 1 109 ? -7.880 -3.813 -12.125 1.00 0.00 109 PRO A O 15
ATOM 27170 N N . CYS A 1 110 ? -6.135 -5.079 -11.318 1.00 0.00 110 CYS A N 15
ATOM 27171 C CA . CYS A 1 110 ? -6.726 -6.208 -10.593 1.00 0.00 110 CYS A CA 15
ATOM 27172 C C . CYS A 1 110 ? -8.252 -6.466 -10.792 1.00 0.00 110 CYS A C 15
ATOM 27173 O O . CYS A 1 110 ? -8.824 -6.253 -11.853 1.00 0.00 110 CYS A O 15
ATOM 27181 N N . VAL A 1 111 ? -8.851 -6.986 -9.697 1.00 0.00 111 VAL A N 15
ATOM 27182 C CA . VAL A 1 111 ? -10.260 -7.363 -9.642 1.00 0.00 111 VAL A CA 15
ATOM 27183 C C . VAL A 1 111 ? -10.747 -7.188 -8.192 1.00 0.00 111 VAL A C 15
ATOM 27184 O O . VAL A 1 111 ? -9.989 -7.311 -7.238 1.00 0.00 111 VAL A O 15
ATOM 27197 N N . ASN A 1 112 ? -12.069 -6.909 -8.118 1.00 0.00 112 ASN A N 15
ATOM 27198 C CA . ASN A 1 112 ? -12.828 -6.669 -6.885 1.00 0.00 112 ASN A CA 15
ATOM 27199 C C . ASN A 1 112 ? -12.478 -7.662 -5.749 1.00 0.00 112 ASN A C 15
ATOM 27200 O O . ASN A 1 112 ? -12.238 -7.260 -4.617 1.00 0.00 112 ASN A O 15
ATOM 27211 N N . LEU A 1 113 ? -12.460 -8.959 -6.127 1.00 0.00 113 LEU A N 15
ATOM 27212 C CA . LEU A 1 113 ? -12.140 -10.049 -5.201 1.00 0.00 113 LEU A CA 15
ATOM 27213 C C . LEU A 1 113 ? -10.929 -10.851 -5.716 1.00 0.00 113 LEU A C 15
ATOM 27214 O O . LEU A 1 113 ? -10.630 -10.859 -6.902 1.00 0.00 113 LEU A O 15
ATOM 27230 N N . ALA A 1 114 ? -10.239 -11.488 -4.746 1.00 0.00 114 ALA A N 15
ATOM 27231 C CA . ALA A 1 114 ? -9.049 -12.285 -5.055 1.00 0.00 114 ALA A CA 15
ATOM 27232 C C . ALA A 1 114 ? -9.409 -13.763 -5.339 1.00 0.00 114 ALA A C 15
ATOM 27233 O O . ALA A 1 114 ? -10.480 -14.209 -4.928 1.00 0.00 114 ALA A O 15
ATOM 27241 N N . GLY A 1 1 ? -25.414 16.203 -21.778 1.00 0.00 1 GLY A N 16
ATOM 27242 C CA . GLY A 1 1 ? -25.229 14.758 -21.670 1.00 0.00 1 GLY A CA 16
ATOM 27243 C C . GLY A 1 1 ? -26.247 14.084 -20.751 1.00 0.00 1 GLY A C 16
ATOM 27244 O O . GLY A 1 1 ? -27.208 13.476 -21.202 1.00 0.00 1 GLY A O 16
ATOM 27250 N N . SER A 1 2 ? -25.961 14.239 -19.439 1.00 0.00 2 SER A N 16
ATOM 27251 C CA . SER A 1 2 ? -26.810 13.682 -18.384 1.00 0.00 2 SER A CA 16
ATOM 27252 C C . SER A 1 2 ? -26.665 12.149 -18.311 1.00 0.00 2 SER A C 16
ATOM 27253 O O . SER A 1 2 ? -27.622 11.416 -18.096 1.00 0.00 2 SER A O 16
ATOM 27261 N N . VAL A 1 3 ? -25.392 11.737 -18.502 1.00 0.00 3 VAL A N 16
ATOM 27262 C CA . VAL A 1 3 ? -25.005 10.328 -18.490 1.00 0.00 3 VAL A CA 16
ATOM 27263 C C . VAL A 1 3 ? -23.915 10.064 -17.429 1.00 0.00 3 VAL A C 16
ATOM 27264 O O . VAL A 1 3 ? -23.868 9.005 -16.818 1.00 0.00 3 VAL A O 16
ATOM 27277 N N . ALA A 1 4 ? -23.063 11.094 -17.240 1.00 0.00 4 ALA A N 16
ATOM 27278 C CA . ALA A 1 4 ? -21.960 11.025 -16.289 1.00 0.00 4 ALA A CA 16
ATOM 27279 C C . ALA A 1 4 ? -21.795 12.405 -15.616 1.00 0.00 4 ALA A C 16
ATOM 27280 O O . ALA A 1 4 ? -21.116 13.278 -16.144 1.00 0.00 4 ALA A O 16
ATOM 27287 N N . PRO A 1 5 ? -22.443 12.590 -14.427 1.00 0.00 5 PRO A N 16
ATOM 27288 C CA . PRO A 1 5 ? -22.347 13.864 -13.711 1.00 0.00 5 PRO A CA 16
ATOM 27289 C C . PRO A 1 5 ? -21.045 13.998 -12.893 1.00 0.00 5 PRO A C 16
ATOM 27290 O O . PRO A 1 5 ? -20.617 15.097 -12.563 1.00 0.00 5 PRO A O 16
ATOM 27301 N N . VAL A 1 6 ? -20.446 12.815 -12.627 1.00 0.00 6 VAL A N 16
ATOM 27302 C CA . VAL A 1 6 ? -19.201 12.675 -11.872 1.00 0.00 6 VAL A CA 16
ATOM 27303 C C . VAL A 1 6 ? -18.846 11.171 -11.827 1.00 0.00 6 VAL A C 16
ATOM 27304 O O . VAL A 1 6 ? -18.584 10.585 -10.784 1.00 0.00 6 VAL A O 16
ATOM 27317 N N . GLU A 1 7 ? -18.869 10.586 -13.042 1.00 0.00 7 GLU A N 16
ATOM 27318 C CA . GLU A 1 7 ? -18.570 9.165 -13.187 1.00 0.00 7 GLU A CA 16
ATOM 27319 C C . GLU A 1 7 ? -17.061 8.876 -13.030 1.00 0.00 7 GLU A C 16
ATOM 27320 O O . GLU A 1 7 ? -16.214 9.525 -13.631 1.00 0.00 7 GLU A O 16
ATOM 27332 N N . THR A 1 8 ? -16.795 7.863 -12.178 1.00 0.00 8 THR A N 16
ATOM 27333 C CA . THR A 1 8 ? -15.421 7.431 -11.918 1.00 0.00 8 THR A CA 16
ATOM 27334 C C . THR A 1 8 ? -15.378 5.997 -11.381 1.00 0.00 8 THR A C 16
ATOM 27335 O O . THR A 1 8 ? -16.288 5.514 -10.719 1.00 0.00 8 THR A O 16
ATOM 27346 N N . LEU A 1 9 ? -14.234 5.377 -11.719 1.00 0.00 9 LEU A N 16
ATOM 27347 C CA . LEU A 1 9 ? -13.939 4.008 -11.332 1.00 0.00 9 LEU A CA 16
ATOM 27348 C C . LEU A 1 9 ? -12.410 3.820 -11.345 1.00 0.00 9 LEU A C 16
ATOM 27349 O O . LEU A 1 9 ? -11.866 2.879 -11.911 1.00 0.00 9 LEU A O 16
ATOM 27365 N N . GLU A 1 10 ? -11.767 4.806 -10.677 1.00 0.00 10 GLU A N 16
ATOM 27366 C CA . GLU A 1 10 ? -10.313 4.844 -10.558 1.00 0.00 10 GLU A CA 16
ATOM 27367 C C . GLU A 1 10 ? -9.932 5.141 -9.097 1.00 0.00 10 GLU A C 16
ATOM 27368 O O . GLU A 1 10 ? -9.151 6.032 -8.784 1.00 0.00 10 GLU A O 16
ATOM 27380 N N . VAL A 1 11 ? -10.563 4.314 -8.243 1.00 0.00 11 VAL A N 16
ATOM 27381 C CA . VAL A 1 11 ? -10.396 4.342 -6.792 1.00 0.00 11 VAL A CA 16
ATOM 27382 C C . VAL A 1 11 ? -10.543 2.909 -6.229 1.00 0.00 11 VAL A C 16
ATOM 27383 O O . VAL A 1 11 ? -10.864 2.710 -5.063 1.00 0.00 11 VAL A O 16
ATOM 27396 N N . GLU A 1 12 ? -10.295 1.936 -7.138 1.00 0.00 12 GLU A N 16
ATOM 27397 C CA . GLU A 1 12 ? -10.400 0.522 -6.810 1.00 0.00 12 GLU A CA 16
ATOM 27398 C C . GLU A 1 12 ? -9.019 -0.087 -6.550 1.00 0.00 12 GLU A C 16
ATOM 27399 O O . GLU A 1 12 ? -8.244 0.360 -5.717 1.00 0.00 12 GLU A O 16
ATOM 27411 N N . LYS A 1 13 ? -8.796 -1.144 -7.332 1.00 0.00 13 LYS A N 16
ATOM 27412 C CA . LYS A 1 13 ? -7.646 -2.004 -7.293 1.00 0.00 13 LYS A CA 16
ATOM 27413 C C . LYS A 1 13 ? -6.336 -1.256 -7.469 1.00 0.00 13 LYS A C 16
ATOM 27414 O O . LYS A 1 13 ? -5.404 -1.546 -6.730 1.00 0.00 13 LYS A O 16
ATOM 27433 N N . TRP A 1 14 ? -6.266 -0.297 -8.431 1.00 0.00 14 TRP A N 16
ATOM 27434 C CA . TRP A 1 14 ? -4.956 0.365 -8.534 1.00 0.00 14 TRP A CA 16
ATOM 27435 C C . TRP A 1 14 ? -4.772 1.359 -7.388 1.00 0.00 14 TRP A C 16
ATOM 27436 O O . TRP A 1 14 ? -3.680 1.479 -6.852 1.00 0.00 14 TRP A O 16
ATOM 27457 N N . PHE A 1 15 ? -5.898 2.017 -7.022 1.00 0.00 15 PHE A N 16
ATOM 27458 C CA . PHE A 1 15 ? -5.842 3.011 -5.962 1.00 0.00 15 PHE A CA 16
ATOM 27459 C C . PHE A 1 15 ? -6.770 2.683 -4.783 1.00 0.00 15 PHE A C 16
ATOM 27460 O O . PHE A 1 15 ? -7.865 3.216 -4.645 1.00 0.00 15 PHE A O 16
ATOM 27477 N N . PHE A 1 16 ? -6.231 1.778 -3.937 1.00 0.00 16 PHE A N 16
ATOM 27478 C CA . PHE A 1 16 ? -6.899 1.371 -2.702 1.00 0.00 16 PHE A CA 16
ATOM 27479 C C . PHE A 1 16 ? -6.351 2.280 -1.602 1.00 0.00 16 PHE A C 16
ATOM 27480 O O . PHE A 1 16 ? -5.324 2.925 -1.777 1.00 0.00 16 PHE A O 16
ATOM 27497 N N . ARG A 1 17 ? -7.097 2.296 -0.470 1.00 0.00 17 ARG A N 16
ATOM 27498 C CA . ARG A 1 17 ? -6.624 3.070 0.678 1.00 0.00 17 ARG A CA 16
ATOM 27499 C C . ARG A 1 17 ? -5.313 2.475 1.181 1.00 0.00 17 ARG A C 16
ATOM 27500 O O . ARG A 1 17 ? -4.246 2.957 0.857 1.00 0.00 17 ARG A O 16
ATOM 27521 N N . THR A 1 18 ? -5.479 1.406 1.972 1.00 0.00 18 THR A N 16
ATOM 27522 C CA . THR A 1 18 ? -4.391 0.675 2.580 1.00 0.00 18 THR A CA 16
ATOM 27523 C C . THR A 1 18 ? -4.905 -0.696 2.985 1.00 0.00 18 THR A C 16
ATOM 27524 O O . THR A 1 18 ? -5.398 -0.913 4.086 1.00 0.00 18 THR A O 16
ATOM 27535 N N . ILE A 1 19 ? -4.773 -1.606 2.013 1.00 0.00 19 ILE A N 16
ATOM 27536 C CA . ILE A 1 19 ? -5.118 -2.987 2.294 1.00 0.00 19 ILE A CA 16
ATOM 27537 C C . ILE A 1 19 ? -3.844 -3.527 2.955 1.00 0.00 19 ILE A C 16
ATOM 27538 O O . ILE A 1 19 ? -2.812 -2.866 2.905 1.00 0.00 19 ILE A O 16
ATOM 27554 N N . SER A 1 20 ? -3.913 -4.718 3.570 1.00 0.00 20 SER A N 16
ATOM 27555 C CA . SER A 1 20 ? -2.654 -5.174 4.166 1.00 0.00 20 SER A CA 16
ATOM 27556 C C . SER A 1 20 ? -1.676 -5.515 3.030 1.00 0.00 20 SER A C 16
ATOM 27557 O O . SER A 1 20 ? -2.057 -5.821 1.908 1.00 0.00 20 SER A O 16
ATOM 27565 N N . ARG A 1 21 ? -0.394 -5.438 3.411 1.00 0.00 21 ARG A N 16
ATOM 27566 C CA . ARG A 1 21 ? 0.708 -5.719 2.503 1.00 0.00 21 ARG A CA 16
ATOM 27567 C C . ARG A 1 21 ? 0.480 -7.036 1.739 1.00 0.00 21 ARG A C 16
ATOM 27568 O O . ARG A 1 21 ? 0.556 -7.067 0.520 1.00 0.00 21 ARG A O 16
ATOM 27589 N N . LYS A 1 22 ? 0.150 -8.093 2.517 1.00 0.00 22 LYS A N 16
ATOM 27590 C CA . LYS A 1 22 ? -0.080 -9.391 1.886 1.00 0.00 22 LYS A CA 16
ATOM 27591 C C . LYS A 1 22 ? -1.423 -9.525 1.163 1.00 0.00 22 LYS A C 16
ATOM 27592 O O . LYS A 1 22 ? -1.620 -10.440 0.376 1.00 0.00 22 LYS A O 16
ATOM 27611 N N . ASP A 1 23 ? -2.335 -8.584 1.478 1.00 0.00 23 ASP A N 16
ATOM 27612 C CA . ASP A 1 23 ? -3.668 -8.670 0.924 1.00 0.00 23 ASP A CA 16
ATOM 27613 C C . ASP A 1 23 ? -3.668 -8.220 -0.536 1.00 0.00 23 ASP A C 16
ATOM 27614 O O . ASP A 1 23 ? -4.280 -8.803 -1.415 1.00 0.00 23 ASP A O 16
ATOM 27623 N N . ALA A 1 24 ? -2.929 -7.126 -0.718 1.00 0.00 24 ALA A N 16
ATOM 27624 C CA . ALA A 1 24 ? -2.754 -6.526 -2.035 1.00 0.00 24 ALA A CA 16
ATOM 27625 C C . ALA A 1 24 ? -2.085 -7.531 -2.983 1.00 0.00 24 ALA A C 16
ATOM 27626 O O . ALA A 1 24 ? -2.414 -7.658 -4.155 1.00 0.00 24 ALA A O 16
ATOM 27633 N N . GLU A 1 25 ? -1.150 -8.252 -2.341 1.00 0.00 25 GLU A N 16
ATOM 27634 C CA . GLU A 1 25 ? -0.373 -9.277 -2.994 1.00 0.00 25 GLU A CA 16
ATOM 27635 C C . GLU A 1 25 ? -1.257 -10.515 -3.246 1.00 0.00 25 GLU A C 16
ATOM 27636 O O . GLU A 1 25 ? -1.041 -11.235 -4.207 1.00 0.00 25 GLU A O 16
ATOM 27648 N N . ARG A 1 26 ? -2.290 -10.710 -2.381 1.00 0.00 26 ARG A N 16
ATOM 27649 C CA . ARG A 1 26 ? -3.167 -11.877 -2.538 1.00 0.00 26 ARG A CA 16
ATOM 27650 C C . ARG A 1 26 ? -3.970 -11.754 -3.845 1.00 0.00 26 ARG A C 16
ATOM 27651 O O . ARG A 1 26 ? -4.241 -12.723 -4.544 1.00 0.00 26 ARG A O 16
ATOM 27672 N N . GLN A 1 27 ? -4.307 -10.469 -4.104 1.00 0.00 27 GLN A N 16
ATOM 27673 C CA . GLN A 1 27 ? -5.106 -10.120 -5.272 1.00 0.00 27 GLN A CA 16
ATOM 27674 C C . GLN A 1 27 ? -4.326 -10.284 -6.578 1.00 0.00 27 GLN A C 16
ATOM 27675 O O . GLN A 1 27 ? -4.855 -10.765 -7.575 1.00 0.00 27 GLN A O 16
ATOM 27689 N N . LEU A 1 28 ? -3.037 -9.884 -6.520 1.00 0.00 28 LEU A N 16
ATOM 27690 C CA . LEU A 1 28 ? -2.226 -9.985 -7.726 1.00 0.00 28 LEU A CA 16
ATOM 27691 C C . LEU A 1 28 ? -1.881 -11.443 -8.046 1.00 0.00 28 LEU A C 16
ATOM 27692 O O . LEU A 1 28 ? -2.061 -11.875 -9.173 1.00 0.00 28 LEU A O 16
ATOM 27708 N N . LEU A 1 29 ? -1.447 -12.178 -6.993 1.00 0.00 29 LEU A N 16
ATOM 27709 C CA . LEU A 1 29 ? -1.067 -13.588 -7.082 1.00 0.00 29 LEU A CA 16
ATOM 27710 C C . LEU A 1 29 ? -2.230 -14.485 -7.564 1.00 0.00 29 LEU A C 16
ATOM 27711 O O . LEU A 1 29 ? -2.025 -15.646 -7.893 1.00 0.00 29 LEU A O 16
ATOM 27727 N N . ALA A 1 30 ? -3.451 -13.906 -7.583 1.00 0.00 30 ALA A N 16
ATOM 27728 C CA . ALA A 1 30 ? -4.620 -14.638 -8.051 1.00 0.00 30 ALA A CA 16
ATOM 27729 C C . ALA A 1 30 ? -4.438 -14.994 -9.547 1.00 0.00 30 ALA A C 16
ATOM 27730 O O . ALA A 1 30 ? -3.853 -14.231 -10.310 1.00 0.00 30 ALA A O 16
ATOM 27737 N N . PRO A 1 31 ? -4.976 -16.188 -9.935 1.00 0.00 31 PRO A N 16
ATOM 27738 C CA . PRO A 1 31 ? -4.895 -16.679 -11.312 1.00 0.00 31 PRO A CA 16
ATOM 27739 C C . PRO A 1 31 ? -5.751 -15.890 -12.327 1.00 0.00 31 PRO A C 16
ATOM 27740 O O . PRO A 1 31 ? -5.738 -16.160 -13.522 1.00 0.00 31 PRO A O 16
ATOM 27751 N N . MET A 1 32 ? -6.484 -14.903 -11.773 1.00 0.00 32 MET A N 16
ATOM 27752 C CA . MET A 1 32 ? -7.345 -14.023 -12.531 1.00 0.00 32 MET A CA 16
ATOM 27753 C C . MET A 1 32 ? -6.531 -12.988 -13.331 1.00 0.00 32 MET A C 16
ATOM 27754 O O . MET A 1 32 ? -6.884 -12.599 -14.438 1.00 0.00 32 MET A O 16
ATOM 27768 N N . ASN A 1 33 ? -5.422 -12.591 -12.665 1.00 0.00 33 ASN A N 16
ATOM 27769 C CA . ASN A 1 33 ? -4.501 -11.576 -13.177 1.00 0.00 33 ASN A CA 16
ATOM 27770 C C . ASN A 1 33 ? -3.099 -12.140 -13.463 1.00 0.00 33 ASN A C 16
ATOM 27771 O O . ASN A 1 33 ? -2.798 -13.307 -13.251 1.00 0.00 33 ASN A O 16
ATOM 27782 N N . LYS A 1 34 ? -2.269 -11.198 -13.960 1.00 0.00 34 LYS A N 16
ATOM 27783 C CA . LYS A 1 34 ? -0.882 -11.483 -14.299 1.00 0.00 34 LYS A CA 16
ATOM 27784 C C . LYS A 1 34 ? -0.078 -10.176 -14.392 1.00 0.00 34 LYS A C 16
ATOM 27785 O O . LYS A 1 34 ? -0.641 -9.094 -14.484 1.00 0.00 34 LYS A O 16
ATOM 27804 N N . ALA A 1 35 ? 1.265 -10.359 -14.361 1.00 0.00 35 ALA A N 16
ATOM 27805 C CA . ALA A 1 35 ? 2.296 -9.319 -14.429 1.00 0.00 35 ALA A CA 16
ATOM 27806 C C . ALA A 1 35 ? 1.816 -8.052 -15.158 1.00 0.00 35 ALA A C 16
ATOM 27807 O O . ALA A 1 35 ? 1.562 -8.049 -16.357 1.00 0.00 35 ALA A O 16
ATOM 27814 N N . GLY A 1 36 ? 1.713 -6.989 -14.335 1.00 0.00 36 GLY A N 16
ATOM 27815 C CA . GLY A 1 36 ? 1.254 -5.691 -14.790 1.00 0.00 36 GLY A CA 16
ATOM 27816 C C . GLY A 1 36 ? 0.013 -5.238 -14.019 1.00 0.00 36 GLY A C 16
ATOM 27817 O O . GLY A 1 36 ? -0.299 -4.059 -13.899 1.00 0.00 36 GLY A O 16
ATOM 27821 N N . SER A 1 37 ? -0.676 -6.259 -13.488 1.00 0.00 37 SER A N 16
ATOM 27822 C CA . SER A 1 37 ? -1.795 -6.031 -12.591 1.00 0.00 37 SER A CA 16
ATOM 27823 C C . SER A 1 37 ? -1.127 -5.535 -11.290 1.00 0.00 37 SER A C 16
ATOM 27824 O O . SER A 1 37 ? -0.229 -6.191 -10.765 1.00 0.00 37 SER A O 16
ATOM 27832 N N . PHE A 1 38 ? -1.570 -4.328 -10.849 1.00 0.00 38 PHE A N 16
ATOM 27833 C CA . PHE A 1 38 ? -0.989 -3.686 -9.662 1.00 0.00 38 PHE A CA 16
ATOM 27834 C C . PHE A 1 38 ? -2.100 -3.318 -8.617 1.00 0.00 38 PHE A C 16
ATOM 27835 O O . PHE A 1 38 ? -3.297 -3.484 -8.821 1.00 0.00 38 PHE A O 16
ATOM 27852 N N . LEU A 1 39 ? -1.528 -2.781 -7.501 1.00 0.00 39 LEU A N 16
ATOM 27853 C CA . LEU A 1 39 ? -2.069 -2.258 -6.238 1.00 0.00 39 LEU A CA 16
ATOM 27854 C C . LEU A 1 39 ? -1.188 -1.108 -5.747 1.00 0.00 39 LEU A C 16
ATOM 27855 O O . LEU A 1 39 ? -0.003 -1.354 -5.669 1.00 0.00 39 LEU A O 16
ATOM 27871 N N . ILE A 1 40 ? -1.733 0.085 -5.352 1.00 0.00 40 ILE A N 16
ATOM 27872 C CA . ILE A 1 40 ? -0.802 1.131 -4.862 1.00 0.00 40 ILE A CA 16
ATOM 27873 C C . ILE A 1 40 ? -1.350 1.468 -3.424 1.00 0.00 40 ILE A C 16
ATOM 27874 O O . ILE A 1 40 ? -1.834 2.546 -3.121 1.00 0.00 40 ILE A O 16
ATOM 27890 N N . ARG A 1 41 ? -1.276 0.443 -2.550 1.00 0.00 41 ARG A N 16
ATOM 27891 C CA . ARG A 1 41 ? -1.793 0.549 -1.187 1.00 0.00 41 ARG A CA 16
ATOM 27892 C C . ARG A 1 41 ? -0.921 1.497 -0.319 1.00 0.00 41 ARG A C 16
ATOM 27893 O O . ARG A 1 41 ? 0.296 1.368 -0.259 1.00 0.00 41 ARG A O 16
ATOM 27914 N N . GLU A 1 42 ? -1.623 2.451 0.341 1.00 0.00 42 GLU A N 16
ATOM 27915 C CA . GLU A 1 42 ? -0.988 3.466 1.195 1.00 0.00 42 GLU A CA 16
ATOM 27916 C C . GLU A 1 42 ? -0.256 2.862 2.395 1.00 0.00 42 GLU A C 16
ATOM 27917 O O . GLU A 1 42 ? -0.473 1.718 2.776 1.00 0.00 42 GLU A O 16
ATOM 27929 N N . SER A 1 43 ? 0.637 3.718 2.948 1.00 0.00 43 SER A N 16
ATOM 27930 C CA . SER A 1 43 ? 1.325 3.338 4.177 1.00 0.00 43 SER A CA 16
ATOM 27931 C C . SER A 1 43 ? 0.362 3.843 5.267 1.00 0.00 43 SER A C 16
ATOM 27932 O O . SER A 1 43 ? -0.002 5.006 5.298 1.00 0.00 43 SER A O 16
ATOM 27940 N N . GLU A 1 44 ? -0.070 2.924 6.132 1.00 0.00 44 GLU A N 16
ATOM 27941 C CA . GLU A 1 44 ? -1.042 3.270 7.175 1.00 0.00 44 GLU A CA 16
ATOM 27942 C C . GLU A 1 44 ? -0.401 3.929 8.419 1.00 0.00 44 GLU A C 16
ATOM 27943 O O . GLU A 1 44 ? -0.862 3.800 9.545 1.00 0.00 44 GLU A O 16
ATOM 27955 N N . SER A 1 45 ? 0.674 4.664 8.114 1.00 0.00 45 SER A N 16
ATOM 27956 C CA . SER A 1 45 ? 1.532 5.380 9.030 1.00 0.00 45 SER A CA 16
ATOM 27957 C C . SER A 1 45 ? 2.321 6.435 8.222 1.00 0.00 45 SER A C 16
ATOM 27958 O O . SER A 1 45 ? 3.433 6.820 8.560 1.00 0.00 45 SER A O 16
ATOM 27966 N N . ASN A 1 46 ? 1.650 6.862 7.130 1.00 0.00 46 ASN A N 16
ATOM 27967 C CA . ASN A 1 46 ? 2.223 7.766 6.154 1.00 0.00 46 ASN A CA 16
ATOM 27968 C C . ASN A 1 46 ? 1.863 9.248 6.248 1.00 0.00 46 ASN A C 16
ATOM 27969 O O . ASN A 1 46 ? 0.824 9.670 6.738 1.00 0.00 46 ASN A O 16
ATOM 27980 N N . LYS A 1 47 ? 2.850 9.987 5.693 1.00 0.00 47 LYS A N 16
ATOM 27981 C CA . LYS A 1 47 ? 2.766 11.416 5.465 1.00 0.00 47 LYS A CA 16
ATOM 27982 C C . LYS A 1 47 ? 2.439 11.729 3.980 1.00 0.00 47 LYS A C 16
ATOM 27983 O O . LYS A 1 47 ? 2.896 12.708 3.407 1.00 0.00 47 LYS A O 16
ATOM 28002 N N . GLY A 1 48 ? 1.636 10.804 3.405 1.00 0.00 48 GLY A N 16
ATOM 28003 C CA . GLY A 1 48 ? 1.207 10.836 2.008 1.00 0.00 48 GLY A CA 16
ATOM 28004 C C . GLY A 1 48 ? 1.900 9.746 1.164 1.00 0.00 48 GLY A C 16
ATOM 28005 O O . GLY A 1 48 ? 1.902 9.786 -0.060 1.00 0.00 48 GLY A O 16
ATOM 28009 N N . ALA A 1 49 ? 2.497 8.781 1.901 1.00 0.00 49 ALA A N 16
ATOM 28010 C CA . ALA A 1 49 ? 3.223 7.660 1.287 1.00 0.00 49 ALA A CA 16
ATOM 28011 C C . ALA A 1 49 ? 2.286 6.516 0.872 1.00 0.00 49 ALA A C 16
ATOM 28012 O O . ALA A 1 49 ? 1.270 6.230 1.493 1.00 0.00 49 ALA A O 16
ATOM 28019 N N . PHE A 1 50 ? 2.744 5.894 -0.235 1.00 0.00 50 PHE A N 16
ATOM 28020 C CA . PHE A 1 50 ? 2.075 4.783 -0.887 1.00 0.00 50 PHE A CA 16
ATOM 28021 C C . PHE A 1 50 ? 3.118 3.699 -1.213 1.00 0.00 50 PHE A C 16
ATOM 28022 O O . PHE A 1 50 ? 4.319 3.904 -1.071 1.00 0.00 50 PHE A O 16
ATOM 28039 N N . SER A 1 51 ? 2.591 2.532 -1.654 1.00 0.00 51 SER A N 16
ATOM 28040 C CA . SER A 1 51 ? 3.464 1.407 -1.989 1.00 0.00 51 SER A CA 16
ATOM 28041 C C . SER A 1 51 ? 2.731 0.486 -2.973 1.00 0.00 51 SER A C 16
ATOM 28042 O O . SER A 1 51 ? 1.579 0.124 -2.783 1.00 0.00 51 SER A O 16
ATOM 28050 N N . LEU A 1 52 ? 3.500 0.136 -4.022 1.00 0.00 52 LEU A N 16
ATOM 28051 C CA . LEU A 1 52 ? 2.999 -0.633 -5.154 1.00 0.00 52 LEU A CA 16
ATOM 28052 C C . LEU A 1 52 ? 3.488 -2.097 -5.185 1.00 0.00 52 LEU A C 16
ATOM 28053 O O . LEU A 1 52 ? 4.669 -2.396 -5.064 1.00 0.00 52 LEU A O 16
ATOM 28069 N N . SER A 1 53 ? 2.469 -2.966 -5.375 1.00 0.00 53 SER A N 16
ATOM 28070 C CA . SER A 1 53 ? 2.570 -4.419 -5.477 1.00 0.00 53 SER A CA 16
ATOM 28071 C C . SER A 1 53 ? 2.321 -4.769 -6.968 1.00 0.00 53 SER A C 16
ATOM 28072 O O . SER A 1 53 ? 1.387 -4.241 -7.557 1.00 0.00 53 SER A O 16
ATOM 28080 N N . VAL A 1 54 ? 3.192 -5.632 -7.558 1.00 0.00 54 VAL A N 16
ATOM 28081 C CA . VAL A 1 54 ? 3.045 -6.031 -8.979 1.00 0.00 54 VAL A CA 16
ATOM 28082 C C . VAL A 1 54 ? 3.422 -7.504 -9.104 1.00 0.00 54 VAL A C 16
ATOM 28083 O O . VAL A 1 54 ? 4.375 -7.909 -8.468 1.00 0.00 54 VAL A O 16
ATOM 28096 N N . LYS A 1 55 ? 2.743 -8.277 -9.979 1.00 0.00 55 LYS A N 16
ATOM 28097 C CA . LYS A 1 55 ? 3.132 -9.688 -10.013 1.00 0.00 55 LYS A CA 16
ATOM 28098 C C . LYS A 1 55 ? 4.419 -9.974 -10.824 1.00 0.00 55 LYS A C 16
ATOM 28099 O O . LYS A 1 55 ? 4.373 -9.932 -12.049 1.00 0.00 55 LYS A O 16
ATOM 28118 N N . ASP A 1 56 ? 5.556 -10.285 -10.127 1.00 0.00 56 ASP A N 16
ATOM 28119 C CA . ASP A 1 56 ? 6.725 -10.635 -10.958 1.00 0.00 56 ASP A CA 16
ATOM 28120 C C . ASP A 1 56 ? 6.675 -12.132 -11.302 1.00 0.00 56 ASP A C 16
ATOM 28121 O O . ASP A 1 56 ? 6.684 -12.990 -10.431 1.00 0.00 56 ASP A O 16
ATOM 28130 N N . ILE A 1 57 ? 6.593 -12.374 -12.627 1.00 0.00 57 ILE A N 16
ATOM 28131 C CA . ILE A 1 57 ? 6.548 -13.737 -13.150 1.00 0.00 57 ILE A CA 16
ATOM 28132 C C . ILE A 1 57 ? 7.888 -14.067 -13.826 1.00 0.00 57 ILE A C 16
ATOM 28133 O O . ILE A 1 57 ? 8.195 -13.613 -14.920 1.00 0.00 57 ILE A O 16
ATOM 28149 N N . THR A 1 58 ? 8.638 -14.901 -13.084 1.00 0.00 58 THR A N 16
ATOM 28150 C CA . THR A 1 58 ? 9.953 -15.386 -13.503 1.00 0.00 58 THR A CA 16
ATOM 28151 C C . THR A 1 58 ? 9.875 -16.825 -14.010 1.00 0.00 58 THR A C 16
ATOM 28152 O O . THR A 1 58 ? 10.894 -17.467 -14.226 1.00 0.00 58 THR A O 16
ATOM 28163 N N . THR A 1 59 ? 8.619 -17.307 -14.115 1.00 0.00 59 THR A N 16
ATOM 28164 C CA . THR A 1 59 ? 8.240 -18.659 -14.514 1.00 0.00 59 THR A CA 16
ATOM 28165 C C . THR A 1 59 ? 8.691 -19.728 -13.502 1.00 0.00 59 THR A C 16
ATOM 28166 O O . THR A 1 59 ? 8.287 -20.878 -13.629 1.00 0.00 59 THR A O 16
ATOM 28177 N N . GLN A 1 60 ? 9.516 -19.331 -12.501 1.00 0.00 60 GLN A N 16
ATOM 28178 C CA . GLN A 1 60 ? 9.977 -20.313 -11.507 1.00 0.00 60 GLN A CA 16
ATOM 28179 C C . GLN A 1 60 ? 9.518 -19.932 -10.082 1.00 0.00 60 GLN A C 16
ATOM 28180 O O . GLN A 1 60 ? 10.072 -20.383 -9.087 1.00 0.00 60 GLN A O 16
ATOM 28194 N N . GLY A 1 61 ? 8.476 -19.075 -10.057 1.00 0.00 61 GLY A N 16
ATOM 28195 C CA . GLY A 1 61 ? 7.915 -18.595 -8.805 1.00 0.00 61 GLY A CA 16
ATOM 28196 C C . GLY A 1 61 ? 7.061 -17.351 -9.059 1.00 0.00 61 GLY A C 16
ATOM 28197 O O . GLY A 1 61 ? 7.567 -16.280 -9.367 1.00 0.00 61 GLY A O 16
ATOM 28201 N N . GLU A 1 62 ? 5.739 -17.562 -8.912 1.00 0.00 62 GLU A N 16
ATOM 28202 C CA . GLU A 1 62 ? 4.764 -16.502 -9.123 1.00 0.00 62 GLU A CA 16
ATOM 28203 C C . GLU A 1 62 ? 4.743 -15.631 -7.842 1.00 0.00 62 GLU A C 16
ATOM 28204 O O . GLU A 1 62 ? 4.229 -16.045 -6.810 1.00 0.00 62 GLU A O 16
ATOM 28216 N N . VAL A 1 63 ? 5.361 -14.430 -7.960 1.00 0.00 63 VAL A N 16
ATOM 28217 C CA . VAL A 1 63 ? 5.464 -13.516 -6.823 1.00 0.00 63 VAL A CA 16
ATOM 28218 C C . VAL A 1 63 ? 4.803 -12.191 -7.189 1.00 0.00 63 VAL A C 16
ATOM 28219 O O . VAL A 1 63 ? 4.250 -12.019 -8.265 1.00 0.00 63 VAL A O 16
ATOM 28232 N N . VAL A 1 64 ? 4.929 -11.280 -6.199 1.00 0.00 64 VAL A N 16
ATOM 28233 C CA . VAL A 1 64 ? 4.504 -9.896 -6.333 1.00 0.00 64 VAL A CA 16
ATOM 28234 C C . VAL A 1 64 ? 5.827 -9.123 -6.338 1.00 0.00 64 VAL A C 16
ATOM 28235 O O . VAL A 1 64 ? 6.880 -9.707 -6.526 1.00 0.00 64 VAL A O 16
ATOM 28248 N N . LYS A 1 65 ? 5.716 -7.813 -6.177 1.00 0.00 65 LYS A N 16
ATOM 28249 C CA . LYS A 1 65 ? 6.838 -6.880 -6.105 1.00 0.00 65 LYS A CA 16
ATOM 28250 C C . LYS A 1 65 ? 6.465 -5.836 -5.060 1.00 0.00 65 LYS A C 16
ATOM 28251 O O . LYS A 1 65 ? 5.352 -5.837 -4.565 1.00 0.00 65 LYS A O 16
ATOM 28270 N N . HIS A 1 66 ? 7.447 -4.967 -4.754 1.00 0.00 66 HIS A N 16
ATOM 28271 C CA . HIS A 1 66 ? 7.252 -3.893 -3.791 1.00 0.00 66 HIS A CA 16
ATOM 28272 C C . HIS A 1 66 ? 8.122 -2.684 -4.195 1.00 0.00 66 HIS A C 16
ATOM 28273 O O . HIS A 1 66 ? 9.312 -2.798 -4.458 1.00 0.00 66 HIS A O 16
ATOM 28287 N N . TYR A 1 67 ? 7.420 -1.532 -4.209 1.00 0.00 67 TYR A N 16
ATOM 28288 C CA . TYR A 1 67 ? 7.994 -0.223 -4.506 1.00 0.00 67 TYR A CA 16
ATOM 28289 C C . TYR A 1 67 ? 7.387 0.738 -3.476 1.00 0.00 67 TYR A C 16
ATOM 28290 O O . TYR A 1 67 ? 6.412 0.407 -2.813 1.00 0.00 67 TYR A O 16
ATOM 28308 N N . LYS A 1 68 ? 7.997 1.937 -3.383 1.00 0.00 68 LYS A N 16
ATOM 28309 C CA . LYS A 1 68 ? 7.498 2.931 -2.446 1.00 0.00 68 LYS A CA 16
ATOM 28310 C C . LYS A 1 68 ? 7.532 4.353 -3.044 1.00 0.00 68 LYS A C 16
ATOM 28311 O O . LYS A 1 68 ? 8.569 4.961 -3.293 1.00 0.00 68 LYS A O 16
ATOM 28330 N N . ILE A 1 69 ? 6.284 4.795 -3.279 1.00 0.00 69 ILE A N 16
ATOM 28331 C CA . ILE A 1 69 ? 5.968 6.120 -3.779 1.00 0.00 69 ILE A CA 16
ATOM 28332 C C . ILE A 1 69 ? 5.843 7.080 -2.600 1.00 0.00 69 ILE A C 16
ATOM 28333 O O . ILE A 1 69 ? 4.950 6.945 -1.777 1.00 0.00 69 ILE A O 16
ATOM 28349 N N . ARG A 1 70 ? 6.783 8.047 -2.558 1.00 0.00 70 ARG A N 16
ATOM 28350 C CA . ARG A 1 70 ? 6.687 9.056 -1.508 1.00 0.00 70 ARG A CA 16
ATOM 28351 C C . ARG A 1 70 ? 5.748 10.138 -2.047 1.00 0.00 70 ARG A C 16
ATOM 28352 O O . ARG A 1 70 ? 5.169 9.992 -3.113 1.00 0.00 70 ARG A O 16
ATOM 28373 N N . SER A 1 71 ? 5.646 11.213 -1.258 1.00 0.00 71 SER A N 16
ATOM 28374 C CA . SER A 1 71 ? 4.768 12.312 -1.607 1.00 0.00 71 SER A CA 16
ATOM 28375 C C . SER A 1 71 ? 5.505 13.633 -1.422 1.00 0.00 71 SER A C 16
ATOM 28376 O O . SER A 1 71 ? 6.020 13.934 -0.351 1.00 0.00 71 SER A O 16
ATOM 28384 N N . LEU A 1 72 ? 5.490 14.393 -2.535 1.00 0.00 72 LEU A N 16
ATOM 28385 C CA . LEU A 1 72 ? 6.127 15.690 -2.624 1.00 0.00 72 LEU A CA 16
ATOM 28386 C C . LEU A 1 72 ? 5.071 16.764 -2.829 1.00 0.00 72 LEU A C 16
ATOM 28387 O O . LEU A 1 72 ? 4.097 16.605 -3.556 1.00 0.00 72 LEU A O 16
ATOM 28403 N N . ASP A 1 73 ? 5.379 17.862 -2.129 1.00 0.00 73 ASP A N 16
ATOM 28404 C CA . ASP A 1 73 ? 4.541 19.055 -2.166 1.00 0.00 73 ASP A CA 16
ATOM 28405 C C . ASP A 1 73 ? 4.597 19.748 -3.542 1.00 0.00 73 ASP A C 16
ATOM 28406 O O . ASP A 1 73 ? 3.645 20.380 -3.983 1.00 0.00 73 ASP A O 16
ATOM 28415 N N . ASN A 1 74 ? 5.774 19.565 -4.172 1.00 0.00 74 ASN A N 16
ATOM 28416 C CA . ASN A 1 74 ? 6.069 20.162 -5.468 1.00 0.00 74 ASN A CA 16
ATOM 28417 C C . ASN A 1 74 ? 6.332 19.120 -6.575 1.00 0.00 74 ASN A C 16
ATOM 28418 O O . ASN A 1 74 ? 6.717 19.473 -7.684 1.00 0.00 74 ASN A O 16
ATOM 28429 N N . GLY A 1 75 ? 6.114 17.836 -6.228 1.00 0.00 75 GLY A N 16
ATOM 28430 C CA . GLY A 1 75 ? 6.383 16.790 -7.215 1.00 0.00 75 GLY A CA 16
ATOM 28431 C C . GLY A 1 75 ? 5.509 15.541 -7.133 1.00 0.00 75 GLY A C 16
ATOM 28432 O O . GLY A 1 75 ? 5.887 14.497 -7.635 1.00 0.00 75 GLY A O 16
ATOM 28436 N N . GLY A 1 76 ? 4.348 15.684 -6.474 1.00 0.00 76 GLY A N 16
ATOM 28437 C CA . GLY A 1 76 ? 3.372 14.601 -6.374 1.00 0.00 76 GLY A CA 16
ATOM 28438 C C . GLY A 1 76 ? 3.832 13.303 -5.709 1.00 0.00 76 GLY A C 16
ATOM 28439 O O . GLY A 1 76 ? 3.592 13.094 -4.527 1.00 0.00 76 GLY A O 16
ATOM 28443 N N . TYR A 1 77 ? 4.483 12.439 -6.540 1.00 0.00 77 TYR A N 16
ATOM 28444 C CA . TYR A 1 77 ? 4.964 11.145 -6.063 1.00 0.00 77 TYR A CA 16
ATOM 28445 C C . TYR A 1 77 ? 6.203 10.749 -6.849 1.00 0.00 77 TYR A C 16
ATOM 28446 O O . TYR A 1 77 ? 6.364 11.081 -8.015 1.00 0.00 77 TYR A O 16
ATOM 28464 N N . TYR A 1 78 ? 7.060 9.996 -6.123 1.00 0.00 78 TYR A N 16
ATOM 28465 C CA . TYR A 1 78 ? 8.277 9.491 -6.768 1.00 0.00 78 TYR A CA 16
ATOM 28466 C C . TYR A 1 78 ? 8.666 8.108 -6.199 1.00 0.00 78 TYR A C 16
ATOM 28467 O O . TYR A 1 78 ? 8.696 7.910 -4.990 1.00 0.00 78 TYR A O 16
ATOM 28485 N N . ILE A 1 79 ? 8.947 7.172 -7.143 1.00 0.00 79 ILE A N 16
ATOM 28486 C CA . ILE A 1 79 ? 9.409 5.806 -6.803 1.00 0.00 79 ILE A CA 16
ATOM 28487 C C . ILE A 1 79 ? 10.951 5.753 -6.836 1.00 0.00 79 ILE A C 16
ATOM 28488 O O . ILE A 1 79 ? 11.584 4.955 -6.157 1.00 0.00 79 ILE A O 16
ATOM 28504 N N . SER A 1 80 ? 11.485 6.687 -7.638 1.00 0.00 80 SER A N 16
ATOM 28505 C CA . SER A 1 80 ? 12.907 6.949 -7.789 1.00 0.00 80 SER A CA 16
ATOM 28506 C C . SER A 1 80 ? 12.912 8.475 -7.879 1.00 0.00 80 SER A C 16
ATOM 28507 O O . SER A 1 80 ? 12.079 9.034 -8.580 1.00 0.00 80 SER A O 16
ATOM 28515 N N . PRO A 1 81 ? 13.835 9.178 -7.171 1.00 0.00 81 PRO A N 16
ATOM 28516 C CA . PRO A 1 81 ? 13.771 10.632 -7.204 1.00 0.00 81 PRO A CA 16
ATOM 28517 C C . PRO A 1 81 ? 13.969 11.311 -8.565 1.00 0.00 81 PRO A C 16
ATOM 28518 O O . PRO A 1 81 ? 13.539 12.443 -8.742 1.00 0.00 81 PRO A O 16
ATOM 28529 N N . ARG A 1 82 ? 14.578 10.575 -9.529 1.00 0.00 82 ARG A N 16
ATOM 28530 C CA . ARG A 1 82 ? 14.739 11.214 -10.849 1.00 0.00 82 ARG A CA 16
ATOM 28531 C C . ARG A 1 82 ? 13.419 11.124 -11.655 1.00 0.00 82 ARG A C 16
ATOM 28532 O O . ARG A 1 82 ? 13.150 11.944 -12.524 1.00 0.00 82 ARG A O 16
ATOM 28553 N N . ILE A 1 83 ? 12.623 10.083 -11.303 1.00 0.00 83 ILE A N 16
ATOM 28554 C CA . ILE A 1 83 ? 11.319 9.840 -11.918 1.00 0.00 83 ILE A CA 16
ATOM 28555 C C . ILE A 1 83 ? 10.200 10.153 -10.896 1.00 0.00 83 ILE A C 16
ATOM 28556 O O . ILE A 1 83 ? 9.738 9.335 -10.103 1.00 0.00 83 ILE A O 16
ATOM 28572 N N . THR A 1 84 ? 9.827 11.438 -11.037 1.00 0.00 84 THR A N 16
ATOM 28573 C CA . THR A 1 84 ? 8.806 12.118 -10.255 1.00 0.00 84 THR A CA 16
ATOM 28574 C C . THR A 1 84 ? 7.592 12.359 -11.184 1.00 0.00 84 THR A C 16
ATOM 28575 O O . THR A 1 84 ? 7.730 12.450 -12.399 1.00 0.00 84 THR A O 16
ATOM 28586 N N . PHE A 1 85 ? 6.414 12.448 -10.530 1.00 0.00 85 PHE A N 16
ATOM 28587 C CA . PHE A 1 85 ? 5.132 12.592 -11.250 1.00 0.00 85 PHE A CA 16
ATOM 28588 C C . PHE A 1 85 ? 4.205 13.502 -10.426 1.00 0.00 85 PHE A C 16
ATOM 28589 O O . PHE A 1 85 ? 4.167 13.380 -9.214 1.00 0.00 85 PHE A O 16
ATOM 28606 N N . PRO A 1 86 ? 3.419 14.400 -11.096 1.00 0.00 86 PRO A N 16
ATOM 28607 C CA . PRO A 1 86 ? 2.537 15.342 -10.384 1.00 0.00 86 PRO A CA 16
ATOM 28608 C C . PRO A 1 86 ? 1.418 14.671 -9.562 1.00 0.00 86 PRO A C 16
ATOM 28609 O O . PRO A 1 86 ? 0.780 15.295 -8.723 1.00 0.00 86 PRO A O 16
ATOM 28620 N N . THR A 1 87 ? 1.240 13.368 -9.848 1.00 0.00 87 THR A N 16
ATOM 28621 C CA . THR A 1 87 ? 0.263 12.523 -9.175 1.00 0.00 87 THR A CA 16
ATOM 28622 C C . THR A 1 87 ? 0.536 11.099 -9.631 1.00 0.00 87 THR A C 16
ATOM 28623 O O . THR A 1 87 ? 1.212 10.856 -10.624 1.00 0.00 87 THR A O 16
ATOM 28634 N N . LEU A 1 88 ? -0.061 10.174 -8.853 1.00 0.00 88 LEU A N 16
ATOM 28635 C CA . LEU A 1 88 ? 0.114 8.779 -9.177 1.00 0.00 88 LEU A CA 16
ATOM 28636 C C . LEU A 1 88 ? -0.502 8.444 -10.526 1.00 0.00 88 LEU A C 16
ATOM 28637 O O . LEU A 1 88 ? 0.030 7.575 -11.184 1.00 0.00 88 LEU A O 16
ATOM 28653 N N . GLN A 1 89 ? -1.590 9.127 -10.961 1.00 0.00 89 GLN A N 16
ATOM 28654 C CA . GLN A 1 89 ? -2.142 8.596 -12.228 1.00 0.00 89 GLN A CA 16
ATOM 28655 C C . GLN A 1 89 ? -1.218 8.818 -13.435 1.00 0.00 89 GLN A C 16
ATOM 28656 O O . GLN A 1 89 ? -1.196 8.028 -14.367 1.00 0.00 89 GLN A O 16
ATOM 28670 N N . ALA A 1 90 ? -0.427 9.902 -13.322 1.00 0.00 90 ALA A N 16
ATOM 28671 C CA . ALA A 1 90 ? 0.565 10.232 -14.351 1.00 0.00 90 ALA A CA 16
ATOM 28672 C C . ALA A 1 90 ? 1.780 9.260 -14.291 1.00 0.00 90 ALA A C 16
ATOM 28673 O O . ALA A 1 90 ? 2.635 9.232 -15.166 1.00 0.00 90 ALA A O 16
ATOM 28680 N N . LEU A 1 91 ? 1.786 8.478 -13.198 1.00 0.00 91 LEU A N 16
ATOM 28681 C CA . LEU A 1 91 ? 2.761 7.451 -12.861 1.00 0.00 91 LEU A CA 16
ATOM 28682 C C . LEU A 1 91 ? 2.239 6.079 -13.343 1.00 0.00 91 LEU A C 16
ATOM 28683 O O . LEU A 1 91 ? 2.984 5.272 -13.882 1.00 0.00 91 LEU A O 16
ATOM 28699 N N . VAL A 1 92 ? 0.915 5.880 -13.168 1.00 0.00 92 VAL A N 16
ATOM 28700 C CA . VAL A 1 92 ? 0.224 4.661 -13.558 1.00 0.00 92 VAL A CA 16
ATOM 28701 C C . VAL A 1 92 ? -0.010 4.646 -15.098 1.00 0.00 92 VAL A C 16
ATOM 28702 O O . VAL A 1 92 ? -0.324 3.612 -15.668 1.00 0.00 92 VAL A O 16
ATOM 28715 N N . GLN A 1 93 ? 0.201 5.844 -15.719 1.00 0.00 93 GLN A N 16
ATOM 28716 C CA . GLN A 1 93 ? 0.047 6.079 -17.157 1.00 0.00 93 GLN A CA 16
ATOM 28717 C C . GLN A 1 93 ? 1.366 5.651 -17.828 1.00 0.00 93 GLN A C 16
ATOM 28718 O O . GLN A 1 93 ? 1.404 4.975 -18.851 1.00 0.00 93 GLN A O 16
ATOM 28732 N N . HIS A 1 94 ? 2.448 6.094 -17.135 1.00 0.00 94 HIS A N 16
ATOM 28733 C CA . HIS A 1 94 ? 3.819 5.833 -17.539 1.00 0.00 94 HIS A CA 16
ATOM 28734 C C . HIS A 1 94 ? 4.037 4.319 -17.648 1.00 0.00 94 HIS A C 16
ATOM 28735 O O . HIS A 1 94 ? 4.563 3.807 -18.631 1.00 0.00 94 HIS A O 16
ATOM 28749 N N . TYR A 1 95 ? 3.545 3.647 -16.581 1.00 0.00 95 TYR A N 16
ATOM 28750 C CA . TYR A 1 95 ? 3.668 2.196 -16.512 1.00 0.00 95 TYR A CA 16
ATOM 28751 C C . TYR A 1 95 ? 2.692 1.479 -17.432 1.00 0.00 95 TYR A C 16
ATOM 28752 O O . TYR A 1 95 ? 2.991 0.378 -17.865 1.00 0.00 95 TYR A O 16
ATOM 28770 N N . SER A 1 96 ? 1.548 2.134 -17.760 1.00 0.00 96 SER A N 16
ATOM 28771 C CA . SER A 1 96 ? 0.613 1.447 -18.670 1.00 0.00 96 SER A CA 16
ATOM 28772 C C . SER A 1 96 ? 1.255 1.087 -20.036 1.00 0.00 96 SER A C 16
ATOM 28773 O O . SER A 1 96 ? 0.782 0.188 -20.719 1.00 0.00 96 SER A O 16
ATOM 28781 N N . LYS A 1 97 ? 2.341 1.817 -20.387 1.00 0.00 97 LYS A N 16
ATOM 28782 C CA . LYS A 1 97 ? 3.068 1.529 -21.628 1.00 0.00 97 LYS A CA 16
ATOM 28783 C C . LYS A 1 97 ? 4.228 0.542 -21.360 1.00 0.00 97 LYS A C 16
ATOM 28784 O O . LYS A 1 97 ? 4.321 -0.524 -21.957 1.00 0.00 97 LYS A O 16
ATOM 28803 N N . LYS A 1 98 ? 5.093 0.971 -20.423 1.00 0.00 98 LYS A N 16
ATOM 28804 C CA . LYS A 1 98 ? 6.243 0.175 -20.008 1.00 0.00 98 LYS A CA 16
ATOM 28805 C C . LYS A 1 98 ? 6.680 0.604 -18.611 1.00 0.00 98 LYS A C 16
ATOM 28806 O O . LYS A 1 98 ? 6.438 1.711 -18.160 1.00 0.00 98 LYS A O 16
ATOM 28825 N N . GLY A 1 99 ? 7.365 -0.354 -17.971 1.00 0.00 99 GLY A N 16
ATOM 28826 C CA . GLY A 1 99 ? 7.862 -0.157 -16.611 1.00 0.00 99 GLY A CA 16
ATOM 28827 C C . GLY A 1 99 ? 8.865 0.985 -16.509 1.00 0.00 99 GLY A C 16
ATOM 28828 O O . GLY A 1 99 ? 8.927 1.688 -15.510 1.00 0.00 99 GLY A O 16
ATOM 28832 N N . ASP A 1 100 ? 9.648 1.107 -17.605 1.00 0.00 100 ASP A N 16
ATOM 28833 C CA . ASP A 1 100 ? 10.670 2.156 -17.721 1.00 0.00 100 ASP A CA 16
ATOM 28834 C C . ASP A 1 100 ? 11.700 2.136 -16.547 1.00 0.00 100 ASP A C 16
ATOM 28835 O O . ASP A 1 100 ? 12.376 3.121 -16.281 1.00 0.00 100 ASP A O 16
ATOM 28844 N N . GLY A 1 101 ? 11.778 0.975 -15.860 1.00 0.00 101 GLY A N 16
ATOM 28845 C CA . GLY A 1 101 ? 12.695 0.855 -14.727 1.00 0.00 101 GLY A CA 16
ATOM 28846 C C . GLY A 1 101 ? 12.158 -0.041 -13.603 1.00 0.00 101 GLY A C 16
ATOM 28847 O O . GLY A 1 101 ? 12.913 -0.482 -12.747 1.00 0.00 101 GLY A O 16
ATOM 28851 N N . LEU A 1 102 ? 10.824 -0.285 -13.643 1.00 0.00 102 LEU A N 16
ATOM 28852 C CA . LEU A 1 102 ? 10.190 -1.144 -12.638 1.00 0.00 102 LEU A CA 16
ATOM 28853 C C . LEU A 1 102 ? 10.739 -2.583 -12.756 1.00 0.00 102 LEU A C 16
ATOM 28854 O O . LEU A 1 102 ? 11.360 -3.108 -11.843 1.00 0.00 102 LEU A O 16
ATOM 28870 N N . CYS A 1 103 ? 10.459 -3.139 -13.957 1.00 0.00 103 CYS A N 16
ATOM 28871 C CA . CYS A 1 103 ? 10.821 -4.484 -14.421 1.00 0.00 103 CYS A CA 16
ATOM 28872 C C . CYS A 1 103 ? 9.725 -5.027 -15.362 1.00 0.00 103 CYS A C 16
ATOM 28873 O O . CYS A 1 103 ? 9.979 -5.816 -16.265 1.00 0.00 103 CYS A O 16
ATOM 28881 N N . GLN A 1 104 ? 8.498 -4.530 -15.094 1.00 0.00 104 GLN A N 16
ATOM 28882 C CA . GLN A 1 104 ? 7.310 -4.892 -15.846 1.00 0.00 104 GLN A CA 16
ATOM 28883 C C . GLN A 1 104 ? 6.853 -3.638 -16.587 1.00 0.00 104 GLN A C 16
ATOM 28884 O O . GLN A 1 104 ? 7.602 -3.012 -17.325 1.00 0.00 104 GLN A O 16
ATOM 28898 N N . LYS A 1 105 ? 5.567 -3.383 -16.345 1.00 0.00 105 LYS A N 16
ATOM 28899 C CA . LYS A 1 105 ? 4.700 -2.320 -16.813 1.00 0.00 105 LYS A CA 16
ATOM 28900 C C . LYS A 1 105 ? 3.341 -2.618 -16.192 1.00 0.00 105 LYS A C 16
ATOM 28901 O O . LYS A 1 105 ? 3.295 -3.376 -15.239 1.00 0.00 105 LYS A O 16
ATOM 28920 N N . LEU A 1 106 ? 2.257 -2.024 -16.741 1.00 0.00 106 LEU A N 16
ATOM 28921 C CA . LEU A 1 106 ? 0.917 -2.347 -16.249 1.00 0.00 106 LEU A CA 16
ATOM 28922 C C . LEU A 1 106 ? 0.160 -3.026 -17.380 1.00 0.00 106 LEU A C 16
ATOM 28923 O O . LEU A 1 106 ? 0.534 -2.942 -18.543 1.00 0.00 106 LEU A O 16
ATOM 28939 N N . THR A 1 107 ? -0.919 -3.696 -16.957 1.00 0.00 107 THR A N 16
ATOM 28940 C CA . THR A 1 107 ? -1.767 -4.368 -17.922 1.00 0.00 107 THR A CA 16
ATOM 28941 C C . THR A 1 107 ? -3.214 -4.202 -17.498 1.00 0.00 107 THR A C 16
ATOM 28942 O O . THR A 1 107 ? -3.993 -3.505 -18.135 1.00 0.00 107 THR A O 16
ATOM 28953 N N . LEU A 1 108 ? -3.507 -4.875 -16.366 1.00 0.00 108 LEU A N 16
ATOM 28954 C CA . LEU A 1 108 ? -4.870 -4.813 -15.848 1.00 0.00 108 LEU A CA 16
ATOM 28955 C C . LEU A 1 108 ? -4.831 -4.774 -14.311 1.00 0.00 108 LEU A C 16
ATOM 28956 O O . LEU A 1 108 ? -4.500 -5.771 -13.696 1.00 0.00 108 LEU A O 16
ATOM 28972 N N . PRO A 1 109 ? -5.203 -3.632 -13.687 1.00 0.00 109 PRO A N 16
ATOM 28973 C CA . PRO A 1 109 ? -5.185 -3.520 -12.231 1.00 0.00 109 PRO A CA 16
ATOM 28974 C C . PRO A 1 109 ? -6.354 -4.334 -11.646 1.00 0.00 109 PRO A C 16
ATOM 28975 O O . PRO A 1 109 ? -7.481 -3.881 -11.494 1.00 0.00 109 PRO A O 16
ATOM 28986 N N . CYS A 1 110 ? -5.939 -5.575 -11.334 1.00 0.00 110 CYS A N 16
ATOM 28987 C CA . CYS A 1 110 ? -6.764 -6.638 -10.782 1.00 0.00 110 CYS A CA 16
ATOM 28988 C C . CYS A 1 110 ? -8.121 -6.794 -11.516 1.00 0.00 110 CYS A C 16
ATOM 28989 O O . CYS A 1 110 ? -8.201 -6.744 -12.738 1.00 0.00 110 CYS A O 16
ATOM 28997 N N . VAL A 1 111 ? -9.157 -6.980 -10.678 1.00 0.00 111 VAL A N 16
ATOM 28998 C CA . VAL A 1 111 ? -10.536 -7.165 -11.120 1.00 0.00 111 VAL A CA 16
ATOM 28999 C C . VAL A 1 111 ? -11.441 -6.307 -10.199 1.00 0.00 111 VAL A C 16
ATOM 29000 O O . VAL A 1 111 ? -11.379 -5.083 -10.224 1.00 0.00 111 VAL A O 16
ATOM 29013 N N . ASN A 1 112 ? -12.279 -6.997 -9.396 1.00 0.00 112 ASN A N 16
ATOM 29014 C CA . ASN A 1 112 ? -13.168 -6.309 -8.463 1.00 0.00 112 ASN A CA 16
A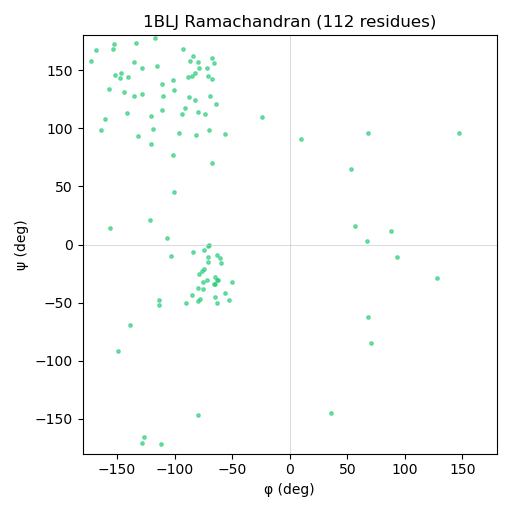TOM 29015 C C . ASN A 1 112 ? -13.423 -7.195 -7.228 1.00 0.00 112 ASN A C 16
ATOM 29016 O O . ASN A 1 112 ? -13.018 -6.863 -6.121 1.00 0.00 112 ASN A O 16
ATOM 29027 N N . LEU A 1 113 ? -14.086 -8.345 -7.493 1.00 0.00 113 LEU A N 16
ATOM 29028 C CA . LEU A 1 113 ? -14.428 -9.310 -6.447 1.00 0.00 113 LEU A CA 16
ATOM 29029 C C . LEU A 1 113 ? -15.281 -8.635 -5.355 1.00 0.00 113 LEU A C 16
ATOM 29030 O O . LEU A 1 113 ? -14.976 -8.670 -4.169 1.00 0.00 113 LEU A O 16
ATOM 29046 N N . ALA A 1 114 ? -16.357 -8.011 -5.884 1.00 0.00 114 ALA A N 16
ATOM 29047 C CA . ALA A 1 114 ? -17.337 -7.257 -5.104 1.00 0.00 114 ALA A CA 16
ATOM 29048 C C . ALA A 1 114 ? -16.757 -5.872 -4.716 1.00 0.00 114 ALA A C 16
ATOM 29049 O O . ALA A 1 114 ? -15.998 -5.311 -5.509 1.00 0.00 114 ALA A O 16
ATOM 29057 N N . GLY A 1 1 ? -7.388 16.178 -16.507 1.00 0.00 1 GLY A N 17
ATOM 29058 C CA . GLY A 1 1 ? -8.795 15.821 -16.653 1.00 0.00 1 GLY A CA 17
ATOM 29059 C C . GLY A 1 1 ? -9.066 14.964 -17.888 1.00 0.00 1 GLY A C 17
ATOM 29060 O O . GLY A 1 1 ? -8.853 13.759 -17.882 1.00 0.00 1 GLY A O 17
ATOM 29066 N N . SER A 1 2 ? -9.541 15.673 -18.937 1.00 0.00 2 SER A N 17
ATOM 29067 C CA . SER A 1 2 ? -9.855 15.051 -20.222 1.00 0.00 2 SER A CA 17
ATOM 29068 C C . SER A 1 2 ? -11.149 14.219 -20.111 1.00 0.00 2 SER A C 17
ATOM 29069 O O . SER A 1 2 ? -11.895 14.321 -19.145 1.00 0.00 2 SER A O 17
ATOM 29077 N N . VAL A 1 3 ? -11.363 13.396 -21.161 1.00 0.00 3 VAL A N 17
ATOM 29078 C CA . VAL A 1 3 ? -12.539 12.529 -21.211 1.00 0.00 3 VAL A CA 17
ATOM 29079 C C . VAL A 1 3 ? -12.452 11.456 -20.101 1.00 0.00 3 VAL A C 17
ATOM 29080 O O . VAL A 1 3 ? -11.428 10.813 -19.911 1.00 0.00 3 VAL A O 17
ATOM 29093 N N . ALA A 1 4 ? -13.589 11.327 -19.388 1.00 0.00 4 ALA A N 17
ATOM 29094 C CA . ALA A 1 4 ? -13.673 10.371 -18.292 1.00 0.00 4 ALA A CA 17
ATOM 29095 C C . ALA A 1 4 ? -15.160 10.035 -18.033 1.00 0.00 4 ALA A C 17
ATOM 29096 O O . ALA A 1 4 ? -15.873 10.839 -17.445 1.00 0.00 4 ALA A O 17
ATOM 29103 N N . PRO A 1 5 ? -15.621 8.835 -18.502 1.00 0.00 5 PRO A N 17
ATOM 29104 C CA . PRO A 1 5 ? -17.010 8.407 -18.301 1.00 0.00 5 PRO A CA 17
ATOM 29105 C C . PRO A 1 5 ? -17.305 8.083 -16.814 1.00 0.00 5 PRO A C 17
ATOM 29106 O O . PRO A 1 5 ? -17.425 8.988 -15.999 1.00 0.00 5 PRO A O 17
ATOM 29117 N N . VAL A 1 6 ? -17.445 6.775 -16.511 1.00 0.00 6 VAL A N 17
ATOM 29118 C CA . VAL A 1 6 ? -17.732 6.350 -15.142 1.00 0.00 6 VAL A CA 17
ATOM 29119 C C . VAL A 1 6 ? -16.745 5.233 -14.763 1.00 0.00 6 VAL A C 17
ATOM 29120 O O . VAL A 1 6 ? -17.014 4.046 -14.915 1.00 0.00 6 VAL A O 17
ATOM 29133 N N . GLU A 1 7 ? -15.588 5.710 -14.256 1.00 0.00 7 GLU A N 17
ATOM 29134 C CA . GLU A 1 7 ? -14.505 4.829 -13.816 1.00 0.00 7 GLU A CA 17
ATOM 29135 C C . GLU A 1 7 ? -14.918 4.081 -12.538 1.00 0.00 7 GLU A C 17
ATOM 29136 O O . GLU A 1 7 ? -14.789 4.565 -11.419 1.00 0.00 7 GLU A O 17
ATOM 29148 N N . THR A 1 8 ? -15.423 2.867 -12.818 1.00 0.00 8 THR A N 17
ATOM 29149 C CA . THR A 1 8 ? -15.931 1.972 -11.789 1.00 0.00 8 THR A CA 17
ATOM 29150 C C . THR A 1 8 ? -15.704 0.499 -12.166 1.00 0.00 8 THR A C 17
ATOM 29151 O O . THR A 1 8 ? -15.013 -0.243 -11.485 1.00 0.00 8 THR A O 17
ATOM 29162 N N . LEU A 1 9 ? -16.327 0.135 -13.308 1.00 0.00 9 LEU A N 17
ATOM 29163 C CA . LEU A 1 9 ? -16.273 -1.233 -13.800 1.00 0.00 9 LEU A CA 17
ATOM 29164 C C . LEU A 1 9 ? -14.839 -1.653 -14.189 1.00 0.00 9 LEU A C 17
ATOM 29165 O O . LEU A 1 9 ? -14.189 -1.064 -15.043 1.00 0.00 9 LEU A O 17
ATOM 29181 N N . GLU A 1 10 ? -14.392 -2.702 -13.463 1.00 0.00 10 GLU A N 17
ATOM 29182 C CA . GLU A 1 10 ? -13.076 -3.313 -13.646 1.00 0.00 10 GLU A CA 17
ATOM 29183 C C . GLU A 1 10 ? -11.935 -2.294 -13.407 1.00 0.00 10 GLU A C 17
ATOM 29184 O O . GLU A 1 10 ? -10.909 -2.312 -14.075 1.00 0.00 10 GLU A O 17
ATOM 29196 N N . VAL A 1 11 ? -12.176 -1.406 -12.421 1.00 0.00 11 VAL A N 17
ATOM 29197 C CA . VAL A 1 11 ? -11.184 -0.391 -12.069 1.00 0.00 11 VAL A CA 17
ATOM 29198 C C . VAL A 1 11 ? -11.414 0.045 -10.617 1.00 0.00 11 VAL A C 17
ATOM 29199 O O . VAL A 1 11 ? -11.925 1.113 -10.305 1.00 0.00 11 VAL A O 17
ATOM 29212 N N . GLU A 1 12 ? -10.986 -0.894 -9.759 1.00 0.00 12 GLU A N 17
ATOM 29213 C CA . GLU A 1 12 ? -11.133 -0.720 -8.321 1.00 0.00 12 GLU A CA 17
ATOM 29214 C C . GLU A 1 12 ? -9.943 -1.307 -7.590 1.00 0.00 12 GLU A C 17
ATOM 29215 O O . GLU A 1 12 ? -10.051 -1.685 -6.428 1.00 0.00 12 GLU A O 17
ATOM 29227 N N . LYS A 1 13 ? -8.807 -1.348 -8.324 1.00 0.00 13 LYS A N 17
ATOM 29228 C CA . LYS A 1 13 ? -7.639 -1.954 -7.720 1.00 0.00 13 LYS A CA 17
ATOM 29229 C C . LYS A 1 13 ? -6.342 -1.279 -8.128 1.00 0.00 13 LYS A C 17
ATOM 29230 O O . LYS A 1 13 ? -5.362 -1.534 -7.440 1.00 0.00 13 LYS A O 17
ATOM 29249 N N . TRP A 1 14 ? -6.292 -0.430 -9.203 1.00 0.00 14 TRP A N 17
ATOM 29250 C CA . TRP A 1 14 ? -4.960 0.154 -9.469 1.00 0.00 14 TRP A CA 17
ATOM 29251 C C . TRP A 1 14 ? -4.536 0.966 -8.231 1.00 0.00 14 TRP A C 17
ATOM 29252 O O . TRP A 1 14 ? -3.435 0.842 -7.711 1.00 0.00 14 TRP A O 17
ATOM 29273 N N . PHE A 1 15 ? -5.540 1.757 -7.793 1.00 0.00 15 PHE A N 17
ATOM 29274 C CA . PHE A 1 15 ? -5.436 2.587 -6.606 1.00 0.00 15 PHE A CA 17
ATOM 29275 C C . PHE A 1 15 ? -6.175 1.852 -5.473 1.00 0.00 15 PHE A C 17
ATOM 29276 O O . PHE A 1 15 ? -7.353 1.536 -5.595 1.00 0.00 15 PHE A O 17
ATOM 29293 N N . PHE A 1 16 ? -5.415 1.590 -4.383 1.00 0.00 16 PHE A N 17
ATOM 29294 C CA . PHE A 1 16 ? -5.994 0.881 -3.245 1.00 0.00 16 PHE A CA 17
ATOM 29295 C C . PHE A 1 16 ? -5.509 1.497 -1.935 1.00 0.00 16 PHE A C 17
ATOM 29296 O O . PHE A 1 16 ? -4.525 2.220 -1.886 1.00 0.00 16 PHE A O 17
ATOM 29313 N N . ARG A 1 17 ? -6.287 1.175 -0.878 1.00 0.00 17 ARG A N 17
ATOM 29314 C CA . ARG A 1 17 ? -5.952 1.642 0.465 1.00 0.00 17 ARG A CA 17
ATOM 29315 C C . ARG A 1 17 ? -4.783 0.803 1.010 1.00 0.00 17 ARG A C 17
ATOM 29316 O O . ARG A 1 17 ? -4.199 -0.008 0.305 1.00 0.00 17 ARG A O 17
ATOM 29337 N N . THR A 1 18 ? -4.492 1.059 2.299 1.00 0.00 18 THR A N 17
ATOM 29338 C CA . THR A 1 18 ? -3.428 0.395 3.032 1.00 0.00 18 THR A CA 17
ATOM 29339 C C . THR A 1 18 ? -3.862 -1.002 3.454 1.00 0.00 18 THR A C 17
ATOM 29340 O O . THR A 1 18 ? -4.049 -1.313 4.623 1.00 0.00 18 THR A O 17
ATOM 29351 N N . ILE A 1 19 ? -4.009 -1.822 2.407 1.00 0.00 19 ILE A N 17
ATOM 29352 C CA . ILE A 1 19 ? -4.343 -3.216 2.599 1.00 0.00 19 ILE A CA 17
ATOM 29353 C C . ILE A 1 19 ? -3.040 -3.821 3.121 1.00 0.00 19 ILE A C 17
ATOM 29354 O O . ILE A 1 19 ? -1.971 -3.264 2.897 1.00 0.00 19 ILE A O 17
ATOM 29370 N N . SER A 1 20 ? -3.148 -4.954 3.820 1.00 0.00 20 SER A N 17
ATOM 29371 C CA . SER A 1 20 ? -1.881 -5.490 4.321 1.00 0.00 20 SER A CA 17
ATOM 29372 C C . SER A 1 20 ? -1.067 -6.061 3.152 1.00 0.00 20 SER A C 17
ATOM 29373 O O . SER A 1 20 ? -1.565 -6.339 2.070 1.00 0.00 20 SER A O 17
ATOM 29381 N N . ARG A 1 21 ? 0.222 -6.217 3.470 1.00 0.00 21 ARG A N 17
ATOM 29382 C CA . ARG A 1 21 ? 1.200 -6.752 2.541 1.00 0.00 21 ARG A CA 17
ATOM 29383 C C . ARG A 1 21 ? 0.768 -8.121 1.983 1.00 0.00 21 ARG A C 17
ATOM 29384 O O . ARG A 1 21 ? 0.946 -8.362 0.804 1.00 0.00 21 ARG A O 17
ATOM 29405 N N . LYS A 1 22 ? 0.178 -9.011 2.825 1.00 0.00 22 LYS A N 17
ATOM 29406 C CA . LYS A 1 22 ? -0.217 -10.285 2.221 1.00 0.00 22 LYS A CA 17
ATOM 29407 C C . LYS A 1 22 ? -1.533 -10.210 1.451 1.00 0.00 22 LYS A C 17
ATOM 29408 O O . LYS A 1 22 ? -1.871 -11.100 0.684 1.00 0.00 22 LYS A O 17
ATOM 29427 N N . ASP A 1 23 ? -2.254 -9.107 1.724 1.00 0.00 23 ASP A N 17
ATOM 29428 C CA . ASP A 1 23 ? -3.559 -8.933 1.132 1.00 0.00 23 ASP A CA 17
ATOM 29429 C C . ASP A 1 23 ? -3.465 -8.458 -0.311 1.00 0.00 23 ASP A C 17
ATOM 29430 O O . ASP A 1 23 ? -4.062 -9.014 -1.218 1.00 0.00 23 ASP A O 17
ATOM 29439 N N . ALA A 1 24 ? -2.683 -7.391 -0.465 1.00 0.00 24 ALA A N 17
ATOM 29440 C CA . ALA A 1 24 ? -2.474 -6.799 -1.786 1.00 0.00 24 ALA A CA 17
ATOM 29441 C C . ALA A 1 24 ? -1.840 -7.820 -2.738 1.00 0.00 24 ALA A C 17
ATOM 29442 O O . ALA A 1 24 ? -2.096 -7.858 -3.934 1.00 0.00 24 ALA A O 17
ATOM 29449 N N . GLU A 1 25 ? -1.017 -8.654 -2.082 1.00 0.00 25 GLU A N 17
ATOM 29450 C CA . GLU A 1 25 ? -0.307 -9.721 -2.733 1.00 0.00 25 GLU A CA 17
ATOM 29451 C C . GLU A 1 25 ? -1.301 -10.838 -3.061 1.00 0.00 25 GLU A C 17
ATOM 29452 O O . GLU A 1 25 ? -1.151 -11.507 -4.066 1.00 0.00 25 GLU A O 17
ATOM 29464 N N . ARG A 1 26 ? -2.349 -10.997 -2.211 1.00 0.00 26 ARG A N 17
ATOM 29465 C CA . ARG A 1 26 ? -3.336 -12.046 -2.490 1.00 0.00 26 ARG A CA 17
ATOM 29466 C C . ARG A 1 26 ? -4.078 -11.713 -3.800 1.00 0.00 26 ARG A C 17
ATOM 29467 O O . ARG A 1 26 ? -4.458 -12.576 -4.582 1.00 0.00 26 ARG A O 17
ATOM 29488 N N . GLN A 1 27 ? -4.225 -10.377 -3.955 1.00 0.00 27 GLN A N 17
ATOM 29489 C CA . GLN A 1 27 ? -4.919 -9.811 -5.099 1.00 0.00 27 GLN A CA 17
ATOM 29490 C C . GLN A 1 27 ? -4.089 -9.932 -6.389 1.00 0.00 27 GLN A C 17
ATOM 29491 O O . GLN A 1 27 ? -4.597 -10.405 -7.400 1.00 0.00 27 GLN A O 17
ATOM 29505 N N . LEU A 1 28 ? -2.796 -9.530 -6.318 1.00 0.00 28 LEU A N 17
ATOM 29506 C CA . LEU A 1 28 ? -2.016 -9.593 -7.549 1.00 0.00 28 LEU A CA 17
ATOM 29507 C C . LEU A 1 28 ? -1.609 -11.026 -7.922 1.00 0.00 28 LEU A C 17
ATOM 29508 O O . LEU A 1 28 ? -1.586 -11.372 -9.093 1.00 0.00 28 LEU A O 17
ATOM 29524 N N . LEU A 1 29 ? -1.355 -11.858 -6.888 1.00 0.00 29 LEU A N 17
ATOM 29525 C CA . LEU A 1 29 ? -0.987 -13.245 -7.130 1.00 0.00 29 LEU A CA 17
ATOM 29526 C C . LEU A 1 29 ? -2.178 -14.040 -7.705 1.00 0.00 29 LEU A C 17
ATOM 29527 O O . LEU A 1 29 ? -1.993 -15.139 -8.209 1.00 0.00 29 LEU A O 17
ATOM 29543 N N . ALA A 1 30 ? -3.396 -13.445 -7.623 1.00 0.00 30 ALA A N 17
ATOM 29544 C CA . ALA A 1 30 ? -4.574 -14.108 -8.176 1.00 0.00 30 ALA A CA 17
ATOM 29545 C C . ALA A 1 30 ? -4.324 -14.415 -9.672 1.00 0.00 30 ALA A C 17
ATOM 29546 O O . ALA A 1 30 ? -3.797 -13.583 -10.400 1.00 0.00 30 ALA A O 17
ATOM 29553 N N . PRO A 1 31 ? -4.730 -15.640 -10.109 1.00 0.00 31 PRO A N 17
ATOM 29554 C CA . PRO A 1 31 ? -4.548 -16.070 -11.497 1.00 0.00 31 PRO A CA 17
ATOM 29555 C C . PRO A 1 31 ? -5.421 -15.317 -12.524 1.00 0.00 31 PRO A C 17
ATOM 29556 O O . PRO A 1 31 ? -5.343 -15.557 -13.723 1.00 0.00 31 PRO A O 17
ATOM 29567 N N . MET A 1 32 ? -6.244 -14.392 -11.984 1.00 0.00 32 MET A N 17
ATOM 29568 C CA . MET A 1 32 ? -7.147 -13.577 -12.761 1.00 0.00 32 MET A CA 17
ATOM 29569 C C . MET A 1 32 ? -6.415 -12.499 -13.592 1.00 0.00 32 MET A C 17
ATOM 29570 O O . MET A 1 32 ? -6.892 -12.106 -14.649 1.00 0.00 32 MET A O 17
ATOM 29584 N N . ASN A 1 33 ? -5.246 -12.058 -13.069 1.00 0.00 33 ASN A N 17
ATOM 29585 C CA . ASN A 1 33 ? -4.425 -11.054 -13.761 1.00 0.00 33 ASN A CA 17
ATOM 29586 C C . ASN A 1 33 ? -2.936 -11.451 -13.697 1.00 0.00 33 ASN A C 17
ATOM 29587 O O . ASN A 1 33 ? -2.547 -12.399 -13.025 1.00 0.00 33 ASN A O 17
ATOM 29598 N N . LYS A 1 34 ? -2.146 -10.661 -14.455 1.00 0.00 34 LYS A N 17
ATOM 29599 C CA . LYS A 1 34 ? -0.698 -10.847 -14.546 1.00 0.00 34 LYS A CA 17
ATOM 29600 C C . LYS A 1 34 ? 0.031 -9.499 -14.380 1.00 0.00 34 LYS A C 17
ATOM 29601 O O . LYS A 1 34 ? -0.598 -8.451 -14.316 1.00 0.00 34 LYS A O 17
ATOM 29620 N N . ALA A 1 35 ? 1.384 -9.599 -14.320 1.00 0.00 35 ALA A N 17
ATOM 29621 C CA . ALA A 1 35 ? 2.308 -8.472 -14.188 1.00 0.00 35 ALA A CA 17
ATOM 29622 C C . ALA A 1 35 ? 1.791 -7.224 -14.924 1.00 0.00 35 ALA A C 17
ATOM 29623 O O . ALA A 1 35 ? 1.682 -7.188 -16.144 1.00 0.00 35 ALA A O 17
ATOM 29630 N N . GLY A 1 36 ? 1.477 -6.229 -14.075 1.00 0.00 36 GLY A N 17
ATOM 29631 C CA . GLY A 1 36 ? 0.942 -4.955 -14.514 1.00 0.00 36 GLY A CA 17
ATOM 29632 C C . GLY A 1 36 ? -0.313 -4.591 -13.739 1.00 0.00 36 GLY A C 17
ATOM 29633 O O . GLY A 1 36 ? -0.673 -3.432 -13.570 1.00 0.00 36 GLY A O 17
ATOM 29637 N N . SER A 1 37 ? -0.949 -5.670 -13.254 1.00 0.00 37 SER A N 17
ATOM 29638 C CA . SER A 1 37 ? -2.057 -5.518 -12.333 1.00 0.00 37 SER A CA 17
ATOM 29639 C C . SER A 1 37 ? -1.337 -5.077 -11.042 1.00 0.00 37 SER A C 17
ATOM 29640 O O . SER A 1 37 ? -0.458 -5.774 -10.541 1.00 0.00 37 SER A O 17
ATOM 29648 N N . PHE A 1 38 ? -1.710 -3.851 -10.609 1.00 0.00 38 PHE A N 17
ATOM 29649 C CA . PHE A 1 38 ? -1.092 -3.221 -9.443 1.00 0.00 38 PHE A CA 17
ATOM 29650 C C . PHE A 1 38 ? -2.170 -2.943 -8.349 1.00 0.00 38 PHE A C 17
ATOM 29651 O O . PHE A 1 38 ? -3.358 -3.199 -8.507 1.00 0.00 38 PHE A O 17
ATOM 29668 N N . LEU A 1 39 ? -1.601 -2.389 -7.250 1.00 0.00 39 LEU A N 17
ATOM 29669 C CA . LEU A 1 39 ? -2.178 -1.925 -5.980 1.00 0.00 39 LEU A CA 17
ATOM 29670 C C . LEU A 1 39 ? -1.359 -0.702 -5.557 1.00 0.00 39 LEU A C 17
ATOM 29671 O O . LEU A 1 39 ? -0.159 -0.888 -5.464 1.00 0.00 39 LEU A O 17
ATOM 29687 N N . ILE A 1 40 ? -1.945 0.493 -5.256 1.00 0.00 40 ILE A N 17
ATOM 29688 C CA . ILE A 1 40 ? -1.008 1.554 -4.822 1.00 0.00 40 ILE A CA 17
ATOM 29689 C C . ILE A 1 40 ? -1.485 1.795 -3.355 1.00 0.00 40 ILE A C 17
ATOM 29690 O O . ILE A 1 40 ? -2.230 2.708 -3.033 1.00 0.00 40 ILE A O 17
ATOM 29706 N N . ARG A 1 41 ? -1.019 0.886 -2.475 1.00 0.00 41 ARG A N 17
ATOM 29707 C CA . ARG A 1 41 ? -1.490 0.919 -1.101 1.00 0.00 41 ARG A CA 17
ATOM 29708 C C . ARG A 1 41 ? -0.968 2.144 -0.335 1.00 0.00 41 ARG A C 17
ATOM 29709 O O . ARG A 1 41 ? 0.190 2.519 -0.465 1.00 0.00 41 ARG A O 17
ATOM 29730 N N . GLU A 1 42 ? -1.885 2.760 0.453 1.00 0.00 42 GLU A N 17
ATOM 29731 C CA . GLU A 1 42 ? -1.423 3.897 1.253 1.00 0.00 42 GLU A CA 17
ATOM 29732 C C . GLU A 1 42 ? -0.492 3.354 2.347 1.00 0.00 42 GLU A C 17
ATOM 29733 O O . GLU A 1 42 ? -0.517 2.171 2.660 1.00 0.00 42 GLU A O 17
ATOM 29745 N N . SER A 1 43 ? 0.360 4.255 2.853 1.00 0.00 43 SER A N 17
ATOM 29746 C CA . SER A 1 43 ? 1.271 3.867 3.917 1.00 0.00 43 SER A CA 17
ATOM 29747 C C . SER A 1 43 ? 0.625 4.384 5.204 1.00 0.00 43 SER A C 17
ATOM 29748 O O . SER A 1 43 ? 0.644 5.565 5.498 1.00 0.00 43 SER A O 17
ATOM 29756 N N . GLU A 1 44 ? 0.038 3.439 5.953 1.00 0.00 44 GLU A N 17
ATOM 29757 C CA . GLU A 1 44 ? -0.683 3.780 7.175 1.00 0.00 44 GLU A CA 17
ATOM 29758 C C . GLU A 1 44 ? 0.148 4.534 8.232 1.00 0.00 44 GLU A C 17
ATOM 29759 O O . GLU A 1 44 ? -0.404 5.213 9.088 1.00 0.00 44 GLU A O 17
ATOM 29771 N N . SER A 1 45 ? 1.480 4.411 8.109 1.00 0.00 45 SER A N 17
ATOM 29772 C CA . SER A 1 45 ? 2.411 5.076 9.011 1.00 0.00 45 SER A CA 17
ATOM 29773 C C . SER A 1 45 ? 2.421 6.611 8.795 1.00 0.00 45 SER A C 17
ATOM 29774 O O . SER A 1 45 ? 2.626 7.397 9.710 1.00 0.00 45 SER A O 17
ATOM 29782 N N . ASN A 1 46 ? 2.181 6.962 7.519 1.00 0.00 46 ASN A N 17
ATOM 29783 C CA . ASN A 1 46 ? 2.149 8.299 6.957 1.00 0.00 46 ASN A CA 17
ATOM 29784 C C . ASN A 1 46 ? 0.996 8.492 5.965 1.00 0.00 46 ASN A C 17
ATOM 29785 O O . ASN A 1 46 ? 0.980 7.954 4.867 1.00 0.00 46 ASN A O 17
ATOM 29796 N N . LYS A 1 47 ? 0.074 9.374 6.393 1.00 0.00 47 LYS A N 17
ATOM 29797 C CA . LYS A 1 47 ? -1.092 9.716 5.577 1.00 0.00 47 LYS A CA 17
ATOM 29798 C C . LYS A 1 47 ? -0.735 10.618 4.364 1.00 0.00 47 LYS A C 17
ATOM 29799 O O . LYS A 1 47 ? -1.601 11.091 3.640 1.00 0.00 47 LYS A O 17
ATOM 29818 N N . GLY A 1 48 ? 0.595 10.818 4.216 1.00 0.00 48 GLY A N 17
ATOM 29819 C CA . GLY A 1 48 ? 1.210 11.592 3.157 1.00 0.00 48 GLY A CA 17
ATOM 29820 C C . GLY A 1 48 ? 2.256 10.752 2.392 1.00 0.00 48 GLY A C 17
ATOM 29821 O O . GLY A 1 48 ? 3.185 11.279 1.793 1.00 0.00 48 GLY A O 17
ATOM 29825 N N . ALA A 1 49 ? 2.057 9.416 2.468 1.00 0.00 49 ALA A N 17
ATOM 29826 C CA . ALA A 1 49 ? 2.938 8.470 1.775 1.00 0.00 49 ALA A CA 17
ATOM 29827 C C . ALA A 1 49 ? 2.130 7.234 1.298 1.00 0.00 49 ALA A C 17
ATOM 29828 O O . ALA A 1 49 ? 1.051 6.968 1.814 1.00 0.00 49 ALA A O 17
ATOM 29835 N N . PHE A 1 50 ? 2.694 6.514 0.287 1.00 0.00 50 PHE A N 17
ATOM 29836 C CA . PHE A 1 50 ? 2.054 5.315 -0.285 1.00 0.00 50 PHE A CA 17
ATOM 29837 C C . PHE A 1 50 ? 3.144 4.237 -0.539 1.00 0.00 50 PHE A C 17
ATOM 29838 O O . PHE A 1 50 ? 4.290 4.344 -0.119 1.00 0.00 50 PHE A O 17
ATOM 29855 N N . SER A 1 51 ? 2.696 3.187 -1.257 1.00 0.00 51 SER A N 17
ATOM 29856 C CA . SER A 1 51 ? 3.504 2.050 -1.684 1.00 0.00 51 SER A CA 17
ATOM 29857 C C . SER A 1 51 ? 2.814 1.457 -2.922 1.00 0.00 51 SER A C 17
ATOM 29858 O O . SER A 1 51 ? 1.774 1.945 -3.342 1.00 0.00 51 SER A O 17
ATOM 29866 N N . LEU A 1 52 ? 3.439 0.394 -3.475 1.00 0.00 52 LEU A N 17
ATOM 29867 C CA . LEU A 1 52 ? 2.892 -0.220 -4.681 1.00 0.00 52 LEU A CA 17
ATOM 29868 C C . LEU A 1 52 ? 3.356 -1.683 -4.793 1.00 0.00 52 LEU A C 17
ATOM 29869 O O . LEU A 1 52 ? 4.518 -2.009 -4.592 1.00 0.00 52 LEU A O 17
ATOM 29885 N N . SER A 1 53 ? 2.348 -2.523 -5.103 1.00 0.00 53 SER A N 17
ATOM 29886 C CA . SER A 1 53 ? 2.500 -3.960 -5.289 1.00 0.00 53 SER A CA 17
ATOM 29887 C C . SER A 1 53 ? 2.202 -4.233 -6.765 1.00 0.00 53 SER A C 17
ATOM 29888 O O . SER A 1 53 ? 1.278 -3.665 -7.331 1.00 0.00 53 SER A O 17
ATOM 29896 N N . VAL A 1 54 ? 3.044 -5.106 -7.350 1.00 0.00 54 VAL A N 17
ATOM 29897 C CA . VAL A 1 54 ? 2.918 -5.478 -8.765 1.00 0.00 54 VAL A CA 17
ATOM 29898 C C . VAL A 1 54 ? 3.224 -6.964 -8.847 1.00 0.00 54 VAL A C 17
ATOM 29899 O O . VAL A 1 54 ? 4.023 -7.428 -8.058 1.00 0.00 54 VAL A O 17
ATOM 29912 N N . LYS A 1 55 ? 2.615 -7.699 -9.802 1.00 0.00 55 LYS A N 17
ATOM 29913 C CA . LYS A 1 55 ? 2.922 -9.132 -9.828 1.00 0.00 55 LYS A CA 17
ATOM 29914 C C . LYS A 1 55 ? 4.241 -9.480 -10.570 1.00 0.00 55 LYS A C 17
ATOM 29915 O O . LYS A 1 55 ? 4.282 -9.346 -11.785 1.00 0.00 55 LYS A O 17
ATOM 29934 N N . ASP A 1 56 ? 5.307 -9.930 -9.835 1.00 0.00 56 ASP A N 17
ATOM 29935 C CA . ASP A 1 56 ? 6.515 -10.325 -10.574 1.00 0.00 56 ASP A CA 17
ATOM 29936 C C . ASP A 1 56 ? 6.273 -11.744 -11.128 1.00 0.00 56 ASP A C 17
ATOM 29937 O O . ASP A 1 56 ? 5.655 -12.579 -10.481 1.00 0.00 56 ASP A O 17
ATOM 29946 N N . ILE A 1 57 ? 6.745 -11.952 -12.372 1.00 0.00 57 ILE A N 17
ATOM 29947 C CA . ILE A 1 57 ? 6.566 -13.257 -13.012 1.00 0.00 57 ILE A CA 17
ATOM 29948 C C . ILE A 1 57 ? 7.887 -13.702 -13.661 1.00 0.00 57 ILE A C 17
ATOM 29949 O O . ILE A 1 57 ? 8.484 -13.001 -14.467 1.00 0.00 57 ILE A O 17
ATOM 29965 N N . THR A 1 58 ? 8.279 -14.922 -13.237 1.00 0.00 58 THR A N 17
ATOM 29966 C CA . THR A 1 58 ? 9.492 -15.596 -13.688 1.00 0.00 58 THR A CA 17
ATOM 29967 C C . THR A 1 58 ? 9.162 -17.057 -14.009 1.00 0.00 58 THR A C 17
ATOM 29968 O O . THR A 1 58 ? 8.112 -17.567 -13.635 1.00 0.00 58 THR A O 17
ATOM 29979 N N . THR A 1 59 ? 10.125 -17.711 -14.704 1.00 0.00 59 THR A N 17
ATOM 29980 C CA . THR A 1 59 ? 9.921 -19.113 -15.067 1.00 0.00 59 THR A CA 17
ATOM 29981 C C . THR A 1 59 ? 10.109 -20.069 -13.874 1.00 0.00 59 THR A C 17
ATOM 29982 O O . THR A 1 59 ? 10.033 -21.279 -14.044 1.00 0.00 59 THR A O 17
ATOM 29993 N N . GLN A 1 60 ? 10.353 -19.492 -12.674 1.00 0.00 60 GLN A N 17
ATOM 29994 C CA . GLN A 1 60 ? 10.534 -20.339 -11.493 1.00 0.00 60 GLN A CA 17
ATOM 29995 C C . GLN A 1 60 ? 9.450 -20.098 -10.417 1.00 0.00 60 GLN A C 17
ATOM 29996 O O . GLN A 1 60 ? 9.521 -20.676 -9.340 1.00 0.00 60 GLN A O 17
ATOM 30010 N N . GLY A 1 61 ? 8.451 -19.240 -10.744 1.00 0.00 61 GLY A N 17
ATOM 30011 C CA . GLY A 1 61 ? 7.386 -18.991 -9.770 1.00 0.00 61 GLY A CA 17
ATOM 30012 C C . GLY A 1 61 ? 6.672 -17.647 -9.966 1.00 0.00 61 GLY A C 17
ATOM 30013 O O . GLY A 1 61 ? 7.182 -16.714 -10.573 1.00 0.00 61 GLY A O 17
ATOM 30017 N N . GLU A 1 62 ? 5.448 -17.627 -9.396 1.00 0.00 62 GLU A N 17
ATOM 30018 C CA . GLU A 1 62 ? 4.575 -16.470 -9.409 1.00 0.00 62 GLU A CA 17
ATOM 30019 C C . GLU A 1 62 ? 4.815 -15.709 -8.086 1.00 0.00 62 GLU A C 17
ATOM 30020 O O . GLU A 1 62 ? 4.830 -16.307 -7.016 1.00 0.00 62 GLU A O 17
ATOM 30032 N N . VAL A 1 63 ? 5.012 -14.379 -8.217 1.00 0.00 63 VAL A N 17
ATOM 30033 C CA . VAL A 1 63 ? 5.325 -13.537 -7.067 1.00 0.00 63 VAL A CA 17
ATOM 30034 C C . VAL A 1 63 ? 4.757 -12.115 -7.344 1.00 0.00 63 VAL A C 17
ATOM 30035 O O . VAL A 1 63 ? 4.077 -11.898 -8.338 1.00 0.00 63 VAL A O 17
ATOM 30048 N N . VAL A 1 64 ? 5.035 -11.190 -6.400 1.00 0.00 64 VAL A N 17
ATOM 30049 C CA . VAL A 1 64 ? 4.637 -9.781 -6.448 1.00 0.00 64 VAL A CA 17
ATOM 30050 C C . VAL A 1 64 ? 5.945 -8.959 -6.285 1.00 0.00 64 VAL A C 17
ATOM 30051 O O . VAL A 1 64 ? 7.011 -9.515 -6.480 1.00 0.00 64 VAL A O 17
ATOM 30064 N N . LYS A 1 65 ? 5.851 -7.633 -6.046 1.00 0.00 65 LYS A N 17
ATOM 30065 C CA . LYS A 1 65 ? 6.990 -6.731 -5.781 1.00 0.00 65 LYS A CA 17
ATOM 30066 C C . LYS A 1 65 ? 6.488 -5.655 -4.804 1.00 0.00 65 LYS A C 17
ATOM 30067 O O . LYS A 1 65 ? 5.321 -5.632 -4.437 1.00 0.00 65 LYS A O 17
ATOM 30086 N N . HIS A 1 66 ? 7.435 -4.765 -4.455 1.00 0.00 66 HIS A N 17
ATOM 30087 C CA . HIS A 1 66 ? 7.215 -3.650 -3.548 1.00 0.00 66 HIS A CA 17
ATOM 30088 C C . HIS A 1 66 ? 8.019 -2.416 -4.044 1.00 0.00 66 HIS A C 17
ATOM 30089 O O . HIS A 1 66 ? 9.172 -2.543 -4.442 1.00 0.00 66 HIS A O 17
ATOM 30103 N N . TYR A 1 67 ? 7.359 -1.235 -3.992 1.00 0.00 67 TYR A N 17
ATOM 30104 C CA . TYR A 1 67 ? 7.984 0.038 -4.384 1.00 0.00 67 TYR A CA 17
ATOM 30105 C C . TYR A 1 67 ? 7.425 1.114 -3.449 1.00 0.00 67 TYR A C 17
ATOM 30106 O O . TYR A 1 67 ? 6.215 1.260 -3.341 1.00 0.00 67 TYR A O 17
ATOM 30124 N N . LYS A 1 68 ? 8.343 1.841 -2.776 1.00 0.00 68 LYS A N 17
ATOM 30125 C CA . LYS A 1 68 ? 7.870 2.898 -1.887 1.00 0.00 68 LYS A CA 17
ATOM 30126 C C . LYS A 1 68 ? 7.624 4.191 -2.680 1.00 0.00 68 LYS A C 17
ATOM 30127 O O . LYS A 1 68 ? 8.342 4.556 -3.600 1.00 0.00 68 LYS A O 17
ATOM 30146 N N . ILE A 1 69 ? 6.537 4.816 -2.216 1.00 0.00 69 ILE A N 17
ATOM 30147 C CA . ILE A 1 69 ? 5.979 6.079 -2.672 1.00 0.00 69 ILE A CA 17
ATOM 30148 C C . ILE A 1 69 ? 5.791 7.082 -1.538 1.00 0.00 69 ILE A C 17
ATOM 30149 O O . ILE A 1 69 ? 5.618 6.804 -0.359 1.00 0.00 69 ILE A O 17
ATOM 30165 N N . ARG A 1 70 ? 5.905 8.289 -2.091 1.00 0.00 70 ARG A N 17
ATOM 30166 C CA . ARG A 1 70 ? 5.804 9.564 -1.445 1.00 0.00 70 ARG A CA 17
ATOM 30167 C C . ARG A 1 70 ? 4.999 10.459 -2.366 1.00 0.00 70 ARG A C 17
ATOM 30168 O O . ARG A 1 70 ? 4.957 10.265 -3.572 1.00 0.00 70 ARG A O 17
ATOM 30189 N N . SER A 1 71 ? 4.373 11.429 -1.686 1.00 0.00 71 SER A N 17
ATOM 30190 C CA . SER A 1 71 ? 3.579 12.451 -2.333 1.00 0.00 71 SER A CA 17
ATOM 30191 C C . SER A 1 71 ? 4.296 13.764 -2.011 1.00 0.00 71 SER A C 17
ATOM 30192 O O . SER A 1 71 ? 4.409 14.145 -0.851 1.00 0.00 71 SER A O 17
ATOM 30200 N N . LEU A 1 72 ? 4.798 14.411 -3.079 1.00 0.00 72 LEU A N 17
ATOM 30201 C CA . LEU A 1 72 ? 5.566 15.630 -2.936 1.00 0.00 72 LEU A CA 17
ATOM 30202 C C . LEU A 1 72 ? 4.702 16.835 -3.264 1.00 0.00 72 LEU A C 17
ATOM 30203 O O . LEU A 1 72 ? 3.919 16.850 -4.206 1.00 0.00 72 LEU A O 17
ATOM 30219 N N . ASP A 1 73 ? 4.939 17.840 -2.408 1.00 0.00 73 ASP A N 17
ATOM 30220 C CA . ASP A 1 73 ? 4.245 19.117 -2.540 1.00 0.00 73 ASP A CA 17
ATOM 30221 C C . ASP A 1 73 ? 4.661 19.850 -3.832 1.00 0.00 73 ASP A C 17
ATOM 30222 O O . ASP A 1 73 ? 3.880 20.564 -4.449 1.00 0.00 73 ASP A O 17
ATOM 30231 N N . ASN A 1 74 ? 5.937 19.593 -4.187 1.00 0.00 74 ASN A N 17
ATOM 30232 C CA . ASN A 1 74 ? 6.559 20.188 -5.361 1.00 0.00 74 ASN A CA 17
ATOM 30233 C C . ASN A 1 74 ? 6.827 19.173 -6.494 1.00 0.00 74 ASN A C 17
ATOM 30234 O O . ASN A 1 74 ? 7.455 19.510 -7.490 1.00 0.00 74 ASN A O 17
ATOM 30245 N N . GLY A 1 75 ? 6.343 17.929 -6.298 1.00 0.00 75 GLY A N 17
ATOM 30246 C CA . GLY A 1 75 ? 6.619 16.923 -7.327 1.00 0.00 75 GLY A CA 17
ATOM 30247 C C . GLY A 1 75 ? 5.678 15.713 -7.372 1.00 0.00 75 GLY A C 17
ATOM 30248 O O . GLY A 1 75 ? 6.104 14.622 -7.713 1.00 0.00 75 GLY A O 17
ATOM 30252 N N . GLY A 1 76 ? 4.405 15.945 -6.999 1.00 0.00 76 GLY A N 17
ATOM 30253 C CA . GLY A 1 76 ? 3.361 14.929 -7.054 1.00 0.00 76 GLY A CA 17
ATOM 30254 C C . GLY A 1 76 ? 3.624 13.631 -6.318 1.00 0.00 76 GLY A C 17
ATOM 30255 O O . GLY A 1 76 ? 3.203 13.479 -5.185 1.00 0.00 76 GLY A O 17
ATOM 30259 N N . TYR A 1 77 ? 4.288 12.695 -7.050 1.00 0.00 77 TYR A N 17
ATOM 30260 C CA . TYR A 1 77 ? 4.644 11.393 -6.487 1.00 0.00 77 TYR A CA 17
ATOM 30261 C C . TYR A 1 77 ? 5.926 10.927 -7.164 1.00 0.00 77 TYR A C 17
ATOM 30262 O O . TYR A 1 77 ? 6.233 11.284 -8.293 1.00 0.00 77 TYR A O 17
ATOM 30280 N N . TYR A 1 78 ? 6.640 10.091 -6.385 1.00 0.00 78 TYR A N 17
ATOM 30281 C CA . TYR A 1 78 ? 7.880 9.527 -6.898 1.00 0.00 78 TYR A CA 17
ATOM 30282 C C . TYR A 1 78 ? 8.130 8.137 -6.279 1.00 0.00 78 TYR A C 17
ATOM 30283 O O . TYR A 1 78 ? 8.077 7.970 -5.065 1.00 0.00 78 TYR A O 17
ATOM 30301 N N . ILE A 1 79 ? 8.371 7.156 -7.184 1.00 0.00 79 ILE A N 17
ATOM 30302 C CA . ILE A 1 79 ? 8.732 5.791 -6.752 1.00 0.00 79 ILE A CA 17
ATOM 30303 C C . ILE A 1 79 ? 10.258 5.765 -6.665 1.00 0.00 79 ILE A C 17
ATOM 30304 O O . ILE A 1 79 ? 10.828 5.721 -5.581 1.00 0.00 79 ILE A O 17
ATOM 30320 N N . SER A 1 80 ? 10.884 5.828 -7.860 1.00 0.00 80 SER A N 17
ATOM 30321 C CA . SER A 1 80 ? 12.340 5.920 -7.883 1.00 0.00 80 SER A CA 17
ATOM 30322 C C . SER A 1 80 ? 12.573 7.447 -7.842 1.00 0.00 80 SER A C 17
ATOM 30323 O O . SER A 1 80 ? 11.864 8.175 -8.519 1.00 0.00 80 SER A O 17
ATOM 30331 N N . PRO A 1 81 ? 13.556 7.951 -7.043 1.00 0.00 81 PRO A N 17
ATOM 30332 C CA . PRO A 1 81 ? 13.768 9.401 -6.943 1.00 0.00 81 PRO A CA 17
ATOM 30333 C C . PRO A 1 81 ? 14.178 10.113 -8.240 1.00 0.00 81 PRO A C 17
ATOM 30334 O O . PRO A 1 81 ? 14.100 11.329 -8.356 1.00 0.00 81 PRO A O 17
ATOM 30345 N N . ARG A 1 82 ? 14.584 9.275 -9.209 1.00 0.00 82 ARG A N 17
ATOM 30346 C CA . ARG A 1 82 ? 14.994 9.767 -10.518 1.00 0.00 82 ARG A CA 17
ATOM 30347 C C . ARG A 1 82 ? 13.763 10.034 -11.404 1.00 0.00 82 ARG A C 17
ATOM 30348 O O . ARG A 1 82 ? 13.832 10.780 -12.373 1.00 0.00 82 ARG A O 17
ATOM 30369 N N . ILE A 1 83 ? 12.644 9.382 -11.006 1.00 0.00 83 ILE A N 17
ATOM 30370 C CA . ILE A 1 83 ? 11.367 9.501 -11.693 1.00 0.00 83 ILE A CA 17
ATOM 30371 C C . ILE A 1 83 ? 10.263 10.009 -10.735 1.00 0.00 83 ILE A C 17
ATOM 30372 O O . ILE A 1 83 ? 9.810 9.348 -9.804 1.00 0.00 83 ILE A O 17
ATOM 30388 N N . THR A 1 84 ? 9.878 11.246 -11.097 1.00 0.00 84 THR A N 17
ATOM 30389 C CA . THR A 1 84 ? 8.870 12.044 -10.407 1.00 0.00 84 THR A CA 17
ATOM 30390 C C . THR A 1 84 ? 7.768 12.377 -11.430 1.00 0.00 84 THR A C 17
ATOM 30391 O O . THR A 1 84 ? 8.011 12.477 -12.627 1.00 0.00 84 THR A O 17
ATOM 30402 N N . PHE A 1 85 ? 6.554 12.529 -10.861 1.00 0.00 85 PHE A N 17
ATOM 30403 C CA . PHE A 1 85 ? 5.331 12.746 -11.653 1.00 0.00 85 PHE A CA 17
ATOM 30404 C C . PHE A 1 85 ? 4.458 13.764 -10.903 1.00 0.00 85 PHE A C 17
ATOM 30405 O O . PHE A 1 85 ? 4.577 13.867 -9.697 1.00 0.00 85 PHE A O 17
ATOM 30422 N N . PRO A 1 86 ? 3.576 14.522 -11.622 1.00 0.00 86 PRO A N 17
ATOM 30423 C CA . PRO A 1 86 ? 2.715 15.534 -10.981 1.00 0.00 86 PRO A CA 17
ATOM 30424 C C . PRO A 1 86 ? 1.602 14.938 -10.096 1.00 0.00 86 PRO A C 17
ATOM 30425 O O . PRO A 1 86 ? 1.023 15.619 -9.259 1.00 0.00 86 PRO A O 17
ATOM 30436 N N . THR A 1 87 ? 1.365 13.633 -10.314 1.00 0.00 87 THR A N 17
ATOM 30437 C CA . THR A 1 87 ? 0.377 12.876 -9.555 1.00 0.00 87 THR A CA 17
ATOM 30438 C C . THR A 1 87 ? 0.657 11.413 -9.865 1.00 0.00 87 THR A C 17
ATOM 30439 O O . THR A 1 87 ? 1.507 11.091 -10.688 1.00 0.00 87 THR A O 17
ATOM 30450 N N . LEU A 1 88 ? -0.119 10.542 -9.187 1.00 0.00 88 LEU A N 17
ATOM 30451 C CA . LEU A 1 88 ? 0.072 9.143 -9.480 1.00 0.00 88 LEU A CA 17
ATOM 30452 C C . LEU A 1 88 ? -0.480 8.829 -10.872 1.00 0.00 88 LEU A C 17
ATOM 30453 O O . LEU A 1 88 ? 0.109 7.999 -11.528 1.00 0.00 88 LEU A O 17
ATOM 30469 N N . GLN A 1 89 ? -1.568 9.492 -11.359 1.00 0.00 89 GLN A N 17
ATOM 30470 C CA . GLN A 1 89 ? -2.037 8.966 -12.672 1.00 0.00 89 GLN A CA 17
ATOM 30471 C C . GLN A 1 89 ? -1.011 9.036 -13.826 1.00 0.00 89 GLN A C 17
ATOM 30472 O O . GLN A 1 89 ? -1.052 8.208 -14.724 1.00 0.00 89 GLN A O 17
ATOM 30486 N N . ALA A 1 90 ? -0.081 10.003 -13.744 1.00 0.00 90 ALA A N 17
ATOM 30487 C CA . ALA A 1 90 ? 0.958 10.115 -14.776 1.00 0.00 90 ALA A CA 17
ATOM 30488 C C . ALA A 1 90 ? 2.055 9.022 -14.599 1.00 0.00 90 ALA A C 17
ATOM 30489 O O . ALA A 1 90 ? 2.814 8.705 -15.505 1.00 0.00 90 ALA A O 17
ATOM 30496 N N . LEU A 1 91 ? 2.077 8.473 -13.374 1.00 0.00 91 LEU A N 17
ATOM 30497 C CA . LEU A 1 91 ? 2.973 7.396 -12.966 1.00 0.00 91 LEU A CA 17
ATOM 30498 C C . LEU A 1 91 ? 2.447 6.063 -13.537 1.00 0.00 91 LEU A C 17
ATOM 30499 O O . LEU A 1 91 ? 3.176 5.272 -14.118 1.00 0.00 91 LEU A O 17
ATOM 30515 N N . VAL A 1 92 ? 1.120 5.921 -13.393 1.00 0.00 92 VAL A N 17
ATOM 30516 C CA . VAL A 1 92 ? 0.359 4.753 -13.804 1.00 0.00 92 VAL A CA 17
ATOM 30517 C C . VAL A 1 92 ? 0.120 4.753 -15.351 1.00 0.00 92 VAL A C 17
ATOM 30518 O O . VAL A 1 92 ? -0.173 3.714 -15.923 1.00 0.00 92 VAL A O 17
ATOM 30531 N N . GLN A 1 93 ? 0.292 5.951 -15.989 1.00 0.00 93 GLN A N 17
ATOM 30532 C CA . GLN A 1 93 ? 0.076 6.148 -17.434 1.00 0.00 93 GLN A CA 17
ATOM 30533 C C . GLN A 1 93 ? 1.330 5.702 -18.194 1.00 0.00 93 GLN A C 17
ATOM 30534 O O . GLN A 1 93 ? 1.274 4.972 -19.177 1.00 0.00 93 GLN A O 17
ATOM 30548 N N . HIS A 1 94 ? 2.470 6.187 -17.644 1.00 0.00 94 HIS A N 17
ATOM 30549 C CA . HIS A 1 94 ? 3.782 5.885 -18.196 1.00 0.00 94 HIS A CA 17
ATOM 30550 C C . HIS A 1 94 ? 3.992 4.366 -18.189 1.00 0.00 94 HIS A C 17
ATOM 30551 O O . HIS A 1 94 ? 4.474 3.780 -19.149 1.00 0.00 94 HIS A O 17
ATOM 30565 N N . TYR A 1 95 ? 3.551 3.777 -17.054 1.00 0.00 95 TYR A N 17
ATOM 30566 C CA . TYR A 1 95 ? 3.696 2.336 -16.909 1.00 0.00 95 TYR A CA 17
ATOM 30567 C C . TYR A 1 95 ? 2.621 1.570 -17.689 1.00 0.00 95 TYR A C 17
ATOM 30568 O O . TYR A 1 95 ? 2.835 0.415 -18.026 1.00 0.00 95 TYR A O 17
ATOM 30586 N N . SER A 1 96 ? 1.476 2.240 -17.997 1.00 0.00 96 SER A N 17
ATOM 30587 C CA . SER A 1 96 ? 0.453 1.544 -18.810 1.00 0.00 96 SER A CA 17
ATOM 30588 C C . SER A 1 96 ? 1.021 1.145 -20.199 1.00 0.00 96 SER A C 17
ATOM 30589 O O . SER A 1 96 ? 0.447 0.320 -20.899 1.00 0.00 96 SER A O 17
ATOM 30597 N N . LYS A 1 97 ? 2.174 1.769 -20.532 1.00 0.00 97 LYS A N 17
ATOM 30598 C CA . LYS A 1 97 ? 2.903 1.488 -21.764 1.00 0.00 97 LYS A CA 17
ATOM 30599 C C . LYS A 1 97 ? 4.185 0.646 -21.488 1.00 0.00 97 LYS A C 17
ATOM 30600 O O . LYS A 1 97 ? 4.406 -0.392 -22.102 1.00 0.00 97 LYS A O 17
ATOM 30619 N N . LYS A 1 98 ? 5.000 1.144 -20.531 1.00 0.00 98 LYS A N 17
ATOM 30620 C CA . LYS A 1 98 ? 6.278 0.555 -20.162 1.00 0.00 98 LYS A CA 17
ATOM 30621 C C . LYS A 1 98 ? 6.650 1.029 -18.734 1.00 0.00 98 LYS A C 17
ATOM 30622 O O . LYS A 1 98 ? 6.769 2.220 -18.475 1.00 0.00 98 LYS A O 17
ATOM 30641 N N . GLY A 1 99 ? 6.843 0.027 -17.841 1.00 0.00 99 GLY A N 17
ATOM 30642 C CA . GLY A 1 99 ? 7.153 0.233 -16.421 1.00 0.00 99 GLY A CA 17
ATOM 30643 C C . GLY A 1 99 ? 8.335 1.152 -16.119 1.00 0.00 99 GLY A C 17
ATOM 30644 O O . GLY A 1 99 ? 8.302 1.941 -15.190 1.00 0.00 99 GLY A O 17
ATOM 30648 N N . ASP A 1 100 ? 9.393 0.971 -16.927 1.00 0.00 100 ASP A N 17
ATOM 30649 C CA . ASP A 1 100 ? 10.593 1.800 -16.823 1.00 0.00 100 ASP A CA 17
ATOM 30650 C C . ASP A 1 100 ? 11.199 1.838 -15.401 1.00 0.00 100 ASP A C 17
ATOM 30651 O O . ASP A 1 100 ? 11.157 2.834 -14.688 1.00 0.00 100 ASP A O 17
ATOM 30660 N N . GLY A 1 101 ? 11.770 0.669 -15.071 1.00 0.00 101 GLY A N 17
ATOM 30661 C CA . GLY A 1 101 ? 12.423 0.477 -13.773 1.00 0.00 101 GLY A CA 17
ATOM 30662 C C . GLY A 1 101 ? 11.595 -0.373 -12.806 1.00 0.00 101 GLY A C 17
ATOM 30663 O O . GLY A 1 101 ? 12.095 -0.887 -11.813 1.00 0.00 101 GLY A O 17
ATOM 30667 N N . LEU A 1 102 ? 10.303 -0.506 -13.171 1.00 0.00 102 LEU A N 17
ATOM 30668 C CA . LEU A 1 102 ? 9.337 -1.281 -12.403 1.00 0.00 102 LEU A CA 17
ATOM 30669 C C . LEU A 1 102 ? 9.439 -2.797 -12.728 1.00 0.00 102 LEU A C 17
ATOM 30670 O O . LEU A 1 102 ? 8.681 -3.599 -12.198 1.00 0.00 102 LEU A O 17
ATOM 30686 N N . CYS A 1 103 ? 10.386 -3.122 -13.648 1.00 0.00 103 CYS A N 17
ATOM 30687 C CA . CYS A 1 103 ? 10.705 -4.470 -14.137 1.00 0.00 103 CYS A CA 17
ATOM 30688 C C . CYS A 1 103 ? 9.605 -5.104 -15.022 1.00 0.00 103 CYS A C 17
ATOM 30689 O O . CYS A 1 103 ? 9.832 -6.103 -15.692 1.00 0.00 103 CYS A O 17
ATOM 30697 N N . GLN A 1 104 ? 8.420 -4.463 -14.993 1.00 0.00 104 GLN A N 17
ATOM 30698 C CA . GLN A 1 104 ? 7.247 -4.866 -15.733 1.00 0.00 104 GLN A CA 17
ATOM 30699 C C . GLN A 1 104 ? 6.740 -3.578 -16.371 1.00 0.00 104 GLN A C 17
ATOM 30700 O O . GLN A 1 104 ? 7.497 -2.817 -16.959 1.00 0.00 104 GLN A O 17
ATOM 30714 N N . LYS A 1 105 ? 5.428 -3.416 -16.207 1.00 0.00 105 LYS A N 17
ATOM 30715 C CA . LYS A 1 105 ? 4.595 -2.319 -16.660 1.00 0.00 105 LYS A CA 17
ATOM 30716 C C . LYS A 1 105 ? 3.168 -2.654 -16.260 1.00 0.00 105 LYS A C 17
ATOM 30717 O O . LYS A 1 105 ? 2.854 -3.819 -16.083 1.00 0.00 105 LYS A O 17
ATOM 30736 N N . LEU A 1 106 ? 2.338 -1.601 -16.168 1.00 0.00 106 LEU A N 17
ATOM 30737 C CA . LEU A 1 106 ? 0.928 -1.763 -15.828 1.00 0.00 106 LEU A CA 17
ATOM 30738 C C . LEU A 1 106 ? 0.200 -2.427 -17.013 1.00 0.00 106 LEU A C 17
ATOM 30739 O O . LEU A 1 106 ? 0.615 -2.296 -18.157 1.00 0.00 106 LEU A O 17
ATOM 30755 N N . THR A 1 107 ? -0.898 -3.133 -16.683 1.00 0.00 107 THR A N 17
ATOM 30756 C CA . THR A 1 107 ? -1.661 -3.795 -17.738 1.00 0.00 107 THR A CA 17
ATOM 30757 C C . THR A 1 107 ? -3.156 -3.660 -17.489 1.00 0.00 107 THR A C 17
ATOM 30758 O O . THR A 1 107 ? -3.864 -2.969 -18.213 1.00 0.00 107 THR A O 17
ATOM 30769 N N . LEU A 1 108 ? -3.579 -4.371 -16.422 1.00 0.00 108 LEU A N 17
ATOM 30770 C CA . LEU A 1 108 ? -4.996 -4.374 -16.082 1.00 0.00 108 LEU A CA 17
ATOM 30771 C C . LEU A 1 108 ? -5.156 -4.349 -14.557 1.00 0.00 108 LEU A C 17
ATOM 30772 O O . LEU A 1 108 ? -4.570 -5.178 -13.883 1.00 0.00 108 LEU A O 17
ATOM 30788 N N . PRO A 1 109 ? -5.967 -3.406 -14.006 1.00 0.00 109 PRO A N 17
ATOM 30789 C CA . PRO A 1 109 ? -6.200 -3.359 -12.565 1.00 0.00 109 PRO A CA 17
ATOM 30790 C C . PRO A 1 109 ? -6.888 -4.655 -12.111 1.00 0.00 109 PRO A C 17
ATOM 30791 O O . PRO A 1 109 ? -7.794 -5.162 -12.760 1.00 0.00 109 PRO A O 17
ATOM 30802 N N . CYS A 1 110 ? -6.364 -5.150 -10.980 1.00 0.00 110 CYS A N 17
ATOM 30803 C CA . CYS A 1 110 ? -6.836 -6.397 -10.375 1.00 0.00 110 CYS A CA 17
ATOM 30804 C C . CYS A 1 110 ? -8.377 -6.487 -10.220 1.00 0.00 110 CYS A C 17
ATOM 30805 O O . CYS A 1 110 ? -9.103 -5.505 -10.308 1.00 0.00 110 CYS A O 17
ATOM 30813 N N . VAL A 1 111 ? -8.808 -7.737 -9.966 1.00 0.00 111 VAL A N 17
ATOM 30814 C CA . VAL A 1 111 ? -10.217 -8.066 -9.770 1.00 0.00 111 VAL A CA 17
ATOM 30815 C C . VAL A 1 111 ? -10.639 -7.587 -8.367 1.00 0.00 111 VAL A C 17
ATOM 30816 O O . VAL A 1 111 ? -9.818 -7.481 -7.466 1.00 0.00 111 VAL A O 17
ATOM 30829 N N . ASN A 1 112 ? -11.960 -7.319 -8.249 1.00 0.00 112 ASN A N 17
ATOM 30830 C CA . ASN A 1 112 ? -12.602 -6.864 -7.011 1.00 0.00 112 ASN A CA 17
ATOM 30831 C C . ASN A 1 112 ? -12.213 -7.742 -5.794 1.00 0.00 112 ASN A C 17
ATOM 30832 O O . ASN A 1 112 ? -11.853 -7.238 -4.737 1.00 0.00 112 ASN A O 17
ATOM 30843 N N . LEU A 1 113 ? -12.306 -9.068 -6.023 1.00 0.00 113 LEU A N 17
ATOM 30844 C CA . LEU A 1 113 ? -11.984 -10.045 -4.988 1.00 0.00 113 LEU A CA 17
ATOM 30845 C C . LEU A 1 113 ? -11.599 -11.391 -5.626 1.00 0.00 113 LEU A C 17
ATOM 30846 O O . LEU A 1 113 ? -11.713 -11.584 -6.830 1.00 0.00 113 LEU A O 17
ATOM 30862 N N . ALA A 1 114 ? -11.130 -12.292 -4.737 1.00 0.00 114 ALA A N 17
ATOM 30863 C CA . ALA A 1 114 ? -10.711 -13.628 -5.155 1.00 0.00 114 ALA A CA 17
ATOM 30864 C C . ALA A 1 114 ? -11.928 -14.574 -5.300 1.00 0.00 114 ALA A C 17
ATOM 30865 O O . ALA A 1 114 ? -11.996 -15.309 -6.285 1.00 0.00 114 ALA A O 17
ATOM 30873 N N . GLY A 1 1 ? -20.687 8.267 -4.027 1.00 0.00 1 GLY A N 18
ATOM 30874 C CA . GLY A 1 1 ? -20.162 6.942 -4.339 1.00 0.00 1 GLY A CA 18
ATOM 30875 C C . GLY A 1 1 ? -20.569 6.459 -5.727 1.00 0.00 1 GLY A C 18
ATOM 30876 O O . GLY A 1 1 ? -21.165 7.181 -6.518 1.00 0.00 1 GLY A O 18
ATOM 30882 N N . SER A 1 2 ? -20.205 5.183 -5.947 1.00 0.00 2 SER A N 18
ATOM 30883 C CA . SER A 1 2 ? -20.484 4.524 -7.212 1.00 0.00 2 SER A CA 18
ATOM 30884 C C . SER A 1 2 ? -21.972 4.129 -7.298 1.00 0.00 2 SER A C 18
ATOM 30885 O O . SER A 1 2 ? -22.419 3.158 -6.698 1.00 0.00 2 SER A O 18
ATOM 30893 N N . VAL A 1 3 ? -22.693 4.955 -8.078 1.00 0.00 3 VAL A N 18
ATOM 30894 C CA . VAL A 1 3 ? -24.127 4.774 -8.305 1.00 0.00 3 VAL A CA 18
ATOM 30895 C C . VAL A 1 3 ? -24.435 5.061 -9.786 1.00 0.00 3 VAL A C 18
ATOM 30896 O O . VAL A 1 3 ? -25.150 4.323 -10.452 1.00 0.00 3 VAL A O 18
ATOM 30909 N N . ALA A 1 4 ? -23.833 6.188 -10.240 1.00 0.00 4 ALA A N 18
ATOM 30910 C CA . ALA A 1 4 ? -23.969 6.666 -11.610 1.00 0.00 4 ALA A CA 18
ATOM 30911 C C . ALA A 1 4 ? -23.586 5.568 -12.634 1.00 0.00 4 ALA A C 18
ATOM 30912 O O . ALA A 1 4 ? -24.398 5.248 -13.495 1.00 0.00 4 ALA A O 18
ATOM 30919 N N . PRO A 1 5 ? -22.346 4.983 -12.551 1.00 0.00 5 PRO A N 18
ATOM 30920 C CA . PRO A 1 5 ? -21.982 3.913 -13.484 1.00 0.00 5 PRO A CA 18
ATOM 30921 C C . PRO A 1 5 ? -22.759 2.627 -13.132 1.00 0.00 5 PRO A C 18
ATOM 30922 O O . PRO A 1 5 ? -22.557 2.027 -12.085 1.00 0.00 5 PRO A O 18
ATOM 30933 N N . VAL A 1 6 ? -23.647 2.283 -14.090 1.00 0.00 6 VAL A N 18
ATOM 30934 C CA . VAL A 1 6 ? -24.586 1.159 -14.121 1.00 0.00 6 VAL A CA 18
ATOM 30935 C C . VAL A 1 6 ? -24.357 0.129 -12.982 1.00 0.00 6 VAL A C 18
ATOM 30936 O O . VAL A 1 6 ? -24.894 0.267 -11.888 1.00 0.00 6 VAL A O 18
ATOM 30949 N N . GLU A 1 7 ? -23.542 -0.898 -13.314 1.00 0.00 7 GLU A N 18
ATOM 30950 C CA . GLU A 1 7 ? -23.226 -1.988 -12.394 1.00 0.00 7 GLU A CA 18
ATOM 30951 C C . GLU A 1 7 ? -21.976 -1.695 -11.539 1.00 0.00 7 GLU A C 18
ATOM 30952 O O . GLU A 1 7 ? -21.307 -0.678 -11.674 1.00 0.00 7 GLU A O 18
ATOM 30964 N N . THR A 1 8 ? -21.731 -2.699 -10.665 1.00 0.00 8 THR A N 18
ATOM 30965 C CA . THR A 1 8 ? -20.629 -2.785 -9.704 1.00 0.00 8 THR A CA 18
ATOM 30966 C C . THR A 1 8 ? -20.302 -1.447 -8.994 1.00 0.00 8 THR A C 18
ATOM 30967 O O . THR A 1 8 ? -21.191 -0.766 -8.498 1.00 0.00 8 THR A O 18
ATOM 30978 N N . LEU A 1 9 ? -18.985 -1.133 -8.959 1.00 0.00 9 LEU A N 18
ATOM 30979 C CA . LEU A 1 9 ? -18.469 0.074 -8.325 1.00 0.00 9 LEU A CA 18
ATOM 30980 C C . LEU A 1 9 ? -17.253 0.568 -9.131 1.00 0.00 9 LEU A C 18
ATOM 30981 O O . LEU A 1 9 ? -16.532 -0.221 -9.733 1.00 0.00 9 LEU A O 18
ATOM 30997 N N . GLU A 1 10 ? -17.088 1.909 -9.105 1.00 0.00 10 GLU A N 18
ATOM 30998 C CA . GLU A 1 10 ? -15.975 2.575 -9.778 1.00 0.00 10 GLU A CA 18
ATOM 30999 C C . GLU A 1 10 ? -14.886 2.844 -8.717 1.00 0.00 10 GLU A C 18
ATOM 31000 O O . GLU A 1 10 ? -15.070 2.537 -7.546 1.00 0.00 10 GLU A O 18
ATOM 31012 N N . VAL A 1 11 ? -13.760 3.422 -9.202 1.00 0.00 11 VAL A N 18
ATOM 31013 C CA . VAL A 1 11 ? -12.595 3.763 -8.379 1.00 0.00 11 VAL A CA 18
ATOM 31014 C C . VAL A 1 11 ? -12.097 2.549 -7.565 1.00 0.00 11 VAL A C 18
ATOM 31015 O O . VAL A 1 11 ? -12.254 2.472 -6.355 1.00 0.00 11 VAL A O 18
ATOM 31028 N N . GLU A 1 12 ? -11.459 1.640 -8.328 1.00 0.00 12 GLU A N 18
ATOM 31029 C CA . GLU A 1 12 ? -10.938 0.406 -7.747 1.00 0.00 12 GLU A CA 18
ATOM 31030 C C . GLU A 1 12 ? -9.780 -0.185 -8.564 1.00 0.00 12 GLU A C 18
ATOM 31031 O O . GLU A 1 12 ? -9.549 0.085 -9.736 1.00 0.00 12 GLU A O 18
ATOM 31043 N N . LYS A 1 13 ? -9.089 -1.019 -7.761 1.00 0.00 13 LYS A N 18
ATOM 31044 C CA . LYS A 1 13 ? -7.965 -1.867 -8.078 1.00 0.00 13 LYS A CA 18
ATOM 31045 C C . LYS A 1 13 ? -6.639 -1.148 -8.280 1.00 0.00 13 LYS A C 18
ATOM 31046 O O . LYS A 1 13 ? -5.728 -1.455 -7.519 1.00 0.00 13 LYS A O 18
ATOM 31065 N N . TRP A 1 14 ? -6.471 -0.228 -9.268 1.00 0.00 14 TRP A N 18
ATOM 31066 C CA . TRP A 1 14 ? -5.118 0.361 -9.304 1.00 0.00 14 TRP A CA 18
ATOM 31067 C C . TRP A 1 14 ? -4.866 1.215 -8.055 1.00 0.00 14 TRP A C 18
ATOM 31068 O O . TRP A 1 14 ? -3.833 1.089 -7.413 1.00 0.00 14 TRP A O 18
ATOM 31089 N N . PHE A 1 15 ? -5.870 2.060 -7.734 1.00 0.00 15 PHE A N 18
ATOM 31090 C CA . PHE A 1 15 ? -5.716 2.910 -6.560 1.00 0.00 15 PHE A CA 18
ATOM 31091 C C . PHE A 1 15 ? -6.234 2.190 -5.301 1.00 0.00 15 PHE A C 18
ATOM 31092 O O . PHE A 1 15 ? -7.434 2.015 -5.129 1.00 0.00 15 PHE A O 18
ATOM 31109 N N . PHE A 1 16 ? -5.260 1.794 -4.444 1.00 0.00 16 PHE A N 18
ATOM 31110 C CA . PHE A 1 16 ? -5.575 1.105 -3.191 1.00 0.00 16 PHE A CA 18
ATOM 31111 C C . PHE A 1 16 ? -5.164 1.965 -1.994 1.00 0.00 16 PHE A C 18
ATOM 31112 O O . PHE A 1 16 ? -4.723 3.102 -2.101 1.00 0.00 16 PHE A O 18
ATOM 31129 N N . ARG A 1 17 ? -5.406 1.318 -0.842 1.00 0.00 17 ARG A N 18
ATOM 31130 C CA . ARG A 1 17 ? -5.122 1.875 0.469 1.00 0.00 17 ARG A CA 18
ATOM 31131 C C . ARG A 1 17 ? -4.303 0.861 1.268 1.00 0.00 17 ARG A C 18
ATOM 31132 O O . ARG A 1 17 ? -3.880 -0.166 0.754 1.00 0.00 17 ARG A O 18
ATOM 31153 N N . THR A 1 18 ? -4.123 1.252 2.540 1.00 0.00 18 THR A N 18
ATOM 31154 C CA . THR A 1 18 ? -3.382 0.566 3.580 1.00 0.00 18 THR A CA 18
ATOM 31155 C C . THR A 1 18 ? -4.026 -0.763 3.974 1.00 0.00 18 THR A C 18
ATOM 31156 O O . THR A 1 18 ? -4.668 -0.932 5.002 1.00 0.00 18 THR A O 18
ATOM 31167 N N . ILE A 1 19 ? -3.767 -1.669 3.031 1.00 0.00 19 ILE A N 18
ATOM 31168 C CA . ILE A 1 19 ? -4.133 -3.069 3.080 1.00 0.00 19 ILE A CA 18
ATOM 31169 C C . ILE A 1 19 ? -2.831 -3.741 3.510 1.00 0.00 19 ILE A C 18
ATOM 31170 O O . ILE A 1 19 ? -1.766 -3.146 3.374 1.00 0.00 19 ILE A O 18
ATOM 31186 N N . SER A 1 20 ? -2.935 -4.975 4.025 1.00 0.00 20 SER A N 18
ATOM 31187 C CA . SER A 1 20 ? -1.677 -5.604 4.438 1.00 0.00 20 SER A CA 18
ATOM 31188 C C . SER A 1 20 ? -0.994 -6.215 3.208 1.00 0.00 20 SER A C 18
ATOM 31189 O O . SER A 1 20 ? -1.558 -6.391 2.137 1.00 0.00 20 SER A O 18
ATOM 31197 N N . ARG A 1 21 ? 0.281 -6.514 3.464 1.00 0.00 21 ARG A N 18
ATOM 31198 C CA . ARG A 1 21 ? 1.179 -7.108 2.489 1.00 0.00 21 ARG A CA 18
ATOM 31199 C C . ARG A 1 21 ? 0.555 -8.354 1.826 1.00 0.00 21 ARG A C 18
ATOM 31200 O O . ARG A 1 21 ? 0.521 -8.454 0.609 1.00 0.00 21 ARG A O 18
ATOM 31221 N N . LYS A 1 22 ? 0.032 -9.272 2.673 1.00 0.00 22 LYS A N 18
ATOM 31222 C CA . LYS A 1 22 ? -0.557 -10.491 2.103 1.00 0.00 22 LYS A CA 18
ATOM 31223 C C . LYS A 1 22 ? -1.879 -10.271 1.369 1.00 0.00 22 LYS A C 18
ATOM 31224 O O . LYS A 1 22 ? -2.332 -11.117 0.609 1.00 0.00 22 LYS A O 18
ATOM 31243 N N . ASP A 1 23 ? -2.467 -9.098 1.655 1.00 0.00 23 ASP A N 18
ATOM 31244 C CA . ASP A 1 23 ? -3.759 -8.778 1.083 1.00 0.00 23 ASP A CA 18
ATOM 31245 C C . ASP A 1 23 ? -3.622 -8.282 -0.344 1.00 0.00 23 ASP A C 18
ATOM 31246 O O . ASP A 1 23 ? -4.281 -8.739 -1.260 1.00 0.00 23 ASP A O 18
ATOM 31255 N N . ALA A 1 24 ? -2.712 -7.327 -0.484 1.00 0.00 24 ALA A N 18
ATOM 31256 C CA . ALA A 1 24 ? -2.461 -6.760 -1.803 1.00 0.00 24 ALA A CA 18
ATOM 31257 C C . ALA A 1 24 ? -1.842 -7.804 -2.754 1.00 0.00 24 ALA A C 18
ATOM 31258 O O . ALA A 1 24 ? -1.991 -7.741 -3.970 1.00 0.00 24 ALA A O 18
ATOM 31265 N N . GLU A 1 25 ? -1.176 -8.779 -2.101 1.00 0.00 25 GLU A N 18
ATOM 31266 C CA . GLU A 1 25 ? -0.550 -9.891 -2.786 1.00 0.00 25 GLU A CA 18
ATOM 31267 C C . GLU A 1 25 ? -1.624 -10.914 -3.170 1.00 0.00 25 GLU A C 18
ATOM 31268 O O . GLU A 1 25 ? -1.491 -11.595 -4.171 1.00 0.00 25 GLU A O 18
ATOM 31280 N N . ARG A 1 26 ? -2.703 -10.980 -2.349 1.00 0.00 26 ARG A N 18
ATOM 31281 C CA . ARG A 1 26 ? -3.770 -11.950 -2.612 1.00 0.00 26 ARG A CA 18
ATOM 31282 C C . ARG A 1 26 ? -4.427 -11.689 -3.981 1.00 0.00 26 ARG A C 18
ATOM 31283 O O . ARG A 1 26 ? -4.800 -12.597 -4.715 1.00 0.00 26 ARG A O 18
ATOM 31304 N N . GLN A 1 27 ? -4.505 -10.372 -4.254 1.00 0.00 27 GLN A N 18
ATOM 31305 C CA . GLN A 1 27 ? -5.142 -9.887 -5.468 1.00 0.00 27 GLN A CA 18
ATOM 31306 C C . GLN A 1 27 ? -4.276 -10.077 -6.721 1.00 0.00 27 GLN A C 18
ATOM 31307 O O . GLN A 1 27 ? -4.749 -10.515 -7.767 1.00 0.00 27 GLN A O 18
ATOM 31321 N N . LEU A 1 28 ? -2.978 -9.739 -6.554 1.00 0.00 28 LEU A N 18
ATOM 31322 C CA . LEU A 1 28 ? -2.091 -9.809 -7.705 1.00 0.00 28 LEU A CA 18
ATOM 31323 C C . LEU A 1 28 ? -1.565 -11.217 -8.002 1.00 0.00 28 LEU A C 18
ATOM 31324 O O . LEU A 1 28 ? -1.238 -11.507 -9.141 1.00 0.00 28 LEU A O 18
ATOM 31340 N N . LEU A 1 29 ? -1.515 -12.084 -6.963 1.00 0.00 29 LEU A N 18
ATOM 31341 C CA . LEU A 1 29 ? -1.061 -13.451 -7.200 1.00 0.00 29 LEU A CA 18
ATOM 31342 C C . LEU A 1 29 ? -2.204 -14.280 -7.819 1.00 0.00 29 LEU A C 18
ATOM 31343 O O . LEU A 1 29 ? -1.976 -15.368 -8.328 1.00 0.00 29 LEU A O 18
ATOM 31359 N N . ALA A 1 30 ? -3.433 -13.711 -7.761 1.00 0.00 30 ALA A N 18
ATOM 31360 C CA . ALA A 1 30 ? -4.577 -14.401 -8.338 1.00 0.00 30 ALA A CA 18
ATOM 31361 C C . ALA A 1 30 ? -4.369 -14.548 -9.861 1.00 0.00 30 ALA A C 18
ATOM 31362 O O . ALA A 1 30 ? -3.834 -13.657 -10.514 1.00 0.00 30 ALA A O 18
ATOM 31369 N N . PRO A 1 31 ? -4.824 -15.707 -10.413 1.00 0.00 31 PRO A N 18
ATOM 31370 C CA . PRO A 1 31 ? -4.707 -15.995 -11.844 1.00 0.00 31 PRO A CA 18
ATOM 31371 C C . PRO A 1 31 ? -5.606 -15.123 -12.751 1.00 0.00 31 PRO A C 18
ATOM 31372 O O . PRO A 1 31 ? -5.676 -15.321 -13.958 1.00 0.00 31 PRO A O 18
ATOM 31383 N N . MET A 1 32 ? -6.291 -14.160 -12.098 1.00 0.00 32 MET A N 18
ATOM 31384 C CA . MET A 1 32 ? -7.192 -13.230 -12.733 1.00 0.00 32 MET A CA 18
ATOM 31385 C C . MET A 1 32 ? -6.494 -12.344 -13.788 1.00 0.00 32 MET A C 18
ATOM 31386 O O . MET A 1 32 ? -7.055 -12.064 -14.840 1.00 0.00 32 MET A O 18
ATOM 31400 N N . ASN A 1 33 ? -5.250 -11.932 -13.441 1.00 0.00 33 ASN A N 18
ATOM 31401 C CA . ASN A 1 33 ? -4.456 -11.066 -14.320 1.00 0.00 33 ASN A CA 18
ATOM 31402 C C . ASN A 1 33 ? -2.994 -11.571 -14.399 1.00 0.00 33 ASN A C 18
ATOM 31403 O O . ASN A 1 33 ? -2.714 -12.743 -14.177 1.00 0.00 33 ASN A O 18
ATOM 31414 N N . LYS A 1 34 ? -2.096 -10.616 -14.735 1.00 0.00 34 LYS A N 18
ATOM 31415 C CA . LYS A 1 34 ? -0.663 -10.866 -14.868 1.00 0.00 34 LYS A CA 18
ATOM 31416 C C . LYS A 1 34 ? 0.110 -9.581 -14.600 1.00 0.00 34 LYS A C 18
ATOM 31417 O O . LYS A 1 34 ? -0.494 -8.526 -14.482 1.00 0.00 34 LYS A O 18
ATOM 31436 N N . ALA A 1 35 ? 1.458 -9.720 -14.535 1.00 0.00 35 ALA A N 18
ATOM 31437 C CA . ALA A 1 35 ? 2.399 -8.614 -14.323 1.00 0.00 35 ALA A CA 18
ATOM 31438 C C . ALA A 1 35 ? 1.944 -7.345 -15.074 1.00 0.00 35 ALA A C 18
ATOM 31439 O O . ALA A 1 35 ? 2.094 -7.210 -16.282 1.00 0.00 35 ALA A O 18
ATOM 31446 N N . GLY A 1 36 ? 1.372 -6.451 -14.247 1.00 0.00 36 GLY A N 18
ATOM 31447 C CA . GLY A 1 36 ? 0.822 -5.186 -14.700 1.00 0.00 36 GLY A CA 18
ATOM 31448 C C . GLY A 1 36 ? -0.426 -4.814 -13.903 1.00 0.00 36 GLY A C 18
ATOM 31449 O O . GLY A 1 36 ? -0.776 -3.654 -13.732 1.00 0.00 36 GLY A O 18
ATOM 31453 N N . SER A 1 37 ? -1.064 -5.888 -13.408 1.00 0.00 37 SER A N 18
ATOM 31454 C CA . SER A 1 37 ? -2.182 -5.753 -12.491 1.00 0.00 37 SER A CA 18
ATOM 31455 C C . SER A 1 37 ? -1.504 -5.277 -11.193 1.00 0.00 37 SER A C 18
ATOM 31456 O O . SER A 1 37 ? -0.640 -5.965 -10.652 1.00 0.00 37 SER A O 18
ATOM 31464 N N . PHE A 1 38 ? -1.897 -4.045 -10.781 1.00 0.00 38 PHE A N 18
ATOM 31465 C CA . PHE A 1 38 ? -1.290 -3.420 -9.605 1.00 0.00 38 PHE A CA 18
ATOM 31466 C C . PHE A 1 38 ? -2.363 -3.100 -8.512 1.00 0.00 38 PHE A C 18
ATOM 31467 O O . PHE A 1 38 ? -3.566 -3.269 -8.675 1.00 0.00 38 PHE A O 18
ATOM 31484 N N . LEU A 1 39 ? -1.751 -2.609 -7.404 1.00 0.00 39 LEU A N 18
ATOM 31485 C CA . LEU A 1 39 ? -2.253 -2.135 -6.110 1.00 0.00 39 LEU A CA 18
ATOM 31486 C C . LEU A 1 39 ? -1.406 -0.934 -5.692 1.00 0.00 39 LEU A C 18
ATOM 31487 O O . LEU A 1 39 ? -0.206 -1.126 -5.596 1.00 0.00 39 LEU A O 18
ATOM 31503 N N . ILE A 1 40 ? -1.993 0.253 -5.383 1.00 0.00 40 ILE A N 18
ATOM 31504 C CA . ILE A 1 40 ? -1.065 1.312 -4.946 1.00 0.00 40 ILE A CA 18
ATOM 31505 C C . ILE A 1 40 ? -1.549 1.545 -3.476 1.00 0.00 40 ILE A C 18
ATOM 31506 O O . ILE A 1 40 ? -2.367 2.397 -3.171 1.00 0.00 40 ILE A O 18
ATOM 31522 N N . ARG A 1 41 ? -1.044 0.662 -2.586 1.00 0.00 41 ARG A N 18
ATOM 31523 C CA . ARG A 1 41 ? -1.428 0.683 -1.177 1.00 0.00 41 ARG A CA 18
ATOM 31524 C C . ARG A 1 41 ? -0.733 1.845 -0.447 1.00 0.00 41 ARG A C 18
ATOM 31525 O O . ARG A 1 41 ? 0.297 2.324 -0.899 1.00 0.00 41 ARG A O 18
ATOM 31546 N N . GLU A 1 42 ? -1.335 2.271 0.693 1.00 0.00 42 GLU A N 18
ATOM 31547 C CA . GLU A 1 42 ? -0.751 3.387 1.453 1.00 0.00 42 GLU A CA 18
ATOM 31548 C C . GLU A 1 42 ? -0.035 2.903 2.723 1.00 0.00 42 GLU A C 18
ATOM 31549 O O . GLU A 1 42 ? -0.195 1.776 3.176 1.00 0.00 42 GLU A O 18
ATOM 31561 N N . SER A 1 43 ? 0.783 3.847 3.235 1.00 0.00 43 SER A N 18
ATOM 31562 C CA . SER A 1 43 ? 1.496 3.661 4.493 1.00 0.00 43 SER A CA 18
ATOM 31563 C C . SER A 1 43 ? 0.636 4.446 5.500 1.00 0.00 43 SER A C 18
ATOM 31564 O O . SER A 1 43 ? 0.552 5.663 5.434 1.00 0.00 43 SER A O 18
ATOM 31572 N N . GLU A 1 44 ? -0.014 3.707 6.420 1.00 0.00 44 GLU A N 18
ATOM 31573 C CA . GLU A 1 44 ? -0.933 4.329 7.383 1.00 0.00 44 GLU A CA 18
ATOM 31574 C C . GLU A 1 44 ? -0.278 5.235 8.454 1.00 0.00 44 GLU A C 18
ATOM 31575 O O . GLU A 1 44 ? -0.936 5.640 9.405 1.00 0.00 44 GLU A O 18
ATOM 31587 N N . SER A 1 45 ? 1.017 5.546 8.264 1.00 0.00 45 SER A N 18
ATOM 31588 C CA . SER A 1 45 ? 1.759 6.400 9.186 1.00 0.00 45 SER A CA 18
ATOM 31589 C C . SER A 1 45 ? 1.868 7.846 8.667 1.00 0.00 45 SER A C 18
ATOM 31590 O O . SER A 1 45 ? 2.025 8.791 9.430 1.00 0.00 45 SER A O 18
ATOM 31598 N N . ASN A 1 46 ? 1.783 7.953 7.331 1.00 0.00 46 ASN A N 18
ATOM 31599 C CA . ASN A 1 46 ? 1.922 9.216 6.609 1.00 0.00 46 ASN A CA 18
ATOM 31600 C C . ASN A 1 46 ? 0.676 9.554 5.771 1.00 0.00 46 ASN A C 18
ATOM 31601 O O . ASN A 1 46 ? -0.146 8.713 5.432 1.00 0.00 46 ASN A O 18
ATOM 31612 N N . LYS A 1 47 ? 0.625 10.864 5.478 1.00 0.00 47 LYS A N 18
ATOM 31613 C CA . LYS A 1 47 ? -0.394 11.473 4.639 1.00 0.00 47 LYS A CA 18
ATOM 31614 C C . LYS A 1 47 ? 0.114 11.730 3.204 1.00 0.00 47 LYS A C 18
ATOM 31615 O O . LYS A 1 47 ? 0.146 12.866 2.745 1.00 0.00 47 LYS A O 18
ATOM 31634 N N . GLY A 1 48 ? 0.523 10.622 2.539 1.00 0.00 48 GLY A N 18
ATOM 31635 C CA . GLY A 1 48 ? 1.005 10.762 1.162 1.00 0.00 48 GLY A CA 18
ATOM 31636 C C . GLY A 1 48 ? 1.993 9.692 0.695 1.00 0.00 48 GLY A C 18
ATOM 31637 O O . GLY A 1 48 ? 2.298 9.604 -0.488 1.00 0.00 48 GLY A O 18
ATOM 31641 N N . ALA A 1 49 ? 2.477 8.882 1.655 1.00 0.00 49 ALA A N 18
ATOM 31642 C CA . ALA A 1 49 ? 3.441 7.833 1.281 1.00 0.00 49 ALA A CA 18
ATOM 31643 C C . ALA A 1 49 ? 2.704 6.532 0.947 1.00 0.00 49 ALA A C 18
ATOM 31644 O O . ALA A 1 49 ? 2.085 5.911 1.798 1.00 0.00 49 ALA A O 18
ATOM 31651 N N . PHE A 1 50 ? 2.798 6.177 -0.349 1.00 0.00 50 PHE A N 18
ATOM 31652 C CA . PHE A 1 50 ? 2.177 4.959 -0.845 1.00 0.00 50 PHE A CA 18
ATOM 31653 C C . PHE A 1 50 ? 3.276 3.881 -0.978 1.00 0.00 50 PHE A C 18
ATOM 31654 O O . PHE A 1 50 ? 4.373 3.989 -0.445 1.00 0.00 50 PHE A O 18
ATOM 31671 N N . SER A 1 51 ? 2.881 2.836 -1.716 1.00 0.00 51 SER A N 18
ATOM 31672 C CA . SER A 1 51 ? 3.678 1.671 -2.062 1.00 0.00 51 SER A CA 18
ATOM 31673 C C . SER A 1 51 ? 2.993 1.056 -3.278 1.00 0.00 51 SER A C 18
ATOM 31674 O O . SER A 1 51 ? 1.899 1.486 -3.617 1.00 0.00 51 SER A O 18
ATOM 31682 N N . LEU A 1 52 ? 3.629 0.059 -3.924 1.00 0.00 52 LEU A N 18
ATOM 31683 C CA . LEU A 1 52 ? 2.959 -0.445 -5.125 1.00 0.00 52 LEU A CA 18
ATOM 31684 C C . LEU A 1 52 ? 3.338 -1.903 -5.418 1.00 0.00 52 LEU A C 18
ATOM 31685 O O . LEU A 1 52 ? 4.493 -2.262 -5.613 1.00 0.00 52 LEU A O 18
ATOM 31701 N N . SER A 1 53 ? 2.253 -2.704 -5.440 1.00 0.00 53 SER A N 18
ATOM 31702 C CA . SER A 1 53 ? 2.330 -4.129 -5.681 1.00 0.00 53 SER A CA 18
ATOM 31703 C C . SER A 1 53 ? 1.991 -4.397 -7.129 1.00 0.00 53 SER A C 18
ATOM 31704 O O . SER A 1 53 ? 1.135 -3.766 -7.727 1.00 0.00 53 SER A O 18
ATOM 31712 N N . VAL A 1 54 ? 2.762 -5.375 -7.629 1.00 0.00 54 VAL A N 18
ATOM 31713 C CA . VAL A 1 54 ? 2.634 -5.825 -9.018 1.00 0.00 54 VAL A CA 18
ATOM 31714 C C . VAL A 1 54 ? 2.970 -7.292 -9.007 1.00 0.00 54 VAL A C 18
ATOM 31715 O O . VAL A 1 54 ? 3.879 -7.649 -8.280 1.00 0.00 54 VAL A O 18
ATOM 31728 N N . LYS A 1 55 ? 2.294 -8.098 -9.855 1.00 0.00 55 LYS A N 18
ATOM 31729 C CA . LYS A 1 55 ? 2.614 -9.529 -9.838 1.00 0.00 55 LYS A CA 18
ATOM 31730 C C . LYS A 1 55 ? 3.910 -9.770 -10.640 1.00 0.00 55 LYS A C 18
ATOM 31731 O O . LYS A 1 55 ? 3.837 -9.884 -11.855 1.00 0.00 55 LYS A O 18
ATOM 31750 N N . ASP A 1 56 ? 5.095 -9.833 -9.956 1.00 0.00 56 ASP A N 18
ATOM 31751 C CA . ASP A 1 56 ? 6.283 -10.041 -10.795 1.00 0.00 56 ASP A CA 18
ATOM 31752 C C . ASP A 1 56 ? 6.432 -11.527 -11.182 1.00 0.00 56 ASP A C 18
ATOM 31753 O O . ASP A 1 56 ? 6.531 -12.410 -10.345 1.00 0.00 56 ASP A O 18
ATOM 31762 N N . ILE A 1 57 ? 6.425 -11.732 -12.518 1.00 0.00 57 ILE A N 18
ATOM 31763 C CA . ILE A 1 57 ? 6.564 -13.083 -13.060 1.00 0.00 57 ILE A CA 18
ATOM 31764 C C . ILE A 1 57 ? 8.056 -13.469 -13.036 1.00 0.00 57 ILE A C 18
ATOM 31765 O O . ILE A 1 57 ? 8.918 -12.709 -13.457 1.00 0.00 57 ILE A O 18
ATOM 31781 N N . THR A 1 58 ? 8.297 -14.696 -12.525 1.00 0.00 58 THR A N 18
ATOM 31782 C CA . THR A 1 58 ? 9.673 -15.180 -12.412 1.00 0.00 58 THR A CA 18
ATOM 31783 C C . THR A 1 58 ? 9.728 -16.715 -12.430 1.00 0.00 58 THR A C 18
ATOM 31784 O O . THR A 1 58 ? 8.730 -17.404 -12.259 1.00 0.00 58 THR A O 18
ATOM 31795 N N . THR A 1 59 ? 10.984 -17.198 -12.625 1.00 0.00 59 THR A N 18
ATOM 31796 C CA . THR A 1 59 ? 11.245 -18.639 -12.658 1.00 0.00 59 THR A CA 18
ATOM 31797 C C . THR A 1 59 ? 11.213 -19.262 -11.251 1.00 0.00 59 THR A C 18
ATOM 31798 O O . THR A 1 59 ? 11.191 -20.480 -11.119 1.00 0.00 59 THR A O 18
ATOM 31809 N N . GLN A 1 60 ? 11.204 -18.396 -10.207 1.00 0.00 60 GLN A N 18
ATOM 31810 C CA . GLN A 1 60 ? 11.139 -18.927 -8.840 1.00 0.00 60 GLN A CA 18
ATOM 31811 C C . GLN A 1 60 ? 9.669 -19.083 -8.382 1.00 0.00 60 GLN A C 18
ATOM 31812 O O . GLN A 1 60 ? 9.390 -19.328 -7.215 1.00 0.00 60 GLN A O 18
ATOM 31826 N N . GLY A 1 61 ? 8.758 -18.929 -9.375 1.00 0.00 61 GLY A N 18
ATOM 31827 C CA . GLY A 1 61 ? 7.329 -19.029 -9.137 1.00 0.00 61 GLY A CA 18
ATOM 31828 C C . GLY A 1 61 ? 6.756 -17.647 -8.836 1.00 0.00 61 GLY A C 18
ATOM 31829 O O . GLY A 1 61 ? 7.221 -16.959 -7.938 1.00 0.00 61 GLY A O 18
ATOM 31833 N N . GLU A 1 62 ? 5.734 -17.312 -9.653 1.00 0.00 62 GLU A N 18
ATOM 31834 C CA . GLU A 1 62 ? 4.951 -16.072 -9.659 1.00 0.00 62 GLU A CA 18
ATOM 31835 C C . GLU A 1 62 ? 4.955 -15.367 -8.284 1.00 0.00 62 GLU A C 18
ATOM 31836 O O . GLU A 1 62 ? 4.568 -15.952 -7.279 1.00 0.00 62 GLU A O 18
ATOM 31848 N N . VAL A 1 63 ? 5.411 -14.097 -8.295 1.00 0.00 63 VAL A N 18
ATOM 31849 C CA . VAL A 1 63 ? 5.473 -13.310 -7.070 1.00 0.00 63 VAL A CA 18
ATOM 31850 C C . VAL A 1 63 ? 4.655 -12.035 -7.303 1.00 0.00 63 VAL A C 18
ATOM 31851 O O . VAL A 1 63 ? 3.847 -11.936 -8.219 1.00 0.00 63 VAL A O 18
ATOM 31864 N N . VAL A 1 64 ? 4.953 -11.086 -6.400 1.00 0.00 64 VAL A N 18
ATOM 31865 C CA . VAL A 1 64 ? 4.420 -9.740 -6.370 1.00 0.00 64 VAL A CA 18
ATOM 31866 C C . VAL A 1 64 ? 5.682 -8.838 -6.200 1.00 0.00 64 VAL A C 18
ATOM 31867 O O . VAL A 1 64 ? 6.774 -9.290 -6.495 1.00 0.00 64 VAL A O 18
ATOM 31880 N N . LYS A 1 65 ? 5.465 -7.584 -5.786 1.00 0.00 65 LYS A N 18
ATOM 31881 C CA . LYS A 1 65 ? 6.331 -6.448 -5.434 1.00 0.00 65 LYS A CA 18
ATOM 31882 C C . LYS A 1 65 ? 5.604 -5.517 -4.497 1.00 0.00 65 LYS A C 18
ATOM 31883 O O . LYS A 1 65 ? 4.418 -5.656 -4.246 1.00 0.00 65 LYS A O 18
ATOM 31902 N N . HIS A 1 66 ? 6.453 -4.594 -4.002 1.00 0.00 66 HIS A N 18
ATOM 31903 C CA . HIS A 1 66 ? 6.105 -3.526 -3.086 1.00 0.00 66 HIS A CA 18
ATOM 31904 C C . HIS A 1 66 ? 7.175 -2.413 -3.186 1.00 0.00 66 HIS A C 18
ATOM 31905 O O . HIS A 1 66 ? 8.149 -2.403 -2.441 1.00 0.00 66 HIS A O 18
ATOM 31919 N N . TYR A 1 67 ? 6.943 -1.477 -4.130 1.00 0.00 67 TYR A N 18
ATOM 31920 C CA . TYR A 1 67 ? 7.873 -0.359 -4.304 1.00 0.00 67 TYR A CA 18
ATOM 31921 C C . TYR A 1 67 ? 7.524 0.719 -3.258 1.00 0.00 67 TYR A C 18
ATOM 31922 O O . TYR A 1 67 ? 6.566 0.577 -2.509 1.00 0.00 67 TYR A O 18
ATOM 31940 N N . LYS A 1 68 ? 8.339 1.797 -3.259 1.00 0.00 68 LYS A N 18
ATOM 31941 C CA . LYS A 1 68 ? 8.149 2.891 -2.314 1.00 0.00 68 LYS A CA 18
ATOM 31942 C C . LYS A 1 68 ? 8.036 4.270 -3.001 1.00 0.00 68 LYS A C 18
ATOM 31943 O O . LYS A 1 68 ? 8.996 4.904 -3.418 1.00 0.00 68 LYS A O 18
ATOM 31962 N N . ILE A 1 69 ? 6.750 4.661 -3.065 1.00 0.00 69 ILE A N 18
ATOM 31963 C CA . ILE A 1 69 ? 6.260 5.933 -3.591 1.00 0.00 69 ILE A CA 18
ATOM 31964 C C . ILE A 1 69 ? 6.108 6.951 -2.457 1.00 0.00 69 ILE A C 18
ATOM 31965 O O . ILE A 1 69 ? 5.230 6.833 -1.613 1.00 0.00 69 ILE A O 18
ATOM 31981 N N . ARG A 1 70 ? 7.016 7.946 -2.486 1.00 0.00 70 ARG A N 18
ATOM 31982 C CA . ARG A 1 70 ? 6.947 9.011 -1.492 1.00 0.00 70 ARG A CA 18
ATOM 31983 C C . ARG A 1 70 ? 5.959 10.053 -2.034 1.00 0.00 70 ARG A C 18
ATOM 31984 O O . ARG A 1 70 ? 5.317 9.848 -3.056 1.00 0.00 70 ARG A O 18
ATOM 32005 N N . SER A 1 71 ? 5.895 11.165 -1.290 1.00 0.00 71 SER A N 18
ATOM 32006 C CA . SER A 1 71 ? 5.000 12.246 -1.634 1.00 0.00 71 SER A CA 18
ATOM 32007 C C . SER A 1 71 ? 5.752 13.575 -1.596 1.00 0.00 71 SER A C 18
ATOM 32008 O O . SER A 1 71 ? 6.331 13.956 -0.587 1.00 0.00 71 SER A O 18
ATOM 32016 N N . LEU A 1 72 ? 5.686 14.249 -2.764 1.00 0.00 72 LEU A N 18
ATOM 32017 C CA . LEU A 1 72 ? 6.319 15.535 -2.968 1.00 0.00 72 LEU A CA 18
ATOM 32018 C C . LEU A 1 72 ? 5.243 16.582 -3.221 1.00 0.00 72 LEU A C 18
ATOM 32019 O O . LEU A 1 72 ? 4.351 16.427 -4.045 1.00 0.00 72 LEU A O 18
ATOM 32035 N N . ASP A 1 73 ? 5.425 17.658 -2.441 1.00 0.00 73 ASP A N 18
ATOM 32036 C CA . ASP A 1 73 ? 4.532 18.811 -2.495 1.00 0.00 73 ASP A CA 18
ATOM 32037 C C . ASP A 1 73 ? 4.548 19.503 -3.871 1.00 0.00 73 ASP A C 18
ATOM 32038 O O . ASP A 1 73 ? 3.583 20.137 -4.280 1.00 0.00 73 ASP A O 18
ATOM 32047 N N . ASN A 1 74 ? 5.704 19.326 -4.541 1.00 0.00 74 ASN A N 18
ATOM 32048 C CA . ASN A 1 74 ? 5.941 19.927 -5.844 1.00 0.00 74 ASN A CA 18
ATOM 32049 C C . ASN A 1 74 ? 6.252 18.890 -6.943 1.00 0.00 74 ASN A C 18
ATOM 32050 O O . ASN A 1 74 ? 6.604 19.251 -8.060 1.00 0.00 74 ASN A O 18
ATOM 32061 N N . GLY A 1 75 ? 6.108 17.598 -6.579 1.00 0.00 75 GLY A N 18
ATOM 32062 C CA . GLY A 1 75 ? 6.416 16.551 -7.555 1.00 0.00 75 GLY A CA 18
ATOM 32063 C C . GLY A 1 75 ? 5.575 15.276 -7.469 1.00 0.00 75 GLY A C 18
ATOM 32064 O O . GLY A 1 75 ? 5.930 14.265 -8.051 1.00 0.00 75 GLY A O 18
ATOM 32068 N N . GLY A 1 76 ? 4.463 15.374 -6.725 1.00 0.00 76 GLY A N 18
ATOM 32069 C CA . GLY A 1 76 ? 3.511 14.279 -6.577 1.00 0.00 76 GLY A CA 18
ATOM 32070 C C . GLY A 1 76 ? 3.999 13.018 -5.857 1.00 0.00 76 GLY A C 18
ATOM 32071 O O . GLY A 1 76 ? 3.838 12.882 -4.653 1.00 0.00 76 GLY A O 18
ATOM 32075 N N . TYR A 1 77 ? 4.578 12.098 -6.674 1.00 0.00 77 TYR A N 18
ATOM 32076 C CA . TYR A 1 77 ? 5.068 10.816 -6.166 1.00 0.00 77 TYR A CA 18
ATOM 32077 C C . TYR A 1 77 ? 6.317 10.388 -6.925 1.00 0.00 77 TYR A C 18
ATOM 32078 O O . TYR A 1 77 ? 6.452 10.604 -8.122 1.00 0.00 77 TYR A O 18
ATOM 32096 N N . TYR A 1 78 ? 7.205 9.734 -6.142 1.00 0.00 78 TYR A N 18
ATOM 32097 C CA . TYR A 1 78 ? 8.440 9.209 -6.745 1.00 0.00 78 TYR A CA 18
ATOM 32098 C C . TYR A 1 78 ? 8.797 7.828 -6.153 1.00 0.00 78 TYR A C 18
ATOM 32099 O O . TYR A 1 78 ? 8.743 7.610 -4.949 1.00 0.00 78 TYR A O 18
ATOM 32117 N N . ILE A 1 79 ? 9.175 6.939 -7.096 1.00 0.00 79 ILE A N 18
ATOM 32118 C CA . ILE A 1 79 ? 9.613 5.548 -6.862 1.00 0.00 79 ILE A CA 18
ATOM 32119 C C . ILE A 1 79 ? 11.110 5.368 -7.184 1.00 0.00 79 ILE A C 18
ATOM 32120 O O . ILE A 1 79 ? 11.704 4.317 -6.979 1.00 0.00 79 ILE A O 18
ATOM 32136 N N . SER A 1 80 ? 11.660 6.490 -7.666 1.00 0.00 80 SER A N 18
ATOM 32137 C CA . SER A 1 80 ? 13.052 6.699 -7.999 1.00 0.00 80 SER A CA 18
ATOM 32138 C C . SER A 1 80 ? 13.123 8.236 -7.977 1.00 0.00 80 SER A C 18
ATOM 32139 O O . SER A 1 80 ? 12.323 8.874 -8.644 1.00 0.00 80 SER A O 18
ATOM 32147 N N . PRO A 1 81 ? 14.054 8.855 -7.202 1.00 0.00 81 PRO A N 18
ATOM 32148 C CA . PRO A 1 81 ? 14.056 10.315 -7.104 1.00 0.00 81 PRO A CA 18
ATOM 32149 C C . PRO A 1 81 ? 14.295 11.093 -8.411 1.00 0.00 81 PRO A C 18
ATOM 32150 O O . PRO A 1 81 ? 13.962 12.266 -8.508 1.00 0.00 81 PRO A O 18
ATOM 32161 N N . ARG A 1 82 ? 14.836 10.367 -9.414 1.00 0.00 82 ARG A N 18
ATOM 32162 C CA . ARG A 1 82 ? 15.072 10.965 -10.727 1.00 0.00 82 ARG A CA 18
ATOM 32163 C C . ARG A 1 82 ? 13.781 10.944 -11.576 1.00 0.00 82 ARG A C 18
ATOM 32164 O O . ARG A 1 82 ? 13.598 11.779 -12.451 1.00 0.00 82 ARG A O 18
ATOM 32185 N N . ILE A 1 83 ? 12.909 9.951 -11.265 1.00 0.00 83 ILE A N 18
ATOM 32186 C CA . ILE A 1 83 ? 11.614 9.810 -11.931 1.00 0.00 83 ILE A CA 18
ATOM 32187 C C . ILE A 1 83 ? 10.472 9.912 -10.899 1.00 0.00 83 ILE A C 18
ATOM 32188 O O . ILE A 1 83 ? 10.117 9.014 -10.136 1.00 0.00 83 ILE A O 18
ATOM 32204 N N . THR A 1 84 ? 9.954 11.142 -10.997 1.00 0.00 84 THR A N 18
ATOM 32205 C CA . THR A 1 84 ? 8.879 11.686 -10.200 1.00 0.00 84 THR A CA 18
ATOM 32206 C C . THR A 1 84 ? 7.713 11.939 -11.179 1.00 0.00 84 THR A C 18
ATOM 32207 O O . THR A 1 84 ? 7.917 12.040 -12.384 1.00 0.00 84 THR A O 18
ATOM 32218 N N . PHE A 1 85 ? 6.501 12.032 -10.599 1.00 0.00 85 PHE A N 18
ATOM 32219 C CA . PHE A 1 85 ? 5.279 12.206 -11.401 1.00 0.00 85 PHE A CA 18
ATOM 32220 C C . PHE A 1 85 ? 4.308 13.114 -10.604 1.00 0.00 85 PHE A C 18
ATOM 32221 O O . PHE A 1 85 ? 4.183 12.937 -9.405 1.00 0.00 85 PHE A O 18
ATOM 32238 N N . PRO A 1 86 ? 3.591 14.067 -11.286 1.00 0.00 86 PRO A N 18
ATOM 32239 C CA . PRO A 1 86 ? 2.689 15.035 -10.617 1.00 0.00 86 PRO A CA 18
ATOM 32240 C C . PRO A 1 86 ? 1.583 14.437 -9.720 1.00 0.00 86 PRO A C 18
ATOM 32241 O O . PRO A 1 86 ? 0.994 15.118 -8.890 1.00 0.00 86 PRO A O 18
ATOM 32252 N N . THR A 1 87 ? 1.365 13.133 -9.921 1.00 0.00 87 THR A N 18
ATOM 32253 C CA . THR A 1 87 ? 0.417 12.332 -9.158 1.00 0.00 87 THR A CA 18
ATOM 32254 C C . THR A 1 87 ? 0.639 10.917 -9.643 1.00 0.00 87 THR A C 18
ATOM 32255 O O . THR A 1 87 ? 1.395 10.670 -10.576 1.00 0.00 87 THR A O 18
ATOM 32266 N N . LEU A 1 88 ? -0.090 10.002 -8.986 1.00 0.00 88 LEU A N 18
ATOM 32267 C CA . LEU A 1 88 ? 0.052 8.644 -9.431 1.00 0.00 88 LEU A CA 18
ATOM 32268 C C . LEU A 1 88 ? -0.558 8.478 -10.828 1.00 0.00 88 LEU A C 18
ATOM 32269 O O . LEU A 1 88 ? -0.019 7.686 -11.572 1.00 0.00 88 LEU A O 18
ATOM 32285 N N . GLN A 1 89 ? -1.626 9.233 -11.223 1.00 0.00 89 GLN A N 18
ATOM 32286 C CA . GLN A 1 89 ? -2.172 8.886 -12.567 1.00 0.00 89 GLN A CA 18
ATOM 32287 C C . GLN A 1 89 ? -1.163 8.997 -13.732 1.00 0.00 89 GLN A C 18
ATOM 32288 O O . GLN A 1 89 ? -1.224 8.209 -14.662 1.00 0.00 89 GLN A O 18
ATOM 32302 N N . ALA A 1 90 ? -0.224 9.959 -13.636 1.00 0.00 90 ALA A N 18
ATOM 32303 C CA . ALA A 1 90 ? 0.774 10.104 -14.701 1.00 0.00 90 ALA A CA 18
ATOM 32304 C C . ALA A 1 90 ? 1.858 8.999 -14.617 1.00 0.00 90 ALA A C 18
ATOM 32305 O O . ALA A 1 90 ? 2.570 8.711 -15.569 1.00 0.00 90 ALA A O 18
ATOM 32312 N N . LEU A 1 91 ? 1.926 8.408 -13.413 1.00 0.00 91 LEU A N 18
ATOM 32313 C CA . LEU A 1 91 ? 2.837 7.316 -13.099 1.00 0.00 91 LEU A CA 18
ATOM 32314 C C . LEU A 1 91 ? 2.224 5.996 -13.630 1.00 0.00 91 LEU A C 18
ATOM 32315 O O . LEU A 1 91 ? 2.918 5.147 -14.168 1.00 0.00 91 LEU A O 18
ATOM 32331 N N . VAL A 1 92 ? 0.882 5.908 -13.498 1.00 0.00 92 VAL A N 18
ATOM 32332 C CA . VAL A 1 92 ? 0.089 4.759 -13.906 1.00 0.00 92 VAL A CA 18
ATOM 32333 C C . VAL A 1 92 ? -0.247 4.813 -15.429 1.00 0.00 92 VAL A C 18
ATOM 32334 O O . VAL A 1 92 ? -0.710 3.831 -15.989 1.00 0.00 92 VAL A O 18
ATOM 32347 N N . GLN A 1 93 ? 0.014 5.993 -16.061 1.00 0.00 93 GLN A N 18
ATOM 32348 C CA . GLN A 1 93 ? -0.259 6.221 -17.488 1.00 0.00 93 GLN A CA 18
ATOM 32349 C C . GLN A 1 93 ? 0.985 5.784 -18.269 1.00 0.00 93 GLN A C 18
ATOM 32350 O O . GLN A 1 93 ? 0.940 5.015 -19.224 1.00 0.00 93 GLN A O 18
ATOM 32364 N N . HIS A 1 94 ? 2.109 6.325 -17.745 1.00 0.00 94 HIS A N 18
ATOM 32365 C CA . HIS A 1 94 ? 3.430 6.076 -18.286 1.00 0.00 94 HIS A CA 18
ATOM 32366 C C . HIS A 1 94 ? 3.741 4.586 -18.178 1.00 0.00 94 HIS A C 18
ATOM 32367 O O . HIS A 1 94 ? 4.331 4.001 -19.073 1.00 0.00 94 HIS A O 18
ATOM 32381 N N . TYR A 1 95 ? 3.271 4.018 -17.046 1.00 0.00 95 TYR A N 18
ATOM 32382 C CA . TYR A 1 95 ? 3.494 2.602 -16.787 1.00 0.00 95 TYR A CA 18
ATOM 32383 C C . TYR A 1 95 ? 2.568 1.718 -17.630 1.00 0.00 95 TYR A C 18
ATOM 32384 O O . TYR A 1 95 ? 2.881 0.560 -17.858 1.00 0.00 95 TYR A O 18
ATOM 32402 N N . SER A 1 96 ? 1.443 2.292 -18.112 1.00 0.00 96 SER A N 18
ATOM 32403 C CA . SER A 1 96 ? 0.573 1.482 -18.980 1.00 0.00 96 SER A CA 18
ATOM 32404 C C . SER A 1 96 ? 1.261 1.137 -20.322 1.00 0.00 96 SER A C 18
ATOM 32405 O O . SER A 1 96 ? 0.861 0.193 -20.994 1.00 0.00 96 SER A O 18
ATOM 32413 N N . LYS A 1 97 ? 2.307 1.931 -20.661 1.00 0.00 97 LYS A N 18
ATOM 32414 C CA . LYS A 1 97 ? 3.053 1.711 -21.907 1.00 0.00 97 LYS A CA 18
ATOM 32415 C C . LYS A 1 97 ? 4.511 1.218 -21.679 1.00 0.00 97 LYS A C 18
ATOM 32416 O O . LYS A 1 97 ? 5.028 0.397 -22.429 1.00 0.00 97 LYS A O 18
ATOM 32435 N N . LYS A 1 98 ? 5.126 1.759 -20.609 1.00 0.00 98 LYS A N 18
ATOM 32436 C CA . LYS A 1 98 ? 6.507 1.491 -20.245 1.00 0.00 98 LYS A CA 18
ATOM 32437 C C . LYS A 1 98 ? 6.634 1.511 -18.709 1.00 0.00 98 LYS A C 18
ATOM 32438 O O . LYS A 1 98 ? 6.571 2.563 -18.086 1.00 0.00 98 LYS A O 18
ATOM 32457 N N . GLY A 1 99 ? 6.860 0.293 -18.153 1.00 0.00 99 GLY A N 18
ATOM 32458 C CA . GLY A 1 99 ? 7.005 0.084 -16.707 1.00 0.00 99 GLY A CA 18
ATOM 32459 C C . GLY A 1 99 ? 7.913 1.114 -16.023 1.00 0.00 99 GLY A C 18
ATOM 32460 O O . GLY A 1 99 ? 7.594 1.649 -14.976 1.00 0.00 99 GLY A O 18
ATOM 32464 N N . ASP A 1 100 ? 9.060 1.336 -16.693 1.00 0.00 100 ASP A N 18
ATOM 32465 C CA . ASP A 1 100 ? 10.083 2.302 -16.315 1.00 0.00 100 ASP A CA 18
ATOM 32466 C C . ASP A 1 100 ? 10.540 2.168 -14.855 1.00 0.00 100 ASP A C 18
ATOM 32467 O O . ASP A 1 100 ? 10.103 2.861 -13.943 1.00 0.00 100 ASP A O 18
ATOM 32476 N N . GLY A 1 101 ? 11.465 1.203 -14.743 1.00 0.00 101 GLY A N 18
ATOM 32477 C CA . GLY A 1 101 ? 12.099 0.882 -13.466 1.00 0.00 101 GLY A CA 18
ATOM 32478 C C . GLY A 1 101 ? 11.504 -0.364 -12.811 1.00 0.00 101 GLY A C 18
ATOM 32479 O O . GLY A 1 101 ? 12.189 -1.151 -12.169 1.00 0.00 101 GLY A O 18
ATOM 32483 N N . LEU A 1 102 ? 10.183 -0.491 -13.034 1.00 0.00 102 LEU A N 18
ATOM 32484 C CA . LEU A 1 102 ? 9.413 -1.600 -12.496 1.00 0.00 102 LEU A CA 18
ATOM 32485 C C . LEU A 1 102 ? 9.718 -2.916 -13.230 1.00 0.00 102 LEU A C 18
ATOM 32486 O O . LEU A 1 102 ? 9.676 -3.994 -12.651 1.00 0.00 102 LEU A O 18
ATOM 32502 N N . CYS A 1 103 ? 9.994 -2.734 -14.544 1.00 0.00 103 CYS A N 18
ATOM 32503 C CA . CYS A 1 103 ? 10.289 -3.815 -15.490 1.00 0.00 103 CYS A CA 18
ATOM 32504 C C . CYS A 1 103 ? 9.058 -4.712 -15.758 1.00 0.00 103 CYS A C 18
ATOM 32505 O O . CYS A 1 103 ? 9.141 -5.714 -16.457 1.00 0.00 103 CYS A O 18
ATOM 32513 N N . GLN A 1 104 ? 7.924 -4.272 -15.168 1.00 0.00 104 GLN A N 18
ATOM 32514 C CA . GLN A 1 104 ? 6.628 -4.917 -15.245 1.00 0.00 104 GLN A CA 18
ATOM 32515 C C . GLN A 1 104 ? 5.650 -3.755 -15.276 1.00 0.00 104 GLN A C 18
ATOM 32516 O O . GLN A 1 104 ? 5.300 -3.156 -14.266 1.00 0.00 104 GLN A O 18
ATOM 32530 N N . LYS A 1 105 ? 5.269 -3.478 -16.528 1.00 0.00 105 LYS A N 18
ATOM 32531 C CA . LYS A 1 105 ? 4.375 -2.384 -16.815 1.00 0.00 105 LYS A CA 18
ATOM 32532 C C . LYS A 1 105 ? 2.956 -2.852 -16.523 1.00 0.00 105 LYS A C 18
ATOM 32533 O O . LYS A 1 105 ? 2.667 -4.038 -16.468 1.00 0.00 105 LYS A O 18
ATOM 32552 N N . LEU A 1 106 ? 2.118 -1.824 -16.391 1.00 0.00 106 LEU A N 18
ATOM 32553 C CA . LEU A 1 106 ? 0.704 -1.994 -16.111 1.00 0.00 106 LEU A CA 18
ATOM 32554 C C . LEU A 1 106 ? -0.008 -2.607 -17.329 1.00 0.00 106 LEU A C 18
ATOM 32555 O O . LEU A 1 106 ? 0.253 -2.231 -18.464 1.00 0.00 106 LEU A O 18
ATOM 32571 N N . THR A 1 107 ? -0.916 -3.556 -17.034 1.00 0.00 107 THR A N 18
ATOM 32572 C CA . THR A 1 107 ? -1.667 -4.196 -18.110 1.00 0.00 107 THR A CA 18
ATOM 32573 C C . THR A 1 107 ? -3.152 -4.057 -17.839 1.00 0.00 107 THR A C 18
ATOM 32574 O O . THR A 1 107 ? -3.873 -3.341 -18.523 1.00 0.00 107 THR A O 18
ATOM 32585 N N . LEU A 1 108 ? -3.537 -4.784 -16.775 1.00 0.00 108 LEU A N 18
ATOM 32586 C CA . LEU A 1 108 ? -4.941 -4.767 -16.368 1.00 0.00 108 LEU A CA 18
ATOM 32587 C C . LEU A 1 108 ? -4.996 -4.690 -14.830 1.00 0.00 108 LEU A C 18
ATOM 32588 O O . LEU A 1 108 ? -4.661 -5.655 -14.166 1.00 0.00 108 LEU A O 18
ATOM 32604 N N . PRO A 1 109 ? -5.442 -3.540 -14.268 1.00 0.00 109 PRO A N 18
ATOM 32605 C CA . PRO A 1 109 ? -5.493 -3.351 -12.818 1.00 0.00 109 PRO A CA 18
ATOM 32606 C C . PRO A 1 109 ? -6.639 -4.149 -12.170 1.00 0.00 109 PRO A C 18
ATOM 32607 O O . PRO A 1 109 ? -7.769 -3.703 -12.010 1.00 0.00 109 PRO A O 18
ATOM 32618 N N . CYS A 1 110 ? -6.182 -5.356 -11.779 1.00 0.00 110 CYS A N 18
ATOM 32619 C CA . CYS A 1 110 ? -6.947 -6.424 -11.139 1.00 0.00 110 CYS A CA 18
ATOM 32620 C C . CYS A 1 110 ? -8.395 -6.532 -11.676 1.00 0.00 110 CYS A C 18
ATOM 32621 O O . CYS A 1 110 ? -8.649 -6.388 -12.864 1.00 0.00 110 CYS A O 18
ATOM 32629 N N . VAL A 1 111 ? -9.314 -6.798 -10.736 1.00 0.00 111 VAL A N 18
ATOM 32630 C CA . VAL A 1 111 ? -10.735 -6.925 -11.047 1.00 0.00 111 VAL A CA 18
ATOM 32631 C C . VAL A 1 111 ? -11.466 -6.925 -9.702 1.00 0.00 111 VAL A C 18
ATOM 32632 O O . VAL A 1 111 ? -11.035 -7.589 -8.770 1.00 0.00 111 VAL A O 18
ATOM 32645 N N . ASN A 1 112 ? -12.569 -6.143 -9.655 1.00 0.00 112 ASN A N 18
ATOM 32646 C CA . ASN A 1 112 ? -13.392 -5.990 -8.449 1.00 0.00 112 ASN A CA 18
ATOM 32647 C C . ASN A 1 112 ? -13.809 -7.357 -7.856 1.00 0.00 112 ASN A C 18
ATOM 32648 O O . ASN A 1 112 ? -14.781 -7.973 -8.275 1.00 0.00 112 ASN A O 18
ATOM 32659 N N . LEU A 1 113 ? -12.999 -7.762 -6.850 1.00 0.00 113 LEU A N 18
ATOM 32660 C CA . LEU A 1 113 ? -13.189 -9.028 -6.147 1.00 0.00 113 LEU A CA 18
ATOM 32661 C C . LEU A 1 113 ? -12.254 -9.096 -4.920 1.00 0.00 113 LEU A C 18
ATOM 32662 O O . LEU A 1 113 ? -12.694 -9.131 -3.778 1.00 0.00 113 LEU A O 18
ATOM 32678 N N . ALA A 1 114 ? -10.945 -9.118 -5.260 1.00 0.00 114 ALA A N 18
ATOM 32679 C CA . ALA A 1 114 ? -9.843 -9.184 -4.298 1.00 0.00 114 ALA A CA 18
ATOM 32680 C C . ALA A 1 114 ? -9.688 -10.614 -3.723 1.00 0.00 114 ALA A C 18
ATOM 32681 O O . ALA A 1 114 ? -9.474 -10.762 -2.518 1.00 0.00 114 ALA A O 18
ATOM 32689 N N . GLY A 1 1 ? -33.370 0.387 -7.820 1.00 0.00 1 GLY A N 19
ATOM 32690 C CA . GLY A 1 1 ? -33.014 -1.022 -7.950 1.00 0.00 1 GLY A CA 19
ATOM 32691 C C . GLY A 1 1 ? -33.018 -1.748 -6.605 1.00 0.00 1 GLY A C 19
ATOM 32692 O O . GLY A 1 1 ? -33.814 -1.450 -5.724 1.00 0.00 1 GLY A O 19
ATOM 32698 N N . SER A 1 2 ? -32.075 -2.706 -6.511 1.00 0.00 2 SER A N 19
ATOM 32699 C CA . SER A 1 2 ? -31.918 -3.507 -5.303 1.00 0.00 2 SER A CA 19
ATOM 32700 C C . SER A 1 2 ? -31.017 -2.770 -4.295 1.00 0.00 2 SER A C 19
ATOM 32701 O O . SER A 1 2 ? -30.809 -1.565 -4.362 1.00 0.00 2 SER A O 19
ATOM 32709 N N . VAL A 1 3 ? -30.501 -3.600 -3.366 1.00 0.00 3 VAL A N 19
ATOM 32710 C CA . VAL A 1 3 ? -29.587 -3.159 -2.321 1.00 0.00 3 VAL A CA 19
ATOM 32711 C C . VAL A 1 3 ? -28.487 -4.224 -2.201 1.00 0.00 3 VAL A C 19
ATOM 32712 O O . VAL A 1 3 ? -28.756 -5.388 -1.925 1.00 0.00 3 VAL A O 19
ATOM 32725 N N . ALA A 1 4 ? -27.246 -3.751 -2.427 1.00 0.00 4 ALA A N 19
ATOM 32726 C CA . ALA A 1 4 ? -26.094 -4.638 -2.372 1.00 0.00 4 ALA A CA 19
ATOM 32727 C C . ALA A 1 4 ? -24.846 -3.805 -2.020 1.00 0.00 4 ALA A C 19
ATOM 32728 O O . ALA A 1 4 ? -24.815 -2.600 -2.241 1.00 0.00 4 ALA A O 19
ATOM 32735 N N . PRO A 1 5 ? -23.812 -4.489 -1.450 1.00 0.00 5 PRO A N 19
ATOM 32736 C CA . PRO A 1 5 ? -22.557 -3.831 -1.088 1.00 0.00 5 PRO A CA 19
ATOM 32737 C C . PRO A 1 5 ? -21.757 -3.459 -2.349 1.00 0.00 5 PRO A C 19
ATOM 32738 O O . PRO A 1 5 ? -21.595 -4.274 -3.248 1.00 0.00 5 PRO A O 19
ATOM 32749 N N . VAL A 1 6 ? -21.308 -2.183 -2.354 1.00 0.00 6 VAL A N 19
ATOM 32750 C CA . VAL A 1 6 ? -20.530 -1.622 -3.457 1.00 0.00 6 VAL A CA 19
ATOM 32751 C C . VAL A 1 6 ? -21.472 -1.294 -4.631 1.00 0.00 6 VAL A C 19
ATOM 32752 O O . VAL A 1 6 ? -21.867 -0.148 -4.811 1.00 0.00 6 VAL A O 19
ATOM 32765 N N . GLU A 1 7 ? -21.767 -2.356 -5.425 1.00 0.00 7 GLU A N 19
ATOM 32766 C CA . GLU A 1 7 ? -22.649 -2.297 -6.598 1.00 0.00 7 GLU A CA 19
ATOM 32767 C C . GLU A 1 7 ? -22.037 -1.530 -7.808 1.00 0.00 7 GLU A C 19
ATOM 32768 O O . GLU A 1 7 ? -22.500 -1.643 -8.936 1.00 0.00 7 GLU A O 19
ATOM 32780 N N . THR A 1 8 ? -20.964 -0.767 -7.507 1.00 0.00 8 THR A N 19
ATOM 32781 C CA . THR A 1 8 ? -20.268 0.099 -8.451 1.00 0.00 8 THR A CA 19
ATOM 32782 C C . THR A 1 8 ? -18.777 0.239 -8.082 1.00 0.00 8 THR A C 19
ATOM 32783 O O . THR A 1 8 ? -18.418 0.296 -6.915 1.00 0.00 8 THR A O 19
ATOM 32794 N N . LEU A 1 9 ? -17.945 0.310 -9.143 1.00 0.00 9 LEU A N 19
ATOM 32795 C CA . LEU A 1 9 ? -16.494 0.444 -8.981 1.00 0.00 9 LEU A CA 19
ATOM 32796 C C . LEU A 1 9 ? -16.018 1.691 -9.763 1.00 0.00 9 LEU A C 19
ATOM 32797 O O . LEU A 1 9 ? -16.790 2.327 -10.471 1.00 0.00 9 LEU A O 19
ATOM 32813 N N . GLU A 1 10 ? -14.708 1.994 -9.597 1.00 0.00 10 GLU A N 19
ATOM 32814 C CA . GLU A 1 10 ? -14.118 3.155 -10.266 1.00 0.00 10 GLU A CA 19
ATOM 32815 C C . GLU A 1 10 ? -12.631 2.864 -10.576 1.00 0.00 10 GLU A C 19
ATOM 32816 O O . GLU A 1 10 ? -12.318 1.997 -11.382 1.00 0.00 10 GLU A O 19
ATOM 32828 N N . VAL A 1 11 ? -11.737 3.626 -9.899 1.00 0.00 11 VAL A N 19
ATOM 32829 C CA . VAL A 1 11 ? -10.282 3.496 -10.039 1.00 0.00 11 VAL A CA 19
ATOM 32830 C C . VAL A 1 11 ? -9.733 2.338 -9.164 1.00 0.00 11 VAL A C 19
ATOM 32831 O O . VAL A 1 11 ? -8.541 2.240 -8.893 1.00 0.00 11 VAL A O 19
ATOM 32844 N N . GLU A 1 12 ? -10.697 1.489 -8.754 1.00 0.00 12 GLU A N 19
ATOM 32845 C CA . GLU A 1 12 ? -10.522 0.328 -7.910 1.00 0.00 12 GLU A CA 19
ATOM 32846 C C . GLU A 1 12 ? -9.345 -0.557 -8.327 1.00 0.00 12 GLU A C 19
ATOM 32847 O O . GLU A 1 12 ? -9.000 -0.755 -9.487 1.00 0.00 12 GLU A O 19
ATOM 32859 N N . LYS A 1 13 ? -8.786 -1.054 -7.212 1.00 0.00 13 LYS A N 19
ATOM 32860 C CA . LYS A 1 13 ? -7.666 -1.950 -7.108 1.00 0.00 13 LYS A CA 19
ATOM 32861 C C . LYS A 1 13 ? -6.338 -1.237 -7.328 1.00 0.00 13 LYS A C 19
ATOM 32862 O O . LYS A 1 13 ? -5.452 -1.424 -6.503 1.00 0.00 13 LYS A O 19
ATOM 32881 N N . TRP A 1 14 ? -6.194 -0.411 -8.407 1.00 0.00 14 TRP A N 19
ATOM 32882 C CA . TRP A 1 14 ? -4.885 0.247 -8.521 1.00 0.00 14 TRP A CA 19
ATOM 32883 C C . TRP A 1 14 ? -4.698 1.189 -7.322 1.00 0.00 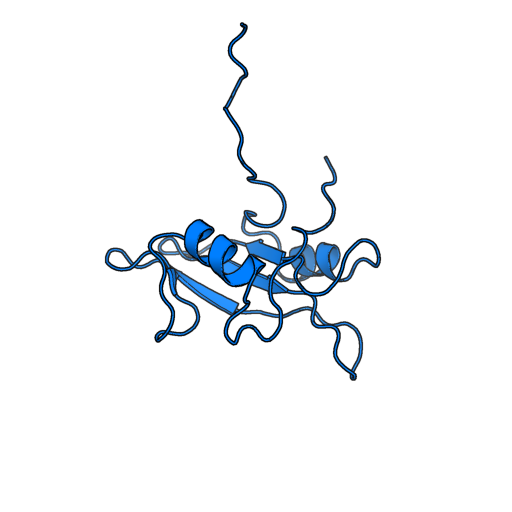14 TRP A C 19
ATOM 32884 O O . TRP A 1 14 ? -3.619 1.266 -6.757 1.00 0.00 14 TRP A O 19
ATOM 32905 N N . PHE A 1 15 ? -5.822 1.847 -6.947 1.00 0.00 15 PHE A N 19
ATOM 32906 C CA . PHE A 1 15 ? -5.803 2.766 -5.815 1.00 0.00 15 PHE A CA 19
ATOM 32907 C C . PHE A 1 15 ? -6.739 2.289 -4.688 1.00 0.00 15 PHE A C 19
ATOM 32908 O O . PHE A 1 15 ? -7.954 2.225 -4.826 1.00 0.00 15 PHE A O 19
ATOM 32925 N N . PHE A 1 16 ? -6.061 1.962 -3.568 1.00 0.00 16 PHE A N 19
ATOM 32926 C CA . PHE A 1 16 ? -6.672 1.511 -2.321 1.00 0.00 16 PHE A CA 19
ATOM 32927 C C . PHE A 1 16 ? -6.097 2.403 -1.216 1.00 0.00 16 PHE A C 19
ATOM 32928 O O . PHE A 1 16 ? -5.007 2.940 -1.368 1.00 0.00 16 PHE A O 19
ATOM 32945 N N . ARG A 1 17 ? -6.873 2.534 -0.109 1.00 0.00 17 ARG A N 19
ATOM 32946 C CA . ARG A 1 17 ? -6.339 3.307 1.015 1.00 0.00 17 ARG A CA 19
ATOM 32947 C C . ARG A 1 17 ? -5.071 2.626 1.519 1.00 0.00 17 ARG A C 19
ATOM 32948 O O . ARG A 1 17 ? -3.972 3.087 1.288 1.00 0.00 17 ARG A O 19
ATOM 32969 N N . THR A 1 18 ? -5.323 1.499 2.200 1.00 0.00 18 THR A N 19
ATOM 32970 C CA . THR A 1 18 ? -4.251 0.702 2.757 1.00 0.00 18 THR A CA 19
ATOM 32971 C C . THR A 1 18 ? -4.788 -0.679 3.122 1.00 0.00 18 THR A C 19
ATOM 32972 O O . THR A 1 18 ? -5.246 -0.920 4.233 1.00 0.00 18 THR A O 19
ATOM 32983 N N . ILE A 1 19 ? -4.702 -1.566 2.117 1.00 0.00 19 ILE A N 19
ATOM 32984 C CA . ILE A 1 19 ? -5.079 -2.954 2.347 1.00 0.00 19 ILE A CA 19
ATOM 32985 C C . ILE A 1 19 ? -3.827 -3.551 2.999 1.00 0.00 19 ILE A C 19
ATOM 32986 O O . ILE A 1 19 ? -2.780 -2.914 2.966 1.00 0.00 19 ILE A O 19
ATOM 33002 N N . SER A 1 20 ? -3.915 -4.760 3.584 1.00 0.00 20 SER A N 19
ATOM 33003 C CA . SER A 1 20 ? -2.650 -5.231 4.167 1.00 0.00 20 SER A CA 19
ATOM 33004 C C . SER A 1 20 ? -1.687 -5.584 3.027 1.00 0.00 20 SER A C 19
ATOM 33005 O O . SER A 1 20 ? -2.067 -5.827 1.889 1.00 0.00 20 SER A O 19
ATOM 33013 N N . ARG A 1 21 ? -0.410 -5.594 3.426 1.00 0.00 21 ARG A N 19
ATOM 33014 C CA . ARG A 1 21 ? 0.676 -5.887 2.509 1.00 0.00 21 ARG A CA 19
ATOM 33015 C C . ARG A 1 21 ? 0.405 -7.167 1.701 1.00 0.00 21 ARG A C 19
ATOM 33016 O O . ARG A 1 21 ? 0.500 -7.144 0.483 1.00 0.00 21 ARG A O 19
ATOM 33037 N N . LYS A 1 22 ? 0.031 -8.257 2.418 1.00 0.00 22 LYS A N 19
ATOM 33038 C CA . LYS A 1 22 ? -0.220 -9.512 1.705 1.00 0.00 22 LYS A CA 19
ATOM 33039 C C . LYS A 1 22 ? -1.575 -9.574 1.007 1.00 0.00 22 LYS A C 19
ATOM 33040 O O . LYS A 1 22 ? -1.815 -10.443 0.182 1.00 0.00 22 LYS A O 19
ATOM 33059 N N . ASP A 1 23 ? -2.452 -8.634 1.399 1.00 0.00 23 ASP A N 19
ATOM 33060 C CA . ASP A 1 23 ? -3.788 -8.626 0.826 1.00 0.00 23 ASP A CA 19
ATOM 33061 C C . ASP A 1 23 ? -3.763 -8.105 -0.605 1.00 0.00 23 ASP A C 19
ATOM 33062 O O . ASP A 1 23 ? -4.505 -8.533 -1.475 1.00 0.00 23 ASP A O 19
ATOM 33071 N N . ALA A 1 24 ? -2.855 -7.147 -0.784 1.00 0.00 24 ALA A N 19
ATOM 33072 C CA . ALA A 1 24 ? -2.667 -6.558 -2.097 1.00 0.00 24 ALA A CA 19
ATOM 33073 C C . ALA A 1 24 ? -1.960 -7.558 -3.025 1.00 0.00 24 ALA A C 19
ATOM 33074 O O . ALA A 1 24 ? -2.123 -7.536 -4.239 1.00 0.00 24 ALA A O 19
ATOM 33081 N N . GLU A 1 25 ? -1.190 -8.444 -2.358 1.00 0.00 25 GLU A N 19
ATOM 33082 C CA . GLU A 1 25 ? -0.482 -9.489 -3.058 1.00 0.00 25 GLU A CA 19
ATOM 33083 C C . GLU A 1 25 ? -1.430 -10.678 -3.267 1.00 0.00 25 GLU A C 19
ATOM 33084 O O . GLU A 1 25 ? -1.182 -11.505 -4.123 1.00 0.00 25 GLU A O 19
ATOM 33096 N N . ARG A 1 26 ? -2.535 -10.734 -2.480 1.00 0.00 26 ARG A N 19
ATOM 33097 C CA . ARG A 1 26 ? -3.457 -11.861 -2.630 1.00 0.00 26 ARG A CA 19
ATOM 33098 C C . ARG A 1 26 ? -4.220 -11.729 -3.955 1.00 0.00 26 ARG A C 19
ATOM 33099 O O . ARG A 1 26 ? -4.521 -12.701 -4.636 1.00 0.00 26 ARG A O 19
ATOM 33120 N N . GLN A 1 27 ? -4.480 -10.436 -4.257 1.00 0.00 27 GLN A N 19
ATOM 33121 C CA . GLN A 1 27 ? -5.216 -10.096 -5.468 1.00 0.00 27 GLN A CA 19
ATOM 33122 C C . GLN A 1 27 ? -4.354 -10.251 -6.730 1.00 0.00 27 GLN A C 19
ATOM 33123 O O . GLN A 1 27 ? -4.849 -10.656 -7.776 1.00 0.00 27 GLN A O 19
ATOM 33137 N N . LEU A 1 28 ? -3.046 -9.928 -6.577 1.00 0.00 28 LEU A N 19
ATOM 33138 C CA . LEU A 1 28 ? -2.166 -10.045 -7.732 1.00 0.00 28 LEU A CA 19
ATOM 33139 C C . LEU A 1 28 ? -1.729 -11.514 -7.945 1.00 0.00 28 LEU A C 19
ATOM 33140 O O . LEU A 1 28 ? -1.856 -12.020 -9.046 1.00 0.00 28 LEU A O 19
ATOM 33156 N N . LEU A 1 29 ? -1.294 -12.203 -6.859 1.00 0.00 29 LEU A N 19
ATOM 33157 C CA . LEU A 1 29 ? -0.880 -13.612 -6.929 1.00 0.00 29 LEU A CA 19
ATOM 33158 C C . LEU A 1 29 ? -2.008 -14.531 -7.462 1.00 0.00 29 LEU A C 19
ATOM 33159 O O . LEU A 1 29 ? -1.760 -15.677 -7.819 1.00 0.00 29 LEU A O 19
ATOM 33175 N N . ALA A 1 30 ? -3.248 -13.995 -7.480 1.00 0.00 30 ALA A N 19
ATOM 33176 C CA . ALA A 1 30 ? -4.371 -14.764 -7.988 1.00 0.00 30 ALA A CA 19
ATOM 33177 C C . ALA A 1 30 ? -4.233 -14.915 -9.521 1.00 0.00 30 ALA A C 19
ATOM 33178 O O . ALA A 1 30 ? -3.723 -14.032 -10.204 1.00 0.00 30 ALA A O 19
ATOM 33185 N N . PRO A 1 31 ? -4.729 -16.073 -10.045 1.00 0.00 31 PRO A N 19
ATOM 33186 C CA . PRO A 1 31 ? -4.689 -16.374 -11.480 1.00 0.00 31 PRO A CA 19
ATOM 33187 C C . PRO A 1 31 ? -5.624 -15.504 -12.357 1.00 0.00 31 PRO A C 19
ATOM 33188 O O . PRO A 1 31 ? -5.764 -15.729 -13.553 1.00 0.00 31 PRO A O 19
ATOM 33199 N N . MET A 1 32 ? -6.253 -14.513 -11.690 1.00 0.00 32 MET A N 19
ATOM 33200 C CA . MET A 1 32 ? -7.169 -13.563 -12.283 1.00 0.00 32 MET A CA 19
ATOM 33201 C C . MET A 1 32 ? -6.524 -12.750 -13.430 1.00 0.00 32 MET A C 19
ATOM 33202 O O . MET A 1 32 ? -7.149 -12.502 -14.454 1.00 0.00 32 MET A O 19
ATOM 33216 N N . ASN A 1 33 ? -5.249 -12.359 -13.187 1.00 0.00 33 ASN A N 19
ATOM 33217 C CA . ASN A 1 33 ? -4.480 -11.572 -14.159 1.00 0.00 33 ASN A CA 19
ATOM 33218 C C . ASN A 1 33 ? -3.042 -12.128 -14.282 1.00 0.00 33 ASN A C 19
ATOM 33219 O O . ASN A 1 33 ? -2.767 -13.286 -13.993 1.00 0.00 33 ASN A O 19
ATOM 33230 N N . LYS A 1 34 ? -2.154 -11.217 -14.721 1.00 0.00 34 LYS A N 19
ATOM 33231 C CA . LYS A 1 34 ? -0.733 -11.464 -14.912 1.00 0.00 34 LYS A CA 19
ATOM 33232 C C . LYS A 1 34 ? 0.034 -10.137 -14.766 1.00 0.00 34 LYS A C 19
ATOM 33233 O O . LYS A 1 34 ? -0.546 -9.061 -14.835 1.00 0.00 34 LYS A O 19
ATOM 33252 N N . ALA A 1 35 ? 1.353 -10.307 -14.553 1.00 0.00 35 ALA A N 19
ATOM 33253 C CA . ALA A 1 35 ? 2.365 -9.259 -14.400 1.00 0.00 35 ALA A CA 19
ATOM 33254 C C . ALA A 1 35 ? 1.966 -7.993 -15.180 1.00 0.00 35 ALA A C 19
ATOM 33255 O O . ALA A 1 35 ? 1.882 -7.980 -16.402 1.00 0.00 35 ALA A O 19
ATOM 33262 N N . GLY A 1 36 ? 1.696 -6.953 -14.368 1.00 0.00 36 GLY A N 19
ATOM 33263 C CA . GLY A 1 36 ? 1.243 -5.675 -14.880 1.00 0.00 36 GLY A CA 19
ATOM 33264 C C . GLY A 1 36 ? -0.045 -5.253 -14.177 1.00 0.00 36 GLY A C 19
ATOM 33265 O O . GLY A 1 36 ? -0.385 -4.083 -14.064 1.00 0.00 36 GLY A O 19
ATOM 33269 N N . SER A 1 37 ? -0.733 -6.292 -13.677 1.00 0.00 37 SER A N 19
ATOM 33270 C CA . SER A 1 37 ? -1.893 -6.083 -12.829 1.00 0.00 37 SER A CA 19
ATOM 33271 C C . SER A 1 37 ? -1.251 -5.595 -11.509 1.00 0.00 37 SER A C 19
ATOM 33272 O O . SER A 1 37 ? -0.414 -6.287 -10.934 1.00 0.00 37 SER A O 19
ATOM 33280 N N . PHE A 1 38 ? -1.637 -4.352 -11.117 1.00 0.00 38 PHE A N 19
ATOM 33281 C CA . PHE A 1 38 ? -1.060 -3.700 -9.939 1.00 0.00 38 PHE A CA 19
ATOM 33282 C C . PHE A 1 38 ? -2.162 -3.296 -8.900 1.00 0.00 38 PHE A C 19
ATOM 33283 O O . PHE A 1 38 ? -3.364 -3.427 -9.105 1.00 0.00 38 PHE A O 19
ATOM 33300 N N . LEU A 1 39 ? -1.574 -2.768 -7.791 1.00 0.00 39 LEU A N 19
ATOM 33301 C CA . LEU A 1 39 ? -2.095 -2.210 -6.535 1.00 0.00 39 LEU A CA 19
ATOM 33302 C C . LEU A 1 39 ? -1.224 -1.021 -6.124 1.00 0.00 39 LEU A C 19
ATOM 33303 O O . LEU A 1 39 ? -0.102 -0.937 -6.579 1.00 0.00 39 LEU A O 19
ATOM 33319 N N . ILE A 1 40 ? -1.743 -0.140 -5.224 1.00 0.00 40 ILE A N 19
ATOM 33320 C CA . ILE A 1 40 ? -0.848 0.925 -4.750 1.00 0.00 40 ILE A CA 19
ATOM 33321 C C . ILE A 1 40 ? -1.527 1.232 -3.363 1.00 0.00 40 ILE A C 19
ATOM 33322 O O . ILE A 1 40 ? -2.424 2.054 -3.230 1.00 0.00 40 ILE A O 19
ATOM 33338 N N . ARG A 1 41 ? -1.106 0.445 -2.347 1.00 0.00 41 ARG A N 19
ATOM 33339 C CA . ARG A 1 41 ? -1.675 0.542 -1.008 1.00 0.00 41 ARG A CA 19
ATOM 33340 C C . ARG A 1 41 ? -0.803 1.440 -0.107 1.00 0.00 41 ARG A C 19
ATOM 33341 O O . ARG A 1 41 ? 0.402 1.257 -0.033 1.00 0.00 41 ARG A O 19
ATOM 33362 N N . GLU A 1 42 ? -1.456 2.401 0.587 1.00 0.00 42 GLU A N 19
ATOM 33363 C CA . GLU A 1 42 ? -0.704 3.314 1.462 1.00 0.00 42 GLU A CA 19
ATOM 33364 C C . GLU A 1 42 ? -0.062 2.583 2.633 1.00 0.00 42 GLU A C 19
ATOM 33365 O O . GLU A 1 42 ? -0.540 1.566 3.115 1.00 0.00 42 GLU A O 19
ATOM 33377 N N . SER A 1 43 ? 1.060 3.188 3.054 1.00 0.00 43 SER A N 19
ATOM 33378 C CA . SER A 1 43 ? 1.723 2.678 4.240 1.00 0.00 43 SER A CA 19
ATOM 33379 C C . SER A 1 43 ? 0.858 3.219 5.396 1.00 0.00 43 SER A C 19
ATOM 33380 O O . SER A 1 43 ? 0.603 4.408 5.468 1.00 0.00 43 SER A O 19
ATOM 33388 N N . GLU A 1 44 ? 0.395 2.343 6.289 1.00 0.00 44 GLU A N 19
ATOM 33389 C CA . GLU A 1 44 ? -0.474 2.844 7.357 1.00 0.00 44 GLU A CA 19
ATOM 33390 C C . GLU A 1 44 ? 0.309 3.477 8.550 1.00 0.00 44 GLU A C 19
ATOM 33391 O O . GLU A 1 44 ? -0.182 3.534 9.670 1.00 0.00 44 GLU A O 19
ATOM 33403 N N . SER A 1 45 ? 1.532 3.962 8.235 1.00 0.00 45 SER A N 19
ATOM 33404 C CA . SER A 1 45 ? 2.438 4.582 9.205 1.00 0.00 45 SER A CA 19
ATOM 33405 C C . SER A 1 45 ? 3.217 5.776 8.605 1.00 0.00 45 SER A C 19
ATOM 33406 O O . SER A 1 45 ? 3.988 6.439 9.288 1.00 0.00 45 SER A O 19
ATOM 33414 N N . ASN A 1 46 ? 2.989 6.002 7.300 1.00 0.00 46 ASN A N 19
ATOM 33415 C CA . ASN A 1 46 ? 3.691 7.025 6.537 1.00 0.00 46 ASN A CA 19
ATOM 33416 C C . ASN A 1 46 ? 3.157 8.454 6.656 1.00 0.00 46 ASN A C 19
ATOM 33417 O O . ASN A 1 46 ? 2.200 8.778 7.350 1.00 0.00 46 ASN A O 19
ATOM 33428 N N . LYS A 1 47 ? 3.906 9.257 5.867 1.00 0.00 47 LYS A N 19
ATOM 33429 C CA . LYS A 1 47 ? 3.654 10.643 5.572 1.00 0.00 47 LYS A CA 19
ATOM 33430 C C . LYS A 1 47 ? 3.006 10.820 4.184 1.00 0.00 47 LYS A C 19
ATOM 33431 O O . LYS A 1 47 ? 3.347 11.716 3.421 1.00 0.00 47 LYS A O 19
ATOM 33450 N N . GLY A 1 48 ? 2.069 9.888 3.914 1.00 0.00 48 GLY A N 19
ATOM 33451 C CA . GLY A 1 48 ? 1.321 9.839 2.663 1.00 0.00 48 GLY A CA 19
ATOM 33452 C C . GLY A 1 48 ? 1.992 8.988 1.571 1.00 0.00 48 GLY A C 19
ATOM 33453 O O . GLY A 1 48 ? 1.734 9.166 0.386 1.00 0.00 48 GLY A O 19
ATOM 33457 N N . ALA A 1 49 ? 2.836 8.034 2.028 1.00 0.00 49 ALA A N 19
ATOM 33458 C CA . ALA A 1 49 ? 3.521 7.157 1.063 1.00 0.00 49 ALA A CA 19
ATOM 33459 C C . ALA A 1 49 ? 2.585 6.023 0.559 1.00 0.00 49 ALA A C 19
ATOM 33460 O O . ALA A 1 49 ? 1.464 5.850 1.016 1.00 0.00 49 ALA A O 19
ATOM 33467 N N . PHE A 1 50 ? 3.104 5.280 -0.439 1.00 0.00 50 PHE A N 19
ATOM 33468 C CA . PHE A 1 50 ? 2.332 4.211 -1.074 1.00 0.00 50 PHE A CA 19
ATOM 33469 C C . PHE A 1 50 ? 3.255 3.000 -1.375 1.00 0.00 50 PHE A C 19
ATOM 33470 O O . PHE A 1 50 ? 4.470 3.131 -1.451 1.00 0.00 50 PHE A O 19
ATOM 33487 N N . SER A 1 51 ? 2.600 1.819 -1.507 1.00 0.00 51 SER A N 19
ATOM 33488 C CA . SER A 1 51 ? 3.261 0.530 -1.761 1.00 0.00 51 SER A CA 19
ATOM 33489 C C . SER A 1 51 ? 2.591 -0.176 -2.957 1.00 0.00 51 SER A C 19
ATOM 33490 O O . SER A 1 51 ? 1.538 -0.796 -2.852 1.00 0.00 51 SER A O 19
ATOM 33498 N N . LEU A 1 52 ? 3.304 -0.039 -4.085 1.00 0.00 52 LEU A N 19
ATOM 33499 C CA . LEU A 1 52 ? 2.885 -0.567 -5.374 1.00 0.00 52 LEU A CA 19
ATOM 33500 C C . LEU A 1 52 ? 3.256 -2.047 -5.542 1.00 0.00 52 LEU A C 19
ATOM 33501 O O . LEU A 1 52 ? 4.414 -2.409 -5.712 1.00 0.00 52 LEU A O 19
ATOM 33517 N N . SER A 1 53 ? 2.179 -2.863 -5.504 1.00 0.00 53 SER A N 19
ATOM 33518 C CA . SER A 1 53 ? 2.282 -4.307 -5.649 1.00 0.00 53 SER A CA 19
ATOM 33519 C C . SER A 1 53 ? 2.030 -4.653 -7.119 1.00 0.00 53 SER A C 19
ATOM 33520 O O . SER A 1 53 ? 1.120 -4.128 -7.741 1.00 0.00 53 SER A O 19
ATOM 33528 N N . VAL A 1 54 ? 2.917 -5.532 -7.633 1.00 0.00 54 VAL A N 19
ATOM 33529 C CA . VAL A 1 54 ? 2.868 -5.979 -9.033 1.00 0.00 54 VAL A CA 19
ATOM 33530 C C . VAL A 1 54 ? 3.196 -7.454 -9.048 1.00 0.00 54 VAL A C 19
ATOM 33531 O O . VAL A 1 54 ? 4.053 -7.850 -8.281 1.00 0.00 54 VAL A O 19
ATOM 33544 N N . LYS A 1 55 ? 2.556 -8.244 -9.943 1.00 0.00 55 LYS A N 19
ATOM 33545 C CA . LYS A 1 55 ? 2.902 -9.658 -9.905 1.00 0.00 55 LYS A CA 19
ATOM 33546 C C . LYS A 1 55 ? 4.227 -9.969 -10.641 1.00 0.00 55 LYS A C 19
ATOM 33547 O O . LYS A 1 55 ? 4.216 -10.014 -11.867 1.00 0.00 55 LYS A O 19
ATOM 33566 N N . ASP A 1 56 ? 5.360 -10.174 -9.895 1.00 0.00 56 ASP A N 19
ATOM 33567 C CA . ASP A 1 56 ? 6.575 -10.518 -10.659 1.00 0.00 56 ASP A CA 19
ATOM 33568 C C . ASP A 1 56 ? 6.545 -12.034 -10.985 1.00 0.00 56 ASP A C 19
ATOM 33569 O O . ASP A 1 56 ? 6.827 -12.890 -10.160 1.00 0.00 56 ASP A O 19
ATOM 33578 N N . ILE A 1 57 ? 6.152 -12.293 -12.252 1.00 0.00 57 ILE A N 19
ATOM 33579 C CA . ILE A 1 57 ? 6.048 -13.660 -12.760 1.00 0.00 57 ILE A CA 19
ATOM 33580 C C . ILE A 1 57 ? 7.374 -14.083 -13.422 1.00 0.00 57 ILE A C 19
ATOM 33581 O O . ILE A 1 57 ? 7.962 -13.369 -14.224 1.00 0.00 57 ILE A O 19
ATOM 33597 N N . THR A 1 58 ? 7.777 -15.304 -13.011 1.00 0.00 58 THR A N 19
ATOM 33598 C CA . THR A 1 58 ? 9.006 -15.936 -13.481 1.00 0.00 58 THR A CA 19
ATOM 33599 C C . THR A 1 58 ? 8.899 -17.454 -13.295 1.00 0.00 58 THR A C 19
ATOM 33600 O O . THR A 1 58 ? 8.028 -17.952 -12.592 1.00 0.00 58 THR A O 19
ATOM 33611 N N . THR A 1 59 ? 9.849 -18.159 -13.957 1.00 0.00 59 THR A N 19
ATOM 33612 C CA . THR A 1 59 ? 9.880 -19.621 -13.875 1.00 0.00 59 THR A CA 19
ATOM 33613 C C . THR A 1 59 ? 10.484 -20.119 -12.548 1.00 0.00 59 THR A C 19
ATOM 33614 O O . THR A 1 59 ? 10.614 -21.321 -12.346 1.00 0.00 59 THR A O 19
ATOM 33625 N N . GLN A 1 60 ? 10.842 -19.159 -11.659 1.00 0.00 60 GLN A N 19
ATOM 33626 C CA . GLN A 1 60 ? 11.395 -19.536 -10.355 1.00 0.00 60 GLN A CA 19
ATOM 33627 C C . GLN A 1 60 ? 10.337 -19.420 -9.234 1.00 0.00 60 GLN A C 19
ATOM 33628 O O . GLN A 1 60 ? 10.484 -20.020 -8.177 1.00 0.00 60 GLN A O 19
ATOM 33642 N N . GLY A 1 61 ? 9.278 -18.624 -9.510 1.00 0.00 61 GLY A N 19
ATOM 33643 C CA . GLY A 1 61 ? 8.231 -18.456 -8.508 1.00 0.00 61 GLY A CA 19
ATOM 33644 C C . GLY A 1 61 ? 7.321 -17.260 -8.811 1.00 0.00 61 GLY A C 19
ATOM 33645 O O . GLY A 1 61 ? 7.775 -16.160 -9.096 1.00 0.00 61 GLY A O 19
ATOM 33649 N N . GLU A 1 62 ? 6.007 -17.549 -8.716 1.00 0.00 62 GLU A N 19
ATOM 33650 C CA . GLU A 1 62 ? 4.979 -16.544 -8.957 1.00 0.00 62 GLU A CA 19
ATOM 33651 C C . GLU A 1 62 ? 4.905 -15.664 -7.682 1.00 0.00 62 GLU A C 19
ATOM 33652 O O . GLU A 1 62 ? 4.433 -16.117 -6.644 1.00 0.00 62 GLU A O 19
ATOM 33664 N N . VAL A 1 63 ? 5.420 -14.419 -7.801 1.00 0.00 63 VAL A N 19
ATOM 33665 C CA . VAL A 1 63 ? 5.437 -13.516 -6.654 1.00 0.00 63 VAL A CA 19
ATOM 33666 C C . VAL A 1 63 ? 4.711 -12.230 -7.043 1.00 0.00 63 VAL A C 19
ATOM 33667 O O . VAL A 1 63 ? 4.086 -12.121 -8.088 1.00 0.00 63 VAL A O 19
ATOM 33680 N N . VAL A 1 64 ? 4.878 -11.267 -6.120 1.00 0.00 64 VAL A N 19
ATOM 33681 C CA . VAL A 1 64 ? 4.390 -9.915 -6.275 1.00 0.00 64 VAL A CA 19
ATOM 33682 C C . VAL A 1 64 ? 5.670 -9.048 -6.165 1.00 0.00 64 VAL A C 19
ATOM 33683 O O . VAL A 1 64 ? 6.761 -9.572 -6.334 1.00 0.00 64 VAL A O 19
ATOM 33696 N N . LYS A 1 65 ? 5.506 -7.740 -5.953 1.00 0.00 65 LYS A N 19
ATOM 33697 C CA . LYS A 1 65 ? 6.575 -6.747 -5.803 1.00 0.00 65 LYS A CA 19
ATOM 33698 C C . LYS A 1 65 ? 6.050 -5.647 -4.873 1.00 0.00 65 LYS A C 19
ATOM 33699 O O . LYS A 1 65 ? 4.889 -5.692 -4.508 1.00 0.00 65 LYS A O 19
ATOM 33718 N N . HIS A 1 66 ? 6.935 -4.682 -4.516 1.00 0.00 66 HIS A N 19
ATOM 33719 C CA . HIS A 1 66 ? 6.620 -3.543 -3.649 1.00 0.00 66 HIS A CA 19
ATOM 33720 C C . HIS A 1 66 ? 7.540 -2.346 -3.998 1.00 0.00 66 HIS A C 19
ATOM 33721 O O . HIS A 1 66 ? 8.755 -2.494 -4.026 1.00 0.00 66 HIS A O 19
ATOM 33735 N N . TYR A 1 67 ? 6.916 -1.170 -4.252 1.00 0.00 67 TYR A N 19
ATOM 33736 C CA . TYR A 1 67 ? 7.677 0.057 -4.532 1.00 0.00 67 TYR A CA 19
ATOM 33737 C C . TYR A 1 67 ? 7.124 1.134 -3.592 1.00 0.00 67 TYR A C 19
ATOM 33738 O O . TYR A 1 67 ? 5.927 1.380 -3.548 1.00 0.00 67 TYR A O 19
ATOM 33756 N N . LYS A 1 68 ? 8.065 1.753 -2.854 1.00 0.00 68 LYS A N 19
ATOM 33757 C CA . LYS A 1 68 ? 7.721 2.764 -1.856 1.00 0.00 68 LYS A CA 19
ATOM 33758 C C . LYS A 1 68 ? 7.651 4.201 -2.415 1.00 0.00 68 LYS A C 19
ATOM 33759 O O . LYS A 1 68 ? 8.518 5.035 -2.183 1.00 0.00 68 LYS A O 19
ATOM 33778 N N . ILE A 1 69 ? 6.539 4.434 -3.135 1.00 0.00 69 ILE A N 19
ATOM 33779 C CA . ILE A 1 69 ? 6.269 5.770 -3.678 1.00 0.00 69 ILE A CA 19
ATOM 33780 C C . ILE A 1 69 ? 6.095 6.782 -2.531 1.00 0.00 69 ILE A C 19
ATOM 33781 O O . ILE A 1 69 ? 5.235 6.646 -1.673 1.00 0.00 69 ILE A O 19
ATOM 33797 N N . ARG A 1 70 ? 6.967 7.798 -2.585 1.00 0.00 70 ARG A N 19
ATOM 33798 C CA . ARG A 1 70 ? 6.870 8.878 -1.627 1.00 0.00 70 ARG A CA 19
ATOM 33799 C C . ARG A 1 70 ? 5.864 9.859 -2.207 1.00 0.00 70 ARG A C 19
ATOM 33800 O O . ARG A 1 70 ? 5.600 9.835 -3.396 1.00 0.00 70 ARG A O 19
ATOM 33821 N N . SER A 1 71 ? 5.332 10.697 -1.310 1.00 0.00 71 SER A N 19
ATOM 33822 C CA . SER A 1 71 ? 4.375 11.720 -1.702 1.00 0.00 71 SER A CA 19
ATOM 33823 C C . SER A 1 71 ? 5.018 13.068 -1.368 1.00 0.00 71 SER A C 19
ATOM 33824 O O . SER A 1 71 ? 5.270 13.372 -0.207 1.00 0.00 71 SER A O 19
ATOM 33832 N N . LEU A 1 72 ? 5.283 13.843 -2.436 1.00 0.00 72 LEU A N 19
ATOM 33833 C CA . LEU A 1 72 ? 5.949 15.121 -2.299 1.00 0.00 72 LEU A CA 19
ATOM 33834 C C . LEU A 1 72 ? 4.940 16.245 -2.470 1.00 0.00 72 LEU A C 19
ATOM 33835 O O . LEU A 1 72 ? 4.011 16.177 -3.266 1.00 0.00 72 LEU A O 19
ATOM 33851 N N . ASP A 1 73 ? 5.223 17.276 -1.658 1.00 0.00 73 ASP A N 19
ATOM 33852 C CA . ASP A 1 73 ? 4.401 18.481 -1.637 1.00 0.00 73 ASP A CA 19
ATOM 33853 C C . ASP A 1 73 ? 4.452 19.253 -2.964 1.00 0.00 73 ASP A C 19
ATOM 33854 O O . ASP A 1 73 ? 3.483 19.889 -3.360 1.00 0.00 73 ASP A O 19
ATOM 33863 N N . ASN A 1 74 ? 5.633 19.152 -3.615 1.00 0.00 74 ASN A N 19
ATOM 33864 C CA . ASN A 1 74 ? 5.843 19.853 -4.880 1.00 0.00 74 ASN A CA 19
ATOM 33865 C C . ASN A 1 74 ? 6.265 18.910 -6.027 1.00 0.00 74 ASN A C 19
ATOM 33866 O O . ASN A 1 74 ? 6.583 19.358 -7.122 1.00 0.00 74 ASN A O 19
ATOM 33877 N N . GLY A 1 75 ? 6.249 17.596 -5.717 1.00 0.00 75 GLY A N 19
ATOM 33878 C CA . GLY A 1 75 ? 6.657 16.603 -6.713 1.00 0.00 75 GLY A CA 19
ATOM 33879 C C . GLY A 1 75 ? 5.803 15.334 -6.775 1.00 0.00 75 GLY A C 19
ATOM 33880 O O . GLY A 1 75 ? 6.285 14.295 -7.193 1.00 0.00 75 GLY A O 19
ATOM 33884 N N . GLY A 1 76 ? 4.541 15.458 -6.322 1.00 0.00 76 GLY A N 19
ATOM 33885 C CA . GLY A 1 76 ? 3.556 14.380 -6.356 1.00 0.00 76 GLY A CA 19
ATOM 33886 C C . GLY A 1 76 ? 3.989 13.041 -5.785 1.00 0.00 76 GLY A C 19
ATOM 33887 O O . GLY A 1 76 ? 3.733 12.756 -4.626 1.00 0.00 76 GLY A O 19
ATOM 33891 N N . TYR A 1 77 ? 4.624 12.228 -6.672 1.00 0.00 77 TYR A N 19
ATOM 33892 C CA . TYR A 1 77 ? 5.107 10.913 -6.267 1.00 0.00 77 TYR A CA 19
ATOM 33893 C C . TYR A 1 77 ? 6.369 10.572 -7.042 1.00 0.00 77 TYR A C 19
ATOM 33894 O O . TYR A 1 77 ? 6.481 10.799 -8.240 1.00 0.00 77 TYR A O 19
ATOM 33912 N N . TYR A 1 78 ? 7.302 9.988 -6.256 1.00 0.00 78 TYR A N 19
ATOM 33913 C CA . TYR A 1 78 ? 8.577 9.553 -6.833 1.00 0.00 78 TYR A CA 19
ATOM 33914 C C . TYR A 1 78 ? 8.967 8.159 -6.283 1.00 0.00 78 TYR A C 19
ATOM 33915 O O . TYR A 1 78 ? 8.845 7.876 -5.096 1.00 0.00 78 TYR A O 19
ATOM 33933 N N . ILE A 1 79 ? 9.434 7.325 -7.240 1.00 0.00 79 ILE A N 19
ATOM 33934 C CA . ILE A 1 79 ? 9.901 5.940 -7.001 1.00 0.00 79 ILE A CA 19
ATOM 33935 C C . ILE A 1 79 ? 11.386 5.768 -7.369 1.00 0.00 79 ILE A C 19
ATOM 33936 O O . ILE A 1 79 ? 12.015 4.756 -7.089 1.00 0.00 79 ILE A O 19
ATOM 33952 N N . SER A 1 80 ? 11.892 6.840 -7.987 1.00 0.00 80 SER A N 19
ATOM 33953 C CA . SER A 1 80 ? 13.268 7.003 -8.417 1.00 0.00 80 SER A CA 19
ATOM 33954 C C . SER A 1 80 ? 13.336 8.542 -8.486 1.00 0.00 80 SER A C 19
ATOM 33955 O O . SER A 1 80 ? 12.471 9.149 -9.101 1.00 0.00 80 SER A O 19
ATOM 33963 N N . PRO A 1 81 ? 14.327 9.199 -7.819 1.00 0.00 81 PRO A N 19
ATOM 33964 C CA . PRO A 1 81 ? 14.304 10.660 -7.761 1.00 0.00 81 PRO A CA 19
ATOM 33965 C C . PRO A 1 81 ? 14.360 11.456 -9.067 1.00 0.00 81 PRO A C 19
ATOM 33966 O O . PRO A 1 81 ? 13.859 12.573 -9.112 1.00 0.00 81 PRO A O 19
ATOM 33977 N N . ARG A 1 82 ? 14.932 10.841 -10.128 1.00 0.00 82 ARG A N 19
ATOM 33978 C CA . ARG A 1 82 ? 14.962 11.574 -11.407 1.00 0.00 82 ARG A CA 19
ATOM 33979 C C . ARG A 1 82 ? 13.638 11.396 -12.195 1.00 0.00 82 ARG A C 19
ATOM 33980 O O . ARG A 1 82 ? 13.437 12.024 -13.226 1.00 0.00 82 ARG A O 19
ATOM 34001 N N . ILE A 1 83 ? 12.761 10.517 -11.653 1.00 0.00 83 ILE A N 19
ATOM 34002 C CA . ILE A 1 83 ? 11.441 10.257 -12.222 1.00 0.00 83 ILE A CA 19
ATOM 34003 C C . ILE A 1 83 ? 10.368 10.407 -11.124 1.00 0.00 83 ILE A C 19
ATOM 34004 O O . ILE A 1 83 ? 9.993 9.507 -10.371 1.00 0.00 83 ILE A O 19
ATOM 34020 N N . THR A 1 84 ? 9.934 11.674 -11.161 1.00 0.00 84 THR A N 19
ATOM 34021 C CA . THR A 1 84 ? 8.923 12.261 -10.316 1.00 0.00 84 THR A CA 19
ATOM 34022 C C . THR A 1 84 ? 7.693 12.491 -11.214 1.00 0.00 84 THR A C 19
ATOM 34023 O O . THR A 1 84 ? 7.797 12.594 -12.432 1.00 0.00 84 THR A O 19
ATOM 34034 N N . PHE A 1 85 ? 6.546 12.560 -10.528 1.00 0.00 85 PHE A N 19
ATOM 34035 C CA . PHE A 1 85 ? 5.251 12.718 -11.201 1.00 0.00 85 PHE A CA 19
ATOM 34036 C C . PHE A 1 85 ? 4.392 13.676 -10.356 1.00 0.00 85 PHE A C 19
ATOM 34037 O O . PHE A 1 85 ? 4.649 13.819 -9.175 1.00 0.00 85 PHE A O 19
ATOM 34054 N N . PRO A 1 86 ? 3.374 14.343 -10.973 1.00 0.00 86 PRO A N 19
ATOM 34055 C CA . PRO A 1 86 ? 2.502 15.275 -10.234 1.00 0.00 86 PRO A CA 19
ATOM 34056 C C . PRO A 1 86 ? 1.479 14.552 -9.331 1.00 0.00 86 PRO A C 19
ATOM 34057 O O . PRO A 1 86 ? 0.932 15.127 -8.398 1.00 0.00 86 PRO A O 19
ATOM 34068 N N . THR A 1 87 ? 1.290 13.258 -9.655 1.00 0.00 87 THR A N 19
ATOM 34069 C CA . THR A 1 87 ? 0.397 12.356 -8.930 1.00 0.00 87 THR A CA 19
ATOM 34070 C C . THR A 1 87 ? 0.734 10.956 -9.420 1.00 0.00 87 THR A C 19
ATOM 34071 O O . THR A 1 87 ? 1.462 10.778 -10.391 1.00 0.00 87 THR A O 19
ATOM 34082 N N . LEU A 1 88 ? 0.134 9.971 -8.724 1.00 0.00 88 LEU A N 19
ATOM 34083 C CA . LEU A 1 88 ? 0.382 8.613 -9.148 1.00 0.00 88 LEU A CA 19
ATOM 34084 C C . LEU A 1 88 ? -0.268 8.361 -10.507 1.00 0.00 88 LEU A C 19
ATOM 34085 O O . LEU A 1 88 ? 0.259 7.538 -11.223 1.00 0.00 88 LEU A O 19
ATOM 34101 N N . GLN A 1 89 ? -1.375 9.062 -10.890 1.00 0.00 89 GLN A N 19
ATOM 34102 C CA . GLN A 1 89 ? -1.934 8.629 -12.194 1.00 0.00 89 GLN A CA 19
ATOM 34103 C C . GLN A 1 89 ? -0.986 8.786 -13.389 1.00 0.00 89 GLN A C 19
ATOM 34104 O O . GLN A 1 89 ? -1.001 7.957 -14.282 1.00 0.00 89 GLN A O 19
ATOM 34118 N N . ALA A 1 90 ? -0.157 9.845 -13.364 1.00 0.00 90 ALA A N 19
ATOM 34119 C CA . ALA A 1 90 ? 0.785 10.036 -14.475 1.00 0.00 90 ALA A CA 19
ATOM 34120 C C . ALA A 1 90 ? 1.885 8.949 -14.477 1.00 0.00 90 ALA A C 19
ATOM 34121 O O . ALA A 1 90 ? 2.584 8.721 -15.455 1.00 0.00 90 ALA A O 19
ATOM 34128 N N . LEU A 1 91 ? 1.984 8.310 -13.306 1.00 0.00 91 LEU A N 19
ATOM 34129 C CA . LEU A 1 91 ? 2.896 7.217 -13.042 1.00 0.00 91 LEU A CA 19
ATOM 34130 C C . LEU A 1 91 ? 2.208 5.912 -13.497 1.00 0.00 91 LEU A C 19
ATOM 34131 O O . LEU A 1 91 ? 2.840 5.045 -14.077 1.00 0.00 91 LEU A O 19
ATOM 34147 N N . VAL A 1 92 ? 0.875 5.839 -13.264 1.00 0.00 92 VAL A N 19
ATOM 34148 C CA . VAL A 1 92 ? 0.082 4.671 -13.612 1.00 0.00 92 VAL A CA 19
ATOM 34149 C C . VAL A 1 92 ? -0.351 4.714 -15.106 1.00 0.00 92 VAL A C 19
ATOM 34150 O O . VAL A 1 92 ? -0.876 3.739 -15.616 1.00 0.00 92 VAL A O 19
ATOM 34163 N N . GLN A 1 93 ? -0.088 5.869 -15.774 1.00 0.00 93 GLN A N 19
ATOM 34164 C CA . GLN A 1 93 ? -0.447 6.110 -17.178 1.00 0.00 93 GLN A CA 19
ATOM 34165 C C . GLN A 1 93 ? 0.750 5.689 -18.049 1.00 0.00 93 GLN A C 19
ATOM 34166 O O . GLN A 1 93 ? 0.665 4.899 -18.983 1.00 0.00 93 GLN A O 19
ATOM 34180 N N . HIS A 1 94 ? 1.883 6.282 -17.610 1.00 0.00 94 HIS A N 19
ATOM 34181 C CA . HIS A 1 94 ? 3.199 6.129 -18.197 1.00 0.00 94 HIS A CA 19
ATOM 34182 C C . HIS A 1 94 ? 3.635 4.672 -18.113 1.00 0.00 94 HIS A C 19
ATOM 34183 O O . HIS A 1 94 ? 4.219 4.140 -19.044 1.00 0.00 94 HIS A O 19
ATOM 34197 N N . TYR A 1 95 ? 3.287 4.068 -16.957 1.00 0.00 95 TYR A N 19
ATOM 34198 C CA . TYR A 1 95 ? 3.654 2.680 -16.715 1.00 0.00 95 TYR A CA 19
ATOM 34199 C C . TYR A 1 95 ? 2.805 1.706 -17.511 1.00 0.00 95 TYR A C 19
ATOM 34200 O O . TYR A 1 95 ? 3.286 0.636 -17.858 1.00 0.00 95 TYR A O 19
ATOM 34218 N N . SER A 1 96 ? 1.544 2.108 -17.804 1.00 0.00 96 SER A N 19
ATOM 34219 C CA . SER A 1 96 ? 0.722 1.181 -18.594 1.00 0.00 96 SER A CA 19
ATOM 34220 C C . SER A 1 96 ? 1.372 0.831 -19.951 1.00 0.00 96 SER A C 19
ATOM 34221 O O . SER A 1 96 ? 1.193 -0.264 -20.470 1.00 0.00 96 SER A O 19
ATOM 34229 N N . LYS A 1 97 ? 2.138 1.816 -20.478 1.00 0.00 97 LYS A N 19
ATOM 34230 C CA . LYS A 1 97 ? 2.810 1.619 -21.764 1.00 0.00 97 LYS A CA 19
ATOM 34231 C C . LYS A 1 97 ? 4.333 1.376 -21.634 1.00 0.00 97 LYS A C 19
ATOM 34232 O O . LYS A 1 97 ? 4.932 0.770 -22.514 1.00 0.00 97 LYS A O 19
ATOM 34251 N N . LYS A 1 98 ? 4.928 1.853 -20.516 1.00 0.00 98 LYS A N 19
ATOM 34252 C CA . LYS A 1 98 ? 6.357 1.721 -20.304 1.00 0.00 98 LYS A CA 19
ATOM 34253 C C . LYS A 1 98 ? 6.660 1.896 -18.798 1.00 0.00 98 LYS A C 19
ATOM 34254 O O . LYS A 1 98 ? 6.659 3.003 -18.276 1.00 0.00 98 LYS A O 19
ATOM 34273 N N . GLY A 1 99 ? 6.947 0.740 -18.149 1.00 0.00 99 GLY A N 19
ATOM 34274 C CA . GLY A 1 99 ? 7.258 0.687 -16.712 1.00 0.00 99 GLY A CA 19
ATOM 34275 C C . GLY A 1 99 ? 8.323 1.696 -16.245 1.00 0.00 99 GLY A C 19
ATOM 34276 O O . GLY A 1 99 ? 8.303 2.185 -15.125 1.00 0.00 99 GLY A O 19
ATOM 34280 N N . ASP A 1 100 ? 9.262 1.935 -17.180 1.00 0.00 100 ASP A N 19
ATOM 34281 C CA . ASP A 1 100 ? 10.370 2.884 -17.055 1.00 0.00 100 ASP A CA 19
ATOM 34282 C C . ASP A 1 100 ? 11.075 2.868 -15.687 1.00 0.00 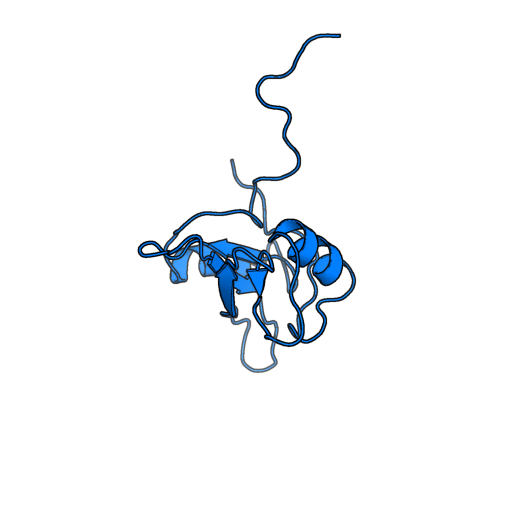100 ASP A C 19
ATOM 34283 O O . ASP A 1 100 ? 11.315 3.892 -15.060 1.00 0.00 100 ASP A O 19
ATOM 34292 N N . GLY A 1 101 ? 11.395 1.632 -15.281 1.00 0.00 101 GLY A N 19
ATOM 34293 C CA . GLY A 1 101 ? 12.085 1.468 -14.007 1.00 0.00 101 GLY A CA 19
ATOM 34294 C C . GLY A 1 101 ? 11.726 0.152 -13.345 1.00 0.00 101 GLY A C 19
ATOM 34295 O O . GLY A 1 101 ? 12.568 -0.561 -12.814 1.00 0.00 101 GLY A O 19
ATOM 34299 N N . LEU A 1 102 ? 10.408 -0.116 -13.420 1.00 0.00 102 LEU A N 19
ATOM 34300 C CA . LEU A 1 102 ? 9.854 -1.318 -12.843 1.00 0.00 102 LEU A CA 19
ATOM 34301 C C . LEU A 1 102 ? 10.318 -2.544 -13.637 1.00 0.00 102 LEU A C 19
ATOM 34302 O O . LEU A 1 102 ? 10.772 -2.473 -14.773 1.00 0.00 102 LEU A O 19
ATOM 34318 N N . CYS A 1 103 ? 10.148 -3.660 -12.918 1.00 0.00 103 CYS A N 19
ATOM 34319 C CA . CYS A 1 103 ? 10.500 -4.989 -13.406 1.00 0.00 103 CYS A CA 19
ATOM 34320 C C . CYS A 1 103 ? 9.686 -5.377 -14.664 1.00 0.00 103 CYS A C 19
ATOM 34321 O O . CYS A 1 103 ? 10.171 -6.098 -15.525 1.00 0.00 103 CYS A O 19
ATOM 34329 N N . GLN A 1 104 ? 8.441 -4.848 -14.723 1.00 0.00 104 GLN A N 19
ATOM 34330 C CA . GLN A 1 104 ? 7.543 -5.042 -15.845 1.00 0.00 104 GLN A CA 19
ATOM 34331 C C . GLN A 1 104 ? 7.013 -3.634 -16.182 1.00 0.00 104 GLN A C 19
ATOM 34332 O O . GLN A 1 104 ? 7.734 -2.645 -16.173 1.00 0.00 104 GLN A O 19
ATOM 34346 N N . LYS A 1 105 ? 5.715 -3.642 -16.467 1.00 0.00 105 LYS A N 19
ATOM 34347 C CA . LYS A 1 105 ? 4.888 -2.506 -16.843 1.00 0.00 105 LYS A CA 19
ATOM 34348 C C . LYS A 1 105 ? 3.449 -2.888 -16.472 1.00 0.00 105 LYS A C 19
ATOM 34349 O O . LYS A 1 105 ? 3.218 -4.045 -16.155 1.00 0.00 105 LYS A O 19
ATOM 34368 N N . LEU A 1 106 ? 2.499 -1.929 -16.542 1.00 0.00 106 LEU A N 19
ATOM 34369 C CA . LEU A 1 106 ? 1.127 -2.283 -16.150 1.00 0.00 106 LEU A CA 19
ATOM 34370 C C . LEU A 1 106 ? 0.341 -2.885 -17.314 1.00 0.00 106 LEU A C 19
ATOM 34371 O O . LEU A 1 106 ? 0.715 -2.750 -18.472 1.00 0.00 106 LEU A O 19
ATOM 34387 N N . THR A 1 107 ? -0.769 -3.546 -16.930 1.00 0.00 107 THR A N 19
ATOM 34388 C CA . THR A 1 107 ? -1.632 -4.163 -17.928 1.00 0.00 107 THR A CA 19
ATOM 34389 C C . THR A 1 107 ? -3.091 -4.057 -17.509 1.00 0.00 107 THR A C 19
ATOM 34390 O O . THR A 1 107 ? -3.854 -3.293 -18.086 1.00 0.00 107 THR A O 19
ATOM 34401 N N . LEU A 1 108 ? -3.417 -4.858 -16.472 1.00 0.00 108 LEU A N 19
ATOM 34402 C CA . LEU A 1 108 ? -4.804 -4.864 -15.999 1.00 0.00 108 LEU A CA 19
ATOM 34403 C C . LEU A 1 108 ? -4.837 -4.904 -14.455 1.00 0.00 108 LEU A C 19
ATOM 34404 O O . LEU A 1 108 ? -4.700 -5.961 -13.868 1.00 0.00 108 LEU A O 19
ATOM 34420 N N . PRO A 1 109 ? -5.060 -3.739 -13.802 1.00 0.00 109 PRO A N 19
ATOM 34421 C CA . PRO A 1 109 ? -5.075 -3.645 -12.340 1.00 0.00 109 PRO A CA 19
ATOM 34422 C C . PRO A 1 109 ? -6.337 -4.293 -11.736 1.00 0.00 109 PRO A C 19
ATOM 34423 O O . PRO A 1 109 ? -7.327 -3.653 -11.404 1.00 0.00 109 PRO A O 19
ATOM 34434 N N . CYS A 1 110 ? -6.142 -5.621 -11.595 1.00 0.00 110 CYS A N 19
ATOM 34435 C CA . CYS A 1 110 ? -7.079 -6.605 -11.067 1.00 0.00 110 CYS A CA 19
ATOM 34436 C C . CYS A 1 110 ? -8.466 -6.576 -11.753 1.00 0.00 110 CYS A C 19
ATOM 34437 O O . CYS A 1 110 ? -8.895 -5.577 -12.315 1.00 0.00 110 CYS A O 19
ATOM 34445 N N . VAL A 1 111 ? -9.144 -7.741 -11.674 1.00 0.00 111 VAL A N 19
ATOM 34446 C CA . VAL A 1 111 ? -10.493 -7.838 -12.242 1.00 0.00 111 VAL A CA 19
ATOM 34447 C C . VAL A 1 111 ? -11.526 -7.356 -11.191 1.00 0.00 111 VAL A C 19
ATOM 34448 O O . VAL A 1 111 ? -12.724 -7.334 -11.445 1.00 0.00 111 VAL A O 19
ATOM 34461 N N . ASN A 1 112 ? -10.986 -6.968 -10.007 1.00 0.00 112 ASN A N 19
ATOM 34462 C CA . ASN A 1 112 ? -11.753 -6.454 -8.875 1.00 0.00 112 ASN A CA 19
ATOM 34463 C C . ASN A 1 112 ? -12.503 -7.602 -8.176 1.00 0.00 112 ASN A C 19
ATOM 34464 O O . ASN A 1 112 ? -12.380 -8.765 -8.544 1.00 0.00 112 ASN A O 19
ATOM 34475 N N . LEU A 1 113 ? -13.268 -7.195 -7.141 1.00 0.00 113 LEU A N 19
ATOM 34476 C CA . LEU A 1 113 ? -14.053 -8.143 -6.355 1.00 0.00 113 LEU A CA 19
ATOM 34477 C C . LEU A 1 113 ? -15.472 -7.593 -6.121 1.00 0.00 113 LEU A C 19
ATOM 34478 O O . LEU A 1 113 ? -16.442 -8.124 -6.643 1.00 0.00 113 LEU A O 19
ATOM 34494 N N . ALA A 1 114 ? -15.512 -6.508 -5.313 1.00 0.00 114 ALA A N 19
ATOM 34495 C CA . ALA A 1 114 ? -16.755 -5.824 -4.932 1.00 0.00 114 ALA A CA 19
ATOM 34496 C C . ALA A 1 114 ? -17.520 -6.616 -3.835 1.00 0.00 114 ALA A C 19
ATOM 34497 O O . ALA A 1 114 ? -16.943 -7.532 -3.245 1.00 0.00 114 ALA A O 19
ATOM 34505 N N . GLY A 1 1 ? -18.135 4.141 -24.128 1.00 0.00 1 GLY A N 20
ATOM 34506 C CA . GLY A 1 1 ? -18.510 4.863 -22.917 1.00 0.00 1 GLY A CA 20
ATOM 34507 C C . GLY A 1 1 ? -18.304 6.369 -23.064 1.00 0.00 1 GLY A C 20
ATOM 34508 O O . GLY A 1 1 ? -17.993 6.862 -24.140 1.00 0.00 1 GLY A O 20
ATOM 34514 N N . SER A 1 2 ? -18.498 7.060 -21.923 1.00 0.00 2 SER A N 20
ATOM 34515 C CA . SER A 1 2 ? -18.336 8.511 -21.901 1.00 0.00 2 SER A CA 20
ATOM 34516 C C . SER A 1 2 ? -18.067 8.955 -20.452 1.00 0.00 2 SER A C 20
ATOM 34517 O O . SER A 1 2 ? -16.983 8.736 -19.928 1.00 0.00 2 SER A O 20
ATOM 34525 N N . VAL A 1 3 ? -19.101 9.576 -19.835 1.00 0.00 3 VAL A N 20
ATOM 34526 C CA . VAL A 1 3 ? -18.983 10.042 -18.454 1.00 0.00 3 VAL A CA 20
ATOM 34527 C C . VAL A 1 3 ? -18.891 8.845 -17.482 1.00 0.00 3 VAL A C 20
ATOM 34528 O O . VAL A 1 3 ? -18.069 8.835 -16.575 1.00 0.00 3 VAL A O 20
ATOM 34541 N N . ALA A 1 4 ? -19.779 7.858 -17.749 1.00 0.00 4 ALA A N 20
ATOM 34542 C CA . ALA A 1 4 ? -19.896 6.624 -16.972 1.00 0.00 4 ALA A CA 20
ATOM 34543 C C . ALA A 1 4 ? -20.634 6.918 -15.640 1.00 0.00 4 ALA A C 20
ATOM 34544 O O . ALA A 1 4 ? -20.565 8.024 -15.114 1.00 0.00 4 ALA A O 20
ATOM 34551 N N . PRO A 1 5 ? -21.364 5.893 -15.107 1.00 0.00 5 PRO A N 20
ATOM 34552 C CA . PRO A 1 5 ? -22.102 6.048 -13.850 1.00 0.00 5 PRO A CA 20
ATOM 34553 C C . PRO A 1 5 ? -21.169 6.273 -12.645 1.00 0.00 5 PRO A C 20
ATOM 34554 O O . PRO A 1 5 ? -20.263 5.493 -12.376 1.00 0.00 5 PRO A O 20
ATOM 34565 N N . VAL A 1 6 ? -21.465 7.391 -11.944 1.00 0.00 6 VAL A N 20
ATOM 34566 C CA . VAL A 1 6 ? -20.708 7.815 -10.767 1.00 0.00 6 VAL A CA 20
ATOM 34567 C C . VAL A 1 6 ? -21.007 6.924 -9.533 1.00 0.00 6 VAL A C 20
ATOM 34568 O O . VAL A 1 6 ? -20.418 7.111 -8.475 1.00 0.00 6 VAL A O 20
ATOM 34581 N N . GLU A 1 7 ? -21.929 5.953 -9.722 1.00 0.00 7 GLU A N 20
ATOM 34582 C CA . GLU A 1 7 ? -22.317 5.022 -8.664 1.00 0.00 7 GLU A CA 20
ATOM 34583 C C . GLU A 1 7 ? -21.192 3.992 -8.402 1.00 0.00 7 GLU A C 20
ATOM 34584 O O . GLU A 1 7 ? -21.230 2.860 -8.872 1.00 0.00 7 GLU A O 20
ATOM 34596 N N . THR A 1 8 ? -20.194 4.462 -7.621 1.00 0.00 8 THR A N 20
ATOM 34597 C CA . THR A 1 8 ? -19.037 3.623 -7.302 1.00 0.00 8 THR A CA 20
ATOM 34598 C C . THR A 1 8 ? -19.366 2.472 -6.345 1.00 0.00 8 THR A C 20
ATOM 34599 O O . THR A 1 8 ? -20.236 2.543 -5.486 1.00 0.00 8 THR A O 20
ATOM 34610 N N . LEU A 1 9 ? -18.573 1.414 -6.572 1.00 0.00 9 LEU A N 20
ATOM 34611 C CA . LEU A 1 9 ? -18.675 0.180 -5.809 1.00 0.00 9 LEU A CA 20
ATOM 34612 C C . LEU A 1 9 ? -17.362 -0.605 -5.968 1.00 0.00 9 LEU A C 20
ATOM 34613 O O . LEU A 1 9 ? -17.343 -1.827 -6.042 1.00 0.00 9 LEU A O 20
ATOM 34629 N N . GLU A 1 10 ? -16.275 0.204 -6.024 1.00 0.00 10 GLU A N 20
ATOM 34630 C CA . GLU A 1 10 ? -14.919 -0.297 -6.205 1.00 0.00 10 GLU A CA 20
ATOM 34631 C C . GLU A 1 10 ? -14.816 -0.828 -7.644 1.00 0.00 10 GLU A C 20
ATOM 34632 O O . GLU A 1 10 ? -14.831 -2.017 -7.923 1.00 0.00 10 GLU A O 20
ATOM 34644 N N . VAL A 1 11 ? -14.731 0.191 -8.521 1.00 0.00 11 VAL A N 20
ATOM 34645 C CA . VAL A 1 11 ? -14.680 0.035 -9.967 1.00 0.00 11 VAL A CA 20
ATOM 34646 C C . VAL A 1 11 ? -13.483 -0.813 -10.452 1.00 0.00 11 VAL A C 20
ATOM 34647 O O . VAL A 1 11 ? -13.654 -1.718 -11.259 1.00 0.00 11 VAL A O 20
ATOM 34660 N N . GLU A 1 12 ? -12.284 -0.487 -9.920 1.00 0.00 12 GLU A N 20
ATOM 34661 C CA . GLU A 1 12 ? -11.060 -1.200 -10.293 1.00 0.00 12 GLU A CA 20
ATOM 34662 C C . GLU A 1 12 ? -10.235 -1.477 -9.020 1.00 0.00 12 GLU A C 20
ATOM 34663 O O . GLU A 1 12 ? -10.783 -1.551 -7.926 1.00 0.00 12 GLU A O 20
ATOM 34675 N N . LYS A 1 13 ? -8.900 -1.623 -9.219 1.00 0.00 13 LYS A N 20
ATOM 34676 C CA . LYS A 1 13 ? -8.027 -1.923 -8.091 1.00 0.00 13 LYS A CA 20
ATOM 34677 C C . LYS A 1 13 ? -6.683 -1.192 -8.197 1.00 0.00 13 LYS A C 20
ATOM 34678 O O . LYS A 1 13 ? -5.851 -1.441 -7.333 1.00 0.00 13 LYS A O 20
ATOM 34697 N N . TRP A 1 14 ? -6.444 -0.299 -9.207 1.00 0.00 14 TRP A N 20
ATOM 34698 C CA . TRP A 1 14 ? -5.095 0.310 -9.196 1.00 0.00 14 TRP A CA 20
ATOM 34699 C C . TRP A 1 14 ? -4.845 1.122 -7.919 1.00 0.00 14 TRP A C 20
ATOM 34700 O O . TRP A 1 14 ? -3.763 1.066 -7.354 1.00 0.00 14 TRP A O 20
ATOM 34721 N N . PHE A 1 15 ? -5.898 1.843 -7.483 1.00 0.00 15 PHE A N 20
ATOM 34722 C CA . PHE A 1 15 ? -5.797 2.646 -6.265 1.00 0.00 15 PHE A CA 20
ATOM 34723 C C . PHE A 1 15 ? -6.500 1.916 -5.103 1.00 0.00 15 PHE A C 20
ATOM 34724 O O . PHE A 1 15 ? -7.707 1.710 -5.143 1.00 0.00 15 PHE A O 20
ATOM 34741 N N . PHE A 1 16 ? -5.687 1.549 -4.078 1.00 0.00 16 PHE A N 20
ATOM 34742 C CA . PHE A 1 16 ? -6.213 0.839 -2.906 1.00 0.00 16 PHE A CA 20
ATOM 34743 C C . PHE A 1 16 ? -5.766 1.532 -1.614 1.00 0.00 16 PHE A C 20
ATOM 34744 O O . PHE A 1 16 ? -4.825 2.313 -1.574 1.00 0.00 16 PHE A O 20
ATOM 34761 N N . ARG A 1 17 ? -6.541 1.195 -0.561 1.00 0.00 17 ARG A N 20
ATOM 34762 C CA . ARG A 1 17 ? -6.259 1.721 0.769 1.00 0.00 17 ARG A CA 20
ATOM 34763 C C . ARG A 1 17 ? -5.092 0.935 1.389 1.00 0.00 17 ARG A C 20
ATOM 34764 O O . ARG A 1 17 ? -4.402 0.177 0.722 1.00 0.00 17 ARG A O 20
ATOM 34785 N N . THR A 1 18 ? -4.913 1.169 2.699 1.00 0.00 18 THR A N 20
ATOM 34786 C CA . THR A 1 18 ? -3.853 0.537 3.467 1.00 0.00 18 THR A CA 20
ATOM 34787 C C . THR A 1 18 ? -4.281 -0.855 3.923 1.00 0.00 18 THR A C 20
ATOM 34788 O O . THR A 1 18 ? -4.557 -1.116 5.087 1.00 0.00 18 THR A O 20
ATOM 34799 N N . ILE A 1 19 ? -4.314 -1.724 2.903 1.00 0.00 19 ILE A N 20
ATOM 34800 C CA . ILE A 1 19 ? -4.612 -3.131 3.114 1.00 0.00 19 ILE A CA 20
ATOM 34801 C C . ILE A 1 19 ? -3.292 -3.712 3.646 1.00 0.00 19 ILE A C 20
ATOM 34802 O O . ILE A 1 19 ? -2.259 -3.058 3.545 1.00 0.00 19 ILE A O 20
ATOM 34818 N N . SER A 1 20 ? -3.327 -4.932 4.212 1.00 0.00 20 SER A N 20
ATOM 34819 C CA . SER A 1 20 ? -2.033 -5.438 4.697 1.00 0.00 20 SER A CA 20
ATOM 34820 C C . SER A 1 20 ? -1.221 -5.929 3.494 1.00 0.00 20 SER A C 20
ATOM 34821 O O . SER A 1 20 ? -1.740 -6.187 2.419 1.00 0.00 20 SER A O 20
ATOM 34829 N N . ARG A 1 21 ? 0.089 -6.043 3.756 1.00 0.00 21 ARG A N 20
ATOM 34830 C CA . ARG A 1 21 ? 1.051 -6.508 2.763 1.00 0.00 21 ARG A CA 20
ATOM 34831 C C . ARG A 1 21 ? 0.558 -7.781 2.054 1.00 0.00 21 ARG A C 20
ATOM 34832 O O . ARG A 1 21 ? 0.490 -7.824 0.837 1.00 0.00 21 ARG A O 20
ATOM 34853 N N . LYS A 1 22 ? 0.184 -8.792 2.871 1.00 0.00 22 LYS A N 20
ATOM 34854 C CA . LYS A 1 22 ? -0.254 -10.055 2.281 1.00 0.00 22 LYS A CA 20
ATOM 34855 C C . LYS A 1 22 ? -1.601 -9.987 1.578 1.00 0.00 22 LYS A C 20
ATOM 34856 O O . LYS A 1 22 ? -1.899 -10.790 0.706 1.00 0.00 22 LYS A O 20
ATOM 34875 N N . ASP A 1 23 ? -2.395 -8.998 2.026 1.00 0.00 23 ASP A N 20
ATOM 34876 C CA . ASP A 1 23 ? -3.729 -8.868 1.488 1.00 0.00 23 ASP A CA 20
ATOM 34877 C C . ASP A 1 23 ? -3.686 -8.365 0.060 1.00 0.00 23 ASP A C 20
ATOM 34878 O O . ASP A 1 23 ? -4.251 -8.938 -0.852 1.00 0.00 23 ASP A O 20
ATOM 34887 N N . ALA A 1 24 ? -2.964 -7.261 -0.072 1.00 0.00 24 ALA A N 20
ATOM 34888 C CA . ALA A 1 24 ? -2.808 -6.633 -1.375 1.00 0.00 24 ALA A CA 20
ATOM 34889 C C . ALA A 1 24 ? -2.225 -7.633 -2.393 1.00 0.00 24 ALA A C 20
ATOM 34890 O O . ALA A 1 24 ? -2.653 -7.736 -3.537 1.00 0.00 24 ALA A O 20
ATOM 34897 N N . GLU A 1 25 ? -1.254 -8.392 -1.857 1.00 0.00 25 GLU A N 20
ATOM 34898 C CA . GLU A 1 25 ? -0.556 -9.393 -2.629 1.00 0.00 25 GLU A CA 20
ATOM 34899 C C . GLU A 1 25 ? -1.522 -10.493 -3.086 1.00 0.00 25 GLU A C 20
ATOM 34900 O O . GLU A 1 25 ? -1.431 -10.967 -4.209 1.00 0.00 25 GLU A O 20
ATOM 34912 N N . ARG A 1 26 ? -2.460 -10.847 -2.171 1.00 0.00 26 ARG A N 20
ATOM 34913 C CA . ARG A 1 26 ? -3.431 -11.917 -2.426 1.00 0.00 26 ARG A CA 20
ATOM 34914 C C . ARG A 1 26 ? -4.240 -11.652 -3.711 1.00 0.00 26 ARG A C 20
ATOM 34915 O O . ARG A 1 26 ? -4.618 -12.557 -4.444 1.00 0.00 26 ARG A O 20
ATOM 34936 N N . GLN A 1 27 ? -4.451 -10.333 -3.912 1.00 0.00 27 GLN A N 20
ATOM 34937 C CA . GLN A 1 27 ? -5.244 -9.857 -5.042 1.00 0.00 27 GLN A CA 20
ATOM 34938 C C . GLN A 1 27 ? -4.541 -10.003 -6.408 1.00 0.00 27 GLN A C 20
ATOM 34939 O O . GLN A 1 27 ? -5.174 -10.345 -7.401 1.00 0.00 27 GLN A O 20
ATOM 34953 N N . LEU A 1 28 ? -3.215 -9.740 -6.408 1.00 0.00 28 LEU A N 20
ATOM 34954 C CA . LEU A 1 28 ? -2.446 -9.797 -7.653 1.00 0.00 28 LEU A CA 20
ATOM 34955 C C . LEU A 1 28 ? -1.997 -11.227 -7.996 1.00 0.00 28 LEU A C 20
ATOM 34956 O O . LEU A 1 28 ? -1.881 -11.599 -9.156 1.00 0.00 28 LEU A O 20
ATOM 34972 N N . LEU A 1 29 ? -1.778 -11.995 -6.903 1.00 0.00 29 LEU A N 20
ATOM 34973 C CA . LEU A 1 29 ? -1.378 -13.393 -6.968 1.00 0.00 29 LEU A CA 20
ATOM 34974 C C . LEU A 1 29 ? -2.555 -14.264 -7.451 1.00 0.00 29 LEU A C 20
ATOM 34975 O O . LEU A 1 29 ? -2.377 -15.429 -7.785 1.00 0.00 29 LEU A O 20
ATOM 34991 N N . ALA A 1 30 ? -3.759 -13.641 -7.464 1.00 0.00 30 ALA A N 20
ATOM 34992 C CA . ALA A 1 30 ? -4.956 -14.327 -7.921 1.00 0.00 30 ALA A CA 20
ATOM 34993 C C . ALA A 1 30 ? -4.808 -14.649 -9.424 1.00 0.00 30 ALA A C 20
ATOM 34994 O O . ALA A 1 30 ? -4.302 -13.838 -10.191 1.00 0.00 30 ALA A O 20
ATOM 35001 N N . PRO A 1 31 ? -5.298 -15.858 -9.824 1.00 0.00 31 PRO A N 20
ATOM 35002 C CA . PRO A 1 31 ? -5.227 -16.317 -11.215 1.00 0.00 31 PRO A CA 20
ATOM 35003 C C . PRO A 1 31 ? -6.080 -15.505 -12.213 1.00 0.00 31 PRO A C 20
ATOM 35004 O O . PRO A 1 31 ? -6.101 -15.774 -13.407 1.00 0.00 31 PRO A O 20
ATOM 35015 N N . MET A 1 32 ? -6.776 -14.501 -11.642 1.00 0.00 32 MET A N 20
ATOM 35016 C CA . MET A 1 32 ? -7.623 -13.599 -12.376 1.00 0.00 32 MET A CA 20
ATOM 35017 C C . MET A 1 32 ? -6.808 -12.552 -13.160 1.00 0.00 32 MET A C 20
ATOM 35018 O O . MET A 1 32 ? -7.179 -12.141 -14.254 1.00 0.00 32 MET A O 20
ATOM 35032 N N . ASN A 1 33 ? -5.688 -12.159 -12.511 1.00 0.00 33 ASN A N 20
ATOM 35033 C CA . ASN A 1 33 ? -4.776 -11.141 -13.047 1.00 0.00 33 ASN A CA 20
ATOM 35034 C C . ASN A 1 33 ? -3.360 -11.699 -13.303 1.00 0.00 33 ASN A C 20
ATOM 35035 O O . ASN A 1 33 ? -3.104 -12.890 -13.191 1.00 0.00 33 ASN A O 20
ATOM 35046 N N . LYS A 1 34 ? -2.471 -10.742 -13.658 1.00 0.00 34 LYS A N 20
ATOM 35047 C CA . LYS A 1 34 ? -1.074 -11.052 -13.950 1.00 0.00 34 LYS A CA 20
ATOM 35048 C C . LYS A 1 34 ? -0.238 -9.762 -13.961 1.00 0.00 34 LYS A C 20
ATOM 35049 O O . LYS A 1 34 ? -0.765 -8.665 -13.840 1.00 0.00 34 LYS A O 20
ATOM 35068 N N . ALA A 1 35 ? 1.085 -9.974 -14.142 1.00 0.00 35 ALA A N 20
ATOM 35069 C CA . ALA A 1 35 ? 2.093 -8.919 -14.198 1.00 0.00 35 ALA A CA 20
ATOM 35070 C C . ALA A 1 35 ? 1.622 -7.690 -14.999 1.00 0.00 35 ALA A C 20
ATOM 35071 O O . ALA A 1 35 ? 1.318 -7.752 -16.184 1.00 0.00 35 ALA A O 20
ATOM 35078 N N . GLY A 1 36 ? 1.591 -6.581 -14.236 1.00 0.00 36 GLY A N 20
ATOM 35079 C CA . GLY A 1 36 ? 1.179 -5.273 -14.715 1.00 0.00 36 GLY A CA 20
ATOM 35080 C C . GLY A 1 36 ? -0.067 -4.776 -13.981 1.00 0.00 36 GLY A C 20
ATOM 35081 O O . GLY A 1 36 ? -0.283 -3.583 -13.806 1.00 0.00 36 GLY A O 20
ATOM 35085 N N . SER A 1 37 ? -0.876 -5.764 -13.552 1.00 0.00 37 SER A N 20
ATOM 35086 C CA . SER A 1 37 ? -2.025 -5.473 -12.706 1.00 0.00 37 SER A CA 20
ATOM 35087 C C . SER A 1 37 ? -1.376 -5.106 -11.351 1.00 0.00 37 SER A C 20
ATOM 35088 O O . SER A 1 37 ? -0.503 -5.828 -10.868 1.00 0.00 37 SER A O 20
ATOM 35096 N N . PHE A 1 38 ? -1.793 -3.930 -10.825 1.00 0.00 38 PHE A N 20
ATOM 35097 C CA . PHE A 1 38 ? -1.240 -3.380 -9.587 1.00 0.00 38 PHE A CA 20
ATOM 35098 C C . PHE A 1 38 ? -2.406 -2.920 -8.654 1.00 0.00 38 PHE A C 20
ATOM 35099 O O . PHE A 1 38 ? -3.584 -2.993 -8.985 1.00 0.00 38 PHE A O 20
ATOM 35116 N N . LEU A 1 39 ? -1.924 -2.407 -7.488 1.00 0.00 39 LEU A N 20
ATOM 35117 C CA . LEU A 1 39 ? -2.678 -1.789 -6.381 1.00 0.00 39 LEU A CA 20
ATOM 35118 C C . LEU A 1 39 ? -1.741 -0.668 -5.888 1.00 0.00 39 LEU A C 20
ATOM 35119 O O . LEU A 1 39 ? -0.562 -0.733 -6.205 1.00 0.00 39 LEU A O 20
ATOM 35135 N N . ILE A 1 40 ? -2.237 0.317 -5.095 1.00 0.00 40 ILE A N 20
ATOM 35136 C CA . ILE A 1 40 ? -1.231 1.296 -4.651 1.00 0.00 40 ILE A CA 20
ATOM 35137 C C . ILE A 1 40 ? -1.729 1.562 -3.197 1.00 0.00 40 ILE A C 20
ATOM 35138 O O . ILE A 1 40 ? -2.485 2.476 -2.902 1.00 0.00 40 ILE A O 20
ATOM 35154 N N . ARG A 1 41 ? -1.304 0.616 -2.328 1.00 0.00 41 ARG A N 20
ATOM 35155 C CA . ARG A 1 41 ? -1.739 0.598 -0.937 1.00 0.00 41 ARG A CA 20
ATOM 35156 C C . ARG A 1 41 ? -0.977 1.661 -0.109 1.00 0.00 41 ARG A C 20
ATOM 35157 O O . ARG A 1 41 ? 0.247 1.699 -0.098 1.00 0.00 41 ARG A O 20
ATOM 35178 N N . GLU A 1 42 ? -1.780 2.510 0.581 1.00 0.00 42 GLU A N 20
ATOM 35179 C CA . GLU A 1 42 ? -1.217 3.595 1.394 1.00 0.00 42 GLU A CA 20
ATOM 35180 C C . GLU A 1 42 ? -0.458 3.085 2.627 1.00 0.00 42 GLU A C 20
ATOM 35181 O O . GLU A 1 42 ? -0.670 1.978 3.103 1.00 0.00 42 GLU A O 20
ATOM 35193 N N . SER A 1 43 ? 0.464 3.961 3.082 1.00 0.00 43 SER A N 20
ATOM 35194 C CA . SER A 1 43 ? 1.241 3.687 4.283 1.00 0.00 43 SER A CA 20
ATOM 35195 C C . SER A 1 43 ? 0.541 4.502 5.385 1.00 0.00 43 SER A C 20
ATOM 35196 O O . SER A 1 43 ? 0.691 5.710 5.476 1.00 0.00 43 SER A O 20
ATOM 35204 N N . GLU A 1 44 ? -0.238 3.777 6.201 1.00 0.00 44 GLU A N 20
ATOM 35205 C CA . GLU A 1 44 ? -1.045 4.364 7.266 1.00 0.00 44 GLU A CA 20
ATOM 35206 C C . GLU A 1 44 ? -0.288 5.271 8.272 1.00 0.00 44 GLU A C 20
ATOM 35207 O O . GLU A 1 44 ? -0.896 6.080 8.962 1.00 0.00 44 GLU A O 20
ATOM 35219 N N . SER A 1 45 ? 1.043 5.112 8.310 1.00 0.00 45 SER A N 20
ATOM 35220 C CA . SER A 1 45 ? 1.916 5.863 9.201 1.00 0.00 45 SER A CA 20
ATOM 35221 C C . SER A 1 45 ? 2.120 7.333 8.770 1.00 0.00 45 SER A C 20
ATOM 35222 O O . SER A 1 45 ? 2.414 8.193 9.590 1.00 0.00 45 SER A O 20
ATOM 35230 N N . ASN A 1 46 ? 1.967 7.565 7.451 1.00 0.00 46 ASN A N 20
ATOM 35231 C CA . ASN A 1 46 ? 2.177 8.877 6.843 1.00 0.00 46 ASN A CA 20
ATOM 35232 C C . ASN A 1 46 ? 0.930 9.359 6.069 1.00 0.00 46 ASN A C 20
ATOM 35233 O O . ASN A 1 46 ? -0.142 8.766 6.090 1.00 0.00 46 ASN A O 20
ATOM 35244 N N . LYS A 1 47 ? 1.201 10.491 5.387 1.00 0.00 47 LYS A N 20
ATOM 35245 C CA . LYS A 1 47 ? 0.273 11.201 4.525 1.00 0.00 47 LYS A CA 20
ATOM 35246 C C . LYS A 1 47 ? 0.168 10.529 3.145 1.00 0.00 47 LYS A C 20
ATOM 35247 O O . LYS A 1 47 ? -0.442 9.483 2.969 1.00 0.00 47 LYS A O 20
ATOM 35266 N N . GLY A 1 48 ? 0.826 11.205 2.203 1.00 0.00 48 GLY A N 20
ATOM 35267 C CA . GLY A 1 48 ? 0.883 10.796 0.814 1.00 0.00 48 GLY A CA 20
ATOM 35268 C C . GLY A 1 48 ? 1.885 9.675 0.511 1.00 0.00 48 GLY A C 20
ATOM 35269 O O . GLY A 1 48 ? 2.265 9.505 -0.637 1.00 0.00 48 GLY A O 20
ATOM 35273 N N . ALA A 1 49 ? 2.335 8.932 1.551 1.00 0.00 49 ALA A N 20
ATOM 35274 C CA . ALA A 1 49 ? 3.263 7.832 1.243 1.00 0.00 49 ALA A CA 20
ATOM 35275 C C . ALA A 1 49 ? 2.434 6.557 1.004 1.00 0.00 49 ALA A C 20
ATOM 35276 O O . ALA A 1 49 ? 1.519 6.252 1.754 1.00 0.00 49 ALA A O 20
ATOM 35283 N N . PHE A 1 50 ? 2.797 5.867 -0.092 1.00 0.00 50 PHE A N 20
ATOM 35284 C CA . PHE A 1 50 ? 2.132 4.641 -0.508 1.00 0.00 50 PHE A CA 20
ATOM 35285 C C . PHE A 1 50 ? 3.207 3.549 -0.698 1.00 0.00 50 PHE A C 20
ATOM 35286 O O . PHE A 1 50 ? 4.381 3.723 -0.396 1.00 0.00 50 PHE A O 20
ATOM 35303 N N . SER A 1 51 ? 2.704 2.426 -1.245 1.00 0.00 51 SER A N 20
ATOM 35304 C CA . SER A 1 51 ? 3.475 1.240 -1.605 1.00 0.00 51 SER A CA 20
ATOM 35305 C C . SER A 1 51 ? 2.914 0.788 -2.963 1.00 0.00 51 SER A C 20
ATOM 35306 O O . SER A 1 51 ? 1.811 1.196 -3.309 1.00 0.00 51 SER A O 20
ATOM 35314 N N . LEU A 1 52 ? 3.666 -0.056 -3.707 1.00 0.00 52 LEU A N 20
ATOM 35315 C CA . LEU A 1 52 ? 3.136 -0.442 -5.022 1.00 0.00 52 LEU A CA 20
ATOM 35316 C C . LEU A 1 52 ? 3.426 -1.916 -5.362 1.00 0.00 52 LEU A C 20
ATOM 35317 O O . LEU A 1 52 ? 4.525 -2.278 -5.758 1.00 0.00 52 LEU A O 20
ATOM 35333 N N . SER A 1 53 ? 2.332 -2.704 -5.189 1.00 0.00 53 SER A N 20
ATOM 35334 C CA . SER A 1 53 ? 2.235 -4.151 -5.388 1.00 0.00 53 SER A CA 20
ATOM 35335 C C . SER A 1 53 ? 1.991 -4.459 -6.881 1.00 0.00 53 SER A C 20
ATOM 35336 O O . SER A 1 53 ? 1.123 -3.865 -7.505 1.00 0.00 53 SER A O 20
ATOM 35344 N N . VAL A 1 54 ? 2.796 -5.414 -7.409 1.00 0.00 54 VAL A N 20
ATOM 35345 C CA . VAL A 1 54 ? 2.693 -5.836 -8.816 1.00 0.00 54 VAL A CA 20
ATOM 35346 C C . VAL A 1 54 ? 2.982 -7.324 -8.882 1.00 0.00 54 VAL A C 20
ATOM 35347 O O . VAL A 1 54 ? 3.829 -7.792 -8.143 1.00 0.00 54 VAL A O 20
ATOM 35360 N N . LYS A 1 55 ? 2.304 -8.047 -9.802 1.00 0.00 55 LYS A N 20
ATOM 35361 C CA . LYS A 1 55 ? 2.601 -9.483 -9.839 1.00 0.00 55 LYS A CA 20
ATOM 35362 C C . LYS A 1 55 ? 3.919 -9.768 -10.614 1.00 0.00 55 LYS A C 20
ATOM 35363 O O . LYS A 1 55 ? 3.899 -9.814 -11.835 1.00 0.00 55 LYS A O 20
ATOM 35382 N N . ASP A 1 56 ? 5.055 -9.969 -9.886 1.00 0.00 56 ASP A N 20
ATOM 35383 C CA . ASP A 1 56 ? 6.310 -10.263 -10.584 1.00 0.00 56 ASP A CA 20
ATOM 35384 C C . ASP A 1 56 ? 6.369 -11.753 -11.001 1.00 0.00 56 ASP A C 20
ATOM 35385 O O . ASP A 1 56 ? 6.553 -12.667 -10.208 1.00 0.00 56 ASP A O 20
ATOM 35394 N N . ILE A 1 57 ? 6.140 -11.914 -12.324 1.00 0.00 57 ILE A N 20
ATOM 35395 C CA . ILE A 1 57 ? 6.127 -13.221 -12.976 1.00 0.00 57 ILE A CA 20
ATOM 35396 C C . ILE A 1 57 ? 7.473 -13.474 -13.673 1.00 0.00 57 ILE A C 20
ATOM 35397 O O . ILE A 1 57 ? 7.896 -12.766 -14.578 1.00 0.00 57 ILE A O 20
ATOM 35413 N N . THR A 1 58 ? 8.089 -14.559 -13.167 1.00 0.00 58 THR A N 20
ATOM 35414 C CA . THR A 1 58 ? 9.390 -15.035 -13.617 1.00 0.00 58 THR A CA 20
ATOM 35415 C C . THR A 1 58 ? 9.430 -16.562 -13.495 1.00 0.00 58 THR A C 20
ATOM 35416 O O . THR A 1 58 ? 8.564 -17.161 -12.868 1.00 0.00 58 THR A O 20
ATOM 35427 N N . THR A 1 59 ? 10.486 -17.164 -14.102 1.00 0.00 59 THR A N 20
ATOM 35428 C CA . THR A 1 59 ? 10.607 -18.623 -14.030 1.00 0.00 59 THR A CA 20
ATOM 35429 C C . THR A 1 59 ? 11.011 -19.111 -12.621 1.00 0.00 59 THR A C 20
ATOM 35430 O O . THR A 1 59 ? 11.068 -20.310 -12.382 1.00 0.00 59 THR A O 20
ATOM 35441 N N . GLN A 1 60 ? 11.280 -18.147 -11.707 1.00 0.00 60 GLN A N 20
ATOM 35442 C CA . GLN A 1 60 ? 11.649 -18.532 -10.341 1.00 0.00 60 GLN A CA 20
ATOM 35443 C C . GLN A 1 60 ? 10.412 -18.613 -9.415 1.00 0.00 60 GLN A C 20
ATOM 35444 O O . GLN A 1 60 ? 10.457 -19.268 -8.381 1.00 0.00 60 GLN A O 20
ATOM 35458 N N . GLY A 1 61 ? 9.321 -17.926 -9.829 1.00 0.00 61 GLY A N 20
ATOM 35459 C CA . GLY A 1 61 ? 8.105 -17.958 -9.023 1.00 0.00 61 GLY A CA 20
ATOM 35460 C C . GLY A 1 61 ? 7.231 -16.713 -9.205 1.00 0.00 61 GLY A C 20
ATOM 35461 O O . GLY A 1 61 ? 7.681 -15.645 -9.601 1.00 0.00 61 GLY A O 20
ATOM 35465 N N . GLU A 1 62 ? 5.944 -16.944 -8.878 1.00 0.00 62 GLU A N 20
ATOM 35466 C CA . GLU A 1 62 ? 4.904 -15.936 -8.933 1.00 0.00 62 GLU A CA 20
ATOM 35467 C C . GLU A 1 62 ? 4.904 -15.183 -7.578 1.00 0.00 62 GLU A C 20
ATOM 35468 O O . GLU A 1 62 ? 4.280 -15.603 -6.613 1.00 0.00 62 GLU A O 20
ATOM 35480 N N . VAL A 1 63 ? 5.650 -14.058 -7.568 1.00 0.00 63 VAL A N 20
ATOM 35481 C CA . VAL A 1 63 ? 5.834 -13.225 -6.380 1.00 0.00 63 VAL A CA 20
ATOM 35482 C C . VAL A 1 63 ? 5.277 -11.852 -6.702 1.00 0.00 63 VAL A C 20
ATOM 35483 O O . VAL A 1 63 ? 5.274 -11.520 -7.870 1.00 0.00 63 VAL A O 20
ATOM 35496 N N . VAL A 1 64 ? 4.820 -11.060 -5.706 1.00 0.00 64 VAL A N 20
ATOM 35497 C CA . VAL A 1 64 ? 4.366 -9.704 -6.057 1.00 0.00 64 VAL A CA 20
ATOM 35498 C C . VAL A 1 64 ? 5.663 -8.850 -6.149 1.00 0.00 64 VAL A C 20
ATOM 35499 O O . VAL A 1 64 ? 6.716 -9.384 -6.423 1.00 0.00 64 VAL A O 20
ATOM 35512 N N . LYS A 1 65 ? 5.550 -7.535 -5.992 1.00 0.00 65 LYS A N 20
ATOM 35513 C CA . LYS A 1 65 ? 6.663 -6.562 -5.959 1.00 0.00 65 LYS A CA 20
ATOM 35514 C C . LYS A 1 65 ? 6.151 -5.294 -5.289 1.00 0.00 65 LYS A C 20
ATOM 35515 O O . LYS A 1 65 ? 5.189 -4.730 -5.770 1.00 0.00 65 LYS A O 20
ATOM 35534 N N . HIS A 1 66 ? 6.841 -4.855 -4.216 1.00 0.00 66 HIS A N 20
ATOM 35535 C CA . HIS A 1 66 ? 6.435 -3.654 -3.479 1.00 0.00 66 HIS A CA 20
ATOM 35536 C C . HIS A 1 66 ? 7.491 -2.536 -3.577 1.00 0.00 66 HIS A C 20
ATOM 35537 O O . HIS A 1 66 ? 8.561 -2.632 -2.990 1.00 0.00 66 HIS A O 20
ATOM 35551 N N . TYR A 1 67 ? 7.137 -1.474 -4.338 1.00 0.00 67 TYR A N 20
ATOM 35552 C CA . TYR A 1 67 ? 8.043 -0.329 -4.465 1.00 0.00 67 TYR A CA 20
ATOM 35553 C C . TYR A 1 67 ? 7.668 0.682 -3.356 1.00 0.00 67 TYR A C 20
ATOM 35554 O O . TYR A 1 67 ? 6.724 0.466 -2.603 1.00 0.00 67 TYR A O 20
ATOM 35572 N N . LYS A 1 68 ? 8.448 1.786 -3.310 1.00 0.00 68 LYS A N 20
ATOM 35573 C CA . LYS A 1 68 ? 8.250 2.833 -2.314 1.00 0.00 68 LYS A CA 20
ATOM 35574 C C . LYS A 1 68 ? 8.093 4.234 -2.951 1.00 0.00 68 LYS A C 20
ATOM 35575 O O . LYS A 1 68 ? 9.028 4.901 -3.370 1.00 0.00 68 LYS A O 20
ATOM 35594 N N . ILE A 1 69 ? 6.805 4.594 -2.960 1.00 0.00 69 ILE A N 20
ATOM 35595 C CA . ILE A 1 69 ? 6.237 5.856 -3.428 1.00 0.00 69 ILE A CA 20
ATOM 35596 C C . ILE A 1 69 ? 6.084 6.885 -2.306 1.00 0.00 69 ILE A C 20
ATOM 35597 O O . ILE A 1 69 ? 5.208 6.784 -1.462 1.00 0.00 69 ILE A O 20
ATOM 35613 N N . ARG A 1 70 ? 6.987 7.880 -2.356 1.00 0.00 70 ARG A N 20
ATOM 35614 C CA . ARG A 1 70 ? 6.909 8.962 -1.382 1.00 0.00 70 ARG A CA 20
ATOM 35615 C C . ARG A 1 70 ? 6.028 10.025 -2.017 1.00 0.00 70 ARG A C 20
ATOM 35616 O O . ARG A 1 70 ? 5.647 9.926 -3.173 1.00 0.00 70 ARG A O 20
ATOM 35637 N N . SER A 1 71 ? 5.741 11.028 -1.181 1.00 0.00 71 SER A N 20
ATOM 35638 C CA . SER A 1 71 ? 4.938 12.156 -1.597 1.00 0.00 71 SER A CA 20
ATOM 35639 C C . SER A 1 71 ? 5.760 13.422 -1.360 1.00 0.00 71 SER A C 20
ATOM 35640 O O . SER A 1 71 ? 6.092 13.771 -0.234 1.00 0.00 71 SER A O 20
ATOM 35648 N N . LEU A 1 72 ? 6.062 14.075 -2.497 1.00 0.00 72 LEU A N 20
ATOM 35649 C CA . LEU A 1 72 ? 6.879 15.271 -2.526 1.00 0.00 72 LEU A CA 20
ATOM 35650 C C . LEU A 1 72 ? 6.000 16.506 -2.607 1.00 0.00 72 LEU A C 20
ATOM 35651 O O . LEU A 1 72 ? 4.911 16.508 -3.167 1.00 0.00 72 LEU A O 20
ATOM 35667 N N . ASP A 1 73 ? 6.594 17.552 -2.015 1.00 0.00 73 ASP A N 20
ATOM 35668 C CA . ASP A 1 73 ? 5.947 18.856 -1.954 1.00 0.00 73 ASP A CA 20
ATOM 35669 C C . ASP A 1 73 ? 5.744 19.495 -3.334 1.00 0.00 73 ASP A C 20
ATOM 35670 O O . ASP A 1 73 ? 4.771 20.205 -3.560 1.00 0.00 73 ASP A O 20
ATOM 35679 N N . ASN A 1 74 ? 6.710 19.198 -4.225 1.00 0.00 74 ASN A N 20
ATOM 35680 C CA . ASN A 1 74 ? 6.666 19.770 -5.567 1.00 0.00 74 ASN A CA 20
ATOM 35681 C C . ASN A 1 74 ? 6.889 18.720 -6.675 1.00 0.00 74 ASN A C 20
ATOM 35682 O O . ASN A 1 74 ? 6.903 19.049 -7.855 1.00 0.00 74 ASN A O 20
ATOM 35693 N N . GLY A 1 75 ? 7.057 17.455 -6.226 1.00 0.00 75 GLY A N 20
ATOM 35694 C CA . GLY A 1 75 ? 7.319 16.359 -7.167 1.00 0.00 75 GLY A CA 20
ATOM 35695 C C . GLY A 1 75 ? 6.252 15.272 -7.239 1.00 0.00 75 GLY A C 20
ATOM 35696 O O . GLY A 1 75 ? 6.392 14.300 -7.967 1.00 0.00 75 GLY A O 20
ATOM 35700 N N . GLY A 1 76 ? 5.189 15.486 -6.456 1.00 0.00 76 GLY A N 20
ATOM 35701 C CA . GLY A 1 76 ? 4.080 14.543 -6.436 1.00 0.00 76 GLY A CA 20
ATOM 35702 C C . GLY A 1 76 ? 4.402 13.205 -5.773 1.00 0.00 76 GLY A C 20
ATOM 35703 O O . GLY A 1 76 ? 4.148 13.025 -4.592 1.00 0.00 76 GLY A O 20
ATOM 35707 N N . TYR A 1 77 ? 4.957 12.281 -6.606 1.00 0.00 77 TYR A N 20
ATOM 35708 C CA . TYR A 1 77 ? 5.312 10.945 -6.141 1.00 0.00 77 TYR A CA 20
ATOM 35709 C C . TYR A 1 77 ? 6.473 10.413 -6.953 1.00 0.00 77 TYR A C 20
ATOM 35710 O O . TYR A 1 77 ? 6.557 10.605 -8.158 1.00 0.00 77 TYR A O 20
ATOM 35728 N N . TYR A 1 78 ? 7.347 9.709 -6.199 1.00 0.00 78 TYR A N 20
ATOM 35729 C CA . TYR A 1 78 ? 8.496 9.083 -6.868 1.00 0.00 78 TYR A CA 20
ATOM 35730 C C . TYR A 1 78 ? 8.833 7.721 -6.248 1.00 0.00 78 TYR A C 20
ATOM 35731 O O . TYR A 1 78 ? 8.741 7.526 -5.043 1.00 0.00 78 TYR A O 20
ATOM 35749 N N . ILE A 1 79 ? 9.231 6.810 -7.167 1.00 0.00 79 ILE A N 20
ATOM 35750 C CA . ILE A 1 79 ? 9.675 5.447 -6.800 1.00 0.00 79 ILE A CA 20
ATOM 35751 C C . ILE A 1 79 ? 11.179 5.321 -7.112 1.00 0.00 79 ILE A C 20
ATOM 35752 O O . ILE A 1 79 ? 11.905 4.546 -6.501 1.00 0.00 79 ILE A O 20
ATOM 35768 N N . SER A 1 80 ? 11.577 6.154 -8.093 1.00 0.00 80 SER A N 20
ATOM 35769 C CA . SER A 1 80 ? 12.942 6.313 -8.556 1.00 0.00 80 SER A CA 20
ATOM 35770 C C . SER A 1 80 ? 13.029 7.850 -8.561 1.00 0.00 80 SER A C 20
ATOM 35771 O O . SER A 1 80 ? 12.131 8.490 -9.091 1.00 0.00 80 SER A O 20
ATOM 35779 N N . PRO A 1 81 ? 14.088 8.471 -7.971 1.00 0.00 81 PRO A N 20
ATOM 35780 C CA . PRO A 1 81 ? 14.104 9.930 -7.879 1.00 0.00 81 PRO A CA 20
ATOM 35781 C C . PRO A 1 81 ? 14.145 10.708 -9.195 1.00 0.00 81 PRO A C 20
ATOM 35782 O O . PRO A 1 81 ? 13.821 11.887 -9.229 1.00 0.00 81 PRO A O 20
ATOM 35793 N N . ARG A 1 82 ? 14.521 9.993 -10.273 1.00 0.00 82 ARG A N 20
ATOM 35794 C CA . ARG A 1 82 ? 14.529 10.634 -11.588 1.00 0.00 82 ARG A CA 20
ATOM 35795 C C . ARG A 1 82 ? 13.092 10.621 -12.139 1.00 0.00 82 ARG A C 20
ATOM 35796 O O . ARG A 1 82 ? 12.577 11.646 -12.568 1.00 0.00 82 ARG A O 20
ATOM 35817 N N . ILE A 1 83 ? 12.470 9.414 -12.082 1.00 0.00 83 ILE A N 20
ATOM 35818 C CA . ILE A 1 83 ? 11.085 9.305 -12.536 1.00 0.00 83 ILE A CA 20
ATOM 35819 C C . ILE A 1 83 ? 10.109 9.503 -11.353 1.00 0.00 83 ILE A C 20
ATOM 35820 O O . ILE A 1 83 ? 9.823 8.651 -10.510 1.00 0.00 83 ILE A O 20
ATOM 35836 N N . THR A 1 84 ? 9.666 10.769 -11.430 1.00 0.00 84 THR A N 20
ATOM 35837 C CA . THR A 1 84 ? 8.761 11.449 -10.534 1.00 0.00 84 THR A CA 20
ATOM 35838 C C . THR A 1 84 ? 7.594 11.946 -11.411 1.00 0.00 84 THR A C 20
ATOM 35839 O O . THR A 1 84 ? 7.763 12.229 -12.591 1.00 0.00 84 THR A O 20
ATOM 35850 N N . PHE A 1 85 ? 6.431 12.044 -10.753 1.00 0.00 85 PHE A N 20
ATOM 35851 C CA . PHE A 1 85 ? 5.190 12.458 -11.434 1.00 0.00 85 PHE A CA 20
ATOM 35852 C C . PHE A 1 85 ? 4.316 13.219 -10.421 1.00 0.00 85 PHE A C 20
ATOM 35853 O O . PHE A 1 85 ? 4.338 12.899 -9.244 1.00 0.00 85 PHE A O 20
ATOM 35870 N N . PRO A 1 86 ? 3.515 14.220 -10.900 1.00 0.00 86 PRO A N 20
ATOM 35871 C CA . PRO A 1 86 ? 2.682 15.054 -10.016 1.00 0.00 86 PRO A CA 20
ATOM 35872 C C . PRO A 1 86 ? 1.569 14.303 -9.255 1.00 0.00 86 PRO A C 20
ATOM 35873 O O . PRO A 1 86 ? 0.926 14.856 -8.371 1.00 0.00 86 PRO A O 20
ATOM 35884 N N . THR A 1 87 ? 1.385 13.027 -9.636 1.00 0.00 87 THR A N 20
ATOM 35885 C CA . THR A 1 87 ? 0.387 12.177 -9.006 1.00 0.00 87 THR A CA 20
ATOM 35886 C C . THR A 1 87 ? 0.658 10.756 -9.454 1.00 0.00 87 THR A C 20
ATOM 35887 O O . THR A 1 87 ? 1.322 10.521 -10.459 1.00 0.00 87 THR A O 20
ATOM 35898 N N . LEU A 1 88 ? 0.076 9.815 -8.668 1.00 0.00 88 LEU A N 20
ATOM 35899 C CA . LEU A 1 88 ? 0.236 8.421 -9.038 1.00 0.00 88 LEU A CA 20
ATOM 35900 C C . LEU A 1 88 ? -0.337 8.209 -10.440 1.00 0.00 88 LEU A C 20
ATOM 35901 O O . LEU A 1 88 ? 0.245 7.475 -11.209 1.00 0.00 88 LEU A O 20
ATOM 35917 N N . GLN A 1 89 ? -1.462 8.881 -10.774 1.00 0.00 89 GLN A N 20
ATOM 35918 C CA . GLN A 1 89 ? -2.052 8.561 -12.080 1.00 0.00 89 GLN A CA 20
ATOM 35919 C C . GLN A 1 89 ? -1.150 8.885 -13.281 1.00 0.00 89 GLN A C 20
ATOM 35920 O O . GLN A 1 89 ? -1.179 8.188 -14.282 1.00 0.00 89 GLN A O 20
ATOM 35934 N N . ALA A 1 90 ? -0.325 9.936 -13.106 1.00 0.00 90 ALA A N 20
ATOM 35935 C CA . ALA A 1 90 ? 0.626 10.334 -14.152 1.00 0.00 90 ALA A CA 20
ATOM 35936 C C . ALA A 1 90 ? 1.842 9.361 -14.213 1.00 0.00 90 ALA A C 20
ATOM 35937 O O . ALA A 1 90 ? 2.639 9.369 -15.143 1.00 0.00 90 ALA A O 20
ATOM 35944 N N . LEU A 1 91 ? 1.916 8.539 -13.154 1.00 0.00 91 LEU A N 20
ATOM 35945 C CA . LEU A 1 91 ? 2.897 7.486 -12.918 1.00 0.00 91 LEU A CA 20
ATOM 35946 C C . LEU A 1 91 ? 2.341 6.138 -13.454 1.00 0.00 91 LEU A C 20
ATOM 35947 O O . LEU A 1 91 ? 3.077 5.333 -14.012 1.00 0.00 91 LEU A O 20
ATOM 35963 N N . VAL A 1 92 ? 1.005 5.962 -13.297 1.00 0.00 92 VAL A N 20
ATOM 35964 C CA . VAL A 1 92 ? 0.280 4.778 -13.733 1.00 0.00 92 VAL A CA 20
ATOM 35965 C C . VAL A 1 92 ? -0.087 4.887 -15.247 1.00 0.00 92 VAL A C 20
ATOM 35966 O O . VAL A 1 92 ? -0.597 3.947 -15.841 1.00 0.00 92 VAL A O 20
ATOM 35979 N N . GLN A 1 93 ? 0.212 6.082 -15.825 1.00 0.00 93 GLN A N 20
ATOM 35980 C CA . GLN A 1 93 ? -0.060 6.395 -17.228 1.00 0.00 93 GLN A CA 20
ATOM 35981 C C . GLN A 1 93 ? 1.180 5.986 -18.043 1.00 0.00 93 GLN A C 20
ATOM 35982 O O . GLN A 1 93 ? 1.114 5.266 -19.034 1.00 0.00 93 GLN A O 20
ATOM 35996 N N . HIS A 1 94 ? 2.325 6.480 -17.513 1.00 0.00 94 HIS A N 20
ATOM 35997 C CA . HIS A 1 94 ? 3.629 6.243 -18.107 1.00 0.00 94 HIS A CA 20
ATOM 35998 C C . HIS A 1 94 ? 3.921 4.743 -18.132 1.00 0.00 94 HIS A C 20
ATOM 35999 O O . HIS A 1 94 ? 4.328 4.193 -19.146 1.00 0.00 94 HIS A O 20
ATOM 36013 N N . TYR A 1 95 ? 3.640 4.129 -16.964 1.00 0.00 95 TYR A N 20
ATOM 36014 C CA . TYR A 1 95 ? 3.884 2.700 -16.823 1.00 0.00 95 TYR A CA 20
ATOM 36015 C C . TYR A 1 95 ? 2.909 1.855 -17.655 1.00 0.00 95 TYR A C 20
ATOM 36016 O O . TYR A 1 95 ? 3.227 0.718 -17.977 1.00 0.00 95 TYR A O 20
ATOM 36034 N N . SER A 1 96 ? 1.730 2.435 -18.016 1.00 0.00 96 SER A N 20
ATOM 36035 C CA . SER A 1 96 ? 0.821 1.639 -18.863 1.00 0.00 96 SER A CA 20
ATOM 36036 C C . SER A 1 96 ? 1.503 1.243 -20.195 1.00 0.00 96 SER A C 20
ATOM 36037 O O . SER A 1 96 ? 1.240 0.180 -20.741 1.00 0.00 96 SER A O 20
ATOM 36045 N N . LYS A 1 97 ? 2.390 2.148 -20.665 1.00 0.00 97 LYS A N 20
ATOM 36046 C CA . LYS A 1 97 ? 3.121 1.880 -21.909 1.00 0.00 97 LYS A CA 20
ATOM 36047 C C . LYS A 1 97 ? 4.535 1.318 -21.637 1.00 0.00 97 LYS A C 20
ATOM 36048 O O . LYS A 1 97 ? 4.897 0.230 -22.072 1.00 0.00 97 LYS A O 20
ATOM 36067 N N . LYS A 1 98 ? 5.288 2.138 -20.885 1.00 0.00 98 LYS A N 20
ATOM 36068 C CA . LYS A 1 98 ? 6.676 1.854 -20.543 1.00 0.00 98 LYS A CA 20
ATOM 36069 C C . LYS A 1 98 ? 6.892 2.033 -19.024 1.00 0.00 98 LYS A C 20
ATOM 36070 O O . LYS A 1 98 ? 6.848 3.138 -18.497 1.00 0.00 98 LYS A O 20
ATOM 36089 N N . GLY A 1 99 ? 7.168 0.876 -18.372 1.00 0.00 99 GLY A N 20
ATOM 36090 C CA . GLY A 1 99 ? 7.424 0.806 -16.927 1.00 0.00 99 GLY A CA 20
ATOM 36091 C C . GLY A 1 99 ? 8.570 1.712 -16.467 1.00 0.00 99 GLY A C 20
ATOM 36092 O O . GLY A 1 99 ? 8.584 2.236 -15.361 1.00 0.00 99 GLY A O 20
ATOM 36096 N N . ASP A 1 100 ? 9.539 1.804 -17.401 1.00 0.00 100 ASP A N 20
ATOM 36097 C CA . ASP A 1 100 ? 10.752 2.615 -17.279 1.00 0.00 100 ASP A CA 20
ATOM 36098 C C . ASP A 1 100 ? 11.518 2.412 -15.949 1.00 0.00 100 ASP A C 20
ATOM 36099 O O . ASP A 1 100 ? 12.184 3.310 -15.453 1.00 0.00 100 ASP A O 20
ATOM 36108 N N . GLY A 1 101 ? 11.391 1.186 -15.410 1.00 0.00 101 GLY A N 20
ATOM 36109 C CA . GLY A 1 101 ? 12.058 0.875 -14.150 1.00 0.00 101 GLY A CA 20
ATOM 36110 C C . GLY A 1 101 ? 11.382 -0.301 -13.450 1.00 0.00 101 GLY A C 20
ATOM 36111 O O . GLY A 1 101 ? 12.020 -1.131 -12.814 1.00 0.00 101 GLY A O 20
ATOM 36115 N N . LEU A 1 102 ? 10.044 -0.322 -13.625 1.00 0.00 102 LEU A N 20
ATOM 36116 C CA . LEU A 1 102 ? 9.230 -1.374 -13.047 1.00 0.00 102 LEU A CA 20
ATOM 36117 C C . LEU A 1 102 ? 9.418 -2.665 -13.860 1.00 0.00 102 LEU A C 20
ATOM 36118 O O . LEU A 1 102 ? 9.273 -2.699 -15.076 1.00 0.00 102 LEU A O 20
ATOM 36134 N N . CYS A 1 103 ? 9.757 -3.703 -13.068 1.00 0.00 103 CYS A N 20
ATOM 36135 C CA . CYS A 1 103 ? 10.030 -5.076 -13.501 1.00 0.00 103 CYS A CA 20
ATOM 36136 C C . CYS A 1 103 ? 9.179 -5.516 -14.709 1.00 0.00 103 CYS A C 20
ATOM 36137 O O . CYS A 1 103 ? 9.679 -6.043 -15.694 1.00 0.00 103 CYS A O 20
ATOM 36145 N N . GLN A 1 104 ? 7.870 -5.249 -14.553 1.00 0.00 104 GLN A N 20
ATOM 36146 C CA . GLN A 1 104 ? 6.873 -5.563 -15.559 1.00 0.00 104 GLN A CA 20
ATOM 36147 C C . GLN A 1 104 ? 5.779 -4.525 -15.365 1.00 0.00 104 GLN A C 20
ATOM 36148 O O . GLN A 1 104 ? 4.959 -4.587 -14.457 1.00 0.00 104 GLN A O 20
ATOM 36162 N N . LYS A 1 105 ? 5.860 -3.566 -16.305 1.00 0.00 105 LYS A N 20
ATOM 36163 C CA . LYS A 1 105 ? 4.967 -2.433 -16.379 1.00 0.00 105 LYS A CA 20
ATOM 36164 C C . LYS A 1 105 ? 3.508 -2.895 -16.423 1.00 0.00 105 LYS A C 20
ATOM 36165 O O . LYS A 1 105 ? 3.183 -4.072 -16.513 1.00 0.00 105 LYS A O 20
ATOM 36184 N N . LEU A 1 106 ? 2.663 -1.865 -16.391 1.00 0.00 106 LEU A N 20
ATOM 36185 C CA . LEU A 1 106 ? 1.231 -2.114 -16.299 1.00 0.00 106 LEU A CA 20
ATOM 36186 C C . LEU A 1 106 ? 0.627 -2.710 -17.566 1.00 0.00 106 LEU A C 20
ATOM 36187 O O . LEU A 1 106 ? 1.125 -2.570 -18.675 1.00 0.00 106 LEU A O 20
ATOM 36203 N N . THR A 1 107 ? -0.487 -3.404 -17.279 1.00 0.00 107 THR A N 20
ATOM 36204 C CA . THR A 1 107 ? -1.262 -4.058 -18.318 1.00 0.00 107 THR A CA 20
ATOM 36205 C C . THR A 1 107 ? -2.730 -3.781 -18.074 1.00 0.00 107 THR A C 20
ATOM 36206 O O . THR A 1 107 ? -3.375 -3.050 -18.815 1.00 0.00 107 THR A O 20
ATOM 36217 N N . LEU A 1 108 ? -3.195 -4.404 -16.970 1.00 0.00 108 LEU A N 20
ATOM 36218 C CA . LEU A 1 108 ? -4.596 -4.243 -16.609 1.00 0.00 108 LEU A CA 20
ATOM 36219 C C . LEU A 1 108 ? -4.731 -4.290 -15.080 1.00 0.00 108 LEU A C 20
ATOM 36220 O O . LEU A 1 108 ? -4.403 -5.301 -14.484 1.00 0.00 108 LEU A O 20
ATOM 36236 N N . PRO A 1 109 ? -5.229 -3.195 -14.447 1.00 0.00 109 PRO A N 20
ATOM 36237 C CA . PRO A 1 109 ? -5.445 -3.145 -13.000 1.00 0.00 109 PRO A CA 20
ATOM 36238 C C . PRO A 1 109 ? -6.243 -4.362 -12.507 1.00 0.00 109 PRO A C 20
ATOM 36239 O O . PRO A 1 109 ? -7.122 -4.858 -13.201 1.00 0.00 109 PRO A O 20
ATOM 36250 N N . CYS A 1 110 ? -5.855 -4.828 -11.303 1.00 0.00 110 CYS A N 20
ATOM 36251 C CA . CYS A 1 110 ? -6.510 -5.997 -10.717 1.00 0.00 110 CYS A CA 20
ATOM 36252 C C . CYS A 1 110 ? -8.062 -5.907 -10.737 1.00 0.00 110 CYS A C 20
ATOM 36253 O O . CYS A 1 110 ? -8.653 -4.844 -10.589 1.00 0.00 110 CYS A O 20
ATOM 36261 N N . VAL A 1 111 ? -8.666 -7.091 -10.963 1.00 0.00 111 VAL A N 20
ATOM 36262 C CA . VAL A 1 111 ? -10.121 -7.173 -11.007 1.00 0.00 111 VAL A CA 20
ATOM 36263 C C . VAL A 1 111 ? -10.642 -7.216 -9.565 1.00 0.00 111 VAL A C 20
ATOM 36264 O O . VAL A 1 111 ? -9.918 -7.518 -8.623 1.00 0.00 111 VAL A O 20
ATOM 36277 N N . ASN A 1 112 ? -11.943 -6.890 -9.465 1.00 0.00 112 ASN A N 20
ATOM 36278 C CA . ASN A 1 112 ? -12.599 -6.871 -8.162 1.00 0.00 112 ASN A CA 20
ATOM 36279 C C . ASN A 1 112 ? -12.780 -8.309 -7.631 1.00 0.00 112 ASN A C 20
ATOM 36280 O O . ASN A 1 112 ? -13.433 -9.149 -8.236 1.00 0.00 112 ASN A O 20
ATOM 36291 N N . LEU A 1 113 ? -12.129 -8.506 -6.462 1.00 0.00 113 LEU A N 20
ATOM 36292 C CA . LEU A 1 113 ? -12.105 -9.781 -5.756 1.00 0.00 113 LEU A CA 20
ATOM 36293 C C . LEU A 1 113 ? -13.497 -10.149 -5.184 1.00 0.00 113 LEU A C 20
ATOM 36294 O O . LEU A 1 113 ? -14.356 -10.649 -5.899 1.00 0.00 113 LEU A O 20
ATOM 36310 N N . ALA A 1 114 ? -13.665 -9.885 -3.870 1.00 0.00 114 ALA A N 20
ATOM 36311 C CA . ALA A 1 114 ? -14.919 -10.190 -3.185 1.00 0.00 114 ALA A CA 20
ATOM 36312 C C . ALA A 1 114 ? -15.949 -9.060 -3.392 1.00 0.00 114 ALA A C 20
ATOM 36313 O O . ALA A 1 114 ? -17.071 -9.346 -3.808 1.00 0.00 114 ALA A O 20
#

CATH classification: 3.30.505.10

Nearest PDB structures (foldseek):
  1blk-assembly1_A  TM=9.157E-01  e=1.439E-19  Mus musculus
  4tzi-assembly2_B  TM=8.470E-01  e=3.730E-12  Mus musculus
  3m7f-assembly1_A  TM=7.847E-01  e=5.111E-07  Mus musculus
  5u1q-assembly2_D  TM=8.115E-01  e=1.836E-06  Homo sapiens
  2ge9-assembly1_A  TM=6.123E-01  e=3.709E-06  Homo sapiens

Sequence (114 aa):
GSVAPVETLEVEKWFFRTISRKDAERQLLAPMNKAGSFLIRESESNKGAFSLSVKDITTQGEVVKHYKIRSLDNGGYYISPRITFPTLQALVQHYSKKGDGLCQKLTLPCVNLAGSVAPVETLEVEKWFFRTISRKDAERQLLAPMNKAGSFLIRESESNKGAFSLSVKDITTQGEVVKHYKIRSLDNGGYYISPRITFPTLQALVQHYSKKGDGLCQKLTLPCVNLAGSVAPVETLEVEKWFFRTISRKDAERQLLAPMNKAGSFLIRESESNKGAFSLSVKDITTQGEVVKHYKIRSLDNGGYYISPRITFPTLQALVQHYSKKGDGLCQKLTLPCVNLAGSVAPVETLEVEKWFFRTISRKDAERQLLAPMNKAGSFLIRESESNKGAFSLSVKDITTQGEVVKHYKIRSLDNGGYYISPRITFPTLQALVQHYSKKGDGLCQKLTLPCVNLAGSVAPVETLEVEKWFFRTISRKDAERQLLAPMNKAGSFLIRESESNKGAFSLSVKDITTQGEVVKHYKIRSLDNGGYYISPRITFPTLQALVQHYSKKGDGLCQKLTLPCVNLAGSVAPVETLEVEKWFFRTISRKDAERQLLAPMNKAGSFLIRESESNKGAFSLSVKDITTQGEVVKHYKIRSLDNGGYYISPRITFPTLQALVQHYSKKGDGLCQKLTLPCVNLAGSVAPVETLEVEKWFFRTISRKDAERQLLAPMNKAGSFLIRESESNKGAFSLSVKDITTQGEVVKHYKIRSLDNGGYYISPRITFPTLQALVQHYSKKGDGLCQKLTLPCVNLAGSVAPVETLEVEKWFFRTISRKDAERQLLAPMNKAGSFLIRESESNKGAFSLSVKDITTQGEVVKHYKIRSLDNGGYYISPRITFPTLQALVQHYSKKGDGLCQKLTLPCVNLAGSVAPVETLEVEKWFFRTISRKDAERQLLAPMNKAGSFLIRESESNKGAFSLSVKDITTQGEVVKHYKIRSLDNGGYYISPRITFPTLQALVQHYSKKGDGLCQKLTLPCVNLAGSVAPVETLEVEKWFFRTISRKDAERQLLAPMNKAGSFLIRESESNKGAFSLSVKDITTQGEVVKHYKIRSLDNGGYYISPRITFPTLQALVQHYSKKGDGLCQKLTLPCVNLAGSVAPVETLEVEKWFFRTISRKDAERQLLAPMNKAGSFLIRESESNKGAFSLSVKDITTQGEVVKHYKIRSLDNGGYYISPRITFPTLQALVQHYSKKGDGLCQKLTLPCVNLAGSVAPVETLEVEKWFFRTISRKDAERQLLAPMNKAGSFLIRESESNKGAFSLSVKDITTQGEVVKHYKIRSLDNGGYYISPRITFPTLQALVQHYSKKGDGLCQKLTLPCVNLAGSVAPVETLEVEKWFFRTISRKDAERQLLAPMNKAGSFLIRESESNKGAFSLSVKDITTQGEVVKHYKIRSLDNGGYYISPRITFPTLQALVQHYSKKGDGLCQKLTLPCVNLAGSVAPVETLEVEKWFFRTISRKDAERQLLAPMNKAGSFLIRESESNKGAFSLSVKDITTQGEVVKHYKIRSLDNGGYYISPRITFPTLQALVQHYSKKGDGLCQKLTLPCVNLAGSVAPVETLEVEKWFFRTISRKDAERQLLAPMNKAGSFLIRESESNKGAFSLSVKDITTQGEVVKHYKIRSLDNGGYYISPRITFPTLQALVQHYSKKGDGLCQKLTLPCVNLAGSVAPVETLEVEKWFFRTISRKDAERQLLAPMNKAGSFLIRESESNKGAFSLSVKDITTQGEVVKHYKIRSLDNGGYYISPRITFPTLQALVQHYSKKGDGLCQKLTLPCVNLAGSVAPVETLEVEKWFFRTISRKDAERQLLAPMNKAGSFLIRESESNKGAFSLSVKDITTQGEVVKHYKIRSLDNGGYYISPRITFPTLQALVQHYSKKGDGLCQKLTLPCVNLAGSVAPVETLEVEKWFFRTISRKDAERQLLAPMNKAGSFLIRESESNKGAFSLSVKDITTQGEVVKHYKIRSLDNGGYYISPRITFPTLQALVQHYSKKGDGLCQKLTLPCVNLAGSVAPVETLEVEKWFFRTISRKDAERQLLAPMNKAGSFLIRESESNKGAFSLSVKDITTQGEVVKHYKIRSLDNGGYYISPRITFPTLQALVQHYSKKGDGLCQKLTLPCVNLAGSVAPVETLEVEKWFFRTISRKDAERQLLAPMNKAGSFLIRESESNKGAFSLSVKDITTQGEVVKHYKIRSLDNGGYYISPRITFPTLQALVQHYSKKGDGLCQKLTLPCVNLA

Secondary structure (DSSP, 8-state):
-PPPSS--S--SSSB--S--HHHHHHHHSSTT--BTBEEBPBPTT-SS-EEEEE-B--TTT-B---EEEEEETTTEEEEETTEEESSHHHHHHHHHH--SSSSS-----S----

Organism: Mus musculus (NCBI:txid10090)